Protein AF-0000000066083691 (afdb_homodimer)

pLDDT: mean 88.37, std 12.53, range [21.75, 98.75]

Organism: Emericella nidulans (NCBI:txid162425)

Structure (mmCIF, N/CA/C/O backbone):
data_AF-0000000066083691-model_v1
#
loop_
_entity.id
_entity.type
_entity.pdbx_description
1 polymer 'Psi-producing oxygenase A'
#
loop_
_atom_site.group_PDB
_atom_site.id
_atom_site.type_symbol
_atom_site.label_atom_id
_atom_site.label_alt_id
_atom_site.label_comp_id
_atom_site.label_asym_id
_atom_site.label_entity_id
_atom_site.label_seq_id
_atom_site.pdbx_PDB_ins_code
_atom_site.Cartn_x
_atom_site.Cartn_y
_atom_site.Cartn_z
_atom_site.occupancy
_atom_site.B_iso_or_equiv
_atom_site.auth_seq_id
_atom_site.auth_comp_id
_atom_site.auth_asym_id
_atom_site.auth_atom_id
_atom_site.pdbx_PDB_model_num
ATOM 1 N N . MET A 1 1 ? 67.625 19.812 33.562 1 24.52 1 MET A N 1
ATOM 2 C CA . MET A 1 1 ? 67.875 19.844 32.125 1 24.52 1 MET A CA 1
ATOM 3 C C . MET A 1 1 ? 68.375 18.5 31.625 1 24.52 1 MET A C 1
ATOM 5 O O . MET A 1 1 ? 68.438 18.25 30.422 1 24.52 1 MET A O 1
ATOM 9 N N . GLY A 1 2 ? 68.938 17.766 32.531 1 29.64 2 GLY A N 1
ATOM 10 C CA . GLY A 1 2 ? 69.75 16.578 32.344 1 29.64 2 GLY A CA 1
ATOM 11 C C . GLY A 1 2 ? 68.938 15.367 31.875 1 29.64 2 GLY A C 1
ATOM 12 O O . GLY A 1 2 ? 69.5 14.367 31.453 1 29.64 2 GLY A O 1
ATOM 13 N N . GLU A 1 3 ? 67.688 15.297 32.344 1 32.47 3 GLU A N 1
ATOM 14 C CA . GLU A 1 3 ? 66.938 14.047 32.188 1 32.47 3 GLU A CA 1
ATOM 15 C C . GLU A 1 3 ? 66.5 13.805 30.75 1 32.47 3 GLU A C 1
ATOM 17 O O . GLU A 1 3 ? 66.062 12.711 30.406 1 32.47 3 GLU A O 1
ATOM 22 N N . ASP A 1 4 ? 66.562 14.82 29.938 1 31.97 4 ASP A N 1
ATOM 23 C CA . ASP A 1 4 ? 66 14.656 28.609 1 31.97 4 ASP A CA 1
ATOM 24 C C . ASP A 1 4 ? 66.875 13.789 27.719 1 31.97 4 ASP A C 1
ATOM 26 O O . ASP A 1 4 ? 66.5 13.547 26.547 1 31.97 4 ASP A O 1
ATOM 30 N N . LYS A 1 5 ? 68.188 13.641 28.156 1 39.91 5 LYS A N 1
ATOM 31 C CA . LYS A 1 5 ? 69.188 13 27.25 1 39.91 5 LYS A CA 1
ATOM 32 C C . LYS A 1 5 ? 68.938 11.5 27.188 1 39.91 5 LYS A C 1
ATOM 34 O O . LYS A 1 5 ? 69.312 10.852 26.188 1 39.91 5 LYS A O 1
ATOM 39 N N . GLU A 1 6 ? 68.5 11 28.297 1 36.97 6 GLU A N 1
ATOM 40 C CA . GLU A 1 6 ? 68.5 9.539 28.312 1 36.97 6 GLU A CA 1
ATOM 41 C C . GLU A 1 6 ? 67.438 8.969 27.438 1 36.97 6 GLU A C 1
ATOM 43 O O . GLU A 1 6 ? 67.562 7.895 26.859 1 36.97 6 GLU A O 1
ATOM 48 N N . THR A 1 7 ? 66.25 9.758 27.344 1 40.75 7 THR A N 1
ATOM 49 C CA . THR A 1 7 ? 65.125 9.188 26.609 1 40.75 7 THR A CA 1
ATOM 50 C C . THR A 1 7 ? 65.438 9.133 25.109 1 40.75 7 THR A C 1
ATOM 52 O O . THR A 1 7 ? 64.938 8.25 24.406 1 40.75 7 THR A O 1
ATOM 55 N N . ASN A 1 8 ? 66.5 10.055 24.703 1 41.41 8 ASN A N 1
ATOM 56 C CA . ASN A 1 8 ? 66.812 10.109 23.281 1 41.41 8 ASN A CA 1
ATOM 57 C C . ASN A 1 8 ? 67.625 8.914 22.875 1 41.41 8 ASN A C 1
ATOM 59 O O . ASN A 1 8 ? 67.625 8.523 21.703 1 41.41 8 ASN A O 1
ATOM 63 N N . ILE A 1 9 ? 68.5 8.422 23.812 1 43.97 9 ILE A N 1
ATOM 64 C CA . ILE A 1 9 ? 69.375 7.316 23.453 1 43.97 9 ILE A CA 1
ATOM 65 C C . ILE A 1 9 ? 68.562 6.047 23.234 1 43.97 9 ILE A C 1
ATOM 67 O O . ILE A 1 9 ? 68.812 5.285 22.297 1 43.97 9 ILE A O 1
ATOM 71 N N . LEU A 1 10 ? 67.5 5.887 24.141 1 40.5 10 LEU A N 1
ATOM 72 C CA . LEU A 1 10 ? 66.688 4.668 23.984 1 40.5 10 LEU A CA 1
ATOM 73 C C . LEU A 1 10 ? 65.875 4.711 22.703 1 40.5 10 LEU A C 1
ATOM 75 O O . LEU A 1 10 ? 65.688 3.689 22.047 1 40.5 10 LEU A O 1
ATOM 79 N N . ALA A 1 11 ? 65.5 5.871 22.281 1 46.56 11 ALA A N 1
ATOM 80 C CA . ALA A 1 11 ? 64.75 5.988 21.016 1 46.56 11 ALA A CA 1
ATOM 81 C C . ALA A 1 11 ? 65.688 5.723 19.828 1 46.56 11 ALA A C 1
ATOM 83 O O . ALA A 1 11 ? 65.312 5.098 18.844 1 46.56 11 ALA A O 1
ATOM 84 N N . GLY A 1 12 ? 67 6.176 19.969 1 45.88 12 GLY A N 1
ATOM 85 C CA . GLY A 1 12 ? 68 5.934 18.938 1 45.88 12 GLY A CA 1
ATOM 86 C C . GLY A 1 12 ? 68.312 4.469 18.781 1 45.88 12 GLY A C 1
ATOM 87 O O . GLY A 1 12 ? 68.5 3.979 17.672 1 45.88 12 GLY A O 1
ATOM 88 N N . LEU A 1 13 ? 68.562 3.811 19.938 1 49.25 13 LEU A N 1
ATOM 89 C CA . LEU A 1 13 ? 68.875 2.383 19.906 1 49.25 13 LEU A CA 1
ATOM 90 C C . LEU A 1 13 ? 67.625 1.596 19.406 1 49.25 13 LEU A C 1
ATOM 92 O O . LEU A 1 13 ? 67.812 0.606 18.688 1 49.25 13 LEU A O 1
ATOM 96 N N . GLY A 1 14 ? 66.5 2.023 19.781 1 46.22 14 GLY A N 1
ATOM 97 C CA . GLY A 1 14 ? 65.25 1.397 19.281 1 46.22 14 GLY A CA 1
ATOM 98 C C . GLY A 1 14 ? 65.125 1.497 17.766 1 46.22 14 GLY A C 1
ATOM 99 O O . GLY A 1 14 ? 64.75 0.531 17.109 1 46.22 14 GLY A O 1
ATOM 100 N N . ASN A 1 15 ? 65.562 2.652 17.297 1 51.44 15 ASN A N 1
ATOM 101 C CA . ASN A 1 15 ? 65.562 2.826 15.852 1 51.44 15 ASN A CA 1
ATOM 102 C C . ASN A 1 15 ? 66.688 1.98 15.195 1 51.44 15 ASN A C 1
ATOM 104 O O . ASN A 1 15 ? 66.438 1.402 14.125 1 51.44 15 ASN A O 1
ATOM 108 N N . THR A 1 16 ? 67.875 1.94 15.82 1 53.12 16 THR A N 1
ATOM 109 C CA . THR A 1 16 ? 68.938 1.138 15.273 1 53.12 16 THR A CA 1
ATOM 110 C C . THR A 1 16 ? 68.625 -0.349 15.344 1 53.12 16 THR A C 1
ATOM 112 O O . THR A 1 16 ? 68.875 -1.102 14.406 1 53.12 16 THR A O 1
ATOM 115 N N . ILE A 1 17 ? 68.125 -0.798 16.484 1 54.69 17 ILE A N 1
ATOM 116 C CA . ILE A 1 17 ? 67.75 -2.191 16.609 1 54.69 17 ILE A CA 1
ATOM 117 C C . ILE A 1 17 ? 66.625 -2.479 15.625 1 54.69 17 ILE A C 1
ATOM 119 O O . ILE A 1 17 ? 66.562 -3.525 14.969 1 54.69 17 ILE A O 1
ATOM 123 N N . SER A 1 18 ? 65.75 -1.556 15.586 1 57.69 18 SER A N 1
ATOM 124 C CA . SER A 1 18 ? 64.688 -1.71 14.602 1 57.69 18 SER A CA 1
ATOM 125 C C . SER A 1 18 ? 65.25 -1.722 13.18 1 57.69 18 SER A C 1
ATOM 127 O O . SER A 1 18 ? 64.812 -2.486 12.328 1 57.69 18 SER A O 1
ATOM 129 N N . GLN A 1 19 ? 66.375 -0.945 13.008 1 58.78 19 GLN A N 1
ATOM 130 C CA . GLN A 1 19 ? 67 -0.959 11.703 1 58.78 19 GLN A CA 1
ATOM 131 C C . GLN A 1 19 ? 67.75 -2.271 11.477 1 58.78 19 GLN A C 1
ATOM 133 O O . GLN A 1 19 ? 67.75 -2.832 10.383 1 58.78 19 GLN A O 1
ATOM 138 N N . VAL A 1 20 ? 68.562 -2.684 12.445 1 61.41 20 VAL A N 1
ATOM 139 C CA . VAL A 1 20 ? 69.25 -3.947 12.312 1 61.41 20 VAL A CA 1
ATOM 140 C C . VAL A 1 20 ? 68.25 -5.098 12.188 1 61.41 20 VAL A C 1
ATOM 142 O O . VAL A 1 20 ? 68.438 -6.023 11.398 1 61.41 20 VAL A O 1
ATOM 145 N N . GLU A 1 21 ? 67.25 -5.109 13.016 1 60.84 21 GLU A N 1
ATOM 146 C CA . GLU A 1 21 ? 66.188 -6.109 12.891 1 60.84 21 GLU A CA 1
ATOM 147 C C . GLU A 1 21 ? 65.625 -6.109 11.484 1 60.84 21 GLU A C 1
ATOM 149 O O . GLU A 1 21 ? 65.312 -7.172 10.938 1 60.84 21 GLU A O 1
ATOM 154 N N . ASN A 1 22 ? 65.562 -4.988 11.023 1 64.38 22 ASN A N 1
ATOM 155 C CA . ASN A 1 22 ? 65.062 -4.891 9.656 1 64.38 22 ASN A CA 1
ATOM 156 C C . ASN A 1 22 ? 66.062 -5.469 8.648 1 64.38 22 ASN A C 1
ATOM 158 O O . ASN A 1 22 ? 65.625 -6.129 7.691 1 64.38 22 ASN A O 1
ATOM 162 N N . VAL A 1 23 ? 67.312 -5.18 8.875 1 65.75 23 VAL A N 1
ATOM 163 C CA . VAL A 1 23 ? 68.312 -5.691 7.977 1 65.75 23 VAL A CA 1
ATOM 164 C C . VAL A 1 23 ? 68.438 -7.211 8.117 1 65.75 23 VAL A C 1
ATOM 166 O O . VAL A 1 23 ? 68.562 -7.926 7.117 1 65.75 23 VAL A O 1
ATOM 169 N N . VAL A 1 24 ? 68.438 -7.672 9.336 1 64.25 24 VAL A N 1
ATOM 170 C CA . VAL A 1 24 ? 68.5 -9.109 9.555 1 64.25 24 VAL A CA 1
ATOM 171 C C . VAL A 1 24 ? 67.188 -9.766 8.984 1 64.25 24 VAL A C 1
ATOM 173 O O . VAL A 1 24 ? 67.312 -10.82 8.344 1 64.25 24 VAL A O 1
ATOM 176 N N . ALA A 1 25 ? 66.125 -9.18 9.234 1 68.56 25 ALA A N 1
ATOM 177 C CA . ALA A 1 25 ? 64.938 -9.703 8.672 1 68.56 25 ALA A CA 1
ATOM 178 C C . ALA A 1 25 ? 65 -9.719 7.145 1 68.56 25 ALA A C 1
ATOM 180 O O . ALA A 1 25 ? 64.5 -10.664 6.512 1 68.56 25 ALA A O 1
ATOM 181 N N . ALA A 1 26 ? 65.625 -8.742 6.66 1 70.94 26 ALA A N 1
ATOM 182 C CA . ALA A 1 26 ? 65.812 -8.664 5.211 1 70.94 26 ALA A CA 1
ATOM 183 C C . ALA A 1 26 ? 66.75 -9.75 4.711 1 70.94 26 ALA A C 1
ATOM 185 O O . ALA A 1 26 ? 66.5 -10.336 3.65 1 70.94 26 ALA A O 1
ATOM 186 N N . SER A 1 27 ? 67.75 -10.016 5.469 1 70.38 27 SER A N 1
ATOM 187 C CA . SER A 1 27 ? 68.688 -11.023 5.07 1 70.38 27 SER A CA 1
ATOM 188 C C . SER A 1 27 ? 68.125 -12.43 5.176 1 70.38 27 SER A C 1
ATOM 190 O O . SER A 1 27 ? 68.438 -13.297 4.363 1 70.38 27 SER A O 1
ATOM 192 N N . LEU A 1 28 ? 67.25 -12.609 6.098 1 71.5 28 LEU A N 1
ATOM 193 C CA . LEU A 1 28 ? 66.688 -13.93 6.348 1 71.5 28 LEU A CA 1
ATOM 194 C C . LEU A 1 28 ? 65.438 -14.164 5.477 1 71.5 28 LEU A C 1
ATOM 196 O O . LEU A 1 28 ? 64.938 -15.281 5.422 1 71.5 28 LEU A O 1
ATOM 200 N N . ARG A 1 29 ? 65.188 -13.102 4.84 1 74.81 29 ARG A N 1
ATOM 201 C CA . ARG A 1 29 ? 63.969 -13.266 4.016 1 74.81 29 ARG A CA 1
ATOM 202 C C . ARG A 1 29 ? 64.25 -14.117 2.791 1 74.81 29 ARG A C 1
ATOM 204 O O . ARG A 1 29 ? 65.312 -14 2.184 1 74.81 29 ARG A O 1
ATOM 211 N N . PRO A 1 30 ? 63.5 -15.125 2.602 1 76.19 30 PRO A N 1
ATOM 212 C CA . PRO A 1 30 ? 63.719 -15.977 1.43 1 76.19 30 PRO A CA 1
ATOM 213 C C . PRO A 1 30 ? 63.719 -15.188 0.121 1 76.19 30 PRO A C 1
ATOM 215 O O . PRO A 1 30 ? 63.219 -14.062 0.072 1 76.19 30 PRO A O 1
ATOM 218 N N . LEU A 1 31 ? 64.438 -15.734 -0.939 1 72.38 31 LEU A N 1
ATOM 219 C CA . LEU A 1 31 ? 64.438 -15.109 -2.256 1 72.38 31 LEU A CA 1
ATOM 220 C C . LEU A 1 31 ? 63 -14.906 -2.748 1 72.38 31 LEU A C 1
ATOM 222 O O . LEU A 1 31 ? 62.125 -15.734 -2.492 1 72.38 31 LEU A O 1
ATOM 226 N N . PRO A 1 32 ? 62.719 -13.789 -3.287 1 72.56 32 PRO A N 1
ATOM 227 C CA . PRO A 1 32 ? 61.375 -13.484 -3.752 1 72.56 32 PRO A CA 1
ATOM 228 C C . PRO A 1 32 ? 60.938 -14.336 -4.945 1 72.56 32 PRO A C 1
ATOM 230 O O . PRO A 1 32 ? 61.094 -13.914 -6.094 1 72.56 32 PRO A O 1
ATOM 233 N N . THR A 1 33 ? 60.656 -15.469 -4.805 1 74.69 33 THR A N 1
ATOM 234 C CA . THR A 1 33 ? 60.25 -16.391 -5.867 1 74.69 33 THR A CA 1
ATOM 235 C C . THR A 1 33 ? 58.75 -16.375 -6.059 1 74.69 33 THR A C 1
ATOM 237 O O . THR A 1 33 ? 58.219 -17.031 -6.961 1 74.69 33 THR A O 1
ATOM 240 N N . ALA A 1 34 ? 58.094 -15.57 -5.293 1 74.31 34 ALA A N 1
ATOM 241 C CA . ALA A 1 34 ? 56.625 -15.586 -5.316 1 74.31 34 ALA A CA 1
ATOM 242 C C . ALA A 1 34 ? 56.094 -14.695 -6.43 1 74.31 34 ALA A C 1
ATOM 244 O O . ALA A 1 34 ? 54.938 -14.828 -6.824 1 74.31 34 ALA A O 1
ATOM 245 N N . THR A 1 35 ? 57.031 -13.844 -6.91 1 78 35 THR A N 1
ATOM 246 C CA . THR A 1 35 ? 56.625 -12.961 -8 1 78 35 THR A CA 1
ATOM 247 C C . THR A 1 35 ? 57.469 -13.234 -9.242 1 78 35 THR A C 1
ATOM 249 O O . THR A 1 35 ? 58.531 -13.844 -9.148 1 78 35 THR A O 1
ATOM 252 N N . GLY A 1 36 ? 56.875 -12.945 -10.344 1 73.62 36 GLY A N 1
ATOM 253 C CA . GLY A 1 36 ? 57.594 -13.164 -11.586 1 73.62 36 GLY A CA 1
ATOM 254 C C . GLY A 1 36 ? 58.719 -12.164 -11.812 1 73.62 36 GLY A C 1
ATOM 255 O O . GLY A 1 36 ? 59.688 -12.453 -12.523 1 73.62 36 GLY A O 1
ATOM 256 N N . ASP A 1 37 ? 58.562 -10.977 -11.273 1 75.88 37 ASP A N 1
ATOM 257 C CA . ASP A 1 37 ? 59.562 -9.938 -11.5 1 75.88 37 ASP A CA 1
ATOM 258 C C . ASP A 1 37 ? 60.625 -9.961 -10.422 1 75.88 37 ASP A C 1
ATOM 260 O O . ASP A 1 37 ? 61.469 -9.062 -10.359 1 75.88 37 ASP A O 1
ATOM 264 N N . GLY A 1 38 ? 60.469 -10.938 -9.469 1 71.69 38 GLY A N 1
ATOM 265 C CA . GLY A 1 38 ? 61.5 -11.109 -8.445 1 71.69 38 GLY A CA 1
ATOM 266 C C . GLY A 1 38 ? 61.312 -10.156 -7.281 1 71.69 38 GLY A C 1
ATOM 267 O O . GLY A 1 38 ? 62.281 -9.883 -6.559 1 71.69 38 GLY A O 1
ATOM 268 N N . THR A 1 39 ? 60.156 -9.516 -7.094 1 74.62 39 THR A N 1
ATOM 269 C CA . THR A 1 39 ? 59.906 -8.602 -5.984 1 74.62 39 THR A CA 1
ATOM 270 C C . THR A 1 39 ? 59.156 -9.32 -4.852 1 74.62 39 THR A C 1
ATOM 272 O O . THR A 1 39 ? 58.594 -10.391 -5.051 1 74.62 39 THR A O 1
ATOM 275 N N . TYR A 1 40 ? 59.312 -8.742 -3.557 1 73.88 40 TYR A N 1
ATOM 276 C CA . TYR A 1 40 ? 58.625 -9.297 -2.391 1 73.88 40 TYR A CA 1
ATOM 277 C C . TYR A 1 40 ? 57.188 -8.82 -2.314 1 73.88 40 TYR A C 1
ATOM 279 O O . TYR A 1 40 ? 56.875 -7.668 -2.645 1 73.88 40 TYR A O 1
ATOM 287 N N . VAL A 1 41 ? 56.188 -9.695 -1.946 1 74.25 41 VAL A N 1
ATOM 288 C CA . VAL A 1 41 ? 54.812 -9.328 -1.729 1 74.25 41 VAL A CA 1
ATOM 289 C C . VAL A 1 41 ? 54.688 -8.531 -0.433 1 74.25 41 VAL A C 1
ATOM 291 O O . VAL A 1 41 ? 55.094 -8.992 0.629 1 74.25 41 VAL A O 1
ATOM 294 N N . ALA A 1 42 ? 54.25 -7.23 -0.502 1 67.25 42 ALA A N 1
ATOM 295 C CA . ALA A 1 42 ? 54.125 -6.34 0.647 1 67.25 42 ALA A CA 1
ATOM 296 C C . ALA A 1 42 ? 52.938 -6.766 1.532 1 67.25 42 ALA A C 1
ATOM 298 O O . ALA A 1 42 ? 51.844 -7.07 1.033 1 67.25 42 ALA A O 1
ATOM 299 N N . GLU A 1 43 ? 53.125 -7.188 2.725 1 61.34 43 GLU A N 1
ATOM 300 C CA . GLU A 1 43 ? 52.031 -7.48 3.658 1 61.34 43 GLU A CA 1
ATOM 301 C C . GLU A 1 43 ? 51.625 -6.227 4.41 1 61.34 43 GLU A C 1
ATOM 303 O O . GLU A 1 43 ? 52.438 -5.5 4.953 1 61.34 43 GLU A O 1
ATOM 308 N N . SER A 1 44 ? 50.469 -5.676 4.02 1 61 44 SER A N 1
ATOM 309 C CA . SER A 1 44 ? 49.969 -4.555 4.805 1 61 44 SER A CA 1
ATOM 310 C C . SER A 1 44 ? 49.438 -5.02 6.16 1 61 44 SER A C 1
ATOM 312 O O . SER A 1 44 ? 48.562 -5.875 6.23 1 61 44 SER A O 1
ATOM 314 N N . THR A 1 45 ? 50.188 -4.797 7.223 1 61.75 45 THR A N 1
ATOM 315 C CA . THR A 1 45 ? 49.719 -5.207 8.547 1 61.75 45 THR A CA 1
ATOM 316 C C . THR A 1 45 ? 48.938 -4.086 9.219 1 61.75 45 THR A C 1
ATOM 318 O O . THR A 1 45 ? 49.406 -2.955 9.312 1 61.75 45 THR A O 1
ATOM 321 N N . GLN A 1 46 ? 47.594 -4.188 9.352 1 67.62 46 GLN A N 1
ATOM 322 C CA . GLN A 1 46 ? 46.781 -3.273 10.156 1 67.62 46 GLN A CA 1
ATOM 323 C C . GLN A 1 46 ? 46.969 -3.545 11.648 1 67.62 46 GLN A C 1
ATOM 325 O O . GLN A 1 46 ? 47.125 -4.695 12.062 1 67.62 46 GLN A O 1
ATOM 330 N N . THR A 1 47 ? 47.281 -2.365 12.422 1 68.75 47 THR A N 1
ATOM 331 C CA . THR A 1 47 ? 47.469 -2.521 13.859 1 68.75 47 THR A CA 1
ATOM 332 C C . THR A 1 47 ? 46.125 -2.529 14.586 1 68.75 47 THR A C 1
ATOM 334 O O . THR A 1 47 ? 45.188 -1.889 14.141 1 68.75 47 THR A O 1
ATOM 337 N N . GLY A 1 48 ? 45.906 -3.404 15.523 1 64.81 48 GLY A N 1
ATOM 338 C CA . GLY A 1 48 ? 44.688 -3.574 16.297 1 64.81 48 GLY A CA 1
ATOM 339 C C . GLY A 1 48 ? 44.562 -2.619 17.469 1 64.81 48 GLY A C 1
ATOM 340 O O . GLY A 1 48 ? 45.375 -1.688 17.594 1 64.81 48 GLY A O 1
ATOM 341 N N . LEU A 1 49 ? 43.594 -2.705 18.297 1 65.06 49 LEU A N 1
ATOM 342 C CA . LEU A 1 49 ? 43.188 -1.868 19.422 1 65.06 49 LEU A CA 1
ATOM 343 C C . LEU A 1 49 ? 44.312 -1.756 20.453 1 65.06 49 LEU A C 1
ATOM 345 O O . LEU A 1 49 ? 44.531 -0.682 21.016 1 65.06 49 LEU A O 1
ATOM 349 N N . ALA A 1 50 ? 45.062 -2.779 20.656 1 61.28 50 ALA A N 1
ATOM 350 C CA . ALA A 1 50 ? 46.094 -2.795 21.703 1 61.28 50 ALA A CA 1
ATOM 351 C C . ALA A 1 50 ? 47.219 -1.81 21.391 1 61.28 50 ALA A C 1
ATOM 353 O O . ALA A 1 50 ? 47.688 -1.094 22.266 1 61.28 50 ALA A O 1
ATOM 354 N N . LYS A 1 51 ? 47.531 -1.737 20.234 1 66 51 LYS A N 1
ATOM 355 C CA . LYS A 1 51 ? 48.594 -0.82 19.828 1 66 51 LYS A CA 1
ATOM 356 C C . LYS A 1 51 ? 48.094 0.616 19.766 1 66 51 LYS A C 1
ATOM 358 O O . LYS A 1 51 ? 48.844 1.559 20.031 1 66 51 LYS A O 1
ATOM 363 N N . ASP A 1 52 ? 46.906 0.772 19.484 1 71.19 52 ASP A N 1
ATOM 364 C CA . ASP A 1 52 ? 46.312 2.096 19.344 1 71.19 52 ASP A CA 1
ATOM 365 C C . ASP A 1 52 ? 46.062 2.744 20.703 1 71.19 52 ASP A C 1
ATOM 367 O O . ASP A 1 52 ? 46.094 3.971 20.828 1 71.19 52 ASP A O 1
ATOM 371 N N . LEU A 1 53 ? 45.781 1.907 21.656 1 64.56 53 LEU A N 1
ATOM 372 C CA . LEU A 1 53 ? 45.531 2.404 23 1 64.56 53 LEU A CA 1
ATOM 373 C C . LEU A 1 53 ? 46.688 3.227 23.531 1 64.56 53 LEU A C 1
ATOM 375 O O . LEU A 1 53 ? 46.5 4.145 24.328 1 64.56 53 LEU A O 1
ATOM 379 N N . SER A 1 54 ? 47.906 2.881 23.125 1 63.91 54 SER A N 1
ATOM 380 C CA . SER A 1 54 ? 49.062 3.646 23.594 1 63.91 54 SER A CA 1
ATOM 381 C C . SER A 1 54 ? 49 5.082 23.078 1 63.91 54 SER A C 1
ATOM 383 O O . SER A 1 54 ? 49.656 5.973 23.656 1 63.91 54 SER A O 1
ATOM 385 N N . HIS A 1 55 ? 48.188 5.277 22.109 1 67.75 55 HIS A N 1
ATOM 386 C CA . HIS A 1 55 ? 48.125 6.598 21.5 1 67.75 55 HIS A CA 1
ATOM 387 C C . HIS A 1 55 ? 46.875 7.348 21.922 1 67.75 55 HIS A C 1
ATOM 389 O O . HIS A 1 55 ? 46.594 8.445 21.438 1 67.75 55 HIS A O 1
ATOM 395 N N . VAL A 1 56 ? 46.125 6.699 22.672 1 68.69 56 VAL A N 1
ATOM 396 C CA . VAL A 1 56 ? 44.875 7.293 23.078 1 68.69 56 VAL A CA 1
ATOM 397 C C . VAL A 1 56 ? 44.969 7.84 24.5 1 68.69 56 VAL A C 1
ATOM 399 O O . VAL A 1 56 ? 45.344 7.113 25.422 1 68.69 56 VAL A O 1
ATOM 402 N N . ASP A 1 57 ? 44.938 9.148 24.609 1 64.12 57 ASP A N 1
ATOM 403 C CA . ASP A 1 57 ? 44.938 9.781 25.922 1 64.12 57 ASP A CA 1
ATOM 404 C C . ASP A 1 57 ? 43.531 9.867 26.516 1 64.12 57 ASP A C 1
ATOM 406 O O . ASP A 1 57 ? 42.562 9.578 25.828 1 64.12 57 ASP A O 1
ATOM 410 N N . LEU A 1 58 ? 43.438 10.086 27.797 1 59.31 58 LEU A N 1
ATOM 411 C CA . LEU A 1 58 ? 42.188 10.188 28.547 1 59.31 58 LEU A CA 1
ATOM 412 C C . LEU A 1 58 ? 41.219 11.18 27.891 1 59.31 58 LEU A C 1
ATOM 414 O O . LEU A 1 58 ? 40.031 10.977 27.891 1 59.31 58 LEU A O 1
ATOM 418 N N . LYS A 1 59 ? 41.75 12.234 27.391 1 65.38 59 LYS A N 1
ATOM 419 C CA . LYS A 1 59 ? 40.938 13.258 26.734 1 65.38 59 LYS A CA 1
ATOM 420 C C . LYS A 1 59 ? 40.25 12.688 25.5 1 65.38 59 LYS A C 1
ATOM 422 O O . LYS A 1 59 ? 39.094 13.055 25.203 1 65.38 59 LYS A O 1
ATOM 427 N N . ASP A 1 60 ? 40.906 11.844 24.953 1 71.38 60 ASP A N 1
ATOM 428 C CA . ASP A 1 60 ? 40.375 11.203 23.75 1 71.38 60 ASP A CA 1
ATOM 429 C C . ASP A 1 60 ? 39.188 10.305 24.109 1 71.38 60 ASP A C 1
ATOM 431 O O . ASP A 1 60 ? 38.188 10.266 23.375 1 71.38 60 ASP A O 1
ATOM 435 N N . VAL A 1 61 ? 39.281 9.719 25.172 1 68.94 61 VAL A N 1
ATOM 436 C CA . VAL A 1 61 ? 38.188 8.844 25.625 1 68.94 61 VAL A CA 1
ATOM 437 C C . VAL A 1 61 ? 36.938 9.68 25.938 1 68.94 61 VAL A C 1
ATOM 439 O O . VAL A 1 61 ? 35.812 9.266 25.641 1 68.94 61 VAL A O 1
ATOM 442 N N . ARG A 1 62 ? 37.25 10.805 26.547 1 68.31 62 ARG A N 1
ATOM 443 C CA . ARG A 1 62 ? 36.125 11.695 26.859 1 68.31 62 ARG A CA 1
ATOM 444 C C . ARG A 1 62 ? 35.469 12.188 25.578 1 68.31 62 ARG A C 1
ATOM 446 O O . ARG A 1 62 ? 34.25 12.281 25.516 1 68.31 62 ARG A O 1
ATOM 453 N N . THR A 1 63 ? 36.312 12.555 24.75 1 72.62 63 THR A N 1
ATOM 454 C CA . THR A 1 63 ? 35.812 13 23.453 1 72.62 63 THR A CA 1
ATOM 455 C C . THR A 1 63 ? 34.938 11.914 22.812 1 72.62 63 THR A C 1
ATOM 457 O O . THR A 1 63 ? 33.844 12.18 22.312 1 72.62 63 THR A O 1
ATOM 460 N N . LEU A 1 64 ? 35.469 10.742 22.812 1 71.94 64 LEU A N 1
ATOM 461 C CA . LEU A 1 64 ? 34.75 9.625 22.234 1 71.94 64 LEU A CA 1
ATOM 462 C C . LEU A 1 64 ? 33.438 9.383 22.969 1 71.94 64 LEU A C 1
ATOM 464 O O . LEU A 1 64 ? 32.406 9.062 22.359 1 71.94 64 LEU A O 1
ATOM 468 N N . ALA A 1 65 ? 33.469 9.555 24.188 1 68.56 65 ALA A N 1
ATOM 469 C CA . ALA A 1 65 ? 32.25 9.391 25 1 68.56 65 ALA A CA 1
ATOM 470 C C . ALA A 1 65 ? 31.203 10.422 24.625 1 68.56 65 ALA A C 1
ATOM 472 O O . ALA A 1 65 ? 30.016 10.109 24.547 1 68.56 65 ALA A O 1
ATOM 473 N N . GLU A 1 66 ? 31.672 11.609 24.438 1 69.12 66 GLU A N 1
ATOM 474 C CA . GLU A 1 66 ? 30.75 12.672 24.078 1 69.12 66 GLU A CA 1
ATOM 475 C C . GLU A 1 66 ? 30.141 12.438 22.688 1 69.12 66 GLU A C 1
ATOM 477 O O . GLU A 1 66 ? 28.953 12.719 22.469 1 69.12 66 GLU A O 1
ATOM 482 N N . VAL A 1 67 ? 30.969 12.039 21.891 1 68.75 67 VAL A N 1
ATOM 483 C CA . VAL A 1 67 ? 30.5 11.727 20.547 1 68.75 67 VAL A CA 1
ATOM 484 C C . VAL A 1 67 ? 29.469 10.609 20.594 1 68.75 67 VAL A C 1
ATOM 486 O O . VAL A 1 67 ? 28.438 10.68 19.922 1 68.75 67 VAL A O 1
ATOM 489 N N . VAL A 1 68 ? 29.734 9.625 21.297 1 65.25 68 VAL A N 1
ATOM 490 C CA . VAL A 1 68 ? 28.812 8.5 21.438 1 65.25 68 VAL A CA 1
ATOM 491 C C . VAL A 1 68 ? 27.5 8.961 22.078 1 65.25 68 VAL A C 1
ATOM 493 O O . VAL A 1 68 ? 26.422 8.531 21.656 1 65.25 68 VAL A O 1
ATOM 496 N N . LYS A 1 69 ? 27.688 9.773 23.047 1 62.81 69 LYS A N 1
ATOM 497 C CA . LYS A 1 69 ? 26.5 10.297 23.719 1 62.81 69 LYS A CA 1
ATOM 498 C C . LYS A 1 69 ? 25.609 11.078 22.75 1 62.81 69 LYS A C 1
ATOM 500 O O . LYS A 1 69 ? 24.391 10.883 22.734 1 62.81 69 LYS A O 1
ATOM 505 N N . SER A 1 70 ? 26.234 11.93 22.094 1 64.31 70 SER A N 1
ATOM 506 C CA . SER A 1 70 ? 25.469 12.727 21.141 1 64.31 70 SER A CA 1
ATOM 507 C C . SER A 1 70 ? 24.828 11.852 20.078 1 64.31 70 SER A C 1
ATOM 509 O O . SER A 1 70 ? 23.688 12.094 19.672 1 64.31 70 SER A O 1
ATOM 511 N N . ALA A 1 71 ? 25.516 10.938 19.656 1 64.31 71 ALA A N 1
ATOM 512 C CA . ALA A 1 71 ? 25 10.023 18.641 1 64.31 71 ALA A CA 1
ATOM 513 C C . ALA A 1 71 ? 23.859 9.18 19.203 1 64.31 71 ALA A C 1
ATOM 515 O O . ALA A 1 71 ? 22.875 8.898 18.5 1 64.31 71 ALA A O 1
ATOM 516 N N . ALA A 1 72 ? 24 8.836 20.406 1 57.66 72 ALA A N 1
ATOM 517 C CA . ALA A 1 72 ? 23.016 7.98 21.047 1 57.66 72 ALA A CA 1
ATOM 518 C C . ALA A 1 72 ? 21.75 8.766 21.391 1 57.66 72 ALA A C 1
ATOM 520 O O . ALA A 1 72 ? 20.641 8.242 21.281 1 57.66 72 ALA A O 1
ATOM 521 N N . THR A 1 73 ? 21.969 10.008 21.812 1 59.81 73 THR A N 1
ATOM 522 C CA . THR A 1 73 ? 20.828 10.758 22.328 1 59.81 73 THR A CA 1
ATOM 523 C C . THR A 1 73 ? 20.25 11.664 21.25 1 59.81 73 THR A C 1
ATOM 525 O O . THR A 1 73 ? 19.094 12.086 21.344 1 59.81 73 THR A O 1
ATOM 528 N N . GLY A 1 74 ? 20.984 12.008 20.359 1 63.09 74 GLY A N 1
ATOM 529 C CA . GLY A 1 74 ? 20.531 12.938 19.328 1 63.09 74 GLY A CA 1
ATOM 530 C C . GLY A 1 74 ? 20.594 14.391 19.781 1 63.09 74 GLY A C 1
ATOM 531 O O . GLY A 1 74 ? 20.078 15.273 19.109 1 63.09 74 GLY A O 1
ATOM 532 N N . GLU A 1 75 ? 21.078 14.766 20.922 1 68.31 75 GLU A N 1
ATOM 533 C CA . GLU A 1 75 ? 21.172 16.125 21.438 1 68.31 75 GLU A CA 1
ATOM 534 C C . GLU A 1 75 ? 22.188 16.953 20.641 1 68.31 75 GLU A C 1
ATOM 536 O O . GLU A 1 75 ? 23.188 16.422 20.172 1 68.31 75 GLU A O 1
ATOM 541 N N . PRO A 1 76 ? 21.844 18.328 20.562 1 74.5 76 PRO A N 1
ATOM 542 C CA . PRO A 1 76 ? 22.781 19.172 19.828 1 74.5 76 PRO A CA 1
ATOM 543 C C . PRO A 1 76 ? 24.156 19.234 20.469 1 74.5 76 PRO A C 1
ATOM 545 O O . PRO A 1 76 ? 24.266 19.234 21.703 1 74.5 76 PRO A O 1
ATOM 548 N N . VAL A 1 77 ? 25.219 19.328 19.672 1 71.38 77 VAL A N 1
ATOM 549 C CA . VAL A 1 77 ? 26.609 19.359 20.109 1 71.38 77 VAL A CA 1
ATOM 550 C C . VAL A 1 77 ? 26.984 20.797 20.469 1 71.38 77 VAL A C 1
ATOM 552 O O . VAL A 1 77 ? 26.75 21.719 19.703 1 71.38 77 VAL A O 1
ATOM 555 N N . ASP A 1 78 ? 27.391 21.047 21.688 1 74.75 78 ASP A N 1
ATOM 556 C CA . ASP A 1 78 ? 28 22.328 22.047 1 74.75 78 ASP A CA 1
ATOM 557 C C . ASP A 1 78 ? 29.375 22.469 21.406 1 74.75 78 ASP A C 1
ATOM 559 O O . ASP A 1 78 ? 30.391 22.062 22 1 74.75 78 ASP A O 1
ATOM 563 N N . ASP A 1 79 ? 29.375 23.125 20.391 1 76.81 79 ASP A N 1
ATOM 564 C CA . ASP A 1 79 ? 30.578 23.172 19.562 1 76.81 79 ASP A CA 1
ATOM 565 C C . ASP A 1 79 ? 31.641 24.062 20.203 1 76.81 79 ASP A C 1
ATOM 567 O O . ASP A 1 79 ? 32.812 23.984 19.828 1 76.81 79 ASP A O 1
ATOM 571 N N . LYS A 1 80 ? 31.234 24.844 21.109 1 76.62 80 LYS A N 1
ATOM 572 C CA . LYS A 1 80 ? 32.219 25.703 21.797 1 76.62 80 LYS A CA 1
ATOM 573 C C . LYS A 1 80 ? 33.188 24.859 22.625 1 76.62 80 LYS A C 1
ATOM 575 O O . LYS A 1 80 ? 34.219 25.359 23.031 1 76.62 80 LYS A O 1
ATOM 580 N N . GLN A 1 81 ? 32.875 23.578 22.688 1 70.75 81 GLN A N 1
ATOM 581 C CA . GLN A 1 81 ? 33.781 22.672 23.391 1 70.75 81 GLN A CA 1
ATOM 582 C C . GLN A 1 81 ? 34.781 22.031 22.438 1 70.75 81 GLN A C 1
ATOM 584 O O . GLN A 1 81 ? 35.531 21.156 22.828 1 70.75 81 GLN A O 1
ATOM 589 N N . TYR A 1 82 ? 34.781 22.422 21.203 1 75.62 82 TYR A N 1
ATOM 590 C CA . TYR A 1 82 ? 35.719 22 20.156 1 75.62 82 TYR A CA 1
ATOM 591 C C . TYR A 1 82 ? 35.688 20.484 19.984 1 75.62 82 TYR A C 1
ATOM 593 O O . TYR A 1 82 ? 36.719 19.844 19.875 1 75.62 82 TYR A O 1
ATOM 601 N N . ILE A 1 83 ? 34.5 19.922 20.141 1 74.88 83 ILE A N 1
ATOM 602 C CA . ILE A 1 83 ? 34.344 18.469 20.078 1 74.88 83 ILE A CA 1
ATOM 603 C C . ILE A 1 83 ? 34.781 17.969 18.703 1 74.88 83 ILE A C 1
ATOM 605 O O . ILE A 1 83 ? 35.5 16.953 18.594 1 74.88 83 ILE A O 1
ATOM 609 N N . MET A 1 84 ? 34.312 18.547 17.688 1 78.56 84 MET A N 1
ATOM 610 C CA . MET A 1 84 ? 34.688 18.125 16.344 1 78.56 84 MET A CA 1
ATOM 611 C C . MET A 1 84 ? 36.219 18.188 16.141 1 78.56 84 MET A C 1
ATOM 613 O O . MET A 1 84 ? 36.812 17.266 15.594 1 78.56 84 MET A O 1
ATOM 617 N N . GLU A 1 85 ? 36.75 19.203 16.562 1 73.06 85 GLU A N 1
ATOM 618 C CA . GLU A 1 85 ? 38.188 19.391 16.453 1 73.06 85 GLU A CA 1
ATOM 619 C C . GLU A 1 85 ? 38.938 18.312 17.234 1 73.06 85 GLU A C 1
ATOM 621 O O . GLU A 1 85 ? 39.969 17.812 16.766 1 73.06 85 GLU A O 1
ATOM 626 N N . ARG A 1 86 ? 38.406 17.953 18.266 1 76.25 86 ARG A N 1
ATOM 627 C CA . ARG A 1 86 ? 39.062 16.922 19.078 1 76.25 86 ARG A CA 1
ATOM 628 C C . ARG A 1 86 ? 38.938 15.562 18.391 1 76.25 86 ARG A C 1
ATOM 630 O O . ARG A 1 86 ? 39.844 14.734 18.516 1 76.25 86 ARG A O 1
ATOM 637 N N . VAL A 1 87 ? 37.906 15.305 17.812 1 76.69 87 VAL A N 1
ATOM 638 C CA . VAL A 1 87 ? 37.781 14.07 17.047 1 76.69 87 VAL A CA 1
ATOM 639 C C . VAL A 1 87 ? 38.844 14.039 15.938 1 76.69 87 VAL A C 1
ATOM 641 O O . VAL A 1 87 ? 39.438 13 15.68 1 76.69 87 VAL A O 1
ATOM 644 N N . ILE A 1 88 ? 39 15.07 15.312 1 73.69 88 ILE A N 1
ATOM 645 C CA . ILE A 1 88 ? 40 15.172 14.25 1 73.69 88 ILE A CA 1
ATOM 646 C C . ILE A 1 88 ? 41.406 14.945 14.828 1 73.69 88 ILE A C 1
ATOM 648 O O . ILE A 1 88 ? 42.219 14.242 14.227 1 73.69 88 ILE A O 1
ATOM 652 N N . GLN A 1 89 ? 41.625 15.523 15.984 1 74.25 89 GLN A N 1
ATOM 653 C CA . GLN A 1 89 ? 42.906 15.336 16.656 1 74.25 89 GLN A CA 1
ATOM 654 C C . GLN A 1 89 ? 43.156 13.859 16.953 1 74.25 89 GLN A C 1
ATOM 656 O O . GLN A 1 89 ? 44.281 13.359 16.781 1 74.25 89 GLN A O 1
ATOM 661 N N . LEU A 1 90 ? 42.188 13.344 17.406 1 77.88 90 LEU A N 1
ATOM 662 C CA . LEU A 1 90 ? 42.281 11.922 17.734 1 77.88 90 LEU A CA 1
ATOM 663 C C . LEU A 1 90 ? 42.594 11.102 16.484 1 77.88 90 LEU A C 1
ATOM 665 O O . LEU A 1 90 ? 43.469 10.242 16.516 1 77.88 90 LEU A O 1
ATOM 669 N N . ALA A 1 91 ? 41.875 11.289 15.5 1 76.5 91 ALA A N 1
ATOM 670 C CA . ALA A 1 91 ? 42.094 10.539 14.266 1 76.5 91 ALA A CA 1
ATOM 671 C C . ALA A 1 91 ? 43.469 10.797 13.68 1 76.5 91 ALA A C 1
ATOM 673 O O . ALA A 1 91 ? 44.125 9.883 13.18 1 76.5 91 ALA A O 1
ATOM 674 N N . ALA A 1 92 ? 43.875 12.008 13.789 1 74.06 92 ALA A N 1
ATOM 675 C CA . ALA A 1 92 ? 45.156 12.406 13.227 1 74.06 92 ALA A CA 1
ATOM 676 C C . ALA A 1 92 ? 46.312 11.891 14.078 1 74.06 92 ALA A C 1
ATOM 678 O O . ALA A 1 92 ? 47.438 11.711 13.586 1 74.06 92 ALA A O 1
ATOM 679 N N . GLY A 1 93 ? 46.062 11.672 15.305 1 75.81 93 GLY A N 1
ATOM 680 C CA . GLY A 1 93 ? 47.094 11.25 16.234 1 75.81 93 GLY A CA 1
ATOM 681 C C . GLY A 1 93 ? 47.375 9.758 16.156 1 75.81 93 GLY A C 1
ATOM 682 O O . GLY A 1 93 ? 48.438 9.305 16.562 1 75.81 93 GLY A O 1
ATOM 683 N N . LEU A 1 94 ? 46.469 9.031 15.633 1 76.69 94 LEU A N 1
ATOM 684 C CA . LEU A 1 94 ? 46.656 7.59 15.516 1 76.69 94 LEU A CA 1
ATOM 685 C C . LEU A 1 94 ? 47.531 7.25 14.289 1 76.69 94 LEU A C 1
ATOM 687 O O . LEU A 1 94 ? 47.531 8.008 13.312 1 76.69 94 LEU A O 1
ATOM 691 N N . PRO A 1 95 ? 48.281 6.145 14.461 1 70.88 95 PRO A N 1
ATOM 692 C CA . PRO A 1 95 ? 49.125 5.777 13.32 1 70.88 95 PRO A CA 1
ATOM 693 C C . PRO A 1 95 ? 48.312 5.523 12.047 1 70.88 95 PRO A C 1
ATOM 695 O O . PRO A 1 95 ? 47.125 5.191 12.125 1 70.88 95 PRO A O 1
ATOM 698 N N . SER A 1 96 ? 48.906 5.746 10.961 1 71.25 96 SER A N 1
ATOM 699 C CA . SER A 1 96 ? 48.25 5.586 9.672 1 71.25 96 SER A CA 1
ATOM 700 C C . SER A 1 96 ? 47.812 4.145 9.453 1 71.25 96 SER A C 1
ATOM 702 O O . SER A 1 96 ? 46.906 3.879 8.641 1 71.25 96 SER A O 1
ATOM 704 N N . THR A 1 97 ? 48.375 3.25 10.164 1 74.56 97 THR A N 1
ATOM 705 C CA . THR A 1 97 ? 48.031 1.839 9.984 1 74.56 97 THR A CA 1
ATOM 706 C C . THR A 1 97 ? 46.969 1.396 10.984 1 74.56 97 THR A C 1
ATOM 708 O O . THR A 1 97 ? 46.562 0.229 11 1 74.56 97 THR A O 1
ATOM 711 N N . SER A 1 98 ? 46.531 2.33 11.703 1 73.19 98 SER A N 1
ATOM 712 C CA . SER A 1 98 ? 45.594 1.986 12.766 1 73.19 98 SER A CA 1
ATOM 713 C C . SER A 1 98 ? 44.219 1.681 12.195 1 73.19 98 SER A C 1
ATOM 715 O O . SER A 1 98 ? 43.625 2.518 11.516 1 73.19 98 SER A O 1
ATOM 717 N N . ARG A 1 99 ? 43.656 0.521 12.453 1 76.62 99 ARG A N 1
ATOM 718 C CA . ARG A 1 99 ? 42.312 0.129 12.078 1 76.62 99 ARG A CA 1
ATOM 719 C C . ARG A 1 99 ? 41.281 0.998 12.781 1 76.62 99 ARG A C 1
ATOM 721 O O . ARG A 1 99 ? 40.25 1.333 12.195 1 76.62 99 ARG A O 1
ATOM 728 N N . ASN A 1 100 ? 41.656 1.334 13.977 1 73.94 100 ASN A N 1
ATOM 729 C CA . ASN A 1 100 ? 40.719 2.143 14.742 1 73.94 100 ASN A CA 1
ATOM 730 C C . ASN A 1 100 ? 40.625 3.568 14.203 1 73.94 100 ASN A C 1
ATOM 732 O O . ASN A 1 100 ? 39.531 4.172 14.211 1 73.94 100 ASN A O 1
ATOM 736 N N . ALA A 1 101 ? 41.75 4.078 13.797 1 71.38 101 ALA A N 1
ATOM 737 C CA . ALA A 1 101 ? 41.719 5.398 13.18 1 71.38 101 ALA A CA 1
ATOM 738 C C . ALA A 1 101 ? 40.875 5.398 11.906 1 71.38 101 ALA A C 1
ATOM 740 O O . ALA A 1 101 ? 40.156 6.363 11.633 1 71.38 101 ALA A O 1
ATOM 741 N N . ALA A 1 102 ? 41.031 4.352 11.266 1 75.56 102 ALA A N 1
ATOM 742 C CA . ALA A 1 102 ? 40.281 4.227 10.031 1 75.56 102 ALA A CA 1
ATOM 743 C C . ALA A 1 102 ? 38.781 4.156 10.328 1 75.56 102 ALA A C 1
ATOM 745 O O . ALA A 1 102 ? 37.969 4.777 9.641 1 75.56 102 ALA A O 1
ATOM 746 N N . GLU A 1 103 ? 38.469 3.455 11.281 1 77.81 103 GLU A N 1
ATOM 747 C CA . GLU A 1 103 ? 37.062 3.318 11.648 1 77.81 103 GLU A CA 1
ATOM 748 C C . GLU A 1 103 ? 36.5 4.641 12.156 1 77.81 103 GLU A C 1
ATOM 750 O O . GLU A 1 103 ? 35.344 4.965 11.898 1 77.81 103 GLU A O 1
ATOM 755 N N . LEU A 1 104 ? 37.312 5.219 12.906 1 70 104 LEU A N 1
ATOM 756 C CA . LEU A 1 104 ? 36.875 6.527 13.398 1 70 104 LEU A CA 1
ATOM 757 C C . LEU A 1 104 ? 36.656 7.496 12.242 1 70 104 LEU A C 1
ATOM 759 O O . LEU A 1 104 ? 35.688 8.258 12.242 1 70 104 LEU A O 1
ATOM 763 N N . THR A 1 105 ? 37.531 7.523 11.391 1 71.94 105 THR A N 1
ATOM 764 C CA . THR A 1 105 ? 37.406 8.383 10.219 1 71.94 105 THR A CA 1
ATOM 765 C C . THR A 1 105 ? 36.156 8.039 9.422 1 71.94 105 THR A C 1
ATOM 767 O O . THR A 1 105 ? 35.438 8.93 8.969 1 71.94 105 THR A O 1
ATOM 770 N N . LYS A 1 106 ? 35.969 6.836 9.211 1 76.38 106 LYS A N 1
ATOM 771 C CA . LYS A 1 106 ? 34.781 6.398 8.5 1 76.38 106 LYS A CA 1
ATOM 772 C C . LYS A 1 106 ? 33.531 6.879 9.195 1 76.38 106 LYS A C 1
ATOM 774 O O . LYS A 1 106 ? 32.594 7.352 8.539 1 76.38 106 LYS A O 1
ATOM 779 N N . SER A 1 107 ? 33.5 6.719 10.414 1 73.44 107 SER A N 1
ATOM 780 C CA . SER A 1 107 ? 32.344 7.152 11.188 1 73.44 107 SER A CA 1
ATOM 781 C C . SER A 1 107 ? 32.125 8.656 11.078 1 73.44 107 SER A C 1
ATOM 783 O O . SER A 1 107 ? 31 9.133 11.023 1 73.44 107 SER A O 1
ATOM 785 N N . PHE A 1 108 ? 33.219 9.359 11.164 1 69.5 108 PHE A N 1
ATOM 786 C CA . PHE A 1 108 ? 33.188 10.805 11.023 1 69.5 108 PHE A CA 1
ATOM 787 C C . PHE A 1 108 ? 32.656 11.203 9.648 1 69.5 108 PHE A C 1
ATOM 789 O O . PHE A 1 108 ? 31.812 12.086 9.523 1 69.5 108 PHE A O 1
ATOM 796 N N . LEU A 1 109 ? 33.156 10.578 8.711 1 71.25 109 LEU A N 1
ATOM 797 C CA . LEU A 1 109 ? 32.688 10.836 7.348 1 71.25 109 LEU A CA 1
ATOM 798 C C . LEU A 1 109 ? 31.219 10.523 7.207 1 71.25 109 LEU A C 1
ATOM 800 O O . LEU A 1 109 ? 30.484 11.258 6.543 1 71.25 109 LEU A O 1
ATOM 804 N N . ASN A 1 110 ? 30.812 9.461 7.676 1 74.5 110 ASN A N 1
ATOM 805 C CA . ASN A 1 110 ? 29.391 9.094 7.629 1 74.5 110 ASN A CA 1
ATOM 806 C C . ASN A 1 110 ? 28.516 10.172 8.258 1 74.5 110 ASN A C 1
ATOM 808 O O . ASN A 1 110 ? 27.438 10.469 7.75 1 74.5 110 ASN A O 1
ATOM 812 N N . MET A 1 111 ? 28.906 10.633 9.305 1 68 111 MET A N 1
ATOM 813 C CA . MET A 1 111 ? 28.156 11.703 9.977 1 68 111 MET A CA 1
ATOM 814 C C . MET A 1 111 ? 28.047 12.938 9.086 1 68 111 MET A C 1
ATOM 816 O O . MET A 1 111 ? 26.969 13.484 8.906 1 68 111 MET A O 1
ATOM 820 N N . LEU A 1 112 ? 29.188 13.414 8.523 1 63.53 112 LEU A N 1
ATOM 821 C CA . LEU A 1 112 ? 29.219 14.586 7.66 1 63.53 112 LEU A CA 1
ATOM 822 C C . LEU A 1 112 ? 28.328 14.383 6.434 1 63.53 112 LEU A C 1
ATOM 824 O O . LEU A 1 112 ? 27.625 15.297 6.004 1 63.53 112 LEU A O 1
ATOM 828 N N . TRP A 1 113 ? 28.484 13.234 5.902 1 66.81 113 TRP A N 1
ATOM 829 C CA . TRP A 1 113 ? 27.672 12.922 4.734 1 66.81 113 TRP A CA 1
ATOM 830 C C . TRP A 1 113 ? 26.188 13.023 5.059 1 66.81 113 TRP A C 1
ATOM 832 O O . TRP A 1 113 ? 25.422 13.609 4.293 1 66.81 113 TRP A O 1
ATOM 842 N N . ASN A 1 114 ? 25.719 12.477 6.113 1 69.31 114 ASN A N 1
ATOM 843 C CA . ASN A 1 114 ? 24.312 12.375 6.492 1 69.31 114 ASN A CA 1
ATOM 844 C C . ASN A 1 114 ? 23.781 13.711 7.008 1 69.31 114 ASN A C 1
ATOM 846 O O . ASN A 1 114 ? 22.578 13.844 7.242 1 69.31 114 ASN A O 1
ATOM 850 N N . ASP A 1 115 ? 24.609 14.68 7.152 1 61.22 115 ASP A N 1
ATOM 851 C CA . ASP A 1 115 ? 24.172 16.016 7.566 1 61.22 115 ASP A CA 1
ATOM 852 C C . ASP A 1 115 ? 23.328 16.672 6.48 1 61.22 115 ASP A C 1
ATOM 854 O O . ASP A 1 115 ? 22.484 17.531 6.777 1 61.22 115 ASP A O 1
ATOM 858 N N . LEU A 1 116 ? 23.594 16.281 5.316 1 59.75 116 LEU A N 1
ATOM 859 C CA . LEU A 1 116 ? 22.859 16.859 4.199 1 59.75 116 LEU A CA 1
ATOM 860 C C . LEU A 1 116 ? 21.969 15.805 3.547 1 59.75 116 LEU A C 1
ATOM 862 O O . LEU A 1 116 ? 22.312 14.625 3.492 1 59.75 116 LEU A O 1
ATOM 866 N N . GLU A 1 117 ? 20.812 16.203 3.055 1 66.75 117 GLU A N 1
ATOM 867 C CA . GLU A 1 117 ? 19.922 15.289 2.342 1 66.75 117 GLU A CA 1
ATOM 868 C C . GLU A 1 117 ? 20.438 15 0.936 1 66.75 117 GLU A C 1
ATOM 870 O O . GLU A 1 117 ? 20.859 15.914 0.225 1 66.75 117 GLU A O 1
ATOM 875 N N . HIS A 1 118 ? 20.625 13.812 0.588 1 63.22 118 HIS A N 1
ATOM 876 C CA . HIS A 1 118 ? 21.062 13.367 -0.731 1 63.22 118 HIS A CA 1
ATOM 877 C C . HIS A 1 118 ? 20 12.492 -1.395 1 63.22 118 HIS A C 1
ATOM 879 O O . HIS A 1 118 ? 19.891 11.305 -1.084 1 63.22 118 HIS A O 1
ATOM 885 N N . PRO A 1 119 ? 19.156 12.992 -2.264 1 71.31 119 PRO A N 1
ATOM 886 C CA . PRO A 1 119 ? 19.062 14.359 -2.775 1 71.31 119 PRO A CA 1
ATOM 887 C C . PRO A 1 119 ? 18.297 15.289 -1.841 1 71.31 119 PRO A C 1
ATOM 889 O O . PRO A 1 119 ? 17.578 14.82 -0.948 1 71.31 119 PRO A O 1
ATOM 892 N N . PRO A 1 120 ? 18.391 16.703 -2.109 1 64.75 120 PRO A N 1
ATOM 893 C CA . PRO A 1 120 ? 17.594 17.625 -1.293 1 64.75 120 PRO A CA 1
ATOM 894 C C . PRO A 1 120 ? 16.109 17.547 -1.597 1 64.75 120 PRO A C 1
ATOM 896 O O . PRO A 1 120 ? 15.719 17.312 -2.744 1 64.75 120 PRO A O 1
ATOM 899 N N . VAL A 1 121 ? 15.234 17.766 -0.665 1 71.25 121 VAL A N 1
ATOM 900 C CA . VAL A 1 121 ? 13.797 17.562 -0.809 1 71.25 121 VAL A CA 1
ATOM 901 C C . VAL A 1 121 ? 13.125 18.906 -1.124 1 71.25 121 VAL A C 1
ATOM 903 O O . VAL A 1 121 ? 12.047 18.938 -1.723 1 71.25 121 VAL A O 1
ATOM 906 N N . SER A 1 122 ? 13.609 20.062 -0.723 1 71.88 122 SER A N 1
ATOM 907 C CA . SER A 1 122 ? 13 21.375 -0.896 1 71.88 122 SER A CA 1
ATOM 908 C C . SER A 1 122 ? 13.836 22.266 -1.812 1 71.88 122 SER A C 1
ATOM 910 O O . SER A 1 122 ? 15.062 22.25 -1.74 1 71.88 122 SER A O 1
ATOM 912 N N . TYR A 1 123 ? 13.172 23.062 -2.771 1 67.81 123 TYR A N 1
ATOM 913 C CA . TYR A 1 123 ? 13.828 23.922 -3.76 1 67.81 123 TYR A CA 1
ATOM 914 C C . TYR A 1 123 ? 13.219 25.312 -3.768 1 67.81 123 TYR A C 1
ATOM 916 O O . TYR A 1 123 ? 12.102 25.516 -3.283 1 67.81 123 TYR A O 1
ATOM 924 N N . LEU A 1 124 ? 13.898 26.375 -4.277 1 69.12 124 LEU A N 1
ATOM 925 C CA . LEU A 1 124 ? 13.422 27.734 -4.449 1 69.12 124 LEU A CA 1
ATOM 926 C C . LEU A 1 124 ? 12.75 27.906 -5.809 1 69.12 124 LEU A C 1
ATOM 928 O O . LEU A 1 124 ? 12.859 27.047 -6.676 1 69.12 124 LEU A O 1
ATOM 932 N N . GLY A 1 125 ? 11.961 29.047 -5.988 1 71.56 125 GLY A N 1
ATOM 933 C CA . GLY A 1 125 ? 11.352 29.375 -7.262 1 71.56 125 GLY A CA 1
ATOM 934 C C . GLY A 1 125 ? 9.836 29.234 -7.254 1 71.56 125 GLY A C 1
ATOM 935 O O . GLY A 1 125 ? 9.281 28.5 -6.43 1 71.56 125 GLY A O 1
ATOM 936 N N . ALA A 1 126 ? 9.18 29.922 -8.125 1 70.25 126 ALA A N 1
ATOM 937 C CA . ALA A 1 126 ? 7.723 30.016 -8.18 1 70.25 126 ALA A CA 1
ATOM 938 C C . ALA A 1 126 ? 7.102 28.641 -8.461 1 70.25 126 ALA A C 1
ATOM 940 O O . ALA A 1 126 ? 6.031 28.328 -7.938 1 70.25 126 ALA A O 1
ATOM 941 N N . ASP A 1 127 ? 7.863 27.844 -9.172 1 73.19 127 ASP A N 1
ATOM 942 C CA . ASP A 1 127 ? 7.324 26.531 -9.562 1 73.19 127 ASP A CA 1
ATOM 943 C C . ASP A 1 127 ? 7.277 25.578 -8.367 1 73.19 127 ASP A C 1
ATOM 945 O O . ASP A 1 127 ? 6.43 24.688 -8.305 1 73.19 127 ASP A O 1
ATOM 949 N N . SER A 1 128 ? 8.109 25.844 -7.465 1 77.06 128 SER A N 1
ATOM 950 C CA . SER A 1 128 ? 8.188 24.953 -6.309 1 77.06 128 SER A CA 1
ATOM 951 C C . SER A 1 128 ? 7.391 25.516 -5.133 1 77.06 128 SER A C 1
ATOM 953 O O . SER A 1 128 ? 7.02 24.766 -4.223 1 77.06 128 SER A O 1
ATOM 955 N N . MET A 1 129 ? 7.062 26.75 -5.199 1 81.62 129 MET A N 1
ATOM 956 C CA . MET A 1 129 ? 6.453 27.391 -4.035 1 81.62 129 MET A CA 1
ATOM 957 C C . MET A 1 129 ? 4.969 27.047 -3.943 1 81.62 129 MET A C 1
ATOM 959 O O . MET A 1 129 ? 4.402 27.016 -2.85 1 81.62 129 MET A O 1
ATOM 963 N N . HIS A 1 130 ? 4.348 26.828 -5.121 1 88.25 130 HIS A N 1
ATOM 964 C CA . HIS A 1 130 ? 2.908 26.594 -5.137 1 88.25 130 HIS A CA 1
ATOM 965 C C . HIS A 1 130 ? 2.596 25.141 -5.445 1 88.25 130 HIS A C 1
ATOM 967 O O . HIS A 1 130 ? 3.383 24.453 -6.105 1 88.25 130 HIS A O 1
ATOM 973 N N . ARG A 1 131 ? 1.488 24.703 -4.855 1 92.62 131 ARG A N 1
ATOM 974 C CA . ARG A 1 131 ? 0.972 23.375 -5.199 1 92.62 131 ARG A CA 1
ATOM 975 C C . ARG A 1 131 ? 0.306 23.391 -6.57 1 92.62 131 ARG A C 1
ATOM 977 O O . ARG A 1 131 ? -0.497 24.281 -6.867 1 92.62 131 ARG A O 1
ATOM 984 N N . LYS A 1 132 ? 0.656 22.406 -7.406 1 92.38 132 LYS A N 1
ATOM 985 C CA . LYS A 1 132 ? -0.015 22.312 -8.695 1 92.38 132 LYS A CA 1
ATOM 986 C C . LYS A 1 132 ? -1.439 21.781 -8.539 1 92.38 132 LYS A C 1
ATOM 988 O O . LYS A 1 132 ? -1.726 21.016 -7.609 1 92.38 132 LYS A O 1
ATOM 993 N N . ALA A 1 133 ? -2.305 22.156 -9.445 1 94 133 ALA A N 1
ATOM 994 C CA . ALA A 1 133 ? -3.73 21.859 -9.336 1 94 133 ALA A CA 1
ATOM 995 C C . ALA A 1 133 ? -3.982 20.359 -9.32 1 94 133 ALA A C 1
ATOM 997 O O . ALA A 1 133 ? -4.914 19.891 -8.664 1 94 133 ALA A O 1
ATOM 998 N N . ASP A 1 134 ? -3.15 19.594 -10.008 1 94.31 134 ASP A N 1
ATOM 999 C CA . ASP A 1 134 ? -3.389 18.172 -10.109 1 94.31 134 ASP A CA 1
ATOM 1000 C C . ASP A 1 134 ? -2.525 17.391 -9.117 1 94.31 134 ASP A C 1
ATOM 1002 O O . ASP A 1 134 ? -2.438 16.156 -9.188 1 94.31 134 ASP A O 1
ATOM 1006 N N . GLY A 1 135 ? -1.826 18.078 -8.242 1 93.19 135 GLY A N 1
ATOM 1007 C CA . GLY A 1 135 ? -1.015 17.438 -7.223 1 93.19 135 GLY A CA 1
ATOM 1008 C C . GLY A 1 135 ? 0.342 16.984 -7.734 1 93.19 135 GLY A C 1
ATOM 1009 O O . GLY A 1 135 ? 1.156 16.453 -6.973 1 93.19 135 GLY A O 1
ATOM 1010 N N . SER A 1 136 ? 0.644 17.156 -9.047 1 93.25 136 SER A N 1
ATOM 1011 C CA . SER A 1 136 ? 1.952 16.797 -9.594 1 93.25 136 SER A CA 1
ATOM 1012 C C . SER A 1 136 ? 3.049 17.688 -9 1 93.25 136 SER A C 1
ATOM 1014 O O . SER A 1 136 ? 2.773 18.781 -8.516 1 93.25 136 SER A O 1
ATOM 1016 N N . GLY A 1 137 ? 4.238 17.219 -8.883 1 88.75 137 GLY A N 1
ATOM 1017 C CA . GLY A 1 137 ? 5.383 18 -8.438 1 88.75 137 GLY A CA 1
ATOM 1018 C C . GLY A 1 137 ? 5.523 18.047 -6.926 1 88.75 137 GLY A C 1
ATOM 1019 O O . GLY A 1 137 ? 6.43 18.688 -6.402 1 88.75 137 GLY A O 1
ATOM 1020 N N . ASN A 1 138 ? 4.586 17.406 -6.227 1 90.38 138 ASN A N 1
ATOM 1021 C CA . ASN A 1 138 ? 4.73 17.344 -4.773 1 90.38 138 ASN A CA 1
ATOM 1022 C C . ASN A 1 138 ? 6.004 16.594 -4.371 1 90.38 138 ASN A C 1
ATOM 1024 O O . ASN A 1 138 ? 6.586 16.875 -3.322 1 90.38 138 ASN A O 1
ATOM 1028 N N . ASN A 1 139 ? 6.355 15.516 -5.102 1 88.38 139 ASN A N 1
ATOM 1029 C CA . ASN A 1 139 ? 7.688 14.922 -5.078 1 88.38 139 ASN A CA 1
ATOM 1030 C C . ASN A 1 139 ? 8.516 15.359 -6.281 1 88.38 139 ASN A C 1
ATOM 1032 O O . ASN A 1 139 ? 8.133 15.109 -7.426 1 88.38 139 ASN A O 1
ATOM 1036 N N . ARG A 1 140 ? 9.625 15.938 -6.047 1 80.69 140 ARG A N 1
ATOM 1037 C CA . ARG A 1 140 ? 10.406 16.547 -7.125 1 80.69 140 ARG A CA 1
ATOM 1038 C C . ARG A 1 140 ? 11.094 15.469 -7.961 1 80.69 140 ARG A C 1
ATOM 1040 O O . ARG A 1 140 ? 11.305 15.648 -9.164 1 80.69 140 ARG A O 1
ATOM 1047 N N . PHE A 1 141 ? 11.398 14.398 -7.41 1 84.06 141 PHE A N 1
ATOM 1048 C CA . PHE A 1 141 ? 12.141 13.352 -8.109 1 84.06 141 PHE A CA 1
ATOM 1049 C C . PHE A 1 141 ? 11.195 12.445 -8.883 1 84.06 141 PHE A C 1
ATOM 1051 O O . PHE A 1 141 ? 11.562 11.898 -9.922 1 84.06 141 PHE A O 1
ATOM 1058 N N . TRP A 1 142 ? 10.039 12.305 -8.398 1 88.44 142 TRP A N 1
ATOM 1059 C CA . TRP A 1 142 ? 8.969 11.578 -9.086 1 88.44 142 TRP A CA 1
ATOM 1060 C C . TRP A 1 142 ? 7.711 12.438 -9.188 1 88.44 142 TRP A C 1
ATOM 1062 O O . TRP A 1 142 ? 6.723 12.18 -8.492 1 88.44 142 TRP A O 1
ATOM 1072 N N . PRO A 1 143 ? 7.707 13.266 -10.062 1 88.12 143 PRO A N 1
ATOM 1073 C CA . PRO A 1 143 ? 6.715 14.344 -10.117 1 88.12 143 PRO A CA 1
ATOM 1074 C C . PRO A 1 143 ? 5.293 13.82 -10.32 1 88.12 143 PRO A C 1
ATOM 1076 O O . PRO A 1 143 ? 4.324 14.516 -10 1 88.12 143 PRO A O 1
ATOM 1079 N N . GLN A 1 144 ? 5.133 12.547 -10.836 1 90.5 144 GLN A N 1
ATOM 1080 C CA . GLN A 1 144 ? 3.793 12.039 -11.102 1 90.5 144 GLN A CA 1
ATOM 1081 C C . GLN A 1 144 ? 3.275 11.203 -9.938 1 90.5 144 GLN A C 1
ATOM 1083 O O . GLN A 1 144 ? 2.133 10.734 -9.953 1 90.5 144 GLN A O 1
ATOM 1088 N N . LEU A 1 145 ? 4.059 11.086 -8.969 1 92.12 145 LEU A N 1
ATOM 1089 C CA . LEU A 1 145 ? 3.635 10.32 -7.797 1 92.12 145 LEU A CA 1
ATOM 1090 C C . LEU A 1 145 ? 2.432 10.977 -7.129 1 92.12 145 LEU A C 1
ATOM 1092 O O . LEU A 1 145 ? 2.527 12.102 -6.629 1 92.12 145 LEU A O 1
ATOM 1096 N N . GLY A 1 146 ? 1.265 10.367 -7.145 1 93.25 146 GLY A N 1
ATOM 1097 C CA . GLY A 1 146 ? 0.047 10.82 -6.492 1 93.25 146 GLY A CA 1
ATOM 1098 C C . GLY A 1 146 ? -0.706 11.867 -7.289 1 93.25 146 GLY A C 1
ATOM 1099 O O . GLY A 1 146 ? -1.715 12.406 -6.828 1 93.25 146 GLY A O 1
ATOM 1100 N N . ALA A 1 147 ? -0.25 12.258 -8.5 1 94.25 147 ALA A N 1
ATOM 1101 C CA . ALA A 1 147 ? -0.947 13.227 -9.336 1 94.25 147 ALA A CA 1
ATOM 1102 C C . ALA A 1 147 ? -2.299 12.688 -9.789 1 94.25 147 ALA A C 1
ATOM 1104 O O . ALA A 1 147 ? -2.486 11.477 -9.898 1 94.25 147 ALA A O 1
ATOM 1105 N N . ALA A 1 148 ? -3.24 13.633 -9.977 1 96.38 148 ALA A N 1
ATOM 1106 C CA . ALA A 1 148 ? -4.508 13.242 -10.586 1 96.38 148 ALA A CA 1
ATOM 1107 C C . ALA A 1 148 ? -4.285 12.516 -11.906 1 96.38 148 ALA A C 1
ATOM 1109 O O . ALA A 1 148 ? -3.4 12.883 -12.688 1 96.38 148 ALA A O 1
ATOM 1110 N N . GLY A 1 149 ? -5.086 11.453 -12.109 1 93.94 149 GLY A N 1
ATOM 1111 C CA . GLY A 1 149 ? -4.961 10.688 -13.336 1 93.94 149 GLY A CA 1
ATOM 1112 C C . GLY A 1 149 ? -3.963 9.555 -13.234 1 93.94 149 GLY A C 1
ATOM 1113 O O . GLY A 1 149 ? -3.643 8.906 -14.234 1 93.94 149 GLY A O 1
ATOM 1114 N N . SER A 1 150 ? -3.471 9.312 -12.078 1 91.75 150 SER A N 1
ATOM 1115 C CA . SER A 1 150 ? -2.516 8.227 -11.898 1 91.75 150 SER A CA 1
ATOM 1116 C C . SER A 1 150 ? -3.201 6.973 -11.359 1 91.75 150 SER A C 1
ATOM 1118 O O . SER A 1 150 ? -4.297 7.051 -10.805 1 91.75 150 SER A O 1
ATOM 1120 N N . ALA A 1 151 ? -2.57 5.809 -11.469 1 92.19 151 ALA A N 1
ATOM 1121 C CA . ALA A 1 151 ? -3.111 4.52 -11.055 1 92.19 151 ALA A CA 1
ATOM 1122 C C . ALA A 1 151 ? -3.1 4.383 -9.531 1 92.19 151 ALA A C 1
ATOM 1124 O O . ALA A 1 151 ? -2.229 4.941 -8.859 1 92.19 151 ALA A O 1
ATOM 1125 N N . TYR A 1 152 ? -4.109 3.658 -9.008 1 93.81 152 TYR A N 1
ATOM 1126 C CA . TYR A 1 152 ? -4.07 3.266 -7.602 1 93.81 152 TYR A CA 1
ATOM 1127 C C . TYR A 1 152 ? -2.869 2.367 -7.32 1 93.81 152 TYR A C 1
ATOM 1129 O O . TYR A 1 152 ? -2.477 1.562 -8.164 1 93.81 152 TYR A O 1
ATOM 1137 N N . ALA A 1 153 ? -2.244 2.535 -6.168 1 92 153 ALA A N 1
ATOM 1138 C CA . ALA A 1 153 ? -1.225 1.6 -5.703 1 92 153 ALA A CA 1
ATOM 1139 C C . ALA A 1 153 ? -1.859 0.324 -5.156 1 92 153 ALA A C 1
ATOM 1141 O O . ALA A 1 153 ? -3.062 0.289 -4.887 1 92 153 ALA A O 1
ATOM 1142 N N . ARG A 1 154 ? -1.143 -0.752 -5.141 1 91.31 154 ARG A N 1
ATOM 1143 C CA . ARG A 1 154 ? -1.486 -1.993 -4.457 1 91.31 154 ARG A CA 1
ATOM 1144 C C . ARG A 1 154 ? -0.539 -2.254 -3.289 1 91.31 154 ARG A C 1
ATOM 1146 O O . ARG A 1 154 ? 0.666 -2.42 -3.486 1 91.31 154 ARG A O 1
ATOM 1153 N N . SER A 1 155 ? -1.068 -2.336 -2.094 1 88.56 155 SER A N 1
ATOM 1154 C CA . SER A 1 155 ? -0.242 -2.525 -0.906 1 88.56 155 SER A CA 1
ATOM 1155 C C . SER A 1 155 ? -0.151 -4 -0.526 1 88.56 155 SER A C 1
ATOM 1157 O O . SER A 1 155 ? 0.919 -4.484 -0.153 1 88.56 155 SER A O 1
ATOM 1159 N N . VAL A 1 156 ? -1.235 -4.676 -0.728 1 91.56 156 VAL A N 1
ATOM 1160 C CA . VAL A 1 156 ? -1.334 -6.047 -0.236 1 91.56 156 VAL A CA 1
ATOM 1161 C C . VAL A 1 156 ? -1.182 -7.023 -1.398 1 91.56 156 VAL A C 1
ATOM 1163 O O . VAL A 1 156 ? -1.858 -6.895 -2.422 1 91.56 156 VAL A O 1
ATOM 1166 N N . ARG A 1 157 ? -0.287 -8.008 -1.272 1 89.94 157 ARG A N 1
ATOM 1167 C CA . ARG A 1 157 ? -0.119 -9.078 -2.254 1 89.94 157 ARG A CA 1
ATOM 1168 C C . ARG A 1 157 ? -1.198 -10.141 -2.094 1 89.94 157 ARG A C 1
ATOM 1170 O O . ARG A 1 157 ? -1.26 -10.82 -1.067 1 89.94 157 ARG A O 1
ATOM 1177 N N . PRO A 1 158 ? -2.033 -10.305 -3.109 1 92 158 PRO A N 1
ATOM 1178 C CA . PRO A 1 158 ? -3.094 -11.312 -3.002 1 92 158 PRO A CA 1
ATOM 1179 C C . PRO A 1 158 ? -2.588 -12.734 -3.264 1 92 158 PRO A C 1
ATOM 1181 O O . PRO A 1 158 ? -2.816 -13.281 -4.344 1 92 158 PRO A O 1
ATOM 1184 N N . LYS A 1 159 ? -2.113 -13.422 -2.283 1 89.38 159 LYS A N 1
ATOM 1185 C CA . LYS A 1 159 ? -1.47 -14.727 -2.412 1 89.38 159 LYS A CA 1
ATOM 1186 C C . LYS A 1 159 ? -2.477 -15.859 -2.215 1 89.38 159 LYS A C 1
ATOM 1188 O O . LYS A 1 159 ? -2.252 -16.984 -2.668 1 89.38 159 LYS A O 1
ATOM 1193 N N . THR A 1 160 ? -3.551 -15.578 -1.541 1 89.25 160 THR A N 1
ATOM 1194 C CA . THR A 1 160 ? -4.535 -16.609 -1.228 1 89.25 160 THR A CA 1
ATOM 1195 C C . THR A 1 160 ? -5.312 -17 -2.477 1 89.25 160 THR A C 1
ATOM 1197 O O . THR A 1 160 ? -5.816 -16.156 -3.203 1 89.25 160 THR A O 1
ATOM 1200 N N . MET A 1 161 ? -5.324 -18.266 -2.693 1 89 161 MET A N 1
ATOM 1201 C CA . MET A 1 161 ? -6.113 -18.766 -3.812 1 89 161 MET A CA 1
ATOM 1202 C C . MET A 1 161 ? -7.594 -18.828 -3.449 1 89 161 MET A C 1
ATOM 1204 O O . MET A 1 161 ? -8.047 -19.797 -2.854 1 89 161 MET A O 1
ATOM 1208 N N . GLN A 1 162 ? -8.273 -17.859 -3.891 1 88.19 162 GLN A N 1
ATOM 1209 C CA . GLN A 1 162 ? -9.719 -17.828 -3.695 1 88.19 162 GLN A CA 1
ATOM 1210 C C . GLN A 1 162 ? -10.453 -18.375 -4.91 1 88.19 162 GLN A C 1
ATOM 1212 O O . GLN A 1 162 ? -9.992 -18.219 -6.047 1 88.19 162 GLN A O 1
ATOM 1217 N N . SER A 1 163 ? -11.539 -19.078 -4.574 1 89.31 163 SER A N 1
ATOM 1218 C CA . SER A 1 163 ? -12.375 -19.516 -5.68 1 89.31 163 SER A CA 1
ATOM 1219 C C . SER A 1 163 ? -12.859 -18.344 -6.516 1 89.31 163 SER A C 1
ATOM 1221 O O . SER A 1 163 ? -13.273 -17.312 -5.973 1 89.31 163 SER A O 1
ATOM 1223 N N . PRO A 1 164 ? -12.688 -18.438 -7.848 1 87.44 164 PRO A N 1
ATOM 1224 C CA . PRO A 1 164 ? -13.242 -17.391 -8.719 1 87.44 164 PRO A CA 1
ATOM 1225 C C . PRO A 1 164 ? -14.766 -17.281 -8.594 1 87.44 164 PRO A C 1
ATOM 1227 O O . PRO A 1 164 ? -15.336 -16.25 -8.977 1 87.44 164 PRO A O 1
ATOM 1230 N N . SER A 1 165 ? -15.422 -18.406 -8.133 1 89.12 165 SER A N 1
ATOM 1231 C CA . SER A 1 165 ? -16.875 -18.375 -7.938 1 89.12 165 SER A CA 1
ATOM 1232 C C . SER A 1 165 ? -17.234 -17.828 -6.559 1 89.12 165 SER A C 1
ATOM 1234 O O . SER A 1 165 ? -17.625 -18.594 -5.668 1 89.12 165 SER A O 1
ATOM 1236 N N . LEU A 1 166 ? -17.188 -16.516 -6.445 1 90.88 166 LEU A N 1
ATOM 1237 C CA . LEU A 1 166 ? -17.453 -15.852 -5.184 1 90.88 166 LEU A CA 1
ATOM 1238 C C . LEU A 1 166 ? -18.953 -15.625 -5 1 90.88 166 LEU A C 1
ATOM 1240 O O . LEU A 1 166 ? -19.719 -15.664 -5.973 1 90.88 166 LEU A O 1
ATOM 1244 N N . PRO A 1 167 ? -19.406 -15.484 -3.752 1 91.38 167 PRO A N 1
ATOM 1245 C CA . PRO A 1 167 ? -20.828 -15.234 -3.506 1 91.38 167 PRO A CA 1
ATOM 1246 C C . PRO A 1 167 ? -21.344 -13.984 -4.219 1 91.38 167 PRO A C 1
ATOM 1248 O O . PRO A 1 167 ? -20.578 -13.023 -4.406 1 91.38 167 PRO A O 1
ATOM 1251 N N . ASP A 1 168 ? -22.641 -14.055 -4.582 1 91.38 168 ASP A N 1
ATOM 1252 C CA . ASP A 1 168 ? -23.25 -12.914 -5.25 1 91.38 168 ASP A CA 1
ATOM 1253 C C . ASP A 1 168 ? -23.25 -11.688 -4.348 1 91.38 168 ASP A C 1
ATOM 1255 O O . ASP A 1 168 ? -23.609 -11.766 -3.174 1 91.38 168 ASP A O 1
ATOM 1259 N N . PRO A 1 169 ? -22.828 -10.516 -4.871 1 93.12 169 PRO A N 1
ATOM 1260 C CA . PRO A 1 169 ? -22.672 -9.312 -4.051 1 93.12 169 PRO A CA 1
ATOM 1261 C C . PRO A 1 169 ? -23.984 -8.883 -3.387 1 93.12 169 PRO A C 1
ATOM 1263 O O . PRO A 1 169 ? -23.969 -8.422 -2.242 1 93.12 169 PRO A O 1
ATOM 1266 N N . GLU A 1 170 ? -25.109 -8.969 -4.117 1 90.5 170 GLU A N 1
ATOM 1267 C CA . GLU A 1 170 ? -26.375 -8.578 -3.531 1 90.5 170 GLU A CA 1
ATOM 1268 C C . GLU A 1 170 ? -26.781 -9.508 -2.391 1 90.5 170 GLU A C 1
ATOM 1270 O O . GLU A 1 170 ? -27.375 -9.07 -1.402 1 90.5 170 GLU A O 1
ATOM 1275 N N . THR A 1 171 ? -26.469 -10.805 -2.551 1 91.38 171 THR A N 1
ATOM 1276 C CA . THR A 1 171 ? -26.703 -11.758 -1.477 1 91.38 171 THR A CA 1
ATOM 1277 C C . THR A 1 171 ? -25.859 -11.414 -0.25 1 91.38 171 THR A C 1
ATOM 1279 O O . THR A 1 171 ? -26.344 -11.508 0.882 1 91.38 171 THR A O 1
ATOM 1282 N N . ILE A 1 172 ? -24.625 -11.031 -0.506 1 94.81 172 ILE A N 1
ATOM 1283 C CA . ILE A 1 172 ? -23.75 -10.633 0.588 1 94.81 172 ILE A CA 1
ATOM 1284 C C . ILE A 1 172 ? -24.359 -9.453 1.337 1 94.81 172 ILE A C 1
ATOM 1286 O O . ILE A 1 172 ? -24.375 -9.438 2.57 1 94.81 172 ILE A O 1
ATOM 1290 N N . PHE A 1 173 ? -24.906 -8.43 0.632 1 94.5 173 PHE A N 1
ATOM 1291 C CA . PHE A 1 173 ? -25.516 -7.25 1.238 1 94.5 173 PHE A CA 1
ATOM 1292 C C . PHE A 1 173 ? -26.688 -7.633 2.129 1 94.5 173 PHE A C 1
ATOM 1294 O O . PHE A 1 173 ? -26.766 -7.199 3.279 1 94.5 173 PHE A O 1
ATOM 1301 N N . ASP A 1 174 ? -27.531 -8.469 1.632 1 91.62 174 ASP A N 1
ATOM 1302 C CA . ASP A 1 174 ? -28.75 -8.828 2.338 1 91.62 174 ASP A CA 1
ATOM 1303 C C . ASP A 1 174 ? -28.453 -9.664 3.582 1 91.62 174 ASP A C 1
ATOM 1305 O O . ASP A 1 174 ? -29.156 -9.57 4.586 1 91.62 174 ASP A O 1
ATOM 1309 N N . CYS A 1 175 ? -27.312 -10.398 3.514 1 93 175 CYS A N 1
ATOM 1310 C CA . CYS A 1 175 ? -26.953 -11.289 4.609 1 93 175 CYS A CA 1
ATOM 1311 C C . CYS A 1 175 ? -26.203 -10.547 5.699 1 93 175 CYS A C 1
ATOM 1313 O O . CYS A 1 175 ? -26.453 -10.758 6.891 1 93 175 CYS A O 1
ATOM 1315 N N . LEU A 1 176 ? -25.297 -9.711 5.23 1 95.56 176 LEU A N 1
ATOM 1316 C CA . LEU A 1 176 ? -24.266 -9.297 6.176 1 95.56 176 LEU A CA 1
ATOM 1317 C C . LEU A 1 176 ? -24.328 -7.793 6.426 1 95.56 176 LEU A C 1
ATOM 1319 O O . LEU A 1 176 ? -23.953 -7.32 7.504 1 95.56 176 LEU A O 1
ATOM 1323 N N . LEU A 1 177 ? -24.812 -6.957 5.449 1 96 177 LEU A N 1
ATOM 1324 C CA . LEU A 1 177 ? -24.547 -5.523 5.508 1 96 177 LEU A CA 1
ATOM 1325 C C . LEU A 1 177 ? -25.812 -4.742 5.801 1 96 177 LEU A C 1
ATOM 1327 O O . LEU A 1 177 ? -25.781 -3.705 6.465 1 96 177 LEU A O 1
ATOM 1331 N N . ARG A 1 178 ? -26.953 -5.254 5.387 1 94.25 178 ARG A N 1
ATOM 1332 C CA . ARG A 1 178 ? -28.219 -4.531 5.422 1 94.25 178 ARG A CA 1
ATOM 1333 C C . ARG A 1 178 ? -28.609 -4.176 6.855 1 94.25 178 ARG A C 1
ATOM 1335 O O . ARG A 1 178 ? -28.672 -5.055 7.719 1 94.25 178 ARG A O 1
ATOM 1342 N N . ARG A 1 179 ? -28.828 -2.822 7.055 1 94.25 179 ARG A N 1
ATOM 1343 C CA . ARG A 1 179 ? -29.234 -2.324 8.359 1 94.25 179 ARG A CA 1
ATOM 1344 C C . ARG A 1 179 ? -30.594 -2.895 8.758 1 94.25 179 ARG A C 1
ATOM 1346 O O . ARG A 1 179 ? -31.562 -2.828 7.984 1 94.25 179 ARG A O 1
ATOM 1353 N N . LYS A 1 180 ? -30.594 -3.486 9.922 1 88.94 180 LYS A N 1
ATOM 1354 C CA . LYS A 1 180 ? -31.844 -3.965 10.492 1 88.94 180 LYS A CA 1
ATOM 1355 C C . LYS A 1 180 ? -32.469 -2.914 11.406 1 88.94 180 LYS A C 1
ATOM 1357 O O . LYS A 1 180 ? -33.656 -2.631 11.312 1 88.94 180 LYS A O 1
ATOM 1362 N N . GLU A 1 181 ? -31.641 -2.361 12.227 1 92.06 181 GLU A N 1
ATOM 1363 C CA . GLU A 1 181 ? -32.062 -1.306 13.141 1 92.06 181 GLU A CA 1
ATOM 1364 C C . GLU A 1 181 ? -31 -0.214 13.242 1 92.06 181 GLU A C 1
ATOM 1366 O O . GLU A 1 181 ? -29.797 -0.508 13.289 1 92.06 181 GLU A O 1
ATOM 1371 N N . TYR A 1 182 ? -31.562 1.073 13.148 1 94.62 182 TYR A N 1
ATOM 1372 C CA . TYR A 1 182 ? -30.641 2.189 13.352 1 94.62 182 TYR A CA 1
ATOM 1373 C C . TYR A 1 182 ? -30.172 2.262 14.797 1 94.62 182 TYR A C 1
ATOM 1375 O O . TYR A 1 182 ? -31 2.258 15.719 1 94.62 182 TYR A O 1
ATOM 1383 N N . ARG A 1 183 ? -28.906 2.281 14.977 1 96.25 183 ARG A N 1
ATOM 1384 C CA . ARG A 1 183 ? -28.297 2.469 16.281 1 96.25 183 ARG A CA 1
ATOM 1385 C C . ARG A 1 183 ? -27.391 3.699 16.297 1 96.25 183 ARG A C 1
ATOM 1387 O O . ARG A 1 183 ? -26.531 3.855 15.43 1 96.25 183 ARG A O 1
ATOM 1394 N N . GLU A 1 184 ? -27.578 4.547 17.297 1 97.12 184 GLU A N 1
ATOM 1395 C CA . GLU A 1 184 ? -26.766 5.746 17.438 1 97.12 184 GLU A CA 1
ATOM 1396 C C . GLU A 1 184 ? -25.297 5.383 17.672 1 97.12 184 GLU A C 1
ATOM 1398 O O . GLU A 1 184 ? -24.984 4.359 18.281 1 97.12 184 GLU A O 1
ATOM 1403 N N . HIS A 1 185 ? -24.469 6.207 17.109 1 97.56 185 HIS A N 1
ATOM 1404 C CA . HIS A 1 185 ? -23.047 6.023 17.375 1 97.56 185 HIS A CA 1
ATOM 1405 C C . HIS A 1 185 ? -22.75 5.949 18.875 1 97.56 185 HIS A C 1
ATOM 1407 O O . HIS A 1 185 ? -23.297 6.734 19.641 1 97.56 185 HIS A O 1
ATOM 1413 N N . PRO A 1 186 ? -21.906 5.07 19.312 1 96.69 186 PRO A N 1
ATOM 1414 C CA . PRO A 1 186 ? -21.719 4.863 20.75 1 96.69 186 PRO A CA 1
ATOM 1415 C C . PRO A 1 186 ? -21.156 6.094 21.453 1 96.69 186 PRO A C 1
ATOM 1417 O O . PRO A 1 186 ? -21.453 6.324 22.625 1 96.69 186 PRO A O 1
ATOM 1420 N N . ASN A 1 187 ? -20.359 6.934 20.781 1 97.44 187 ASN A N 1
ATOM 1421 C CA . ASN A 1 187 ? -19.766 8.125 21.375 1 97.44 187 ASN A CA 1
ATOM 1422 C C . ASN A 1 187 ? -20.5 9.391 20.953 1 97.44 187 ASN A C 1
ATOM 1424 O O . ASN A 1 187 ? -19.984 10.492 21.094 1 97.44 187 ASN A O 1
ATOM 1428 N N . LYS A 1 188 ? -21.672 9.156 20.406 1 98.31 188 LYS A N 1
ATOM 1429 C CA . LYS A 1 188 ? -22.578 10.234 20.016 1 98.31 188 LYS A CA 1
ATOM 1430 C C . LYS A 1 188 ? -21.875 11.234 19.109 1 98.31 188 LYS A C 1
ATOM 1432 O O . LYS A 1 188 ? -22 12.453 19.281 1 98.31 188 LYS A O 1
ATOM 1437 N N . ILE A 1 189 ? -21.094 10.75 18.203 1 98.31 189 ILE A N 1
ATOM 1438 C CA . ILE A 1 189 ? -20.469 11.57 17.172 1 98.31 189 ILE A CA 1
ATOM 1439 C C . ILE A 1 189 ? -21.531 12.133 16.234 1 98.31 189 ILE A C 1
ATOM 1441 O O . ILE A 1 189 ? -22.484 11.43 15.883 1 98.31 189 ILE A O 1
ATOM 1445 N N . SER A 1 190 ? -21.438 13.367 15.906 1 98.5 190 SER A N 1
ATOM 1446 C CA . SER A 1 190 ? -22.422 14.023 15.039 1 98.5 190 SER A CA 1
ATOM 1447 C C . SER A 1 190 ? -22.156 13.688 13.578 1 98.5 190 SER A C 1
ATOM 1449 O O . SER A 1 190 ? -21.094 13.172 13.227 1 98.5 190 SER A O 1
ATOM 1451 N N . SER A 1 191 ? -23.109 14.039 12.68 1 98.31 191 SER A N 1
ATOM 1452 C CA . SER A 1 191 ? -22.969 13.82 11.242 1 98.31 191 SER A CA 1
ATOM 1453 C C . SER A 1 191 ? -21.859 14.672 10.656 1 98.31 191 SER A C 1
ATOM 1455 O O . SER A 1 191 ? -21.312 14.344 9.602 1 98.31 191 SER A O 1
ATOM 1457 N N . VAL A 1 192 ? -21.438 15.758 11.352 1 98.56 192 VAL A N 1
ATOM 1458 C CA . VAL A 1 192 ? -20.438 16.688 10.828 1 98.56 192 VAL A CA 1
ATOM 1459 C C . VAL A 1 192 ? -19.109 15.969 10.656 1 98.56 192 VAL A C 1
ATOM 1461 O O . VAL A 1 192 ? -18.359 16.25 9.711 1 98.56 192 VAL A O 1
ATOM 1464 N N . LEU A 1 193 ? -18.812 15.086 11.633 1 98.44 193 LEU A N 1
ATOM 1465 C CA . LEU A 1 193 ? -17.578 14.328 11.484 1 98.44 193 LEU A CA 1
ATOM 1466 C C . LEU A 1 193 ? -17.562 13.555 10.172 1 98.44 193 LEU A C 1
ATOM 1468 O O . LEU A 1 193 ? -16.547 13.523 9.469 1 98.44 193 LEU A O 1
ATOM 1472 N N . PHE A 1 194 ? -18.672 12.938 9.844 1 97.88 194 PHE A N 1
ATOM 1473 C CA . PHE A 1 194 ? -18.734 12.086 8.664 1 97.88 194 PHE A CA 1
ATOM 1474 C C . PHE A 1 194 ? -18.906 12.922 7.402 1 97.88 194 PHE A C 1
ATOM 1476 O O . PHE A 1 194 ? -18.578 12.477 6.305 1 97.88 194 PHE A O 1
ATOM 1483 N N . TYR A 1 195 ? -19.469 14.18 7.535 1 98.44 195 TYR A N 1
ATOM 1484 C CA . TYR A 1 195 ? -19.406 15.109 6.414 1 98.44 195 TYR A CA 1
ATOM 1485 C C . TYR A 1 195 ? -17.969 15.469 6.074 1 98.44 195 TYR A C 1
ATOM 1487 O O . TYR A 1 195 ? -17.578 15.484 4.902 1 98.44 195 TYR A O 1
ATOM 1495 N N . LEU A 1 196 ? -17.156 15.766 7.109 1 98.19 196 LEU A N 1
ATOM 1496 C CA . LEU A 1 196 ? -15.742 16.016 6.902 1 98.19 196 LEU A CA 1
ATOM 1497 C C . LEU A 1 196 ? -15.047 14.789 6.324 1 98.19 196 LEU A C 1
ATOM 1499 O O . LEU A 1 196 ? -14.195 14.914 5.438 1 98.19 196 LEU A O 1
ATOM 1503 N N . ALA A 1 197 ? -15.414 13.609 6.785 1 97.94 197 ALA A N 1
ATOM 1504 C CA . ALA A 1 197 ? -14.875 12.359 6.246 1 97.94 197 ALA A CA 1
ATOM 1505 C C . ALA A 1 197 ? -15.18 12.234 4.754 1 97.94 197 ALA A C 1
ATOM 1507 O O . ALA A 1 197 ? -14.328 11.805 3.975 1 97.94 197 ALA A O 1
ATOM 1508 N N . SER A 1 198 ? -16.391 12.539 4.387 1 97.69 198 SER A N 1
ATOM 1509 C CA . SER A 1 198 ? -16.766 12.484 2.979 1 97.69 198 SER A CA 1
ATOM 1510 C C . SER A 1 198 ? -15.891 13.398 2.133 1 97.69 198 SER A C 1
ATOM 1512 O O . SER A 1 198 ? -15.477 13.023 1.033 1 97.69 198 SER A O 1
ATOM 1514 N N . ILE A 1 199 ? -15.633 14.594 2.631 1 98.12 199 ILE A N 1
ATOM 1515 C CA . ILE A 1 199 ? -14.758 15.516 1.91 1 98.12 199 ILE A CA 1
ATOM 1516 C C . ILE A 1 199 ? -13.359 14.914 1.797 1 98.12 199 ILE A C 1
ATOM 1518 O O . ILE A 1 199 ? -12.758 14.93 0.721 1 98.12 199 ILE A O 1
ATOM 1522 N N . ILE A 1 200 ? -12.812 14.383 2.9 1 97.75 200 ILE A N 1
ATOM 1523 C CA . ILE A 1 200 ? -11.477 13.789 2.92 1 97.75 200 ILE A CA 1
ATOM 1524 C C . ILE A 1 200 ? -11.406 12.633 1.925 1 97.75 200 ILE A C 1
ATOM 1526 O O . ILE A 1 200 ? -10.484 12.555 1.115 1 97.75 200 ILE A O 1
ATOM 1530 N N . ILE A 1 201 ? -12.414 11.758 1.966 1 96.88 201 ILE A N 1
ATOM 1531 C CA . ILE A 1 201 ? -12.438 10.555 1.145 1 96.88 201 ILE A CA 1
ATOM 1532 C C . ILE A 1 201 ? -12.531 10.938 -0.331 1 96.88 201 ILE A C 1
ATOM 1534 O O . ILE A 1 201 ? -11.805 10.391 -1.167 1 96.88 201 ILE A O 1
ATOM 1538 N N . HIS A 1 202 ? -13.336 11.906 -0.664 1 95.88 202 HIS A N 1
ATOM 1539 C CA . HIS A 1 202 ? -13.531 12.289 -2.057 1 95.88 202 HIS A CA 1
ATOM 1540 C C . HIS A 1 202 ? -12.414 13.219 -2.531 1 95.88 202 HIS A C 1
ATOM 1542 O O . HIS A 1 202 ? -12.281 13.477 -3.729 1 95.88 202 HIS A O 1
ATOM 1548 N N . ASP A 1 203 ? -11.656 13.75 -1.549 1 97.62 203 ASP A N 1
ATOM 1549 C CA . ASP A 1 203 ? -10.422 14.453 -1.873 1 97.62 203 ASP A CA 1
ATOM 1550 C C . ASP A 1 203 ? -9.352 13.484 -2.357 1 97.62 203 ASP A C 1
ATOM 1552 O O . ASP A 1 203 ? -8.555 13.812 -3.236 1 97.62 203 ASP A O 1
ATOM 1556 N N . LEU A 1 204 ? -9.414 12.227 -1.927 1 96.38 204 LEU A N 1
ATOM 1557 C CA . LEU A 1 204 ? -8.336 11.266 -2.131 1 96.38 204 LEU A CA 1
ATOM 1558 C C . LEU A 1 204 ? -8.719 10.234 -3.189 1 96.38 204 LEU A C 1
ATOM 1560 O O . LEU A 1 204 ? -7.84 9.617 -3.801 1 96.38 204 LEU A O 1
ATOM 1564 N N . PHE A 1 205 ? -10.023 10.062 -3.383 1 95.94 205 PHE A N 1
ATOM 1565 C CA . PHE A 1 205 ? -10.438 8.961 -4.246 1 95.94 205 PHE A CA 1
ATOM 1566 C C . PHE A 1 205 ? -11.508 9.422 -5.227 1 95.94 205 PHE A C 1
ATOM 1568 O O . PHE A 1 205 ? -12.562 9.922 -4.82 1 95.94 205 PHE A O 1
ATOM 1575 N N . GLN A 1 206 ? -11.289 9.219 -6.438 1 95.81 206 GLN A N 1
ATOM 1576 C CA . GLN A 1 206 ? -12.242 9.336 -7.535 1 95.81 206 GLN A CA 1
ATOM 1577 C C . GLN A 1 206 ? -11.867 8.406 -8.688 1 95.81 206 GLN A C 1
ATOM 1579 O O . GLN A 1 206 ? -11.047 8.766 -9.539 1 95.81 206 GLN A O 1
ATOM 1584 N N . THR A 1 207 ? -12.516 7.285 -8.742 1 93.94 207 THR A N 1
ATOM 1585 C CA . THR A 1 207 ? -12.172 6.27 -9.734 1 93.94 207 THR A CA 1
ATOM 1586 C C . THR A 1 207 ? -12.664 6.676 -11.117 1 93.94 207 THR A C 1
ATOM 1588 O O . THR A 1 207 ? -13.82 7.09 -11.273 1 93.94 207 THR A O 1
ATOM 1591 N N . ASP A 1 208 ? -11.836 6.609 -12.086 1 93.5 208 ASP A N 1
ATOM 1592 C CA . ASP A 1 208 ? -12.188 6.902 -13.469 1 93.5 208 ASP A CA 1
ATOM 1593 C C . ASP A 1 208 ? -13.141 5.848 -14.031 1 93.5 208 ASP A C 1
ATOM 1595 O O . ASP A 1 208 ? -12.82 4.66 -14.047 1 93.5 208 ASP A O 1
ATOM 1599 N N . PRO A 1 209 ? -14.305 6.199 -14.492 1 87.31 209 PRO A N 1
ATOM 1600 C CA . PRO A 1 209 ? -15.258 5.227 -15.023 1 87.31 209 PRO A CA 1
ATOM 1601 C C . PRO A 1 209 ? -14.742 4.527 -16.281 1 87.31 209 PRO A C 1
ATOM 1603 O O . PRO A 1 209 ? -15.172 3.412 -16.594 1 87.31 209 PRO A O 1
ATOM 1606 N N . LYS A 1 210 ? -13.789 5.074 -17.016 1 87.5 210 LYS A N 1
ATOM 1607 C CA . LYS A 1 210 ? -13.242 4.473 -18.234 1 87.5 210 LYS A CA 1
ATOM 1608 C C . LYS A 1 210 ? -12.141 3.469 -17.906 1 87.5 210 LYS A C 1
ATOM 1610 O O . LYS A 1 210 ? -12.047 2.414 -18.531 1 87.5 210 LYS A O 1
ATOM 1615 N N . ASP A 1 211 ? -11.367 3.848 -16.969 1 91.69 211 ASP A N 1
ATOM 1616 C CA . ASP A 1 211 ? -10.312 2.971 -16.453 1 91.69 211 ASP A CA 1
ATOM 1617 C C . ASP A 1 211 ? -10.336 2.912 -14.93 1 91.69 211 ASP A C 1
ATOM 1619 O O . ASP A 1 211 ? -9.727 3.744 -14.266 1 91.69 211 ASP A O 1
ATOM 1623 N N . ASN A 1 212 ? -10.914 1.915 -14.445 1 91.94 212 ASN A N 1
ATOM 1624 C CA . ASN A 1 212 ? -11.195 1.821 -13.016 1 91.94 212 ASN A CA 1
ATOM 1625 C C . ASN A 1 212 ? -9.914 1.669 -12.195 1 91.94 212 ASN A C 1
ATOM 1627 O O . ASN A 1 212 ? -9.953 1.688 -10.969 1 91.94 212 ASN A O 1
ATOM 1631 N N . SER A 1 213 ? -8.766 1.563 -12.797 1 92.31 213 SER A N 1
ATOM 1632 C CA . SER A 1 213 ? -7.504 1.429 -12.07 1 92.31 213 SER A CA 1
ATOM 1633 C C . SER A 1 213 ? -6.895 2.791 -11.773 1 92.31 213 SER A C 1
ATOM 1635 O O . SER A 1 213 ? -5.902 2.885 -11.039 1 92.31 213 SER A O 1
ATOM 1637 N N . VAL A 1 214 ? -7.488 3.834 -12.281 1 94 214 VAL A N 1
ATOM 1638 C CA . VAL A 1 214 ? -6.922 5.176 -12.203 1 94 214 VAL A CA 1
ATOM 1639 C C . VAL A 1 214 ? -7.812 6.066 -11.344 1 94 214 VAL A C 1
ATOM 1641 O O . VAL A 1 214 ? -9.039 5.945 -11.375 1 94 214 VAL A O 1
ATOM 1644 N N . SER A 1 215 ? -7.207 6.938 -10.523 1 94.94 215 SER A N 1
ATOM 1645 C CA . SER A 1 215 ? -7.922 7.961 -9.773 1 94.94 215 SER A CA 1
ATOM 1646 C C . SER A 1 215 ? -7.922 9.297 -10.516 1 94.94 215 SER A C 1
ATOM 1648 O O . SER A 1 215 ? -6.871 9.758 -10.969 1 94.94 215 SER A O 1
ATOM 1650 N N . LYS A 1 216 ? -8.984 9.93 -10.641 1 95.69 216 LYS A N 1
ATOM 1651 C CA . LYS A 1 216 ? -9.102 11.219 -11.312 1 95.69 216 LYS A CA 1
ATOM 1652 C C . LYS A 1 216 ? -8.664 12.359 -10.398 1 95.69 216 LYS A C 1
ATOM 1654 O O . LYS A 1 216 ? -8.43 13.477 -10.859 1 95.69 216 LYS A O 1
ATOM 1659 N N . THR A 1 217 ? -8.539 12.117 -9.117 1 96.75 217 THR A N 1
ATOM 1660 C CA . THR A 1 217 ? -8.086 13.117 -8.156 1 96.75 217 THR A CA 1
ATOM 1661 C C . THR A 1 217 ? -6.691 12.773 -7.641 1 96.75 217 THR A C 1
ATOM 1663 O O . THR A 1 217 ? -6.148 11.711 -7.961 1 96.75 217 THR A O 1
ATOM 1666 N N . SER A 1 218 ? -6.027 13.766 -7 1 96.12 218 SER A N 1
ATOM 1667 C CA . SER A 1 218 ? -4.676 13.555 -6.484 1 96.12 218 SER A CA 1
ATOM 1668 C C . SER A 1 218 ? -4.684 12.664 -5.25 1 96.12 218 SER A C 1
ATOM 1670 O O . SER A 1 218 ? -5.746 12.383 -4.684 1 96.12 218 SER A O 1
ATOM 1672 N N . SER A 1 219 ? -3.559 12.156 -4.836 1 96.06 219 SER A N 1
ATOM 1673 C CA . SER A 1 219 ? -3.393 11.359 -3.627 1 96.06 219 SER A CA 1
ATOM 1674 C C . SER A 1 219 ? -2.938 12.219 -2.451 1 96.06 219 SER A C 1
ATOM 1676 O O . SER A 1 219 ? -2.119 11.781 -1.639 1 96.06 219 SER A O 1
ATOM 1678 N N . TYR A 1 220 ? -3.346 13.523 -2.436 1 96.44 220 TYR A N 1
ATOM 1679 C CA . TYR A 1 220 ? -2.963 14.461 -1.389 1 96.44 220 TYR A CA 1
ATOM 1680 C C . TYR A 1 220 ? -4.191 15.125 -0.777 1 96.44 220 TYR A C 1
ATOM 1682 O O . TYR A 1 220 ? -5.242 15.211 -1.419 1 96.44 220 TYR A O 1
ATOM 1690 N N . LEU A 1 221 ? -4.074 15.539 0.482 1 96.94 221 LEU A N 1
ATOM 1691 C CA . LEU A 1 221 ? -5.109 16.328 1.137 1 96.94 221 LEU A CA 1
ATOM 1692 C C . LEU A 1 221 ? -5.043 17.781 0.689 1 96.94 221 LEU A C 1
ATOM 1694 O O . LEU A 1 221 ? -4.703 18.672 1.481 1 96.94 221 LEU A O 1
ATOM 1698 N N . ASP A 1 222 ? -5.414 18.047 -0.546 1 96.81 222 ASP A N 1
ATOM 1699 C CA . ASP A 1 222 ? -5.227 19.375 -1.113 1 96.81 222 ASP A CA 1
ATOM 1700 C C . ASP A 1 222 ? -6.57 20.031 -1.403 1 96.81 222 ASP A C 1
ATOM 1702 O O . ASP A 1 222 ? -6.637 21 -2.164 1 96.81 222 ASP A O 1
ATOM 1706 N N . LEU A 1 223 ? -7.684 19.422 -0.845 1 98.06 223 LEU A N 1
ATOM 1707 C CA . LEU A 1 223 ? -9.023 19.984 -0.958 1 98.06 223 LEU A CA 1
ATOM 1708 C C . LEU A 1 223 ? -9.438 20.125 -2.42 1 98.06 223 LEU A C 1
ATOM 1710 O O . LEU A 1 223 ? -9.992 21.141 -2.82 1 98.06 223 LEU A O 1
ATOM 1714 N N . SER A 1 224 ? -9.211 19.125 -3.197 1 97.62 224 SER A N 1
ATOM 1715 C CA . SER A 1 224 ? -9.594 19.062 -4.605 1 97.62 224 SER A CA 1
ATOM 1716 C C . SER A 1 224 ? -11.102 19.203 -4.773 1 97.62 224 SER A C 1
ATOM 1718 O O . SER A 1 224 ? -11.57 19.75 -5.773 1 97.62 224 SER A O 1
ATOM 1720 N N . PRO A 1 225 ? -11.906 18.734 -3.828 1 97.75 225 PRO A N 1
ATOM 1721 C CA . PRO A 1 225 ? -13.352 18.938 -3.984 1 97.75 225 PRO A CA 1
ATOM 1722 C C . PRO A 1 225 ? -13.734 20.422 -4.074 1 97.75 225 PRO A C 1
ATOM 1724 O O . PRO A 1 225 ? -14.719 20.766 -4.723 1 97.75 225 PRO A O 1
ATOM 1727 N N . LEU A 1 226 ? -13.008 21.281 -3.428 1 98.56 226 LEU A N 1
ATOM 1728 C CA . LEU A 1 226 ? -13.234 22.719 -3.496 1 98.56 226 LEU A CA 1
ATOM 1729 C C . LEU A 1 226 ? -12.523 23.328 -4.703 1 98.56 226 LEU A C 1
ATOM 1731 O O . LEU A 1 226 ? -13.133 24.078 -5.477 1 98.56 226 LEU A O 1
ATOM 1735 N N . TYR A 1 227 ? -11.25 23 -4.949 1 98.12 227 TYR A N 1
ATOM 1736 C CA . TYR A 1 227 ? -10.375 23.734 -5.855 1 98.12 227 TYR A CA 1
ATOM 1737 C C . TYR A 1 227 ? -10.336 23.078 -7.227 1 98.12 227 TYR A C 1
ATOM 1739 O O . TYR A 1 227 ? -9.938 23.703 -8.219 1 98.12 227 TYR A O 1
ATOM 1747 N N . GLY A 1 228 ? -10.609 21.75 -7.273 1 97.75 228 GLY A N 1
ATOM 1748 C CA . GLY A 1 228 ? -10.562 21.047 -8.539 1 97.75 228 GLY A CA 1
ATOM 1749 C C . GLY A 1 228 ? -9.445 20.016 -8.602 1 97.75 228 GLY A C 1
ATOM 1750 O O . GLY A 1 228 ? -8.445 20.125 -7.887 1 97.75 228 GLY A O 1
ATOM 1751 N N . ASN A 1 229 ? -9.633 19.031 -9.516 1 96.19 229 ASN A N 1
ATOM 1752 C CA . ASN A 1 229 ? -8.68 17.938 -9.672 1 96.19 229 ASN A CA 1
ATOM 1753 C C . ASN A 1 229 ? -7.555 18.297 -10.633 1 96.19 229 ASN A C 1
ATOM 1755 O O . ASN A 1 229 ? -6.527 17.625 -10.68 1 96.19 229 ASN A O 1
ATOM 1759 N N . ASN A 1 230 ? -7.719 19.297 -11.453 1 95.12 230 ASN A N 1
ATOM 1760 C CA . ASN A 1 230 ? -6.762 19.766 -12.453 1 95.12 230 ASN A CA 1
ATOM 1761 C C . ASN A 1 230 ? -6.895 21.266 -12.688 1 95.12 230 ASN A C 1
ATOM 1763 O O . ASN A 1 230 ? -7.734 21.922 -12.062 1 95.12 230 ASN A O 1
ATOM 1767 N N . GLN A 1 231 ? -6.078 21.828 -13.547 1 95.25 231 GLN A N 1
ATOM 1768 C CA . GLN A 1 231 ? -6.047 23.281 -13.742 1 95.25 231 GLN A CA 1
ATOM 1769 C C . GLN A 1 231 ? -7.352 23.781 -14.352 1 95.25 231 GLN A C 1
ATOM 1771 O O . GLN A 1 231 ? -7.828 24.859 -14 1 95.25 231 GLN A O 1
ATOM 1776 N N . ASP A 1 232 ? -7.926 22.953 -15.227 1 95.25 232 ASP A N 1
ATOM 1777 C CA . ASP A 1 232 ? -9.172 23.359 -15.867 1 95.25 232 ASP A CA 1
ATOM 1778 C C . ASP A 1 232 ? -10.297 23.5 -14.836 1 95.25 232 ASP A C 1
ATOM 1780 O O . ASP A 1 232 ? -11.031 24.484 -14.852 1 95.25 232 ASP A O 1
ATOM 1784 N N . GLU A 1 233 ? -10.445 22.562 -13.992 1 96.62 233 GLU A N 1
ATOM 1785 C CA . GLU A 1 233 ? -11.461 22.625 -12.945 1 96.62 233 GLU A CA 1
ATOM 1786 C C . GLU A 1 233 ? -11.18 23.766 -11.969 1 96.62 233 GLU A C 1
ATOM 1788 O O . GLU A 1 233 ? -12.109 24.422 -11.5 1 96.62 233 GLU A O 1
ATOM 1793 N N . GLN A 1 234 ? -9.938 23.922 -11.617 1 97.31 234 GLN A N 1
ATOM 1794 C CA . GLN A 1 234 ? -9.57 25 -10.719 1 97.31 234 GLN A CA 1
ATOM 1795 C C . GLN A 1 234 ? -9.961 26.359 -11.305 1 97.31 234 GLN A C 1
ATOM 1797 O O . GLN A 1 234 ? -10.438 27.234 -10.578 1 97.31 234 GLN A O 1
ATOM 1802 N N . ASN A 1 235 ? -9.719 26.562 -12.617 1 97.25 235 ASN A N 1
ATOM 1803 C CA . ASN A 1 235 ? -10.062 27.797 -13.289 1 97.25 235 ASN A CA 1
ATOM 1804 C C . ASN A 1 235 ? -11.562 28.078 -13.203 1 97.25 235 ASN A C 1
ATOM 1806 O O . ASN A 1 235 ? -11.977 29.25 -13.133 1 97.25 235 ASN A O 1
ATOM 1810 N N . LEU A 1 236 ? -12.344 27.062 -13.125 1 96.31 236 LEU A N 1
ATOM 1811 C CA . LEU A 1 236 ? -13.797 27.203 -13.133 1 96.31 236 LEU A CA 1
ATOM 1812 C C . LEU A 1 236 ? -14.289 27.812 -11.828 1 96.31 236 LEU A C 1
ATOM 1814 O O . LEU A 1 236 ? -15.328 28.484 -11.797 1 96.31 236 LEU A O 1
ATOM 1818 N N . VAL A 1 237 ? -13.578 27.641 -10.766 1 97.94 237 VAL A N 1
ATOM 1819 C CA . VAL A 1 237 ? -14.07 28.109 -9.477 1 97.94 237 VAL A CA 1
ATOM 1820 C C . VAL A 1 237 ? -13.43 29.453 -9.133 1 97.94 237 VAL A C 1
ATOM 1822 O O . VAL A 1 237 ? -13.852 30.125 -8.188 1 97.94 237 VAL A O 1
ATOM 1825 N N . ARG A 1 238 ? -12.438 29.922 -9.875 1 98.12 238 ARG A N 1
ATOM 1826 C CA . ARG A 1 238 ? -11.742 31.172 -9.625 1 98.12 238 ARG A CA 1
ATOM 1827 C C . ARG A 1 238 ? -12.492 32.344 -10.242 1 98.12 238 ARG A C 1
ATOM 1829 O O . ARG A 1 238 ? -13.117 32.219 -11.297 1 98.12 238 ARG A O 1
ATOM 1836 N N . THR A 1 239 ? -12.398 33.531 -9.617 1 97.5 239 THR A N 1
ATOM 1837 C CA . THR A 1 239 ? -12.93 34.75 -10.195 1 97.5 239 THR A CA 1
ATOM 1838 C C . THR A 1 239 ? -11.883 35.438 -11.078 1 97.5 239 THR A C 1
ATOM 1840 O O . THR A 1 239 ? -12.227 36.281 -11.922 1 97.5 239 THR A O 1
ATOM 1843 N N . PHE A 1 240 ? -10.57 35.188 -10.789 1 96.62 240 PHE A N 1
ATOM 1844 C CA . PHE A 1 240 ? -9.406 35.812 -11.398 1 96.62 240 PHE A CA 1
ATOM 1845 C C . PHE A 1 240 ? -9.336 37.281 -11.016 1 96.62 240 PHE A C 1
ATOM 1847 O O . PHE A 1 240 ? -8.859 38.094 -11.797 1 96.62 240 PHE A O 1
ATOM 1854 N N . LYS A 1 241 ? -9.953 37.594 -9.867 1 96.12 241 LYS A N 1
ATOM 1855 C CA . LYS A 1 241 ? -9.891 38.938 -9.266 1 96.12 241 LYS A CA 1
ATOM 1856 C C . LYS A 1 241 ? -9.453 38.844 -7.805 1 96.12 241 LYS A C 1
ATOM 1858 O O . LYS A 1 241 ? -10.211 38.375 -6.949 1 96.12 241 LYS A O 1
ATOM 1863 N N . ASP A 1 242 ? -8.297 39.375 -7.484 1 96.62 242 ASP A N 1
ATOM 1864 C CA . ASP A 1 242 ? -7.766 39.5 -6.133 1 96.62 242 ASP A CA 1
ATOM 1865 C C . ASP A 1 242 ? -7.633 38.125 -5.457 1 96.62 242 ASP A C 1
ATOM 1867 O O . ASP A 1 242 ? -7.895 38 -4.258 1 96.62 242 ASP A O 1
ATOM 1871 N N . GLY A 1 243 ? -7.367 37.094 -6.262 1 97.62 243 GLY A N 1
ATOM 1872 C CA . GLY A 1 243 ? -7.09 35.781 -5.758 1 97.62 243 GLY A CA 1
ATOM 1873 C C . GLY A 1 243 ? -8.312 35.094 -5.176 1 97.62 243 GLY A C 1
ATOM 1874 O O . GLY A 1 243 ? -8.195 34.062 -4.473 1 97.62 243 GLY A O 1
ATOM 1875 N N . LYS A 1 244 ? -9.531 35.531 -5.461 1 98.31 244 LYS A N 1
ATOM 1876 C CA . LYS A 1 244 ? -10.742 35.062 -4.789 1 98.31 244 LYS A CA 1
ATOM 1877 C C . LYS A 1 244 ? -11.391 33.938 -5.555 1 98.31 244 LYS A C 1
ATOM 1879 O O . LYS A 1 244 ? -11.211 33.812 -6.766 1 98.31 244 LYS A O 1
ATOM 1884 N N . LEU A 1 245 ? -12.141 33.062 -4.824 1 98.44 245 LEU A N 1
ATOM 1885 C CA . LEU A 1 245 ? -13.055 32.062 -5.371 1 98.44 245 LEU A CA 1
ATOM 1886 C C . LEU A 1 245 ? -14.422 32.656 -5.648 1 98.44 245 LEU A C 1
ATOM 1888 O O . LEU A 1 245 ? -14.82 33.656 -5.004 1 98.44 245 LEU A O 1
ATOM 1892 N N . LYS A 1 246 ? -15.109 32.094 -6.648 1 98.19 246 LYS A N 1
ATOM 1893 C CA . LYS A 1 246 ? -16.516 32.438 -6.828 1 98.19 246 LYS A CA 1
ATOM 1894 C C . LYS A 1 246 ? -17.312 32.156 -5.562 1 98.19 246 LYS A C 1
ATOM 1896 O O . LYS A 1 246 ? -17.109 31.156 -4.895 1 98.19 246 LYS A O 1
ATOM 1901 N N . PRO A 1 247 ? -18.172 33.094 -5.199 1 97.69 247 PRO A N 1
ATOM 1902 C CA . PRO A 1 247 ? -18.844 33 -3.902 1 97.69 247 PRO A CA 1
ATOM 1903 C C . PRO A 1 247 ? -19.625 31.672 -3.754 1 97.69 247 PRO A C 1
ATOM 1905 O O . PRO A 1 247 ? -20.422 31.328 -4.621 1 97.69 247 PRO A O 1
ATOM 1908 N N . ASP A 1 248 ? -19.344 30.969 -2.68 1 98.12 248 ASP A N 1
ATOM 1909 C CA . ASP A 1 248 ? -20.094 29.797 -2.205 1 98.12 248 ASP A CA 1
ATOM 1910 C C . ASP A 1 248 ? -20.141 28.703 -3.27 1 98.12 248 ASP A C 1
ATOM 1912 O O . ASP A 1 248 ? -21.172 28.062 -3.469 1 98.12 248 ASP A O 1
ATOM 1916 N N . CYS A 1 249 ? -19.062 28.516 -4.047 1 97.62 249 CYS A N 1
ATOM 1917 C CA . CYS A 1 249 ? -18.938 27.484 -5.086 1 97.62 249 CYS A CA 1
ATOM 1918 C C . CYS A 1 249 ? -17.844 26.484 -4.734 1 97.62 249 CYS A C 1
ATOM 1920 O O . CYS A 1 249 ? -16.938 26.797 -3.959 1 97.62 249 CYS A O 1
ATOM 1922 N N . PHE A 1 250 ? -17.953 25.328 -5.195 1 98.06 250 PHE A N 1
ATOM 1923 C CA . PHE A 1 250 ? -16.906 24.312 -5.113 1 98.06 250 PHE A CA 1
ATOM 1924 C C . PHE A 1 250 ? -16.828 23.516 -6.406 1 98.06 250 PHE A C 1
ATOM 1926 O O . PHE A 1 250 ? -17.75 23.531 -7.215 1 98.06 250 PHE A O 1
ATOM 1933 N N . ALA A 1 251 ? -15.781 22.859 -6.633 1 97.38 251 ALA A N 1
ATOM 1934 C CA . ALA A 1 251 ? -15.453 22.281 -7.938 1 97.38 251 ALA A CA 1
ATOM 1935 C C . ALA A 1 251 ? -16.188 20.969 -8.164 1 97.38 251 ALA A C 1
ATOM 1937 O O . ALA A 1 251 ? -16.703 20.719 -9.258 1 97.38 251 ALA A O 1
ATOM 1938 N N . THR A 1 252 ? -16.297 20.109 -7.215 1 96.12 252 THR A N 1
ATOM 1939 C CA . THR A 1 252 ? -16.781 18.75 -7.414 1 96.12 252 THR A CA 1
ATOM 1940 C C . THR A 1 252 ? -18.297 18.75 -7.578 1 96.12 252 THR A C 1
ATOM 1942 O O . THR A 1 252 ? -19.016 19.422 -6.828 1 96.12 252 THR A O 1
ATOM 1945 N N . LYS A 1 253 ? -18.797 18 -8.5 1 94.38 253 LYS A N 1
ATOM 1946 C CA . LYS A 1 253 ? -20.219 17.844 -8.734 1 94.38 253 LYS A CA 1
ATOM 1947 C C . LYS A 1 253 ? -20.797 16.719 -7.879 1 94.38 253 LYS A C 1
ATOM 1949 O O . LYS A 1 253 ? -21.984 16.688 -7.598 1 94.38 253 LYS A O 1
ATOM 1954 N N . ARG A 1 254 ? -19.984 15.805 -7.461 1 91.88 254 ARG A N 1
ATOM 1955 C CA . ARG A 1 254 ? -20.406 14.602 -6.758 1 91.88 254 ARG A CA 1
ATOM 1956 C C . ARG A 1 254 ? -21.062 14.945 -5.43 1 91.88 254 ARG A C 1
ATOM 1958 O O . ARG A 1 254 ? -22.016 14.273 -5.012 1 91.88 254 ARG A O 1
ATOM 1965 N N . VAL A 1 255 ? -20.609 16 -4.77 1 94.88 255 VAL A N 1
ATOM 1966 C CA . VAL A 1 255 ? -21.062 16.391 -3.438 1 94.88 255 VAL A CA 1
ATOM 1967 C C . VAL A 1 255 ? -22.531 16.844 -3.506 1 94.88 255 VAL A C 1
ATOM 1969 O O . VAL A 1 255 ? -23.234 16.812 -2.5 1 94.88 255 VAL A O 1
ATOM 1972 N N . LEU A 1 256 ? -22.984 17.203 -4.707 1 94.44 256 LEU A N 1
ATOM 1973 C CA . LEU A 1 256 ? -24.359 17.641 -4.875 1 94.44 256 LEU A CA 1
ATOM 1974 C C . LEU A 1 256 ? -25.328 16.469 -4.695 1 94.44 256 LEU A C 1
ATOM 1976 O O . LEU A 1 256 ? -26.531 16.688 -4.496 1 94.44 256 LEU A O 1
ATOM 1980 N N . GLY A 1 257 ? -24.766 15.219 -4.734 1 92 257 GLY A N 1
ATOM 1981 C CA . GLY A 1 257 ? -25.578 14.031 -4.48 1 92 257 GLY A CA 1
ATOM 1982 C C . GLY A 1 257 ? -25.453 13.523 -3.061 1 92 257 GLY A C 1
ATOM 1983 O O . GLY A 1 257 ? -25.953 12.445 -2.738 1 92 257 GLY A O 1
ATOM 1984 N N . PHE A 1 258 ? -24.766 14.25 -2.145 1 95.31 258 PHE A N 1
ATOM 1985 C CA . PHE A 1 258 ? -24.594 13.906 -0.738 1 95.31 258 PHE A CA 1
ATOM 1986 C C . PHE A 1 258 ? -25.484 14.758 0.144 1 95.31 258 PHE A C 1
ATOM 1988 O O . PHE A 1 258 ? -26.016 15.781 -0.302 1 95.31 258 PHE A O 1
ATOM 1995 N N . PRO A 1 259 ? -25.703 14.32 1.396 1 96.25 259 PRO A N 1
ATOM 1996 C CA . PRO A 1 259 ? -26.406 15.219 2.311 1 96.25 259 PRO A CA 1
ATOM 1997 C C . PRO A 1 259 ? -25.828 16.625 2.312 1 96.25 259 PRO A C 1
ATOM 1999 O O . PRO A 1 259 ? -24.609 16.797 2.262 1 96.25 259 PRO A O 1
ATOM 2002 N N . PRO A 1 260 ? -26.625 17.641 2.342 1 96.81 260 PRO A N 1
ATOM 2003 C CA . PRO A 1 260 ? -26.203 19.016 2.104 1 96.81 260 PRO A CA 1
ATOM 2004 C C . PRO A 1 260 ? -25.141 19.5 3.107 1 96.81 260 PRO A C 1
ATOM 2006 O O . PRO A 1 260 ? -24.391 20.422 2.824 1 96.81 260 PRO A O 1
ATOM 2009 N N . GLY A 1 261 ? -25.094 18.906 4.293 1 97.56 261 GLY A N 1
ATOM 2010 C CA . GLY A 1 261 ? -24.078 19.281 5.262 1 97.56 261 GLY A CA 1
ATOM 2011 C C . GLY A 1 261 ? -22.672 19.219 4.707 1 97.56 261 GLY A C 1
ATOM 2012 O O . GLY A 1 261 ? -21.797 19.984 5.113 1 97.56 261 GLY A O 1
ATOM 2013 N N . VAL A 1 262 ? -22.406 18.281 3.756 1 98 262 VAL A N 1
ATOM 2014 C CA . VAL A 1 262 ? -21.094 18.141 3.133 1 98 262 VAL A CA 1
ATOM 2015 C C . VAL A 1 262 ? -20.781 19.406 2.314 1 98 262 VAL A C 1
ATOM 2017 O O . VAL A 1 262 ? -19.688 19.953 2.412 1 98 262 VAL A O 1
ATOM 2020 N N . GLY A 1 263 ? -21.797 19.812 1.561 1 98.12 263 GLY A N 1
ATOM 2021 C CA . GLY A 1 263 ? -21.625 21.016 0.76 1 98.12 263 GLY A CA 1
ATOM 2022 C C . GLY A 1 263 ? -21.469 22.266 1.595 1 98.12 263 GLY A C 1
ATOM 2023 O O . GLY A 1 263 ? -20.719 23.172 1.226 1 98.12 263 GLY A O 1
ATOM 2024 N N . VAL A 1 264 ? -22.141 22.344 2.715 1 98.44 264 VAL A N 1
ATOM 2025 C CA . VAL A 1 264 ? -22.016 23.484 3.609 1 98.44 264 VAL A CA 1
ATOM 2026 C C . VAL A 1 264 ? -20.578 23.609 4.109 1 98.44 264 VAL A C 1
ATOM 2028 O O . VAL A 1 264 ? -20.031 24.719 4.168 1 98.44 264 VAL A O 1
ATOM 2031 N N . LEU A 1 265 ? -19.953 22.516 4.504 1 98.56 265 LEU A N 1
ATOM 2032 C CA . LEU A 1 265 ? -18.562 22.562 4.938 1 98.56 265 LEU A CA 1
ATOM 2033 C C . LEU A 1 265 ? -17.672 23.078 3.824 1 98.56 265 LEU A C 1
ATOM 2035 O O . LEU A 1 265 ? -16.75 23.875 4.082 1 98.56 265 LEU A O 1
ATOM 2039 N N . LEU A 1 266 ? -17.891 22.656 2.562 1 98.56 266 LEU A N 1
ATOM 2040 C CA . LEU A 1 266 ? -17.078 23.125 1.446 1 98.56 266 LEU A CA 1
ATOM 2041 C C . LEU A 1 266 ? -17.281 24.625 1.237 1 98.56 266 LEU A C 1
ATOM 2043 O O . LEU A 1 266 ? -16.328 25.344 0.923 1 98.56 266 LEU A O 1
ATOM 2047 N N . ILE A 1 267 ? -18.5 25.078 1.395 1 98.62 267 ILE A N 1
ATOM 2048 C CA . ILE A 1 267 ? -18.797 26.5 1.282 1 98.62 267 ILE A CA 1
ATOM 2049 C C . ILE A 1 267 ? -18.078 27.266 2.389 1 98.62 267 ILE A C 1
ATOM 2051 O O . ILE A 1 267 ? -17.578 28.375 2.162 1 98.62 267 ILE A O 1
ATOM 2055 N N . MET A 1 268 ? -18.047 26.734 3.57 1 98.75 268 MET A N 1
ATOM 2056 C CA . MET A 1 268 ? -17.312 27.359 4.668 1 98.75 268 MET A CA 1
ATOM 2057 C C . MET A 1 268 ? -15.836 27.5 4.32 1 98.75 268 MET A C 1
ATOM 2059 O O . MET A 1 268 ? -15.227 28.547 4.586 1 98.75 268 MET A O 1
ATOM 2063 N N . PHE A 1 269 ? -15.211 26.484 3.746 1 98.75 269 PHE A N 1
ATOM 2064 C CA . PHE A 1 269 ? -13.82 26.562 3.322 1 98.75 269 PHE A CA 1
ATOM 2065 C C . PHE A 1 269 ? -13.656 27.609 2.23 1 98.75 269 PHE A C 1
ATOM 2067 O O . PHE A 1 269 ? -12.633 28.312 2.178 1 98.75 269 PHE A O 1
ATOM 2074 N N . ASN A 1 270 ? -14.641 27.672 1.312 1 98.75 270 ASN A N 1
ATOM 2075 C CA . ASN A 1 270 ? -14.648 28.703 0.285 1 98.75 270 ASN A CA 1
ATOM 2076 C C . ASN A 1 270 ? -14.594 30.094 0.898 1 98.75 270 ASN A C 1
ATOM 2078 O O . ASN A 1 270 ? -13.758 30.922 0.511 1 98.75 270 ASN A O 1
ATOM 2082 N N . ARG A 1 271 ? -15.414 30.359 1.842 1 98.5 271 ARG A N 1
ATOM 2083 C CA . ARG A 1 271 ? -15.484 31.672 2.494 1 98.5 271 ARG A CA 1
ATOM 2084 C C . ARG A 1 271 ? -14.211 31.969 3.273 1 98.5 271 ARG A C 1
ATOM 2086 O O . ARG A 1 271 ? -13.766 33.125 3.336 1 98.5 271 ARG A O 1
ATOM 2093 N N . PHE A 1 272 ? -13.68 30.922 3.91 1 98.56 272 PHE A N 1
ATOM 2094 C CA . PHE A 1 272 ? -12.422 31.094 4.621 1 98.56 272 PHE A CA 1
ATOM 2095 C C . PHE A 1 272 ? -11.305 31.5 3.662 1 98.56 272 PHE A C 1
ATOM 2097 O O . PHE A 1 272 ? -10.5 32.375 3.969 1 98.56 272 PHE A O 1
ATOM 2104 N N . HIS A 1 273 ? -11.242 30.828 2.496 1 98.56 273 HIS A N 1
ATOM 2105 C CA . HIS A 1 273 ? -10.266 31.203 1.483 1 98.56 273 HIS A CA 1
ATOM 2106 C C . HIS A 1 273 ? -10.383 32.688 1.121 1 98.56 273 HIS A C 1
ATOM 2108 O O . HIS A 1 273 ? -9.383 33.406 1.066 1 98.56 273 HIS A O 1
ATOM 2114 N N . ASN A 1 274 ? -11.547 33.094 0.841 1 98.31 274 ASN A N 1
ATOM 2115 C CA . ASN A 1 274 ? -11.773 34.5 0.44 1 98.31 274 ASN A CA 1
ATOM 2116 C C . ASN A 1 274 ? -11.422 35.469 1.561 1 98.31 274 ASN A C 1
ATOM 2118 O O . ASN A 1 274 ? -10.883 36.531 1.305 1 98.31 274 ASN A O 1
ATOM 2122 N N . TYR A 1 275 ? -11.719 35.062 2.787 1 97.31 275 TYR A N 1
ATOM 2123 C CA . TYR A 1 275 ? -11.312 35.875 3.938 1 97.31 275 TYR A CA 1
ATOM 2124 C C . TYR A 1 275 ? -9.789 36 3.994 1 97.31 275 TYR A C 1
ATOM 2126 O O . TYR A 1 275 ? -9.266 37.094 4.203 1 97.31 275 TYR A O 1
ATOM 2134 N N . VAL A 1 276 ? -9.102 34.969 3.805 1 97.88 276 VAL A N 1
ATOM 2135 C CA . VAL A 1 276 ? -7.652 34.906 3.918 1 97.88 276 VAL A CA 1
ATOM 2136 C C . VAL A 1 276 ? -7.016 35.781 2.85 1 97.88 276 VAL A C 1
ATOM 2138 O O . VAL A 1 276 ? -6.113 36.594 3.145 1 97.88 276 VAL A O 1
ATOM 2141 N N . VAL A 1 277 ? -7.441 35.688 1.599 1 97.75 277 VAL A N 1
ATOM 2142 C CA . VAL A 1 277 ? -6.789 36.438 0.533 1 97.75 277 VAL A CA 1
ATOM 2143 C C . VAL A 1 277 ? -7.047 37.938 0.724 1 97.75 277 VAL A C 1
ATOM 2145 O O . VAL A 1 277 ? -6.203 38.75 0.378 1 97.75 277 VAL A O 1
ATOM 2148 N N . ASP A 1 278 ? -8.18 38.281 1.29 1 96.31 278 ASP A N 1
ATOM 2149 C CA . ASP A 1 278 ? -8.43 39.688 1.628 1 96.31 278 ASP A CA 1
ATOM 2150 C C . ASP A 1 278 ? -7.422 40.188 2.65 1 96.31 278 ASP A C 1
ATOM 2152 O O . ASP A 1 278 ? -6.891 41.281 2.508 1 96.31 278 ASP A O 1
ATOM 2156 N N . GLN A 1 279 ? -7.195 39.406 3.672 1 95.56 279 GLN A N 1
ATOM 2157 C CA . GLN A 1 279 ? -6.262 39.781 4.719 1 95.56 279 GLN A CA 1
ATOM 2158 C C . GLN A 1 279 ? -4.832 39.844 4.188 1 95.56 279 GLN A C 1
ATOM 2160 O O . GLN A 1 279 ? -4.074 40.75 4.531 1 95.56 279 GLN A O 1
ATOM 2165 N N . LEU A 1 280 ? -4.48 38.844 3.355 1 96.25 280 LEU A N 1
ATOM 2166 C CA . LEU A 1 280 ? -3.141 38.844 2.781 1 96.25 280 LEU A CA 1
ATOM 2167 C C . LEU A 1 280 ? -2.883 40.094 1.953 1 96.25 280 LEU A C 1
ATOM 2169 O O . LEU A 1 280 ? -1.812 40.688 2.047 1 96.25 280 LEU A O 1
ATOM 2173 N N . ALA A 1 281 ? -3.85 40.438 1.116 1 95.62 281 ALA A N 1
ATOM 2174 C CA . ALA A 1 281 ? -3.729 41.625 0.279 1 95.62 281 ALA A CA 1
ATOM 2175 C C . ALA A 1 281 ? -3.615 42.906 1.131 1 95.62 281 ALA A C 1
ATOM 2177 O O . ALA A 1 281 ? -2.814 43.781 0.832 1 95.62 281 ALA A O 1
ATOM 2178 N N . ALA A 1 282 ? -4.375 43 2.201 1 93.12 282 ALA A N 1
ATOM 2179 C CA . ALA A 1 282 ? -4.391 44.188 3.074 1 93.12 282 ALA A CA 1
ATOM 2180 C C . ALA A 1 282 ? -3.076 44.312 3.838 1 93.12 282 ALA A C 1
ATOM 2182 O O . ALA A 1 282 ? -2.541 45.406 3.98 1 93.12 282 ALA A O 1
ATOM 2183 N N . ILE A 1 283 ? -2.582 43.25 4.402 1 93.19 283 ILE A N 1
ATOM 2184 C CA . ILE A 1 283 ? -1.355 43.25 5.191 1 93.19 283 ILE A CA 1
ATOM 2185 C C . ILE A 1 283 ? -0.156 43.5 4.277 1 93.19 283 ILE A C 1
ATOM 2187 O O . ILE A 1 283 ? 0.765 44.25 4.641 1 93.19 283 ILE A O 1
ATOM 2191 N N . ASN A 1 284 ? -0.158 42.781 3.086 1 94 284 ASN A N 1
ATOM 2192 C CA . ASN A 1 284 ? 0.895 42.938 2.086 1 94 284 ASN A CA 1
ATOM 2193 C C . ASN A 1 284 ? 2.281 42.812 2.709 1 94 284 ASN A C 1
ATOM 2195 O O . ASN A 1 284 ? 3.125 43.688 2.547 1 94 284 ASN A O 1
ATOM 2199 N N . GLU A 1 285 ? 2.488 41.688 3.439 1 91.38 285 GLU A N 1
ATOM 2200 C CA . GLU A 1 285 ? 3.748 41.469 4.141 1 91.38 285 GLU A CA 1
ATOM 2201 C C . GLU A 1 285 ? 4.938 41.625 3.199 1 91.38 285 GLU A C 1
ATOM 2203 O O . GLU A 1 285 ? 5.023 40.938 2.176 1 91.38 285 GLU A O 1
ATOM 2208 N N . CYS A 1 286 ? 5.875 42.562 3.52 1 86.5 286 CYS A N 1
ATOM 2209 C CA . CYS A 1 286 ? 7.105 42.844 2.787 1 86.5 286 CYS A CA 1
ATOM 2210 C C . CYS A 1 286 ? 6.812 43.156 1.328 1 86.5 286 CYS A C 1
ATOM 2212 O O . CYS A 1 286 ? 7.633 42.875 0.45 1 86.5 286 CYS A O 1
ATOM 2214 N N . GLY A 1 287 ? 5.648 43.625 0.991 1 89.62 287 GLY A N 1
ATOM 2215 C CA . GLY A 1 287 ? 5.289 44 -0.363 1 89.62 287 GLY A CA 1
ATOM 2216 C C . GLY A 1 287 ? 5.008 42.812 -1.27 1 89.62 287 GLY A C 1
ATOM 2217 O O . GLY A 1 287 ? 4.98 42.969 -2.494 1 89.62 287 GLY A O 1
ATOM 2218 N N . ARG A 1 288 ? 4.777 41.656 -0.715 1 89.69 288 ARG A N 1
ATOM 2219 C CA . ARG A 1 288 ? 4.586 40.406 -1.462 1 89.69 288 ARG A CA 1
ATOM 2220 C C . ARG A 1 288 ? 3.33 40.5 -2.328 1 89.69 288 ARG A C 1
ATOM 2222 O O . ARG A 1 288 ? 3.268 39.875 -3.391 1 89.69 288 ARG A O 1
ATOM 2229 N N . PHE A 1 289 ? 2.307 41.25 -1.822 1 95.62 289 PHE A N 1
ATOM 2230 C CA . PHE A 1 289 ? 1.017 41.281 -2.498 1 95.62 289 PHE A CA 1
ATOM 2231 C C . PHE A 1 289 ? 0.658 42.719 -2.875 1 95.62 289 PHE A C 1
ATOM 2233 O O . PHE A 1 289 ? -0.478 43.156 -2.67 1 95.62 289 PHE A O 1
ATOM 2240 N N . THR A 1 290 ? 1.604 43.469 -3.322 1 94.06 290 THR A N 1
ATOM 2241 C CA . THR A 1 290 ? 1.331 44.844 -3.768 1 94.06 290 THR A CA 1
ATOM 2242 C C . THR A 1 290 ? 0.45 44.844 -5.016 1 94.06 290 THR A C 1
ATOM 2244 O O . THR A 1 290 ? 0.803 44.219 -6.027 1 94.06 290 THR A O 1
ATOM 2247 N N . LYS A 1 291 ? -0.678 45.469 -4.926 1 94.38 291 LYS A N 1
ATOM 2248 C CA . LYS A 1 291 ? -1.626 45.469 -6.035 1 94.38 291 LYS A CA 1
ATOM 2249 C C . LYS A 1 291 ? -1.12 46.344 -7.184 1 94.38 291 LYS A C 1
ATOM 2251 O O . LYS A 1 291 ? -0.843 47.531 -6.996 1 94.38 291 LYS A O 1
ATOM 2256 N N . PRO A 1 292 ? -1.02 45.75 -8.258 1 94.62 292 PRO A N 1
ATOM 2257 C CA . PRO A 1 292 ? -0.622 46.562 -9.422 1 94.62 292 PRO A CA 1
ATOM 2258 C C . PRO A 1 292 ? -1.787 47.312 -10.031 1 94.62 292 PRO A C 1
ATOM 2260 O O . PRO A 1 292 ? -2.938 47.125 -9.633 1 94.62 292 PRO A O 1
ATOM 2263 N N . ASP A 1 293 ? -1.299 48.188 -11.016 1 91.19 293 ASP A N 1
ATOM 2264 C CA . ASP A 1 293 ? -2.336 48.844 -11.812 1 91.19 293 ASP A CA 1
ATOM 2265 C C . ASP A 1 293 ? -3.139 47.812 -12.609 1 91.19 293 ASP A C 1
ATOM 2267 O O . ASP A 1 293 ? -2.562 46.938 -13.25 1 91.19 293 ASP A O 1
ATOM 2271 N N . GLU A 1 294 ? -4.371 47.938 -12.461 1 88.19 294 GLU A N 1
ATOM 2272 C CA . GLU A 1 294 ? -5.254 46.969 -13.094 1 88.19 294 GLU A CA 1
ATOM 2273 C C . GLU A 1 294 ? -5.066 46.969 -14.609 1 88.19 294 GLU A C 1
ATOM 2275 O O . GLU A 1 294 ? -5.355 45.938 -15.266 1 88.19 294 GLU A O 1
ATOM 2280 N N . SER A 1 295 ? -4.52 47.969 -15.203 1 90.31 295 SER A N 1
ATOM 2281 C CA . SER A 1 295 ? -4.277 48.031 -16.641 1 90.31 295 SER A CA 1
ATOM 2282 C C . SER A 1 295 ? -3.092 47.188 -17.047 1 90.31 295 SER A C 1
ATOM 2284 O O . SER A 1 295 ? -2.961 46.812 -18.219 1 90.31 295 SER A O 1
ATOM 2286 N N . ASN A 1 296 ? -2.244 46.812 -16.125 1 93.19 296 ASN A N 1
ATOM 2287 C CA . ASN A 1 296 ? -1.143 45.875 -16.359 1 93.19 296 ASN A CA 1
ATOM 2288 C C . ASN A 1 296 ? -1.585 44.438 -16.219 1 93.19 296 ASN A C 1
ATOM 2290 O O . ASN A 1 296 ? -1.34 43.812 -15.18 1 93.19 296 ASN A O 1
ATOM 2294 N N . VAL A 1 297 ? -1.948 43.906 -17.234 1 91.94 297 VAL A N 1
ATOM 2295 C CA . VAL A 1 297 ? -2.648 42.625 -17.25 1 91.94 297 VAL A CA 1
ATOM 2296 C C . VAL A 1 297 ? -1.726 41.5 -16.719 1 91.94 297 VAL A C 1
ATOM 2298 O O . VAL A 1 297 ? -2.141 40.688 -15.914 1 91.94 297 VAL A O 1
ATOM 2301 N N . ASP A 1 298 ? -0.444 41.5 -17.094 1 91.62 298 ASP A N 1
ATOM 2302 C CA . ASP A 1 298 ? 0.494 40.469 -16.703 1 91.62 298 ASP A CA 1
ATOM 2303 C C . ASP A 1 298 ? 0.804 40.531 -15.211 1 91.62 298 ASP A C 1
ATOM 2305 O O . ASP A 1 298 ? 0.809 39.5 -14.531 1 91.62 298 ASP A O 1
ATOM 2309 N N . GLU A 1 299 ? 1.025 41.656 -14.812 1 91.88 299 GLU A N 1
ATOM 2310 C CA . GLU A 1 299 ? 1.356 41.844 -13.406 1 91.88 299 GLU A CA 1
ATOM 2311 C C . GLU A 1 299 ? 0.147 41.562 -12.516 1 91.88 299 GLU A C 1
ATOM 2313 O O . GLU A 1 299 ? 0.293 41.031 -11.398 1 91.88 299 GLU A O 1
ATOM 2318 N N . TYR A 1 300 ? -0.939 41.938 -13.016 1 95.19 300 TYR A N 1
ATOM 2319 C CA . TYR A 1 300 ? -2.15 41.656 -12.25 1 95.19 300 TYR A CA 1
ATOM 2320 C C . TYR A 1 300 ? -2.418 40.156 -12.172 1 95.19 300 TYR A C 1
ATOM 2322 O O . TYR A 1 300 ? -2.854 39.656 -11.133 1 95.19 300 TYR A O 1
ATOM 2330 N N . ALA A 1 301 ? -2.178 39.5 -13.281 1 94.62 301 ALA A N 1
ATOM 2331 C CA . ALA A 1 301 ? -2.359 38.062 -13.289 1 94.62 301 ALA A CA 1
ATOM 2332 C C . ALA A 1 301 ? -1.443 37.375 -12.266 1 94.62 301 ALA A C 1
ATOM 2334 O O . ALA A 1 301 ? -1.848 36.438 -11.586 1 94.62 301 ALA A O 1
ATOM 2335 N N . LYS A 1 302 ? -0.262 37.844 -12.203 1 92.56 302 LYS A N 1
ATOM 2336 C CA . LYS A 1 302 ? 0.692 37.312 -11.234 1 92.56 302 LYS A CA 1
ATOM 2337 C C . LYS A 1 302 ? 0.251 37.625 -9.805 1 92.56 302 LYS A C 1
ATOM 2339 O O . LYS A 1 302 ? 0.348 36.75 -8.93 1 92.56 302 LYS A O 1
ATOM 2344 N N . TYR A 1 303 ? -0.194 38.875 -9.648 1 95.06 303 TYR A N 1
ATOM 2345 C CA . TYR A 1 303 ? -0.723 39.312 -8.359 1 95.06 303 TYR A CA 1
ATOM 2346 C C . TYR A 1 303 ? -1.887 38.406 -7.93 1 95.06 303 TYR A C 1
ATOM 2348 O O . TYR A 1 303 ? -1.893 37.875 -6.816 1 95.06 303 TYR A O 1
ATOM 2356 N N . ASP A 1 304 ? -2.785 38.188 -8.797 1 96.69 304 ASP A N 1
ATOM 2357 C CA . ASP A 1 304 ? -3.963 37.375 -8.531 1 96.69 304 ASP A CA 1
ATOM 2358 C C . ASP A 1 304 ? -3.57 35.938 -8.203 1 96.69 304 ASP A C 1
ATOM 2360 O O . ASP A 1 304 ? -4.082 35.344 -7.246 1 96.69 304 ASP A O 1
ATOM 2364 N N . ASN A 1 305 ? -2.684 35.406 -9.016 1 95.44 305 ASN A N 1
ATOM 2365 C CA . ASN A 1 305 ? -2.271 34 -8.82 1 95.44 305 ASN A CA 1
ATOM 2366 C C . ASN A 1 305 ? -1.522 33.812 -7.508 1 95.44 305 ASN A C 1
ATOM 2368 O O . ASN A 1 305 ? -1.693 32.812 -6.832 1 95.44 305 ASN A O 1
ATOM 2372 N N . ASN A 1 306 ? -0.672 34.719 -7.211 1 93.94 306 ASN A N 1
ATOM 2373 C CA . ASN A 1 306 ? 0.07 34.656 -5.957 1 93.94 306 ASN A CA 1
ATOM 2374 C C . ASN A 1 306 ? -0.866 34.656 -4.754 1 93.94 306 ASN A C 1
ATOM 2376 O O . ASN A 1 306 ? -0.672 33.875 -3.809 1 93.94 306 ASN A O 1
ATOM 2380 N N . LEU A 1 307 ? -1.836 35.531 -4.793 1 96.62 307 LEU A N 1
ATOM 2381 C CA . LEU A 1 307 ? -2.824 35.594 -3.721 1 96.62 307 LEU A CA 1
ATOM 2382 C C . LEU A 1 307 ? -3.615 34.281 -3.645 1 96.62 307 LEU A C 1
ATOM 2384 O O . LEU A 1 307 ? -3.773 33.719 -2.564 1 96.62 307 LEU A O 1
ATOM 2388 N N . PHE A 1 308 ? -4.039 33.844 -4.801 1 97.62 308 PHE A N 1
ATOM 2389 C CA . PHE A 1 308 ? -4.871 32.625 -4.863 1 97.62 308 PHE A CA 1
ATOM 2390 C C . PHE A 1 308 ? -4.113 31.438 -4.32 1 97.62 308 PHE A C 1
ATOM 2392 O O . PHE A 1 308 ? -4.633 30.703 -3.477 1 97.62 308 PHE A O 1
ATOM 2399 N N . GLN A 1 309 ? -2.912 31.219 -4.828 1 96.38 309 GLN A N 1
ATOM 2400 C CA . GLN A 1 309 ? -2.154 30.031 -4.473 1 96.38 309 GLN A CA 1
ATOM 2401 C C . GLN A 1 309 ? -1.728 30.062 -3.006 1 96.38 309 GLN A C 1
ATOM 2403 O O . GLN A 1 309 ? -1.705 29.031 -2.334 1 96.38 309 GLN A O 1
ATOM 2408 N N . THR A 1 310 ? -1.305 31.203 -2.541 1 95.69 310 THR A N 1
ATOM 2409 C CA . THR A 1 310 ? -0.989 31.312 -1.12 1 95.69 310 THR A CA 1
ATOM 2410 C C . THR A 1 310 ? -2.232 31.078 -0.27 1 95.69 310 THR A C 1
ATOM 2412 O O . THR A 1 310 ? -2.172 30.375 0.743 1 95.69 310 THR A O 1
ATOM 2415 N N . GLY A 1 311 ? -3.352 31.75 -0.685 1 98.06 311 GLY A N 1
ATOM 2416 C CA . GLY A 1 311 ? -4.609 31.484 -0.002 1 98.06 311 GLY A CA 1
ATOM 2417 C C . GLY A 1 311 ? -4.973 30 0.036 1 98.06 311 GLY A C 1
ATOM 2418 O O . GLY A 1 311 ? -5.477 29.516 1.045 1 98.06 311 GLY A O 1
ATOM 2419 N N . ARG A 1 312 ? -4.766 29.297 -1.085 1 98.06 312 ARG A N 1
ATOM 2420 C CA . ARG A 1 312 ? -5.035 27.875 -1.172 1 98.06 312 ARG A CA 1
ATOM 2421 C C . ARG A 1 312 ? -4.172 27.094 -0.188 1 98.06 312 ARG A C 1
ATOM 2423 O O . ARG A 1 312 ? -4.66 26.188 0.493 1 98.06 312 ARG A O 1
ATOM 2430 N N . LEU A 1 313 ? -2.879 27.422 -0.1 1 96.75 313 LEU A N 1
ATOM 2431 C CA . LEU A 1 313 ? -1.985 26.75 0.839 1 96.75 313 LEU A CA 1
ATOM 2432 C C . LEU A 1 313 ? -2.441 26.969 2.277 1 96.75 313 LEU A C 1
ATOM 2434 O O . LEU A 1 313 ? -2.412 26.047 3.094 1 96.75 313 LEU A O 1
ATOM 2438 N N . VAL A 1 314 ? -2.857 28.219 2.582 1 97.62 314 VAL A N 1
ATOM 2439 C CA . VAL A 1 314 ? -3.289 28.562 3.934 1 97.62 314 VAL A CA 1
ATOM 2440 C C . VAL A 1 314 ? -4.582 27.812 4.266 1 97.62 314 VAL A C 1
ATOM 2442 O O . VAL A 1 314 ? -4.719 27.25 5.352 1 97.62 314 VAL A O 1
ATOM 2445 N N . THR A 1 315 ? -5.535 27.812 3.342 1 98.56 315 THR A N 1
ATOM 2446 C CA . THR A 1 315 ? -6.805 27.125 3.553 1 98.56 315 THR A CA 1
ATOM 2447 C C . THR A 1 315 ? -6.586 25.625 3.732 1 98.56 315 THR A C 1
ATOM 2449 O O . THR A 1 315 ? -7.188 25 4.609 1 98.56 315 THR A O 1
ATOM 2452 N N . CYS A 1 316 ? -5.758 25.031 2.932 1 98.19 316 CYS A N 1
ATOM 2453 C CA . CYS A 1 316 ? -5.414 23.625 3.076 1 98.19 316 CYS A CA 1
ATOM 2454 C C . CYS A 1 316 ? -4.703 23.375 4.398 1 98.19 316 CYS A C 1
ATOM 2456 O O . CYS A 1 316 ? -4.863 22.297 5 1 98.19 316 CYS A O 1
ATOM 2458 N N . GLY A 1 317 ? -3.887 24.328 4.777 1 97.38 317 GLY A N 1
ATOM 2459 C CA . GLY A 1 317 ? -3.262 24.219 6.086 1 97.38 317 GLY A CA 1
ATOM 2460 C C . GLY A 1 317 ? -4.266 24.109 7.219 1 97.38 317 GLY A C 1
ATOM 2461 O O . GLY A 1 317 ? -4.102 23.281 8.125 1 97.38 317 GLY A O 1
ATOM 2462 N N . LEU A 1 318 ? -5.293 25 7.211 1 98.31 318 LEU A N 1
ATOM 2463 C CA . LEU A 1 318 ? -6.344 24.906 8.219 1 98.31 318 LEU A CA 1
ATOM 2464 C C . LEU A 1 318 ? -7.062 23.562 8.125 1 98.31 318 LEU A C 1
ATOM 2466 O O . LEU A 1 318 ? -7.367 22.938 9.148 1 98.31 318 LEU A O 1
ATOM 2470 N N . TYR A 1 319 ? -7.34 23.172 6.898 1 98.12 319 TYR A N 1
ATOM 2471 C CA . TYR A 1 319 ? -7.953 21.875 6.625 1 98.12 319 TYR A CA 1
ATOM 2472 C C . TYR A 1 319 ? -7.16 20.75 7.285 1 98.12 319 TYR A C 1
ATOM 2474 O O . TYR A 1 319 ? -7.73 19.922 7.992 1 98.12 319 TYR A O 1
ATOM 2482 N N . ALA A 1 320 ? -5.883 20.703 7.062 1 97 320 ALA A N 1
ATOM 2483 C CA . ALA A 1 320 ? -5.008 19.688 7.664 1 97 320 ALA A CA 1
ATOM 2484 C C . ALA A 1 320 ? -5.031 19.781 9.188 1 97 320 ALA A C 1
ATOM 2486 O O . ALA A 1 320 ? -5.023 18.766 9.875 1 97 320 ALA A O 1
ATOM 2487 N N . ASN A 1 321 ? -5.008 20.984 9.734 1 97.5 321 ASN A N 1
ATOM 2488 C CA . ASN A 1 321 ? -5.043 21.172 11.188 1 97.5 321 ASN A CA 1
ATOM 2489 C C . ASN A 1 321 ? -6.363 20.688 11.773 1 97.5 321 ASN A C 1
ATOM 2491 O O . ASN A 1 321 ? -6.387 20.125 12.875 1 97.5 321 ASN A O 1
ATOM 2495 N N . ILE A 1 322 ? -7.449 20.953 11.094 1 98.25 322 ILE A N 1
ATOM 2496 C CA . ILE A 1 322 ? -8.742 20.453 11.547 1 98.25 322 ILE A CA 1
ATOM 2497 C C . ILE A 1 322 ? -8.719 18.922 11.586 1 98.25 322 ILE A C 1
ATOM 2499 O O . ILE A 1 322 ? -9.234 18.312 12.523 1 98.25 322 ILE A O 1
ATOM 2503 N N . ILE A 1 323 ? -8.156 18.328 10.609 1 97.69 323 ILE A N 1
ATOM 2504 C CA . ILE A 1 323 ? -8.062 16.859 10.539 1 97.69 323 ILE A CA 1
ATOM 2505 C C . ILE A 1 323 ? -7.23 16.344 11.711 1 97.69 323 ILE A C 1
ATOM 2507 O O . ILE A 1 323 ? -7.645 15.422 12.414 1 97.69 323 ILE A O 1
ATOM 2511 N N . LEU A 1 324 ? -6.113 16.969 12.016 1 95.31 324 LEU A N 1
ATOM 2512 C CA . LEU A 1 324 ? -5.164 16.469 13 1 95.31 324 LEU A CA 1
ATOM 2513 C C . LEU A 1 324 ? -5.629 16.766 14.414 1 95.31 324 LEU A C 1
ATOM 2515 O O . LEU A 1 324 ? -5.488 15.938 15.32 1 95.31 324 LEU A O 1
ATOM 2519 N N . LYS A 1 325 ? -6.219 17.984 14.617 1 96.75 325 LYS A N 1
ATOM 2520 C CA . LYS A 1 325 ? -6.438 18.469 15.969 1 96.75 325 LYS A CA 1
ATOM 2521 C C . LYS A 1 325 ? -7.891 18.297 16.391 1 96.75 325 LYS A C 1
ATOM 2523 O O . LYS A 1 325 ? -8.203 18.312 17.594 1 96.75 325 LYS A O 1
ATOM 2528 N N . ASP A 1 326 ? -8.805 18.125 15.445 1 97.75 326 ASP A N 1
ATOM 2529 C CA . ASP A 1 326 ? -10.211 17.906 15.766 1 97.75 326 ASP A CA 1
ATOM 2530 C C . ASP A 1 326 ? -10.672 16.516 15.375 1 97.75 326 ASP A C 1
ATOM 2532 O O . ASP A 1 326 ? -11.102 15.734 16.234 1 97.75 326 ASP A O 1
ATOM 2536 N N . TYR A 1 327 ? -10.539 16.203 14.094 1 97.5 327 TYR A N 1
ATOM 2537 C CA . TYR A 1 327 ? -11.031 14.969 13.492 1 97.5 327 TYR A CA 1
ATOM 2538 C C . TYR A 1 327 ? -10.359 13.75 14.117 1 97.5 327 TYR A C 1
ATOM 2540 O O . TYR A 1 327 ? -11.031 12.875 14.672 1 97.5 327 TYR A O 1
ATOM 2548 N N . VAL A 1 328 ? -9.008 13.656 14.07 1 94.88 328 VAL A N 1
ATOM 2549 C CA . VAL A 1 328 ? -8.258 12.531 14.633 1 94.88 328 VAL A CA 1
ATOM 2550 C C . VAL A 1 328 ? -8.438 12.5 16.156 1 94.88 328 VAL A C 1
ATOM 2552 O O . VAL A 1 328 ? -8.523 11.422 16.75 1 94.88 328 VAL A O 1
ATOM 2555 N N . ARG A 1 329 ? -8.445 13.664 16.781 1 95.38 329 ARG A N 1
ATOM 2556 C CA . ARG A 1 329 ? -8.664 13.742 18.234 1 95.38 329 ARG A CA 1
ATOM 2557 C C . ARG A 1 329 ? -9.969 13.062 18.625 1 95.38 329 ARG A C 1
ATOM 2559 O O . ARG A 1 329 ? -10.016 12.32 19.609 1 95.38 329 ARG A O 1
ATOM 2566 N N . THR A 1 330 ? -11.016 13.289 17.844 1 96.94 330 THR A N 1
ATOM 2567 C CA . THR A 1 330 ? -12.312 12.68 18.109 1 96.94 330 THR A CA 1
ATOM 2568 C C . THR A 1 330 ? -12.289 11.188 17.797 1 96.94 330 THR A C 1
ATOM 2570 O O . THR A 1 330 ? -12.867 10.383 18.531 1 96.94 330 THR A O 1
ATOM 2573 N N . ILE A 1 331 ? -11.609 10.82 16.75 1 96.25 331 ILE A N 1
ATOM 2574 C CA . ILE A 1 331 ? -11.484 9.43 16.328 1 96.25 331 ILE A CA 1
ATOM 2575 C C . ILE A 1 331 ? -10.797 8.625 17.438 1 96.25 331 ILE A C 1
ATOM 2577 O O . ILE A 1 331 ? -11.141 7.465 17.672 1 96.25 331 ILE A O 1
ATOM 2581 N N . LEU A 1 332 ? -9.891 9.266 18.188 1 93.12 332 LEU A N 1
ATOM 2582 C CA . LEU A 1 332 ? -9.133 8.594 19.234 1 93.12 332 LEU A CA 1
ATOM 2583 C C . LEU A 1 332 ? -9.75 8.859 20.609 1 93.12 332 LEU A C 1
ATOM 2585 O O . LEU A 1 332 ? -9.18 8.477 21.625 1 93.12 332 LEU A O 1
ATOM 2589 N N . ASN A 1 333 ? -10.828 9.547 20.656 1 95.5 333 ASN A N 1
ATOM 2590 C CA . ASN A 1 333 ? -11.602 9.836 21.859 1 95.5 333 ASN A CA 1
ATOM 2591 C C . ASN A 1 333 ? -10.812 10.688 22.844 1 95.5 333 ASN A C 1
ATOM 2593 O O . ASN A 1 333 ? -11.023 10.602 24.047 1 95.5 333 ASN A O 1
ATOM 2597 N N . ILE A 1 334 ? -9.891 11.477 22.391 1 93.25 334 ILE A N 1
ATOM 2598 C CA . ILE A 1 334 ? -9.078 12.352 23.219 1 93.25 334 ILE A CA 1
ATOM 2599 C C . ILE A 1 334 ? -9.883 13.578 23.641 1 93.25 334 ILE A C 1
ATOM 2601 O O . ILE A 1 334 ? -9.602 14.203 24.656 1 93.25 334 ILE A O 1
ATOM 2605 N N . ASN A 1 335 ? -10.898 13.977 22.859 1 93.94 335 ASN A N 1
ATOM 2606 C CA . ASN A 1 335 ? -11.75 15.125 23.141 1 93.94 335 ASN A CA 1
ATOM 2607 C C . ASN A 1 335 ? -12.469 14.977 24.484 1 93.94 335 ASN A C 1
ATOM 2609 O O . ASN A 1 335 ? -13.016 15.945 25 1 93.94 335 ASN A O 1
ATOM 2613 N N . ARG A 1 336 ? -12.438 13.805 25.078 1 95.56 336 ARG A N 1
ATOM 2614 C CA . ARG A 1 336 ? -13.094 13.547 26.344 1 95.56 336 ARG A CA 1
ATOM 2615 C C . ARG A 1 336 ? -12.102 13.641 27.5 1 95.56 336 ARG A C 1
ATOM 2617 O O . ARG A 1 336 ? -12.445 13.336 28.641 1 95.56 336 ARG A O 1
ATOM 2624 N N . THR A 1 337 ? -10.922 14.062 27.203 1 92.25 337 THR A N 1
ATOM 2625 C CA . THR A 1 337 ? -9.875 14.227 28.219 1 92.25 337 THR A CA 1
ATOM 2626 C C . THR A 1 337 ? -9.359 15.656 28.234 1 92.25 337 THR A C 1
ATOM 2628 O O . THR A 1 337 ? -9.695 16.453 27.344 1 92.25 337 THR A O 1
ATOM 2631 N N . ASP A 1 338 ? -8.547 16 29.234 1 89.56 338 ASP A N 1
ATOM 2632 C CA . ASP A 1 338 ? -7.922 17.312 29.312 1 89.56 338 ASP A CA 1
ATOM 2633 C C . ASP A 1 338 ? -6.508 17.297 28.75 1 89.56 338 ASP A C 1
ATOM 2635 O O . ASP A 1 338 ? -5.715 18.203 28.984 1 89.56 338 ASP A O 1
ATOM 2639 N N . SER A 1 339 ? -6.242 16.203 27.953 1 89.38 339 SER A N 1
ATOM 2640 C CA . SER A 1 339 ? -4.914 16.062 27.359 1 89.38 339 SER A CA 1
ATOM 2641 C C . SER A 1 339 ? -4.742 16.984 26.156 1 89.38 339 SER A C 1
ATOM 2643 O O . SER A 1 339 ? -5.66 17.141 25.344 1 89.38 339 SER A O 1
ATOM 2645 N N . THR A 1 340 ? -3.529 17.578 25.984 1 88.69 340 THR A N 1
ATOM 2646 C CA . THR A 1 340 ? -3.203 18.375 24.812 1 88.69 340 THR A CA 1
ATOM 2647 C C . THR A 1 340 ? -2.422 17.547 23.797 1 88.69 340 THR A C 1
ATOM 2649 O O . THR A 1 340 ? -1.956 18.078 22.781 1 88.69 340 THR A O 1
ATOM 2652 N N . TRP A 1 341 ? -2.309 16.234 24.094 1 88.94 341 TRP A N 1
ATOM 2653 C CA . TRP A 1 341 ? -1.572 15.344 23.203 1 88.94 341 TRP A CA 1
ATOM 2654 C C . TRP A 1 341 ? -2.307 15.172 21.875 1 88.94 341 TRP A C 1
ATOM 2656 O O . TRP A 1 341 ? -3.539 15.141 21.844 1 88.94 341 TRP A O 1
ATOM 2666 N N . SER A 1 342 ? -1.598 15.125 20.812 1 89.56 342 SER A N 1
ATOM 2667 C CA . SER A 1 342 ? -2.131 14.82 19.484 1 89.56 342 SER A CA 1
ATOM 2668 C C . SER A 1 342 ? -1.166 13.953 18.688 1 89.56 342 SER A C 1
ATOM 2670 O O . SER A 1 342 ? 0.049 14.023 18.891 1 89.56 342 SER A O 1
ATOM 2672 N N . LEU A 1 343 ? -1.699 13.086 17.906 1 88.81 343 LEU A N 1
ATOM 2673 C CA . LEU A 1 343 ? -0.893 12.32 16.969 1 88.81 343 LEU A CA 1
ATOM 2674 C C . LEU A 1 343 ? -0.598 13.148 15.719 1 88.81 343 LEU A C 1
ATOM 2676 O O . LEU A 1 343 ? -1.29 13.016 14.703 1 88.81 343 LEU A O 1
ATOM 2680 N N . ASP A 1 344 ? 0.395 13.953 15.75 1 91.12 344 ASP A N 1
ATOM 2681 C CA . ASP A 1 344 ? 0.751 14.844 14.648 1 91.12 344 ASP A CA 1
ATOM 2682 C C . ASP A 1 344 ? 1.928 14.281 13.852 1 91.12 344 ASP A C 1
ATOM 2684 O O . ASP A 1 344 ? 3.062 14.273 14.328 1 91.12 344 ASP A O 1
ATOM 2688 N N . PRO A 1 345 ? 1.676 13.773 12.633 1 91 345 PRO A N 1
ATOM 2689 C CA . PRO A 1 345 ? 2.73 13.148 11.828 1 91 345 PRO A CA 1
ATOM 2690 C C . PRO A 1 345 ? 3.852 14.125 11.469 1 91 345 PRO A C 1
ATOM 2692 O O . PRO A 1 345 ? 4.91 13.703 11 1 91 345 PRO A O 1
ATOM 2695 N N . ARG A 1 346 ? 3.814 15.453 11.781 1 91.62 346 ARG A N 1
ATOM 2696 C CA . ARG A 1 346 ? 4.773 16.484 11.406 1 91.62 346 ARG A CA 1
ATOM 2697 C C . ARG A 1 346 ? 5.879 16.625 12.445 1 91.62 346 ARG A C 1
ATOM 2699 O O . ARG A 1 346 ? 6.797 17.422 12.289 1 91.62 346 ARG A O 1
ATOM 2706 N N . MET A 1 347 ? 5.77 15.844 13.398 1 85.69 347 MET A N 1
ATOM 2707 C CA . MET A 1 347 ? 6.766 15.891 14.461 1 85.69 347 MET A CA 1
ATOM 2708 C C . MET A 1 347 ? 8.164 15.664 13.906 1 85.69 347 MET A C 1
ATOM 2710 O O . MET A 1 347 ? 8.375 14.797 13.055 1 85.69 347 MET A O 1
ATOM 2714 N N . GLU A 1 348 ? 9.125 16.438 14.398 1 78.62 348 GLU A N 1
ATOM 2715 C CA . GLU A 1 348 ? 10.516 16.281 13.992 1 78.62 348 GLU A CA 1
ATOM 2716 C C . GLU A 1 348 ? 11.148 15.055 14.633 1 78.62 348 GLU A C 1
ATOM 2718 O O . GLU A 1 348 ? 11.016 14.844 15.836 1 78.62 348 GLU A O 1
ATOM 2723 N N . MET A 1 349 ? 11.688 14.227 13.805 1 79.75 349 MET A N 1
ATOM 2724 C CA . MET A 1 349 ? 12.352 13.016 14.273 1 79.75 349 MET A CA 1
ATOM 2725 C C . MET A 1 349 ? 13.773 12.93 13.727 1 79.75 349 MET A C 1
ATOM 2727 O O . MET A 1 349 ? 14.023 13.305 12.578 1 79.75 349 MET A O 1
ATOM 2731 N N . LYS A 1 350 ? 14.711 12.5 14.555 1 66.44 350 LYS A N 1
ATOM 2732 C CA . LYS A 1 350 ? 16.094 12.297 14.148 1 66.44 350 LYS A CA 1
ATOM 2733 C C . LYS A 1 350 ? 16.484 10.82 14.219 1 66.44 350 LYS A C 1
ATOM 2735 O O . LYS A 1 350 ? 15.852 10.039 14.938 1 66.44 350 LYS A O 1
ATOM 2740 N N . ASP A 1 351 ? 17.484 10.414 13.289 1 64.69 351 ASP A N 1
ATOM 2741 C CA . ASP A 1 351 ? 18 9.055 13.305 1 64.69 351 ASP A CA 1
ATOM 2742 C C . ASP A 1 351 ? 18.625 8.719 14.664 1 64.69 351 ASP A C 1
ATOM 2744 O O . ASP A 1 351 ? 19.219 9.586 15.312 1 64.69 351 ASP A O 1
ATOM 2748 N N . GLY A 1 352 ? 18.188 7.598 15.227 1 57.38 352 GLY A N 1
ATOM 2749 C CA . GLY A 1 352 ? 18.797 7.133 16.469 1 57.38 352 GLY A CA 1
ATOM 2750 C C . GLY A 1 352 ? 19.5 5.793 16.328 1 57.38 352 GLY A C 1
ATOM 2751 O O . GLY A 1 352 ? 19.625 5.27 15.219 1 57.38 352 GLY A O 1
ATOM 2752 N N . LEU A 1 353 ? 20.172 5.34 17.328 1 53.34 353 LEU A N 1
ATOM 2753 C CA . LEU A 1 353 ? 20.891 4.07 17.375 1 53.34 353 LEU A CA 1
ATOM 2754 C C . LEU A 1 353 ? 19.953 2.912 17.016 1 53.34 353 LEU A C 1
ATOM 2756 O O . LEU A 1 353 ? 20.391 1.916 16.438 1 53.34 353 LEU A O 1
ATOM 2760 N N . LEU A 1 354 ? 18.688 3.178 17.359 1 53.41 354 LEU A N 1
ATOM 2761 C CA . LEU A 1 354 ? 17.766 2.049 17.234 1 53.41 354 LEU A CA 1
ATOM 2762 C C . LEU A 1 354 ? 17.031 2.08 15.906 1 53.41 354 LEU A C 1
ATOM 2764 O O . LEU A 1 354 ? 16.234 1.188 15.609 1 53.41 354 LEU A O 1
ATOM 2768 N N . GLY A 1 355 ? 17.344 3.137 15.164 1 60.09 355 GLY A N 1
ATOM 2769 C CA . GLY A 1 355 ? 16.688 3.072 13.867 1 60.09 355 GLY A CA 1
ATOM 2770 C C . GLY A 1 355 ? 16.625 4.41 13.156 1 60.09 355 GLY A C 1
ATOM 2771 O O . GLY A 1 355 ? 17.062 5.43 13.711 1 60.09 355 GLY A O 1
ATOM 2772 N N . GLU A 1 356 ? 16.172 4.27 11.891 1 68.19 356 GLU A N 1
ATOM 2773 C CA . GLU A 1 356 ? 16.094 5.445 11.031 1 68.19 356 GLU A CA 1
ATOM 2774 C C . GLU A 1 356 ? 14.758 6.172 11.211 1 68.19 356 GLU A C 1
ATOM 2776 O O . GLU A 1 356 ? 13.719 5.531 11.383 1 68.19 356 GLU A O 1
ATOM 2781 N N . ALA A 1 357 ? 14.773 7.508 11.398 1 76.5 357 ALA A N 1
ATOM 2782 C CA . ALA A 1 357 ? 13.578 8.344 11.5 1 76.5 357 ALA A CA 1
ATOM 2783 C C . ALA A 1 357 ? 12.766 8.297 10.211 1 76.5 357 ALA A C 1
ATOM 2785 O O . ALA A 1 357 ? 13.328 8.258 9.117 1 76.5 357 ALA A O 1
ATOM 2786 N N . ALA A 1 358 ? 11.422 8.273 10.375 1 79 358 ALA A N 1
ATOM 2787 C CA . ALA A 1 358 ? 10.531 8.336 9.219 1 79 358 ALA A CA 1
ATOM 2788 C C . ALA A 1 358 ? 10.852 9.555 8.352 1 79 358 ALA A C 1
ATOM 2790 O O . ALA A 1 358 ? 11.055 10.656 8.867 1 79 358 ALA A O 1
ATOM 2791 N N . ALA A 1 359 ? 10.969 9.344 7.086 1 83.56 359 ALA A N 1
ATOM 2792 C CA . ALA A 1 359 ? 11.266 10.422 6.148 1 83.56 359 ALA A CA 1
ATOM 2793 C C . ALA A 1 359 ? 10.086 11.375 6.008 1 83.56 359 ALA A C 1
ATOM 2795 O O . ALA A 1 359 ? 8.961 11.039 6.379 1 83.56 359 ALA A O 1
ATOM 2796 N N . MET A 1 360 ? 10.352 12.656 5.594 1 86.38 360 MET A N 1
ATOM 2797 C CA . MET A 1 360 ? 9.336 13.656 5.309 1 86.38 360 MET A CA 1
ATOM 2798 C C . MET A 1 360 ? 9.328 14.023 3.828 1 86.38 360 MET A C 1
ATOM 2800 O O . MET A 1 360 ? 10.352 13.93 3.158 1 86.38 360 MET A O 1
ATOM 2804 N N . ALA A 1 361 ? 8.156 14.43 3.295 1 90.12 361 ALA A N 1
ATOM 2805 C CA . ALA A 1 361 ? 8.023 15.023 1.967 1 90.12 361 ALA A CA 1
ATOM 2806 C C . ALA A 1 361 ? 8.406 14.023 0.878 1 90.12 361 ALA A C 1
ATOM 2808 O O . ALA A 1 361 ? 9.078 14.383 -0.093 1 90.12 361 ALA A O 1
ATOM 2809 N N . THR A 1 362 ? 8.062 12.719 1.063 1 90 362 THR A N 1
ATOM 2810 C CA . THR A 1 362 ? 8.414 11.688 0.096 1 90 362 THR A CA 1
ATOM 2811 C C . THR A 1 362 ? 7.352 11.586 -0.997 1 90 362 THR A C 1
ATOM 2813 O O . THR A 1 362 ? 7.559 10.914 -2.01 1 90 362 THR A O 1
ATOM 2816 N N . GLY A 1 363 ? 6.285 12.352 -0.843 1 90.88 363 GLY A N 1
ATOM 2817 C CA . GLY A 1 363 ? 5.125 12.141 -1.695 1 90.88 363 GLY A CA 1
ATOM 2818 C C . GLY A 1 363 ? 4.219 11.023 -1.204 1 90.88 363 GLY A C 1
ATOM 2819 O O . GLY A 1 363 ? 4.484 10.406 -0.17 1 90.88 363 GLY A O 1
ATOM 2820 N N . ASN A 1 364 ? 3.068 10.844 -1.865 1 91.88 364 ASN A N 1
ATOM 2821 C CA . ASN A 1 364 ? 2.096 9.828 -1.463 1 91.88 364 ASN A CA 1
ATOM 2822 C C . ASN A 1 364 ? 1.306 9.305 -2.658 1 91.88 364 ASN A C 1
ATOM 2824 O O . ASN A 1 364 ? 1.156 10 -3.664 1 91.88 364 ASN A O 1
ATOM 2828 N N . GLN A 1 365 ? 0.956 8.055 -2.594 1 93.12 365 GLN A N 1
ATOM 2829 C CA . GLN A 1 365 ? 0.051 7.406 -3.539 1 93.12 365 GLN A CA 1
ATOM 2830 C C . GLN A 1 365 ? -0.961 6.523 -2.816 1 93.12 365 GLN A C 1
ATOM 2832 O O . GLN A 1 365 ? -0.583 5.582 -2.113 1 93.12 365 GLN A O 1
ATOM 2837 N N . VAL A 1 366 ? -2.244 6.824 -3.023 1 94 366 VAL A N 1
ATOM 2838 C CA . VAL A 1 366 ? -3.264 6.051 -2.322 1 94 366 VAL A CA 1
ATOM 2839 C C . VAL A 1 366 ? -3.424 4.684 -2.986 1 94 366 VAL A C 1
ATOM 2841 O O . VAL A 1 366 ? -3.254 4.551 -4.199 1 94 366 VAL A O 1
ATOM 2844 N N . SER A 1 367 ? -3.703 3.672 -2.209 1 94.69 367 SER A N 1
ATOM 2845 C CA . SER A 1 367 ? -3.869 2.314 -2.717 1 94.69 367 SER A CA 1
ATOM 2846 C C . SER A 1 367 ? -5.344 1.969 -2.9 1 94.69 367 SER A C 1
ATOM 2848 O O . SER A 1 367 ? -6.219 2.633 -2.34 1 94.69 367 SER A O 1
ATOM 2850 N N . ALA A 1 368 ? -5.637 0.949 -3.688 1 94.88 368 ALA A N 1
ATOM 2851 C CA . ALA A 1 368 ? -7 0.477 -3.92 1 94.88 368 ALA A CA 1
ATOM 2852 C C . ALA A 1 368 ? -7.629 -0.039 -2.629 1 94.88 368 ALA A C 1
ATOM 2854 O O . ALA A 1 368 ? -8.836 0.102 -2.422 1 94.88 368 ALA A O 1
ATOM 2855 N N . GLU A 1 369 ? -6.844 -0.621 -1.731 1 95.75 369 GLU A N 1
ATOM 2856 C CA . GLU A 1 369 ? -7.359 -1.134 -0.466 1 95.75 369 GLU A CA 1
ATOM 2857 C C . GLU A 1 369 ? -7.977 -0.016 0.371 1 95.75 369 GLU A C 1
ATOM 2859 O O . GLU A 1 369 ? -9.031 -0.203 0.989 1 95.75 369 GLU A O 1
ATOM 2864 N N . PHE A 1 370 ? -7.363 1.131 0.38 1 95.06 370 PHE A N 1
ATOM 2865 C CA . PHE A 1 370 ? -7.859 2.223 1.211 1 95.06 370 PHE A CA 1
ATOM 2866 C C . PHE A 1 370 ? -9.102 2.854 0.591 1 95.06 370 PHE A C 1
ATOM 2868 O O . PHE A 1 370 ? -9.906 3.473 1.292 1 95.06 370 PHE A O 1
ATOM 2875 N N . ASN A 1 371 ? -9.227 2.762 -0.754 1 94.81 371 ASN A N 1
ATOM 2876 C CA . ASN A 1 371 ? -10.5 3.109 -1.365 1 94.81 371 ASN A CA 1
ATOM 2877 C C . ASN A 1 371 ? -11.648 2.303 -0.765 1 94.81 371 ASN A C 1
ATOM 2879 O O . ASN A 1 371 ? -12.758 2.82 -0.592 1 94.81 371 ASN A O 1
ATOM 2883 N N . VAL A 1 372 ? -11.375 1.039 -0.419 1 94.56 372 VAL A N 1
ATOM 2884 C CA . VAL A 1 372 ? -12.367 0.117 0.131 1 94.56 372 VAL A CA 1
ATOM 2885 C C . VAL A 1 372 ? -12.539 0.379 1.625 1 94.56 372 VAL A C 1
ATOM 2887 O O . VAL A 1 372 ? -13.664 0.378 2.133 1 94.56 372 VAL A O 1
ATOM 2890 N N . VAL A 1 373 ? -11.531 0.683 2.34 1 94.44 373 VAL A N 1
ATOM 2891 C CA . VAL A 1 373 ? -11.5 0.857 3.787 1 94.44 373 VAL A CA 1
ATOM 2892 C C . VAL A 1 373 ? -12.32 2.082 4.184 1 94.44 373 VAL A C 1
ATOM 2894 O O . VAL A 1 373 ? -12.945 2.1 5.242 1 94.44 373 VAL A O 1
ATOM 2897 N N . TYR A 1 374 ? -12.414 3.076 3.365 1 94.38 374 TYR A N 1
ATOM 2898 C CA . TYR A 1 374 ? -13 4.363 3.723 1 94.38 374 TYR A CA 1
ATOM 2899 C C . TYR A 1 374 ? -14.477 4.418 3.336 1 94.38 374 TYR A C 1
ATOM 2901 O O . TYR A 1 374 ? -15.078 5.492 3.322 1 94.38 374 TYR A O 1
ATOM 2909 N N . ARG A 1 375 ? -15.117 3.314 3.1 1 93.69 375 ARG A N 1
ATOM 2910 C CA . ARG A 1 375 ? -16.547 3.291 2.822 1 93.69 375 ARG A CA 1
ATOM 2911 C C . ARG A 1 375 ? -17.359 3.102 4.105 1 93.69 375 ARG A C 1
ATOM 2913 O O . ARG A 1 375 ? -17.734 1.979 4.449 1 93.69 375 ARG A O 1
ATOM 2920 N N . TRP A 1 376 ? -17.75 4.215 4.73 1 95 376 TRP A N 1
ATOM 2921 C CA . TRP A 1 376 ? -18.344 4.215 6.059 1 95 376 TRP A CA 1
ATOM 2922 C C . TRP A 1 376 ? -19.844 4.453 5.977 1 95 376 TRP A C 1
ATOM 2924 O O . TRP A 1 376 ? -20.391 5.281 6.715 1 95 376 TRP A O 1
ATOM 2934 N N . HIS A 1 377 ? -20.562 3.711 5.145 1 94.62 377 HIS A N 1
ATOM 2935 C CA . HIS A 1 377 ? -22 3.896 4.906 1 94.62 377 HIS A CA 1
ATOM 2936 C C . HIS A 1 377 ? -22.812 3.486 6.125 1 94.62 377 HIS A C 1
ATOM 2938 O O . HIS A 1 377 ? -23.938 3.967 6.312 1 94.62 377 HIS A O 1
ATOM 2944 N N . ALA A 1 378 ? -22.234 2.65 6.996 1 95.12 378 ALA A N 1
ATOM 2945 C CA . ALA A 1 378 ? -22.922 2.244 8.219 1 95.12 378 ALA A CA 1
ATOM 2946 C C . ALA A 1 378 ? -23.188 3.443 9.125 1 95.12 378 ALA A C 1
ATOM 2948 O O . ALA A 1 378 ? -24.156 3.449 9.883 1 95.12 378 ALA A O 1
ATOM 2949 N N . CYS A 1 379 ? -22.406 4.508 9.016 1 96.56 379 CYS A N 1
ATOM 2950 C CA . CYS A 1 379 ? -22.453 5.621 9.961 1 96.56 379 CYS A CA 1
ATOM 2951 C C . CYS A 1 379 ? -23.391 6.711 9.477 1 96.56 379 CYS A C 1
ATOM 2953 O O . CYS A 1 379 ? -23.547 7.742 10.133 1 96.56 379 CYS A O 1
ATOM 2955 N N . ILE A 1 380 ? -24.094 6.496 8.398 1 96.31 380 ILE A N 1
ATOM 2956 C CA . ILE A 1 380 ? -25.078 7.469 7.922 1 96.31 380 ILE A CA 1
ATOM 2957 C C . ILE A 1 380 ? -26.219 7.59 8.938 1 96.31 380 ILE A C 1
ATOM 2959 O O . ILE A 1 380 ? -26.766 6.582 9.375 1 96.31 380 ILE A O 1
ATOM 2963 N N . SER A 1 381 ? -26.547 8.812 9.344 1 97.44 381 SER A N 1
ATOM 2964 C CA . SER A 1 381 ? -27.594 9.062 10.328 1 97.44 381 SER A CA 1
ATOM 2965 C C . SER A 1 381 ? -28.984 8.773 9.75 1 97.44 381 SER A C 1
ATOM 2967 O O . SER A 1 381 ? -29.125 8.578 8.547 1 97.44 381 SER A O 1
ATOM 2969 N N . LYS A 1 382 ? -29.906 8.695 10.664 1 95.94 382 LYS A N 1
ATOM 2970 C CA . LYS A 1 382 ? -31.281 8.477 10.242 1 95.94 382 LYS A CA 1
ATOM 2971 C C . LYS A 1 382 ? -31.766 9.617 9.352 1 95.94 382 LYS A C 1
ATOM 2973 O O . LYS A 1 382 ? -32.438 9.383 8.352 1 95.94 382 LYS A O 1
ATOM 2978 N N . ARG A 1 383 ? -31.406 10.828 9.703 1 96.69 383 ARG A N 1
ATOM 2979 C CA . ARG A 1 383 ? -31.781 12.016 8.938 1 96.69 383 ARG A CA 1
ATOM 2980 C C . ARG A 1 383 ? -31.172 11.969 7.539 1 96.69 383 ARG A C 1
ATOM 2982 O O . ARG A 1 383 ? -31.859 12.234 6.551 1 96.69 383 ARG A O 1
ATOM 2989 N N . ASP A 1 384 ? -29.953 11.625 7.418 1 96.81 384 ASP A N 1
ATOM 2990 C CA . ASP A 1 384 ? -29.25 11.586 6.137 1 96.81 384 ASP A CA 1
ATOM 2991 C C . ASP A 1 384 ? -29.719 10.406 5.285 1 96.81 384 ASP A C 1
ATOM 2993 O O . ASP A 1 384 ? -29.719 10.477 4.055 1 96.81 384 ASP A O 1
ATOM 2997 N N . GLU A 1 385 ? -30.094 9.312 5.957 1 94.94 385 GLU A N 1
ATOM 2998 C CA . GLU A 1 385 ? -30.688 8.188 5.246 1 94.94 385 GLU A CA 1
ATOM 2999 C C . GLU A 1 385 ? -31.984 8.602 4.551 1 94.94 385 GLU A C 1
ATOM 3001 O O . GLU A 1 385 ? -32.188 8.289 3.375 1 94.94 385 GLU A O 1
ATOM 3006 N N . LYS A 1 386 ? -32.75 9.273 5.27 1 94.06 386 LYS A N 1
ATOM 3007 C CA . LYS A 1 386 ? -34 9.766 4.699 1 94.06 386 LYS A CA 1
ATOM 3008 C C . LYS A 1 386 ? -33.75 10.734 3.553 1 94.06 386 LYS A C 1
ATOM 3010 O O . LYS A 1 386 ? -34.406 10.664 2.512 1 94.06 386 LYS A O 1
ATOM 3015 N N . TRP A 1 387 ? -32.844 11.625 3.768 1 95.06 387 TRP A N 1
ATOM 3016 C CA . TRP A 1 387 ? -32.469 12.555 2.703 1 95.06 387 TRP A CA 1
ATOM 3017 C C . TRP A 1 387 ? -32.062 11.805 1.447 1 95.06 387 TRP A C 1
ATOM 3019 O O . TRP A 1 387 ? -32.438 12.172 0.334 1 95.06 387 TRP A O 1
ATOM 3029 N N . THR A 1 388 ? -31.25 10.789 1.562 1 92.81 388 THR A N 1
ATOM 3030 C CA . THR A 1 388 ? -30.719 10.016 0.447 1 92.81 388 THR A CA 1
ATOM 3031 C C . THR A 1 388 ? -31.844 9.281 -0.288 1 92.81 388 THR A C 1
ATOM 3033 O O . THR A 1 388 ? -31.844 9.211 -1.519 1 92.81 388 THR A O 1
ATOM 3036 N N . GLU A 1 389 ? -32.781 8.711 0.461 1 90 389 GLU A N 1
ATOM 3037 C CA . GLU A 1 389 ? -33.938 8.07 -0.142 1 90 389 GLU A CA 1
ATOM 3038 C C . GLU A 1 389 ? -34.75 9.055 -0.991 1 90 389 GLU A C 1
ATOM 3040 O O . GLU A 1 389 ? -35.125 8.734 -2.117 1 90 389 GLU A O 1
ATOM 3045 N N . ASP A 1 390 ? -34.938 10.234 -0.399 1 90.5 390 ASP A N 1
ATOM 3046 C CA . ASP A 1 390 ? -35.688 11.266 -1.103 1 90.5 390 ASP A CA 1
ATOM 3047 C C . ASP A 1 390 ? -34.938 11.727 -2.359 1 90.5 390 ASP A C 1
ATOM 3049 O O . ASP A 1 390 ? -35.562 11.977 -3.395 1 90.5 390 ASP A O 1
ATOM 3053 N N . PHE A 1 391 ? -33.719 11.844 -2.252 1 90.88 391 PHE A N 1
ATOM 3054 C CA . PHE A 1 391 ? -32.875 12.234 -3.393 1 90.88 391 PHE A CA 1
ATOM 3055 C C . PHE A 1 391 ? -32.969 11.195 -4.504 1 90.88 391 PHE A C 1
ATOM 3057 O O . PHE A 1 391 ? -33.156 11.547 -5.676 1 90.88 391 PHE A O 1
ATOM 3064 N N . HIS A 1 392 ? -32.875 9.922 -4.184 1 87.5 392 HIS A N 1
ATOM 3065 C CA . HIS A 1 392 ? -32.969 8.852 -5.172 1 87.5 392 HIS A CA 1
ATOM 3066 C C . HIS A 1 392 ? -34.344 8.836 -5.848 1 87.5 392 HIS A C 1
ATOM 3068 O O . HIS A 1 392 ? -34.438 8.578 -7.047 1 87.5 392 HIS A O 1
ATOM 3074 N N . ARG A 1 393 ? -35.312 9.109 -5.102 1 86.44 393 ARG A N 1
ATOM 3075 C CA . ARG A 1 393 ? -36.656 9.18 -5.66 1 86.44 393 ARG A CA 1
ATOM 3076 C C . ARG A 1 393 ? -36.781 10.336 -6.645 1 86.44 393 ARG A C 1
ATOM 3078 O O . ARG A 1 393 ? -37.531 10.242 -7.629 1 86.44 393 ARG A O 1
ATOM 3085 N N . GLU A 1 394 ? -36.094 11.375 -6.336 1 85.5 394 GLU A N 1
ATOM 3086 C CA . GLU A 1 394 ? -36.156 12.555 -7.188 1 85.5 394 GLU A CA 1
ATOM 3087 C C . GLU A 1 394 ? -35.438 12.312 -8.516 1 85.5 394 GLU A C 1
ATOM 3089 O O . GLU A 1 394 ? -35.906 12.719 -9.57 1 85.5 394 GLU A O 1
ATOM 3094 N N . ILE A 1 395 ? -34.344 11.68 -8.484 1 84.38 395 ILE A N 1
ATOM 3095 C CA . ILE A 1 395 ? -33.531 11.547 -9.703 1 84.38 395 ILE A CA 1
ATOM 3096 C C . ILE A 1 395 ? -34 10.328 -10.492 1 84.38 395 ILE A C 1
ATOM 3098 O O . ILE A 1 395 ? -33.656 10.188 -11.672 1 84.38 395 ILE A O 1
ATOM 3102 N N . MET A 1 396 ? -34.656 9.422 -9.883 1 83.69 396 MET A N 1
ATOM 3103 C CA . MET A 1 396 ? -35.25 8.242 -10.531 1 83.69 396 MET A CA 1
ATOM 3104 C C . MET A 1 396 ? -36.719 8.094 -10.188 1 83.69 396 MET A C 1
ATOM 3106 O O . MET A 1 396 ? -37.094 7.168 -9.477 1 83.69 396 MET A O 1
ATOM 3110 N N . PRO A 1 397 ? -37.469 8.82 -10.906 1 77.62 397 PRO A N 1
ATOM 3111 C CA . PRO A 1 397 ? -38.875 8.836 -10.562 1 77.62 397 PRO A CA 1
ATOM 3112 C C . PRO A 1 397 ? -39.594 7.543 -10.945 1 77.62 397 PRO A C 1
ATOM 3114 O O . PRO A 1 397 ? -39.312 6.953 -11.992 1 77.62 397 PRO A O 1
ATOM 3117 N N . GLY A 1 398 ? -40.5 6.996 -10.117 1 73 398 GLY A N 1
ATOM 3118 C CA . GLY A 1 398 ? -41.375 5.879 -10.422 1 73 398 GLY A CA 1
ATOM 3119 C C . GLY A 1 398 ? -40.812 4.539 -10 1 73 398 GLY A C 1
ATOM 3120 O O . GLY A 1 398 ? -41.469 3.506 -10.133 1 73 398 GLY A O 1
ATOM 3121 N N . VAL A 1 399 ? -39.594 4.535 -9.672 1 73.06 399 VAL A N 1
ATOM 3122 C CA . VAL A 1 399 ? -39.031 3.252 -9.305 1 73.06 399 VAL A CA 1
ATOM 3123 C C . VAL A 1 399 ? -38.812 3.188 -7.793 1 73.06 399 VAL A C 1
ATOM 3125 O O . VAL A 1 399 ? -38.438 4.184 -7.168 1 73.06 399 VAL A O 1
ATOM 3128 N N . ASP A 1 400 ? -39.281 2.105 -7.27 1 75.56 400 ASP A N 1
ATOM 3129 C CA . ASP A 1 400 ? -39 1.862 -5.855 1 75.56 400 ASP A CA 1
ATOM 3130 C C . ASP A 1 400 ? -37.531 1.662 -5.602 1 75.56 400 ASP A C 1
ATOM 3132 O O . ASP A 1 400 ? -36.906 0.752 -6.164 1 75.56 400 ASP A O 1
ATOM 3136 N N . PRO A 1 401 ? -36.906 2.559 -4.789 1 71.88 401 PRO A N 1
ATOM 3137 C CA . PRO A 1 401 ? -35.469 2.51 -4.547 1 71.88 401 PRO A CA 1
ATOM 3138 C C . PRO A 1 401 ? -35.031 1.167 -3.984 1 71.88 401 PRO A C 1
ATOM 3140 O O . PRO A 1 401 ? -33.875 0.762 -4.195 1 71.88 401 PRO A O 1
ATOM 3143 N N . SER A 1 402 ? -35.906 0.452 -3.381 1 68.44 402 SER A N 1
ATOM 3144 C CA . SER A 1 402 ? -35.531 -0.805 -2.75 1 68.44 402 SER A CA 1
ATOM 3145 C C . SER A 1 402 ? -35.406 -1.929 -3.775 1 68.44 402 SER A C 1
ATOM 3147 O O . SER A 1 402 ? -34.75 -2.947 -3.525 1 68.44 402 SER A O 1
ATOM 3149 N N . THR A 1 403 ? -35.938 -1.726 -4.91 1 71.31 403 THR A N 1
ATOM 3150 C CA . THR A 1 403 ? -35.938 -2.781 -5.918 1 71.31 403 THR A CA 1
ATOM 3151 C C . THR A 1 403 ? -35.188 -2.342 -7.168 1 71.31 403 THR A C 1
ATOM 3153 O O . THR A 1 403 ? -35.312 -2.959 -8.227 1 71.31 403 THR A O 1
ATOM 3156 N N . LEU A 1 404 ? -34.531 -1.303 -6.98 1 74.69 404 LEU A N 1
ATOM 3157 C CA . LEU A 1 404 ? -33.812 -0.748 -8.117 1 74.69 404 LEU A CA 1
ATOM 3158 C C . LEU A 1 404 ? -32.688 -1.678 -8.539 1 74.69 404 LEU A C 1
ATOM 3160 O O . LEU A 1 404 ? -31.891 -2.127 -7.703 1 74.69 404 LEU A O 1
ATOM 3164 N N . SER A 1 405 ? -32.719 -2.02 -9.844 1 77.31 405 SER A N 1
ATOM 3165 C CA . SER A 1 405 ? -31.609 -2.824 -10.367 1 77.31 405 SER A CA 1
ATOM 3166 C C . SER A 1 405 ? -30.312 -2.02 -10.43 1 77.31 405 SER A C 1
ATOM 3168 O O . SER A 1 405 ? -30.344 -0.788 -10.469 1 77.31 405 SER A O 1
ATOM 3170 N N . MET A 1 406 ? -29.25 -2.648 -10.406 1 79.5 406 MET A N 1
ATOM 3171 C CA . MET A 1 406 ? -27.938 -2.016 -10.5 1 79.5 406 MET A CA 1
ATOM 3172 C C . MET A 1 406 ? -27.812 -1.21 -11.789 1 79.5 406 MET A C 1
ATOM 3174 O O . MET A 1 406 ? -27.281 -0.1 -11.781 1 79.5 406 MET A O 1
ATOM 3178 N N . GLN A 1 407 ? -28.281 -1.767 -12.852 1 79.56 407 GLN A N 1
ATOM 3179 C CA . GLN A 1 407 ? -28.203 -1.101 -14.148 1 79.56 407 GLN A CA 1
ATOM 3180 C C . GLN A 1 407 ? -29 0.199 -14.141 1 79.56 407 GLN A C 1
ATOM 3182 O O . GLN A 1 407 ? -28.531 1.221 -14.656 1 79.56 407 GLN A O 1
ATOM 3187 N N . ASP A 1 408 ? -30.156 0.12 -13.539 1 80.75 408 ASP A N 1
ATOM 3188 C CA . ASP A 1 408 ? -31.016 1.301 -13.477 1 80.75 408 ASP A CA 1
ATOM 3189 C C . ASP A 1 408 ? -30.406 2.373 -12.578 1 80.75 408 ASP A C 1
ATOM 3191 O O . ASP A 1 408 ? -30.5 3.568 -12.867 1 80.75 408 ASP A O 1
ATOM 3195 N N . PHE A 1 409 ? -29.859 1.947 -11.586 1 82.88 409 PHE A N 1
ATOM 3196 C CA . PHE A 1 409 ? -29.219 2.871 -10.656 1 82.88 409 PHE A CA 1
ATOM 3197 C C . PHE A 1 409 ? -28.078 3.625 -11.336 1 82.88 409 PHE A C 1
ATOM 3199 O O . PHE A 1 409 ? -28.016 4.855 -11.273 1 82.88 409 PHE A O 1
ATOM 3206 N N . VAL A 1 410 ? -27.203 2.922 -11.992 1 81.75 410 VAL A N 1
ATOM 3207 C CA . VAL A 1 410 ? -26.047 3.508 -12.648 1 81.75 410 VAL A CA 1
ATOM 3208 C C . VAL A 1 410 ? -26.5 4.457 -13.758 1 81.75 410 VAL A C 1
ATOM 3210 O O . VAL A 1 410 ? -25.953 5.555 -13.906 1 81.75 410 VAL A O 1
ATOM 3213 N N . ALA A 1 411 ? -27.5 4.055 -14.508 1 82.88 411 ALA A N 1
ATOM 3214 C CA . ALA A 1 411 ? -28.031 4.883 -15.578 1 82.88 411 ALA A CA 1
ATOM 3215 C C . ALA A 1 411 ? -28.672 6.152 -15.031 1 82.88 411 ALA A C 1
ATOM 3217 O O . ALA A 1 411 ? -28.516 7.234 -15.602 1 82.88 411 ALA A O 1
ATOM 3218 N N . GLY A 1 412 ? -29.422 6.016 -13.977 1 83.94 412 GLY A N 1
ATOM 3219 C CA . GLY A 1 412 ? -30.047 7.168 -13.352 1 83.94 412 GLY A CA 1
ATOM 3220 C C . GLY A 1 412 ? -29.047 8.18 -12.836 1 83.94 412 GLY A C 1
ATOM 3221 O O . GLY A 1 412 ? -29.203 9.383 -13.047 1 83.94 412 GLY A O 1
ATOM 3222 N N . LEU A 1 413 ? -28.062 7.742 -12.117 1 84.38 413 LEU A N 1
ATOM 3223 C CA . LEU A 1 413 ? -27.016 8.617 -11.594 1 84.38 413 LEU A CA 1
ATOM 3224 C C . LEU A 1 413 ? -26.25 9.289 -12.734 1 84.38 413 LEU A C 1
ATOM 3226 O O . LEU A 1 413 ? -25.875 10.461 -12.625 1 84.38 413 LEU A O 1
ATOM 3230 N N . GLY A 1 414 ? -26 8.531 -13.766 1 86.12 414 GLY A N 1
ATOM 3231 C CA . GLY A 1 414 ? -25.328 9.078 -14.938 1 86.12 414 GLY A CA 1
ATOM 3232 C C . GLY A 1 414 ? -26.109 10.203 -15.594 1 86.12 414 GLY A C 1
ATOM 3233 O O . GLY A 1 414 ? -25.531 11.234 -15.953 1 86.12 414 GLY A O 1
ATOM 3234 N N . ARG A 1 415 ? -27.391 10.031 -15.727 1 87.19 415 ARG A N 1
ATOM 3235 C CA . ARG A 1 415 ? -28.25 11.062 -16.297 1 87.19 415 ARG A CA 1
ATOM 3236 C C . ARG A 1 415 ? -28.266 12.312 -15.43 1 87.19 415 ARG A C 1
ATOM 3238 O O . ARG A 1 415 ? -28.219 13.43 -15.938 1 87.19 415 ARG A O 1
ATOM 3245 N N . TRP A 1 416 ? -28.375 12.109 -14.164 1 90.19 416 TRP A N 1
ATOM 3246 C CA . TRP A 1 416 ? -28.375 13.227 -13.227 1 90.19 416 TRP A CA 1
ATOM 3247 C C . TRP A 1 416 ? -27.078 14.023 -13.32 1 90.19 416 TRP A C 1
ATOM 3249 O O . TRP A 1 416 ? -27.109 15.258 -13.422 1 90.19 416 TRP A O 1
ATOM 3259 N N . GLN A 1 417 ? -25.969 13.391 -13.281 1 89.06 417 GLN A N 1
ATOM 3260 C CA . GLN A 1 417 ? -24.672 14.047 -13.32 1 89.06 417 GLN A CA 1
ATOM 3261 C C . GLN A 1 417 ? -24.469 14.797 -14.633 1 89.06 417 GLN A C 1
ATOM 3263 O O . GLN A 1 417 ? -23.906 15.891 -14.656 1 89.06 417 GLN A O 1
ATOM 3268 N N . ALA A 1 418 ? -24.922 14.18 -15.711 1 88.62 418 ALA A N 1
ATOM 3269 C CA . ALA A 1 418 ? -24.797 14.805 -17.031 1 88.62 418 ALA A CA 1
ATOM 3270 C C . ALA A 1 418 ? -25.672 16.062 -17.125 1 88.62 418 ALA A C 1
ATOM 3272 O O . ALA A 1 418 ? -25.359 16.984 -17.875 1 88.62 418 ALA A O 1
ATOM 3273 N N . GLY A 1 419 ? -26.672 16.125 -16.328 1 90.88 419 GLY A N 1
ATOM 3274 C CA . GLY A 1 419 ? -27.594 17.25 -16.359 1 90.88 419 GLY A CA 1
ATOM 3275 C C . GLY A 1 419 ? -27.109 18.422 -15.539 1 90.88 419 GLY A C 1
ATOM 3276 O O . GLY A 1 419 ? -27.625 19.547 -15.688 1 90.88 419 GLY A O 1
ATOM 3277 N N . LEU A 1 420 ? -26.125 18.312 -14.727 1 93.5 420 LEU A N 1
ATOM 3278 C CA . LEU A 1 420 ? -25.609 19.406 -13.891 1 93.5 420 LEU A CA 1
ATOM 3279 C C . LEU A 1 420 ? -24.797 20.391 -14.719 1 93.5 420 LEU A C 1
ATOM 3281 O O . LEU A 1 420 ? -24.016 19.984 -15.586 1 93.5 420 LEU A O 1
ATOM 3285 N N . PRO A 1 421 ? -24.938 21.641 -14.484 1 94.19 421 PRO A N 1
ATOM 3286 C CA . PRO A 1 421 ? -24.188 22.656 -15.227 1 94.19 421 PRO A CA 1
ATOM 3287 C C . PRO A 1 421 ? -22.672 22.547 -15 1 94.19 421 PRO A C 1
ATOM 3289 O O . PRO A 1 421 ? -22.234 22.141 -13.922 1 94.19 421 PRO A O 1
ATOM 3292 N N . GLN A 1 422 ? -21.922 22.922 -16 1 92.5 422 GLN A N 1
ATOM 3293 C CA . GLN A 1 422 ? -20.469 22.984 -15.875 1 92.5 422 GLN A CA 1
ATOM 3294 C C . GLN A 1 422 ? -20.031 24.141 -15 1 92.5 422 GLN A C 1
ATOM 3296 O O . GLN A 1 422 ? -19.125 24 -14.18 1 92.5 422 GLN A O 1
ATOM 3301 N N . GLU A 1 423 ? -20.688 25.266 -15.148 1 94.12 423 GLU A N 1
ATOM 3302 C CA . GLU A 1 423 ? -20.391 26.469 -14.375 1 94.12 423 GLU A CA 1
ATOM 3303 C C . GLU A 1 423 ? -20.844 26.328 -12.93 1 94.12 423 GLU A C 1
ATOM 3305 O O . GLU A 1 423 ? -22.047 26.203 -12.664 1 94.12 423 GLU A O 1
ATOM 3310 N N . PRO A 1 424 ? -19.922 26.422 -11.93 1 96.12 424 PRO A N 1
ATOM 3311 C CA . PRO A 1 424 ? -20.25 26.172 -10.531 1 96.12 424 PRO A CA 1
ATOM 3312 C C . PRO A 1 424 ? -21.328 27.125 -10 1 96.12 424 PRO A C 1
ATOM 3314 O O . PRO A 1 424 ? -22.172 26.719 -9.188 1 96.12 424 PRO A O 1
ATOM 3317 N N . LEU A 1 425 ? -21.391 28.391 -10.492 1 95.56 425 LEU A N 1
ATOM 3318 C CA . LEU A 1 425 ? -22.344 29.375 -10 1 95.56 425 LEU A CA 1
ATOM 3319 C C . LEU A 1 425 ? -23.766 29 -10.391 1 95.56 425 LEU A C 1
ATOM 3321 O O . LEU A 1 425 ? -24.734 29.453 -9.773 1 95.56 425 LEU A O 1
ATOM 3325 N N . GLU A 1 426 ? -23.922 28.172 -11.344 1 95.06 426 GLU A N 1
ATOM 3326 C CA . GLU A 1 426 ? -25.234 27.812 -11.867 1 95.06 426 GLU A CA 1
ATOM 3327 C C . GLU A 1 426 ? -25.75 26.5 -11.258 1 95.06 426 GLU A C 1
ATOM 3329 O O . GLU A 1 426 ? -26.891 26.125 -11.461 1 95.06 426 GLU A O 1
ATOM 3334 N N . ARG A 1 427 ? -24.953 25.859 -10.484 1 96.12 427 ARG A N 1
ATOM 3335 C CA . ARG A 1 427 ? -25.328 24.562 -9.93 1 96.12 427 ARG A CA 1
ATOM 3336 C C . ARG A 1 427 ? -26.281 24.734 -8.758 1 96.12 427 ARG A C 1
ATOM 3338 O O . ARG A 1 427 ? -26.141 25.656 -7.945 1 96.12 427 ARG A O 1
ATOM 3345 N N . PRO A 1 428 ? -27.297 23.859 -8.719 1 93.06 428 PRO A N 1
ATOM 3346 C CA . PRO A 1 428 ? -28.219 23.906 -7.578 1 93.06 428 PRO A CA 1
ATOM 3347 C C . PRO A 1 428 ? -27.594 23.359 -6.297 1 93.06 428 PRO A C 1
ATOM 3349 O O . PRO A 1 428 ? -26.719 22.5 -6.348 1 93.06 428 PRO A O 1
ATOM 3352 N N . PHE A 1 429 ? -28.062 23.891 -5.133 1 95.31 429 PHE A N 1
ATOM 3353 C CA . PHE A 1 429 ? -27.594 23.391 -3.852 1 95.31 429 PHE A CA 1
ATOM 3354 C C . PHE A 1 429 ? -28.703 23.391 -2.814 1 95.31 429 PHE A C 1
ATOM 3356 O O . PHE A 1 429 ? -29.062 24.453 -2.287 1 95.31 429 PHE A O 1
ATOM 3363 N N . SER A 1 430 ? -29.172 22.219 -2.471 1 93.69 430 SER A N 1
ATOM 3364 C CA . SER A 1 430 ? -30.125 21.938 -1.402 1 93.69 430 SER A CA 1
ATOM 3365 C C . SER A 1 430 ? -31.375 22.812 -1.546 1 93.69 430 SER A C 1
ATOM 3367 O O . SER A 1 430 ? -31.922 23.297 -0.552 1 93.69 430 SER A O 1
ATOM 3369 N N . GLY A 1 431 ? -31.766 23.156 -2.752 1 91.56 431 GLY A N 1
ATOM 3370 C CA . GLY A 1 431 ? -32.969 23.938 -2.994 1 91.56 431 GLY A CA 1
ATOM 3371 C C . GLY A 1 431 ? -32.812 25.406 -2.598 1 91.56 431 GLY A C 1
ATOM 3372 O O . GLY A 1 431 ? -33.781 26.156 -2.617 1 91.56 431 GLY A O 1
ATOM 3373 N N . LEU A 1 432 ? -31.609 25.859 -2.227 1 96.06 432 LEU A N 1
ATOM 3374 C CA . LEU A 1 432 ? -31.359 27.234 -1.795 1 96.06 432 LEU A CA 1
ATOM 3375 C C . LEU A 1 432 ? -31.234 28.172 -2.994 1 96.06 432 LEU A C 1
ATOM 3377 O O . LEU A 1 432 ? -30.859 27.734 -4.086 1 96.06 432 LEU A O 1
ATOM 3381 N N . GLN A 1 433 ? -31.578 29.422 -2.766 1 94.75 433 GLN A N 1
ATOM 3382 C CA . GLN A 1 433 ? -31.469 30.438 -3.805 1 94.75 433 GLN A CA 1
ATOM 3383 C C . GLN A 1 433 ? -30.297 31.391 -3.521 1 94.75 433 GLN A C 1
ATOM 3385 O O . GLN A 1 433 ? -30.062 31.75 -2.369 1 94.75 433 GLN A O 1
ATOM 3390 N N . ARG A 1 434 ? -29.609 31.719 -4.523 1 96 434 ARG A N 1
ATOM 3391 C CA . ARG A 1 434 ? -28.484 32.625 -4.391 1 96 434 ARG A CA 1
ATOM 3392 C C . ARG A 1 434 ? -28.953 34.062 -4.328 1 96 434 ARG A C 1
ATOM 3394 O O . ARG A 1 434 ? -29.953 34.438 -4.961 1 96 434 ARG A O 1
ATOM 3401 N N . LYS A 1 435 ? -28.203 34.844 -3.656 1 95 435 LYS A N 1
ATOM 3402 C CA . LYS A 1 435 ? -28.359 36.281 -3.65 1 95 435 LYS A CA 1
ATOM 3403 C C . LYS A 1 435 ? -27.734 36.906 -4.887 1 95 435 LYS A C 1
ATOM 3405 O O . LYS A 1 435 ? -27.031 36.25 -5.648 1 95 435 LYS A O 1
ATOM 3410 N N . PRO A 1 436 ? -27.922 38.25 -5.07 1 91.88 436 PRO A N 1
ATOM 3411 C CA . PRO A 1 436 ? -27.391 38.906 -6.258 1 91.88 436 PRO A CA 1
ATOM 3412 C C . PRO A 1 436 ? -25.859 38.875 -6.324 1 91.88 436 PRO A C 1
ATOM 3414 O O . PRO A 1 436 ? -25.281 38.875 -7.418 1 91.88 436 PRO A O 1
ATOM 3417 N N . ASP A 1 437 ? -25.234 38.75 -5.273 1 93 437 ASP A N 1
ATOM 3418 C CA . ASP A 1 437 ? -23.766 38.719 -5.273 1 93 437 ASP A CA 1
ATOM 3419 C C . ASP A 1 437 ? -23.25 37.281 -5.496 1 93 437 ASP A C 1
ATOM 3421 O O . ASP A 1 437 ? -22.047 37.062 -5.477 1 93 437 ASP A O 1
ATOM 3425 N N . GLY A 1 438 ? -24.172 36.375 -5.656 1 94.38 438 GLY A N 1
ATOM 3426 C CA . GLY A 1 438 ? -23.812 35 -5.957 1 94.38 438 GLY A CA 1
ATOM 3427 C C . GLY A 1 438 ? -23.734 34.125 -4.723 1 94.38 438 GLY A C 1
ATOM 3428 O O . GLY A 1 438 ? -23.672 32.875 -4.832 1 94.38 438 GLY A O 1
ATOM 3429 N N . ALA A 1 439 ? -23.766 34.688 -3.506 1 96.81 439 ALA A N 1
ATOM 3430 C CA . ALA A 1 439 ? -23.656 33.938 -2.262 1 96.81 439 ALA A CA 1
ATOM 3431 C C . ALA A 1 439 ? -25.016 33.406 -1.813 1 96.81 439 ALA A C 1
ATOM 3433 O O . ALA A 1 439 ? -26.062 33.906 -2.238 1 96.81 439 ALA A O 1
ATOM 3434 N N . PHE A 1 440 ? -25.047 32.375 -1.022 1 97.44 440 PHE A N 1
ATOM 3435 C CA . PHE A 1 440 ? -26.266 31.891 -0.373 1 97.44 440 PHE A CA 1
ATOM 3436 C C . PHE A 1 440 ? -26.531 32.656 0.911 1 97.44 440 PHE A C 1
ATOM 3438 O O . PHE A 1 440 ? -25.641 33.344 1.444 1 97.44 440 PHE A O 1
ATOM 3445 N N . ASN A 1 441 ? -27.812 32.562 1.306 1 96.25 441 ASN A N 1
ATOM 3446 C CA . ASN A 1 441 ? -28.203 33.188 2.562 1 96.25 441 ASN A CA 1
ATOM 3447 C C . ASN A 1 441 ? -27.547 32.5 3.76 1 96.25 441 ASN A C 1
ATOM 3449 O O . ASN A 1 441 ? -27.641 31.297 3.904 1 96.25 441 ASN A O 1
ATOM 3453 N N . ASP A 1 442 ? -26.906 33.312 4.656 1 96.5 442 ASP A N 1
ATOM 3454 C CA . ASP A 1 442 ? -26.219 32.75 5.82 1 96.5 442 ASP A CA 1
ATOM 3455 C C . ASP A 1 442 ? -27.188 32 6.73 1 96.5 442 ASP A C 1
ATOM 3457 O O . ASP A 1 442 ? -26.828 30.969 7.301 1 96.5 442 ASP A O 1
ATOM 3461 N N . ASP A 1 443 ? -28.375 32.5 6.91 1 96.19 443 ASP A N 1
ATOM 3462 C CA . ASP A 1 443 ? -29.359 31.875 7.789 1 96.19 443 ASP A CA 1
ATOM 3463 C C . ASP A 1 443 ? -29.641 30.438 7.359 1 96.19 443 ASP A C 1
ATOM 3465 O O . ASP A 1 443 ? -29.734 29.547 8.195 1 96.19 443 ASP A O 1
ATOM 3469 N N . ASP A 1 444 ? -29.781 30.266 6.09 1 97 444 ASP A N 1
ATOM 3470 C CA . ASP A 1 444 ? -30.062 28.938 5.551 1 97 444 ASP A CA 1
ATOM 3471 C C . ASP A 1 444 ? -28.891 27.984 5.77 1 97 444 ASP A C 1
ATOM 3473 O O . ASP A 1 444 ? -29.094 26.844 6.16 1 97 444 ASP A O 1
ATOM 3477 N N . LEU A 1 445 ? -27.719 28.438 5.465 1 97.88 445 LEU A N 1
ATOM 3478 C CA . LEU A 1 445 ? -26.516 27.609 5.609 1 97.88 445 LEU A CA 1
ATOM 3479 C C . LEU A 1 445 ? -26.281 27.266 7.074 1 97.88 445 LEU A C 1
ATOM 3481 O O . LEU A 1 445 ? -25.922 26.125 7.398 1 97.88 445 LEU A O 1
ATOM 3485 N N . VAL A 1 446 ? -26.438 28.234 7.984 1 97.94 446 VAL A N 1
ATOM 3486 C CA . VAL A 1 446 ? -26.234 28.031 9.414 1 97.94 446 VAL A CA 1
ATOM 3487 C C . VAL A 1 446 ? -27.266 27.047 9.945 1 97.94 446 VAL A C 1
ATOM 3489 O O . VAL A 1 446 ? -26.953 26.219 10.805 1 97.94 446 VAL A O 1
ATOM 3492 N N . ASN A 1 447 ? -28.484 27.172 9.469 1 97.19 447 ASN A N 1
ATOM 3493 C CA . ASN A 1 447 ? -29.516 26.219 9.859 1 97.19 447 ASN A CA 1
ATOM 3494 C C . ASN A 1 447 ? -29.141 24.781 9.492 1 97.19 447 ASN A C 1
ATOM 3496 O O . ASN A 1 447 ? -29.328 23.875 10.289 1 97.19 447 ASN A O 1
ATOM 3500 N N . LEU A 1 448 ? -28.688 24.625 8.266 1 97.5 448 LEU A N 1
ATOM 3501 C CA . LEU A 1 448 ? -28.234 23.312 7.828 1 97.5 448 LEU A CA 1
ATOM 3502 C C . LEU A 1 448 ? -27.094 22.812 8.703 1 97.5 448 LEU A C 1
ATOM 3504 O O . LEU A 1 448 ? -27.062 21.625 9.078 1 97.5 448 LEU A O 1
ATOM 3508 N N . PHE A 1 449 ? -26.156 23.656 9.047 1 98.06 449 PHE A N 1
ATOM 3509 C CA . PHE A 1 449 ? -25 23.297 9.867 1 98.06 449 PHE A CA 1
ATOM 3510 C C . PHE A 1 449 ? -25.453 22.922 11.281 1 98.06 449 PHE A C 1
ATOM 3512 O O . PHE A 1 449 ? -25 21.906 11.828 1 98.06 449 PHE A O 1
ATOM 3519 N N . GLU A 1 450 ? -26.328 23.75 11.891 1 98 450 GLU A N 1
ATOM 3520 C CA . GLU A 1 450 ? -26.844 23.5 13.234 1 98 450 GLU A CA 1
ATOM 3521 C C . GLU A 1 450 ? -27.531 22.141 13.312 1 98 450 GLU A C 1
ATOM 3523 O O . GLU A 1 450 ? -27.25 21.359 14.219 1 98 450 GLU A O 1
ATOM 3528 N N . LYS A 1 451 ? -28.375 21.828 12.352 1 97.5 451 LYS A N 1
ATOM 3529 C CA . LYS A 1 451 ? -29.078 20.562 12.32 1 97.5 451 LYS A CA 1
ATOM 3530 C C . LYS A 1 451 ? -28.109 19.391 12.18 1 97.5 451 LYS A C 1
ATOM 3532 O O . LYS A 1 451 ? -28.344 18.312 12.711 1 97.5 451 LYS A O 1
ATOM 3537 N N . SER A 1 452 ? -27.078 19.625 11.438 1 98.19 452 SER A N 1
ATOM 3538 C CA . SER A 1 452 ? -26.078 18.578 11.234 1 98.19 452 SER A CA 1
ATOM 3539 C C . SER A 1 452 ? -25.297 18.297 12.516 1 98.19 452 SER A C 1
ATOM 3541 O O . SER A 1 452 ? -24.938 17.156 12.789 1 98.19 452 SER A O 1
ATOM 3543 N N . VAL A 1 453 ? -24.984 19.359 13.305 1 98.38 453 VAL A N 1
ATOM 3544 C CA . VAL A 1 453 ? -24.281 19.203 14.578 1 98.38 453 VAL A CA 1
ATOM 3545 C C . VAL A 1 453 ? -25.141 18.438 15.562 1 98.38 453 VAL A C 1
ATOM 3547 O O . VAL A 1 453 ? -24.641 17.641 16.359 1 98.38 453 VAL A O 1
ATOM 3550 N N . GLU A 1 454 ? -26.438 18.578 15.484 1 98.12 454 GLU A N 1
ATOM 3551 C CA . GLU A 1 454 ? -27.375 17.953 16.422 1 98.12 454 GLU A CA 1
ATOM 3552 C C . GLU A 1 454 ? -27.734 16.531 15.969 1 98.12 454 GLU A C 1
ATOM 3554 O O . GLU A 1 454 ? -28.406 15.805 16.703 1 98.12 454 GLU A O 1
ATOM 3559 N N . ASP A 1 455 ? -27.312 16.188 14.75 1 98.12 455 ASP A N 1
ATOM 3560 C CA . ASP A 1 455 ? -27.641 14.898 14.148 1 98.12 455 ASP A CA 1
ATOM 3561 C C . ASP A 1 455 ? -26.625 13.836 14.516 1 98.12 455 ASP A C 1
ATOM 3563 O O . ASP A 1 455 ? -25.469 13.898 14.094 1 98.12 455 ASP A O 1
ATOM 3567 N N . CYS A 1 456 ? -27.047 12.82 15.297 1 98.31 456 CYS A N 1
ATOM 3568 C CA . CYS A 1 456 ? -26.141 11.758 15.719 1 98.31 456 CYS A CA 1
ATOM 3569 C C . CYS A 1 456 ? -25.938 10.742 14.602 1 98.31 456 CYS A C 1
ATOM 3571 O O . CYS A 1 456 ? -26.906 10.242 14.023 1 98.31 456 CYS A O 1
ATOM 3573 N N . ALA A 1 457 ? -24.75 10.398 14.266 1 98 457 ALA A N 1
ATOM 3574 C CA . ALA A 1 457 ? -24.406 9.43 13.227 1 98 457 ALA A CA 1
ATOM 3575 C C . ALA A 1 457 ? -24.75 8.016 13.664 1 98 457 ALA A C 1
ATOM 3577 O O . ALA A 1 457 ? -25.078 7.773 14.828 1 98 457 ALA A O 1
ATOM 3578 N N . GLY A 1 458 ? -24.719 7.074 12.727 1 97.19 458 GLY A N 1
ATOM 3579 C CA . GLY A 1 458 ? -24.969 5.672 13.016 1 97.19 458 GLY A CA 1
ATOM 3580 C C . GLY A 1 458 ? -23.734 4.934 13.492 1 97.19 458 GLY A C 1
ATOM 3581 O O . GLY A 1 458 ? -22.625 5.457 13.414 1 97.19 458 GLY A O 1
ATOM 3582 N N . ALA A 1 459 ? -23.938 3.746 14.008 1 96.56 459 ALA A N 1
ATOM 3583 C CA . ALA A 1 459 ? -22.844 2.916 14.523 1 96.56 459 ALA A CA 1
ATOM 3584 C C . ALA A 1 459 ? -22.219 2.084 13.406 1 96.56 459 ALA A C 1
ATOM 3586 O O . ALA A 1 459 ? -22.906 1.694 12.453 1 96.56 459 ALA A O 1
ATOM 3587 N N . PHE A 1 460 ? -20.922 1.797 13.523 1 95.88 460 PHE A N 1
ATOM 3588 C CA . PHE A 1 460 ? -20.234 0.845 12.656 1 95.88 460 PHE A CA 1
ATOM 3589 C C . PHE A 1 460 ? -20.688 -0.579 12.945 1 95.88 460 PHE A C 1
ATOM 3591 O O . PHE A 1 460 ? -21.312 -0.84 13.984 1 95.88 460 PHE A O 1
ATOM 3598 N N . GLY A 1 461 ? -20.359 -1.471 11.945 1 93 461 GLY A N 1
ATOM 3599 C CA . GLY A 1 461 ? -20.562 -2.883 12.219 1 93 461 GLY A CA 1
ATOM 3600 C C . GLY A 1 461 ? -21.453 -3.564 11.203 1 93 461 GLY A C 1
ATOM 3601 O O . GLY A 1 461 ? -22.016 -2.908 10.312 1 93 461 GLY A O 1
ATOM 3602 N N . ALA A 1 462 ? -21.578 -4.902 11.398 1 95.44 462 ALA A N 1
ATOM 3603 C CA . ALA A 1 462 ? -22.422 -5.727 10.523 1 95.44 462 ALA A CA 1
ATOM 3604 C C . ALA A 1 462 ? -23.891 -5.332 10.648 1 95.44 462 ALA A C 1
ATOM 3606 O O . ALA A 1 462 ? -24.359 -4.98 11.734 1 95.44 462 ALA A O 1
ATOM 3607 N N . SER A 1 463 ? -24.625 -5.316 9.531 1 95.12 463 SER A N 1
ATOM 3608 C CA . SER A 1 463 ? -26.062 -5.086 9.477 1 95.12 463 SER A CA 1
ATOM 3609 C C . SER A 1 463 ? -26.406 -3.656 9.867 1 95.12 463 SER A C 1
ATOM 3611 O O . SER A 1 463 ? -27.406 -3.422 10.555 1 95.12 463 SER A O 1
ATOM 3613 N N . HIS A 1 464 ? -25.484 -2.697 9.477 1 95.81 464 HIS A N 1
ATOM 3614 C CA . HIS A 1 464 ? -25.75 -1.312 9.844 1 95.81 464 HIS A CA 1
ATOM 3615 C C 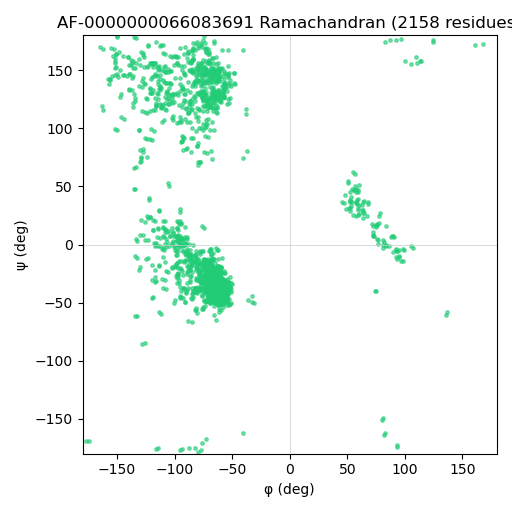. HIS A 1 464 ? -25.781 -0.41 8.609 1 95.81 464 HIS A C 1
ATOM 3617 O O . HIS A 1 464 ? -26.016 0.795 8.727 1 95.81 464 HIS A O 1
ATOM 3623 N N . VAL A 1 465 ? -25.656 -0.963 7.375 1 95.88 465 VAL A N 1
ATOM 3624 C CA . VAL A 1 465 ? -25.688 -0.169 6.148 1 95.88 465 VAL A CA 1
ATOM 3625 C C . VAL A 1 465 ? -27.125 0.013 5.684 1 95.88 465 VAL A C 1
ATOM 3627 O O . VAL A 1 465 ? -27.844 -0.965 5.488 1 95.88 465 VAL A O 1
ATOM 3630 N N . PRO A 1 466 ? -27.547 1.271 5.527 1 94.25 466 PRO A N 1
ATOM 3631 C CA . PRO A 1 466 ? -28.922 1.497 5.078 1 94.25 466 PRO A CA 1
ATOM 3632 C C . PRO A 1 466 ? -29.25 0.747 3.791 1 94.25 466 PRO A C 1
ATOM 3634 O O . PRO A 1 466 ? -28.422 0.652 2.893 1 94.25 466 PRO A O 1
ATOM 3637 N N . ALA A 1 467 ? -30.453 0.255 3.629 1 90.75 467 ALA A N 1
ATOM 3638 C CA . ALA A 1 467 ? -30.922 -0.593 2.535 1 90.75 467 ALA A CA 1
ATOM 3639 C C . ALA A 1 467 ? -30.781 0.118 1.192 1 90.75 467 ALA A C 1
ATOM 3641 O O . ALA A 1 467 ? -30.516 -0.52 0.171 1 90.75 467 ALA A O 1
ATOM 3642 N N . ILE A 1 468 ? -30.828 1.433 1.24 1 89.19 468 ILE A N 1
ATOM 3643 C CA . ILE A 1 468 ? -30.828 2.219 0.011 1 89.19 468 ILE A CA 1
ATOM 3644 C C . ILE A 1 468 ? -29.453 2.109 -0.669 1 89.19 468 ILE A C 1
ATOM 3646 O O . ILE A 1 468 ? -29.328 2.402 -1.859 1 89.19 468 ILE A O 1
ATOM 3650 N N . PHE A 1 469 ? -28.438 1.641 0.029 1 92.12 469 PHE A N 1
ATOM 3651 C CA . PHE A 1 469 ? -27.094 1.59 -0.515 1 92.12 469 PHE A CA 1
ATOM 3652 C C . PHE A 1 469 ? -26.781 0.201 -1.059 1 92.12 469 PHE A C 1
ATOM 3654 O O . PHE A 1 469 ? -25.609 -0.122 -1.323 1 92.12 469 PHE A O 1
ATOM 3661 N N . LYS A 1 470 ? -27.781 -0.677 -1.248 1 91.38 470 LYS A N 1
ATOM 3662 C CA . LYS A 1 470 ? -27.578 -2.043 -1.727 1 91.38 470 LYS A CA 1
ATOM 3663 C C . LYS A 1 470 ? -26.797 -2.057 -3.035 1 91.38 470 LYS A C 1
ATOM 3665 O O . LYS A 1 470 ? -25.781 -2.756 -3.152 1 91.38 470 LYS A O 1
ATOM 3670 N N . SER A 1 471 ? -27.172 -1.266 -4 1 89.31 471 SER A N 1
ATOM 3671 C CA . SER A 1 471 ? -26.531 -1.251 -5.309 1 89.31 471 SER A CA 1
ATOM 3672 C C . SER A 1 471 ? -25.109 -0.689 -5.219 1 89.31 471 SER A C 1
ATOM 3674 O O . SER A 1 471 ? -24.203 -1.188 -5.875 1 89.31 471 SER A O 1
ATOM 3676 N N . VAL A 1 472 ? -24.938 0.359 -4.422 1 90.69 472 VAL A N 1
ATOM 3677 C CA . VAL A 1 472 ? -23.641 0.991 -4.266 1 90.69 472 VAL A CA 1
ATOM 3678 C C . VAL A 1 472 ? -22.656 0.002 -3.639 1 90.69 472 VAL A C 1
ATOM 3680 O O . VAL A 1 472 ? -21.5 -0.105 -4.078 1 90.69 472 VAL A O 1
ATOM 3683 N N . GLU A 1 473 ? -23.156 -0.703 -2.666 1 94.19 473 GLU A N 1
ATOM 3684 C CA . GLU A 1 473 ? -22.312 -1.682 -1.984 1 94.19 473 GLU A CA 1
ATOM 3685 C C . GLU A 1 473 ? -21.969 -2.846 -2.906 1 94.19 473 GLU A C 1
ATOM 3687 O O . GLU A 1 473 ? -20.828 -3.334 -2.896 1 94.19 473 GLU A O 1
ATOM 3692 N N . ALA A 1 474 ? -22.938 -3.35 -3.643 1 93.25 474 ALA A N 1
ATOM 3693 C CA . ALA A 1 474 ? -22.703 -4.438 -4.586 1 93.25 474 ALA A CA 1
ATOM 3694 C C . ALA A 1 474 ? -21.656 -4.035 -5.629 1 93.25 474 ALA A C 1
ATOM 3696 O O . ALA A 1 474 ? -20.766 -4.82 -5.961 1 93.25 474 ALA A O 1
ATOM 3697 N N . LEU A 1 475 ? -21.766 -2.828 -6.133 1 92.06 475 LEU A N 1
ATOM 3698 C CA . LEU A 1 475 ? -20.797 -2.318 -7.098 1 92.06 475 LEU A CA 1
ATOM 3699 C C . LEU A 1 475 ? -19.406 -2.234 -6.477 1 92.06 475 LEU A C 1
ATOM 3701 O O . LEU A 1 475 ? -18.406 -2.498 -7.148 1 92.06 475 LEU A O 1
ATOM 3705 N N . GLY A 1 476 ? -19.422 -1.773 -5.195 1 94.12 476 GLY A N 1
ATOM 3706 C CA . GLY A 1 476 ? -18.141 -1.726 -4.5 1 94.12 476 GLY A CA 1
ATOM 3707 C C . GLY A 1 476 ? -17.469 -3.082 -4.383 1 94.12 476 GLY A C 1
ATOM 3708 O O . GLY A 1 476 ? -16.266 -3.203 -4.578 1 94.12 476 GLY A O 1
ATOM 3709 N N . ILE A 1 477 ? -18.234 -4.109 -4.094 1 95.5 477 ILE A N 1
ATOM 3710 C CA . ILE A 1 477 ? -17.734 -5.473 -3.988 1 95.5 477 ILE A CA 1
ATOM 3711 C C . ILE A 1 477 ? -17.203 -5.938 -5.348 1 95.5 477 ILE A C 1
ATOM 3713 O O . ILE A 1 477 ? -16.109 -6.492 -5.441 1 95.5 477 ILE A O 1
ATOM 3717 N N . MET A 1 478 ? -17.938 -5.688 -6.363 1 93.75 478 MET A N 1
ATOM 3718 C CA . MET A 1 478 ? -17.547 -6.074 -7.715 1 93.75 478 MET A CA 1
ATOM 3719 C C . MET A 1 478 ? -16.25 -5.367 -8.125 1 93.75 478 MET A C 1
ATOM 3721 O O . MET A 1 478 ? -15.391 -5.965 -8.758 1 93.75 478 MET A O 1
ATOM 3725 N N . GLN A 1 479 ? -16.172 -4.098 -7.77 1 93.75 479 GLN A N 1
ATOM 3726 C CA . GLN A 1 479 ? -14.977 -3.336 -8.102 1 93.75 479 GLN A CA 1
ATOM 3727 C C . GLN A 1 479 ? -13.75 -3.91 -7.402 1 93.75 479 GLN A C 1
ATOM 3729 O O . GLN A 1 479 ? -12.68 -4.016 -8 1 93.75 479 GLN A O 1
ATOM 3734 N N . ALA A 1 480 ? -13.875 -4.168 -6.152 1 95.19 480 ALA A N 1
ATOM 3735 C CA . ALA A 1 480 ? -12.773 -4.781 -5.414 1 95.19 480 ALA A CA 1
ATOM 3736 C C . ALA A 1 480 ? -12.32 -6.078 -6.074 1 95.19 480 ALA A C 1
ATOM 3738 O O . ALA A 1 480 ? -11.125 -6.375 -6.121 1 95.19 480 ALA A O 1
ATOM 3739 N N . ARG A 1 481 ? -13.297 -6.895 -6.574 1 93.69 481 ARG A N 1
ATOM 3740 C CA . ARG A 1 481 ? -13 -8.133 -7.277 1 93.69 481 ARG A CA 1
ATOM 3741 C C . ARG A 1 481 ? -12.258 -7.863 -8.586 1 93.69 481 ARG A C 1
ATOM 3743 O O . ARG A 1 481 ? -11.297 -8.555 -8.914 1 93.69 481 ARG A O 1
ATOM 3750 N N . ARG A 1 482 ? -12.68 -6.844 -9.281 1 90.62 482 ARG A N 1
ATOM 3751 C CA . ARG A 1 482 ? -12.039 -6.477 -10.539 1 90.62 482 ARG A CA 1
ATOM 3752 C C . ARG A 1 482 ? -10.602 -6.027 -10.312 1 90.62 482 ARG A C 1
ATOM 3754 O O . ARG A 1 482 ? -9.734 -6.262 -11.156 1 90.62 482 ARG A O 1
ATOM 3761 N N . TRP A 1 483 ? -10.367 -5.348 -9.172 1 92.69 483 TRP A N 1
ATOM 3762 C CA . TRP A 1 483 ? -9.031 -4.898 -8.82 1 92.69 483 TRP A CA 1
ATOM 3763 C C . TRP A 1 483 ? -8.18 -6.059 -8.32 1 92.69 483 TRP A C 1
ATOM 3765 O O . TRP A 1 483 ? -6.992 -5.891 -8.031 1 92.69 483 TRP A O 1
ATOM 3775 N N . ASN A 1 484 ? -8.766 -7.254 -8.156 1 91.81 484 ASN A N 1
ATOM 3776 C CA . ASN A 1 484 ? -8.07 -8.438 -7.66 1 91.81 484 ASN A CA 1
ATOM 3777 C C . ASN A 1 484 ? -7.422 -8.18 -6.305 1 91.81 484 ASN A C 1
ATOM 3779 O O . ASN A 1 484 ? -6.242 -8.484 -6.105 1 91.81 484 ASN A O 1
ATOM 3783 N N . LEU A 1 485 ? -8.195 -7.59 -5.422 1 94.25 485 LEU A N 1
ATOM 3784 C CA . LEU A 1 485 ? -7.668 -7.312 -4.09 1 94.25 485 LEU A CA 1
ATOM 3785 C C . LEU A 1 485 ? -7.621 -8.586 -3.25 1 94.25 485 LEU A C 1
ATOM 3787 O O . LEU A 1 485 ? -8.305 -9.562 -3.561 1 94.25 485 LEU A O 1
ATOM 3791 N N . GLY A 1 486 ? -6.738 -8.617 -2.229 1 93.88 486 GLY A N 1
ATOM 3792 C CA . GLY A 1 486 ? -6.582 -9.758 -1.35 1 93.88 486 GLY A CA 1
ATOM 3793 C C . GLY A 1 486 ? -7.738 -9.938 -0.386 1 93.88 486 GLY A C 1
ATOM 3794 O O . GLY A 1 486 ? -8.797 -9.32 -0.556 1 93.88 486 GLY A O 1
ATOM 3795 N N . THR A 1 487 ? -7.617 -10.758 0.618 1 96.25 487 THR A N 1
ATOM 3796 C CA . THR A 1 487 ? -8.648 -11.102 1.591 1 96.25 487 THR A CA 1
ATOM 3797 C C . THR A 1 487 ? -8.516 -10.234 2.842 1 96.25 487 THR A C 1
ATOM 3799 O O . THR A 1 487 ? -7.547 -9.484 2.986 1 96.25 487 THR A O 1
ATOM 3802 N N . LEU A 1 488 ? -9.523 -10.281 3.732 1 96.62 488 LEU A N 1
ATOM 3803 C CA . LEU A 1 488 ? -9.477 -9.586 5.016 1 96.62 488 LEU A CA 1
ATOM 3804 C C . LEU A 1 488 ? -8.234 -9.992 5.805 1 96.62 488 LEU A C 1
ATOM 3806 O O . LEU A 1 488 ? -7.5 -9.125 6.293 1 96.62 488 LEU A O 1
ATOM 3810 N N . ASN A 1 489 ? -7.938 -11.281 5.883 1 95.44 489 ASN A N 1
ATOM 3811 C CA . ASN A 1 489 ? -6.805 -11.773 6.668 1 95.44 489 ASN A CA 1
ATOM 3812 C C . ASN A 1 489 ? -5.477 -11.359 6.047 1 95.44 489 ASN A C 1
ATOM 3814 O O . ASN A 1 489 ? -4.508 -11.102 6.758 1 95.44 489 ASN A O 1
ATOM 3818 N N . GLU A 1 490 ? -5.418 -11.398 4.668 1 93.88 490 GLU A N 1
ATOM 3819 C CA . GLU A 1 490 ? -4.191 -10.93 4.035 1 93.88 490 GLU A CA 1
ATOM 3820 C C . GLU A 1 490 ? -3.945 -9.453 4.34 1 93.88 490 GLU A C 1
ATOM 3822 O O . GLU A 1 490 ? -2.803 -9.039 4.543 1 93.88 490 GLU A O 1
ATOM 3827 N N . PHE A 1 491 ? -4.977 -8.633 4.387 1 95.44 491 PHE A N 1
ATOM 3828 C CA . PHE A 1 491 ? -4.867 -7.219 4.738 1 95.44 491 PHE A CA 1
ATOM 3829 C C . PHE A 1 491 ? -4.414 -7.055 6.184 1 95.44 491 PHE A C 1
ATOM 3831 O O . PHE A 1 491 ? -3.566 -6.211 6.48 1 95.44 491 PHE A O 1
ATOM 3838 N N . ARG A 1 492 ? -4.961 -7.812 7.051 1 94.19 492 ARG A N 1
ATOM 3839 C CA . ARG A 1 492 ? -4.539 -7.801 8.445 1 94.19 492 ARG A CA 1
ATOM 3840 C C . ARG A 1 492 ? -3.066 -8.164 8.578 1 94.19 492 ARG A C 1
ATOM 3842 O O . ARG A 1 492 ? -2.316 -7.496 9.297 1 94.19 492 ARG A O 1
ATOM 3849 N N . GLN A 1 493 ? -2.658 -9.188 7.875 1 90.38 493 GLN A N 1
ATOM 3850 C CA . GLN A 1 493 ? -1.272 -9.641 7.93 1 90.38 493 GLN A CA 1
ATOM 3851 C C . GLN A 1 493 ? -0.318 -8.555 7.441 1 90.38 493 GLN A C 1
ATOM 3853 O O . GLN A 1 493 ? 0.798 -8.43 7.949 1 90.38 493 GLN A O 1
ATOM 3858 N N . TYR A 1 494 ? -0.745 -7.875 6.473 1 92.06 494 TYR A N 1
ATOM 3859 C CA . TYR A 1 494 ? 0.076 -6.785 5.961 1 92.06 494 TYR A CA 1
ATOM 3860 C C . TYR A 1 494 ? 0.426 -5.797 7.066 1 92.06 494 TYR A C 1
ATOM 3862 O O . TYR A 1 494 ? 1.537 -5.262 7.102 1 92.06 494 TYR A O 1
ATOM 3870 N N . PHE A 1 495 ? -0.541 -5.496 7.977 1 89.31 495 PHE A N 1
ATOM 3871 C CA . PHE A 1 495 ? -0.321 -4.57 9.078 1 89.31 495 PHE A CA 1
ATOM 3872 C C . PHE A 1 495 ? 0.172 -5.309 10.32 1 89.31 495 PHE A C 1
ATOM 3874 O O . PHE A 1 495 ? 0.087 -4.789 11.43 1 89.31 495 PHE A O 1
ATOM 3881 N N . ASN A 1 496 ? 0.598 -6.535 10.117 1 85.25 496 ASN A N 1
ATOM 3882 C CA . ASN A 1 496 ? 1.143 -7.395 11.164 1 85.25 496 ASN A CA 1
ATOM 3883 C C . ASN A 1 496 ? 0.123 -7.641 12.273 1 85.25 496 ASN A C 1
ATOM 3885 O O . ASN A 1 496 ? 0.477 -7.672 13.453 1 85.25 496 ASN A O 1
ATOM 3889 N N . LEU A 1 497 ? -1.179 -7.707 11.906 1 91 497 LEU A N 1
ATOM 3890 C CA . LEU A 1 497 ? -2.24 -8.109 12.82 1 91 497 LEU A CA 1
ATOM 3891 C C . LEU A 1 497 ? -2.49 -9.609 12.742 1 91 497 LEU A C 1
ATOM 3893 O O . LEU A 1 497 ? -2.303 -10.219 11.695 1 91 497 LEU A O 1
ATOM 3897 N N . ALA A 1 498 ? -2.863 -10.219 13.852 1 89.62 498 ALA A N 1
ATOM 3898 C CA . ALA A 1 498 ? -3.197 -11.641 13.867 1 89.62 498 ALA A CA 1
ATOM 3899 C C . ALA A 1 498 ? -4.371 -11.938 12.938 1 89.62 498 ALA A C 1
ATOM 3901 O O . ALA A 1 498 ? -5.41 -11.273 13.008 1 89.62 498 ALA A O 1
ATOM 3902 N N . PRO A 1 499 ? -4.172 -12.906 11.992 1 92.94 499 PRO A N 1
ATOM 3903 C CA . PRO A 1 499 ? -5.316 -13.297 11.172 1 92.94 499 PRO A CA 1
ATOM 3904 C C . PRO A 1 499 ? -6.449 -13.914 11.992 1 92.94 499 PRO A C 1
ATOM 3906 O O . PRO A 1 499 ? -6.199 -14.539 13.023 1 92.94 499 PRO A O 1
ATOM 3909 N N . HIS A 1 500 ? -7.672 -13.68 11.594 1 95.31 500 HIS A N 1
ATOM 3910 C CA . HIS A 1 500 ? -8.805 -14.352 12.227 1 95.31 500 HIS A CA 1
ATOM 3911 C C . HIS A 1 500 ? -8.773 -15.852 11.969 1 95.31 500 HIS A C 1
ATOM 3913 O O . HIS A 1 500 ? -8.734 -16.297 10.812 1 95.31 500 HIS A O 1
ATOM 3919 N N . LYS A 1 501 ? -8.797 -16.656 13.023 1 92.19 501 LYS A N 1
ATOM 3920 C CA . LYS A 1 501 ? -8.695 -18.109 12.906 1 92.19 501 LYS A CA 1
ATOM 3921 C C . LYS A 1 501 ? -10.062 -18.734 12.672 1 92.19 501 LYS A C 1
ATOM 3923 O O . LYS A 1 501 ? -10.164 -19.812 12.062 1 92.19 501 LYS A O 1
ATOM 3928 N N . THR A 1 502 ? -11.094 -18.078 13.258 1 94.31 502 THR A N 1
ATOM 3929 C CA . THR A 1 502 ? -12.461 -18.562 13.109 1 94.31 502 THR A CA 1
ATOM 3930 C C . THR A 1 502 ? -13.391 -17.438 12.648 1 94.31 502 THR A C 1
ATOM 3932 O O . THR A 1 502 ? -13 -16.266 12.648 1 94.31 502 THR A O 1
ATOM 3935 N N . PHE A 1 503 ? -14.562 -17.828 12.203 1 95.25 503 PHE A N 1
ATOM 3936 C CA . PHE A 1 503 ? -15.539 -16.828 11.797 1 95.25 503 PHE A CA 1
ATOM 3937 C C . PHE A 1 503 ? -16.016 -16.016 13 1 95.25 503 PHE A C 1
ATOM 3939 O O . PHE A 1 503 ? -16.344 -14.836 12.875 1 95.25 503 PHE A O 1
ATOM 3946 N N . GLU A 1 504 ? -16.016 -16.641 14.219 1 95 504 GLU A N 1
ATOM 3947 C CA . GLU A 1 504 ? -16.391 -15.969 15.461 1 95 504 GLU A CA 1
ATOM 3948 C C . GLU A 1 504 ? -15.359 -14.906 15.836 1 95 504 GLU A C 1
ATOM 3950 O O . GLU A 1 504 ? -15.695 -13.922 16.5 1 95 504 GLU A O 1
ATOM 3955 N N . ASP A 1 505 ? -14.164 -15.172 15.352 1 92.75 505 ASP A N 1
ATOM 3956 C CA . ASP A 1 505 ? -13.125 -14.164 15.57 1 92.75 505 ASP A CA 1
ATOM 3957 C C . ASP A 1 505 ? -13.398 -12.914 14.734 1 92.75 505 ASP A C 1
ATOM 3959 O O . ASP A 1 505 ? -13.016 -11.812 15.125 1 92.75 505 ASP A O 1
ATOM 3963 N N . ILE A 1 506 ? -13.969 -13.094 13.555 1 96.06 506 ILE A N 1
ATOM 3964 C CA . ILE A 1 506 ? -14.297 -11.961 12.695 1 96.06 506 ILE A CA 1
ATOM 3965 C C . ILE A 1 506 ? -15.445 -11.164 13.305 1 96.06 506 ILE A C 1
ATOM 3967 O O . ILE A 1 506 ? -15.383 -9.938 13.391 1 96.06 506 ILE A O 1
ATOM 3971 N N . ASN A 1 507 ? -16.484 -11.82 13.703 1 96.56 507 ASN A N 1
ATOM 3972 C CA . ASN A 1 507 ? -17.656 -11.227 14.352 1 96.56 507 ASN A CA 1
ATOM 3973 C C . ASN A 1 507 ? -18.281 -12.18 15.359 1 96.56 507 ASN A C 1
ATOM 3975 O O . ASN A 1 507 ? -18.641 -13.312 15.016 1 96.56 507 ASN A O 1
ATOM 3979 N N . SER A 1 508 ? -18.484 -11.758 16.609 1 94.62 508 SER A N 1
ATOM 3980 C CA . SER A 1 508 ? -18.969 -12.609 17.688 1 94.62 508 SER A CA 1
ATOM 3981 C C . SER A 1 508 ? -20.469 -12.859 17.578 1 94.62 508 SER A C 1
ATOM 3983 O O . SER A 1 508 ? -21 -13.75 18.25 1 94.62 508 SER A O 1
ATOM 3985 N N . ASP A 1 509 ? -21.188 -12.055 16.781 1 94.69 509 ASP A N 1
ATOM 3986 C CA . ASP A 1 509 ? -22.594 -12.328 16.547 1 94.69 509 ASP A CA 1
ATOM 3987 C C . ASP A 1 509 ? -22.797 -13.664 15.836 1 94.69 509 ASP A C 1
ATOM 3989 O O . ASP A 1 509 ? -22.328 -13.852 14.711 1 94.69 509 ASP A O 1
ATOM 3993 N N . PRO A 1 510 ? -23.484 -14.578 16.422 1 94.75 510 PRO A N 1
ATOM 3994 C CA . PRO A 1 510 ? -23.594 -15.93 15.875 1 94.75 510 PRO A CA 1
ATOM 3995 C C . PRO A 1 510 ? -24.25 -15.945 14.492 1 94.75 510 PRO A C 1
ATOM 3997 O O . PRO A 1 510 ? -23.891 -16.781 13.648 1 94.75 510 PRO A O 1
ATOM 4000 N N . TYR A 1 511 ? -25.188 -15.086 14.305 1 94.19 511 TYR A N 1
ATOM 4001 C CA . TYR A 1 511 ? -25.812 -15.031 12.984 1 94.19 511 TYR A CA 1
ATOM 4002 C C . TYR A 1 511 ? -24.797 -14.625 11.922 1 94.19 511 TYR A C 1
ATOM 4004 O O . TYR A 1 511 ? -24.719 -15.258 10.859 1 94.19 511 TYR A O 1
ATOM 4012 N N . ILE A 1 512 ? -24.094 -13.547 12.172 1 95.5 512 ILE A N 1
ATOM 4013 C CA . ILE A 1 512 ? -23.141 -13.031 11.211 1 95.5 512 ILE A CA 1
ATOM 4014 C C . ILE A 1 512 ? -22.047 -14.078 10.953 1 95.5 512 ILE A C 1
ATOM 4016 O O . ILE A 1 512 ? -21.672 -14.32 9.805 1 95.5 512 ILE A O 1
ATOM 4020 N N . ALA A 1 513 ? -21.516 -14.672 12.039 1 95.31 513 ALA A N 1
ATOM 4021 C CA . ALA A 1 513 ? -20.484 -15.695 11.914 1 95.31 513 ALA A CA 1
ATOM 4022 C C . ALA A 1 513 ? -20.969 -16.859 11.07 1 95.31 513 ALA A C 1
ATOM 4024 O O . ALA A 1 513 ? -20.234 -17.391 10.234 1 95.31 513 ALA A O 1
ATOM 4025 N N . ASP A 1 514 ? -22.203 -17.266 11.281 1 94.31 514 ASP A N 1
ATOM 4026 C CA . ASP A 1 514 ? -22.781 -18.375 10.539 1 94.31 514 ASP A CA 1
ATOM 4027 C C . ASP A 1 514 ? -22.938 -18.031 9.055 1 94.31 514 ASP A C 1
ATOM 4029 O O . ASP A 1 514 ? -22.641 -18.844 8.188 1 94.31 514 ASP A O 1
ATOM 4033 N N . GLN A 1 515 ? -23.422 -16.859 8.766 1 94.12 515 GLN A N 1
ATOM 4034 C CA . GLN A 1 515 ? -23.562 -16.422 7.375 1 94.12 515 GLN A CA 1
ATOM 4035 C C . GLN A 1 515 ? -22.203 -16.391 6.664 1 94.12 515 GLN A C 1
ATOM 4037 O O . GLN A 1 515 ? -22.094 -16.812 5.512 1 94.12 515 GLN A O 1
ATOM 4042 N N . LEU A 1 516 ? -21.203 -15.852 7.332 1 94.5 516 LEU A N 1
ATOM 4043 C CA . LEU A 1 516 ? -19.859 -15.812 6.766 1 94.5 516 LEU A CA 1
ATOM 4044 C C . LEU A 1 516 ? -19.359 -17.219 6.445 1 94.5 516 LEU A C 1
ATOM 4046 O O . LEU A 1 516 ? -18.766 -17.438 5.395 1 94.5 516 LEU A O 1
ATOM 4050 N N . LYS A 1 517 ? -19.578 -18.125 7.398 1 92.81 517 LYS A N 1
ATOM 4051 C CA . LYS A 1 517 ? -19.156 -19.5 7.23 1 92.81 517 LYS A CA 1
ATOM 4052 C C . LYS A 1 517 ? -19.781 -20.125 5.977 1 92.81 517 LYS A C 1
ATOM 4054 O O . LYS A 1 517 ? -19.094 -20.797 5.211 1 92.81 517 LYS A O 1
ATOM 4059 N N . ARG A 1 518 ? -21 -19.797 5.777 1 90.44 518 ARG A N 1
ATOM 4060 C CA . ARG A 1 518 ? -21.75 -20.375 4.66 1 90.44 518 ARG A CA 1
ATOM 4061 C C . ARG A 1 518 ? -21.359 -19.703 3.344 1 90.44 518 ARG A C 1
ATOM 4063 O O . ARG A 1 518 ? -21.391 -20.344 2.287 1 90.44 518 ARG A O 1
ATOM 4070 N N . LEU A 1 519 ? -20.984 -18.5 3.396 1 91 519 LEU A N 1
ATOM 4071 C CA . LEU A 1 519 ? -20.641 -17.734 2.195 1 91 519 LEU A CA 1
ATOM 4072 C C . LEU A 1 519 ? -19.219 -18.047 1.748 1 91 519 LEU A C 1
ATOM 4074 O O . LEU A 1 519 ? -18.938 -18.141 0.549 1 91 519 LEU A O 1
ATOM 4078 N N . TYR A 1 520 ? -18.281 -18.203 2.637 1 91.88 520 TYR A N 1
ATOM 4079 C CA . TYR A 1 520 ? -16.875 -18.203 2.25 1 91.88 520 TYR A CA 1
ATOM 4080 C C . TYR A 1 520 ? -16.188 -19.5 2.682 1 91.88 520 TYR A C 1
ATOM 4082 O O . TYR A 1 520 ? -15.07 -19.781 2.266 1 91.88 520 TYR A O 1
ATOM 4090 N N . ASP A 1 521 ? -16.812 -20.344 3.535 1 88.38 521 ASP A N 1
ATOM 4091 C CA . ASP A 1 521 ? -16.375 -21.672 3.938 1 88.38 521 ASP A CA 1
ATOM 4092 C C . ASP A 1 521 ? -15.195 -21.594 4.906 1 88.38 521 ASP A C 1
ATOM 4094 O O . ASP A 1 521 ? -15.062 -22.422 5.809 1 88.38 521 ASP A O 1
ATOM 4098 N N . HIS A 1 522 ? -14.211 -20.688 4.715 1 90.94 522 HIS A N 1
ATOM 4099 C CA . HIS A 1 522 ? -13.039 -20.516 5.566 1 90.94 522 HIS A CA 1
ATOM 4100 C C . HIS A 1 522 ? -12.742 -19.047 5.812 1 90.94 522 HIS A C 1
ATOM 4102 O O . HIS A 1 522 ? -12.883 -18.219 4.906 1 90.94 522 HIS A O 1
ATOM 4108 N N . PRO A 1 523 ? -12.289 -18.688 7.008 1 93.19 523 PRO A N 1
ATOM 4109 C CA . PRO A 1 523 ? -12.047 -17.281 7.328 1 93.19 523 PRO A CA 1
ATOM 4110 C C . PRO A 1 523 ? -11 -16.641 6.422 1 93.19 523 PRO A C 1
ATOM 4112 O O . PRO A 1 523 ? -11.062 -15.445 6.141 1 93.19 523 PRO A O 1
ATOM 4115 N N . ASP A 1 524 ? -10.008 -17.438 5.926 1 92.5 524 ASP A N 1
ATOM 4116 C CA . ASP A 1 524 ? -8.945 -16.906 5.07 1 92.5 524 ASP A CA 1
ATOM 4117 C C . ASP A 1 524 ? -9.492 -16.5 3.709 1 92.5 524 ASP A C 1
ATOM 4119 O O . ASP A 1 524 ? -8.82 -15.797 2.947 1 92.5 524 ASP A O 1
ATOM 4123 N N . LEU A 1 525 ? -10.688 -16.906 3.418 1 94.06 525 LEU A N 1
ATOM 4124 C CA . LEU A 1 525 ? -11.227 -16.688 2.08 1 94.06 525 LEU A CA 1
ATOM 4125 C C . LEU A 1 525 ? -12.172 -15.492 2.059 1 94.06 525 LEU A C 1
ATOM 4127 O O . LEU A 1 525 ? -12.688 -15.117 1.001 1 94.06 525 LEU A O 1
ATOM 4131 N N . VAL A 1 526 ? -12.391 -14.875 3.213 1 95.56 526 VAL A N 1
ATOM 4132 C CA . VAL A 1 526 ? -13.297 -13.727 3.279 1 95.56 526 VAL A CA 1
ATOM 4133 C C . VAL A 1 526 ? -12.695 -12.547 2.52 1 95.56 526 VAL A C 1
ATOM 4135 O O . VAL A 1 526 ? -11.555 -12.148 2.777 1 95.56 526 VAL A O 1
ATOM 4138 N N . GLU A 1 527 ? -13.484 -12.031 1.588 1 96.56 527 GLU A N 1
ATOM 4139 C CA . GLU A 1 527 ? -13.047 -10.891 0.785 1 96.56 527 GLU A CA 1
ATOM 4140 C C . GLU A 1 527 ? -12.797 -9.664 1.658 1 96.56 527 GLU A C 1
ATOM 4142 O O . GLU A 1 527 ? -13.398 -9.523 2.727 1 96.56 527 GLU A O 1
ATOM 4147 N N . ILE A 1 528 ? -11.984 -8.766 1.186 1 96.31 528 ILE A N 1
ATOM 4148 C CA . ILE A 1 528 ? -11.617 -7.586 1.966 1 96.31 528 ILE A CA 1
ATOM 4149 C C . ILE A 1 528 ? -12.828 -6.672 2.127 1 96.31 528 ILE A C 1
ATOM 4151 O O . ILE A 1 528 ? -13.078 -6.141 3.213 1 96.31 528 ILE A O 1
ATOM 4155 N N . TYR A 1 529 ? -13.672 -6.449 1.075 1 96.38 529 TYR A N 1
ATOM 4156 C CA . TYR A 1 529 ? -14.734 -5.445 1.114 1 96.38 529 TYR A CA 1
ATOM 4157 C C . TYR A 1 529 ? -15.789 -5.809 2.148 1 96.38 529 TYR A C 1
ATOM 4159 O O . TYR A 1 529 ? -15.977 -5.094 3.135 1 96.38 529 TYR A O 1
ATOM 4167 N N . PRO A 1 530 ? -16.484 -6.984 2.029 1 96.06 530 PRO A N 1
ATOM 4168 C CA . PRO A 1 530 ? -17.438 -7.309 3.094 1 96.06 530 PRO A CA 1
ATOM 4169 C C . PRO A 1 530 ? -16.766 -7.57 4.434 1 96.06 530 PRO A C 1
ATOM 4171 O O . PRO A 1 530 ? -17.344 -7.297 5.488 1 96.06 530 PRO A O 1
ATOM 4174 N N . GLY A 1 531 ? -15.5 -8.055 4.379 1 96.69 531 GLY A N 1
ATOM 4175 C CA . GLY A 1 531 ? -14.773 -8.391 5.594 1 96.69 531 GLY A CA 1
ATOM 4176 C C . GLY A 1 531 ? -14.562 -7.199 6.504 1 96.69 531 GLY A C 1
ATOM 4177 O O . GLY A 1 531 ? -14.859 -7.262 7.699 1 96.69 531 GLY A O 1
ATOM 4178 N N . VAL A 1 532 ? -14.109 -6.082 5.961 1 95.25 532 VAL A N 1
ATOM 4179 C CA . VAL A 1 532 ? -13.789 -4.922 6.785 1 95.25 532 VAL A CA 1
ATOM 4180 C C . VAL A 1 532 ? -15.078 -4.246 7.254 1 95.25 532 VAL A C 1
ATOM 4182 O O . VAL A 1 532 ? -15.086 -3.551 8.273 1 95.25 532 VAL A O 1
ATOM 4185 N N . VAL A 1 533 ? -16.172 -4.473 6.598 1 94.69 533 VAL A N 1
ATOM 4186 C CA . VAL A 1 533 ? -17.438 -3.885 7.004 1 94.69 533 VAL A CA 1
ATOM 4187 C C . VAL A 1 533 ? -18.031 -4.68 8.164 1 94.69 533 VAL A C 1
ATOM 4189 O O . VAL A 1 533 ? -18.562 -4.102 9.117 1 94.69 533 VAL A O 1
ATOM 4192 N N . VAL A 1 534 ? -17.906 -6.059 8.148 1 96.12 534 VAL A N 1
ATOM 4193 C CA . VAL A 1 534 ? -18.641 -6.91 9.07 1 96.12 534 VAL A CA 1
ATOM 4194 C C . VAL A 1 534 ? -17.781 -7.23 10.289 1 96.12 534 VAL A C 1
ATOM 4196 O O . VAL A 1 534 ? -18.297 -7.645 11.328 1 96.12 534 VAL A O 1
ATOM 4199 N N . GLU A 1 535 ? -16.422 -7.094 10.148 1 96.44 535 GLU A N 1
ATOM 4200 C CA . GLU A 1 535 ? -15.555 -7.348 11.297 1 96.44 535 GLU A CA 1
ATOM 4201 C C . GLU A 1 535 ? -16.062 -6.621 12.539 1 96.44 535 GLU A C 1
ATOM 4203 O O . GLU A 1 535 ? -16.641 -5.539 12.445 1 96.44 535 GLU A O 1
ATOM 4208 N N . GLU A 1 536 ? -15.836 -7.246 13.688 1 94.69 536 GLU A N 1
ATOM 4209 C CA . GLU A 1 536 ? -16.359 -6.738 14.961 1 94.69 536 GLU A CA 1
ATOM 4210 C C . GLU A 1 536 ? -15.867 -5.316 15.219 1 94.69 536 GLU A C 1
ATOM 4212 O O . GLU A 1 536 ? -14.68 -5.02 15.062 1 94.69 536 GLU A O 1
ATOM 4217 N N . ALA A 1 537 ? -16.875 -4.41 15.586 1 94.31 537 ALA A N 1
ATOM 4218 C CA . ALA A 1 537 ? -16.547 -3.029 15.922 1 94.31 537 ALA A CA 1
ATOM 4219 C C . ALA A 1 537 ? -15.938 -2.932 17.312 1 94.31 537 ALA A C 1
ATOM 4221 O O . ALA A 1 537 ? -16.297 -3.699 18.203 1 94.31 537 ALA A O 1
ATOM 4222 N N . LYS A 1 538 ? -15.062 -2.018 17.562 1 94.06 538 LYS A N 1
ATOM 4223 C CA . LYS A 1 538 ? -14.43 -1.792 18.859 1 94.06 538 LYS A CA 1
ATOM 4224 C C . LYS A 1 538 ? -15.391 -1.117 19.828 1 94.06 538 LYS A C 1
ATOM 4226 O O . LYS A 1 538 ? -16.281 -0.365 19.422 1 94.06 538 LYS A O 1
ATOM 4231 N N . ASP A 1 539 ? -15.172 -1.369 21.125 1 93.12 539 ASP A N 1
ATOM 4232 C CA . ASP A 1 539 ? -15.891 -0.657 22.172 1 93.12 539 ASP A CA 1
ATOM 4233 C C . ASP A 1 539 ? -15.289 0.727 22.406 1 93.12 539 ASP A C 1
ATOM 4235 O O . ASP A 1 539 ? -14.125 0.972 22.062 1 93.12 539 ASP A O 1
ATOM 4239 N N . SER A 1 540 ? -16.172 1.624 22.922 1 94.5 540 SER A N 1
ATOM 4240 C CA . SER A 1 540 ? -15.68 2.951 23.281 1 94.5 540 SER A CA 1
ATOM 4241 C C . SER A 1 540 ? -14.609 2.873 24.359 1 94.5 540 SER A C 1
ATOM 4243 O O . SER A 1 540 ? -14.719 2.074 25.297 1 94.5 540 SER A O 1
ATOM 4245 N N . MET A 1 541 ? -13.516 3.549 24.203 1 92.19 541 MET A N 1
ATOM 4246 C CA . MET A 1 541 ? -12.43 3.67 25.172 1 92.19 541 MET A CA 1
ATOM 4247 C C . MET A 1 541 ? -11.93 5.109 25.266 1 92.19 541 MET A C 1
ATOM 4249 O O . MET A 1 541 ? -11.75 5.766 24.234 1 92.19 541 MET A O 1
ATOM 4253 N N . VAL A 1 542 ? -11.727 5.707 26.516 1 90.81 542 VAL A N 1
ATOM 4254 C CA . VAL A 1 542 ? -11.305 7.094 26.688 1 90.81 542 VAL A CA 1
ATOM 4255 C C . VAL A 1 542 ? -9.898 7.137 27.266 1 90.81 542 VAL A C 1
ATOM 4257 O O . VAL A 1 542 ? -9.68 6.711 28.406 1 90.81 542 VAL A O 1
ATOM 4260 N N . PRO A 1 543 ? -8.836 7.738 26.641 1 89.56 543 PRO A N 1
ATOM 4261 C CA . PRO A 1 543 ? -8.852 7.852 25.188 1 89.56 543 PRO A CA 1
ATOM 4262 C C . PRO A 1 543 ? -8.578 6.52 24.484 1 89.56 543 PRO A C 1
ATOM 4264 O O . PRO A 1 543 ? -8.297 5.52 25.156 1 89.56 543 PRO A O 1
ATOM 4267 N N . GLY A 1 544 ? -8.594 6.559 23.172 1 87.56 544 GLY A N 1
ATOM 4268 C CA . GLY A 1 544 ? -8.203 5.352 22.469 1 87.56 544 GLY A CA 1
ATOM 4269 C C . GLY A 1 544 ? -9.125 5.012 21.312 1 87.56 544 GLY A C 1
ATOM 4270 O O . GLY A 1 544 ? -8.688 4.898 20.172 1 87.56 544 GLY A O 1
ATOM 4271 N N . SER A 1 545 ? -10.43 4.789 21.688 1 93.75 545 SER A N 1
ATOM 4272 C CA . SER A 1 545 ? -11.391 4.383 20.672 1 93.75 545 SER A CA 1
ATOM 4273 C C . SER A 1 545 ? -12.578 5.336 20.625 1 93.75 545 SER A C 1
ATOM 4275 O O . SER A 1 545 ? -13.594 5.105 21.297 1 93.75 545 SER A O 1
ATOM 4277 N N . GLY A 1 546 ? -12.484 6.332 19.812 1 95.19 546 GLY A N 1
ATOM 4278 C CA . GLY A 1 546 ? -13.555 7.289 19.625 1 95.19 546 GLY A CA 1
ATOM 4279 C C . GLY A 1 546 ? -14.445 6.953 18.438 1 95.19 546 GLY A C 1
ATOM 4280 O O . GLY A 1 546 ? -15.672 6.922 18.562 1 95.19 546 GLY A O 1
ATOM 4281 N N . LEU A 1 547 ? -13.875 6.59 17.328 1 95.56 547 LEU A N 1
ATOM 4282 C CA . LEU A 1 547 ? -14.602 6.277 16.094 1 95.56 547 LEU A CA 1
ATOM 4283 C C . LEU A 1 547 ? -15.367 4.965 16.234 1 95.56 547 LEU A C 1
ATOM 4285 O O . LEU A 1 547 ? -16.391 4.77 15.586 1 95.56 547 LEU A O 1
ATOM 4289 N N . CYS A 1 548 ? -14.883 4.066 17.109 1 96.31 548 CYS A N 1
ATOM 4290 C CA . CYS A 1 548 ? -15.5 2.771 17.375 1 96.31 548 CYS A CA 1
ATOM 4291 C C . CYS A 1 548 ? -15.75 2.004 16.094 1 96.31 548 CYS A C 1
ATOM 4293 O O . CYS A 1 548 ? -16.844 1.451 15.898 1 96.31 548 CYS A O 1
ATOM 4295 N N . THR A 1 549 ? -14.859 2.07 15.109 1 95.38 549 THR A N 1
ATOM 4296 C CA . THR A 1 549 ? -14.875 1.211 13.93 1 95.38 549 THR A CA 1
ATOM 4297 C C . THR A 1 549 ? -14.289 -0.159 14.25 1 95.38 549 THR A C 1
ATOM 4299 O O . THR A 1 549 ? -13.984 -0.454 15.406 1 95.38 549 THR A O 1
ATOM 4302 N N . ASN A 1 550 ? -14.203 -1.059 13.258 1 94.62 550 ASN A N 1
ATOM 4303 C CA . ASN A 1 550 ? -13.664 -2.393 13.492 1 94.62 550 ASN A CA 1
ATOM 4304 C C . ASN A 1 550 ? -12.156 -2.359 13.688 1 94.62 550 ASN A C 1
ATOM 4306 O O . ASN A 1 550 ? -11.516 -1.333 13.445 1 94.62 550 ASN A O 1
ATOM 4310 N N . PHE A 1 551 ? -11.531 -3.363 14.102 1 92.19 551 PHE A N 1
ATOM 4311 C CA . PHE A 1 551 ? -10.141 -3.463 14.516 1 92.19 551 PHE A CA 1
ATOM 4312 C C . PHE A 1 551 ? -9.203 -3.174 13.352 1 92.19 551 PHE A C 1
ATOM 4314 O O . PHE A 1 551 ? -8.258 -2.393 13.492 1 92.19 551 PHE A O 1
ATOM 4321 N N . THR A 1 552 ? -9.469 -3.809 12.219 1 94.25 552 THR A N 1
ATOM 4322 C CA . THR A 1 552 ? -8.562 -3.688 11.078 1 94.25 552 THR A CA 1
ATOM 4323 C C . THR A 1 552 ? -8.555 -2.258 10.547 1 94.25 552 THR A C 1
ATOM 4325 O O . THR A 1 552 ? -7.492 -1.689 10.297 1 94.25 552 THR A O 1
ATOM 4328 N N . ILE A 1 553 ? -9.734 -1.61 10.367 1 94.62 553 ILE A N 1
ATOM 4329 C CA . ILE A 1 553 ? -9.844 -0.247 9.859 1 94.62 553 ILE A CA 1
ATOM 4330 C C . ILE A 1 553 ? -9.18 0.72 10.844 1 94.62 553 ILE A C 1
ATOM 4332 O O . ILE A 1 553 ? -8.461 1.636 10.43 1 94.62 553 ILE A O 1
ATOM 4336 N N . SER A 1 554 ? -9.438 0.542 12.102 1 92.69 554 SER A N 1
ATOM 4337 C CA . SER A 1 554 ? -8.875 1.427 13.117 1 92.69 554 SER A CA 1
ATOM 4338 C C . SER A 1 554 ? -7.355 1.492 13.016 1 92.69 554 SER A C 1
ATOM 4340 O O . SER A 1 554 ? -6.766 2.562 13.164 1 92.69 554 SER A O 1
ATOM 4342 N N . ARG A 1 555 ? -6.785 0.366 12.758 1 90.44 555 ARG A N 1
ATOM 4343 C CA . ARG A 1 555 ? -5.332 0.303 12.641 1 90.44 555 ARG A CA 1
ATOM 4344 C C . ARG A 1 555 ? -4.867 0.869 11.305 1 90.44 555 ARG A C 1
ATOM 4346 O O . ARG A 1 555 ? -3.895 1.623 11.242 1 90.44 555 ARG A O 1
ATOM 4353 N N . ALA A 1 556 ? -5.492 0.554 10.25 1 91.62 556 ALA A N 1
ATOM 4354 C CA . ALA A 1 556 ? -5.07 0.888 8.891 1 91.62 556 ALA A CA 1
ATOM 4355 C C . ALA A 1 556 ? -5.176 2.389 8.641 1 91.62 556 ALA A C 1
ATOM 4357 O O . ALA A 1 556 ? -4.285 2.986 8.031 1 91.62 556 ALA A O 1
ATOM 4358 N N . ILE A 1 557 ? -6.207 3.037 9.086 1 92.62 557 ILE A N 1
ATOM 4359 C CA . ILE A 1 557 ? -6.453 4.43 8.734 1 92.62 557 ILE A CA 1
ATOM 4360 C C . ILE A 1 557 ? -5.422 5.324 9.414 1 92.62 557 ILE A C 1
ATOM 4362 O O . ILE A 1 557 ? -5.086 6.398 8.906 1 92.62 557 ILE A O 1
ATOM 4366 N N . LEU A 1 558 ? -4.887 4.953 10.531 1 89.12 558 LEU A N 1
ATOM 4367 C CA . LEU A 1 558 ? -3.854 5.75 11.188 1 89.12 558 LEU A CA 1
ATOM 4368 C C . LEU A 1 558 ? -2.57 5.758 10.367 1 89.12 558 LEU A C 1
ATOM 4370 O O . LEU A 1 558 ? -1.914 6.793 10.234 1 89.12 558 LEU A O 1
ATOM 4374 N N . SER A 1 559 ? -2.221 4.57 9.836 1 90.06 559 SER A N 1
ATOM 4375 C CA . SER A 1 559 ? -1.056 4.508 8.961 1 90.06 559 SER A CA 1
ATOM 4376 C C . SER A 1 559 ? -1.242 5.383 7.727 1 90.06 559 SER A C 1
ATOM 4378 O O . SER A 1 559 ? -0.311 6.07 7.297 1 90.06 559 SER A O 1
ATOM 4380 N N . ASP A 1 560 ? -2.404 5.355 7.172 1 92.19 560 ASP A N 1
ATOM 4381 C CA . ASP A 1 560 ? -2.703 6.176 6.004 1 92.19 560 ASP A CA 1
ATOM 4382 C C . ASP A 1 560 ? -2.625 7.664 6.344 1 92.19 560 ASP A C 1
ATOM 4384 O O . ASP A 1 560 ? -2.094 8.461 5.562 1 92.19 560 ASP A O 1
ATOM 4388 N N . ALA A 1 561 ? -3.188 8 7.5 1 91.69 561 ALA A N 1
ATOM 4389 C CA . ALA A 1 561 ? -3.17 9.391 7.934 1 91.69 561 ALA A CA 1
ATOM 4390 C C . ALA A 1 561 ? -1.74 9.906 8.062 1 91.69 561 ALA A C 1
ATOM 4392 O O . ALA A 1 561 ? -1.439 11.031 7.652 1 91.69 561 ALA A O 1
ATOM 4393 N N . VAL A 1 562 ? -0.898 9.125 8.656 1 90.88 562 VAL A N 1
ATOM 4394 C CA . VAL A 1 562 ? 0.501 9.508 8.82 1 90.88 562 VAL A CA 1
ATOM 4395 C C . VAL A 1 562 ? 1.154 9.688 7.453 1 90.88 562 VAL A C 1
ATOM 4397 O O . VAL A 1 562 ? 1.863 10.672 7.223 1 90.88 562 VAL A O 1
ATOM 4400 N N . ALA A 1 563 ? 0.872 8.805 6.562 1 92.19 563 ALA A N 1
ATOM 4401 C CA . ALA A 1 563 ? 1.462 8.867 5.227 1 92.19 563 ALA A CA 1
ATOM 4402 C C . ALA A 1 563 ? 0.981 10.109 4.473 1 92.19 563 ALA A C 1
ATOM 4404 O O . ALA A 1 563 ? 1.765 10.766 3.781 1 92.19 563 ALA A O 1
ATOM 4405 N N . LEU A 1 564 ? -0.272 10.438 4.598 1 93.75 564 LEU A N 1
ATOM 4406 C CA . LEU A 1 564 ? -0.896 11.531 3.861 1 93.75 564 LEU A CA 1
ATOM 4407 C C . LEU A 1 564 ? -0.32 12.875 4.293 1 93.75 564 LEU A C 1
ATOM 4409 O O . LEU A 1 564 ? -0.131 13.766 3.463 1 93.75 564 LEU A O 1
ATOM 4413 N N . VAL A 1 565 ? -0.053 12.977 5.559 1 94.19 565 VAL A N 1
ATOM 4414 C CA . VAL A 1 565 ? 0.39 14.273 6.07 1 94.19 565 VAL A CA 1
ATOM 4415 C C . VAL A 1 565 ? 1.914 14.352 6.016 1 94.19 565 VAL A C 1
ATOM 4417 O O . VAL A 1 565 ? 2.469 15.32 5.48 1 94.19 565 VAL A O 1
ATOM 4420 N N . ARG A 1 566 ? 2.627 13.359 6.523 1 93.25 566 ARG A N 1
ATOM 4421 C CA . ARG A 1 566 ? 4.086 13.375 6.582 1 93.25 566 ARG A CA 1
ATOM 4422 C C . ARG A 1 566 ? 4.691 13.297 5.188 1 93.25 566 ARG A C 1
ATOM 4424 O O . ARG A 1 566 ? 5.766 13.852 4.938 1 93.25 566 ARG A O 1
ATOM 4431 N N . GLY A 1 567 ? 4.004 12.688 4.27 1 92.5 567 GLY A N 1
ATOM 4432 C CA . GLY A 1 567 ? 4.504 12.547 2.91 1 92.5 567 GLY A CA 1
ATOM 4433 C C . GLY A 1 567 ? 4.34 13.805 2.084 1 92.5 567 GLY A C 1
ATOM 4434 O O . GLY A 1 567 ? 4.957 13.945 1.025 1 92.5 567 GLY A O 1
ATOM 4435 N N . ASP A 1 568 ? 3.586 14.797 2.469 1 94.19 568 ASP A N 1
ATOM 4436 C CA . ASP A 1 568 ? 3.316 16.016 1.72 1 94.19 568 ASP A CA 1
ATOM 4437 C C . ASP A 1 568 ? 4.25 17.141 2.154 1 94.19 568 ASP A C 1
ATOM 4439 O O . ASP A 1 568 ? 4.18 17.609 3.293 1 94.19 568 ASP A O 1
ATOM 4443 N N . ARG A 1 569 ? 5.027 17.656 1.278 1 92.31 569 ARG A N 1
ATOM 4444 C CA . ARG A 1 569 ? 6.016 18.688 1.592 1 92.31 569 ARG A CA 1
ATOM 4445 C C . ARG A 1 569 ? 5.344 19.984 2.025 1 92.31 569 ARG A C 1
ATOM 4447 O O . ARG A 1 569 ? 5.895 20.734 2.824 1 92.31 569 ARG A O 1
ATOM 4454 N N . PHE A 1 570 ? 4.086 20.266 1.662 1 93.69 570 PHE A N 1
ATOM 4455 C CA . PHE A 1 570 ? 3.422 21.531 1.959 1 93.69 570 PHE A CA 1
ATOM 4456 C C . PHE A 1 570 ? 2.865 21.516 3.377 1 93.69 570 PHE A C 1
ATOM 4458 O O . PHE A 1 570 ? 2.453 22.562 3.891 1 93.69 570 PHE A O 1
ATOM 4465 N N . TYR A 1 571 ? 2.881 20.359 4.043 1 95.25 571 TYR A N 1
ATOM 4466 C CA . TYR A 1 571 ? 2.471 20.297 5.441 1 95.25 571 TYR A CA 1
ATOM 4467 C C . TYR A 1 571 ? 3.668 20.031 6.348 1 95.25 571 TYR A C 1
ATOM 4469 O O . TYR A 1 571 ? 3.527 20 7.574 1 95.25 571 TYR A O 1
ATOM 4477 N N . THR A 1 572 ? 4.855 19.828 5.773 1 93.44 572 THR A N 1
ATOM 4478 C CA . THR A 1 572 ? 6.023 19.484 6.57 1 93.44 572 THR A CA 1
ATOM 4479 C C . THR A 1 572 ? 7.172 20.453 6.301 1 93.44 572 THR A C 1
ATOM 4481 O O . THR A 1 572 ? 7.23 21.531 6.891 1 93.44 572 THR A O 1
ATOM 4484 N N . VAL A 1 573 ? 7.992 20.188 5.203 1 87.56 573 VAL A N 1
ATOM 4485 C CA . VAL A 1 573 ? 9.242 20.922 5.012 1 87.56 573 VAL A CA 1
ATOM 4486 C C . VAL A 1 573 ? 8.938 22.344 4.543 1 87.56 573 VAL A C 1
ATOM 4488 O O . VAL A 1 573 ? 9.727 23.266 4.785 1 87.56 573 VAL A O 1
ATOM 4491 N N . ASP A 1 574 ? 7.824 22.547 3.854 1 89.62 574 ASP A N 1
ATOM 4492 C CA . ASP A 1 574 ? 7.527 23.859 3.303 1 89.62 574 ASP A CA 1
ATOM 4493 C C . ASP A 1 574 ? 6.383 24.531 4.062 1 89.62 574 ASP A C 1
ATOM 4495 O O . ASP A 1 574 ? 5.812 25.516 3.598 1 89.62 574 ASP A O 1
ATOM 4499 N N . TYR A 1 575 ? 6.031 24.031 5.168 1 93.19 575 TYR A N 1
ATOM 4500 C CA . TYR A 1 575 ? 5.027 24.625 6.039 1 93.19 575 TYR A CA 1
ATOM 4501 C C . TYR A 1 575 ? 5.672 25.547 7.059 1 93.19 575 TYR A C 1
ATOM 4503 O O . TYR A 1 575 ? 5.875 25.172 8.219 1 93.19 575 TYR A O 1
ATOM 4511 N N . THR A 1 576 ? 5.969 26.797 6.633 1 90.88 576 THR A N 1
ATOM 4512 C CA . THR A 1 576 ? 6.703 27.766 7.441 1 90.88 576 THR A CA 1
ATOM 4513 C C . THR A 1 576 ? 6.066 29.156 7.348 1 90.88 576 THR A C 1
ATOM 4515 O O . THR A 1 576 ? 5.355 29.453 6.383 1 90.88 576 THR A O 1
ATOM 4518 N N . PRO A 1 577 ? 6.254 30.016 8.312 1 91.5 577 PRO A N 1
ATOM 4519 C CA . PRO A 1 577 ? 5.754 31.391 8.25 1 91.5 577 PRO A CA 1
ATOM 4520 C C . PRO A 1 577 ? 6.254 32.125 7.016 1 91.5 577 PRO A C 1
ATOM 4522 O O . PRO A 1 577 ? 5.543 33 6.473 1 91.5 577 PRO A O 1
ATOM 4525 N N . LYS A 1 578 ? 7.496 31.812 6.551 1 88.19 578 LYS A N 1
ATOM 4526 C CA . LYS A 1 578 ? 8.062 32.5 5.402 1 88.19 578 LYS A CA 1
ATOM 4527 C C . LYS A 1 578 ? 7.363 32.094 4.109 1 88.19 578 LYS A C 1
ATOM 4529 O O . LYS A 1 578 ? 7.238 32.906 3.18 1 88.19 578 LYS A O 1
ATOM 4534 N N . HIS A 1 579 ? 6.895 30.875 4.098 1 88.5 579 HIS A N 1
ATOM 4535 C CA . HIS A 1 579 ? 6.191 30.391 2.914 1 88.5 579 HIS A CA 1
ATOM 4536 C C . HIS A 1 579 ? 4.754 30.906 2.879 1 88.5 579 HIS A C 1
ATOM 4538 O O . HIS A 1 579 ? 4.254 31.297 1.82 1 88.5 579 HIS A O 1
ATOM 4544 N N . LEU A 1 580 ? 4.008 31.016 3.906 1 92.81 580 LEU A N 1
ATOM 4545 C CA . LEU A 1 580 ? 2.604 31.406 3.99 1 92.81 580 LEU A CA 1
ATOM 4546 C C . LEU A 1 580 ? 2.475 32.875 4.344 1 92.81 580 LEU A C 1
ATOM 4548 O O . LEU A 1 580 ? 1.594 33.562 3.824 1 92.81 580 LEU A O 1
ATOM 4552 N N . THR A 1 581 ? 3.285 33.531 5.105 1 92.81 581 THR A N 1
ATOM 4553 C CA . THR A 1 581 ? 3.361 34.781 5.824 1 92.81 581 THR A CA 1
ATOM 4554 C C . THR A 1 581 ? 3.195 34.594 7.324 1 92.81 581 THR A C 1
ATOM 4556 O O . THR A 1 581 ? 2.666 33.562 7.754 1 92.81 581 THR A O 1
ATOM 4559 N N . ASN A 1 582 ? 3.686 35.469 8.07 1 92.19 582 ASN A N 1
ATOM 4560 C CA . ASN A 1 582 ? 3.598 35.344 9.516 1 92.19 582 ASN A CA 1
ATOM 4561 C C . ASN A 1 582 ? 2.146 35.312 9.992 1 92.19 582 ASN A C 1
ATOM 4563 O O . ASN A 1 582 ? 1.781 34.5 10.844 1 92.19 582 ASN A O 1
ATOM 4567 N N . TRP A 1 583 ? 1.333 36.219 9.492 1 94.19 583 TRP A N 1
ATOM 4568 C CA . TRP A 1 583 ? -0.06 36.312 9.914 1 94.19 583 TRP A CA 1
ATOM 4569 C C . TRP A 1 583 ? -0.817 35.031 9.57 1 94.19 583 TRP A C 1
ATOM 4571 O O . TRP A 1 583 ? -1.521 34.469 10.414 1 94.19 583 TRP A O 1
ATOM 4581 N N . ALA A 1 584 ? -0.697 34.625 8.273 1 95.88 584 ALA A N 1
ATOM 4582 C CA . ALA A 1 584 ? -1.453 33.469 7.801 1 95.88 584 ALA A CA 1
ATOM 4583 C C . ALA A 1 584 ? -1.067 32.219 8.57 1 95.88 584 ALA A C 1
ATOM 4585 O O . ALA A 1 584 ? -1.931 31.422 8.938 1 95.88 584 ALA A O 1
ATOM 4586 N N . TYR A 1 585 ? 0.213 32 8.75 1 94.81 585 TYR A N 1
ATOM 4587 C CA . TYR A 1 585 ? 0.697 30.875 9.523 1 94.81 585 TYR A CA 1
ATOM 4588 C C . TYR A 1 585 ? 0.08 30.859 10.922 1 94.81 585 TYR A C 1
ATOM 4590 O O . TYR A 1 585 ? -0.409 29.828 11.375 1 94.81 585 TYR A O 1
ATOM 4598 N N . ASN A 1 586 ? 0.098 31.984 11.609 1 93.25 586 ASN A N 1
ATOM 4599 C CA . ASN A 1 586 ? -0.435 32.094 12.969 1 93.25 586 ASN A CA 1
ATOM 4600 C C . ASN A 1 586 ? -1.951 31.906 12.984 1 93.25 586 ASN A C 1
ATOM 4602 O O . ASN A 1 586 ? -2.506 31.359 13.945 1 93.25 586 ASN A O 1
ATOM 4606 N N . GLU A 1 587 ? -2.639 32.438 11.984 1 95.31 587 GLU A N 1
ATOM 4607 C CA . GLU A 1 587 ? -4.094 32.406 11.898 1 95.31 587 GLU A CA 1
ATOM 4608 C C . GLU A 1 587 ? -4.609 30.953 11.93 1 95.31 587 GLU A C 1
ATOM 4610 O O . GLU A 1 587 ? -5.68 30.688 12.477 1 95.31 587 GLU A O 1
ATOM 4615 N N . ILE A 1 588 ? -3.842 30.062 11.383 1 96.44 588 ILE A N 1
ATOM 4616 C CA . ILE A 1 588 ? -4.371 28.703 11.242 1 96.44 588 ILE A CA 1
ATOM 4617 C C . ILE A 1 588 ? -3.703 27.781 12.258 1 96.44 588 ILE A C 1
ATOM 4619 O O . ILE A 1 588 ? -4.035 26.594 12.336 1 96.44 588 ILE A O 1
ATOM 4623 N N . GLN A 1 589 ? -2.836 28.281 13.102 1 93.75 589 GLN A N 1
ATOM 4624 C CA . GLN A 1 589 ? -2.129 27.438 14.062 1 93.75 589 GLN A CA 1
ATOM 4625 C C . GLN A 1 589 ? -3.018 27.109 15.258 1 93.75 589 GLN A C 1
ATOM 4627 O O . GLN A 1 589 ? -3.809 27.938 15.703 1 93.75 589 GLN A O 1
ATOM 4632 N N . PRO A 1 590 ? -2.91 25.875 15.719 1 93.69 590 PRO A N 1
ATOM 4633 C CA . PRO A 1 590 ? -3.605 25.531 16.969 1 93.69 590 PRO A CA 1
ATOM 4634 C C . PRO A 1 590 ? -2.994 26.219 18.188 1 93.69 590 PRO A C 1
ATOM 4636 O O . PRO A 1 590 ? -1.797 26.516 18.203 1 93.69 590 PRO A O 1
ATOM 4639 N N . ASN A 1 591 ? -3.777 26.562 19.109 1 91.62 591 ASN A N 1
ATOM 4640 C CA . ASN A 1 591 ? -3.385 27.047 20.422 1 91.62 591 ASN A CA 1
ATOM 4641 C C . ASN A 1 591 ? -3.883 26.141 21.531 1 91.62 591 ASN A C 1
ATOM 4643 O O . ASN A 1 591 ? -5.09 26.031 21.766 1 91.62 591 ASN A O 1
ATOM 4647 N N . ASN A 1 592 ? -3.021 25.531 22.25 1 87.62 592 ASN A N 1
ATOM 4648 C CA . ASN A 1 592 ? -3.375 24.547 23.266 1 87.62 592 ASN A CA 1
ATOM 4649 C C . ASN A 1 592 ? -4.199 25.172 24.391 1 87.62 592 ASN A C 1
ATOM 4651 O O . ASN A 1 592 ? -4.922 24.469 25.094 1 87.62 592 ASN A O 1
ATOM 4655 N N . ALA A 1 593 ? -4.059 26.438 24.562 1 85.56 593 ALA A N 1
ATOM 4656 C CA . ALA A 1 593 ? -4.809 27.125 25.609 1 85.56 593 ALA A CA 1
ATOM 4657 C C . ALA A 1 593 ? -6.281 27.25 25.25 1 85.56 593 ALA A C 1
ATOM 4659 O O . ALA A 1 593 ? -7.121 27.531 26.109 1 85.56 593 ALA A O 1
ATOM 4660 N N . VAL A 1 594 ? -6.543 27.062 24 1 90.12 594 VAL A N 1
ATOM 4661 C CA . VAL A 1 594 ? -7.922 27.125 23.531 1 90.12 594 VAL A CA 1
ATOM 4662 C C . VAL A 1 594 ? -8.398 25.719 23.141 1 90.12 594 VAL A C 1
ATOM 4664 O O . VAL A 1 594 ? -7.84 25.094 22.234 1 90.12 594 VAL A O 1
ATOM 4667 N N . ASP A 1 595 ? -9.43 25.25 23.781 1 93.31 595 ASP A N 1
ATOM 4668 C CA . ASP A 1 595 ? -10.047 23.969 23.469 1 93.31 595 ASP A CA 1
ATOM 4669 C C . ASP A 1 595 ? -9 22.859 23.375 1 93.31 595 ASP A C 1
ATOM 4671 O O . ASP A 1 595 ? -9.094 21.984 22.516 1 93.31 595 ASP A O 1
ATOM 4675 N N . GLN A 1 596 ? -7.91 22.938 24.109 1 91 596 GLN A N 1
ATOM 4676 C CA . GLN A 1 596 ? -6.84 21.938 24.109 1 91 596 GLN A CA 1
ATOM 4677 C C . GLN A 1 596 ? -6.23 21.781 22.719 1 91 596 GLN A C 1
ATOM 4679 O O . GLN A 1 596 ? -5.84 20.688 22.344 1 91 596 GLN A O 1
ATOM 4684 N N . GLY A 1 597 ? -6.289 22.781 21.891 1 92.31 597 GLY A N 1
ATOM 4685 C CA . GLY A 1 597 ? -5.609 22.781 20.609 1 92.31 597 GLY A CA 1
ATOM 4686 C C . GLY A 1 597 ? -6.547 22.578 19.438 1 92.31 597 GLY A C 1
ATOM 4687 O O . GLY A 1 597 ? -6.129 22.656 18.281 1 92.31 597 GLY A O 1
ATOM 4688 N N . GLN A 1 598 ? -7.855 22.391 19.641 1 95.75 598 GLN A N 1
ATOM 4689 C CA . GLN A 1 598 ? -8.805 22.234 18.531 1 95.75 598 GLN A CA 1
ATOM 4690 C C . GLN A 1 598 ? -9 23.547 17.797 1 95.75 598 GLN A C 1
ATOM 4692 O O . GLN A 1 598 ? -8.898 24.625 18.391 1 95.75 598 GLN A O 1
ATOM 4697 N N . VAL A 1 599 ? -9.281 23.453 16.438 1 97.25 599 VAL A N 1
ATOM 4698 C CA . VAL A 1 599 ? -9.25 24.688 15.656 1 97.25 599 VAL A CA 1
ATOM 4699 C C . VAL A 1 599 ? -10.484 24.766 14.766 1 97.25 599 VAL A C 1
ATOM 4701 O O . VAL A 1 599 ? -10.617 25.688 13.953 1 97.25 599 VAL A O 1
ATOM 4704 N N . PHE A 1 600 ? -11.445 23.844 14.836 1 97.69 600 PHE A N 1
ATOM 4705 C CA . PHE A 1 600 ? -12.609 23.844 13.961 1 97.69 600 PHE A CA 1
ATOM 4706 C C . PHE A 1 600 ? -13.383 25.156 14.07 1 97.69 600 PHE A C 1
ATOM 4708 O O . PHE A 1 600 ? -13.938 25.641 13.086 1 97.69 600 PHE A O 1
ATOM 4715 N N . TYR A 1 601 ? -13.406 25.797 15.266 1 97.25 601 TYR A N 1
ATOM 4716 C CA . TYR A 1 601 ? -14.148 27.031 15.516 1 97.25 601 TYR A CA 1
ATOM 4717 C C . TYR A 1 601 ? -13.68 28.141 14.594 1 97.25 601 TYR A C 1
ATOM 4719 O O . TYR A 1 601 ? -14.461 29.031 14.234 1 97.25 601 TYR A O 1
ATOM 4727 N N . LYS A 1 602 ? -12.391 28.141 14.203 1 97.31 602 LYS A N 1
ATOM 4728 C CA . LYS A 1 602 ? -11.867 29.172 13.305 1 97.31 602 LYS A CA 1
ATOM 4729 C C . LYS A 1 602 ? -12.609 29.156 11.969 1 97.31 602 LYS A C 1
ATOM 4731 O O . LYS A 1 602 ? -12.914 30.219 11.414 1 97.31 602 LYS A O 1
ATOM 4736 N N . LEU A 1 603 ? -12.859 27.906 11.445 1 98.19 603 LEU A N 1
ATOM 4737 C CA . LEU A 1 603 ? -13.586 27.797 10.188 1 98.19 603 LEU A CA 1
ATOM 4738 C C . LEU A 1 603 ? -15.016 28.297 10.336 1 98.19 603 LEU A C 1
ATOM 4740 O O . LEU A 1 603 ? -15.508 29.047 9.492 1 98.19 603 LEU A O 1
ATOM 4744 N N . VAL A 1 604 ? -15.695 27.906 11.422 1 98.19 604 VAL A N 1
ATOM 4745 C CA . VAL A 1 604 ? -17.094 28.234 11.625 1 98.19 604 VAL A CA 1
ATOM 4746 C C . VAL A 1 604 ? -17.25 29.75 11.805 1 98.19 604 VAL A C 1
ATOM 4748 O O . VAL A 1 604 ? -18.094 30.375 11.164 1 98.19 604 VAL A O 1
ATOM 4751 N N . LEU A 1 605 ? -16.422 30.344 12.641 1 96.69 605 LEU A N 1
ATOM 4752 C CA . LEU A 1 605 ? -16.578 31.75 13.016 1 96.69 605 LEU A CA 1
ATOM 4753 C C . LEU A 1 605 ? -16.141 32.656 11.883 1 96.69 605 LEU A C 1
ATOM 4755 O O . LEU A 1 605 ? -16.656 33.781 11.75 1 96.69 605 LEU A O 1
ATOM 4759 N N . ARG A 1 606 ? -15.188 32.219 11.094 1 97.25 606 ARG A N 1
ATOM 4760 C CA . ARG A 1 606 ? -14.797 33 9.93 1 97.25 606 ARG A CA 1
ATOM 4761 C C . ARG A 1 606 ? -15.82 32.875 8.805 1 97.25 606 ARG A C 1
ATOM 4763 O O . ARG A 1 606 ? -16.047 33.812 8.047 1 97.25 606 ARG A O 1
ATOM 4770 N N . ALA A 1 607 ? -16.5 31.734 8.68 1 97.12 607 ALA A N 1
ATOM 4771 C CA . ALA A 1 607 ? -17.5 31.516 7.652 1 97.12 607 ALA A CA 1
ATOM 4772 C C . ALA A 1 607 ? -18.797 32.25 7.98 1 97.12 607 ALA A C 1
ATOM 4774 O O . ALA A 1 607 ? -19.453 32.781 7.086 1 97.12 607 ALA A O 1
ATOM 4775 N N . PHE A 1 608 ? -19.156 32.219 9.266 1 96.81 608 PHE A N 1
ATOM 4776 C CA . PHE A 1 608 ? -20.391 32.844 9.719 1 96.81 608 PHE A CA 1
ATOM 4777 C C . PHE A 1 608 ? -20.141 33.75 10.914 1 96.81 608 PHE A C 1
ATOM 4779 O O . PHE A 1 608 ? -20.641 33.5 12.016 1 96.81 608 PHE A O 1
ATOM 4786 N N . PRO A 1 609 ? -19.5 34.844 10.68 1 93.25 609 PRO A N 1
ATOM 4787 C CA . PRO A 1 609 ? -19.094 35.719 11.781 1 93.25 609 PRO A CA 1
ATOM 4788 C C . PRO A 1 609 ? -20.266 36.406 12.484 1 93.25 609 PRO A C 1
ATOM 4790 O O . PRO A 1 609 ? -20.109 36.906 13.594 1 93.25 609 PRO A O 1
ATOM 4793 N N . ASN A 1 610 ? -21.5 36.312 11.961 1 92.62 610 ASN A N 1
ATOM 4794 C CA . ASN A 1 610 ? -22.625 37.062 12.516 1 92.62 610 ASN A CA 1
ATOM 4795 C C . ASN A 1 610 ? -23.703 36.156 13.062 1 92.62 610 ASN A C 1
ATOM 4797 O O . ASN A 1 610 ? -24.859 36.531 13.18 1 92.62 610 ASN A O 1
ATOM 4801 N N . HIS A 1 611 ? -23.375 34.938 13.344 1 95.44 611 HIS A N 1
ATOM 4802 C CA . HIS A 1 611 ? -24.438 34.031 13.75 1 95.44 611 HIS A CA 1
ATOM 4803 C C . HIS A 1 611 ? -24.078 33.281 15.039 1 95.44 611 HIS A C 1
ATOM 4805 O O . HIS A 1 611 ? -24.953 32.781 15.734 1 95.44 611 HIS A O 1
ATOM 4811 N N . PHE A 1 612 ? -22.797 33.219 15.398 1 95.19 612 PHE A N 1
ATOM 4812 C CA . PHE A 1 612 ? -22.359 32.438 16.547 1 95.19 612 PHE A CA 1
ATOM 4813 C C . PHE A 1 612 ? -21.75 33.375 17.609 1 95.19 612 PHE A C 1
ATOM 4815 O O . PHE A 1 612 ? -21.062 34.344 17.281 1 95.19 612 PHE A O 1
ATOM 4822 N N . ASP A 1 613 ? -21.938 33 18.906 1 90.56 613 ASP A N 1
ATOM 4823 C CA . ASP A 1 613 ? -21.125 33.562 19.969 1 90.56 613 ASP A CA 1
ATOM 4824 C C . ASP A 1 613 ? -19.672 33.094 19.859 1 90.56 613 ASP A C 1
ATOM 4826 O O . ASP A 1 613 ? -19.406 32 19.344 1 90.56 613 ASP A O 1
ATOM 4830 N N . GLY A 1 614 ? -18.797 33.906 20.281 1 90.25 614 GLY A N 1
ATOM 4831 C CA . GLY A 1 614 ? -17.391 33.562 20.219 1 90.25 614 GLY A CA 1
ATOM 4832 C C . GLY A 1 614 ? -17.062 32.281 20.953 1 90.25 614 GLY A C 1
ATOM 4833 O O . GLY A 1 614 ? -16.094 31.594 20.625 1 90.25 614 GLY A O 1
ATOM 4834 N N . ASN A 1 615 ? -17.891 31.906 21.953 1 94.19 615 ASN A N 1
ATOM 4835 C CA . ASN A 1 615 ? -17.688 30.688 22.75 1 94.19 615 ASN A CA 1
ATOM 4836 C C . ASN A 1 615 ? -18.797 29.672 22.516 1 94.19 615 ASN A C 1
ATOM 4838 O O . ASN A 1 615 ? -19.141 28.906 23.422 1 94.19 615 ASN A O 1
ATOM 4842 N N . SER A 1 616 ? -19.406 29.672 21.344 1 96.25 616 SER A N 1
ATOM 4843 C CA . SER A 1 616 ? -20.516 28.766 21.031 1 96.25 616 SER A CA 1
ATOM 4844 C C . SER A 1 616 ? -20.047 27.312 20.969 1 96.25 616 SER A C 1
ATOM 4846 O O . SER A 1 616 ? -19.078 27 20.297 1 96.25 616 SER A O 1
ATOM 4848 N N . ILE A 1 617 ? -20.797 26.438 21.656 1 97.12 617 ILE A N 1
ATOM 4849 C CA . ILE A 1 617 ? -20.469 25.016 21.656 1 97.12 617 ILE A CA 1
ATOM 4850 C C . ILE A 1 617 ? -20.625 24.438 20.25 1 97.12 617 ILE A C 1
ATOM 4852 O O . ILE A 1 617 ? -19.922 23.5 19.875 1 97.12 617 ILE A O 1
ATOM 4856 N N . TYR A 1 618 ? -21.484 25.016 19.375 1 97.5 618 TYR A N 1
ATOM 4857 C CA . TYR A 1 618 ? -21.719 24.562 18.016 1 97.5 618 TYR A CA 1
ATOM 4858 C C . TYR A 1 618 ? -20.516 24.828 17.125 1 97.5 618 TYR A C 1
ATOM 4860 O O . TYR A 1 618 ? -20.281 24.109 16.156 1 97.5 618 TYR A O 1
ATOM 4868 N N . ALA A 1 619 ? -19.75 25.844 17.469 1 97.62 619 ALA A N 1
ATOM 4869 C CA . ALA A 1 619 ? -18.578 26.203 16.688 1 97.62 619 ALA A CA 1
ATOM 4870 C C . ALA A 1 619 ? -17.328 25.469 17.188 1 97.62 619 ALA A C 1
ATOM 4872 O O . ALA A 1 619 ? -16.547 24.953 16.391 1 97.62 619 ALA A O 1
ATOM 4873 N N . HIS A 1 620 ? -17.172 25.375 18.469 1 97.31 620 HIS A N 1
ATOM 4874 C CA . HIS A 1 620 ? -15.93 24.891 19.078 1 97.31 620 HIS A CA 1
ATOM 4875 C C . HIS A 1 620 ? -15.859 23.375 19.031 1 97.31 620 HIS A C 1
ATOM 4877 O O . HIS A 1 620 ? -14.773 22.797 18.891 1 97.31 620 HIS A O 1
ATOM 4883 N N . PHE A 1 621 ? -17 22.641 19.203 1 97.5 621 PHE A N 1
ATOM 4884 C CA . PHE A 1 621 ? -17 21.188 19.25 1 97.5 621 PHE A CA 1
ATOM 4885 C C . PHE A 1 621 ? -18.141 20.609 18.391 1 97.5 621 PHE A C 1
ATOM 4887 O O . PHE A 1 621 ? -18.984 19.875 18.891 1 97.5 621 PHE A O 1
ATOM 4894 N N . PRO A 1 622 ? -18.047 20.812 17.109 1 98.31 622 PRO A N 1
ATOM 4895 C CA . PRO A 1 622 ? -19.188 20.422 16.266 1 98.31 622 PRO A CA 1
ATOM 4896 C C . PRO A 1 622 ? -19.188 18.938 15.953 1 98.31 622 PRO A C 1
ATOM 4898 O O . PRO A 1 622 ? -20.156 18.422 15.398 1 98.31 622 PRO A O 1
ATOM 4901 N N . LEU A 1 623 ? -18.203 18.125 16.25 1 98.56 623 LEU A N 1
ATOM 4902 C CA . LEU A 1 623 ? -18.062 16.75 15.797 1 98.56 623 LEU A CA 1
ATOM 4903 C C . LEU A 1 623 ? -18.781 15.797 16.75 1 98.56 623 LEU A C 1
ATOM 4905 O O . LEU A 1 623 ? -18.875 14.602 16.469 1 98.56 623 LEU A O 1
ATOM 4909 N N . VAL A 1 624 ? -19.266 16.25 17.875 1 98.5 624 VAL A N 1
ATOM 4910 C CA . VAL A 1 624 ? -20.062 15.508 18.844 1 98.5 624 VAL A CA 1
ATOM 4911 C C . VAL A 1 624 ? -21.344 16.281 19.141 1 98.5 624 VAL A C 1
ATOM 4913 O O . VAL A 1 624 ? -21.344 17.516 19.172 1 98.5 624 VAL A O 1
ATOM 4916 N N . VAL A 1 625 ? -22.438 15.633 19.328 1 98.44 625 VAL A N 1
ATOM 4917 C CA . VAL A 1 625 ? -23.703 16.312 19.531 1 98.44 625 VAL A CA 1
ATOM 4918 C C . VAL A 1 625 ? -23.641 17.141 20.812 1 98.44 625 VAL A C 1
ATOM 4920 O O . VAL A 1 625 ? -22.984 16.75 21.781 1 98.44 625 VAL A O 1
ATOM 4923 N N . PRO A 1 626 ? -24.344 18.281 20.891 1 97.81 626 PRO A N 1
ATOM 4924 C CA . PRO A 1 626 ? -24.219 19.219 22 1 97.81 626 PRO A CA 1
ATOM 4925 C C . PRO A 1 626 ? -24.609 18.578 23.344 1 97.81 626 PRO A C 1
ATOM 4927 O O . PRO A 1 626 ? -23.953 18.859 24.359 1 97.81 626 PRO A O 1
ATOM 4930 N N . SER A 1 627 ? -25.641 17.734 23.422 1 97.25 627 SER A N 1
ATOM 4931 C CA . SER A 1 627 ? -26.047 17.109 24.688 1 97.25 627 SER A CA 1
ATOM 4932 C C . SER A 1 627 ? -24.938 16.266 25.266 1 97.25 627 SER A C 1
ATOM 4934 O O . SER A 1 627 ? -24.734 16.25 26.484 1 97.25 627 SER A O 1
ATOM 4936 N N . GLU A 1 628 ? -24.266 15.578 24.391 1 97.69 628 GLU A N 1
ATOM 4937 C CA . GLU A 1 628 ? -23.141 14.773 24.844 1 97.69 628 GLU A CA 1
ATOM 4938 C C . GLU A 1 628 ? -21.953 15.648 25.234 1 97.69 628 GLU A C 1
ATOM 4940 O O . GLU A 1 628 ? -21.25 15.359 26.203 1 97.69 628 GLU A O 1
ATOM 4945 N N . ASN A 1 629 ? -21.656 16.703 24.453 1 97.81 629 ASN A N 1
ATOM 4946 C CA . ASN A 1 629 ? -20.594 17.641 24.812 1 97.81 629 ASN A CA 1
ATOM 4947 C C . ASN A 1 629 ? -20.812 18.234 26.203 1 97.81 629 ASN A C 1
ATOM 4949 O O . ASN A 1 629 ? -19.844 18.5 26.922 1 97.81 629 ASN A O 1
ATOM 4953 N N . GLU A 1 630 ? -22.016 18.484 26.547 1 97.19 630 GLU A N 1
ATOM 4954 C CA . GLU A 1 630 ? -22.328 19.016 27.875 1 97.19 630 GLU A CA 1
ATOM 4955 C C . GLU A 1 630 ? -21.859 18.062 28.969 1 97.19 630 GLU A C 1
ATOM 4957 O O . GLU A 1 630 ? -21.266 18.5 29.969 1 97.19 630 GLU A O 1
ATOM 4962 N N . LYS A 1 631 ? -22.141 16.781 28.781 1 97 631 LYS A N 1
ATOM 4963 C CA . LYS A 1 631 ? -21.688 15.781 29.75 1 97 631 LYS A CA 1
ATOM 4964 C C . LYS A 1 631 ? -20.172 15.758 29.828 1 97 631 LYS A C 1
ATOM 4966 O O . LYS A 1 631 ? -19.594 15.695 30.922 1 97 631 LYS A O 1
ATOM 4971 N N . ILE A 1 632 ? -19.531 15.781 28.672 1 97.12 632 ILE A N 1
ATOM 4972 C CA . ILE A 1 632 ? -18.078 15.703 28.594 1 97.12 632 ILE A CA 1
ATOM 4973 C C . ILE A 1 632 ? -17.469 16.906 29.297 1 97.12 632 ILE A C 1
ATOM 4975 O O . ILE A 1 632 ? -16.594 16.75 30.156 1 97.12 632 ILE A O 1
ATOM 4979 N N . LEU A 1 633 ? -17.891 18.109 28.984 1 96.56 633 LEU A N 1
ATOM 4980 C CA . LEU A 1 633 ? -17.281 19.344 29.469 1 96.56 633 LEU A CA 1
ATOM 4981 C C . LEU A 1 633 ? -17.609 19.578 30.938 1 96.56 633 LEU A C 1
ATOM 4983 O O . LEU A 1 633 ? -16.828 20.172 31.672 1 96.56 633 LEU A O 1
ATOM 4987 N N . LYS A 1 634 ? -18.75 19.109 31.422 1 96 634 LYS A N 1
ATOM 4988 C CA . LYS A 1 634 ? -19.047 19.109 32.844 1 96 634 LYS A CA 1
ATOM 4989 C C . LYS A 1 634 ? -18.062 18.234 33.625 1 96 634 LYS A C 1
ATOM 4991 O O . LYS A 1 634 ? -17.578 18.609 34.688 1 96 634 LYS A O 1
ATOM 4996 N N . SER A 1 635 ? -17.875 17.109 33 1 94.88 635 SER A N 1
ATOM 4997 C CA . SER A 1 635 ? -16.938 16.188 33.625 1 94.88 635 SER A CA 1
ATOM 4998 C C . SER A 1 635 ? -15.531 16.797 33.688 1 94.88 635 SER A C 1
ATOM 5000 O O . SER A 1 635 ? -14.773 16.516 34.625 1 94.88 635 SER A O 1
ATOM 5002 N N . LEU A 1 636 ? -15.18 17.625 32.75 1 93.25 636 LEU A N 1
ATOM 5003 C CA . LEU A 1 636 ? -13.867 18.266 32.688 1 93.25 636 LEU A CA 1
ATOM 5004 C C . LEU A 1 636 ? -13.859 19.562 33.5 1 93.25 636 LEU A C 1
ATOM 5006 O O . LEU A 1 636 ? -12.797 20.172 33.688 1 93.25 636 LEU A O 1
ATOM 5010 N N . GLY A 1 637 ? -15.008 20.031 33.969 1 92.31 637 GLY A N 1
ATOM 5011 C CA . GLY A 1 637 ? -15.117 21.203 34.812 1 92.31 637 GLY A CA 1
ATOM 5012 C C . GLY A 1 637 ? -15 22.5 34.031 1 92.31 637 GLY A C 1
ATOM 5013 O O . GLY A 1 637 ? -14.594 23.531 34.594 1 92.31 637 GLY A O 1
ATOM 5014 N N . VAL A 1 638 ? -15.32 22.531 32.688 1 93.06 638 VAL A N 1
ATOM 5015 C CA . VAL A 1 638 ? -15.117 23.75 31.891 1 93.06 638 VAL A CA 1
ATOM 5016 C C . VAL A 1 638 ? -16.406 24.109 31.172 1 93.06 638 VAL A C 1
ATOM 5018 O O . VAL A 1 638 ? -16.422 24.984 30.312 1 93.06 638 VAL A O 1
ATOM 5021 N N . ALA A 1 639 ? -17.531 23.469 31.422 1 94.44 639 ALA A N 1
ATOM 5022 C CA . ALA A 1 639 ? -18.797 23.656 30.719 1 94.44 639 ALA A CA 1
ATOM 5023 C C . ALA A 1 639 ? -19.25 25.109 30.781 1 94.44 639 ALA A C 1
ATOM 5025 O O . ALA A 1 639 ? -19.844 25.625 29.844 1 94.44 639 ALA A O 1
ATOM 5026 N N . GLU A 1 640 ? -18.922 25.797 31.828 1 90.06 640 GLU A N 1
ATOM 5027 C CA . GLU A 1 640 ? -19.406 27.156 32.062 1 90.06 640 GLU A CA 1
ATOM 5028 C C . GLU A 1 640 ? -18.703 28.156 31.156 1 90.06 640 GLU A C 1
ATOM 5030 O O . GLU A 1 640 ? -19.156 29.281 30.969 1 90.06 640 GLU A O 1
ATOM 5035 N N . LYS A 1 641 ? -17.641 27.766 30.562 1 91.5 641 LYS A N 1
ATOM 5036 C CA . LYS A 1 641 ? -16.891 28.656 29.672 1 91.5 641 LYS A CA 1
ATOM 5037 C C . LYS A 1 641 ? -17.594 28.844 28.344 1 91.5 641 LYS A C 1
ATOM 5039 O O . LYS A 1 641 ? -17.281 29.766 27.594 1 91.5 641 LYS A O 1
ATOM 5044 N N . TYR A 1 642 ? -18.594 28.031 28.078 1 94.88 642 TYR A N 1
ATOM 5045 C CA . TYR A 1 642 ? -19.172 28.016 26.734 1 94.88 642 TYR A CA 1
ATOM 5046 C C . TYR A 1 642 ? -20.641 28.406 26.766 1 94.88 642 TYR A C 1
ATOM 5048 O O . TYR A 1 642 ? -21.297 28.328 27.812 1 94.88 642 TYR A O 1
ATOM 5056 N N . SER A 1 643 ? -21.062 28.891 25.562 1 94.69 643 SER A N 1
ATOM 5057 C CA . SER A 1 643 ? -22.484 29.172 25.344 1 94.69 643 SER A CA 1
ATOM 5058 C C . SER A 1 643 ? -23.172 27.969 24.703 1 94.69 643 SER A C 1
ATOM 5060 O O . SER A 1 643 ? -22.656 27.375 23.75 1 94.69 643 SER A O 1
ATOM 5062 N N . TRP A 1 644 ? -24.281 27.609 25.172 1 95.94 644 TRP A N 1
ATOM 5063 C CA . TRP A 1 644 ? -25.016 26.438 24.688 1 95.94 644 TRP A CA 1
ATOM 5064 C C . TRP A 1 644 ? -26.234 26.875 23.875 1 95.94 644 TRP A C 1
ATOM 5066 O O . TRP A 1 644 ? -27.047 26.047 23.469 1 95.94 644 TRP A O 1
ATOM 5076 N N . GLU A 1 645 ? -26.281 28.172 23.531 1 93.88 645 GLU A N 1
ATOM 5077 C CA . GLU A 1 645 ? -27.391 28.719 22.75 1 93.88 645 GLU A CA 1
ATOM 5078 C C . GLU A 1 645 ? -27.25 28.359 21.281 1 93.88 645 GLU A C 1
ATOM 5080 O O . GLU A 1 645 ? -26.141 28.328 20.734 1 93.88 645 GLU A O 1
ATOM 5085 N N . LYS A 1 646 ? -28.359 28.156 20.672 1 95.81 646 LYS A N 1
ATOM 5086 C CA . LYS A 1 646 ? -28.375 27.906 19.234 1 95.81 646 LYS A CA 1
ATOM 5087 C C . LYS A 1 646 ? -27.953 29.141 18.453 1 95.81 646 LYS A C 1
ATOM 5089 O O . LYS A 1 646 ? -28.25 30.266 18.875 1 95.81 646 LYS A O 1
ATOM 5094 N N . PRO A 1 647 ? -27.234 28.938 17.359 1 95.81 647 PRO A N 1
ATOM 5095 C CA . PRO A 1 647 ? -26.812 30.094 16.562 1 95.81 647 PRO A CA 1
ATOM 5096 C C . PRO A 1 647 ? -27.984 30.859 15.969 1 95.81 647 PRO A C 1
ATOM 5098 O O . PRO A 1 647 ? -28.969 30.266 15.555 1 95.81 647 PRO A O 1
ATOM 5101 N N . SER A 1 648 ? -27.875 32.125 15.969 1 93.5 648 SER A N 1
ATOM 5102 C CA . SER A 1 648 ? -28.875 33.031 15.398 1 93.5 648 SER A CA 1
ATOM 5103 C C . SER A 1 648 ? -28.234 34.344 14.922 1 93.5 648 SER A C 1
ATOM 5105 O O . SER A 1 648 ? -27.141 34.688 15.383 1 93.5 648 SER A O 1
ATOM 5107 N N . ARG A 1 649 ? -28.844 34.969 14.047 1 92.44 649 ARG A N 1
ATOM 5108 C CA . ARG A 1 649 ? -28.312 36.219 13.469 1 92.44 649 ARG A CA 1
ATOM 5109 C C . ARG A 1 649 ? -28.094 37.281 14.539 1 92.44 649 ARG A C 1
ATOM 5111 O O . ARG A 1 649 ? -28.969 37.5 15.383 1 92.44 649 ARG A O 1
ATOM 5118 N N . ILE A 1 650 ? -26.938 37.812 14.562 1 87.12 650 ILE A N 1
ATOM 5119 C CA . ILE A 1 650 ? -26.562 38.906 15.453 1 87.12 650 ILE A CA 1
ATOM 5120 C C . ILE A 1 650 ? -26.547 40.219 14.68 1 87.12 650 ILE A C 1
ATOM 5122 O O . ILE A 1 650 ? -25.891 40.312 13.641 1 87.12 650 ILE A O 1
ATOM 5126 N N . SER A 1 651 ? -27.25 41.156 15.133 1 83.56 651 SER A N 1
ATOM 5127 C CA . SER A 1 651 ? -27.375 42.438 14.445 1 83.56 651 SER A CA 1
ATOM 5128 C C . SER A 1 651 ? -26.078 43.25 14.531 1 83.56 651 SER A C 1
ATOM 5130 O O . SER A 1 651 ? -25.406 43.25 15.57 1 83.56 651 SER A O 1
ATOM 5132 N N . HIS A 1 652 ? -25.688 43.938 13.484 1 84.06 652 HIS A N 1
ATOM 5133 C CA . HIS A 1 652 ? -24.516 44.812 13.461 1 84.06 652 HIS A CA 1
ATOM 5134 C C . HIS A 1 652 ? -24.828 46.188 14.008 1 84.06 652 HIS A C 1
ATOM 5136 O O . HIS A 1 652 ? -25.922 46.719 13.789 1 84.06 652 HIS A O 1
ATOM 5142 N N . PRO A 1 653 ? -23.812 46.75 14.633 1 87.31 653 PRO A N 1
ATOM 5143 C CA . PRO A 1 653 ? -24.016 48.094 15.117 1 87.31 653 PRO A CA 1
ATOM 5144 C C . PRO A 1 653 ? -24.156 49.125 13.992 1 87.31 653 PRO A C 1
ATOM 5146 O O . PRO A 1 653 ? -23.562 48.938 12.922 1 87.31 653 PRO A O 1
ATOM 5149 N N . ILE A 1 654 ? -24.922 50.125 14.25 1 89.88 654 ILE A N 1
ATOM 5150 C CA . ILE A 1 654 ? -25.094 51.219 13.305 1 89.88 654 ILE A CA 1
ATOM 5151 C C . ILE A 1 654 ? -24.047 52.312 13.586 1 89.88 654 ILE A C 1
ATOM 5153 O O . ILE A 1 654 ? -23.953 52.812 14.711 1 89.88 654 ILE A O 1
ATOM 5157 N N . PHE A 1 655 ? -23.266 52.656 12.586 1 91.75 655 PHE A N 1
ATOM 5158 C CA . PHE A 1 655 ? -22.25 53.688 12.766 1 91.75 655 PHE A CA 1
ATOM 5159 C C . PHE A 1 655 ? -22.875 55.062 12.68 1 91.75 655 PHE A C 1
ATOM 5161 O O . PHE A 1 655 ? -23.688 55.344 11.797 1 91.75 655 PHE A O 1
ATOM 5168 N N . ILE A 1 656 ? -22.594 55.906 13.625 1 94.88 656 ILE A N 1
ATOM 5169 C CA . ILE A 1 656 ? -22.938 57.312 13.648 1 94.88 656 ILE A CA 1
ATOM 5170 C C . ILE A 1 656 ? -21.688 58.156 13.391 1 94.88 656 ILE A C 1
ATOM 5172 O O . ILE A 1 656 ? -20.656 57.969 14.047 1 94.88 656 ILE A O 1
ATOM 5176 N N . SER A 1 657 ? -21.75 59.156 12.477 1 93.25 657 SER A N 1
ATOM 5177 C CA . SER A 1 657 ? -20.5 59.719 11.977 1 93.25 657 SER A CA 1
ATOM 5178 C C . SER A 1 657 ? -20.406 61.188 12.289 1 93.25 657 SER A C 1
ATOM 5180 O O . SER A 1 657 ? -19.312 61.719 12.492 1 93.25 657 SER A O 1
ATOM 5182 N N . SER A 1 658 ? -21.516 61.938 12.367 1 94.75 658 SER A N 1
ATOM 5183 C CA . SER A 1 658 ? -21.453 63.375 12.562 1 94.75 658 SER A CA 1
ATOM 5184 C C . SER A 1 658 ? -21.109 63.719 14.008 1 94.75 658 SER A C 1
ATOM 5186 O O . SER A 1 658 ? -21.516 63.031 14.938 1 94.75 658 SER A O 1
ATOM 5188 N N . HIS A 1 659 ? -20.344 64.875 14.211 1 95.12 659 HIS A N 1
ATOM 5189 C CA . HIS A 1 659 ? -19.953 65.312 15.539 1 95.12 659 HIS A CA 1
ATOM 5190 C C . HIS A 1 659 ? -21.172 65.562 16.406 1 95.12 659 HIS A C 1
ATOM 5192 O O . HIS A 1 659 ? -21.25 65.125 17.547 1 95.12 659 HIS A O 1
ATOM 5198 N N . ALA A 1 660 ? -22.188 66.25 15.875 1 94.75 660 ALA A N 1
ATOM 5199 C CA . ALA A 1 660 ? -23.375 66.688 16.641 1 94.75 660 ALA A CA 1
ATOM 5200 C C . ALA A 1 660 ? -24.156 65.438 17.078 1 94.75 660 ALA A C 1
ATOM 5202 O O . ALA A 1 660 ? -24.641 65.375 18.219 1 94.75 660 ALA A O 1
ATOM 5203 N N . ALA A 1 661 ? -24.344 64.562 16.203 1 96 661 ALA A N 1
ATOM 5204 C CA . ALA A 1 661 ? -25.078 63.312 16.531 1 96 661 ALA A CA 1
ATOM 5205 C C . ALA A 1 661 ? -24.359 62.5 17.578 1 96 661 ALA A C 1
ATOM 5207 O O . ALA A 1 661 ? -24.969 61.969 18.516 1 96 661 ALA A O 1
ATOM 5208 N N . CYS A 1 662 ? -23.078 62.281 17.438 1 95.75 662 CYS A N 1
ATOM 5209 C CA . CYS A 1 662 ? -22.281 61.531 18.406 1 95.75 662 CYS A CA 1
ATOM 5210 C C . CYS A 1 662 ? -22.391 62.156 19.797 1 95.75 662 CYS A C 1
ATOM 5212 O O . CYS A 1 662 ? -22.609 61.438 20.781 1 95.75 662 CYS A O 1
ATOM 5214 N N . MET A 1 663 ? -22.266 63.5 19.906 1 95.38 663 MET A N 1
ATOM 5215 C CA . MET A 1 663 ? -22.312 64.188 21.188 1 95.38 663 MET A CA 1
ATOM 5216 C C . MET A 1 663 ? -23.688 64.062 21.828 1 95.38 663 MET A C 1
ATOM 5218 O O . MET A 1 663 ? -23.812 63.844 23.047 1 95.38 663 MET A O 1
ATOM 5222 N N . SER A 1 664 ? -24.688 64.188 20.953 1 95.06 664 SER A N 1
ATOM 5223 C CA . SER A 1 664 ? -26.047 64.062 21.453 1 95.06 664 SER A CA 1
ATOM 5224 C C . SER A 1 664 ? -26.297 62.656 22.062 1 95.06 664 SER A C 1
ATOM 5226 O O . SER A 1 664 ? -26.922 62.531 23.109 1 95.06 664 SER A O 1
ATOM 5228 N N . ILE A 1 665 ? -25.781 61.719 21.422 1 96.19 665 ILE A N 1
ATOM 5229 C CA . ILE A 1 665 ? -25.969 60.344 21.875 1 96.19 665 ILE A CA 1
ATOM 5230 C C . ILE A 1 665 ? -25.156 60.125 23.156 1 96.19 665 ILE A C 1
ATOM 5232 O O . ILE A 1 665 ? -25.672 59.531 24.125 1 96.19 665 ILE A O 1
ATOM 5236 N N . LEU A 1 666 ? -23.953 60.5 23.219 1 95.31 666 LEU A N 1
ATOM 5237 C CA . LEU A 1 666 ? -23.047 60.25 24.344 1 95.31 666 LEU A CA 1
ATOM 5238 C C . LEU A 1 666 ? -23.516 61 25.594 1 95.31 666 LEU A C 1
ATOM 5240 O O . LEU A 1 666 ? -23.25 60.562 26.719 1 95.31 666 LEU A O 1
ATOM 5244 N N . GLU A 1 667 ? -24.281 62.062 25.422 1 94 667 GLU A N 1
ATOM 5245 C CA . GLU A 1 667 ? -24.75 62.844 26.547 1 94 667 GLU A CA 1
ATOM 5246 C C . GLU A 1 667 ? -26.062 62.312 27.094 1 94 667 GLU A C 1
ATOM 5248 O O . GLU A 1 667 ? -26.406 62.562 28.25 1 94 667 GLU A O 1
ATOM 5253 N N . ASN A 1 668 ? -26.703 61.562 26.25 1 94.31 668 ASN A N 1
ATOM 5254 C CA . ASN A 1 668 ? -28.047 61.125 26.594 1 94.31 668 ASN A CA 1
ATOM 5255 C C . ASN A 1 668 ? -28.016 59.75 27.281 1 94.31 668 ASN A C 1
ATOM 5257 O O . ASN A 1 668 ? -28.219 58.719 26.641 1 94.31 668 ASN A O 1
ATOM 5261 N N . GLN A 1 669 ? -27.891 59.625 28.625 1 93.06 669 GLN A N 1
ATOM 5262 C CA . GLN A 1 669 ? -27.781 58.406 29.375 1 93.06 669 GLN A CA 1
ATOM 5263 C C . GLN A 1 669 ? -29.141 57.719 29.531 1 93.06 669 GLN A C 1
ATOM 5265 O O . GLN A 1 669 ? -29.219 56.531 29.875 1 93.06 669 GLN A O 1
ATOM 5270 N N . GLU A 1 670 ? -30.141 58.531 29.391 1 92.56 670 GLU A N 1
ATOM 5271 C CA . GLU A 1 670 ? -31.484 57.938 29.547 1 92.56 670 GLU A CA 1
ATOM 5272 C C . GLU A 1 670 ? -31.844 57.031 28.375 1 92.56 670 GLU A C 1
ATOM 5274 O O . GLU A 1 670 ? -32.375 55.938 28.578 1 92.56 670 GLU A O 1
ATOM 5279 N N . THR A 1 671 ? -31.484 57.5 27.203 1 94.94 671 THR A N 1
ATOM 5280 C CA . THR A 1 671 ? -31.844 56.781 26 1 94.94 671 THR A CA 1
ATOM 5281 C C . THR A 1 671 ? -30.75 55.812 25.578 1 94.94 671 THR A C 1
ATOM 5283 O O . THR A 1 671 ? -31.016 54.719 25.062 1 94.94 671 THR A O 1
ATOM 5286 N N . PHE A 1 672 ? -29.562 56.156 25.719 1 96.19 672 PHE A N 1
ATOM 5287 C CA . PHE A 1 672 ? -28.422 55.375 25.266 1 96.19 672 PHE A CA 1
ATOM 5288 C C . PHE A 1 672 ? -27.547 54.906 26.438 1 96.19 672 PHE A C 1
ATOM 5290 O O . PHE A 1 672 ? -26.984 55.75 27.141 1 96.19 672 PHE A O 1
ATOM 5297 N N . LYS A 1 673 ? -27.422 53.594 26.562 1 95 673 LYS A N 1
ATOM 5298 C CA . LYS A 1 673 ? -26.719 53 27.703 1 95 673 LYS A CA 1
ATOM 5299 C C . LYS A 1 673 ? -25.359 52.469 27.266 1 95 673 LYS A C 1
ATOM 5301 O O . LYS A 1 673 ? -25.172 52.094 26.125 1 95 673 LYS A O 1
ATOM 5306 N N . VAL A 1 674 ? -24.406 52.469 28.25 1 93.69 674 VAL A N 1
ATOM 5307 C CA . VAL A 1 674 ? -23.078 51.875 27.969 1 93.69 674 VAL A CA 1
ATOM 5308 C C . VAL A 1 674 ? -23.188 50.375 27.859 1 93.69 674 VAL A C 1
ATOM 5310 O O . VAL A 1 674 ? -24.125 49.781 28.406 1 93.69 674 VAL A O 1
ATOM 5313 N N . THR A 1 675 ? -22.266 49.719 27.203 1 91.31 675 THR A N 1
ATOM 5314 C CA . THR A 1 675 ? -22.359 48.312 26.875 1 91.31 675 THR A CA 1
ATOM 5315 C C . THR A 1 675 ? -21.234 47.531 27.562 1 91.31 675 THR A C 1
ATOM 5317 O O . THR A 1 675 ? -21.172 46.281 27.453 1 91.31 675 THR A O 1
ATOM 5320 N N . TRP A 1 676 ? -20.312 48.031 28.312 1 92.38 676 TRP A N 1
ATOM 5321 C CA . TRP A 1 676 ? -19.062 47.406 28.766 1 92.38 676 TRP A CA 1
ATOM 5322 C C . TRP A 1 676 ? -19.281 46.625 30.047 1 92.38 676 TRP A C 1
ATOM 5324 O O . TRP A 1 676 ? -18.422 45.844 30.469 1 92.38 676 TRP A O 1
ATOM 5334 N N . GLY A 1 677 ? -20.391 46.812 30.703 1 92.12 677 GLY A N 1
ATOM 5335 C CA . GLY A 1 677 ? -20.656 46.25 32 1 92.12 677 GLY A CA 1
ATOM 5336 C C . GLY A 1 677 ? -20.484 44.75 32.062 1 92.12 677 GLY A C 1
ATOM 5337 O O . GLY A 1 677 ? -19.859 44.188 32.969 1 92.12 677 GLY A O 1
ATOM 5338 N N . ARG A 1 678 ? -20.984 44.125 31.062 1 89.88 678 ARG A N 1
ATOM 5339 C CA . ARG A 1 678 ? -20.938 42.656 31.031 1 89.88 678 ARG A CA 1
ATOM 5340 C C . ARG A 1 678 ? -19.516 42.156 31.016 1 89.88 678 ARG A C 1
ATOM 5342 O O . ARG A 1 678 ? -19.172 41.188 31.719 1 89.88 678 ARG A O 1
ATOM 5349 N N . LYS A 1 679 ? -18.672 42.719 30.203 1 92.81 679 LYS A N 1
ATOM 5350 C CA . LYS A 1 679 ? -17.266 42.312 30.094 1 92.81 679 LYS A CA 1
ATOM 5351 C C . LYS A 1 679 ? -16.5 42.625 31.359 1 92.81 679 LYS A C 1
ATOM 5353 O O . LYS A 1 679 ? -15.656 41.844 31.797 1 92.81 679 LYS A O 1
ATOM 5358 N N . ILE A 1 680 ? -16.75 43.75 31.969 1 94.75 680 ILE A N 1
ATOM 5359 C CA . ILE A 1 680 ? -16.078 44.125 33.188 1 94.75 680 ILE A CA 1
ATOM 5360 C C . ILE A 1 680 ? -16.453 43.188 34.344 1 94.75 680 ILE A C 1
ATOM 5362 O O . ILE A 1 680 ? -15.578 42.719 35.062 1 94.75 680 ILE A O 1
ATOM 5366 N N . GLU A 1 681 ? -17.703 42.906 34.375 1 93.25 681 GLU A N 1
ATOM 5367 C CA . GLU A 1 681 ? -18.141 41.938 35.406 1 93.25 681 GLU A CA 1
ATOM 5368 C C . GLU A 1 681 ? -17.516 40.562 35.188 1 93.25 681 GLU A C 1
ATOM 5370 O O . GLU A 1 681 ? -17.141 39.906 36.156 1 93.25 681 GLU A O 1
ATOM 5375 N N . PHE A 1 682 ? -17.453 40.188 34 1 91.69 682 PHE A N 1
ATOM 5376 C CA . PHE A 1 682 ? -16.844 38.906 33.656 1 91.69 682 PHE A CA 1
ATOM 5377 C C . PHE A 1 682 ? -15.391 38.844 34.125 1 91.69 682 PHE A C 1
ATOM 5379 O O . PHE A 1 682 ? -14.961 37.844 34.719 1 91.69 682 PHE A O 1
ATOM 5386 N N . LEU A 1 683 ? -14.594 39.844 33.875 1 92.88 683 LEU A N 1
ATOM 5387 C CA . LEU A 1 683 ? -13.18 39.875 34.25 1 92.88 683 LEU A CA 1
ATOM 5388 C C . LEU A 1 683 ? -13 39.969 35.75 1 92.88 683 LEU A C 1
ATOM 5390 O O . LEU A 1 683 ? -12.039 39.438 36.312 1 92.88 683 LEU A O 1
ATOM 5394 N N . MET A 1 684 ? -13.977 40.594 36.469 1 94.5 684 MET A N 1
ATOM 5395 C CA . MET A 1 684 ? -13.781 40.938 37.875 1 94.5 684 MET A CA 1
ATOM 5396 C C . MET A 1 684 ? -14.438 39.906 38.781 1 94.5 684 MET A C 1
ATOM 5398 O O . MET A 1 684 ? -14.125 39.844 39.969 1 94.5 684 MET A O 1
ATOM 5402 N N . GLN A 1 685 ? -15.305 39.188 38.219 1 92 685 GLN A N 1
ATOM 5403 C CA . GLN A 1 685 ? -16.031 38.219 39.031 1 92 685 GLN A CA 1
ATOM 5404 C C . GLN A 1 685 ? -15.055 37.25 39.719 1 92 685 GLN A C 1
ATOM 5406 O O . GLN A 1 685 ? -14.07 36.812 39.125 1 92 685 GLN A O 1
ATOM 5411 N N . ARG A 1 686 ? -15.336 36.969 40.969 1 89.5 686 ARG A N 1
ATOM 5412 C CA . ARG A 1 686 ? -14.469 36.094 41.75 1 89.5 686 ARG A CA 1
ATOM 5413 C C . ARG A 1 686 ? -15.242 35.438 42.906 1 89.5 686 ARG A C 1
ATOM 5415 O O . ARG A 1 686 ? -16.016 36.094 43.594 1 89.5 686 ARG A O 1
ATOM 5422 N N . ASP A 1 687 ? -14.961 34.188 43.188 1 83.31 687 ASP A N 1
ATOM 5423 C CA . ASP A 1 687 ? -15.531 33.406 44.281 1 83.31 687 ASP A CA 1
ATOM 5424 C C . ASP A 1 687 ? -17.047 33.562 44.312 1 83.31 687 ASP A C 1
ATOM 5426 O O . ASP A 1 687 ? -17.641 33.844 45.375 1 83.31 687 ASP A O 1
ATOM 5430 N N . LYS A 1 688 ? -17.719 33.531 43.188 1 81.69 688 LYS A N 1
ATOM 5431 C CA . LYS A 1 688 ? -19.172 33.531 43 1 81.69 688 LYS A CA 1
ATOM 5432 C C . LYS A 1 688 ? -19.75 34.906 43.312 1 81.69 688 LYS A C 1
ATOM 5434 O O . LYS A 1 688 ? -20.969 35.031 43.5 1 81.69 688 LYS A O 1
ATOM 5439 N N . HIS A 1 689 ? -18.828 35.812 43.5 1 88.75 689 HIS A N 1
ATOM 5440 C CA . HIS A 1 689 ? -19.281 37.188 43.688 1 88.75 689 HIS A CA 1
ATOM 5441 C C . HIS A 1 689 ? -19.078 38.031 42.438 1 88.75 689 HIS A C 1
ATOM 5443 O O . HIS A 1 689 ? -18.031 37.938 41.781 1 88.75 689 HIS A O 1
ATOM 5449 N N . GLN A 1 690 ? -20.109 38.812 42.219 1 90.38 690 GLN A N 1
ATOM 5450 C CA . GLN A 1 690 ? -20.062 39.656 41.031 1 90.38 690 GLN A CA 1
ATOM 5451 C C . GLN A 1 690 ? -19.516 41.031 41.344 1 90.38 690 GLN A C 1
ATOM 5453 O O . GLN A 1 690 ? -20.266 41.938 41.719 1 90.38 690 GLN A O 1
ATOM 5458 N N . TYR A 1 691 ? -18.266 41.219 41.188 1 92.56 691 TYR A N 1
ATOM 5459 C CA . TYR A 1 691 ? -17.641 42.531 41.344 1 92.56 691 TYR A CA 1
ATOM 5460 C C . TYR A 1 691 ? -17.656 43.281 40 1 92.56 691 TYR A C 1
ATOM 5462 O O . TYR A 1 691 ? -17.812 42.656 38.938 1 92.56 691 TYR A O 1
ATOM 5470 N N . GLY A 1 692 ? -17.5 44.594 39.969 1 92.56 692 GLY A N 1
ATOM 5471 C CA . GLY A 1 692 ? -17.344 45.406 38.75 1 92.56 692 GLY A CA 1
ATOM 5472 C C . GLY A 1 692 ? -18.641 46.031 38.281 1 92.56 692 GLY A C 1
ATOM 5473 O O . GLY A 1 692 ? -18.625 46.938 37.438 1 92.56 692 GLY A O 1
ATOM 5474 N N . LYS A 1 693 ? -19.766 45.562 38.812 1 93.62 693 LYS A N 1
ATOM 5475 C CA . LYS A 1 693 ? -21.078 46.031 38.375 1 93.62 693 LYS A CA 1
ATOM 5476 C C . LYS A 1 693 ? -21.25 47.531 38.656 1 93.62 693 LYS A C 1
ATOM 5478 O O . LYS A 1 693 ? -21.875 48.25 37.875 1 93.62 693 LYS A O 1
ATOM 5483 N N . ASP A 1 694 ? -20.719 48 39.781 1 93.69 694 ASP A N 1
ATOM 5484 C CA . ASP A 1 694 ? -20.938 49.375 40.219 1 93.69 694 ASP A CA 1
ATOM 5485 C C . ASP A 1 694 ? -19.812 50.281 39.75 1 93.69 694 ASP A C 1
ATOM 5487 O O . ASP A 1 694 ? -19.797 51.469 40.062 1 93.69 694 ASP A O 1
ATOM 5491 N N . PHE A 1 695 ? -18.938 49.812 39 1 94.5 695 PHE A N 1
ATOM 5492 C CA . PHE A 1 695 ? -17.844 50.594 38.469 1 94.5 695 PHE A CA 1
ATOM 5493 C C . PHE A 1 695 ? -18.391 51.719 37.562 1 94.5 695 PHE A C 1
ATOM 5495 O O . PHE A 1 695 ? -19.391 51.531 36.875 1 94.5 695 PHE A O 1
ATOM 5502 N N . MET A 1 696 ? -17.766 52.781 37.469 1 94.56 696 MET A N 1
ATOM 5503 C CA . MET A 1 696 ? -18.234 54 36.812 1 94.56 696 MET A CA 1
ATOM 5504 C C . MET A 1 696 ? -18.547 53.75 35.344 1 94.56 696 MET A C 1
ATOM 5506 O O . MET A 1 696 ? -19.422 54.406 34.75 1 94.56 696 MET A O 1
ATOM 5510 N N . LEU A 1 697 ? -17.875 52.781 34.688 1 92.88 697 LEU A N 1
ATOM 5511 C CA . LEU A 1 697 ? -18.078 52.531 33.25 1 92.88 697 LEU A CA 1
ATOM 5512 C C . LEU A 1 697 ? -18.953 51.312 33 1 92.88 697 LEU A C 1
ATOM 5514 O O . LEU A 1 697 ? -19.234 50.969 31.859 1 92.88 697 LEU A O 1
ATOM 5518 N N . SER A 1 698 ? -19.438 50.656 34.031 1 94.25 698 SER A N 1
ATOM 5519 C CA . SER A 1 698 ? -20.188 49.406 33.906 1 94.25 698 SER A CA 1
ATOM 5520 C C . SER A 1 698 ? -21.656 49.656 33.625 1 94.25 698 SER A C 1
ATOM 5522 O O . SER A 1 698 ? -22.391 48.75 33.219 1 94.25 698 SER A O 1
ATOM 5524 N N . GLY A 1 699 ? -22.047 50.906 33.906 1 93.56 699 GLY A N 1
ATOM 5525 C CA . GLY A 1 699 ? -23.453 51.188 33.719 1 93.56 699 GLY A CA 1
ATOM 5526 C C . GLY A 1 699 ? -23.781 52.656 33.938 1 93.56 699 GLY A C 1
ATOM 5527 O O . GLY A 1 699 ? -22.891 53.5 34.031 1 93.56 699 GLY A O 1
ATOM 5528 N N . ASP A 1 700 ? -25.094 52.906 34 1 93.62 700 ASP A N 1
ATOM 5529 C CA . ASP A 1 700 ? -25.578 54.281 34.094 1 93.62 700 ASP A CA 1
ATOM 5530 C C . ASP A 1 700 ? -26.453 54.469 35.344 1 93.62 700 ASP A C 1
ATOM 5532 O O . ASP A 1 700 ? -27.266 55.406 35.406 1 93.62 700 ASP A O 1
ATOM 5536 N N . ARG A 1 701 ? -26.297 53.625 36.344 1 93.81 701 ARG A N 1
ATOM 5537 C CA . ARG A 1 701 ? -27.047 53.719 37.594 1 93.81 701 ARG A CA 1
ATOM 5538 C C . ARG A 1 701 ? -26.344 54.625 38.594 1 93.81 701 ARG A C 1
ATOM 5540 O O . ARG A 1 701 ? -25.172 54.969 38.406 1 93.81 701 ARG A O 1
ATOM 5547 N N . PRO A 1 702 ? -27.047 55.031 39.625 1 93.5 702 PRO A N 1
ATOM 5548 C CA . PRO A 1 702 ? -26.469 55.938 40.625 1 93.5 702 PRO A CA 1
ATOM 5549 C C . PRO A 1 702 ? -25.188 55.406 41.219 1 93.5 702 PRO A C 1
ATOM 5551 O O . PRO A 1 702 ? -24.219 56.156 41.406 1 93.5 702 PRO A O 1
ATOM 5554 N N . PRO A 1 703 ? -25.156 54.094 41.438 1 94.06 703 PRO A N 1
ATOM 5555 C CA . PRO A 1 703 ? -23.875 53.625 41.969 1 94.06 703 PRO A CA 1
ATOM 5556 C C . PRO A 1 703 ? -22.703 53.844 41.031 1 94.06 703 PRO A C 1
ATOM 5558 O O . PRO A 1 703 ? -21.562 54 41.469 1 94.06 703 PRO A O 1
ATOM 5561 N N . ASN A 1 704 ? -22.938 53.781 39.781 1 95.5 704 ASN A N 1
ATOM 5562 C CA . ASN A 1 704 ? -21.891 54.031 38.812 1 95.5 704 ASN A CA 1
ATOM 5563 C C . ASN A 1 704 ? -21.406 55.469 38.906 1 95.5 704 ASN A C 1
ATOM 5565 O O . ASN A 1 704 ? -20.203 55.75 38.812 1 95.5 704 ASN A O 1
ATOM 5569 N N . ALA A 1 705 ? -22.328 56.406 39.031 1 94.31 705 ALA A N 1
ATOM 5570 C CA . ALA A 1 705 ? -21.984 57.812 39.188 1 94.31 705 ALA A CA 1
ATOM 5571 C C . ALA A 1 705 ? -21.234 58.031 40.5 1 94.31 705 ALA A C 1
ATOM 5573 O O . ALA A 1 705 ? -20.328 58.875 40.562 1 94.31 705 ALA A O 1
ATOM 5574 N N . ALA A 1 706 ? -21.672 57.312 41.5 1 93.88 706 ALA A N 1
ATOM 5575 C CA . ALA A 1 706 ? -21 57.438 42.812 1 93.88 706 ALA A CA 1
ATOM 5576 C C . ALA A 1 706 ? -19.562 56.938 42.688 1 93.88 706 ALA A C 1
ATOM 5578 O O . ALA A 1 706 ? -18.656 57.5 43.344 1 93.88 706 ALA A O 1
ATOM 5579 N N . SER A 1 707 ? -19.422 55.906 42.031 1 94.88 707 SER A N 1
ATOM 5580 C CA . SER A 1 707 ? -18.078 55.406 41.781 1 94.88 707 SER A CA 1
ATOM 5581 C C . SER A 1 707 ? -17.203 56.469 41.125 1 94.88 707 SER A C 1
ATOM 5583 O O . SER A 1 707 ? -16.047 56.625 41.5 1 94.88 707 SER A O 1
ATOM 5585 N N . ARG A 1 708 ? -17.672 57.125 40.094 1 94.81 708 ARG A N 1
ATOM 5586 C CA . ARG A 1 708 ? -16.938 58.188 39.375 1 94.81 708 ARG A CA 1
ATOM 5587 C C . ARG A 1 708 ? -16.547 59.312 40.312 1 94.81 708 ARG A C 1
ATOM 5589 O O . ARG A 1 708 ? -15.406 59.781 40.281 1 94.81 708 ARG A O 1
ATOM 5596 N N . LYS A 1 709 ? -17.516 59.75 41.125 1 93.56 709 LYS A N 1
ATOM 5597 C CA . LYS A 1 709 ? -17.25 60.844 42.094 1 93.56 709 LYS A CA 1
ATOM 5598 C C . LYS A 1 709 ? -16.172 60.438 43.094 1 93.56 709 LYS A C 1
ATOM 5600 O O . LYS A 1 709 ? -15.281 61.219 43.406 1 93.56 709 LYS A O 1
ATOM 5605 N N . MET A 1 710 ? -16.297 59.25 43.5 1 93.88 710 MET A N 1
ATOM 5606 C CA . MET A 1 710 ? -15.336 58.75 44.469 1 93.88 710 MET A CA 1
ATOM 5607 C C . MET A 1 710 ? -13.93 58.656 43.875 1 93.88 710 MET A C 1
ATOM 5609 O O . MET A 1 710 ? -12.977 59.156 44.469 1 93.88 710 MET A O 1
ATOM 5613 N N . MET A 1 711 ? -13.844 58.094 42.75 1 92.69 711 MET A N 1
ATOM 5614 C CA . MET A 1 711 ? -12.547 57.938 42.094 1 92.69 711 MET A CA 1
ATOM 5615 C C . MET A 1 711 ? -11.977 59.312 41.719 1 92.69 711 MET A C 1
ATOM 5617 O O . MET A 1 711 ? -10.773 59.531 41.812 1 92.69 711 MET A O 1
ATOM 5621 N N . GLY A 1 712 ? -12.82 60.188 41.188 1 90.94 712 GLY A N 1
ATOM 5622 C CA . GLY A 1 712 ? -12.391 61.531 40.844 1 90.94 712 GLY A CA 1
ATOM 5623 C C . GLY A 1 712 ? -11.836 62.312 42.031 1 90.94 712 GLY A C 1
ATOM 5624 O O . GLY A 1 712 ? -10.812 62.969 41.906 1 90.94 712 GLY A O 1
ATOM 5625 N N . SER A 1 713 ? -12.562 62.188 43.188 1 89.44 713 SER A N 1
ATOM 5626 C CA . SER A 1 713 ? -12.133 62.875 44.406 1 89.44 713 SER A CA 1
ATOM 5627 C C . SER A 1 713 ? -10.805 62.344 44.906 1 89.44 713 SER A C 1
ATOM 5629 O O . SER A 1 713 ? -9.992 63.094 45.469 1 89.44 713 SER A O 1
ATOM 5631 N N . ALA A 1 714 ? -10.656 61.125 44.656 1 88.38 714 ALA A N 1
ATOM 5632 C CA . ALA A 1 714 ? -9.43 60.5 45.094 1 88.38 714 ALA A CA 1
ATOM 5633 C C . ALA A 1 714 ? -8.258 60.844 44.188 1 88.38 714 ALA A C 1
ATOM 5635 O O . ALA A 1 714 ? -7.117 60.969 44.656 1 88.38 714 ALA A O 1
ATOM 5636 N N . LEU A 1 715 ? -8.516 61.031 42.906 1 86.75 715 LEU A N 1
ATOM 5637 C CA . LEU A 1 715 ? -7.473 61.219 41.906 1 86.75 715 LEU A CA 1
ATOM 5638 C C . LEU A 1 715 ? -7.027 62.688 41.844 1 86.75 715 LEU A C 1
ATOM 5640 O O . LEU A 1 715 ? -5.84 62.969 41.688 1 86.75 715 LEU A O 1
ATOM 5644 N N . TYR A 1 716 ? -8.039 63.594 41.906 1 87.12 716 TYR A N 1
ATOM 5645 C CA . TYR A 1 716 ? -7.754 65 41.719 1 87.12 716 TYR A CA 1
ATOM 5646 C C . TYR A 1 716 ? -7.613 65.75 43.062 1 87.12 716 TYR A C 1
ATOM 5648 O O . TYR A 1 716 ? -8.609 65.938 43.75 1 87.12 716 TYR A O 1
ATOM 5656 N N . ARG A 1 717 ? -6.414 66.062 43.438 1 80.12 717 ARG A N 1
ATOM 5657 C CA . ARG A 1 717 ? -6.137 66.75 44.688 1 80.12 717 ARG A CA 1
ATOM 5658 C C . ARG A 1 717 ? -5.531 68.125 44.438 1 80.12 717 ARG A C 1
ATOM 5660 O O . ARG A 1 717 ? -5.359 68.5 43.281 1 80.12 717 ARG A O 1
ATOM 5667 N N . ASP A 1 718 ? -5.207 68.688 45.688 1 78.25 718 ASP A N 1
ATOM 5668 C CA . ASP A 1 718 ? -4.609 70.062 45.562 1 78.25 718 ASP A CA 1
ATOM 5669 C C . ASP A 1 718 ? -3.277 70 44.844 1 78.25 718 ASP A C 1
ATOM 5671 O O . ASP A 1 718 ? -2.5 69.062 45 1 78.25 718 ASP A O 1
ATOM 5675 N N . GLU A 1 719 ? -2.914 70.688 43.812 1 83.69 719 GLU A N 1
ATOM 5676 C CA . GLU A 1 719 ? -1.689 70.875 43.031 1 83.69 719 GLU A CA 1
ATOM 5677 C C . GLU A 1 719 ? -1.461 69.688 42.094 1 83.69 719 GLU A C 1
ATOM 5679 O O . GLU A 1 719 ? -0.318 69.312 41.781 1 83.69 719 GLU A O 1
ATOM 5684 N N . TRP A 1 720 ? -2.502 68.875 41.812 1 86.75 720 TRP A N 1
ATOM 5685 C CA . TRP A 1 720 ? -2.391 67.688 40.969 1 86.75 720 TRP A CA 1
ATOM 5686 C C . TRP A 1 720 ? -1.728 68 39.625 1 86.75 720 TRP A C 1
ATOM 5688 O O . TRP A 1 720 ? -0.952 67.188 39.094 1 86.75 720 TRP A O 1
ATOM 5698 N N . GLU A 1 721 ? -1.964 69.188 39 1 89.81 721 GLU A N 1
ATOM 5699 C CA . GLU A 1 721 ? -1.449 69.562 37.688 1 89.81 721 GLU A CA 1
ATOM 5700 C C . GLU A 1 721 ? 0.076 69.625 37.719 1 89.81 721 GLU A C 1
ATOM 5702 O O . GLU A 1 721 ? 0.725 69.062 36.812 1 89.81 721 GLU A O 1
ATOM 5707 N N . ALA A 1 722 ? 0.569 70.25 38.688 1 88.81 722 ALA A N 1
ATOM 5708 C CA . ALA A 1 722 ? 2.02 70.438 38.812 1 88.81 722 ALA A CA 1
ATOM 5709 C C . ALA A 1 722 ? 2.676 69.062 39.062 1 88.81 722 ALA A C 1
ATOM 5711 O O . ALA A 1 722 ? 3.762 68.812 38.531 1 88.81 722 ALA A O 1
ATOM 5712 N N . GLU A 1 723 ? 2.018 68.25 39.812 1 88.25 723 GLU A N 1
ATOM 5713 C CA . GLU A 1 723 ? 2.553 66.938 40.125 1 88.25 723 GLU A CA 1
ATOM 5714 C C . GLU A 1 723 ? 2.576 66.062 38.875 1 88.25 723 GLU A C 1
ATOM 5716 O O . GLU A 1 723 ? 3.543 65.312 38.656 1 88.25 723 GLU A O 1
ATOM 5721 N N . VAL A 1 724 ? 1.541 66.062 38.125 1 92.19 724 VAL A N 1
ATOM 5722 C CA . VAL A 1 724 ? 1.446 65.25 36.906 1 92.19 724 VAL A CA 1
ATOM 5723 C C . VAL A 1 724 ? 2.475 65.688 35.875 1 92.19 724 VAL A C 1
ATOM 5725 O O . VAL A 1 724 ? 3.131 64.875 35.219 1 92.19 724 VAL A O 1
ATOM 5728 N N . LYS A 1 725 ? 2.566 67 35.75 1 93.31 725 LYS A N 1
ATOM 5729 C CA . LYS A 1 725 ? 3.557 67.625 34.844 1 93.31 725 LYS A CA 1
ATOM 5730 C C . LYS A 1 725 ? 4.969 67.188 35.219 1 93.31 725 LYS A C 1
ATOM 5732 O O . LYS A 1 725 ? 5.738 66.75 34.375 1 93.31 725 LYS A O 1
ATOM 5737 N N . ASN A 1 726 ? 5.234 67.25 36.469 1 91 726 ASN A N 1
ATOM 5738 C CA . ASN A 1 726 ? 6.555 66.875 36.969 1 91 726 ASN A CA 1
ATOM 5739 C C . ASN A 1 726 ? 6.805 65.375 36.781 1 91 726 ASN A C 1
ATOM 5741 O O . ASN A 1 726 ? 7.914 65 36.438 1 91 726 ASN A O 1
ATOM 5745 N N . PHE A 1 727 ? 5.855 64.625 37.062 1 92.12 727 PHE A N 1
ATOM 5746 C CA . PHE A 1 727 ? 5.977 63.188 36.938 1 92.12 727 PHE A CA 1
ATOM 5747 C C . PHE A 1 727 ? 6.297 62.812 35.5 1 92.12 727 PHE A C 1
ATOM 5749 O O . PHE A 1 727 ? 7.238 62.062 35.25 1 92.12 727 PHE A O 1
ATOM 5756 N N . TYR A 1 728 ? 5.508 63.188 34.531 1 95.56 728 TYR A N 1
ATOM 5757 C CA . TYR A 1 728 ? 5.664 62.812 33.156 1 95.56 728 TYR A CA 1
ATOM 5758 C C . TYR A 1 728 ? 6.945 63.375 32.562 1 95.56 728 TYR A C 1
ATOM 5760 O O . TYR A 1 728 ? 7.586 62.75 31.703 1 95.56 728 TYR A O 1
ATOM 5768 N N . GLU A 1 729 ? 7.281 64.625 32.938 1 94.81 729 GLU A N 1
ATOM 5769 C CA . GLU A 1 729 ? 8.547 65.188 32.5 1 94.81 729 GLU A CA 1
ATOM 5770 C C . GLU A 1 729 ? 9.734 64.312 32.938 1 94.81 729 GLU A C 1
ATOM 5772 O O . GLU A 1 729 ? 10.578 63.969 32.125 1 94.81 729 GLU A O 1
ATOM 5777 N N . GLN A 1 730 ? 9.711 64 34.219 1 93.31 730 GLN A N 1
ATOM 5778 C CA . GLN A 1 730 ? 10.82 63.25 34.781 1 93.31 730 GLN A CA 1
ATOM 5779 C C . GLN A 1 730 ? 10.82 61.812 34.281 1 93.31 730 GLN A C 1
ATOM 5781 O O . GLN A 1 730 ? 11.867 61.281 33.906 1 93.31 730 GLN A O 1
ATOM 5786 N N . THR A 1 731 ? 9.727 61.25 34.281 1 95.06 731 THR A N 1
ATOM 5787 C CA . THR A 1 731 ? 9.625 59.844 33.875 1 95.06 731 THR A CA 1
ATOM 5788 C C . THR A 1 731 ? 9.992 59.688 32.406 1 95.06 731 THR A C 1
ATOM 5790 O O . THR A 1 731 ? 10.688 58.719 32.031 1 95.06 731 THR A O 1
ATOM 5793 N N . THR A 1 732 ? 9.469 60.562 31.5 1 97.25 732 THR A N 1
ATOM 5794 C CA . THR A 1 732 ? 9.805 60.5 30.078 1 97.25 732 THR A CA 1
ATOM 5795 C C . THR A 1 732 ? 11.305 60.656 29.875 1 97.25 732 THR A C 1
ATOM 5797 O O . THR A 1 732 ? 11.906 59.938 29.078 1 97.25 732 THR A O 1
ATOM 5800 N N . LEU A 1 733 ? 11.852 61.594 30.562 1 95.69 733 LEU A N 1
ATOM 5801 C CA . LEU A 1 733 ? 13.289 61.812 30.438 1 95.69 733 LEU A CA 1
ATOM 5802 C C . LEU A 1 733 ? 14.07 60.625 30.969 1 95.69 733 LEU A C 1
ATOM 5804 O O . LEU A 1 733 ? 15.07 60.219 30.375 1 95.69 733 LEU A O 1
ATOM 5808 N N . LYS A 1 734 ? 13.664 60.062 32.062 1 94.56 734 LYS A N 1
ATOM 5809 C CA . LYS A 1 734 ? 14.305 58.906 32.625 1 94.56 734 LYS A CA 1
ATOM 5810 C C . LYS A 1 734 ? 14.258 57.719 31.656 1 94.56 734 LYS A C 1
ATOM 5812 O O . LYS A 1 734 ? 15.242 57 31.5 1 94.56 734 LYS A O 1
ATOM 5817 N N . LEU A 1 735 ? 13.133 57.5 31.094 1 95.88 735 LEU A N 1
ATOM 5818 C CA . LEU A 1 735 ? 12.969 56.406 30.141 1 95.88 735 LEU A CA 1
ATOM 5819 C C . LEU A 1 735 ? 13.812 56.625 28.891 1 95.88 735 LEU A C 1
ATOM 5821 O O . LEU A 1 735 ? 14.32 55.656 28.297 1 95.88 735 LEU A O 1
ATOM 5825 N N . LEU A 1 736 ? 13.914 57.844 28.422 1 96.56 736 LEU A N 1
ATOM 5826 C CA . LEU A 1 736 ? 14.789 58.156 27.312 1 96.56 736 LEU A CA 1
ATOM 5827 C C . LEU A 1 736 ? 16.234 57.844 27.641 1 96.56 736 LEU A C 1
ATOM 5829 O O . LEU A 1 736 ? 16.969 57.281 26.844 1 96.56 736 LEU A O 1
ATOM 5833 N N . HIS A 1 737 ? 16.672 58.281 28.766 1 94.62 737 HIS A N 1
ATOM 5834 C CA . HIS A 1 737 ? 18.047 58 29.172 1 94.62 737 HIS A CA 1
ATOM 5835 C C . HIS A 1 737 ? 18.312 56.5 29.297 1 94.62 737 HIS A C 1
ATOM 5837 O O . HIS A 1 737 ? 19.391 56.031 28.953 1 94.62 737 HIS A O 1
ATOM 5843 N N . LYS A 1 738 ? 17.375 55.875 29.844 1 92 738 LYS A N 1
ATOM 5844 C CA . LYS A 1 738 ? 17.531 54.438 30.125 1 92 738 LYS A CA 1
ATOM 5845 C C . LYS A 1 738 ? 17.516 53.625 28.844 1 92 738 LYS A C 1
ATOM 5847 O O . LYS A 1 738 ? 18.25 52.656 28.719 1 92 738 LYS A O 1
ATOM 5852 N N . ASN A 1 739 ? 16.672 53.938 27.906 1 93.88 739 ASN A N 1
ATOM 5853 C CA . ASN A 1 739 ? 16.375 53.031 26.812 1 93.88 739 ASN A CA 1
ATOM 5854 C C . ASN A 1 739 ? 16.984 53.531 25.5 1 93.88 739 ASN A C 1
ATOM 5856 O O . ASN A 1 739 ? 17.031 52.781 24.516 1 93.88 739 ASN A O 1
ATOM 5860 N N . SER A 1 740 ? 17.375 54.75 25.453 1 94.62 740 SER A N 1
ATOM 5861 C CA . SER A 1 740 ? 18.016 55.25 24.234 1 94.62 740 SER A CA 1
ATOM 5862 C C . SER A 1 740 ? 19.422 54.688 24.078 1 94.62 740 SER A C 1
ATOM 5864 O O . SER A 1 740 ? 20.078 54.312 25.062 1 94.62 740 SER A O 1
ATOM 5866 N N . TYR A 1 741 ? 19.844 54.5 22.875 1 91.12 741 TYR A N 1
ATOM 5867 C CA . TYR A 1 741 ? 21.172 54 22.547 1 91.12 741 TYR A CA 1
ATOM 5868 C C . TYR A 1 741 ? 21.688 54.656 21.266 1 91.12 741 TYR A C 1
ATOM 5870 O O . TYR A 1 741 ? 20.938 55.281 20.531 1 91.12 741 TYR A O 1
ATOM 5878 N N . LYS A 1 742 ? 22.953 54.562 21.078 1 92.5 742 LYS A N 1
ATOM 5879 C CA . LYS A 1 742 ? 23.578 55.094 19.859 1 92.5 742 LYS A CA 1
ATOM 5880 C C . LYS A 1 742 ? 23.906 53.969 18.875 1 92.5 742 LYS A C 1
ATOM 5882 O O . LYS A 1 742 ? 24.484 52.938 19.266 1 92.5 742 LYS A O 1
ATOM 5887 N N . LEU A 1 743 ? 23.453 54.156 17.703 1 89.5 743 LEU A N 1
ATOM 5888 C CA . LEU A 1 743 ? 23.812 53.312 16.578 1 89.5 743 LEU A CA 1
ATOM 5889 C C . LEU A 1 743 ? 24.656 54.062 15.562 1 89.5 743 LEU A C 1
ATOM 5891 O O . LEU A 1 743 ? 24.172 55.031 14.961 1 89.5 743 LEU A O 1
ATOM 5895 N N . ALA A 1 744 ? 25.828 53.656 15.336 1 88.38 744 ALA A N 1
ATOM 5896 C CA . ALA A 1 744 ? 26.75 54.375 14.453 1 88.38 744 ALA A CA 1
ATOM 5897 C C . ALA A 1 744 ? 26.734 55.875 14.742 1 88.38 744 ALA A C 1
ATOM 5899 O O . ALA A 1 744 ? 26.609 56.688 13.828 1 88.38 744 ALA A O 1
ATOM 5900 N N . GLY A 1 745 ? 26.609 56.219 15.977 1 88 745 GLY A N 1
ATOM 5901 C CA . GLY A 1 745 ? 26.719 57.594 16.438 1 88 745 GLY A CA 1
ATOM 5902 C C . GLY A 1 745 ? 25.391 58.344 16.438 1 88 745 GLY A C 1
ATOM 5903 O O . GLY A 1 745 ? 25.297 59.469 16.891 1 88 745 GLY A O 1
ATOM 5904 N N . VAL A 1 746 ? 24.344 57.75 15.922 1 92.62 746 VAL A N 1
ATOM 5905 C CA . VAL A 1 746 ? 23.031 58.375 15.867 1 92.62 746 VAL A CA 1
ATOM 5906 C C . VAL A 1 746 ? 22.172 57.906 17.031 1 92.62 746 VAL A C 1
ATOM 5908 O O . VAL A 1 746 ? 22.078 56.688 17.281 1 92.62 746 VAL A O 1
ATOM 5911 N N . ASN A 1 747 ? 21.578 58.875 17.781 1 95.5 747 ASN A N 1
ATOM 5912 C CA . ASN A 1 747 ? 20.688 58.531 18.891 1 95.5 747 ASN A CA 1
ATOM 5913 C C . ASN A 1 747 ? 19.406 57.875 18.375 1 95.5 747 ASN A C 1
ATOM 5915 O O . ASN A 1 747 ? 18.812 58.344 17.406 1 95.5 747 ASN A O 1
ATOM 5919 N N . GLN A 1 748 ? 19.047 56.844 19 1 94.75 748 GLN A N 1
ATOM 5920 C CA . GLN A 1 748 ? 17.828 56.156 18.578 1 94.75 748 GLN A CA 1
ATOM 5921 C C . GLN A 1 748 ? 17.125 55.531 19.781 1 94.75 748 GLN A C 1
ATOM 5923 O O . GLN A 1 748 ? 17.766 55.188 20.781 1 94.75 748 GLN A O 1
ATOM 5928 N N . VAL A 1 749 ? 15.797 55.406 19.75 1 96.19 749 VAL A N 1
ATOM 5929 C CA . VAL A 1 749 ? 15 54.719 20.766 1 96.19 749 VAL A CA 1
ATOM 5930 C C . VAL A 1 749 ? 13.703 54.219 20.141 1 96.19 749 VAL A C 1
ATOM 5932 O O . VAL A 1 749 ? 13.203 54.781 19.172 1 96.19 749 VAL A O 1
ATOM 5935 N N . ASP A 1 750 ? 13.219 53.094 20.562 1 95.44 750 ASP A N 1
ATOM 5936 C CA . ASP A 1 750 ? 11.828 52.75 20.25 1 95.44 750 ASP A CA 1
ATOM 5937 C C . ASP A 1 750 ? 10.867 53.594 21.094 1 95.44 750 ASP A C 1
ATOM 5939 O O . ASP A 1 750 ? 10.57 53.25 22.234 1 95.44 750 ASP A O 1
ATOM 5943 N N . ILE A 1 751 ? 10.344 54.562 20.516 1 96.75 751 ILE A N 1
ATOM 5944 C CA . ILE A 1 751 ? 9.617 55.594 21.25 1 96.75 751 ILE A CA 1
ATOM 5945 C C . ILE A 1 751 ? 8.281 55.031 21.75 1 96.75 751 ILE A C 1
ATOM 5947 O O . ILE A 1 751 ? 7.777 55.438 22.797 1 96.75 751 ILE A O 1
ATOM 5951 N N . VAL A 1 752 ? 7.688 54.062 21.062 1 95.38 752 VAL A N 1
ATOM 5952 C CA . VAL A 1 752 ? 6.395 53.5 21.438 1 95.38 752 VAL A CA 1
ATOM 5953 C C . VAL A 1 752 ? 6.586 52.469 22.531 1 95.38 752 VAL A C 1
ATOM 5955 O O . VAL A 1 752 ? 6.055 52.625 23.641 1 95.38 752 VAL A O 1
ATOM 5958 N N . ARG A 1 753 ? 7.398 51.469 22.312 1 93.69 753 ARG A N 1
ATOM 5959 C CA . ARG A 1 753 ? 7.562 50.312 23.188 1 93.69 753 ARG A CA 1
ATOM 5960 C C . ARG A 1 753 ? 8.273 50.688 24.484 1 93.69 753 ARG A C 1
ATOM 5962 O O . ARG A 1 753 ? 7.895 50.25 25.562 1 93.69 753 ARG A O 1
ATOM 5969 N N . ASP A 1 754 ? 9.289 51.625 24.344 1 93.81 754 ASP A N 1
ATOM 5970 C CA . ASP A 1 754 ? 10.219 51.75 25.453 1 93.81 754 ASP A CA 1
ATOM 5971 C C . ASP A 1 754 ? 9.992 53.094 26.188 1 93.81 754 ASP A C 1
ATOM 5973 O O . ASP A 1 754 ? 10.609 53.344 27.219 1 93.81 754 ASP A O 1
ATOM 5977 N N . VAL A 1 755 ? 9.125 53.938 25.688 1 96.25 755 VAL A N 1
ATOM 5978 C CA . VAL A 1 755 ? 8.922 55.219 26.359 1 96.25 755 VAL A CA 1
ATOM 5979 C C . VAL A 1 755 ? 7.426 55.5 26.516 1 96.25 755 VAL A C 1
ATOM 5981 O O . VAL A 1 755 ? 6.918 55.5 27.641 1 96.25 755 VAL A O 1
ATOM 5984 N N . ALA A 1 756 ? 6.727 55.594 25.422 1 96.38 756 ALA A N 1
ATOM 5985 C CA . ALA A 1 756 ? 5.309 55.938 25.484 1 96.38 756 ALA A CA 1
ATOM 5986 C C . ALA A 1 756 ? 4.527 54.938 26.312 1 96.38 756 ALA A C 1
ATOM 5988 O O . ALA A 1 756 ? 3.742 55.312 27.188 1 96.38 756 ALA A O 1
ATOM 5989 N N . ASN A 1 757 ? 4.684 53.656 26.031 1 95 757 ASN A N 1
ATOM 5990 C CA . ASN A 1 757 ? 3.992 52.625 26.766 1 95 757 ASN A CA 1
ATOM 5991 C C . ASN A 1 757 ? 4.41 52.594 28.234 1 95 757 ASN A C 1
ATOM 5993 O O . ASN A 1 757 ? 3.562 52.531 29.125 1 95 757 ASN A O 1
ATOM 5997 N N . LEU A 1 758 ? 5.621 52.688 28.453 1 95.06 758 LEU A N 1
ATOM 5998 C CA . LEU A 1 758 ? 6.156 52.5 29.797 1 95.06 758 LEU A CA 1
ATOM 5999 C C . LEU A 1 758 ? 5.844 53.688 30.688 1 95.06 758 LEU A C 1
ATOM 6001 O O . LEU A 1 758 ? 5.645 53.531 31.891 1 95.06 758 LEU A O 1
ATOM 6005 N N . ALA A 1 759 ? 5.836 54.875 30.109 1 96 759 ALA A N 1
ATOM 6006 C CA . ALA A 1 759 ? 5.484 56.031 30.906 1 96 759 ALA A CA 1
ATOM 6007 C C . ALA A 1 759 ? 4.105 55.875 31.547 1 96 759 ALA A C 1
ATOM 6009 O O . ALA A 1 759 ? 3.908 56.219 32.719 1 96 759 ALA A O 1
ATOM 6010 N N . GLN A 1 760 ? 3.242 55.375 30.766 1 96.12 760 GLN A N 1
ATOM 6011 C CA . GLN A 1 760 ? 1.89 55.156 31.281 1 96.12 760 GLN A CA 1
ATOM 6012 C C . GLN A 1 760 ? 1.856 54.062 32.312 1 96.12 760 GLN A C 1
ATOM 6014 O O . GLN A 1 760 ? 1.093 54.125 33.281 1 96.12 760 GLN A O 1
ATOM 6019 N N . VAL A 1 761 ? 2.641 53.031 32.125 1 94.31 761 VAL A N 1
ATOM 6020 C CA . VAL A 1 761 ? 2.727 51.938 33.094 1 94.31 761 VAL A CA 1
ATOM 6021 C C . VAL A 1 761 ? 3.215 52.469 34.438 1 94.31 761 VAL A C 1
ATOM 6023 O O . VAL A 1 761 ? 2.684 52.094 35.5 1 94.31 761 VAL A O 1
ATOM 6026 N N . HIS A 1 762 ? 4.223 53.281 34.406 1 93.62 762 HIS A N 1
ATOM 6027 C CA . HIS A 1 762 ? 4.77 53.844 35.625 1 93.62 762 HIS A CA 1
ATOM 6028 C C . HIS A 1 762 ? 3.736 54.719 36.344 1 93.62 762 HIS A C 1
ATOM 6030 O O . HIS A 1 762 ? 3.633 54.688 37.562 1 93.62 762 HIS A O 1
ATOM 6036 N N . PHE A 1 763 ? 3.061 55.5 35.562 1 93.44 763 PHE A N 1
ATOM 6037 C CA . PHE A 1 763 ? 2.041 56.344 36.188 1 93.44 763 PHE A CA 1
ATOM 6038 C C . PHE A 1 763 ? 0.965 55.5 36.844 1 93.44 763 PHE A C 1
ATOM 6040 O O . PHE A 1 763 ? 0.617 55.75 38 1 93.44 763 PHE A O 1
ATOM 6047 N N . CYS A 1 764 ? 0.416 54.531 36.094 1 93.06 764 CYS A N 1
ATOM 6048 C CA . CYS A 1 764 ? -0.629 53.656 36.625 1 93.06 764 CYS A CA 1
ATOM 6049 C C . CYS A 1 764 ? -0.164 52.938 37.875 1 93.06 764 CYS A C 1
ATOM 6051 O O . CYS A 1 764 ? -0.905 52.844 38.844 1 93.06 764 CYS A O 1
ATOM 6053 N N . SER A 1 765 ? 1.014 52.438 37.844 1 91.31 765 SER A N 1
ATOM 6054 C CA . SER A 1 765 ? 1.569 51.688 38.969 1 91.31 765 SER A CA 1
ATOM 6055 C C . SER A 1 765 ? 1.739 52.594 40.188 1 91.31 765 SER A C 1
ATOM 6057 O O . SER A 1 765 ? 1.516 52.156 41.312 1 91.31 765 SER A O 1
ATOM 6059 N N . SER A 1 766 ? 2.135 53.812 39.969 1 88.81 766 SER A N 1
ATOM 6060 C CA . SER A 1 766 ? 2.334 54.75 41.031 1 88.81 766 SER A CA 1
ATOM 6061 C C . SER A 1 766 ? 1.006 55.156 41.656 1 88.81 766 SER A C 1
ATOM 6063 O O . SER A 1 766 ? 0.904 55.312 42.875 1 88.81 766 SER A O 1
ATOM 6065 N N . VAL A 1 767 ? 0.054 55.375 40.844 1 88 767 VAL A N 1
ATOM 6066 C CA . VAL A 1 767 ? -1.245 55.844 41.281 1 88 767 VAL A CA 1
ATOM 6067 C C . VAL A 1 767 ? -1.95 54.75 42.094 1 88 767 VAL A C 1
ATOM 6069 O O . VAL A 1 767 ? -2.596 55.031 43.094 1 88 767 VAL A O 1
ATOM 6072 N N . PHE A 1 768 ? -1.781 53.469 41.656 1 89.44 768 PHE A N 1
ATOM 6073 C CA . PHE A 1 768 ? -2.572 52.406 42.281 1 89.44 768 PHE A CA 1
ATOM 6074 C C . PHE A 1 768 ? -1.684 51.469 43.062 1 89.44 768 PHE A C 1
ATOM 6076 O O . PHE A 1 768 ? -2.137 50.406 43.5 1 89.44 768 PHE A O 1
ATOM 6083 N N . SER A 1 769 ? -0.435 51.781 43.156 1 85.44 769 SER A N 1
ATOM 6084 C CA . SER A 1 769 ? 0.538 51 43.938 1 85.44 769 SER A CA 1
ATOM 6085 C C . SER A 1 769 ? 0.618 49.562 43.438 1 85.44 769 SER A C 1
ATOM 6087 O O . SER A 1 769 ? 0.515 48.625 44.219 1 85.44 769 SER A O 1
ATOM 6089 N N . LEU A 1 770 ? 0.712 49.406 42.156 1 87.69 770 LEU A N 1
ATOM 6090 C CA . LEU A 1 770 ? 0.876 48.094 41.562 1 87.69 770 LEU A CA 1
ATOM 6091 C C . LEU A 1 770 ? 2.314 47.594 41.688 1 87.69 770 LEU A C 1
ATOM 6093 O O . LEU A 1 770 ? 3.242 48.406 41.781 1 87.69 770 LEU A O 1
ATOM 6097 N N . PRO A 1 771 ? 2.488 46.312 41.719 1 85.19 771 PRO A N 1
ATOM 6098 C CA . PRO A 1 771 ? 3.814 45.75 41.969 1 85.19 771 PRO A CA 1
ATOM 6099 C C . PRO A 1 771 ? 4.719 45.75 40.75 1 85.19 771 PRO A C 1
ATOM 6101 O O . PRO A 1 771 ? 5.113 44.688 40.281 1 85.19 771 PRO A O 1
ATOM 6104 N N . LEU A 1 772 ? 5.109 46.938 40.344 1 88.88 772 LEU A N 1
ATOM 6105 C CA . LEU A 1 772 ? 5.996 47.094 39.188 1 88.88 772 LEU A CA 1
ATOM 6106 C C . LEU A 1 772 ? 7.449 46.875 39.594 1 88.88 772 LEU A C 1
ATOM 6108 O O . LEU A 1 772 ? 7.91 47.438 40.594 1 88.88 772 LEU A O 1
ATOM 6112 N N . LYS A 1 773 ? 8.055 45.969 38.844 1 87.19 773 LYS A N 1
ATOM 6113 C CA . LYS A 1 773 ? 9.477 45.688 39.031 1 87.19 773 LYS A CA 1
ATOM 6114 C C . LYS A 1 773 ? 10.344 46.656 38.219 1 87.19 773 LYS A C 1
ATOM 6116 O O . LYS A 1 773 ? 10.172 46.781 37.031 1 87.19 773 LYS A O 1
ATOM 6121 N N . THR A 1 774 ? 11.125 47.469 38.844 1 87.69 774 THR A N 1
ATOM 6122 C CA . THR A 1 774 ? 12.062 48.406 38.219 1 87.69 774 THR A CA 1
ATOM 6123 C C . THR A 1 774 ? 13.406 48.344 38.938 1 87.69 774 THR A C 1
ATOM 6125 O O . THR A 1 774 ? 13.578 47.625 39.906 1 87.69 774 THR A O 1
ATOM 6128 N N . ASP A 1 775 ? 14.383 49.156 38.438 1 81.62 775 ASP A N 1
ATOM 6129 C CA . ASP A 1 775 ? 15.688 49.25 39.094 1 81.62 775 ASP A CA 1
ATOM 6130 C C . ASP A 1 775 ? 15.547 49.781 40.531 1 81.62 775 ASP A C 1
ATOM 6132 O O . ASP A 1 775 ? 16.266 49.344 41.438 1 81.62 775 ASP A O 1
ATOM 6136 N N . SER A 1 776 ? 14.617 50.719 40.719 1 80.62 776 SER A N 1
ATOM 6137 C CA . SER A 1 776 ? 14.398 51.344 42 1 80.62 776 SER A CA 1
ATOM 6138 C C . SER A 1 776 ? 13.531 50.469 42.906 1 80.62 776 SER A C 1
ATOM 6140 O O . SER A 1 776 ? 13.523 50.625 44.125 1 80.62 776 SER A O 1
ATOM 6142 N N . ASN A 1 777 ? 12.797 49.594 42.281 1 83.69 777 ASN A N 1
ATOM 6143 C CA . ASN A 1 777 ? 11.961 48.625 43 1 83.69 777 ASN A CA 1
ATOM 6144 C C . ASN A 1 777 ? 12.203 47.219 42.5 1 83.69 777 ASN A C 1
ATOM 6146 O O . ASN A 1 777 ? 11.344 46.625 41.844 1 83.69 777 ASN A O 1
ATOM 6150 N N . PRO A 1 778 ? 13.266 46.594 42.812 1 82.81 778 PRO A N 1
ATOM 6151 C CA . PRO A 1 778 ? 13.664 45.312 42.25 1 82.81 778 PRO A CA 1
ATOM 6152 C C . PRO A 1 778 ? 12.797 44.156 42.781 1 82.81 778 PRO A C 1
ATOM 6154 O O . PRO A 1 778 ? 12.836 43.062 42.219 1 82.81 778 PRO A O 1
ATOM 6157 N N . ARG A 1 779 ? 12.047 44.375 43.844 1 80 779 ARG A N 1
ATOM 6158 C CA . ARG A 1 779 ? 11.227 43.312 44.406 1 80 779 ARG A CA 1
ATOM 6159 C C . ARG A 1 779 ? 9.805 43.375 43.875 1 80 779 ARG A C 1
ATOM 6161 O O . ARG A 1 779 ? 8.922 42.656 44.344 1 80 779 ARG A O 1
ATOM 6168 N N . GLY A 1 780 ? 9.602 44.25 42.906 1 83.12 780 GLY A N 1
ATOM 6169 C CA . GLY A 1 780 ? 8.336 44.188 42.188 1 83.12 780 GLY A CA 1
ATOM 6170 C C . GLY A 1 780 ? 8.086 42.875 41.531 1 83.12 780 GLY A C 1
ATOM 6171 O O . GLY A 1 780 ? 9 42.031 41.438 1 83.12 780 GLY A O 1
ATOM 6172 N N . ILE A 1 781 ? 6.977 42.656 41.125 1 84.31 781 ILE A N 1
ATOM 6173 C CA . ILE A 1 781 ? 6.594 41.344 40.625 1 84.31 781 ILE A CA 1
ATOM 6174 C C . ILE A 1 781 ? 6.617 41.375 39.094 1 84.31 781 ILE A C 1
ATOM 6176 O O . ILE A 1 781 ? 7.234 40.531 38.469 1 84.31 781 ILE A O 1
ATOM 6180 N N . PHE A 1 782 ? 5.941 42.406 38.438 1 88.06 782 PHE A N 1
ATOM 6181 C CA . PHE A 1 782 ? 5.836 42.469 37 1 88.06 782 PHE A CA 1
ATOM 6182 C C . PHE A 1 782 ? 6.875 43.406 36.406 1 88.06 782 PHE A C 1
ATOM 6184 O O . PHE A 1 782 ? 7.02 44.531 36.875 1 88.06 782 PHE A O 1
ATOM 6191 N N . ALA A 1 783 ? 7.555 42.875 35.406 1 86.62 783 ALA A N 1
ATOM 6192 C CA . ALA A 1 783 ? 8.383 43.812 34.625 1 86.62 783 ALA A CA 1
ATOM 6193 C C . ALA A 1 783 ? 7.527 44.812 33.844 1 86.62 783 ALA A C 1
ATOM 6195 O O . ALA A 1 783 ? 6.324 44.594 33.688 1 86.62 783 ALA A O 1
ATOM 6196 N N . GLU A 1 784 ? 8.086 45.906 33.438 1 89.94 784 GLU A N 1
ATOM 6197 C CA . GLU A 1 784 ? 7.371 46.969 32.719 1 89.94 784 GLU A CA 1
ATOM 6198 C C . GLU A 1 784 ? 6.621 46.438 31.516 1 89.94 784 GLU A C 1
ATOM 6200 O O . GLU A 1 784 ? 5.441 46.719 31.328 1 89.94 784 GLU A O 1
ATOM 6205 N N . SER A 1 785 ? 7.34 45.625 30.766 1 88.12 785 SER A N 1
ATOM 6206 C CA . SER A 1 785 ? 6.734 45.094 29.562 1 88.12 785 SER A CA 1
ATOM 6207 C C . SER A 1 785 ? 5.602 44.125 29.891 1 88.12 785 SER A C 1
ATOM 6209 O O . SER A 1 785 ? 4.598 44.062 29.172 1 88.12 785 SER A O 1
ATOM 6211 N N . GLU A 1 786 ? 5.723 43.344 30.938 1 89.19 786 GLU A N 1
ATOM 6212 C CA . GLU A 1 786 ? 4.699 42.375 31.344 1 89.19 786 GLU A CA 1
ATOM 6213 C C . GLU A 1 786 ? 3.432 43.094 31.812 1 89.19 786 GLU A C 1
ATOM 6215 O O . GLU A 1 786 ? 2.324 42.719 31.438 1 89.19 786 GLU A O 1
ATOM 6220 N N . LEU A 1 787 ? 3.678 44.062 32.688 1 89.62 787 LEU A N 1
ATOM 6221 C CA . LEU A 1 787 ? 2.52 44.781 33.188 1 89.62 787 LEU A CA 1
ATOM 6222 C C . LEU A 1 787 ? 1.803 45.531 32.062 1 89.62 787 LEU A C 1
ATOM 6224 O O . LEU A 1 787 ? 0.574 45.625 32.062 1 89.62 787 LEU A O 1
ATOM 6228 N N . TYR A 1 788 ? 2.533 46.094 31.125 1 92.25 788 TYR A N 1
ATOM 6229 C CA . TYR A 1 788 ? 1.914 46.719 29.953 1 92.25 788 TYR A CA 1
ATOM 6230 C C . TYR A 1 788 ? 1.026 45.719 29.219 1 92.25 788 TYR A C 1
ATOM 6232 O O . TYR A 1 788 ? -0.108 46.031 28.859 1 92.25 788 TYR A O 1
ATOM 6240 N N . LYS A 1 789 ? 1.555 44.531 28.953 1 91 789 LYS A N 1
ATOM 6241 C CA . LYS A 1 789 ? 0.818 43.531 28.188 1 91 789 LYS A CA 1
ATOM 6242 C C . LYS A 1 789 ? -0.458 43.125 28.922 1 91 789 LYS A C 1
ATOM 6244 O O . LYS A 1 789 ? -1.491 42.875 28.297 1 91 789 LYS A O 1
ATOM 6249 N N . ILE A 1 790 ? -0.336 43 30.203 1 90.5 790 ILE A N 1
ATOM 6250 C CA . ILE A 1 790 ? -1.498 42.688 31.016 1 90.5 790 ILE A CA 1
ATOM 6251 C C . ILE A 1 790 ? -2.564 43.75 30.875 1 90.5 790 ILE A C 1
ATOM 6253 O O . ILE A 1 790 ? -3.729 43.469 30.594 1 90.5 790 ILE A O 1
ATOM 6257 N N . MET A 1 791 ? -2.162 45 31.031 1 93.25 791 MET A N 1
ATOM 6258 C CA . MET A 1 791 ? -3.102 46.125 30.953 1 93.25 791 MET A CA 1
ATOM 6259 C C . MET A 1 791 ? -3.682 46.25 29.547 1 93.25 791 MET A C 1
ATOM 6261 O O . MET A 1 791 ? -4.867 46.531 29.375 1 93.25 791 MET A O 1
ATOM 6265 N N . ALA A 1 792 ? -2.832 46.031 28.594 1 92.62 792 ALA A N 1
ATOM 6266 C CA . ALA A 1 792 ? -3.291 46.062 27.203 1 92.62 792 ALA A CA 1
ATOM 6267 C C . ALA A 1 792 ? -4.34 45 26.938 1 92.62 792 ALA A C 1
ATOM 6269 O O . ALA A 1 792 ? -5.32 45.219 26.234 1 92.62 792 ALA A O 1
ATOM 6270 N N . ALA A 1 793 ? -4.141 43.812 27.438 1 92.44 793 ALA A N 1
ATOM 6271 C CA . ALA A 1 793 ? -5.074 42.719 27.25 1 92.44 793 ALA A CA 1
ATOM 6272 C C . ALA A 1 793 ? -6.418 43.031 27.906 1 92.44 793 ALA A C 1
ATOM 6274 O O . ALA A 1 793 ? -7.473 42.75 27.312 1 92.44 793 ALA A O 1
ATOM 6275 N N . VAL A 1 794 ? -6.359 43.5 29.078 1 91.69 794 VAL A N 1
ATOM 6276 C CA . VAL A 1 794 ? -7.574 43.812 29.812 1 91.69 794 VAL A CA 1
ATOM 6277 C C . VAL A 1 794 ? -8.352 44.906 29.062 1 91.69 794 VAL A C 1
ATOM 6279 O O . VAL A 1 794 ? -9.57 44.781 28.891 1 91.69 794 VAL A O 1
ATOM 6282 N N . PHE A 1 795 ? -7.664 45.938 28.609 1 93.38 795 PHE A N 1
ATOM 6283 C CA . PHE A 1 795 ? -8.305 47 27.859 1 93.38 795 PHE A CA 1
ATOM 6284 C C . PHE A 1 795 ? -8.93 46.469 26.578 1 93.38 795 PHE A C 1
ATOM 6286 O O . PHE A 1 795 ? -10.062 46.812 26.234 1 93.38 795 PHE A O 1
ATOM 6293 N N . THR A 1 796 ? -8.234 45.656 25.891 1 92.56 796 THR A N 1
ATOM 6294 C CA . THR A 1 796 ? -8.703 45.125 24.625 1 92.56 796 THR A CA 1
ATOM 6295 C C . THR A 1 796 ? -9.961 44.281 24.844 1 92.56 796 THR A C 1
ATOM 6297 O O . THR A 1 796 ? -10.906 44.375 24.047 1 92.56 796 THR A O 1
ATOM 6300 N N . ALA A 1 797 ? -9.977 43.469 25.828 1 93 797 ALA A N 1
ATOM 6301 C CA . ALA A 1 797 ? -11.109 42.594 26.109 1 93 797 ALA A CA 1
ATOM 6302 C C . ALA A 1 797 ? -12.367 43.406 26.391 1 93 797 ALA A C 1
ATOM 6304 O O . ALA A 1 797 ? -13.477 43.031 26 1 93 797 ALA A O 1
ATOM 6305 N N . ILE A 1 798 ? -12.195 44.5 27.031 1 91.12 798 ILE A N 1
ATOM 6306 C CA . ILE A 1 798 ? -13.344 45.281 27.453 1 91.12 798 ILE A CA 1
ATOM 6307 C C . ILE A 1 798 ? -13.805 46.188 26.312 1 91.12 798 ILE A C 1
ATOM 6309 O O . ILE A 1 798 ? -15 46.281 26.031 1 91.12 798 ILE A O 1
ATOM 6313 N N . PHE A 1 799 ? -12.844 46.75 25.516 1 89.75 799 PHE A N 1
ATOM 6314 C CA . PHE A 1 799 ? -13.234 47.875 24.672 1 89.75 799 PHE A CA 1
ATOM 6315 C C . PHE A 1 799 ? -13.016 47.562 23.203 1 89.75 799 PHE A C 1
ATOM 6317 O O . PHE A 1 799 ? -13.57 48.219 22.328 1 89.75 799 PHE A O 1
ATOM 6324 N N . TYR A 1 800 ? -12.219 46.562 22.906 1 89.81 800 TYR A N 1
ATOM 6325 C CA . TYR A 1 800 ? -11.852 46.312 21.5 1 89.81 800 TYR A CA 1
ATOM 6326 C C . TYR A 1 800 ? -12.078 44.875 21.125 1 89.81 800 TYR A C 1
ATOM 6328 O O . TYR A 1 800 ? -11.391 44.344 20.25 1 89.81 800 TYR A O 1
ATOM 6336 N N . ASP A 1 801 ? -12.883 44.188 21.812 1 88.56 801 ASP A N 1
ATOM 6337 C CA . ASP A 1 801 ? -13.18 42.812 21.469 1 88.56 801 ASP A CA 1
ATOM 6338 C C . ASP A 1 801 ? -14.094 42.719 20.234 1 88.56 801 ASP A C 1
ATOM 6340 O O . ASP A 1 801 ? -15.281 42.438 20.359 1 88.56 801 ASP A O 1
ATOM 6344 N N . ALA A 1 802 ? -13.484 42.875 19.031 1 83.62 802 ALA A N 1
ATOM 6345 C CA . ALA A 1 802 ? -14.281 43.031 17.828 1 83.62 802 ALA A CA 1
ATOM 6346 C C . ALA A 1 802 ? -14.094 41.812 16.891 1 83.62 802 ALA A C 1
ATOM 6348 O O . ALA A 1 802 ? -14.906 41.594 15.992 1 83.62 802 ALA A O 1
ATOM 6349 N N . ASP A 1 803 ? -13.086 41.062 17.062 1 87.94 803 ASP A N 1
ATOM 6350 C CA . ASP A 1 803 ? -12.836 39.906 16.219 1 87.94 803 ASP A CA 1
ATOM 6351 C C . ASP A 1 803 ? -13.398 38.656 16.859 1 87.94 803 ASP A C 1
ATOM 6353 O O . ASP A 1 803 ? -12.766 38.062 17.75 1 87.94 803 ASP A O 1
ATOM 6357 N N . ILE A 1 804 ? -14.43 38.188 16.328 1 88.25 804 ILE A N 1
ATOM 6358 C CA . ILE A 1 804 ? -15.156 37.094 16.922 1 88.25 804 ILE A CA 1
ATOM 6359 C C . ILE A 1 804 ? -14.281 35.844 16.922 1 88.25 804 ILE A C 1
ATOM 6361 O O . ILE A 1 804 ? -14.375 35 17.828 1 88.25 804 ILE A O 1
ATOM 6365 N N . GLY A 1 805 ? -13.438 35.656 15.914 1 89 805 GLY A N 1
ATOM 6366 C CA . GLY A 1 805 ? -12.578 34.469 15.812 1 89 805 GLY A CA 1
ATOM 6367 C C . GLY A 1 805 ? -11.508 34.438 16.891 1 89 805 GLY A C 1
ATOM 6368 O O . GLY A 1 805 ? -10.914 33.375 17.141 1 89 805 GLY A O 1
ATOM 6369 N N . LYS A 1 806 ? -11.195 35.531 17.531 1 90.94 806 LYS A N 1
ATOM 6370 C CA . LYS A 1 806 ? -10.141 35.625 18.547 1 90.94 806 LYS A CA 1
ATOM 6371 C C . LYS A 1 806 ? -10.711 35.969 19.906 1 90.94 806 LYS A C 1
ATOM 6373 O O . LYS A 1 806 ? -9.977 36.062 20.891 1 90.94 806 LYS A O 1
ATOM 6378 N N . SER A 1 807 ? -11.961 36.125 19.984 1 90.5 807 SER A N 1
ATOM 6379 C CA . SER A 1 807 ? -12.633 36.625 21.172 1 90.5 807 SER A CA 1
ATOM 6380 C C . SER A 1 807 ? -12.484 35.688 22.359 1 90.5 807 SER A C 1
ATOM 6382 O O . SER A 1 807 ? -12.172 36.125 23.469 1 90.5 807 SER A O 1
ATOM 6384 N N . PHE A 1 808 ? -12.734 34.438 22.094 1 90.75 808 PHE A N 1
ATOM 6385 C CA . PHE A 1 808 ? -12.664 33.469 23.188 1 90.75 808 PHE A CA 1
ATOM 6386 C C . PHE A 1 808 ? -11.273 33.438 23.812 1 90.75 808 PHE A C 1
ATOM 6388 O O . PHE A 1 808 ? -11.133 33.5 25.031 1 90.75 808 PHE A O 1
ATOM 6395 N N . GLU A 1 809 ? -10.305 33.344 22.984 1 90.75 809 GLU A N 1
ATOM 6396 C CA . GLU A 1 809 ? -8.914 33.344 23.438 1 90.75 809 GLU A CA 1
ATOM 6397 C C . GLU A 1 809 ? -8.586 34.625 24.219 1 90.75 809 GLU A C 1
ATOM 6399 O O . GLU A 1 809 ? -7.98 34.562 25.281 1 90.75 809 GLU A O 1
ATOM 6404 N N . LEU A 1 810 ? -8.922 35.688 23.672 1 91.5 810 LEU A N 1
ATOM 6405 C CA . LEU A 1 810 ? -8.664 37 24.266 1 91.5 810 LEU A CA 1
ATOM 6406 C C . LEU A 1 810 ? -9.312 37.094 25.641 1 91.5 810 LEU A C 1
ATOM 6408 O O . LEU A 1 810 ? -8.656 37.469 26.609 1 91.5 810 LEU A O 1
ATOM 6412 N N . ASN A 1 811 ? -10.539 36.719 25.781 1 90.94 811 ASN A N 1
ATOM 6413 C CA . ASN A 1 811 ? -11.281 36.875 27.031 1 90.94 811 ASN A CA 1
ATOM 6414 C C . ASN A 1 811 ? -10.75 35.906 28.109 1 90.94 811 ASN A C 1
ATOM 6416 O O . ASN A 1 811 ? -10.633 36.312 29.281 1 90.94 811 ASN A O 1
ATOM 6420 N N . GLN A 1 812 ? -10.414 34.75 27.656 1 88.56 812 GLN A N 1
ATOM 6421 C CA . GLN A 1 812 ? -9.867 33.812 28.625 1 88.56 812 GLN A CA 1
ATOM 6422 C C . GLN A 1 812 ? -8.5 34.281 29.125 1 88.56 812 GLN A C 1
ATOM 6424 O O . GLN A 1 812 ? -8.203 34.188 30.312 1 88.56 812 GLN A O 1
ATOM 6429 N N . ALA A 1 813 ? -7.695 34.75 28.266 1 90.12 813 ALA A N 1
ATOM 6430 C CA . ALA A 1 813 ? -6.383 35.25 28.656 1 90.12 813 ALA A CA 1
ATOM 6431 C C . ALA A 1 813 ? -6.512 36.469 29.562 1 90.12 813 ALA A C 1
ATOM 6433 O O . ALA A 1 813 ? -5.812 36.594 30.562 1 90.12 813 ALA A O 1
ATOM 6434 N N . ALA A 1 814 ? -7.371 37.406 29.219 1 91.69 814 ALA A N 1
ATOM 6435 C CA . ALA A 1 814 ? -7.59 38.625 30 1 91.69 814 ALA A CA 1
ATOM 6436 C C . ALA A 1 814 ? -8.109 38.281 31.406 1 91.69 814 ALA A C 1
ATOM 6438 O O . ALA A 1 814 ? -7.707 38.906 32.375 1 91.69 814 ALA A O 1
ATOM 6439 N N . ARG A 1 815 ? -9.023 37.406 31.453 1 91.88 815 ARG A N 1
ATOM 6440 C CA . ARG A 1 815 ? -9.547 37 32.75 1 91.88 815 ARG A CA 1
ATOM 6441 C C . ARG A 1 815 ? -8.453 36.438 33.656 1 91.88 815 ARG A C 1
ATOM 6443 O O . ARG A 1 815 ? -8.336 36.781 34.812 1 91.88 815 ARG A O 1
ATOM 6450 N N . THR A 1 816 ? -7.66 35.594 33.094 1 89.19 816 THR A N 1
ATOM 6451 C CA . THR A 1 816 ? -6.598 34.938 33.875 1 89.19 816 THR A CA 1
ATOM 6452 C C . THR A 1 816 ? -5.629 35.969 34.438 1 89.19 816 THR A C 1
ATOM 6454 O O . THR A 1 816 ? -5.305 35.938 35.625 1 89.19 816 THR A O 1
ATOM 6457 N N . VAL A 1 817 ? -5.199 36.875 33.656 1 89.44 817 VAL A N 1
ATOM 6458 C CA . VAL A 1 817 ? -4.207 37.844 34.094 1 89.44 817 VAL A CA 1
ATOM 6459 C C . VAL A 1 817 ? -4.855 38.875 35.031 1 89.44 817 VAL A C 1
ATOM 6461 O O . VAL A 1 817 ? -4.207 39.375 35.969 1 89.44 817 VAL A O 1
ATOM 6464 N N . THR A 1 818 ? -6.102 39.188 34.812 1 91.06 818 THR A N 1
ATOM 6465 C CA . THR A 1 818 ? -6.824 40.094 35.719 1 91.06 818 THR A CA 1
ATOM 6466 C C . THR A 1 818 ? -6.945 39.469 37.125 1 91.06 818 THR A C 1
ATOM 6468 O O . THR A 1 818 ? -6.75 40.156 38.125 1 91.06 818 THR A O 1
ATOM 6471 N N . GLN A 1 819 ? -7.285 38.219 37.156 1 90.12 819 GLN A N 1
ATOM 6472 C CA . GLN A 1 819 ? -7.41 37.562 38.438 1 90.12 819 GLN A CA 1
ATOM 6473 C C . GLN A 1 819 ? -6.074 37.531 39.156 1 90.12 819 GLN A C 1
ATOM 6475 O O . GLN A 1 819 ? -6.031 37.719 40.375 1 90.12 819 GLN A O 1
ATOM 6480 N N . GLN A 1 820 ? -5.023 37.375 38.469 1 86.25 820 GLN A N 1
ATOM 6481 C CA . GLN A 1 820 ? -3.693 37.344 39.062 1 86.25 820 GLN A CA 1
ATOM 6482 C C . GLN A 1 820 ? -3.322 38.75 39.594 1 86.25 820 GLN A C 1
ATOM 6484 O O . GLN A 1 820 ? -2.863 38.875 40.719 1 86.25 820 GLN A O 1
ATOM 6489 N N . LEU A 1 821 ? -3.502 39.75 38.812 1 88 821 LEU A N 1
ATOM 6490 C CA . LEU A 1 821 ? -3.205 41.125 39.188 1 88 821 LEU A CA 1
ATOM 6491 C C . LEU A 1 821 ? -4.074 41.531 40.375 1 88 821 LEU A C 1
ATOM 6493 O O . LEU A 1 821 ? -3.6 42.219 41.281 1 88 821 LEU A O 1
ATOM 6497 N N . GLY A 1 822 ? -5.297 41.125 40.344 1 89.25 822 GLY A N 1
ATOM 6498 C CA . GLY A 1 822 ? -6.219 41.469 41.406 1 89.25 822 GLY A CA 1
ATOM 6499 C C . GLY A 1 822 ? -5.809 40.906 42.75 1 89.25 822 GLY A C 1
ATOM 6500 O O . GLY A 1 822 ? -5.922 41.562 43.781 1 89.25 822 GLY A O 1
ATOM 6501 N N . GLN A 1 823 ? -5.336 39.719 42.75 1 87.88 823 GLN A N 1
ATOM 6502 C CA . GLN A 1 823 ? -4.898 39.094 43.969 1 87.88 823 GLN A CA 1
ATOM 6503 C C . GLN A 1 823 ? -3.691 39.812 44.562 1 87.88 823 GLN A C 1
ATOM 6505 O O . GLN A 1 823 ? -3.6 40 45.781 1 87.88 823 GLN A O 1
ATOM 6510 N N . LEU A 1 824 ? -2.871 40.25 43.719 1 85.56 824 LEU A N 1
ATOM 6511 C CA . LEU A 1 824 ? -1.691 40.969 44.188 1 85.56 824 LEU A CA 1
ATOM 6512 C C . LEU A 1 824 ? -2.07 42.344 44.688 1 85.56 824 LEU A C 1
ATOM 6514 O O . LEU A 1 824 ? -1.531 42.812 45.688 1 85.56 824 LEU A O 1
ATOM 6518 N N . THR A 1 825 ? -2.963 43 44.031 1 88.19 825 THR A N 1
ATOM 6519 C CA . THR A 1 825 ? -3.445 44.312 44.438 1 88.19 825 THR A CA 1
ATOM 6520 C C . THR A 1 825 ? -4.191 44.25 45.781 1 88.19 825 THR A C 1
ATOM 6522 O O . THR A 1 825 ? -4.082 45.125 46.594 1 88.19 825 THR A O 1
ATOM 6525 N N . MET A 1 826 ? -4.93 43.188 45.938 1 88.12 826 MET A N 1
ATOM 6526 C CA . MET A 1 826 ? -5.652 42.969 47.156 1 88.12 826 MET A CA 1
ATOM 6527 C C . MET A 1 826 ? -4.688 42.875 48.344 1 88.12 826 MET A C 1
ATOM 6529 O O . MET A 1 826 ? -4.949 43.438 49.406 1 88.12 826 MET A O 1
ATOM 6533 N N . ALA A 1 827 ? -3.621 42.188 48.125 1 82.38 827 ALA A N 1
ATOM 6534 C CA . ALA A 1 827 ? -2.625 42.031 49.188 1 82.38 827 ALA A CA 1
ATOM 6535 C C . ALA A 1 827 ? -2.043 43.406 49.562 1 82.38 827 ALA A C 1
ATOM 6537 O O . ALA A 1 827 ? -1.848 43.688 50.75 1 82.38 827 ALA A O 1
ATOM 6538 N N . ASN A 1 828 ? -1.804 44.188 48.625 1 82.19 828 ASN A N 1
ATOM 6539 C CA . ASN A 1 828 ? -1.249 45.531 48.875 1 82.19 828 ASN A CA 1
ATOM 6540 C C . ASN A 1 828 ? -2.242 46.438 49.594 1 82.19 828 ASN A C 1
ATOM 6542 O O . ASN A 1 828 ? -1.863 47.156 50.5 1 82.19 828 ASN A O 1
ATOM 6546 N N . VAL A 1 829 ? -3.439 46.438 49.219 1 85.88 829 VAL A N 1
ATOM 6547 C CA . VAL A 1 829 ? -4.473 47.281 49.781 1 85.88 829 VAL A CA 1
ATOM 6548 C C . VAL A 1 829 ? -4.738 46.875 51.219 1 85.88 829 VAL A C 1
ATOM 6550 O O . VAL A 1 829 ? -4.973 47.688 52.094 1 85.88 829 VAL A O 1
ATOM 6553 N N . GLU A 1 830 ? -4.688 45.594 51.469 1 84.5 830 GLU A N 1
ATOM 6554 C CA . GLU A 1 830 ? -4.891 45.094 52.812 1 84.5 830 GLU A CA 1
ATOM 6555 C C . GLU A 1 830 ? -3.746 45.5 53.75 1 84.5 830 GLU A C 1
ATOM 6557 O O . GLU A 1 830 ? -3.965 45.812 54.938 1 84.5 830 GLU A O 1
ATOM 6562 N N . ILE A 1 831 ? -2.6 45.469 53.219 1 79.94 831 ILE A N 1
ATOM 6563 C CA . ILE A 1 831 ? -1.442 45.906 54 1 79.94 831 ILE A CA 1
ATOM 6564 C C . ILE A 1 831 ? -1.579 47.375 54.344 1 79.94 831 ILE A C 1
ATOM 6566 O O . ILE A 1 831 ? -1.313 47.781 55.5 1 79.94 831 ILE A O 1
ATOM 6570 N N . ILE A 1 832 ? -1.982 48.188 53.469 1 80.88 832 ILE A N 1
ATOM 6571 C CA . ILE A 1 832 ? -2.16 49.625 53.688 1 80.88 832 ILE A CA 1
ATOM 6572 C C . ILE A 1 832 ? -3.299 49.844 54.656 1 80.88 832 ILE A C 1
ATOM 6574 O O . ILE A 1 832 ? -3.219 50.75 55.5 1 80.88 832 ILE A O 1
ATOM 6578 N N . ALA A 1 833 ? -4.309 49.062 54.594 1 79.88 833 ALA A N 1
ATOM 6579 C CA . ALA A 1 833 ? -5.449 49.188 55.5 1 79.88 833 ALA A CA 1
ATOM 6580 C C . ALA A 1 833 ? -5.051 48.875 56.938 1 79.88 833 ALA A C 1
ATOM 6582 O O . ALA A 1 833 ? -5.543 49.5 57.875 1 79.88 833 ALA A O 1
ATOM 6583 N N . LYS A 1 834 ? -4.262 47.844 57.188 1 74.19 834 LYS A N 1
ATOM 6584 C CA . LYS A 1 834 ? -3.838 47.438 58.531 1 74.19 834 LYS A CA 1
ATOM 6585 C C . LYS A 1 834 ? -2.773 48.375 59.094 1 74.19 834 LYS A C 1
ATOM 6587 O O . LYS A 1 834 ? -2.748 48.625 60.281 1 74.19 834 LYS A O 1
ATOM 6592 N N . THR A 1 835 ? -1.789 48.656 58.312 1 61.88 835 THR A N 1
ATOM 6593 C CA . THR A 1 835 ? -0.683 49.469 58.781 1 61.88 835 THR A CA 1
ATOM 6594 C C . THR A 1 835 ? -1.099 50.938 58.875 1 61.88 835 THR A C 1
ATOM 6596 O O . THR A 1 835 ? -0.255 51.812 59.062 1 61.88 835 THR A O 1
ATOM 6599 N N . GLY A 1 836 ? -2.137 51.312 58.844 1 51.09 836 GLY A N 1
ATOM 6600 C CA . GLY A 1 836 ? -2.52 52.719 59 1 51.09 836 GLY A CA 1
ATOM 6601 C C . GLY A 1 836 ? -1.594 53.469 59.938 1 51.09 836 GLY A C 1
ATOM 6602 O O . GLY A 1 836 ? -1.272 54.656 59.688 1 51.09 836 GLY A O 1
ATOM 6603 N N . LEU A 1 837 ? -1.277 52.938 61.188 1 44.03 837 LEU A N 1
ATOM 6604 C CA . LEU A 1 837 ? -0.472 53.562 62.219 1 44.03 837 LEU A CA 1
ATOM 6605 C C . LEU A 1 837 ? 0.994 53.625 61.812 1 44.03 837 LEU A C 1
ATOM 6607 O O . LEU A 1 837 ? 1.692 54.594 62.156 1 44.03 837 LEU A O 1
ATOM 6611 N N . ILE A 1 838 ? 1.622 52.625 61.188 1 41.97 838 ILE A N 1
ATOM 6612 C CA . ILE A 1 838 ? 3.025 52.625 60.781 1 41.97 838 ILE A CA 1
ATOM 6613 C C . ILE A 1 838 ? 3.201 53.406 59.469 1 41.97 838 ILE A C 1
ATOM 6615 O O . ILE A 1 838 ? 4.324 53.562 59 1 41.97 838 ILE A O 1
ATOM 6619 N N . ALA A 1 839 ? 2.336 53.75 58.75 1 43.09 839 ALA A N 1
ATOM 6620 C CA . ALA A 1 839 ? 2.363 54.594 57.594 1 43.09 839 ALA A CA 1
ATOM 6621 C C . ALA A 1 839 ? 3.098 55.906 57.875 1 43.09 839 ALA A C 1
ATOM 6623 O O . ALA A 1 839 ? 3.818 56.438 57.031 1 43.09 839 ALA A O 1
ATOM 6624 N N . ASN A 1 840 ? 2.941 56.375 59.125 1 41.38 840 ASN A N 1
ATOM 6625 C CA . ASN A 1 840 ? 3.799 57.469 59.531 1 41.38 840 ASN A CA 1
ATOM 6626 C C . ASN A 1 840 ? 5.27 57.062 59.562 1 41.38 840 ASN A C 1
ATOM 6628 O O . ASN A 1 840 ? 6.148 57.875 59.281 1 41.38 840 ASN A O 1
ATOM 6632 N N . LEU A 1 841 ? 5.613 55.844 60.062 1 37.66 841 LEU A N 1
ATOM 6633 C CA . LEU A 1 841 ? 6.996 55.375 60.156 1 37.66 841 LEU A CA 1
ATOM 6634 C C . LEU A 1 841 ? 7.551 55.031 58.812 1 37.66 841 LEU A C 1
ATOM 6636 O O . LEU A 1 841 ? 8.695 55.344 58.469 1 37.66 841 LEU A O 1
ATOM 6640 N N . VAL A 1 842 ? 6.844 54.25 58 1 38.69 842 VAL A N 1
ATOM 6641 C CA . VAL A 1 842 ? 7.297 53.906 56.656 1 38.69 842 VAL A CA 1
ATOM 6642 C C . VAL A 1 842 ? 7.328 55.188 55.812 1 38.69 842 VAL A C 1
ATOM 6644 O O . VAL A 1 842 ? 8.117 55.281 54.875 1 38.69 842 VAL A O 1
ATOM 6647 N N . ASN A 1 843 ? 6.477 56.062 55.969 1 40.5 843 ASN A N 1
ATOM 6648 C CA . ASN A 1 843 ? 6.672 57.375 55.375 1 40.5 843 ASN A CA 1
ATOM 6649 C C . ASN A 1 843 ? 8.039 57.938 55.719 1 40.5 843 ASN A C 1
ATOM 6651 O O . ASN A 1 843 ? 8.594 58.75 54.938 1 40.5 843 ASN A O 1
ATOM 6655 N N . ARG A 1 844 ? 8.516 57.781 56.938 1 36.53 844 ARG A N 1
ATOM 6656 C CA . ARG A 1 844 ? 9.844 58.25 57.312 1 36.53 844 ARG A CA 1
ATOM 6657 C C . ARG A 1 844 ? 10.93 57.406 56.656 1 36.53 844 ARG A C 1
ATOM 6659 O O . ARG A 1 844 ? 12.062 57.875 56.5 1 36.53 844 ARG A O 1
ATOM 6666 N N . LEU A 1 845 ? 10.789 56.094 56.594 1 34.16 845 LEU A N 1
ATOM 6667 C CA . LEU A 1 845 ? 11.852 55.281 56 1 34.16 845 LEU A CA 1
ATOM 6668 C C . LEU A 1 845 ? 11.734 55.281 54.469 1 34.16 845 LEU A C 1
ATOM 6670 O O . LEU A 1 845 ? 12.625 54.781 53.781 1 34.16 845 LEU A O 1
ATOM 6674 N N . HIS A 1 846 ? 10.531 54.906 53.906 1 34.84 846 HIS A N 1
ATOM 6675 C CA . HIS A 1 846 ? 10.523 54.781 52.469 1 34.84 846 HIS A CA 1
ATOM 6676 C C . HIS A 1 846 ? 10.883 56.094 51.781 1 34.84 846 HIS A C 1
ATOM 6678 O O . HIS A 1 846 ? 10.445 57.156 52.219 1 34.84 846 HIS A O 1
ATOM 6684 N N . ARG A 1 847 ? 11.953 55.969 50.969 1 38.81 847 ARG A N 1
ATOM 6685 C CA . ARG A 1 847 ? 12.672 56.875 50.062 1 38.81 847 ARG A CA 1
ATOM 6686 C C . ARG A 1 847 ? 11.695 57.75 49.281 1 38.81 847 ARG A C 1
ATOM 6688 O O . ARG A 1 847 ? 10.508 57.438 49.188 1 38.81 847 ARG A O 1
ATOM 6695 N N . ARG A 1 848 ? 12.195 58.875 48.562 1 39.59 848 ARG A N 1
ATOM 6696 C CA . ARG A 1 848 ? 12.062 60.125 47.875 1 39.59 848 ARG A CA 1
ATOM 6697 C C . ARG A 1 848 ? 11.211 59.969 46.625 1 39.59 848 ARG A C 1
ATOM 6699 O O . ARG A 1 848 ? 11.18 60.875 45.75 1 39.59 848 ARG A O 1
ATOM 6706 N N . ASP A 1 849 ? 10.758 58.812 46.219 1 40.84 849 ASP A N 1
ATOM 6707 C CA . ASP A 1 849 ? 10.133 59.094 44.938 1 40.84 849 ASP A CA 1
ATOM 6708 C C . ASP A 1 849 ? 8.727 59.656 45.125 1 40.84 849 ASP A C 1
ATOM 6710 O O . ASP A 1 849 ? 7.969 59.188 45.969 1 40.84 849 ASP A O 1
ATOM 6714 N N . VAL A 1 850 ? 8.328 60.844 44.906 1 42.12 850 VAL A N 1
ATOM 6715 C CA . VAL A 1 850 ? 7.152 61.719 45 1 42.12 850 VAL A CA 1
ATOM 6716 C C . VAL A 1 850 ? 5.891 60.906 44.75 1 42.12 850 VAL A C 1
ATOM 6718 O O . VAL A 1 850 ? 4.914 61 45.5 1 42.12 850 VAL A O 1
ATOM 6721 N N . LEU A 1 851 ? 5.754 60.031 43.812 1 48.66 851 LEU A N 1
ATOM 6722 C CA . LEU A 1 851 ? 4.48 59.438 43.406 1 48.66 851 LEU A CA 1
ATOM 6723 C C . LEU A 1 851 ? 4.207 58.156 44.156 1 48.66 851 LEU A C 1
ATOM 6725 O O . LEU A 1 851 ? 3.068 57.688 44.219 1 48.66 851 LEU A O 1
ATOM 6729 N N . SER A 1 852 ? 5.098 57.531 44.812 1 54.72 852 SER A N 1
ATOM 6730 C CA . SER A 1 852 ? 4.758 56.375 45.656 1 54.72 852 SER A CA 1
ATOM 6731 C C . SER A 1 852 ? 3.887 56.781 46.844 1 54.72 852 SER A C 1
ATOM 6733 O O . SER A 1 852 ? 2.965 56.062 47.219 1 54.72 852 SER A O 1
ATOM 6735 N N . GLU A 1 853 ? 4.121 57.938 47.219 1 59.41 853 GLU A N 1
ATOM 6736 C CA . GLU A 1 853 ? 3.316 58.5 48.312 1 59.41 853 GLU A CA 1
ATOM 6737 C C . GLU A 1 853 ? 1.901 58.812 47.844 1 59.41 853 GLU A C 1
ATOM 6739 O O . GLU A 1 853 ? 0.935 58.625 48.562 1 59.41 853 GLU A O 1
ATOM 6744 N N . TYR A 1 854 ? 1.867 59.094 46.531 1 66.19 854 TYR A N 1
ATOM 6745 C CA . TYR A 1 854 ? 0.571 59.406 45.938 1 66.19 854 TYR A CA 1
ATOM 6746 C C . TYR A 1 854 ? -0.32 58.156 45.906 1 66.19 854 TYR A C 1
ATOM 6748 O O . TYR A 1 854 ? -1.509 58.25 46.219 1 66.19 854 TYR A O 1
ATOM 6756 N N . GLY A 1 855 ? 0.247 57 45.656 1 71.56 855 GLY A N 1
ATOM 6757 C CA . GLY A 1 855 ? -0.524 55.781 45.562 1 71.56 855 GLY A CA 1
ATOM 6758 C C . GLY A 1 855 ? -1.074 55.312 46.906 1 71.56 855 GLY A C 1
ATOM 6759 O O . GLY A 1 855 ? -2.234 54.906 47 1 71.56 855 GLY A O 1
ATOM 6760 N N . ILE A 1 856 ? -0.253 55.469 47.812 1 75.94 856 ILE A N 1
ATOM 6761 C CA . ILE A 1 856 ? -0.665 55.094 49.156 1 75.94 856 ILE A CA 1
ATOM 6762 C C . ILE A 1 856 ? -1.788 56 49.625 1 75.94 856 ILE A C 1
ATOM 6764 O O . ILE A 1 856 ? -2.783 55.531 50.188 1 75.94 856 ILE A O 1
ATOM 6768 N N . HIS A 1 857 ? -1.572 57.25 49.281 1 79.12 857 HIS A N 1
ATOM 6769 C CA . HIS A 1 857 ? -2.584 58.188 49.719 1 79.12 857 HIS A CA 1
ATOM 6770 C C . HIS A 1 857 ? -3.881 58.031 48.938 1 79.12 857 HIS A C 1
ATOM 6772 O O . HIS A 1 857 ? -4.969 58.219 49.469 1 79.12 857 HIS A O 1
ATOM 6778 N N . MET A 1 858 ? -3.744 57.594 47.688 1 85.62 858 MET A N 1
ATOM 6779 C CA . MET A 1 858 ? -4.918 57.312 46.875 1 85.62 858 MET A CA 1
ATOM 6780 C C . MET A 1 858 ? -5.707 56.156 47.469 1 85.62 858 MET A C 1
ATOM 6782 O O . MET A 1 858 ? -6.93 56.219 47.625 1 85.62 858 MET A O 1
ATOM 6786 N N . ILE A 1 859 ? -5.043 55.125 47.844 1 86.69 859 ILE A N 1
ATOM 6787 C CA . ILE A 1 859 ? -5.676 53.938 48.406 1 86.69 859 ILE A CA 1
ATOM 6788 C C . ILE A 1 859 ? -6.309 54.281 49.75 1 86.69 859 ILE A C 1
ATOM 6790 O O . ILE A 1 859 ? -7.41 53.812 50.062 1 86.69 859 ILE A O 1
ATOM 6794 N N . GLN A 1 860 ? -5.562 55.094 50.531 1 85.56 860 GLN A N 1
ATOM 6795 C CA . GLN A 1 860 ? -6.086 55.5 51.812 1 85.56 860 GLN A CA 1
ATOM 6796 C C . GLN A 1 860 ? -7.379 56.281 51.688 1 85.56 860 GLN A C 1
ATOM 6798 O O . GLN A 1 860 ? -8.32 56.094 52.438 1 85.56 860 GLN A O 1
ATOM 6803 N N . ARG A 1 861 ? -7.391 57.125 50.75 1 88.44 861 ARG A N 1
ATOM 6804 C CA . ARG A 1 861 ? -8.586 57.938 50.5 1 88.44 861 ARG A CA 1
ATOM 6805 C C . ARG A 1 861 ? -9.758 57.062 50.094 1 88.44 861 ARG A C 1
ATOM 6807 O O . ARG A 1 861 ? -10.914 57.344 50.438 1 88.44 861 ARG A O 1
ATOM 6814 N N . LEU A 1 862 ? -9.469 56.031 49.375 1 91.81 862 LEU A N 1
ATOM 6815 C CA . LEU A 1 862 ? -10.516 55.125 48.969 1 91.81 862 LEU A CA 1
ATOM 6816 C C . LEU A 1 862 ? -11.008 54.281 50.156 1 91.81 862 LEU A C 1
ATOM 6818 O O . LEU A 1 862 ? -12.203 54 50.25 1 91.81 862 LEU A O 1
ATOM 6822 N N . LEU A 1 863 ? -10.094 54 50.969 1 89.75 863 LEU A N 1
ATOM 6823 C CA . LEU A 1 863 ? -10.453 53.219 52.156 1 89.75 863 LEU A CA 1
ATOM 6824 C C . LEU A 1 863 ? -11.305 54.062 53.125 1 89.75 863 LEU A C 1
ATOM 6826 O O . LEU A 1 863 ? -12.18 53.562 53.812 1 89.75 863 LEU A O 1
ATOM 6830 N N . ASP A 1 864 ? -11.094 55.344 53.094 1 88.44 864 ASP A N 1
ATOM 6831 C CA . ASP A 1 864 ? -11.812 56.281 53.938 1 88.44 864 ASP A CA 1
ATOM 6832 C C . ASP A 1 864 ? -13.273 56.406 53.531 1 88.44 864 ASP A C 1
ATOM 6834 O O . ASP A 1 864 ? -14.109 56.906 54.281 1 88.44 864 ASP A O 1
ATOM 6838 N N . SER A 1 865 ? -13.531 55.938 52.375 1 90 865 SER A N 1
ATOM 6839 C CA . SER A 1 865 ? -14.914 55.969 51.906 1 90 865 SER A CA 1
ATOM 6840 C C . SER A 1 865 ? -15.789 54.969 52.688 1 90 865 SER A C 1
ATOM 6842 O O . SER A 1 865 ? -17.016 55.094 52.656 1 90 865 SER A O 1
ATOM 6844 N N . GLY A 1 866 ? -15.203 53.969 53.312 1 88.62 866 GLY A N 1
ATOM 6845 C CA . GLY A 1 866 ? -15.93 53 54.094 1 88.62 866 GLY A CA 1
ATOM 6846 C C . GLY A 1 866 ? -16.219 51.688 53.375 1 88.62 866 GLY A C 1
ATOM 6847 O O . GLY A 1 866 ? -16.719 50.75 53.938 1 88.62 866 GLY A O 1
ATOM 6848 N N . LEU A 1 867 ? -15.875 51.625 52.156 1 92 867 LEU A N 1
ATOM 6849 C CA . LEU A 1 867 ? -16.078 50.406 51.375 1 92 867 LEU A CA 1
ATOM 6850 C C . LEU A 1 867 ? -15.062 49.312 51.75 1 92 867 LEU A C 1
ATOM 6852 O O . LEU A 1 867 ? -13.914 49.656 52.094 1 92 867 LEU A O 1
ATOM 6856 N N . PRO A 1 868 ? -15.547 48.062 51.688 1 91.44 868 PRO A N 1
ATOM 6857 C CA . PRO A 1 868 ? -14.578 47 51.938 1 91.44 868 PRO A CA 1
ATOM 6858 C C . PRO A 1 868 ? -13.445 46.969 50.938 1 91.44 868 PRO A C 1
ATOM 6860 O O . PRO A 1 868 ? -13.648 47.312 49.75 1 91.44 868 PRO A O 1
ATOM 6863 N N . ALA A 1 869 ? -12.297 46.531 51.344 1 90.94 869 ALA A N 1
ATOM 6864 C CA . ALA A 1 869 ? -11.102 46.469 50.5 1 90.94 869 ALA A CA 1
ATOM 6865 C C . ALA A 1 869 ? -11.359 45.656 49.25 1 90.94 869 ALA A C 1
ATOM 6867 O O . ALA A 1 869 ? -10.828 46 48.188 1 90.94 869 ALA A O 1
ATOM 6868 N N . THR A 1 870 ? -12.172 44.625 49.312 1 93.06 870 THR A N 1
ATOM 6869 C CA . THR A 1 870 ? -12.492 43.781 48.156 1 93.06 870 THR A CA 1
ATOM 6870 C C . THR A 1 870 ? -13.25 44.594 47.094 1 93.06 870 THR A C 1
ATOM 6872 O O . THR A 1 870 ? -12.969 44.469 45.906 1 93.06 870 THR A O 1
ATOM 6875 N N . GLU A 1 871 ? -14.125 45.344 47.562 1 93.69 871 GLU A N 1
ATOM 6876 C CA . GLU A 1 871 ? -14.883 46.188 46.625 1 93.69 871 GLU A CA 1
ATOM 6877 C C . GLU A 1 871 ? -14 47.25 46 1 93.69 871 GLU A C 1
ATOM 6879 O O . GLU A 1 871 ? -14.148 47.562 44.844 1 93.69 871 GLU A O 1
ATOM 6884 N N . ILE A 1 872 ? -13.172 47.875 46.844 1 93 872 ILE A N 1
ATOM 6885 C CA . ILE A 1 872 ? -12.273 48.906 46.375 1 93 872 ILE A CA 1
ATOM 6886 C C . ILE A 1 872 ? -11.375 48.375 45.281 1 93 872 ILE A C 1
ATOM 6888 O O . ILE A 1 872 ? -11.203 49.031 44.25 1 93 872 ILE A O 1
ATOM 6892 N N . VAL A 1 873 ? -10.852 47.219 45.469 1 93.12 873 VAL A N 1
ATOM 6893 C CA . VAL A 1 873 ? -9.867 46.656 44.562 1 93.12 873 VAL A CA 1
ATOM 6894 C C . VAL A 1 873 ? -10.57 46.156 43.281 1 93.12 873 VAL A C 1
ATOM 6896 O O . VAL A 1 873 ? -10.281 46.594 42.188 1 93.12 873 VAL A O 1
ATOM 6899 N N . TRP A 1 874 ? -11.57 45.281 43.406 1 94.5 874 TRP A N 1
ATOM 6900 C CA . TRP A 1 874 ? -12.148 44.562 42.281 1 94.5 874 TRP A CA 1
ATOM 6901 C C . TRP A 1 874 ? -13.148 45.406 41.531 1 94.5 874 TRP A C 1
ATOM 6903 O O . TRP A 1 874 ? -13.281 45.281 40.312 1 94.5 874 TRP A O 1
ATOM 6913 N N . THR A 1 875 ? -13.82 46.281 42.125 1 94.12 875 THR A N 1
ATOM 6914 C CA . THR A 1 875 ? -14.859 47.062 41.469 1 94.12 875 THR A CA 1
ATOM 6915 C C . THR A 1 875 ? -14.297 48.406 41 1 94.12 875 THR A C 1
ATOM 6917 O O . THR A 1 875 ? -14.727 48.938 39.969 1 94.12 875 THR A O 1
ATOM 6920 N N . HIS A 1 876 ? -13.305 48.938 41.719 1 93.81 876 HIS A N 1
ATOM 6921 C CA . HIS A 1 876 ? -12.969 50.344 41.406 1 93.81 876 HIS A CA 1
ATOM 6922 C C . HIS A 1 876 ? -11.523 50.469 40.938 1 93.81 876 HIS A C 1
ATOM 6924 O O . HIS A 1 876 ? -11.258 51.094 39.938 1 93.81 876 HIS A O 1
ATOM 6930 N N . ILE A 1 877 ? -10.641 49.875 41.594 1 92.12 877 ILE A N 1
ATOM 6931 C CA . ILE A 1 877 ? -9.227 50.094 41.281 1 92.12 877 ILE A CA 1
ATOM 6932 C C . ILE A 1 877 ? -8.867 49.375 39.969 1 92.12 877 ILE A C 1
ATOM 6934 O O . ILE A 1 877 ? -8.344 49.969 39.031 1 92.12 877 ILE A O 1
ATOM 6938 N N . LEU A 1 878 ? -9.141 48.094 39.844 1 92.5 878 LEU A N 1
ATOM 6939 C CA . LEU A 1 878 ? -8.672 47.25 38.75 1 92.5 878 LEU A CA 1
ATOM 6940 C C . LEU A 1 878 ? -9.289 47.688 37.438 1 92.5 878 LEU A C 1
ATOM 6942 O O . LEU A 1 878 ? -8.586 47.844 36.438 1 92.5 878 LEU A O 1
ATOM 6946 N N . PRO A 1 879 ? -10.562 47.906 37.375 1 92.75 879 PRO A N 1
ATOM 6947 C CA . PRO A 1 879 ? -11.117 48.375 36.125 1 92.75 879 PRO A CA 1
ATOM 6948 C C . PRO A 1 879 ? -10.617 49.75 35.719 1 92.75 879 PRO A C 1
ATOM 6950 O O . PRO A 1 879 ? -10.484 50.062 34.531 1 92.75 879 PRO A O 1
ATOM 6953 N N . THR A 1 880 ? -10.328 50.594 36.719 1 91.81 880 THR A N 1
ATOM 6954 C CA . THR A 1 880 ? -9.766 51.906 36.406 1 91.81 880 THR A CA 1
ATOM 6955 C C . THR A 1 880 ? -8.359 51.781 35.844 1 91.81 880 THR A C 1
ATOM 6957 O O . THR A 1 880 ? -8.023 52.406 34.844 1 91.81 880 THR A O 1
ATOM 6960 N N . ALA A 1 881 ? -7.605 50.969 36.5 1 89.75 881 ALA A N 1
ATOM 6961 C CA . ALA A 1 881 ? -6.246 50.719 36.031 1 89.75 881 ALA A CA 1
ATOM 6962 C C . ALA A 1 881 ? -6.25 50.125 34.625 1 89.75 881 ALA A C 1
ATOM 6964 O O . ALA A 1 881 ? -5.406 50.469 33.812 1 89.75 881 ALA A O 1
ATOM 6965 N N . GLY A 1 882 ? -7.121 49.281 34.406 1 86.88 882 GLY A N 1
ATOM 6966 C CA . GLY A 1 882 ? -7.246 48.656 33.094 1 86.88 882 GLY A CA 1
ATOM 6967 C C . GLY A 1 882 ? -7.691 49.625 32 1 86.88 882 GLY A C 1
ATOM 6968 O O . GLY A 1 882 ? -7.484 49.344 30.812 1 86.88 882 GLY A O 1
ATOM 6969 N N . GLY A 1 883 ? -8.148 50.75 32.312 1 86.88 883 GLY A N 1
ATOM 6970 C CA . GLY A 1 883 ? -8.703 51.688 31.359 1 86.88 883 GLY A CA 1
ATOM 6971 C C . GLY A 1 883 ? -7.762 52.844 31.031 1 86.88 883 GLY A C 1
ATOM 6972 O O . GLY A 1 883 ? -8.117 53.75 30.281 1 86.88 883 GLY A O 1
ATOM 6973 N N . MET A 1 884 ? -6.531 52.969 31.406 1 87.69 884 MET A N 1
ATOM 6974 C CA . MET A 1 884 ? -5.805 54.219 31.188 1 87.69 884 MET A CA 1
ATOM 6975 C C . MET A 1 884 ? -4.434 53.938 30.578 1 87.69 884 MET A C 1
ATOM 6977 O O . MET A 1 884 ? -3.734 54.875 30.172 1 87.69 884 MET A O 1
ATOM 6981 N N . VAL A 1 885 ? -3.84 52.656 30.484 1 91.31 885 VAL A N 1
ATOM 6982 C CA . VAL A 1 885 ? -2.447 52.406 30.109 1 91.31 885 VAL A CA 1
ATOM 6983 C C . VAL A 1 885 ? -2.32 52.375 28.594 1 91.31 885 VAL A C 1
ATOM 6985 O O . VAL A 1 885 ? -1.812 53.281 27.969 1 91.31 885 VAL A O 1
ATOM 6988 N N . ALA A 1 886 ? -2.859 51.469 27.969 1 91.94 886 ALA A N 1
ATOM 6989 C CA . ALA A 1 886 ? -2.646 51.188 26.547 1 91.94 886 ALA A CA 1
ATOM 6990 C C . ALA A 1 886 ? -3.25 52.281 25.688 1 91.94 886 ALA A C 1
ATOM 6992 O O . ALA A 1 886 ? -2.662 52.688 24.672 1 91.94 886 ALA A O 1
ATOM 6993 N N . ASN A 1 887 ? -4.301 52.75 26 1 91.88 887 ASN A N 1
ATOM 6994 C CA . ASN A 1 887 ? -5 53.75 25.203 1 91.88 887 ASN A CA 1
ATOM 6995 C C . ASN A 1 887 ? -4.305 55.125 25.266 1 91.88 887 ASN A C 1
ATOM 6997 O O . ASN A 1 887 ? -4.281 55.844 24.281 1 91.88 887 ASN A O 1
ATOM 7001 N N . GLN A 1 888 ? -3.742 55.5 26.438 1 93.88 888 GLN A N 1
ATOM 7002 C CA . GLN A 1 888 ? -2.994 56.719 26.547 1 93.88 888 GLN A CA 1
ATOM 7003 C C . GLN A 1 888 ? -1.705 56.688 25.734 1 93.88 888 GLN A C 1
ATOM 7005 O O . GLN A 1 888 ? -1.353 57.656 25.062 1 93.88 888 GLN A O 1
ATOM 7010 N N . ALA A 1 889 ? -1.095 55.531 25.922 1 94.94 889 ALA A N 1
ATOM 7011 C CA . ALA A 1 889 ? 0.099 55.312 25.094 1 94.94 889 ALA A CA 1
ATOM 7012 C C . ALA A 1 889 ? -0.237 55.406 23.609 1 94.94 889 ALA A C 1
ATOM 7014 O O . ALA A 1 889 ? 0.547 55.906 22.812 1 94.94 889 ALA A O 1
ATOM 7015 N N . GLN A 1 890 ? -1.325 54.812 23.25 1 94.5 890 GLN A N 1
ATOM 7016 C CA . GLN A 1 890 ? -1.808 54.844 21.859 1 94.5 890 GLN A CA 1
ATOM 7017 C C . GLN A 1 890 ? -1.998 56.281 21.375 1 94.5 890 GLN A C 1
ATOM 7019 O O . GLN A 1 890 ? -1.549 56.656 20.281 1 94.5 890 GLN A O 1
ATOM 7024 N N . LEU A 1 891 ? -2.613 57.094 22.156 1 93.81 891 LEU A N 1
ATOM 7025 C CA . LEU A 1 891 ? -2.908 58.469 21.797 1 93.81 891 LEU A CA 1
ATOM 7026 C C . LEU A 1 891 ? -1.623 59.25 21.578 1 93.81 891 LEU A C 1
ATOM 7028 O O . LEU A 1 891 ? -1.51 60.031 20.625 1 93.81 891 LEU A O 1
ATOM 7032 N N . PHE A 1 892 ? -0.719 59.094 22.5 1 96 892 PHE A N 1
ATOM 7033 C CA . PHE A 1 892 ? 0.558 59.812 22.375 1 96 892 PHE A CA 1
ATOM 7034 C C . PHE A 1 892 ? 1.289 59.375 21.109 1 96 892 PHE A C 1
ATOM 7036 O O . PHE A 1 892 ? 1.831 60.188 20.375 1 96 892 PHE A O 1
ATOM 7043 N N . SER A 1 893 ? 1.321 58.031 20.875 1 95.75 893 SER A N 1
ATOM 7044 C CA . SER A 1 893 ? 1.997 57.5 19.719 1 95.75 893 SER A CA 1
ATOM 7045 C C . SER A 1 893 ? 1.359 58 18.422 1 95.75 893 SER A C 1
ATOM 7047 O O . SER A 1 893 ? 2.059 58.281 17.438 1 95.75 893 SER A O 1
ATOM 7049 N N . GLN A 1 894 ? 0.086 58.094 18.422 1 94.25 894 GLN A N 1
ATOM 7050 C CA . GLN A 1 894 ? -0.644 58.562 17.25 1 94.25 894 GLN A CA 1
ATOM 7051 C C . GLN A 1 894 ? -0.334 60.031 17 1 94.25 894 GLN A C 1
ATOM 7053 O O . GLN A 1 894 ? -0.161 60.469 15.844 1 94.25 894 GLN A O 1
ATOM 7058 N N . CYS A 1 895 ? -0.306 60.781 18.047 1 95.44 895 CYS A N 1
ATOM 7059 C CA . CYS A 1 895 ? 0.062 62.188 17.938 1 95.44 895 CYS A CA 1
ATOM 7060 C C . CYS A 1 895 ? 1.455 62.344 17.328 1 95.44 895 CYS A C 1
ATOM 7062 O O . CYS A 1 895 ? 1.644 63.094 16.375 1 95.44 895 CYS A O 1
ATOM 7064 N N . LEU A 1 896 ? 2.34 61.625 17.906 1 95.75 896 LEU A N 1
ATOM 7065 C CA . LEU A 1 896 ? 3.713 61.688 17.422 1 95.75 896 LEU A CA 1
ATOM 7066 C C . LEU A 1 896 ? 3.803 61.219 15.977 1 95.75 896 LEU A C 1
ATOM 7068 O O . LEU A 1 896 ? 4.57 61.75 15.188 1 95.75 896 LEU A O 1
ATOM 7072 N N . ASP A 1 897 ? 3.105 60.156 15.672 1 95.12 897 ASP A N 1
ATOM 7073 C CA . ASP A 1 897 ? 3.062 59.625 14.312 1 95.12 897 ASP A CA 1
ATOM 7074 C C . ASP A 1 897 ? 2.654 60.719 13.32 1 95.12 897 ASP A C 1
ATOM 7076 O O . ASP A 1 897 ? 3.189 60.781 12.211 1 95.12 897 ASP A O 1
ATOM 7080 N N . TYR A 1 898 ? 1.673 61.531 13.664 1 95.38 898 TYR A N 1
ATOM 7081 C CA . TYR A 1 898 ? 1.227 62.625 12.797 1 95.38 898 TYR A CA 1
ATOM 7082 C C . TYR A 1 898 ? 2.332 63.656 12.602 1 95.38 898 TYR A C 1
ATOM 7084 O O . TYR A 1 898 ? 2.645 64 11.461 1 95.38 898 TYR A O 1
ATOM 7092 N N . TYR A 1 899 ? 2.943 64.125 13.672 1 96.56 899 TYR A N 1
ATOM 7093 C CA . TYR A 1 899 ? 3.912 65.188 13.578 1 96.56 899 TYR A CA 1
ATOM 7094 C C . TYR A 1 899 ? 5.207 64.75 12.93 1 96.56 899 TYR A C 1
ATOM 7096 O O . TYR A 1 899 ? 6.02 65.562 12.484 1 96.56 899 TYR A O 1
ATOM 7104 N N . LEU A 1 900 ? 5.418 63.406 12.883 1 95.88 900 LEU A N 1
ATOM 7105 C CA . LEU A 1 900 ? 6.59 62.875 12.203 1 95.88 900 LEU A CA 1
ATOM 7106 C C . LEU A 1 900 ? 6.27 62.531 10.75 1 95.88 900 LEU A C 1
ATOM 7108 O O . LEU A 1 900 ? 7.164 62.188 9.977 1 95.88 900 LEU A O 1
ATOM 7112 N N . SER A 1 901 ? 5.016 62.656 10.43 1 94.5 901 SER A N 1
ATOM 7113 C CA . SER A 1 901 ? 4.598 62.375 9.062 1 94.5 901 SER A CA 1
ATOM 7114 C C . SER A 1 901 ? 4.965 63.531 8.133 1 94.5 901 SER A C 1
ATOM 7116 O O . SER A 1 901 ? 5.402 64.562 8.586 1 94.5 901 SER A O 1
ATOM 7118 N N . GLU A 1 902 ? 4.73 63.281 6.805 1 90.69 902 GLU A N 1
ATOM 7119 C CA . GLU A 1 902 ? 5.023 64.312 5.82 1 90.69 902 GLU A CA 1
ATOM 7120 C C . GLU A 1 902 ? 4.121 65.5 6.012 1 90.69 902 GLU A C 1
ATOM 7122 O O . GLU A 1 902 ? 4.57 66.688 5.879 1 90.69 902 GLU A O 1
ATOM 7127 N N . GLU A 1 903 ? 2.941 65.312 6.387 1 91.06 903 GLU A N 1
ATOM 7128 C CA . GLU A 1 903 ? 1.949 66.375 6.555 1 91.06 903 GLU A CA 1
ATOM 7129 C C . GLU A 1 903 ? 2.184 67.125 7.848 1 91.06 903 GLU A C 1
ATOM 7131 O O . GLU A 1 903 ? 1.998 68.375 7.891 1 91.06 903 GLU A O 1
ATOM 7136 N N . GLY A 1 904 ? 2.568 66.5 8.875 1 93.81 904 GLY A N 1
ATOM 7137 C CA . GLY A 1 904 ? 2.645 67.125 10.203 1 93.81 904 GLY A CA 1
ATOM 7138 C C . GLY A 1 904 ? 4.035 67.625 10.555 1 93.81 904 GLY A C 1
ATOM 7139 O O . GLY A 1 904 ? 4.195 68.438 11.438 1 93.81 904 GLY A O 1
ATOM 7140 N N . SER A 1 905 ? 5.039 67.188 9.781 1 92.94 905 SER A N 1
ATOM 7141 C CA . SER A 1 905 ? 6.426 67.438 10.141 1 92.94 905 SER A CA 1
ATOM 7142 C C . SER A 1 905 ? 6.75 68.938 10.062 1 92.94 905 SER A C 1
ATOM 7144 O O . SER A 1 905 ? 7.699 69.375 10.695 1 92.94 905 SER A O 1
ATOM 7146 N N . GLY A 1 906 ? 5.977 69.625 9.328 1 93.56 906 GLY A N 1
ATOM 7147 C CA . GLY A 1 906 ? 6.168 71.062 9.234 1 93.56 906 GLY A CA 1
ATOM 7148 C C . GLY A 1 906 ? 5.996 71.812 10.562 1 93.56 906 GLY A C 1
ATOM 7149 O O . GLY A 1 906 ? 6.5 72.938 10.742 1 93.56 906 GLY A O 1
ATOM 7150 N N . HIS A 1 907 ? 5.367 71.25 11.531 1 96.56 907 HIS A N 1
ATOM 7151 C CA . HIS A 1 907 ? 5.098 71.875 12.828 1 96.56 907 HIS A CA 1
ATOM 7152 C C . HIS A 1 907 ? 6.223 71.562 13.82 1 96.56 907 HIS A C 1
ATOM 7154 O O . HIS A 1 907 ? 6.301 72.188 14.875 1 96.56 907 HIS A O 1
ATOM 7160 N N . LEU A 1 908 ? 7.18 70.688 13.5 1 96 908 LEU A N 1
ATOM 7161 C CA . LEU A 1 908 ? 8.172 70.188 14.453 1 96 908 LEU A CA 1
ATOM 7162 C C . LEU A 1 908 ? 9.117 71.312 14.883 1 96 908 LEU A C 1
ATOM 7164 O O . LEU A 1 908 ? 9.477 71.375 16.062 1 96 908 LEU A O 1
ATOM 7168 N N . PRO A 1 909 ? 9.516 72.188 13.938 1 95.25 909 PRO A N 1
ATOM 7169 C CA . PRO A 1 909 ? 10.391 73.25 14.375 1 95.25 909 PRO A CA 1
ATOM 7170 C C . PRO A 1 909 ? 9.727 74.188 15.398 1 95.25 909 PRO A C 1
ATOM 7172 O O . PRO A 1 909 ? 10.367 74.625 16.359 1 95.25 909 PRO A O 1
ATOM 7175 N N . GLU A 1 910 ? 8.469 74.5 15.164 1 96.44 910 GLU A N 1
ATOM 7176 C CA . GLU A 1 910 ? 7.742 75.375 16.109 1 96.44 910 GLU A CA 1
ATOM 7177 C C . GLU A 1 910 ? 7.527 74.625 17.438 1 96.44 910 GLU A C 1
ATOM 7179 O O . GLU A 1 910 ? 7.621 75.25 18.5 1 96.44 910 GLU A O 1
ATOM 7184 N N . ILE A 1 911 ? 7.25 73.375 17.375 1 97.19 911 ILE A N 1
ATOM 7185 C CA . ILE A 1 911 ? 7.113 72.562 18.578 1 97.19 911 ILE A CA 1
ATOM 7186 C C . ILE A 1 911 ? 8.438 72.562 19.344 1 97.19 911 ILE A C 1
ATOM 7188 O O . ILE A 1 911 ? 8.461 72.688 20.578 1 97.19 911 ILE A O 1
ATOM 7192 N N . ASN A 1 912 ? 9.539 72.438 18.625 1 96.31 912 ASN A N 1
ATOM 7193 C CA . ASN A 1 912 ? 10.867 72.438 19.219 1 96.31 912 ASN A CA 1
ATOM 7194 C C . ASN A 1 912 ? 11.148 73.75 19.906 1 96.31 912 ASN A C 1
ATOM 7196 O O . ASN A 1 912 ? 11.656 73.812 21.031 1 96.31 912 ASN A O 1
ATOM 7200 N N . ARG A 1 913 ? 10.789 74.875 19.234 1 96.62 913 ARG A N 1
ATOM 7201 C CA . ARG A 1 913 ? 10.992 76.188 19.797 1 96.62 913 ARG A CA 1
ATOM 7202 C C . ARG A 1 913 ? 10.172 76.375 21.062 1 96.62 913 ARG A C 1
ATOM 7204 O O . ARG A 1 913 ? 10.695 76.812 22.094 1 96.62 913 ARG A O 1
ATOM 7211 N N . LEU A 1 914 ? 8.938 76.062 21.047 1 97.12 914 LEU A N 1
ATOM 7212 C CA . LEU A 1 914 ? 8.031 76.25 22.172 1 97.12 914 LEU A CA 1
ATOM 7213 C C . LEU A 1 914 ? 8.477 75.375 23.359 1 97.12 914 LEU A C 1
ATOM 7215 O O . LEU A 1 914 ? 8.375 75.812 24.5 1 97.12 914 LEU A O 1
ATOM 7219 N N . ALA A 1 915 ? 8.914 74.188 23.047 1 96.44 915 ALA A N 1
ATOM 7220 C CA . ALA A 1 915 ? 9.352 73.25 24.094 1 96.44 915 ALA A CA 1
ATOM 7221 C C . ALA A 1 915 ? 10.562 73.812 24.844 1 96.44 915 ALA A C 1
ATOM 7223 O O . ALA A 1 915 ? 10.711 73.562 26.047 1 96.44 915 ALA A O 1
ATOM 7224 N N . LYS A 1 916 ? 11.359 74.562 24.203 1 94.38 916 LYS A N 1
ATOM 7225 C CA . LYS A 1 916 ? 12.578 75.125 24.781 1 94.38 916 LYS A CA 1
ATOM 7226 C C . LYS A 1 916 ? 12.289 76.438 25.531 1 94.38 916 LYS A C 1
ATOM 7228 O O . LYS A 1 916 ? 13.016 76.75 26.469 1 94.38 916 LYS A O 1
ATOM 7233 N N . GLU A 1 917 ? 11.266 77.125 25.125 1 95.19 917 GLU A N 1
ATOM 7234 C CA . GLU A 1 917 ? 10.898 78.375 25.766 1 95.19 917 GLU A CA 1
ATOM 7235 C C . GLU A 1 917 ? 10.516 78.188 27.219 1 95.19 917 GLU A C 1
ATOM 7237 O O . GLU A 1 917 ? 10.812 79 28.078 1 95.19 917 GLU A O 1
ATOM 7242 N N . ASN A 1 918 ? 9.883 77.125 27.562 1 89.19 918 ASN A N 1
ATOM 7243 C CA . ASN A 1 918 ? 9.57 76.688 28.922 1 89.19 918 ASN A CA 1
ATOM 7244 C C . ASN A 1 918 ? 8.781 77.75 29.688 1 89.19 918 ASN A C 1
ATOM 7246 O O . ASN A 1 918 ? 9.156 78.125 30.797 1 89.19 918 ASN A O 1
ATOM 7250 N N . THR A 1 919 ? 7.645 78.312 29.109 1 93.75 919 THR A N 1
ATOM 7251 C CA . THR A 1 919 ? 6.719 79.188 29.734 1 93.75 919 THR A CA 1
ATOM 7252 C C . THR A 1 919 ? 5.305 78.625 29.766 1 93.75 919 THR A C 1
ATOM 7254 O O . THR A 1 919 ? 4.98 77.75 28.984 1 93.75 919 THR A O 1
ATOM 7257 N N . PRO A 1 920 ? 4.547 79.062 30.688 1 92.38 920 PRO A N 1
ATOM 7258 C CA . PRO A 1 920 ? 3.16 78.625 30.734 1 92.38 920 PRO A CA 1
ATOM 7259 C C . PRO A 1 920 ? 2.408 78.812 29.422 1 92.38 920 PRO A C 1
ATOM 7261 O O . PRO A 1 920 ? 1.562 78 29.047 1 92.38 920 PRO A O 1
ATOM 7264 N N . GLU A 1 921 ? 2.791 80 28.75 1 92.75 921 GLU A N 1
ATOM 7265 C CA . GLU A 1 921 ? 2.158 80.25 27.453 1 92.75 921 GLU A CA 1
ATOM 7266 C C . GLU A 1 921 ? 2.578 79.25 26.406 1 92.75 921 GLU A C 1
ATOM 7268 O O . GLU A 1 921 ? 1.755 78.812 25.609 1 92.75 921 GLU A O 1
ATOM 7273 N N . ALA A 1 922 ? 3.828 78.938 26.453 1 96.31 922 ALA A N 1
ATOM 7274 C CA . ALA A 1 922 ? 4.336 77.938 25.531 1 96.31 922 ALA A CA 1
ATOM 7275 C C . ALA A 1 922 ? 3.729 76.562 25.828 1 96.31 922 ALA A C 1
ATOM 7277 O O . ALA A 1 922 ? 3.424 75.812 24.906 1 96.31 922 ALA A O 1
ATOM 7278 N N . ASP A 1 923 ? 3.566 76.312 27.062 1 95.38 923 ASP A N 1
ATOM 7279 C CA . ASP A 1 923 ? 2.971 75.062 27.469 1 95.38 923 ASP A CA 1
ATOM 7280 C C . ASP A 1 923 ? 1.526 74.938 26.984 1 95.38 923 ASP A C 1
ATOM 7282 O O . ASP A 1 923 ? 1.068 73.812 26.625 1 95.38 923 ASP A O 1
ATOM 7286 N N . GLU A 1 924 ? 0.825 75.938 27.078 1 94.88 924 GLU A N 1
ATOM 7287 C CA . GLU A 1 924 ? -0.555 76 26.594 1 94.88 924 GLU A CA 1
ATOM 7288 C C . GLU A 1 924 ? -0.621 75.688 25.094 1 94.88 924 GLU A C 1
ATOM 7290 O O . GLU A 1 924 ? -1.504 75 24.641 1 94.88 924 GLU A O 1
ATOM 7295 N N . LEU A 1 925 ? 0.303 76.25 24.375 1 96.38 925 LEU A N 1
ATOM 7296 C CA . LEU A 1 925 ? 0.349 76 22.938 1 96.38 925 LEU A CA 1
ATOM 7297 C C . LEU A 1 925 ? 0.723 74.562 22.625 1 96.38 925 LEU A C 1
ATOM 7299 O O . LEU A 1 925 ? 0.209 74 21.672 1 96.38 925 LEU A O 1
ATOM 7303 N N . LEU A 1 926 ? 1.638 74.062 23.406 1 97 926 LEU A N 1
ATOM 7304 C CA . LEU A 1 926 ? 2.027 72.688 23.219 1 97 926 LEU A CA 1
ATOM 7305 C C . LEU A 1 926 ? 0.853 71.75 23.5 1 97 926 LEU A C 1
ATOM 7307 O O . LEU A 1 926 ? 0.713 70.688 22.859 1 97 926 LEU A O 1
ATOM 7311 N N . THR A 1 927 ? 0.08 72.125 24.5 1 96.69 927 THR A N 1
ATOM 7312 C CA . THR A 1 927 ? -1.127 71.312 24.781 1 96.69 927 THR A CA 1
ATOM 7313 C C . THR A 1 927 ? -2.078 71.375 23.594 1 96.69 927 THR A C 1
ATOM 7315 O O . THR A 1 927 ? -2.682 70.312 23.25 1 96.69 927 THR A O 1
ATOM 7318 N N . ARG A 1 928 ? -2.223 72.438 22.969 1 96.62 928 ARG A N 1
ATOM 7319 C CA . ARG A 1 928 ? -3.082 72.562 21.797 1 96.62 928 ARG A CA 1
ATOM 7320 C C . ARG A 1 928 ? -2.512 71.812 20.609 1 96.62 928 ARG A C 1
ATOM 7322 O O . ARG A 1 928 ? -3.262 71.25 19.828 1 96.62 928 ARG A O 1
ATOM 7329 N N . TYR A 1 929 ? -1.17 71.812 20.469 1 97.06 929 TYR A N 1
ATOM 7330 C CA . TYR A 1 929 ? -0.537 71 19.453 1 97.06 929 TYR A CA 1
ATOM 7331 C C . TYR A 1 929 ? -0.833 69.5 19.703 1 97.06 929 TYR A C 1
ATOM 7333 O O . TYR A 1 929 ? -1.142 68.75 18.766 1 97.06 929 TYR A O 1
ATOM 7341 N N . PHE A 1 930 ? -0.706 69.125 20.906 1 96.12 930 PHE A N 1
ATOM 7342 C CA . PHE A 1 930 ? -0.996 67.75 21.266 1 96.12 930 PHE A CA 1
ATOM 7343 C C . PHE A 1 930 ? -2.438 67.375 20.922 1 96.12 930 PHE A C 1
ATOM 7345 O O . PHE A 1 930 ? -2.699 66.312 20.312 1 96.12 930 PHE A O 1
ATOM 7352 N N . MET A 1 931 ? -3.342 68.25 21.359 1 95.75 931 MET A N 1
ATOM 7353 C CA . MET A 1 931 ? -4.762 67.938 21.125 1 95.75 931 MET A CA 1
ATOM 7354 C C . MET A 1 931 ? -5.066 67.875 19.641 1 95.75 931 MET A C 1
ATOM 7356 O O . MET A 1 931 ? -5.844 67 19.219 1 95.75 931 MET A O 1
ATOM 7360 N N . GLU A 1 932 ? -4.445 68.688 18.812 1 96.19 932 GLU A N 1
ATOM 7361 C CA . GLU A 1 932 ? -4.645 68.625 17.359 1 96.19 932 GLU A CA 1
ATOM 7362 C C . GLU A 1 932 ? -4.047 67.375 16.766 1 96.19 932 GLU A C 1
ATOM 7364 O O . GLU A 1 932 ? -4.652 66.75 15.898 1 96.19 932 GLU A O 1
ATOM 7369 N N . GLY A 1 933 ? -2.865 67 17.188 1 95 933 GLY A N 1
ATOM 7370 C CA . GLY A 1 933 ? -2.262 65.812 16.703 1 95 933 GLY A CA 1
ATOM 7371 C C . GLY A 1 933 ? -3.07 64.562 17.047 1 95 933 GLY A C 1
ATOM 7372 O O . GLY A 1 933 ? -3.203 63.656 16.234 1 95 933 GLY A O 1
ATOM 7373 N N . ALA A 1 934 ? -3.553 64.5 18.297 1 93.06 934 ALA A N 1
ATOM 7374 C CA . ALA A 1 934 ? -4.383 63.406 18.781 1 93.06 934 ALA A CA 1
ATOM 7375 C C . ALA A 1 934 ? -5.707 63.344 18.016 1 93.06 934 ALA A C 1
ATOM 7377 O O . ALA A 1 934 ? -6.203 62.281 17.703 1 93.06 934 ALA A O 1
ATOM 7378 N N . ARG A 1 935 ? -6.293 64.5 17.766 1 94 935 ARG A N 1
ATOM 7379 C CA . ARG A 1 935 ? -7.547 64.562 17.016 1 94 935 ARG A CA 1
ATOM 7380 C C . ARG A 1 935 ? -7.375 64 15.602 1 94 935 ARG A C 1
ATOM 7382 O O . ARG A 1 935 ? -8.211 63.25 15.117 1 94 935 ARG A O 1
ATOM 7389 N N . LEU A 1 936 ? -6.316 64.312 14.906 1 93.69 936 LEU A N 1
ATOM 7390 C CA . LEU A 1 936 ? -6.082 64 13.5 1 93.69 936 LEU A CA 1
ATOM 7391 C C . LEU A 1 936 ? -5.812 62.531 13.305 1 93.69 936 LEU A C 1
ATOM 7393 O O . LEU A 1 936 ? -6.086 61.969 12.234 1 93.69 936 LEU A O 1
ATOM 7397 N N . ARG A 1 937 ? -5.348 61.844 14.344 1 91.25 937 ARG A N 1
ATOM 7398 C CA . ARG A 1 937 ? -5.055 60.438 14.234 1 91.25 937 ARG A CA 1
ATOM 7399 C C . ARG A 1 937 ? -5.871 59.625 15.234 1 91.25 937 ARG A C 1
ATOM 7401 O O . ARG A 1 937 ? -5.484 58.531 15.609 1 91.25 937 ARG A O 1
ATOM 7408 N N . SER A 1 938 ? -6.957 60.219 15.617 1 85.12 938 SER A N 1
ATOM 7409 C CA . SER A 1 938 ? -7.809 59.531 16.594 1 85.12 938 SER A CA 1
ATOM 7410 C C . SER A 1 938 ? -8.32 58.188 16.047 1 85.12 938 SER A C 1
ATOM 7412 O O . SER A 1 938 ? -8.57 58.062 14.852 1 85.12 938 SER A O 1
ATOM 7414 N N . SER A 1 939 ? -8.453 57.125 16.891 1 88.75 939 SER A N 1
ATOM 7415 C CA . SER A 1 939 ? -8.945 55.812 16.516 1 88.75 939 SER A CA 1
ATOM 7416 C C . SER A 1 939 ? -9.953 55.281 17.531 1 88.75 939 SER A C 1
ATOM 7418 O O . SER A 1 939 ? -9.898 54.125 17.922 1 88.75 939 SER A O 1
ATOM 7420 N N . VAL A 1 940 ? -10.938 56.125 17.906 1 89.62 940 VAL A N 1
ATOM 7421 C CA . VAL A 1 940 ? -11.852 55.75 18.984 1 89.62 940 VAL A CA 1
ATOM 7422 C C . VAL A 1 940 ? -13.281 55.719 18.453 1 89.62 940 VAL A C 1
ATOM 7424 O O . VAL A 1 940 ? -13.688 56.594 17.672 1 89.62 940 VAL A O 1
ATOM 7427 N N . ALA A 1 941 ? -13.961 54.656 18.734 1 91.5 941 ALA A N 1
ATOM 7428 C CA . ALA A 1 941 ? -15.406 54.531 18.547 1 91.5 941 ALA A CA 1
ATOM 7429 C C . ALA A 1 941 ? -16.078 54.031 19.828 1 91.5 941 ALA A C 1
ATOM 7431 O O . ALA A 1 941 ? -15.547 53.156 20.516 1 91.5 941 ALA A O 1
ATOM 7432 N N . LEU A 1 942 ? -17.172 54.625 20.203 1 93.56 942 LEU A N 1
ATOM 7433 C CA . LEU A 1 942 ? -17.828 54.281 21.469 1 93.56 942 LEU A CA 1
ATOM 7434 C C . LEU A 1 942 ? -19.203 53.688 21.234 1 93.56 942 LEU A C 1
ATOM 7436 O O . LEU A 1 942 ? -20.094 54.344 20.672 1 93.56 942 LEU A O 1
ATOM 7440 N N . PRO A 1 943 ? -19.406 52.5 21.641 1 93.25 943 PRO A N 1
ATOM 7441 C CA . PRO A 1 943 ? -20.719 51.875 21.469 1 93.25 943 PRO A CA 1
ATOM 7442 C C . PRO A 1 943 ? -21.719 52.312 22.531 1 93.25 943 PRO A C 1
ATOM 7444 O O . PRO A 1 943 ? -21.344 52.562 23.688 1 93.25 943 PRO A O 1
ATOM 7447 N N . ARG A 1 944 ? -23 52.438 22.219 1 95.75 944 ARG A N 1
ATOM 7448 C CA . ARG A 1 944 ? -24.141 52.594 23.094 1 95.75 944 ARG A CA 1
ATOM 7449 C C . ARG A 1 944 ? -25.297 51.719 22.672 1 95.75 944 ARG A C 1
ATOM 7451 O O . ARG A 1 944 ? -25.375 51.281 21.516 1 95.75 944 ARG A O 1
ATOM 7458 N N . VAL A 1 945 ? -26.125 51.312 23.594 1 95.25 945 VAL A N 1
ATOM 7459 C CA . VAL A 1 945 ? -27.328 50.562 23.266 1 95.25 945 VAL A CA 1
ATOM 7460 C C . VAL A 1 945 ? -28.562 51.406 23.562 1 95.25 945 VAL A C 1
ATOM 7462 O O . VAL A 1 945 ? -28.656 52.062 24.609 1 95.25 945 VAL A O 1
ATOM 7465 N N . ALA A 1 946 ? -29.469 51.375 22.594 1 95.31 946 ALA A N 1
ATOM 7466 C CA . ALA A 1 946 ? -30.703 52.156 22.766 1 95.31 946 ALA A CA 1
ATOM 7467 C C . ALA A 1 946 ? -31.641 51.469 23.75 1 95.31 946 ALA A C 1
ATOM 7469 O O . ALA A 1 946 ? -32.062 50.312 23.516 1 95.31 946 ALA A O 1
ATOM 7470 N N . ALA A 1 947 ? -31.969 52.094 24.844 1 94.5 947 ALA A N 1
ATOM 7471 C CA . ALA A 1 947 ? -32.906 51.531 25.828 1 94.5 947 ALA A CA 1
ATOM 7472 C C . ALA A 1 947 ? -34.344 51.625 25.344 1 94.5 947 ALA A C 1
ATOM 7474 O O . ALA A 1 947 ? -35.219 50.875 25.797 1 94.5 947 ALA A O 1
ATOM 7475 N N . GLN A 1 948 ? -34.656 52.656 24.469 1 94.31 948 GLN A N 1
ATOM 7476 C CA . GLN A 1 948 ? -35.969 52.875 23.859 1 94.31 948 GLN A CA 1
ATOM 7477 C C . GLN A 1 948 ? -35.844 53.25 22.391 1 94.31 948 GLN A C 1
ATOM 7479 O O . GLN A 1 948 ? -34.781 53.75 21.969 1 94.31 948 GLN A O 1
ATOM 7484 N N . PRO A 1 949 ? -36.875 52.969 21.609 1 94.69 949 PRO A N 1
ATOM 7485 C CA . PRO A 1 949 ? -36.812 53.375 20.203 1 94.69 949 PRO A CA 1
ATOM 7486 C C . PRO A 1 949 ? -36.625 54.906 20.062 1 94.69 949 PRO A C 1
ATOM 7488 O O . PRO A 1 949 ? -37.219 55.688 20.828 1 94.69 949 PRO A O 1
ATOM 7491 N N . THR A 1 950 ? -35.781 55.281 19.203 1 94.81 950 THR A N 1
ATOM 7492 C CA . THR A 1 950 ? -35.469 56.688 19.031 1 94.81 950 THR A CA 1
ATOM 7493 C C . THR A 1 950 ? -35.031 56.969 17.594 1 94.81 950 THR A C 1
ATOM 7495 O O . THR A 1 950 ? -34.781 56.031 16.828 1 94.81 950 THR A O 1
ATOM 7498 N N . VAL A 1 951 ? -35.094 58.156 17.219 1 95.25 951 VAL A N 1
ATOM 7499 C CA . VAL A 1 951 ? -34.625 58.625 15.906 1 95.25 951 VAL A CA 1
ATOM 7500 C C . VAL A 1 951 ? -33.438 59.562 16.078 1 95.25 951 VAL A C 1
ATOM 7502 O O . VAL A 1 951 ? -33.5 60.469 16.906 1 95.25 951 VAL A O 1
ATOM 7505 N N . VAL A 1 952 ? -32.344 59.281 15.43 1 94.31 952 VAL A N 1
ATOM 7506 C CA . VAL A 1 952 ? -31.156 60.094 15.484 1 94.31 952 VAL A CA 1
ATOM 7507 C C . VAL A 1 952 ? -30.875 60.719 14.109 1 94.31 952 VAL A C 1
ATOM 7509 O O . VAL A 1 952 ? -30.969 60.031 13.094 1 94.31 952 VAL A O 1
ATOM 7512 N N . GLU A 1 953 ? -30.672 62 14.07 1 93.19 953 GLU A N 1
ATOM 7513 C CA . GLU A 1 953 ? -30.266 62.688 12.836 1 93.19 953 GLU A CA 1
ATOM 7514 C C . GLU A 1 953 ? -28.75 62.688 12.688 1 93.19 953 GLU A C 1
ATOM 7516 O O . GLU A 1 953 ? -28.047 63.219 13.555 1 93.19 953 GLU A O 1
ATOM 7521 N N . ASP A 1 954 ? -28.156 62 11.68 1 94.56 954 ASP A N 1
ATOM 7522 C CA . ASP A 1 954 ? -26.719 61.938 11.398 1 94.56 954 ASP A CA 1
ATOM 7523 C C . ASP A 1 954 ? -26.406 62.438 9.992 1 94.56 954 ASP A C 1
ATOM 7525 O O . ASP A 1 954 ? -26.766 61.781 9.008 1 94.56 954 ASP A O 1
ATOM 7529 N N . ASN A 1 955 ? -25.688 63.531 9.867 1 92.12 955 ASN A N 1
ATOM 7530 C CA . ASN A 1 955 ? -25.328 64.125 8.594 1 92.12 955 ASN A CA 1
ATOM 7531 C C . ASN A 1 955 ? -26.547 64.375 7.707 1 92.12 955 ASN A C 1
ATOM 7533 O O . ASN A 1 955 ? -26.531 64 6.523 1 92.12 955 ASN A O 1
ATOM 7537 N N . GLY A 1 956 ? -27.672 64.688 8.234 1 87.44 956 GLY A N 1
ATOM 7538 C CA . GLY A 1 956 ? -28.875 65.062 7.488 1 87.44 956 GLY A CA 1
ATOM 7539 C C . GLY A 1 956 ? -29.797 63.844 7.27 1 87.44 956 GLY A C 1
ATOM 7540 O O . GLY A 1 956 ? -30.906 64 6.762 1 87.44 956 GLY A O 1
ATOM 7541 N N . GLU A 1 957 ? -29.391 62.781 7.637 1 92.69 957 GLU A N 1
ATOM 7542 C CA . GLU A 1 957 ? -30.219 61.562 7.473 1 92.69 957 GLU A CA 1
ATOM 7543 C C . GLU A 1 957 ? -30.828 61.125 8.805 1 92.69 957 GLU A C 1
ATOM 7545 O O . GLU A 1 957 ? -30.156 61.156 9.836 1 92.69 957 GLU A O 1
ATOM 7550 N N . LYS A 1 958 ? -32.062 60.719 8.758 1 94.06 958 LYS A N 1
ATOM 7551 C CA . LYS A 1 958 ? -32.75 60.25 9.953 1 94.06 958 LYS A CA 1
ATOM 7552 C C . LYS A 1 958 ? -32.625 58.719 10.07 1 94.06 958 LYS A C 1
ATOM 7554 O O . LYS A 1 958 ? -33.062 58 9.172 1 94.06 958 LYS A O 1
ATOM 7559 N N . LEU A 1 959 ? -32.031 58.25 11.086 1 94.56 959 LEU A N 1
ATOM 7560 C CA . LEU A 1 959 ? -31.844 56.844 11.359 1 94.56 959 LEU A CA 1
ATOM 7561 C C . LEU A 1 959 ? -32.781 56.375 12.461 1 94.56 959 LEU A C 1
ATOM 7563 O O . LEU A 1 959 ? -32.781 56.938 13.555 1 94.56 959 LEU A O 1
ATOM 7567 N N . THR A 1 960 ? -33.625 55.406 12.148 1 94.31 960 THR A N 1
ATOM 7568 C CA . THR A 1 960 ? -34.469 54.812 13.148 1 94.31 960 THR A CA 1
ATOM 7569 C C . THR A 1 960 ? -33.75 53.688 13.898 1 94.31 960 THR A C 1
ATOM 7571 O O . THR A 1 960 ? -33.281 52.719 13.281 1 94.31 960 THR A O 1
ATOM 7574 N N . ILE A 1 961 ? -33.562 53.875 15.188 1 94.56 961 ILE A N 1
ATOM 7575 C CA . ILE A 1 961 ? -32.875 52.906 16.047 1 94.56 961 ILE A CA 1
ATOM 7576 C C . ILE A 1 961 ? -33.906 52.188 16.938 1 94.56 961 ILE A C 1
ATOM 7578 O O . ILE A 1 961 ? -34.688 52.844 17.641 1 94.56 961 ILE A O 1
ATOM 7582 N N . LYS A 1 962 ? -33.938 50.906 16.906 1 93.38 962 LYS A N 1
ATOM 7583 C CA . LYS A 1 962 ? -34.844 50.125 17.719 1 93.38 962 LYS A CA 1
ATOM 7584 C C . LYS A 1 962 ? -34.281 49.906 19.125 1 93.38 962 LYS A C 1
ATOM 7586 O O . LYS A 1 962 ? -33.062 50.031 19.344 1 93.38 962 LYS A O 1
ATOM 7591 N N . ALA A 1 963 ? -35.219 49.594 20.078 1 92.81 963 ALA A N 1
ATOM 7592 C CA . ALA A 1 963 ? -34.781 49.25 21.422 1 92.81 963 ALA A CA 1
ATOM 7593 C C . ALA A 1 963 ? -33.875 48.031 21.391 1 92.81 963 ALA A C 1
ATOM 7595 O O . ALA A 1 963 ? -34.156 47.062 20.688 1 92.81 963 ALA A O 1
ATOM 7596 N N . GLY A 1 964 ? -32.781 48.219 22.031 1 90.69 964 GLY A N 1
ATOM 7597 C CA . GLY A 1 964 ? -31.828 47.125 22.109 1 90.69 964 GLY A CA 1
ATOM 7598 C C . GLY A 1 964 ? -30.781 47.156 21.016 1 90.69 964 GLY A C 1
ATOM 7599 O O . GLY A 1 964 ? -29.797 46.406 21.078 1 90.69 964 GLY A O 1
ATOM 7600 N N . GLN A 1 965 ? -30.906 48 20.156 1 92.69 965 GLN A N 1
ATOM 7601 C CA . GLN A 1 965 ? -29.953 48.094 19.047 1 92.69 965 GLN A CA 1
ATOM 7602 C C . GLN A 1 965 ? -28.703 48.875 19.484 1 92.69 965 GLN A C 1
ATOM 7604 O O . GLN A 1 965 ? -28.781 49.844 20.219 1 92.69 965 GLN A O 1
ATOM 7609 N N . VAL A 1 966 ? -27.562 48.375 19 1 92.56 966 VAL A N 1
ATOM 7610 C CA . VAL A 1 966 ? -26.281 49 19.344 1 92.56 966 VAL A CA 1
ATOM 7611 C C . VAL A 1 966 ? -25.922 50.031 18.297 1 92.56 966 VAL A C 1
ATOM 7613 O O . VAL A 1 966 ? -26.078 49.812 17.094 1 92.56 966 VAL A O 1
ATOM 7616 N N . VAL A 1 967 ? -25.594 51.188 18.719 1 94.44 967 VAL A N 1
ATOM 7617 C CA . VAL A 1 967 ? -25.047 52.25 17.859 1 94.44 967 VAL A CA 1
ATOM 7618 C C . VAL A 1 967 ? -23.578 52.469 18.188 1 94.44 967 VAL A C 1
ATOM 7620 O O . VAL A 1 967 ? -23.172 52.375 19.344 1 94.44 967 VAL A O 1
ATOM 7623 N N . MET A 1 968 ? -22.766 52.719 17.156 1 94.31 968 MET A N 1
ATOM 7624 C CA . MET A 1 968 ? -21.344 53 17.328 1 94.31 968 MET A CA 1
ATOM 7625 C C . MET A 1 968 ? -21.047 54.438 16.984 1 94.31 968 MET A C 1
ATOM 7627 O O . MET A 1 968 ? -20.984 54.812 15.82 1 94.31 968 MET A O 1
ATOM 7631 N N . CYS A 1 969 ? -20.812 55.25 17.984 1 95 969 CYS A N 1
ATOM 7632 C CA . CYS A 1 969 ? -20.375 56.625 17.75 1 95 969 CYS A CA 1
ATOM 7633 C C . CYS A 1 969 ? -18.938 56.656 17.234 1 95 969 CYS A C 1
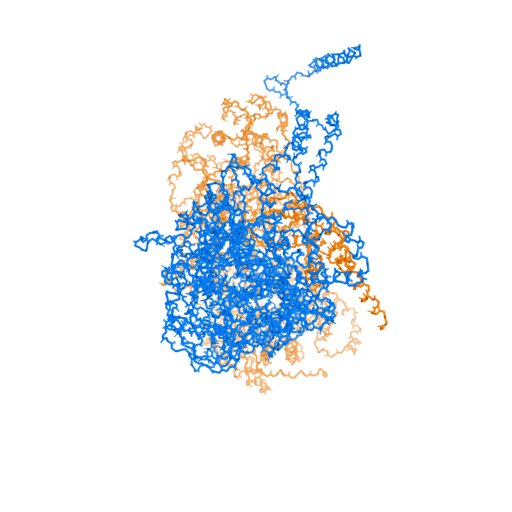ATOM 7635 O O . CYS A 1 969 ? -18 56.5 18.016 1 95 969 CYS A O 1
ATOM 7637 N N . ASN A 1 970 ? -18.812 56.969 16 1 94.56 970 ASN A N 1
ATOM 7638 C CA . ASN A 1 970 ? -17.5 57 15.352 1 94.56 970 ASN A CA 1
ATOM 7639 C C . ASN A 1 970 ? -16.812 58.344 15.57 1 94.56 970 ASN A C 1
ATOM 7641 O O . ASN A 1 970 ? -17 59.281 14.797 1 94.56 970 ASN A O 1
ATOM 7645 N N . LEU A 1 971 ? -15.93 58.375 16.469 1 93.69 971 LEU A N 1
ATOM 7646 C CA . LEU A 1 971 ? -15.266 59.625 16.828 1 93.69 971 LEU A CA 1
ATOM 7647 C C . LEU A 1 971 ? -14.148 59.969 15.852 1 93.69 971 LEU A C 1
ATOM 7649 O O . LEU A 1 971 ? -13.688 61.094 15.789 1 93.69 971 LEU A O 1
ATOM 7653 N N . VAL A 1 972 ? -13.742 58.938 15.062 1 92 972 VAL A N 1
ATOM 7654 C CA . VAL A 1 972 ? -12.773 59.219 14 1 92 972 VAL A CA 1
ATOM 7655 C C . VAL A 1 972 ? -13.383 60.188 12.992 1 92 972 VAL A C 1
ATOM 7657 O O . VAL A 1 972 ? -12.766 61.188 12.648 1 92 972 VAL A O 1
ATOM 7660 N N . SER A 1 973 ? -14.57 59.844 12.578 1 92.56 973 SER A N 1
ATOM 7661 C CA . SER A 1 973 ? -15.266 60.719 11.617 1 92.56 973 SER A CA 1
ATOM 7662 C C . SER A 1 973 ? -15.742 62 12.281 1 92.56 973 SER A C 1
ATOM 7664 O O . SER A 1 973 ? -15.688 63.062 11.672 1 92.56 973 SER A O 1
ATOM 7666 N N . ALA A 1 974 ? -16.156 61.906 13.492 1 93.62 974 ALA A N 1
ATOM 7667 C CA . ALA A 1 974 ? -16.656 63.062 14.211 1 93.62 974 ALA A CA 1
ATOM 7668 C C . ALA A 1 974 ? -15.57 64.125 14.391 1 93.62 974 ALA A C 1
ATOM 7670 O O . ALA A 1 974 ? -15.828 65.312 14.289 1 93.62 974 ALA A O 1
ATOM 7671 N N . CYS A 1 975 ? -14.367 63.688 14.656 1 92.94 975 CYS A N 1
ATOM 7672 C CA . CYS A 1 975 ? -13.234 64.562 14.891 1 92.94 975 CYS A CA 1
ATOM 7673 C C . CYS A 1 975 ? -12.766 65.188 13.594 1 92.94 975 CYS A C 1
ATOM 7675 O O . CYS A 1 975 ? -12.023 66.188 13.617 1 92.94 975 CYS A O 1
ATOM 7677 N N . MET A 1 976 ? -13.219 64.688 12.5 1 92.94 976 MET A N 1
ATOM 7678 C CA . MET A 1 976 ? -12.852 65.25 11.188 1 92.94 976 MET A CA 1
ATOM 7679 C C . MET A 1 976 ? -14.039 65.938 10.539 1 92.94 976 MET A C 1
ATOM 7681 O O . MET A 1 976 ? -13.984 66.312 9.359 1 92.94 976 MET A O 1
ATOM 7685 N N . ASP A 1 977 ? -15.156 66.062 11.289 1 94.25 977 ASP A N 1
ATOM 7686 C CA . ASP A 1 977 ? -16.375 66.688 10.781 1 94.25 977 ASP A CA 1
ATOM 7687 C C . ASP A 1 977 ? -16.141 68.188 10.539 1 94.25 977 ASP A C 1
ATOM 7689 O O . ASP A 1 977 ? -15.883 68.938 11.484 1 94.25 977 ASP A O 1
ATOM 7693 N N . PRO A 1 978 ? -16.234 68.688 9.375 1 94.19 978 PRO A N 1
ATOM 7694 C CA . PRO A 1 978 ? -15.938 70.062 9.07 1 94.19 978 PRO A CA 1
ATOM 7695 C C . PRO A 1 978 ? -16.938 71.062 9.711 1 94.19 978 PRO A C 1
ATOM 7697 O O . PRO A 1 978 ? -16.641 72.188 9.883 1 94.19 978 PRO A O 1
ATOM 7700 N N . THR A 1 979 ? -18.094 70.562 10.062 1 93.56 979 THR A N 1
ATOM 7701 C CA . THR A 1 979 ? -19.078 71.438 10.727 1 93.56 979 THR A CA 1
ATOM 7702 C C . THR A 1 979 ? -18.609 71.812 12.125 1 93.56 979 THR A C 1
ATOM 7704 O O . THR A 1 979 ? -18.797 72.938 12.57 1 93.56 979 THR A O 1
ATOM 7707 N N . ALA A 1 980 ? -18 70.938 12.758 1 93.88 980 ALA A N 1
ATOM 7708 C CA . ALA A 1 980 ? -17.484 71.188 14.102 1 93.88 980 ALA A CA 1
ATOM 7709 C C . ALA A 1 980 ? -16.062 71.688 14.055 1 93.88 980 ALA A C 1
ATOM 7711 O O . ALA A 1 980 ? -15.672 72.5 14.867 1 93.88 980 ALA A O 1
ATOM 7712 N N . PHE A 1 981 ? -15.305 71.125 13.117 1 94.94 981 PHE A N 1
ATOM 7713 C CA . PHE A 1 981 ? -13.906 71.5 12.953 1 94.94 981 PHE A CA 1
ATOM 7714 C C . PHE A 1 981 ? -13.664 72.062 11.547 1 94.94 981 PHE A C 1
ATOM 7716 O O . PHE A 1 981 ? -13.289 71.312 10.648 1 94.94 981 PHE A O 1
ATOM 7723 N N . PRO A 1 982 ? -13.82 73.375 11.43 1 93.81 982 PRO A N 1
ATOM 7724 C CA . PRO A 1 982 ? -13.477 73.938 10.109 1 93.81 982 PRO A CA 1
ATOM 7725 C C . PRO A 1 982 ? -12.031 73.625 9.711 1 93.81 982 PRO A C 1
ATOM 7727 O O . PRO A 1 982 ? -11.117 73.812 10.523 1 93.81 982 PRO A O 1
ATOM 7730 N N . ASP A 1 983 ? -11.781 73.188 8.516 1 94.06 983 ASP A N 1
ATOM 7731 C CA . ASP A 1 983 ? -10.492 72.75 8.016 1 94.06 983 ASP A CA 1
ATOM 7732 C C . ASP A 1 983 ? -9.938 71.625 8.883 1 94.06 983 ASP A C 1
ATOM 7734 O O . ASP A 1 983 ? -8.836 71.688 9.43 1 94.06 983 ASP A O 1
ATOM 7738 N N . PRO A 1 984 ? -10.703 70.562 8.922 1 94.38 984 PRO A N 1
ATOM 7739 C CA . PRO A 1 984 ? -10.383 69.5 9.883 1 94.38 984 PRO A CA 1
ATOM 7740 C C . PRO A 1 984 ? -9.016 68.875 9.641 1 94.38 984 PRO A C 1
ATOM 7742 O O . PRO A 1 984 ? -8.43 68.312 10.555 1 94.38 984 PRO A O 1
ATOM 7745 N N . GLU A 1 985 ? -8.391 69 8.492 1 93.5 985 GLU A N 1
ATOM 7746 C CA . GLU A 1 985 ? -7.117 68.312 8.172 1 93.5 985 GLU A CA 1
ATOM 7747 C C . GLU A 1 985 ? -5.941 69.188 8.617 1 93.5 985 GLU A C 1
ATOM 7749 O O . GLU A 1 985 ? -4.801 68.75 8.664 1 93.5 985 GLU A O 1
ATOM 7754 N N . LYS A 1 986 ? -6.223 70.375 9 1 94.44 986 LYS A N 1
ATOM 7755 C CA . LYS A 1 986 ? -5.152 71.312 9.367 1 94.44 986 LYS A CA 1
ATOM 7756 C C . LYS A 1 986 ? -5.059 71.438 10.883 1 94.44 986 LYS A C 1
ATOM 7758 O O . LYS A 1 986 ? -6.062 71.312 11.594 1 94.44 986 LYS A O 1
ATOM 7763 N N . VAL A 1 987 ? -3.85 71.688 11.336 1 95.94 987 VAL A N 1
ATOM 7764 C CA . VAL A 1 987 ? -3.619 72 12.742 1 95.94 987 VAL A CA 1
ATOM 7765 C C . VAL A 1 987 ? -3.957 73.5 13.016 1 95.94 987 VAL A C 1
ATOM 7767 O O . VAL A 1 987 ? -3.41 74.375 12.375 1 95.94 987 VAL A O 1
ATOM 7770 N N . LYS A 1 988 ? -4.961 73.688 13.875 1 95.62 988 LYS A N 1
ATOM 7771 C CA . LYS A 1 988 ? -5.336 75.062 14.336 1 95.62 988 LYS A CA 1
ATOM 7772 C C . LYS A 1 988 ? -5.312 75.125 15.859 1 95.62 988 LYS A C 1
ATOM 7774 O O . LYS A 1 988 ? -5.973 74.312 16.547 1 95.62 988 LYS A O 1
ATOM 7779 N N . LEU A 1 989 ? -4.582 76.062 16.406 1 95.44 989 LEU A N 1
ATOM 7780 C CA . LEU A 1 989 ? -4.301 76.125 17.844 1 95.44 989 LEU A CA 1
ATOM 7781 C C . LEU A 1 989 ? -5.312 77 18.578 1 95.44 989 LEU A C 1
ATOM 7783 O O . LEU A 1 989 ? -5.293 77.062 19.812 1 95.44 989 LEU A O 1
ATOM 7787 N N . ASP A 1 990 ? -6.234 77.562 17.875 1 93.94 990 ASP A N 1
ATOM 7788 C CA . ASP A 1 990 ? -7.172 78.5 18.516 1 93.94 990 ASP A CA 1
ATOM 7789 C C . ASP A 1 990 ? -8.578 77.875 18.578 1 93.94 990 ASP A C 1
ATOM 7791 O O . ASP A 1 990 ? -9.555 78.625 18.812 1 93.94 990 ASP A O 1
ATOM 7795 N N . ARG A 1 991 ? -8.703 76.625 18.359 1 95.06 991 ARG A N 1
ATOM 7796 C CA . ARG A 1 991 ? -10.016 76 18.391 1 95.06 991 ARG A CA 1
ATOM 7797 C C . ARG A 1 991 ? -10.578 75.938 19.797 1 95.06 991 ARG A C 1
ATOM 7799 O O . ARG A 1 991 ? -9.82 75.938 20.781 1 95.06 991 ARG A O 1
ATOM 7806 N N . ASP A 1 992 ? -11.898 75.812 19.844 1 93.5 992 ASP A N 1
ATOM 7807 C CA . ASP A 1 992 ? -12.562 75.625 21.125 1 93.5 992 ASP A CA 1
ATOM 7808 C C . ASP A 1 992 ? -12.25 74.25 21.703 1 93.5 992 ASP A C 1
ATOM 7810 O O . ASP A 1 992 ? -12.531 73.25 21.078 1 93.5 992 ASP A O 1
ATOM 7814 N N . MET A 1 993 ? -11.68 74.188 22.875 1 91.69 993 MET A N 1
ATOM 7815 C CA . MET A 1 993 ? -11.203 73 23.516 1 91.69 993 MET A CA 1
ATOM 7816 C C . MET A 1 993 ? -12.375 72.062 23.875 1 91.69 993 MET A C 1
ATOM 7818 O O . MET A 1 993 ? -12.188 70.875 24.078 1 91.69 993 MET A O 1
ATOM 7822 N N . ASN A 1 994 ? -13.547 72.625 23.938 1 89.06 994 ASN A N 1
ATOM 7823 C CA . ASN A 1 994 ? -14.711 71.812 24.328 1 89.06 994 ASN A CA 1
ATOM 7824 C C . ASN A 1 994 ? -15.219 70.938 23.188 1 89.06 994 ASN A C 1
ATOM 7826 O O . ASN A 1 994 ? -16.031 70.062 23.391 1 89.06 994 ASN A O 1
ATOM 7830 N N . LEU A 1 995 ? -14.672 71.125 22.047 1 90.94 995 LEU A N 1
ATOM 7831 C CA . LEU A 1 995 ? -15.133 70.375 20.875 1 90.94 995 LEU A CA 1
ATOM 7832 C C . LEU A 1 995 ? -14.43 69.062 20.766 1 90.94 995 LEU A C 1
ATOM 7834 O O . LEU A 1 995 ? -14.922 68.125 20.078 1 90.94 995 LEU A O 1
ATOM 7838 N N . TYR A 1 996 ? -13.289 68.938 21.359 1 92.06 996 TYR A N 1
ATOM 7839 C CA . TYR A 1 996 ? -12.5 67.75 21.234 1 92.06 996 TYR A CA 1
ATOM 7840 C C . TYR A 1 996 ? -13.172 66.562 21.953 1 92.06 996 TYR A C 1
ATOM 7842 O O . TYR A 1 996 ? -13.406 66.625 23.156 1 92.06 996 TYR A O 1
ATOM 7850 N N . ALA A 1 997 ? -13.516 65.5 21.219 1 88.88 997 ALA A N 1
ATOM 7851 C CA . ALA A 1 997 ? -14.352 64.438 21.766 1 88.88 997 ALA A CA 1
ATOM 7852 C C . ALA A 1 997 ? -13.578 63.125 21.859 1 88.88 997 ALA A C 1
ATOM 7854 O O . ALA A 1 997 ? -14.094 62.125 22.359 1 88.88 997 ALA A O 1
ATOM 7855 N N . HIS A 1 998 ? -12.352 63.062 21.453 1 86.75 998 HIS A N 1
ATOM 7856 C CA . HIS A 1 998 ? -11.617 61.781 21.375 1 86.75 998 HIS A CA 1
ATOM 7857 C C . HIS A 1 998 ? -11.328 61.25 22.766 1 86.75 998 HIS A C 1
ATOM 7859 O O . HIS A 1 998 ? -10.867 60.094 22.906 1 86.75 998 HIS A O 1
ATOM 7865 N N . PHE A 1 999 ? -11.625 61.969 23.891 1 88.38 999 PHE A N 1
ATOM 7866 C CA . PHE A 1 999 ? -11.562 61.469 25.25 1 88.38 999 PHE A CA 1
ATOM 7867 C C . PHE A 1 999 ? -12.961 61.094 25.766 1 88.38 999 PHE A C 1
ATOM 7869 O O . PHE A 1 999 ? -13.156 60.906 26.953 1 88.38 999 PHE A O 1
ATOM 7876 N N . GLY A 1 1000 ? -13.891 61.125 24.922 1 88.19 1000 GLY A N 1
ATOM 7877 C CA . GLY A 1 1000 ? -15.273 60.875 25.297 1 88.19 1000 GLY A CA 1
ATOM 7878 C C . GLY A 1 1000 ? -16.062 62.156 25.547 1 88.19 1000 GLY A C 1
ATOM 7879 O O . GLY A 1 1000 ? -15.492 63.25 25.547 1 88.19 1000 GLY A O 1
ATOM 7880 N N . PHE A 1 1001 ? -17.297 61.906 25.812 1 90.19 1001 PHE A N 1
ATOM 7881 C CA . PHE A 1 1001 ? -18.203 63.031 26.016 1 90.19 1001 PHE A CA 1
ATOM 7882 C C . PHE A 1 1001 ? -19.344 62.656 26.953 1 90.19 1001 PHE A C 1
ATOM 7884 O O . PHE A 1 1001 ? -19.703 61.469 27.047 1 90.19 1001 PHE A O 1
ATOM 7891 N N . GLY A 1 1002 ? -19.828 63.688 27.641 1 90 1002 GLY A N 1
ATOM 7892 C CA . GLY A 1 1002 ? -20.984 63.438 28.484 1 90 1002 GLY A CA 1
ATOM 7893 C C . GLY A 1 1002 ? -20.625 62.812 29.828 1 90 1002 GLY A C 1
ATOM 7894 O O . GLY A 1 1002 ? -19.531 63.031 30.344 1 90 1002 GLY A O 1
ATOM 7895 N N . PRO A 1 1003 ? -21.516 62.031 30.328 1 91.12 1003 PRO A N 1
ATOM 7896 C CA . PRO A 1 1003 ? -21.328 61.469 31.672 1 91.12 1003 PRO A CA 1
ATOM 7897 C C . PRO A 1 1003 ? -20.156 60.469 31.734 1 91.12 1003 PRO A C 1
ATOM 7899 O O . PRO A 1 1003 ? -19.625 60.219 32.812 1 91.12 1003 PRO A O 1
ATOM 7902 N N . HIS A 1 1004 ? -19.828 59.969 30.609 1 92.56 1004 HIS A N 1
ATOM 7903 C CA . HIS A 1 1004 ? -18.781 58.969 30.594 1 92.56 1004 HIS A CA 1
ATOM 7904 C C . HIS A 1 1004 ? -17.516 59.5 29.938 1 92.56 1004 HIS A C 1
ATOM 7906 O O . HIS A 1 1004 ? -16.703 58.719 29.422 1 92.56 1004 HIS A O 1
ATOM 7912 N N . LYS A 1 1005 ? -17.422 60.812 29.891 1 92.25 1005 LYS A N 1
ATOM 7913 C CA . LYS A 1 1005 ? -16.172 61.406 29.484 1 92.25 1005 LYS A CA 1
ATOM 7914 C C . LYS A 1 1005 ? -15.008 60.906 30.344 1 92.25 1005 LYS A C 1
ATOM 7916 O O . LYS A 1 1005 ? -15.172 60.656 31.531 1 92.25 1005 LYS A O 1
ATOM 7921 N N . CYS A 1 1006 ? -13.852 60.781 29.766 1 91 1006 CYS A N 1
ATOM 7922 C CA . CYS A 1 1006 ? -12.695 60.219 30.469 1 91 1006 CYS A CA 1
ATOM 7923 C C . CYS A 1 1006 ? -12.461 60.969 31.781 1 91 1006 CYS A C 1
ATOM 7925 O O . CYS A 1 1006 ? -12.32 62.188 31.797 1 91 1006 CYS A O 1
ATOM 7927 N N . LEU A 1 1007 ? -12.422 60.25 32.812 1 90.06 1007 LEU A N 1
ATOM 7928 C CA . LEU A 1 1007 ? -12.18 60.812 34.156 1 90.06 1007 LEU A CA 1
ATOM 7929 C C . LEU A 1 1007 ? -10.805 61.469 34.219 1 90.06 1007 LEU A C 1
ATOM 7931 O O . LEU A 1 1007 ? -10.633 62.5 34.875 1 90.06 1007 LEU A O 1
ATOM 7935 N N . GLY A 1 1008 ? -9.883 60.906 33.531 1 89.62 1008 GLY A N 1
ATOM 7936 C CA . GLY A 1 1008 ? -8.508 61.375 33.562 1 89.62 1008 GLY A CA 1
ATOM 7937 C C . GLY A 1 1008 ? -8.18 62.344 32.438 1 89.62 1008 GLY A C 1
ATOM 7938 O O . GLY A 1 1008 ? -7.012 62.531 32.094 1 89.62 1008 GLY A O 1
ATOM 7939 N N . LEU A 1 1009 ? -9.141 62.938 31.812 1 92.06 1009 LEU A N 1
ATOM 7940 C CA . LEU A 1 1009 ? -8.93 63.812 30.656 1 92.06 1009 LEU A CA 1
ATOM 7941 C C . LEU A 1 1009 ? -7.891 64.875 30.953 1 92.06 1009 LEU A C 1
ATOM 7943 O O . LEU A 1 1009 ? -6.938 65.062 30.188 1 92.06 1009 LEU A O 1
ATOM 7947 N N . ASP A 1 1010 ? -8.047 65.625 32.094 1 91.44 1010 ASP A N 1
ATOM 7948 C CA . ASP A 1 1010 ? -7.129 66.688 32.438 1 91.44 1010 ASP A CA 1
ATOM 7949 C C . ASP A 1 1010 ? -5.742 66.188 32.781 1 91.44 1010 ASP A C 1
ATOM 7951 O O . ASP A 1 1010 ? -4.73 66.812 32.469 1 91.44 1010 ASP A O 1
ATOM 7955 N N . LEU A 1 1011 ? -5.754 65.062 33.406 1 91.69 1011 LEU A N 1
ATOM 7956 C CA . LEU A 1 1011 ? -4.477 64.375 33.688 1 91.69 1011 LEU A CA 1
ATOM 7957 C C . LEU A 1 1011 ? -3.768 64 32.375 1 91.69 1011 LEU A C 1
ATOM 7959 O O . LEU A 1 1011 ? -2.559 64.25 32.25 1 91.69 1011 LEU A O 1
ATOM 7963 N N . CYS A 1 1012 ? -4.527 63.5 31.422 1 92.69 1012 CYS A N 1
ATOM 7964 C CA . CYS A 1 1012 ? -3.979 63.062 30.141 1 92.69 1012 CYS A CA 1
ATOM 7965 C C . CYS A 1 1012 ? -3.496 64.25 29.328 1 92.69 1012 CYS A C 1
ATOM 7967 O O . CYS A 1 1012 ? -2.414 64.188 28.734 1 92.69 1012 CYS A O 1
ATOM 7969 N N . LYS A 1 1013 ? -4.293 65.25 29.297 1 93.62 1013 LYS A N 1
ATOM 7970 C CA . LYS A 1 1013 ? -3.91 66.438 28.578 1 93.62 1013 LYS A CA 1
ATOM 7971 C C . LYS A 1 1013 ? -2.582 67 29.094 1 93.62 1013 LYS A C 1
ATOM 7973 O O . LYS A 1 1013 ? -1.692 67.312 28.312 1 93.62 1013 LYS A O 1
ATOM 7978 N N . THR A 1 1014 ? -2.502 67.062 30.453 1 94.25 1014 THR A N 1
ATOM 7979 C CA . THR A 1 1014 ? -1.303 67.562 31.094 1 94.25 1014 THR A CA 1
ATOM 7980 C C . THR A 1 1014 ? -0.118 66.625 30.875 1 94.25 1014 THR A C 1
ATOM 7982 O O . THR A 1 1014 ? 0.959 67.062 30.469 1 94.25 1014 THR A O 1
ATOM 7985 N N . GLY A 1 1015 ? -0.366 65.438 31.125 1 95.25 1015 GLY A N 1
ATOM 7986 C CA . GLY A 1 1015 ? 0.711 64.438 31.047 1 95.25 1015 GLY A CA 1
ATOM 7987 C C . GLY A 1 1015 ? 1.239 64.25 29.641 1 95.25 1015 GLY A C 1
ATOM 7988 O O . GLY A 1 1015 ? 2.449 64.312 29.422 1 95.25 1015 GLY A O 1
ATOM 7989 N N . LEU A 1 1016 ? 0.436 64 28.688 1 96.69 1016 LEU A N 1
ATOM 7990 C CA . LEU A 1 1016 ? 0.846 63.656 27.328 1 96.69 1016 LEU A CA 1
ATOM 7991 C C . LEU A 1 1016 ? 1.427 64.875 26.609 1 96.69 1016 LEU A C 1
ATOM 7993 O O . LEU A 1 1016 ? 2.344 64.75 25.797 1 96.69 1016 LEU A O 1
ATOM 7997 N N . SER A 1 1017 ? 0.865 66.062 26.859 1 96.81 1017 SER A N 1
ATOM 7998 C CA . SER A 1 1017 ? 1.475 67.312 26.312 1 96.81 1017 SER A CA 1
ATOM 7999 C C . SER A 1 1017 ? 2.867 67.5 26.891 1 96.81 1017 SER A C 1
ATOM 8001 O O . SER A 1 1017 ? 3.752 68.062 26.203 1 96.81 1017 SER A O 1
ATOM 8003 N N . THR A 1 1018 ? 3.002 67.125 28.188 1 96.88 1018 THR A N 1
ATOM 8004 C CA . THR A 1 1018 ? 4.32 67.25 28.812 1 96.88 1018 THR A CA 1
ATOM 8005 C C . THR A 1 1018 ? 5.301 66.312 28.141 1 96.88 1018 THR A C 1
ATOM 8007 O O . THR A 1 1018 ? 6.473 66.625 27.938 1 96.88 1018 THR A O 1
ATOM 8010 N N . MET A 1 1019 ? 4.859 65.125 27.781 1 97.81 1019 MET A N 1
ATOM 8011 C CA . MET A 1 1019 ? 5.703 64.188 27.047 1 97.81 1019 MET A CA 1
ATOM 8012 C C . MET A 1 1019 ? 6.105 64.75 25.703 1 97.81 1019 MET A C 1
ATOM 8014 O O . MET A 1 1019 ? 7.254 64.625 25.281 1 97.81 1019 MET A O 1
ATOM 8018 N N . LEU A 1 1020 ? 5.117 65.375 25.031 1 97.5 1020 LEU A N 1
ATOM 8019 C CA . LEU A 1 1020 ? 5.41 66 23.766 1 97.5 1020 LEU A CA 1
ATOM 8020 C C . LEU A 1 1020 ? 6.449 67.125 23.938 1 97.5 1020 LEU A C 1
ATOM 8022 O O . LEU A 1 1020 ? 7.312 67.312 23.078 1 97.5 1020 LEU A O 1
ATOM 8026 N N . LYS A 1 1021 ? 6.359 67.875 25.031 1 97.31 1021 LYS A N 1
ATOM 8027 C CA . LYS A 1 1021 ? 7.324 68.938 25.344 1 97.31 1021 LYS A CA 1
ATOM 8028 C C . LYS A 1 1021 ? 8.734 68.375 25.484 1 97.31 1021 LYS A C 1
ATOM 8030 O O . LYS A 1 1021 ? 9.688 68.938 24.953 1 97.31 1021 LYS A O 1
ATOM 8035 N N . VAL A 1 1022 ? 8.789 67.25 26.219 1 96.88 1022 VAL A N 1
ATOM 8036 C CA . VAL A 1 1022 ? 10.094 66.625 26.438 1 96.88 1022 VAL A CA 1
ATOM 8037 C C . VAL A 1 1022 ? 10.688 66.188 25.094 1 96.88 1022 VAL A C 1
ATOM 8039 O O . VAL A 1 1022 ? 11.867 66.438 24.828 1 96.88 1022 VAL A O 1
ATOM 8042 N N . LEU A 1 1023 ? 9.961 65.562 24.25 1 96.62 1023 LEU A N 1
ATOM 8043 C CA . LEU A 1 1023 ? 10.438 65.062 22.938 1 96.62 1023 LEU A CA 1
ATOM 8044 C C . LEU A 1 1023 ? 10.703 66.25 22.016 1 96.62 1023 LEU A C 1
ATOM 8046 O O . LEU A 1 1023 ? 11.602 66.188 21.172 1 96.62 1023 LEU A O 1
ATOM 8050 N N . GLY A 1 1024 ? 9.82 67.25 22.125 1 95.56 1024 GLY A N 1
ATOM 8051 C CA . GLY A 1 1024 ? 9.969 68.438 21.312 1 95.56 1024 GLY A CA 1
ATOM 8052 C C . GLY A 1 1024 ? 11.273 69.188 21.547 1 95.56 1024 GLY A C 1
ATOM 8053 O O . GLY A 1 1024 ? 11.734 69.938 20.688 1 95.56 1024 GLY A O 1
ATOM 8054 N N . ARG A 1 1025 ? 11.883 69 22.703 1 95.38 1025 ARG A N 1
ATOM 8055 C CA . ARG A 1 1025 ? 13.156 69.625 23.031 1 95.38 1025 ARG A CA 1
ATOM 8056 C C . ARG A 1 1025 ? 14.305 69 22.25 1 95.38 1025 ARG A C 1
ATOM 8058 O O . ARG A 1 1025 ? 15.383 69.562 22.141 1 95.38 1025 ARG A O 1
ATOM 8065 N N . LEU A 1 1026 ? 14.031 67.812 21.75 1 95.56 1026 LEU A N 1
ATOM 8066 C CA . LEU A 1 1026 ? 15.086 67.125 21.016 1 95.56 1026 LEU A CA 1
ATOM 8067 C C . LEU A 1 1026 ? 15.297 67.75 19.641 1 95.56 1026 LEU A C 1
ATOM 8069 O O . LEU A 1 1026 ? 14.328 68.062 18.953 1 95.56 1026 LEU A O 1
ATOM 8073 N N . ASP A 1 1027 ? 16.516 67.875 19.234 1 95.06 1027 ASP A N 1
ATOM 8074 C CA . ASP A 1 1027 ? 16.828 68.5 17.984 1 95.06 1027 ASP A CA 1
ATOM 8075 C C . ASP A 1 1027 ? 16.766 67.562 16.797 1 95.06 1027 ASP A C 1
ATOM 8077 O O . ASP A 1 1027 ? 17.203 66.438 16.906 1 95.06 1027 ASP A O 1
ATOM 8081 N N . ASN A 1 1028 ? 16.188 68 15.727 1 94.62 1028 ASN A N 1
ATOM 8082 C CA . ASN A 1 1028 ? 16.062 67.25 14.477 1 94.62 1028 ASN A CA 1
ATOM 8083 C C . ASN A 1 1028 ? 15.406 65.875 14.703 1 94.62 1028 ASN A C 1
ATOM 8085 O O . ASN A 1 1028 ? 15.945 64.812 14.297 1 94.62 1028 ASN A O 1
ATOM 8089 N N . LEU A 1 1029 ? 14.344 65.938 15.422 1 96.31 1029 LEU A N 1
ATOM 8090 C CA . LEU A 1 1029 ? 13.555 64.75 15.672 1 96.31 1029 LEU A CA 1
ATOM 8091 C C . LEU A 1 1029 ? 13.008 64.188 14.359 1 96.31 1029 LEU A C 1
ATOM 8093 O O . LEU A 1 1029 ? 12.422 64.938 13.562 1 96.31 1029 LEU A O 1
ATOM 8097 N N . ARG A 1 1030 ? 13.25 62.812 14.055 1 95.75 1030 ARG A N 1
ATOM 8098 C CA . ARG A 1 1030 ? 12.82 62.188 12.812 1 95.75 1030 ARG A CA 1
ATOM 8099 C C . ARG A 1 1030 ? 12.609 60.688 13 1 95.75 1030 ARG A C 1
ATOM 8101 O O . ARG A 1 1030 ? 13.07 60.094 13.984 1 95.75 1030 ARG A O 1
ATOM 8108 N N . ARG A 1 1031 ? 11.906 60.094 12.094 1 95.88 1031 ARG A N 1
ATOM 8109 C CA . ARG A 1 1031 ? 11.727 58.656 12.07 1 95.88 1031 ARG A CA 1
ATOM 8110 C C . ARG A 1 1031 ? 13.047 57.938 11.766 1 95.88 1031 ARG A C 1
ATOM 8112 O O . ARG A 1 1031 ? 13.852 58.438 10.969 1 95.88 1031 ARG A O 1
ATOM 8119 N N . ALA A 1 1032 ? 13.203 56.719 12.398 1 94.94 1032 ALA A N 1
ATOM 8120 C CA . ALA A 1 1032 ? 14.289 55.875 11.938 1 94.94 1032 ALA A CA 1
ATOM 8121 C C . ALA A 1 1032 ? 14.062 55.438 10.492 1 94.94 1032 ALA A C 1
ATOM 8123 O O . ALA A 1 1032 ? 12.922 55.219 10.07 1 94.94 1032 ALA A O 1
ATOM 8124 N N . PRO A 1 1033 ? 15.141 55.25 9.742 1 91.75 1033 PRO A N 1
ATOM 8125 C CA . PRO A 1 1033 ? 14.977 54.844 8.352 1 91.75 1033 PRO A CA 1
ATOM 8126 C C . PRO A 1 1033 ? 14.375 53.438 8.219 1 91.75 1033 PRO A C 1
ATOM 8128 O O . PRO A 1 1033 ? 14.648 52.562 9.039 1 91.75 1033 PRO A O 1
ATOM 8131 N N . GLY A 1 1034 ? 13.578 53.312 7.086 1 87.94 1034 GLY A N 1
ATOM 8132 C CA . GLY A 1 1034 ? 13.008 52.031 6.773 1 87.94 1034 GLY A CA 1
ATOM 8133 C C . GLY A 1 1034 ? 11.734 51.719 7.543 1 87.94 1034 GLY A C 1
ATOM 8134 O O . GLY A 1 1034 ? 11.156 52.625 8.156 1 87.94 1034 GLY A O 1
ATOM 8135 N N . ALA A 1 1035 ? 11.359 50.438 7.535 1 89.25 1035 ALA A N 1
ATOM 8136 C CA . ALA A 1 1035 ? 10.086 50 8.109 1 89.25 1035 ALA A CA 1
ATOM 8137 C C . ALA A 1 1035 ? 10.109 50.094 9.633 1 89.25 1035 ALA A C 1
ATOM 8139 O O . ALA A 1 1035 ? 9.062 50.219 10.273 1 89.25 1035 ALA A O 1
ATOM 8140 N N . GLN A 1 1036 ? 11.242 50.125 10.234 1 89.5 1036 GLN A N 1
ATOM 8141 C CA . GLN A 1 1036 ? 11.344 50.188 11.688 1 89.5 1036 GLN A CA 1
ATOM 8142 C C . GLN A 1 1036 ? 10.891 51.562 12.219 1 89.5 1036 GLN A C 1
ATOM 8144 O O . GLN A 1 1036 ? 10.547 51.688 13.391 1 89.5 1036 GLN A O 1
ATOM 8149 N N . GLY A 1 1037 ? 10.945 52.594 11.336 1 93.81 1037 GLY A N 1
ATOM 8150 C CA . GLY A 1 1037 ? 10.5 53.938 11.742 1 93.81 1037 GLY A CA 1
ATOM 8151 C C . GLY A 1 1037 ? 9.031 54.156 11.477 1 93.81 1037 GLY A C 1
ATOM 8152 O O . GLY A 1 1037 ? 8.516 55.25 11.734 1 93.81 1037 GLY A O 1
ATOM 8153 N N . GLN A 1 1038 ? 8.344 53.156 11.031 1 91.94 1038 GLN A N 1
ATOM 8154 C CA . GLN A 1 1038 ? 6.941 53.312 10.648 1 91.94 1038 GLN A CA 1
ATOM 8155 C C . GLN A 1 1038 ? 6.043 52.406 11.492 1 91.94 1038 GLN A C 1
ATOM 8157 O O . GLN A 1 1038 ? 6.441 51.281 11.867 1 91.94 1038 GLN A O 1
ATOM 8162 N N . LEU A 1 1039 ? 4.859 52.938 11.781 1 92.62 1039 LEU A N 1
ATOM 8163 C CA . LEU A 1 1039 ? 3.84 52.062 12.383 1 92.62 1039 LEU A CA 1
ATOM 8164 C C . LEU A 1 1039 ? 3.17 51.188 11.32 1 92.62 1039 LEU A C 1
ATOM 8166 O O . LEU A 1 1039 ? 2.822 51.688 10.242 1 92.62 1039 LEU A O 1
ATOM 8170 N N . LYS A 1 1040 ? 3.115 49.938 11.578 1 92.12 1040 LYS A N 1
ATOM 8171 C CA . LYS A 1 1040 ? 2.295 49.094 10.711 1 92.12 1040 LYS A CA 1
ATOM 8172 C C . LYS A 1 1040 ? 0.812 49.25 11.023 1 92.12 1040 LYS A C 1
ATOM 8174 O O . LYS A 1 1040 ? 0.286 48.625 11.945 1 92.12 1040 LYS A O 1
ATOM 8179 N N . LYS A 1 1041 ? 0.187 50.031 10.203 1 91.25 1041 LYS A N 1
ATOM 8180 C CA . LYS A 1 1041 ? -1.196 50.438 10.43 1 91.25 1041 LYS A CA 1
ATOM 8181 C C . LYS A 1 1041 ? -2.09 50.031 9.258 1 91.25 1041 LYS A C 1
ATOM 8183 O O . LYS A 1 1041 ? -1.69 50.125 8.102 1 91.25 1041 LYS A O 1
ATOM 8188 N N . LEU A 1 1042 ? -3.254 49.469 9.602 1 90.88 1042 LEU A N 1
ATOM 8189 C CA . LEU A 1 1042 ? -4.285 49.156 8.625 1 90.88 1042 LEU A CA 1
ATOM 8190 C C . LEU A 1 1042 ? -5.59 49.875 8.953 1 90.88 1042 LEU A C 1
ATOM 8192 O O . LEU A 1 1042 ? -5.82 50.25 10.102 1 90.88 1042 LEU A O 1
ATOM 8196 N N . SER A 1 1043 ? -6.375 50.062 7.969 1 87.31 1043 SER A N 1
ATOM 8197 C CA . SER A 1 1043 ? -7.668 50.688 8.18 1 87.31 1043 SER A CA 1
ATOM 8198 C C . SER A 1 1043 ? -8.734 49.688 8.555 1 87.31 1043 SER A C 1
ATOM 8200 O O . SER A 1 1043 ? -8.938 48.688 7.84 1 87.31 1043 SER A O 1
ATOM 8202 N N . GLY A 1 1044 ? -9.297 49.906 9.68 1 84.75 1044 GLY A N 1
ATOM 8203 C CA . GLY A 1 1044 ? -10.422 49.062 10.078 1 84.75 1044 GLY A CA 1
ATOM 8204 C C . GLY A 1 1044 ? -11.766 49.688 9.719 1 84.75 1044 GLY A C 1
ATOM 8205 O O . GLY A 1 1044 ? -11.836 50.688 9.031 1 84.75 1044 GLY A O 1
ATOM 8206 N N . PRO A 1 1045 ? -12.828 49 10.117 1 81.88 1045 PRO A N 1
ATOM 8207 C CA . PRO A 1 1045 ? -14.164 49.531 9.859 1 81.88 1045 PRO A CA 1
ATOM 8208 C C . PRO A 1 1045 ? -14.352 50.938 10.445 1 81.88 1045 PRO A C 1
ATOM 8210 O O . PRO A 1 1045 ? -13.898 51.219 11.562 1 81.88 1045 PRO A O 1
ATOM 8213 N N . GLY A 1 1046 ? -14.93 51.844 9.695 1 81.44 1046 GLY A N 1
ATOM 8214 C CA . GLY A 1 1046 ? -15.195 53.188 10.141 1 81.44 1046 GLY A CA 1
ATOM 8215 C C . GLY A 1 1046 ? -13.961 54.062 10.156 1 81.44 1046 GLY A C 1
ATOM 8216 O O . GLY A 1 1046 ? -14.008 55.219 10.609 1 81.44 1046 GLY A O 1
ATOM 8217 N N . GLY A 1 1047 ? -12.906 53.469 9.695 1 85.06 1047 GLY A N 1
ATOM 8218 C CA . GLY A 1 1047 ? -11.664 54.25 9.688 1 85.06 1047 GLY A CA 1
ATOM 8219 C C . GLY A 1 1047 ? -10.859 54.094 10.961 1 85.06 1047 GLY A C 1
ATOM 8220 O O . GLY A 1 1047 ? -9.836 54.75 11.141 1 85.06 1047 GLY A O 1
ATOM 8221 N N . ILE A 1 1048 ? -11.289 53.25 11.758 1 87.69 1048 ILE A N 1
ATOM 8222 C CA . ILE A 1 1048 ? -10.578 53 13 1 87.69 1048 ILE A CA 1
ATOM 8223 C C . ILE A 1 1048 ? -9.281 52.219 12.711 1 87.69 1048 ILE A C 1
ATOM 8225 O O . ILE A 1 1048 ? -9.305 51.188 12.062 1 87.69 1048 ILE A O 1
ATOM 8229 N N . ALA A 1 1049 ? -8.25 52.719 13.203 1 88.56 1049 ALA A N 1
ATOM 8230 C CA . ALA A 1 1049 ? -6.941 52.156 12.883 1 88.56 1049 ALA A CA 1
ATOM 8231 C C . ALA A 1 1049 ? -6.734 50.844 13.594 1 88.56 1049 ALA A C 1
ATOM 8233 O O . ALA A 1 1049 ? -7.125 50.656 14.758 1 88.56 1049 ALA A O 1
ATOM 8234 N N . LYS A 1 1050 ? -6.227 49.875 12.836 1 90.44 1050 LYS A N 1
ATOM 8235 C CA . LYS A 1 1050 ? -5.73 48.625 13.367 1 90.44 1050 LYS A CA 1
ATOM 8236 C C . LYS A 1 1050 ? -4.223 48.5 13.188 1 90.44 1050 LYS A C 1
ATOM 8238 O O . LYS A 1 1050 ? -3.682 48.906 12.148 1 90.44 1050 LYS A O 1
ATOM 8243 N N . TYR A 1 1051 ? -3.543 48.062 14.195 1 93.75 1051 TYR A N 1
ATOM 8244 C CA . TYR A 1 1051 ? -2.1 47.875 14.133 1 93.75 1051 TYR A CA 1
ATOM 8245 C C . TYR A 1 1051 ? -1.743 46.406 14.195 1 93.75 1051 TYR A C 1
ATOM 8247 O O . TYR A 1 1051 ? -2.627 45.531 14.297 1 93.75 1051 TYR A O 1
ATOM 8255 N N . MET A 1 1052 ? -0.508 46.094 13.992 1 92.44 1052 MET A N 1
ATOM 8256 C CA . MET A 1 1052 ? -0.029 44.719 14.109 1 92.44 1052 MET A CA 1
ATOM 8257 C C . MET A 1 1052 ? 1.041 44.594 15.188 1 92.44 1052 MET A C 1
ATOM 8259 O O . MET A 1 1052 ? 1.672 45.594 15.547 1 92.44 1052 MET A O 1
ATOM 8263 N N . ASN A 1 1053 ? 1.177 43.406 15.703 1 90.44 1053 ASN A N 1
ATOM 8264 C CA . ASN A 1 1053 ? 2.248 43.156 16.672 1 90.44 1053 ASN A CA 1
ATOM 8265 C C . ASN A 1 1053 ? 3.623 43.281 16.016 1 90.44 1053 ASN A C 1
ATOM 8267 O O . ASN A 1 1053 ? 3.725 43.406 14.789 1 90.44 1053 ASN A O 1
ATOM 8271 N N . GLU A 1 1054 ? 4.648 43.188 16.781 1 86.56 1054 GLU A N 1
ATOM 8272 C CA . GLU A 1 1054 ? 6.008 43.469 16.328 1 86.56 1054 GLU A CA 1
ATOM 8273 C C . GLU A 1 1054 ? 6.426 42.531 15.219 1 86.56 1054 GLU A C 1
ATOM 8275 O O . GLU A 1 1054 ? 7.105 42.938 14.273 1 86.56 1054 GLU A O 1
ATOM 8280 N N . ASP A 1 1055 ? 5.945 41.281 15.352 1 85.31 1055 ASP A N 1
ATOM 8281 C CA . ASP A 1 1055 ? 6.332 40.312 14.336 1 85.31 1055 ASP A CA 1
ATOM 8282 C C . ASP A 1 1055 ? 5.27 40.188 13.25 1 85.31 1055 ASP A C 1
ATOM 8284 O O . ASP A 1 1055 ? 5.383 39.375 12.344 1 85.31 1055 ASP A O 1
ATOM 8288 N N . GLN A 1 1056 ? 4.238 40.969 13.375 1 88.75 1056 GLN A N 1
ATOM 8289 C CA . GLN A 1 1056 ? 3.164 41.062 12.391 1 88.75 1056 GLN A CA 1
ATOM 8290 C C . GLN A 1 1056 ? 2.434 39.75 12.234 1 88.75 1056 GLN A C 1
ATOM 8292 O O . GLN A 1 1056 ? 2.031 39.375 11.125 1 88.75 1056 GLN A O 1
ATOM 8297 N N . SER A 1 1057 ? 2.396 39 13.273 1 89.19 1057 SER A N 1
ATOM 8298 C CA . SER A 1 1057 ? 1.711 37.719 13.273 1 89.19 1057 SER A CA 1
ATOM 8299 C C . SER A 1 1057 ? 0.236 37.875 13.625 1 89.19 1057 SER A C 1
ATOM 8301 O O . SER A 1 1057 ? -0.553 36.969 13.445 1 89.19 1057 SER A O 1
ATOM 8303 N N . GLY A 1 1058 ? -0.127 39.062 14.062 1 90.69 1058 GLY A N 1
ATOM 8304 C CA . GLY A 1 1058 ? -1.511 39.281 14.453 1 90.69 1058 GLY A CA 1
ATOM 8305 C C . GLY A 1 1058 ? -1.861 40.75 14.57 1 90.69 1058 GLY A C 1
ATOM 8306 O O . GLY A 1 1058 ? -0.977 41.625 14.555 1 90.69 1058 GLY A O 1
ATOM 8307 N N . PHE A 1 1059 ? -3.104 41 14.711 1 91.31 1059 PHE A N 1
ATOM 8308 C CA . PHE A 1 1059 ? -3.582 42.375 14.828 1 91.31 1059 PHE A CA 1
ATOM 8309 C C . PHE A 1 1059 ? -3.662 42.812 16.281 1 91.31 1059 PHE A C 1
ATOM 8311 O O . PHE A 1 1059 ? -3.924 41.969 17.172 1 91.31 1059 PHE A O 1
ATOM 8318 N N . THR A 1 1060 ? -3.434 44.062 16.562 1 90.56 1060 THR A N 1
ATOM 8319 C CA . THR A 1 1060 ? -3.584 44.719 17.859 1 90.56 1060 THR A CA 1
ATOM 8320 C C . THR A 1 1060 ? -4.191 46.094 17.703 1 90.56 1060 THR A C 1
ATOM 8322 O O . THR A 1 1060 ? -3.982 46.75 16.688 1 90.56 1060 THR A O 1
ATOM 8325 N N . PRO A 1 1061 ? -4.973 46.5 18.688 1 90.31 1061 PRO A N 1
ATOM 8326 C CA . PRO A 1 1061 ? -5.535 47.844 18.609 1 90.31 1061 PRO A CA 1
ATOM 8327 C C . PRO A 1 1061 ? -4.488 48.938 18.859 1 90.31 1061 PRO A C 1
ATOM 8329 O O . PRO A 1 1061 ? -4.719 50.094 18.516 1 90.31 1061 PRO A O 1
ATOM 8332 N N . PHE A 1 1062 ? -3.297 48.562 19.375 1 93.88 1062 PHE A N 1
ATOM 8333 C CA . PHE A 1 1062 ? -2.312 49.531 19.797 1 93.88 1062 PHE A CA 1
ATOM 8334 C C . PHE A 1 1062 ? -1.043 49.438 18.953 1 93.88 1062 PHE A C 1
ATOM 8336 O O . PHE A 1 1062 ? -0.658 48.344 18.531 1 93.88 1062 PHE A O 1
ATOM 8343 N N . PRO A 1 1063 ? -0.439 50.625 18.75 1 93.31 1063 PRO A N 1
ATOM 8344 C CA . PRO A 1 1063 ? 0.886 50.562 18.141 1 93.31 1063 PRO A CA 1
ATOM 8345 C C . PRO A 1 1063 ? 1.866 49.719 18.953 1 93.31 1063 PRO A C 1
ATOM 8347 O O . PRO A 1 1063 ? 1.856 49.781 20.188 1 93.31 1063 PRO A O 1
ATOM 8350 N N . SER A 1 1064 ? 2.701 49.062 18.25 1 91 1064 SER A N 1
ATOM 8351 C CA . SER A 1 1064 ? 3.58 48.125 18.938 1 91 1064 SER A CA 1
ATOM 8352 C C . SER A 1 1064 ? 5.023 48.625 18.938 1 91 1064 SER A C 1
ATOM 8354 O O . SER A 1 1064 ? 5.742 48.438 19.922 1 91 1064 SER A O 1
ATOM 8356 N N . THR A 1 1065 ? 5.445 49.219 17.891 1 92.5 1065 THR A N 1
ATOM 8357 C CA . THR A 1 1065 ? 6.836 49.625 17.781 1 92.5 1065 THR A CA 1
ATOM 8358 C C . THR A 1 1065 ? 6.984 50.75 16.75 1 92.5 1065 THR A C 1
ATOM 8360 O O . THR A 1 1065 ? 6.289 50.781 15.734 1 92.5 1065 THR A O 1
ATOM 8363 N N . MET A 1 1066 ? 7.836 51.656 17.031 1 95.44 1066 MET A N 1
ATOM 8364 C CA . MET A 1 1066 ? 8.289 52.719 16.141 1 95.44 1066 MET A CA 1
ATOM 8365 C C . MET A 1 1066 ? 9.594 53.344 16.656 1 95.44 1066 MET A C 1
ATOM 8367 O O . MET A 1 1066 ? 9.633 53.875 17.766 1 95.44 1066 MET A O 1
ATOM 8371 N N . LYS A 1 1067 ? 10.602 53.25 15.883 1 94.94 1067 LYS A N 1
ATOM 8372 C CA . LYS A 1 1067 ? 11.891 53.812 16.281 1 94.94 1067 LYS A CA 1
ATOM 8373 C C . LYS A 1 1067 ? 12.094 55.219 15.719 1 94.94 1067 LYS A C 1
ATOM 8375 O O . LYS A 1 1067 ? 11.727 55.469 14.57 1 94.94 1067 LYS A O 1
ATOM 8380 N N . ILE A 1 1068 ? 12.641 56.156 16.516 1 96.81 1068 ILE A N 1
ATOM 8381 C CA . ILE A 1 1068 ? 12.914 57.531 16.094 1 96.81 1068 ILE A CA 1
ATOM 8382 C C . ILE A 1 1068 ? 14.367 57.906 16.391 1 96.81 1068 ILE A C 1
ATOM 8384 O O . ILE A 1 1068 ? 15.039 57.188 17.172 1 96.81 1068 ILE A O 1
ATOM 8388 N N . GLN A 1 1069 ? 14.789 58.969 15.797 1 96.44 1069 GLN A N 1
ATOM 8389 C CA . GLN A 1 1069 ? 16.156 59.469 15.922 1 96.44 1069 GLN A CA 1
ATOM 8390 C C . GLN A 1 1069 ? 16.188 60.969 16.188 1 96.44 1069 GLN A C 1
ATOM 8392 O O . GLN A 1 1069 ? 15.211 61.656 15.938 1 96.44 1069 GLN A O 1
ATOM 8397 N N . TRP A 1 1070 ? 17.281 61.562 16.812 1 96.75 1070 TRP A N 1
ATOM 8398 C CA . TRP A 1 1070 ? 17.484 63 17.047 1 96.75 1070 TRP A CA 1
ATOM 8399 C C . TRP A 1 1070 ? 18.969 63.312 17.172 1 96.75 1070 TRP A C 1
ATOM 8401 O O . TRP A 1 1070 ? 19.812 62.406 17.203 1 96.75 1070 TRP A O 1
ATOM 8411 N N . ASP A 1 1071 ? 19.25 64.562 17.156 1 94.62 1071 ASP A N 1
ATOM 8412 C CA . ASP A 1 1071 ? 20.641 65 17.281 1 94.62 1071 ASP A CA 1
ATOM 8413 C C . ASP A 1 1071 ? 20.891 65.625 18.672 1 94.62 1071 ASP A C 1
ATOM 8415 O O . ASP A 1 1071 ? 19.953 66.062 19.328 1 94.62 1071 ASP A O 1
ATOM 8419 N N . GLY A 1 1072 ? 22.125 65.5 19.219 1 91.94 1072 GLY A N 1
ATOM 8420 C CA . GLY A 1 1072 ? 22.516 66.125 20.484 1 91.94 1072 GLY A CA 1
ATOM 8421 C C . GLY A 1 1072 ? 22.312 65.188 21.672 1 91.94 1072 GLY A C 1
ATOM 8422 O O . GLY A 1 1072 ? 21.984 64 21.5 1 91.94 1072 GLY A O 1
ATOM 8423 N N . GLU A 1 1073 ? 22.562 65.812 22.891 1 91.88 1073 GLU A N 1
ATOM 8424 C CA . GLU A 1 1073 ? 22.453 65 24.125 1 91.88 1073 GLU A CA 1
ATOM 8425 C C . GLU A 1 1073 ? 21.078 65.188 24.781 1 91.88 1073 GLU A C 1
ATOM 8427 O O . GLU A 1 1073 ? 20.422 66.25 24.562 1 91.88 1073 GLU A O 1
ATOM 8432 N N . LEU A 1 1074 ? 20.688 64.25 25.484 1 93.62 1074 LEU A N 1
ATOM 8433 C CA . LEU A 1 1074 ? 19.453 64.375 26.25 1 93.62 1074 LEU A CA 1
ATOM 8434 C C . LEU A 1 1074 ? 19.609 65.375 27.375 1 93.62 1074 LEU A C 1
ATOM 8436 O O . LEU A 1 1074 ? 20.688 65.5 27.953 1 93.62 1074 LEU A O 1
ATOM 8440 N N . PRO A 1 1075 ? 18.547 66.125 27.625 1 88.38 1075 PRO A N 1
ATOM 8441 C CA . PRO A 1 1075 ? 18.594 67 28.797 1 88.38 1075 PRO A CA 1
ATOM 8442 C C . PRO A 1 1075 ? 18.938 66.25 30.078 1 88.38 1075 PRO A C 1
ATOM 8444 O O . PRO A 1 1075 ? 18.562 65.062 30.234 1 88.38 1075 PRO A O 1
ATOM 8447 N N . GLN A 1 1076 ? 19.641 66.875 31.016 1 85.69 1076 GLN A N 1
ATOM 8448 C CA . GLN A 1 1076 ? 20.094 66.25 32.25 1 85.69 1076 GLN A CA 1
ATOM 8449 C C . GLN A 1 1076 ? 18.922 66 33.188 1 85.69 1076 GLN A C 1
ATOM 8451 O O . GLN A 1 1076 ? 17.969 66.75 33.25 1 85.69 1076 GLN A O 1
ATOM 8456 N N . LEU A 1 1077 ? 18.984 64.812 33.812 1 85.5 1077 LEU A N 1
ATOM 8457 C CA . LEU A 1 1077 ? 17.984 64.438 34.781 1 85.5 1077 LEU A CA 1
ATOM 8458 C C . LEU A 1 1077 ? 18.125 65.25 36.062 1 85.5 1077 LEU A C 1
ATOM 8460 O O . LEU A 1 1077 ? 19.234 65.5 36.5 1 85.5 1077 LEU A O 1
ATOM 8464 N N . LYS A 1 1078 ? 17.172 65.938 36.562 1 69.69 1078 LYS A N 1
ATOM 8465 C CA . LYS A 1 1078 ? 17.219 66.625 37.844 1 69.69 1078 LYS A CA 1
ATOM 8466 C C . LYS A 1 1078 ? 17.328 65.688 39 1 69.69 1078 LYS A C 1
ATOM 8468 O O . LYS A 1 1078 ? 16.641 64.625 39 1 69.69 1078 LYS A O 1
ATOM 8473 N N . GLU A 1 1079 ? 18.609 65.5 39.531 1 53.03 1079 GLU A N 1
ATOM 8474 C CA . GLU A 1 1079 ? 18.797 64.625 40.719 1 53.03 1079 GLU A CA 1
ATOM 8475 C C . GLU A 1 1079 ? 17.641 64.812 41.688 1 53.03 1079 GLU A C 1
ATOM 8477 O O . GLU A 1 1079 ? 17.094 65.938 41.844 1 53.03 1079 GLU A O 1
ATOM 8482 N N . ASP A 1 1080 ? 16.938 63.812 41.875 1 43.09 1080 ASP A N 1
ATOM 8483 C CA . ASP A 1 1080 ? 16.016 63.844 43 1 43.09 1080 ASP A CA 1
ATOM 8484 C C . ASP A 1 1080 ? 16.656 64.5 44.219 1 43.09 1080 ASP A C 1
ATOM 8486 O O . ASP A 1 1080 ? 17.703 64.062 44.656 1 43.09 1080 ASP A O 1
ATOM 8490 N N . PHE A 1 1081 ? 16.844 65.875 44.312 1 32 1081 PHE A N 1
ATOM 8491 C CA . PHE A 1 1081 ? 16.938 66.312 45.719 1 32 1081 PHE A CA 1
ATOM 8492 C C . PHE A 1 1081 ? 15.625 66 46.438 1 32 1081 PHE A C 1
ATOM 8494 O O . PHE A 1 1081 ? 14.547 66.062 45.844 1 32 1081 PHE A O 1
ATOM 8501 N N . MET B 1 1 ? -16.109 9.164 53.406 1 21.75 1 MET B N 1
ATOM 8502 C CA . MET B 1 1 ? -16.688 10.453 53.031 1 21.75 1 MET B CA 1
ATOM 8503 C C . MET B 1 1 ? -15.75 11.594 53.406 1 21.75 1 MET B C 1
ATOM 8505 O O . MET B 1 1 ? -15.852 12.695 52.844 1 21.75 1 MET B O 1
ATOM 8509 N N . GLY B 1 2 ? -15.148 11.359 54.531 1 24.45 2 GLY B N 1
ATOM 8510 C CA . GLY B 1 2 ? -14.336 12.312 55.281 1 24.45 2 GLY B CA 1
ATOM 8511 C C . GLY B 1 2 ? -13.023 12.641 54.594 1 24.45 2 GLY B C 1
ATOM 8512 O O . GLY B 1 2 ? -12.336 13.586 54.969 1 24.45 2 GLY B O 1
ATOM 8513 N N . GLU B 1 3 ? -12.531 11.547 54 1 28.11 3 GLU B N 1
ATOM 8514 C CA . GLU B 1 3 ? -11.141 11.648 53.562 1 28.11 3 GLU B CA 1
ATOM 8515 C C . GLU B 1 3 ? -11.016 12.617 52.375 1 28.11 3 GLU B C 1
ATOM 8517 O O . GLU B 1 3 ? -9.906 12.906 51.938 1 28.11 3 GLU B O 1
ATOM 8522 N N . ASP B 1 4 ? -12.203 12.852 51.781 1 27.97 4 ASP B N 1
ATOM 8523 C CA . ASP B 1 4 ? -12.18 13.586 50.531 1 27.97 4 ASP B CA 1
ATOM 8524 C C . ASP B 1 4 ? -11.867 15.062 50.75 1 27.97 4 ASP B C 1
ATOM 8526 O O . ASP B 1 4 ? -11.664 15.82 49.781 1 27.97 4 ASP B O 1
ATOM 8530 N N . LYS B 1 5 ? -12.094 15.484 52.062 1 38.34 5 LYS B N 1
ATOM 8531 C CA . LYS B 1 5 ? -11.992 16.906 52.406 1 38.34 5 LYS B CA 1
ATOM 8532 C C . LYS B 1 5 ? -10.539 17.359 52.438 1 38.34 5 LYS B C 1
ATOM 8534 O O . LYS B 1 5 ? -10.242 18.516 52.156 1 38.34 5 LYS B O 1
ATOM 8539 N N . GLU B 1 6 ? -9.812 16.391 52.969 1 30.33 6 GLU B N 1
ATOM 8540 C CA . GLU B 1 6 ? -8.453 16.844 53.25 1 30.33 6 GLU B CA 1
ATOM 8541 C C . GLU B 1 6 ? -7.668 17.062 51.938 1 30.33 6 GLU B C 1
ATOM 8543 O O . GLU B 1 6 ? -6.789 17.938 51.875 1 30.33 6 GLU B O 1
ATOM 8548 N N . THR B 1 7 ? -8.078 16.219 50.938 1 32.88 7 THR B N 1
ATOM 8549 C CA . THR B 1 7 ? -7.285 16.297 49.719 1 32.88 7 THR B CA 1
ATOM 8550 C C . THR B 1 7 ? -7.559 17.609 48.969 1 32.88 7 THR B C 1
ATOM 8552 O O . THR B 1 7 ? -6.707 18.094 48.219 1 32.88 7 THR B O 1
ATOM 8555 N N . ASN B 1 8 ? -8.789 18.156 49.312 1 31.61 8 ASN B N 1
ATOM 8556 C CA . ASN B 1 8 ? -9.172 19.391 48.625 1 31.61 8 ASN B CA 1
ATOM 8557 C C . ASN B 1 8 ? -8.445 20.609 49.219 1 31.61 8 ASN B C 1
ATOM 8559 O O . ASN B 1 8 ? -8.219 21.594 48.5 1 31.61 8 ASN B O 1
ATOM 8563 N N . ILE B 1 9 ? -8.258 20.609 50.594 1 33.66 9 ILE B N 1
ATOM 8564 C CA . ILE B 1 9 ? -7.598 21.734 51.281 1 33.66 9 ILE B CA 1
ATOM 8565 C C . ILE B 1 9 ? -6.121 21.766 50.875 1 33.66 9 ILE B C 1
ATOM 8567 O O . ILE B 1 9 ? -5.543 22.844 50.719 1 33.66 9 ILE B O 1
ATOM 8571 N N . LEU B 1 10 ? -5.527 20.594 50.844 1 33.59 10 LEU B N 1
ATOM 8572 C CA . LEU B 1 10 ? -4.113 20.578 50.5 1 33.59 10 LEU B CA 1
ATOM 8573 C C . LEU B 1 10 ? -3.914 21 49.031 1 33.59 10 LEU B C 1
ATOM 8575 O O . LEU B 1 10 ? -2.859 21.531 48.688 1 33.59 10 LEU B O 1
ATOM 8579 N N . ALA B 1 11 ? -4.801 20.875 48.094 1 42.25 11 ALA B N 1
ATOM 8580 C CA . ALA B 1 11 ? -4.777 21.312 46.688 1 42.25 11 ALA B CA 1
ATOM 8581 C C . ALA B 1 11 ? -4.977 22.828 46.594 1 42.25 11 ALA B C 1
ATOM 8583 O O . ALA B 1 11 ? -4.355 23.484 45.75 1 42.25 11 ALA B O 1
ATOM 8584 N N . GLY B 1 12 ? -5.781 23.297 47.469 1 35.81 12 GLY B N 1
ATOM 8585 C CA . GLY B 1 12 ? -5.945 24.734 47.562 1 35.81 12 GLY B CA 1
ATOM 8586 C C . GLY B 1 12 ? -4.711 25.438 48.094 1 35.81 12 GLY B C 1
ATOM 8587 O O . GLY B 1 12 ? -4.324 26.5 47.562 1 35.81 12 GLY B O 1
ATOM 8588 N N . LEU B 1 13 ? -4.188 24.938 49.219 1 37.94 13 LEU B N 1
ATOM 8589 C CA . LEU B 1 13 ? -2.945 25.453 49.781 1 37.94 13 LEU B CA 1
ATOM 8590 C C . LEU B 1 13 ? -1.779 25.234 48.844 1 37.94 13 LEU B C 1
ATOM 8592 O O . LEU B 1 13 ? -0.886 26.078 48.719 1 37.94 13 LEU B O 1
ATOM 8596 N N . GLY B 1 14 ? -1.726 24.156 48.219 1 37.28 14 GLY B N 1
ATOM 8597 C CA . GLY B 1 14 ? -0.732 23.844 47.188 1 37.28 14 GLY B CA 1
ATOM 8598 C C . GLY B 1 14 ? -0.786 24.797 46 1 37.28 14 GLY B C 1
ATOM 8599 O O . GLY B 1 14 ? 0.253 25.234 45.5 1 37.28 14 GLY B O 1
ATOM 8600 N N . ASN B 1 15 ? -1.969 25.062 45.562 1 45.34 15 ASN B N 1
ATOM 8601 C CA . ASN B 1 15 ? -2.152 26.047 44.5 1 45.34 15 ASN B CA 1
ATOM 8602 C C . ASN B 1 15 ? -1.781 27.453 45 1 45.34 15 ASN B C 1
ATOM 8604 O O . ASN B 1 15 ? -1.165 28.219 44.25 1 45.34 15 ASN B O 1
ATOM 8608 N N . THR B 1 16 ? -2.217 27.688 46.281 1 42.94 16 THR B N 1
ATOM 8609 C CA . THR B 1 16 ? -1.852 28.984 46.844 1 42.94 16 THR B CA 1
ATOM 8610 C C . THR B 1 16 ? -0.343 29.078 47.062 1 42.94 16 THR B C 1
ATOM 8612 O O . THR B 1 16 ? 0.265 30.109 46.812 1 42.94 16 THR B O 1
ATOM 8615 N N . ILE B 1 17 ? 0.204 27.984 47.625 1 42.53 17 ILE B N 1
ATOM 8616 C CA . ILE B 1 17 ? 1.65 27.969 47.812 1 42.53 17 ILE B CA 1
ATOM 8617 C C . ILE B 1 17 ? 2.35 28.047 46.438 1 42.53 17 ILE B C 1
ATOM 8619 O O . ILE B 1 17 ? 3.328 28.781 46.281 1 42.53 17 ILE B O 1
ATOM 8623 N N . SER B 1 18 ? 1.827 27.328 45.562 1 53.38 18 SER B N 1
ATOM 8624 C CA . SER B 1 18 ? 2.406 27.375 44.219 1 53.38 18 SER B CA 1
ATOM 8625 C C . SER B 1 18 ? 2.252 28.75 43.594 1 53.38 18 SER B C 1
ATOM 8627 O O . SER B 1 18 ? 3.162 29.234 42.938 1 53.38 18 SER B O 1
ATOM 8629 N N . GLN B 1 19 ? 1.126 29.281 43.969 1 58.22 19 GLN B N 1
ATOM 8630 C CA . GLN B 1 19 ? 0.936 30.641 43.469 1 58.22 19 GLN B CA 1
ATOM 8631 C C . GLN B 1 19 ? 1.893 31.609 44.188 1 58.22 19 GLN B C 1
ATOM 8633 O O . GLN B 1 19 ? 2.469 32.5 43.531 1 58.22 19 GLN B O 1
ATOM 8638 N N . VAL B 1 20 ? 2.012 31.344 45.531 1 56.22 20 VAL B N 1
ATOM 8639 C CA . VAL B 1 20 ? 2.93 32.188 46.281 1 56.22 20 VAL B CA 1
ATOM 8640 C C . VAL B 1 20 ? 4.363 31.938 45.812 1 56.22 20 VAL B C 1
ATOM 8642 O O . VAL B 1 20 ? 5.148 32.875 45.656 1 56.22 20 VAL B O 1
ATOM 8645 N N . GLU B 1 21 ? 4.602 30.703 45.625 1 58.22 21 GLU B N 1
ATOM 8646 C CA . GLU B 1 21 ? 5.938 30.375 45.156 1 58.22 21 GLU B CA 1
ATOM 8647 C C . GLU B 1 21 ? 6.227 31.016 43.812 1 58.22 21 GLU B C 1
ATOM 8649 O O . GLU B 1 21 ? 7.336 31.5 43.562 1 58.22 21 GLU B O 1
ATOM 8654 N N . ASN B 1 22 ? 5.25 31.047 43 1 69.81 22 ASN B N 1
ATOM 8655 C CA . ASN B 1 22 ? 5.43 31.672 41.688 1 69.81 22 ASN B CA 1
ATOM 8656 C C . ASN B 1 22 ? 5.613 33.188 41.812 1 69.81 22 ASN B C 1
ATOM 8658 O O . ASN B 1 22 ? 6.406 33.781 41.062 1 69.81 22 ASN B O 1
ATOM 8662 N N . VAL B 1 23 ? 4.926 33.688 42.812 1 69.5 23 VAL B N 1
ATOM 8663 C CA . VAL B 1 23 ? 5.023 35.125 43.031 1 69.5 23 VAL B CA 1
ATOM 8664 C C . VAL B 1 23 ? 6.395 35.469 43.594 1 69.5 23 VAL B C 1
ATOM 8666 O O . VAL B 1 23 ? 7.023 36.438 43.188 1 69.5 23 VAL B O 1
ATOM 8669 N N . VAL B 1 24 ? 6.852 34.625 44.531 1 63.81 24 VAL B N 1
ATOM 8670 C CA . VAL B 1 24 ? 8.164 34.844 45.125 1 63.81 24 VAL B CA 1
ATOM 8671 C C . VAL B 1 24 ? 9.25 34.656 44.062 1 63.81 24 VAL B C 1
ATOM 8673 O O . VAL B 1 24 ? 10.203 35.438 44 1 63.81 24 VAL B O 1
ATOM 8676 N N . ALA B 1 25 ? 9.055 33.688 43.312 1 72.81 25 ALA B N 1
ATOM 8677 C CA . ALA B 1 25 ? 10.023 33.438 42.25 1 72.81 25 ALA B CA 1
ATOM 8678 C C . ALA B 1 25 ? 10.062 34.594 41.25 1 72.81 25 ALA B C 1
ATOM 8680 O O . ALA B 1 25 ? 11.133 34.969 40.781 1 72.81 25 ALA B O 1
ATOM 8681 N N . ALA B 1 26 ? 8.906 35.062 40.969 1 74.06 26 ALA B N 1
ATOM 8682 C CA . ALA B 1 26 ? 8.82 36.188 40.062 1 74.06 26 ALA B CA 1
ATOM 8683 C C . ALA B 1 26 ? 9.461 37.438 40.688 1 74.06 26 ALA B C 1
ATOM 8685 O O . ALA B 1 26 ? 10.086 38.25 39.969 1 74.06 26 ALA B O 1
ATOM 8686 N N . SER B 1 27 ? 9.383 37.594 42 1 72.94 27 SER B N 1
ATOM 8687 C CA . SER B 1 27 ? 9.953 38.719 42.688 1 72.94 27 SER B CA 1
ATOM 8688 C C . SER B 1 27 ? 11.477 38.625 42.75 1 72.94 27 SER B C 1
ATOM 8690 O O . SER B 1 27 ? 12.172 39.656 42.688 1 72.94 27 SER B O 1
ATOM 8692 N N . LEU B 1 28 ? 11.938 37.344 42.781 1 71.38 28 LEU B N 1
ATOM 8693 C CA . LEU B 1 28 ? 13.375 37.156 42.969 1 71.38 28 LEU B CA 1
ATOM 8694 C C . LEU B 1 28 ? 14.094 37.094 41.625 1 71.38 28 LEU B C 1
ATOM 8696 O O . LEU B 1 28 ? 15.32 37.25 41.562 1 71.38 28 LEU B O 1
ATOM 8700 N N . ARG B 1 29 ? 13.336 36.938 40.594 1 80.25 29 ARG B N 1
ATOM 8701 C CA . ARG B 1 29 ? 13.984 36.844 39.281 1 80.25 29 ARG B CA 1
ATOM 8702 C C . ARG B 1 29 ? 14.625 38.188 38.906 1 80.25 29 ARG B C 1
ATOM 8704 O O . ARG B 1 29 ? 14.07 39.25 39.188 1 80.25 29 ARG B O 1
ATOM 8711 N N . PRO B 1 30 ? 15.812 38.094 38.312 1 73.31 30 PRO B N 1
ATOM 8712 C CA . PRO B 1 30 ? 16.469 39.344 37.906 1 73.31 30 PRO B CA 1
ATOM 8713 C C . PRO B 1 30 ? 15.734 40.062 36.781 1 73.31 30 PRO B C 1
ATOM 8715 O O . PRO B 1 30 ? 14.867 39.469 36.125 1 73.31 30 PRO B O 1
ATOM 8718 N N . LEU B 1 31 ? 15.992 41.312 36.625 1 79.81 31 LEU B N 1
ATOM 8719 C CA . LEU B 1 31 ? 15.438 42.094 35.531 1 79.81 31 LEU B CA 1
ATOM 8720 C C . LEU B 1 31 ? 15.805 41.469 34.188 1 79.81 31 LEU B C 1
ATOM 8722 O O . LEU B 1 31 ? 16.891 40.906 34.031 1 79.81 31 LEU B O 1
ATOM 8726 N N . PRO B 1 32 ? 14.93 41.375 33.25 1 74.12 32 PRO B N 1
ATOM 8727 C CA . PRO B 1 32 ? 15.195 40.781 31.953 1 74.12 32 PRO B CA 1
ATOM 8728 C C . PRO B 1 32 ? 16.156 41.594 31.109 1 74.12 32 PRO B C 1
ATOM 8730 O O . PRO B 1 32 ? 15.727 42.344 30.219 1 74.12 32 PRO B O 1
ATOM 8733 N N . THR B 1 33 ? 17.438 41.5 31.312 1 74.06 33 THR B N 1
ATOM 8734 C CA . THR B 1 33 ? 18.438 42.312 30.609 1 74.06 33 THR B CA 1
ATOM 8735 C C . THR B 1 33 ? 19.047 41.469 29.469 1 74.06 33 THR B C 1
ATOM 8737 O O . THR B 1 33 ? 19.859 42 28.703 1 74.06 33 THR B O 1
ATOM 8740 N N . ALA B 1 34 ? 18.578 40.312 29.422 1 75.44 34 ALA B N 1
ATOM 8741 C CA . ALA B 1 34 ? 19.219 39.406 28.453 1 75.44 34 ALA B CA 1
ATOM 8742 C C . ALA B 1 34 ? 18.656 39.656 27.047 1 75.44 34 ALA B C 1
ATOM 8744 O O . ALA B 1 34 ? 19.281 39.281 26.047 1 75.44 34 ALA B O 1
ATOM 8745 N N . THR B 1 35 ? 17.438 40.344 27.016 1 76.81 35 THR B N 1
ATOM 8746 C CA . THR B 1 35 ? 16.828 40.625 25.719 1 76.81 35 THR B CA 1
ATOM 8747 C C . THR B 1 35 ? 16.734 42.125 25.5 1 76.81 35 THR B C 1
ATOM 8749 O O . THR B 1 35 ? 16.891 42.906 26.438 1 76.81 35 THR B O 1
ATOM 8752 N N . GLY B 1 36 ? 16.688 42.406 24.234 1 65.75 36 GLY B N 1
ATOM 8753 C CA . GLY B 1 36 ? 16.594 43.812 23.891 1 65.75 36 GLY B CA 1
ATOM 8754 C C . GLY B 1 36 ? 15.211 44.406 24.125 1 65.75 36 GLY B C 1
ATOM 8755 O O . GLY B 1 36 ? 15.055 45.625 24.25 1 65.75 36 GLY B O 1
ATOM 8756 N N . ASP B 1 37 ? 14.219 43.469 24.25 1 71.69 37 ASP B N 1
ATOM 8757 C CA . ASP B 1 37 ? 12.852 43.969 24.375 1 71.69 37 ASP B CA 1
ATOM 8758 C C . ASP B 1 37 ? 12.359 43.844 25.812 1 71.69 37 ASP B C 1
ATOM 8760 O O . ASP B 1 37 ? 11.164 44 26.078 1 71.69 37 ASP B O 1
ATOM 8764 N N . GLY B 1 38 ? 13.234 43.562 26.75 1 68.31 38 GLY B N 1
ATOM 8765 C CA . GLY B 1 38 ? 12.906 43.531 28.172 1 68.31 38 GLY B CA 1
ATOM 8766 C C . GLY B 1 38 ? 12.109 42.312 28.578 1 68.31 38 GLY B C 1
ATOM 8767 O O . GLY B 1 38 ? 11.453 42.312 29.609 1 68.31 38 GLY B O 1
ATOM 8768 N N . THR B 1 39 ? 12.055 41.188 27.625 1 73.25 39 THR B N 1
ATOM 8769 C CA . THR B 1 39 ? 11.32 39.969 27.984 1 73.25 39 THR B CA 1
ATOM 8770 C C . THR B 1 39 ? 12.273 38.906 28.5 1 73.25 39 THR B C 1
ATOM 8772 O O . THR B 1 39 ? 13.477 38.969 28.266 1 73.25 39 THR B O 1
ATOM 8775 N N . TYR B 1 40 ? 11.695 38 29.297 1 73.31 40 TYR B N 1
ATOM 8776 C CA . TYR B 1 40 ? 12.484 36.875 29.828 1 73.31 40 TYR B CA 1
ATOM 8777 C C . TYR B 1 40 ? 12.641 35.781 28.797 1 73.31 40 TYR B C 1
ATOM 8779 O O . TYR B 1 40 ? 11.734 35.531 28 1 73.31 40 TYR B O 1
ATOM 8787 N N . VAL B 1 41 ? 13.781 35.156 28.734 1 73.31 41 VAL B N 1
ATOM 8788 C CA . VAL B 1 41 ? 14.039 34 27.859 1 73.31 41 VAL B CA 1
ATOM 8789 C C . VAL B 1 41 ? 13.375 32.75 28.422 1 73.31 41 VAL B C 1
ATOM 8791 O O . VAL B 1 41 ? 13.602 32.406 29.578 1 73.31 41 VAL B O 1
ATOM 8794 N N . ALA B 1 42 ? 12.414 32.25 27.672 1 69.75 42 ALA B N 1
ATOM 8795 C CA . ALA B 1 42 ? 11.672 31.078 28.125 1 69.75 42 ALA B CA 1
ATOM 8796 C C . ALA B 1 42 ? 12.562 29.828 28.078 1 69.75 42 ALA B C 1
ATOM 8798 O O . ALA B 1 42 ? 13.273 29.594 27.109 1 69.75 42 ALA B O 1
ATOM 8799 N N . GLU B 1 43 ? 12.836 29.172 29.188 1 62.41 43 GLU B N 1
ATOM 8800 C CA . GLU B 1 43 ? 13.578 27.922 29.219 1 62.41 43 GLU B CA 1
ATOM 8801 C C . GLU B 1 43 ? 12.641 26.719 29.094 1 62.41 43 GLU B C 1
ATOM 8803 O O . GLU B 1 43 ? 11.617 26.656 29.781 1 62.41 43 GLU B O 1
ATOM 8808 N N . SER B 1 44 ? 12.617 26.062 27.906 1 63 44 SER B N 1
ATOM 8809 C CA . SER B 1 44 ? 11.812 24.844 27.781 1 63 44 SER B CA 1
ATOM 8810 C C . SER B 1 44 ? 12.43 23.688 28.547 1 63 44 SER B C 1
ATOM 8812 O O . SER B 1 44 ? 13.578 23.312 28.297 1 63 44 SER B O 1
ATOM 8814 N N . THR B 1 45 ? 11.859 23.359 29.719 1 63.88 45 THR B N 1
ATOM 8815 C CA . THR B 1 45 ? 12.43 22.234 30.453 1 63.88 45 THR B CA 1
ATOM 8816 C C . THR B 1 45 ? 11.672 20.938 30.141 1 63.88 45 THR B C 1
ATOM 8818 O O . THR B 1 45 ? 10.445 20.906 30.219 1 63.88 45 THR B O 1
ATOM 8821 N N . GLN B 1 46 ? 12.297 19.969 29.391 1 66.94 46 GLN B N 1
ATOM 8822 C CA . GLN B 1 46 ? 11.75 18.641 29.219 1 66.94 46 GLN B CA 1
ATOM 8823 C C . GLN B 1 46 ? 11.93 17.781 30.469 1 66.94 46 GLN B C 1
ATOM 8825 O O . GLN B 1 46 ? 12.953 17.891 31.156 1 66.94 46 GLN B O 1
ATOM 8830 N N . THR B 1 47 ? 10.742 17.141 30.859 1 69.69 47 THR B N 1
ATOM 8831 C CA . THR B 1 47 ? 10.805 16.312 32.062 1 69.69 47 THR B CA 1
ATOM 8832 C C . THR B 1 47 ? 11.312 14.914 31.703 1 69.69 47 THR B C 1
ATOM 8834 O O . THR B 1 47 ? 11.094 14.422 30.594 1 69.69 47 THR B O 1
ATOM 8837 N N . GLY B 1 48 ? 12.156 14.328 32.469 1 62.5 48 GLY B N 1
ATOM 8838 C CA . GLY B 1 48 ? 12.773 13.023 32.281 1 62.5 48 GLY B CA 1
ATOM 8839 C C . GLY B 1 48 ? 11.953 11.883 32.844 1 62.5 48 GLY B C 1
ATOM 8840 O O . GLY B 1 48 ? 10.789 12.062 33.188 1 62.5 48 GLY B O 1
ATOM 8841 N N . LEU B 1 49 ? 12.383 10.703 32.844 1 61.25 49 LEU B N 1
ATOM 8842 C CA . LEU B 1 49 ? 11.773 9.422 33.188 1 61.25 49 LEU B CA 1
ATOM 8843 C C . LEU B 1 49 ? 11.25 9.445 34.625 1 61.25 49 LEU B C 1
ATOM 8845 O O . LEU B 1 49 ? 10.172 8.914 34.906 1 61.25 49 LEU B O 1
ATOM 8849 N N . ALA B 1 50 ? 11.961 10.086 35.469 1 54.31 50 ALA B N 1
ATOM 8850 C CA . ALA B 1 50 ? 11.586 10.062 36.875 1 54.31 50 ALA B CA 1
ATOM 8851 C C . ALA B 1 50 ? 10.25 10.766 37.125 1 54.31 50 ALA B C 1
ATOM 8853 O O . ALA B 1 50 ? 9.406 10.281 37.875 1 54.31 50 ALA B O 1
ATOM 8854 N N . LYS B 1 51 ? 10.062 11.773 36.438 1 65.69 51 LYS B N 1
ATOM 8855 C CA . LYS B 1 51 ? 8.805 12.508 36.594 1 65.69 51 LYS B CA 1
ATOM 8856 C C . LYS B 1 51 ? 7.672 11.812 35.844 1 65.69 51 LYS B C 1
ATOM 8858 O O . LYS B 1 51 ? 6.512 11.891 36.25 1 65.69 51 LYS B O 1
ATOM 8863 N N . ASP B 1 52 ? 8.031 11.141 34.906 1 70.19 52 ASP B N 1
ATOM 8864 C CA . ASP B 1 52 ? 7.027 10.461 34.062 1 70.19 52 ASP B CA 1
ATOM 8865 C C . ASP B 1 52 ? 6.508 9.203 34.781 1 70.19 52 ASP B C 1
ATOM 8867 O O . ASP B 1 52 ? 5.371 8.781 34.531 1 70.19 52 ASP B O 1
ATOM 8871 N N . LEU B 1 53 ? 7.324 8.562 35.5 1 59.44 53 LEU B N 1
ATOM 8872 C CA . LEU B 1 53 ? 6.98 7.312 36.156 1 59.44 53 LEU B CA 1
ATOM 8873 C C . LEU B 1 53 ? 5.746 7.488 37.031 1 59.44 53 LEU B C 1
ATOM 8875 O O . LEU B 1 53 ? 4.988 6.539 37.25 1 59.44 53 LEU B O 1
ATOM 8879 N N . SER B 1 54 ? 5.625 8.719 37.531 1 61.62 54 SER B N 1
ATOM 8880 C CA . SER B 1 54 ? 4.453 8.945 38.375 1 61.62 54 SER B CA 1
ATOM 8881 C C . SER B 1 54 ? 3.166 8.859 37.562 1 61.62 54 SER B C 1
ATOM 8883 O O . SER B 1 54 ? 2.088 8.641 38.125 1 61.62 54 SER B O 1
ATOM 8885 N N . HIS B 1 55 ? 3.34 8.867 36.281 1 69 55 HIS B N 1
ATOM 8886 C CA . HIS B 1 55 ? 2.154 8.867 35.438 1 69 55 HIS B CA 1
ATOM 8887 C C . HIS B 1 55 ? 1.966 7.52 34.75 1 69 55 HIS B C 1
ATOM 8889 O O . HIS B 1 55 ? 1.058 7.359 33.906 1 69 55 HIS B O 1
ATOM 8895 N N . VAL B 1 56 ? 2.879 6.594 35.031 1 67.81 56 VAL B N 1
ATOM 8896 C CA . VAL B 1 56 ? 2.846 5.309 34.344 1 67.81 56 VAL B CA 1
ATOM 8897 C C . VAL B 1 56 ? 2.375 4.219 35.281 1 67.81 56 VAL B C 1
ATOM 8899 O O . VAL B 1 56 ? 2.938 4.051 36.375 1 67.81 56 VAL B O 1
ATOM 8902 N N . ASP B 1 57 ? 1.257 3.623 35 1 68.69 57 ASP B N 1
ATOM 8903 C CA . ASP B 1 57 ? 0.732 2.527 35.812 1 68.69 57 ASP B CA 1
ATOM 8904 C C . ASP B 1 57 ? 1.21 1.177 35.281 1 68.69 57 ASP B C 1
ATOM 8906 O O . ASP B 1 57 ? 1.874 1.11 34.25 1 68.69 57 ASP B O 1
ATOM 8910 N N . LEU B 1 58 ? 1.092 0.135 36.094 1 55.5 58 LEU B N 1
ATOM 8911 C CA . LEU B 1 58 ? 1.528 -1.224 35.812 1 55.5 58 LEU B CA 1
ATOM 8912 C C . LEU B 1 58 ? 0.972 -1.688 34.469 1 55.5 58 LEU B C 1
ATOM 8914 O O . LEU B 1 58 ? 1.653 -2.391 33.719 1 55.5 58 LEU B O 1
ATOM 8918 N N . LYS B 1 59 ? -0.131 -1.312 34.188 1 65.81 59 LYS B N 1
ATOM 8919 C CA . LYS B 1 59 ? -0.763 -1.692 32.938 1 65.81 59 LYS B CA 1
ATOM 8920 C C . LYS B 1 59 ? -0.012 -1.102 31.734 1 65.81 59 LYS B C 1
ATOM 8922 O O . LYS B 1 59 ? 0.091 -1.736 30.688 1 65.81 59 LYS B O 1
ATOM 8927 N N . ASP B 1 60 ? 0.487 -0.006 31.969 1 71.94 60 ASP B N 1
ATOM 8928 C CA . ASP B 1 60 ? 1.257 0.684 30.938 1 71.94 60 ASP B CA 1
ATOM 8929 C C . ASP B 1 60 ? 2.559 -0.056 30.641 1 71.94 60 ASP B C 1
ATOM 8931 O O . ASP B 1 60 ? 2.961 -0.169 29.484 1 71.94 60 ASP B O 1
ATOM 8935 N N . VAL B 1 61 ? 3.104 -0.626 31.625 1 66.19 61 VAL B N 1
ATOM 8936 C CA . VAL B 1 61 ? 4.352 -1.365 31.469 1 66.19 61 VAL B CA 1
ATOM 8937 C C . VAL B 1 61 ? 4.098 -2.637 30.672 1 66.19 61 VAL B C 1
ATOM 8939 O O . VAL B 1 61 ? 4.91 -3.01 29.812 1 66.19 61 VAL B O 1
ATOM 8942 N N . ARG B 1 62 ? 3.012 -3.27 30.969 1 67 62 ARG B N 1
ATOM 8943 C CA . ARG B 1 62 ? 2.654 -4.469 30.219 1 67 62 ARG B CA 1
ATOM 8944 C C . ARG B 1 62 ? 2.43 -4.148 28.75 1 67 62 ARG B C 1
ATOM 8946 O O . ARG B 1 62 ? 2.834 -4.918 27.875 1 67 62 ARG B O 1
ATOM 8953 N N . THR B 1 63 ? 1.774 -3.066 28.594 1 74.19 63 THR B N 1
ATOM 8954 C CA . THR B 1 63 ? 1.54 -2.631 27.219 1 74.19 63 THR B CA 1
ATOM 8955 C C . THR B 1 63 ? 2.861 -2.396 26.484 1 74.19 63 THR B C 1
ATOM 8957 O O . THR B 1 63 ? 3.035 -2.836 25.344 1 74.19 63 THR B O 1
ATOM 8960 N N . LEU B 1 64 ? 3.711 -1.797 27.156 1 71.5 64 LEU B N 1
ATOM 8961 C CA . LEU B 1 64 ? 5.012 -1.509 26.562 1 71.5 64 LEU B CA 1
ATOM 8962 C C . LEU B 1 64 ? 5.781 -2.797 26.281 1 71.5 64 LEU B C 1
ATOM 8964 O O . LEU B 1 64 ? 6.457 -2.916 25.266 1 71.5 64 LEU B O 1
ATOM 8968 N N . ALA B 1 65 ? 5.633 -3.721 27.109 1 65.56 65 ALA B N 1
ATOM 8969 C CA . ALA B 1 65 ? 6.297 -5.012 26.938 1 65.56 65 ALA B CA 1
ATOM 8970 C C . ALA B 1 65 ? 5.762 -5.738 25.703 1 65.56 65 ALA B C 1
ATOM 8972 O O . ALA B 1 65 ? 6.531 -6.348 24.953 1 65.56 65 ALA B O 1
ATOM 8973 N N . GLU B 1 66 ? 4.539 -5.668 25.516 1 69.12 66 GLU B N 1
ATOM 8974 C CA . GLU B 1 66 ? 3.928 -6.32 24.359 1 69.12 66 GLU B CA 1
ATOM 8975 C C . GLU B 1 66 ? 4.363 -5.66 23.062 1 69.12 66 GLU B C 1
ATOM 8977 O O . GLU B 1 66 ? 4.582 -6.34 22.047 1 69.12 66 GLU B O 1
ATOM 8982 N N . VAL B 1 67 ? 4.441 -4.434 23.141 1 70.44 67 VAL B N 1
ATOM 8983 C CA . VAL B 1 67 ? 4.883 -3.689 21.969 1 70.44 67 VAL B CA 1
ATOM 8984 C C . VAL B 1 67 ? 6.324 -4.066 21.625 1 70.44 67 VAL B C 1
ATOM 8986 O O . VAL B 1 67 ? 6.652 -4.289 20.453 1 70.44 67 VAL B O 1
ATOM 8989 N N . VAL B 1 68 ? 7.066 -4.188 22.609 1 62.59 68 VAL B N 1
ATOM 8990 C CA . VAL B 1 68 ? 8.477 -4.523 22.422 1 62.59 68 VAL B CA 1
ATOM 8991 C C . VAL B 1 68 ? 8.602 -5.953 21.891 1 62.59 68 VAL B C 1
ATOM 8993 O O . VAL B 1 68 ? 9.406 -6.223 21 1 62.59 68 VAL B O 1
ATOM 8996 N N . LYS B 1 69 ? 7.887 -6.809 22.438 1 63.28 69 LYS B N 1
ATOM 8997 C CA . LYS B 1 69 ? 7.91 -8.203 22 1 63.28 69 LYS B CA 1
ATOM 8998 C C . LYS B 1 69 ? 7.543 -8.328 20.531 1 63.28 69 LYS B C 1
ATOM 9000 O O . LYS B 1 69 ? 8.219 -9.023 19.781 1 63.28 69 LYS B O 1
ATOM 9005 N N . SER B 1 70 ? 6.52 -7.703 20.203 1 67.44 70 SER B N 1
ATOM 9006 C CA . SER B 1 70 ? 6.086 -7.777 18.812 1 67.44 70 SER B CA 1
ATOM 9007 C C . SER B 1 70 ? 7.121 -7.164 17.875 1 67.44 70 SER B C 1
ATOM 9009 O O . SER B 1 70 ? 7.367 -7.684 16.781 1 67.44 70 SER B O 1
ATOM 9011 N N . ALA B 1 71 ? 7.676 -6.176 18.312 1 64.81 71 ALA B N 1
ATOM 9012 C CA . ALA B 1 71 ? 8.703 -5.523 17.516 1 64.81 71 ALA B CA 1
ATOM 9013 C C . ALA B 1 71 ? 9.945 -6.402 17.391 1 64.81 71 ALA B C 1
ATOM 9015 O O . ALA B 1 71 ? 10.578 -6.445 16.328 1 64.81 71 ALA B O 1
ATOM 9016 N N . ALA B 1 72 ? 10.211 -7.125 18.453 1 57.38 72 ALA B N 1
ATOM 9017 C CA . ALA B 1 72 ? 11.414 -7.957 18.484 1 57.38 72 ALA B CA 1
ATOM 9018 C C . ALA B 1 72 ? 11.219 -9.242 17.688 1 57.38 72 ALA B C 1
ATOM 9020 O O . ALA B 1 72 ? 12.133 -9.695 17 1 57.38 72 ALA B O 1
ATOM 9021 N N . THR B 1 73 ? 10.086 -9.82 17.75 1 64.56 73 THR B N 1
ATOM 9022 C CA . THR B 1 73 ? 9.875 -11.133 17.156 1 64.56 73 THR B CA 1
ATOM 9023 C C . THR B 1 73 ? 9.258 -11.016 15.773 1 64.56 73 THR B C 1
ATOM 9025 O O . THR B 1 73 ? 9.32 -11.961 14.977 1 64.56 73 THR B O 1
ATOM 9028 N N . GLY B 1 74 ? 8.688 -9.93 15.555 1 68.12 74 GLY B N 1
ATOM 9029 C CA . GLY B 1 74 ? 7.98 -9.789 14.289 1 68.12 74 GLY B CA 1
ATOM 9030 C C . GLY B 1 74 ? 6.645 -10.5 14.273 1 68.12 74 GLY B C 1
ATOM 9031 O O . GLY B 1 74 ? 5.961 -10.531 13.25 1 68.12 74 GLY B O 1
ATOM 9032 N N . GLU B 1 75 ? 6.242 -11.133 15.289 1 73.12 75 GLU B N 1
ATOM 9033 C CA . GLU B 1 75 ? 4.973 -11.852 15.367 1 73.12 75 GLU B CA 1
ATOM 9034 C C . GLU B 1 75 ? 3.789 -10.898 15.242 1 73.12 75 GLU B C 1
ATOM 9036 O O . GLU B 1 75 ? 3.848 -9.758 15.719 1 73.12 75 GLU B O 1
ATOM 9041 N N . PRO B 1 76 ? 2.73 -11.406 14.609 1 80.62 76 PRO B N 1
ATOM 9042 C CA . PRO B 1 76 ? 1.557 -10.547 14.453 1 80.62 76 PRO B CA 1
ATOM 9043 C C . PRO B 1 76 ? 0.962 -10.109 15.789 1 80.62 76 PRO B C 1
ATOM 9045 O O . PRO B 1 76 ? 0.977 -10.875 16.75 1 80.62 76 PRO B O 1
ATOM 9048 N N . VAL B 1 77 ? 0.435 -8.883 15.906 1 79.94 77 VAL B N 1
ATOM 9049 C CA . VAL B 1 77 ? -0.145 -8.305 17.109 1 79.94 77 VAL B CA 1
ATOM 9050 C C . VAL B 1 77 ? -1.607 -8.719 17.234 1 79.94 77 VAL B C 1
ATOM 9052 O O . VAL B 1 77 ? -2.365 -8.656 16.266 1 79.94 77 VAL B O 1
ATOM 9055 N N . ASP B 1 78 ? -1.972 -9.305 18.344 1 81.88 78 ASP B N 1
ATOM 9056 C CA . ASP B 1 78 ? -3.383 -9.531 18.641 1 81.88 78 ASP B CA 1
ATOM 9057 C C . ASP B 1 78 ? -4.074 -8.227 19.031 1 81.88 78 ASP B C 1
ATOM 9059 O O . ASP B 1 78 ? -4.152 -7.883 20.219 1 81.88 78 ASP B O 1
ATOM 9063 N N . ASP B 1 79 ? -4.668 -7.539 18.109 1 83.75 79 ASP B N 1
ATOM 9064 C CA . ASP B 1 79 ? -5.215 -6.195 18.297 1 83.75 79 ASP B CA 1
ATOM 9065 C C . ASP B 1 79 ? -6.504 -6.234 19.109 1 83.75 79 ASP B C 1
ATOM 9067 O O . ASP B 1 79 ? -6.973 -5.199 19.594 1 83.75 79 ASP B O 1
ATOM 9071 N N . LYS B 1 80 ? -7.047 -7.363 19.297 1 83.81 80 LYS B N 1
ATOM 9072 C CA . LYS B 1 80 ? -8.25 -7.469 20.125 1 83.81 80 LYS B CA 1
ATOM 9073 C C . LYS B 1 80 ? -7.953 -7.164 21.578 1 83.81 80 LYS B C 1
ATOM 9075 O O . LYS B 1 80 ? -8.867 -6.926 22.375 1 83.81 80 LYS B O 1
ATOM 9080 N N . GLN B 1 81 ? -6.707 -7.094 21.922 1 79.12 81 GLN B N 1
ATOM 9081 C CA . GLN B 1 81 ? -6.301 -6.715 23.281 1 79.12 81 GLN B CA 1
ATOM 9082 C C . GLN B 1 81 ? -6.137 -5.203 23.406 1 79.12 81 GLN B C 1
ATOM 9084 O O . GLN B 1 81 ? -5.688 -4.703 24.438 1 79.12 81 GLN B O 1
ATOM 9089 N N . TYR B 1 82 ? -6.453 -4.418 22.453 1 86.5 82 TYR B N 1
ATOM 9090 C CA . TYR B 1 82 ? -6.473 -2.961 22.422 1 86.5 82 TYR B CA 1
ATOM 9091 C C . TYR B 1 82 ? -5.09 -2.391 22.719 1 86.5 82 TYR B C 1
ATOM 9093 O O . TYR B 1 82 ? -4.953 -1.428 23.469 1 86.5 82 TYR B O 1
ATOM 9101 N N . ILE B 1 83 ? -4.117 -3.105 22.141 1 77.38 83 ILE B N 1
ATOM 9102 C CA . ILE B 1 83 ? -2.738 -2.711 22.422 1 77.38 83 ILE B CA 1
ATOM 9103 C C . ILE B 1 83 ? -2.484 -1.309 21.859 1 77.38 83 ILE B C 1
ATOM 9105 O O . ILE B 1 83 ? -1.877 -0.473 22.531 1 77.38 83 ILE B O 1
ATOM 9109 N N . MET B 1 84 ? -2.863 -1.062 20.688 1 81.25 84 MET B N 1
ATOM 9110 C CA . MET B 1 84 ? -2.656 0.255 20.094 1 81.25 84 MET B CA 1
ATOM 9111 C C . MET B 1 84 ? -3.344 1.339 20.922 1 81.25 84 MET B C 1
ATOM 9113 O O . MET B 1 84 ? -2.754 2.387 21.188 1 81.25 84 MET B O 1
ATOM 9117 N N . GLU B 1 85 ? -4.562 1.152 21.312 1 85.06 85 GLU B N 1
ATOM 9118 C CA . GLU B 1 85 ? -5.32 2.104 22.125 1 85.06 85 GLU B CA 1
ATOM 9119 C C . GLU B 1 85 ? -4.637 2.354 23.453 1 85.06 85 GLU B C 1
ATOM 9121 O O . GLU B 1 85 ? -4.617 3.484 23.953 1 85.06 85 GLU B O 1
ATOM 9126 N N . ARG B 1 86 ? -4.09 1.318 23.984 1 82 86 ARG B N 1
ATOM 9127 C CA . ARG B 1 86 ? -3.396 1.46 25.25 1 82 86 ARG B CA 1
ATOM 9128 C C . ARG B 1 86 ? -2.121 2.281 25.094 1 82 86 ARG B C 1
ATOM 9130 O O . ARG B 1 86 ? -1.733 3.018 26 1 82 86 ARG B O 1
ATOM 9137 N N . VAL B 1 87 ? -1.51 2.15 23.969 1 78.44 87 VAL B N 1
ATOM 9138 C CA . VAL B 1 87 ? -0.354 2.992 23.672 1 78.44 87 VAL B CA 1
ATOM 9139 C C . VAL B 1 87 ? -0.788 4.453 23.578 1 78.44 87 VAL B C 1
ATOM 9141 O O . VAL B 1 87 ? -0.097 5.344 24.078 1 78.44 87 VAL B O 1
ATOM 9144 N N . ILE B 1 88 ? -1.852 4.707 23.047 1 81.44 88 ILE B N 1
ATOM 9145 C CA . ILE B 1 88 ? -2.398 6.055 22.922 1 81.44 88 ILE B CA 1
ATOM 9146 C C . ILE B 1 88 ? -2.748 6.602 24.297 1 81.44 88 ILE B C 1
ATOM 9148 O O . ILE B 1 88 ? -2.463 7.762 24.609 1 81.44 88 ILE B O 1
ATOM 9152 N N . GLN B 1 89 ? -3.318 5.746 25.156 1 82 89 GLN B N 1
ATOM 9153 C CA . GLN B 1 89 ? -3.641 6.141 26.531 1 82 89 GLN B CA 1
ATOM 9154 C C . GLN B 1 89 ? -2.385 6.559 27.281 1 82 89 GLN B C 1
ATOM 9156 O O . GLN B 1 89 ? -2.406 7.531 28.047 1 82 89 GLN B O 1
ATOM 9161 N N . LEU B 1 90 ? -1.401 5.793 27.062 1 77.81 90 LEU B N 1
ATOM 9162 C CA . LEU B 1 90 ? -0.137 6.066 27.734 1 77.81 90 LEU B CA 1
ATOM 9163 C C . LEU B 1 90 ? 0.457 7.387 27.266 1 77.81 90 LEU B C 1
ATOM 9165 O O . LEU B 1 90 ? 0.884 8.211 28.078 1 77.81 90 LEU B O 1
ATOM 9169 N N . ALA B 1 91 ? 0.47 7.613 26.016 1 77.12 91 ALA B N 1
ATOM 9170 C CA . ALA B 1 91 ? 1.04 8.828 25.438 1 77.12 91 ALA B CA 1
ATOM 9171 C C . ALA B 1 91 ? 0.229 10.055 25.844 1 77.12 91 ALA B C 1
ATOM 9173 O O . ALA B 1 91 ? 0.796 11.102 26.188 1 77.12 91 ALA B O 1
ATOM 9174 N N . ALA B 1 92 ? -1.035 9.953 25.828 1 79.56 92 ALA B N 1
ATOM 9175 C CA . ALA B 1 92 ? -1.931 11.062 26.156 1 79.56 92 ALA B CA 1
ATOM 9176 C C . ALA B 1 92 ? -1.916 11.359 27.656 1 79.56 92 ALA B C 1
ATOM 9178 O O . ALA B 1 92 ? -2.227 12.477 28.062 1 79.56 92 ALA B O 1
ATOM 9179 N N . GLY B 1 93 ? -1.558 10.375 28.422 1 78.56 93 GLY B N 1
ATOM 9180 C CA . GLY B 1 93 ? -1.581 10.523 29.875 1 78.56 93 GLY B CA 1
ATOM 9181 C C . GLY B 1 93 ? -0.327 11.172 30.422 1 78.56 93 GLY B C 1
ATOM 9182 O O . GLY B 1 93 ? -0.335 11.695 31.547 1 78.56 93 GLY B O 1
ATOM 9183 N N . LEU B 1 94 ? 0.697 11.242 29.609 1 75.56 94 LEU B N 1
ATOM 9184 C CA . LEU B 1 94 ? 1.948 11.844 30.047 1 75.56 94 LEU B CA 1
ATOM 9185 C C . LEU B 1 94 ? 1.937 13.352 29.797 1 75.56 94 LEU B C 1
ATOM 9187 O O . LEU B 1 94 ? 1.241 13.836 28.906 1 75.56 94 LEU B O 1
ATOM 9191 N N . PRO B 1 95 ? 2.664 14.078 30.641 1 73.12 95 PRO B N 1
ATOM 9192 C CA . PRO B 1 95 ? 2.697 15.531 30.469 1 73.12 95 PRO B CA 1
ATOM 9193 C C . PRO B 1 95 ? 3.277 15.961 29.125 1 73.12 95 PRO B C 1
ATOM 9195 O O . PRO B 1 95 ? 4.059 15.219 28.516 1 73.12 95 PRO B O 1
ATOM 9198 N N . SER B 1 96 ? 2.875 17.016 28.625 1 72.38 96 SER B N 1
ATOM 9199 C CA . SER B 1 96 ? 3.285 17.531 27.328 1 72.38 96 SER B CA 1
ATOM 9200 C C . SER B 1 96 ? 4.793 17.766 27.281 1 72.38 96 SER B C 1
ATOM 9202 O O . SER B 1 96 ? 5.379 17.812 26.188 1 72.38 96 SER B O 1
ATOM 9204 N N . THR B 1 97 ? 5.414 17.875 28.375 1 71.62 97 THR B N 1
ATOM 9205 C CA . THR B 1 97 ? 6.844 18.156 28.422 1 71.62 97 THR B CA 1
ATOM 9206 C C . THR B 1 97 ? 7.645 16.875 28.578 1 71.62 97 THR B C 1
ATOM 9208 O O . THR B 1 97 ? 8.875 16.906 28.641 1 71.62 97 THR B O 1
ATOM 9211 N N . SER B 1 98 ? 6.906 15.773 28.594 1 73.81 98 SER B N 1
ATOM 9212 C CA . SER B 1 98 ? 7.578 14.5 28.828 1 73.81 98 SER B CA 1
ATOM 9213 C C . SER B 1 98 ? 8.398 14.078 27.609 1 73.81 98 SER B C 1
ATOM 9215 O O . SER B 1 98 ? 7.855 13.914 26.516 1 73.81 98 SER B O 1
ATOM 9217 N N . ARG B 1 99 ? 9.664 13.844 27.828 1 74.31 99 ARG B N 1
ATOM 9218 C CA . ARG B 1 99 ? 10.547 13.336 26.781 1 74.31 99 ARG B CA 1
ATOM 9219 C C . ARG B 1 99 ? 10.156 11.922 26.375 1 74.31 99 ARG B C 1
ATOM 9221 O O . ARG B 1 99 ? 10.234 11.562 25.188 1 74.31 99 ARG B O 1
ATOM 9228 N N . ASN B 1 100 ? 9.703 11.172 27.328 1 70.75 100 ASN B N 1
ATOM 9229 C CA . ASN B 1 100 ? 9.312 9.797 27.047 1 70.75 100 ASN B CA 1
ATOM 9230 C C . ASN B 1 100 ? 8.039 9.734 26.203 1 70.75 100 ASN B C 1
ATOM 9232 O O . ASN B 1 100 ? 7.898 8.859 25.359 1 70.75 100 ASN B O 1
ATOM 9236 N N . ALA B 1 101 ? 7.141 10.664 26.547 1 75.38 101 ALA B N 1
ATOM 9237 C CA . ALA B 1 101 ? 5.934 10.742 25.734 1 75.38 101 ALA B CA 1
ATOM 9238 C C . ALA B 1 101 ? 6.262 11.102 24.297 1 75.38 101 ALA B C 1
ATOM 9240 O O . ALA B 1 101 ? 5.66 10.562 23.359 1 75.38 101 ALA B O 1
ATOM 9241 N N . ALA B 1 102 ? 7.223 11.938 24.203 1 76.31 102 ALA B N 1
ATOM 9242 C CA . ALA B 1 102 ? 7.645 12.336 22.859 1 76.31 102 ALA B CA 1
ATOM 9243 C C . ALA B 1 102 ? 8.289 11.172 22.125 1 76.31 102 ALA B C 1
ATOM 9245 O O . ALA B 1 102 ? 8.023 10.961 20.938 1 76.31 102 ALA B O 1
ATOM 9246 N N . GLU B 1 103 ? 9.141 10.383 22.781 1 76.62 103 GLU B N 1
ATOM 9247 C CA . GLU B 1 103 ? 9.82 9.242 22.156 1 76.62 103 GLU B CA 1
ATOM 9248 C C . GLU B 1 103 ? 8.836 8.141 21.797 1 76.62 103 GLU B C 1
ATOM 9250 O O . GLU B 1 103 ? 8.984 7.484 20.766 1 76.62 103 GLU B O 1
ATOM 9255 N N . LEU B 1 104 ? 7.93 7.945 22.688 1 75.75 104 LEU B N 1
ATOM 9256 C CA . LEU B 1 104 ? 6.883 6.969 22.406 1 75.75 104 LEU B CA 1
ATOM 9257 C C . LEU B 1 104 ? 6.07 7.371 21.188 1 75.75 104 LEU B C 1
ATOM 9259 O O . LEU B 1 104 ? 5.758 6.531 20.344 1 75.75 104 LEU B O 1
ATOM 9263 N N . THR B 1 105 ? 5.707 8.633 21.156 1 78.75 105 THR B N 1
ATOM 9264 C CA . THR B 1 105 ? 4.941 9.141 20.016 1 78.75 105 THR B CA 1
ATOM 9265 C C . THR B 1 105 ? 5.742 9.016 18.719 1 78.75 105 THR B C 1
ATOM 9267 O O . THR B 1 105 ? 5.203 8.625 17.688 1 78.75 105 THR B O 1
ATOM 9270 N N . LYS B 1 106 ? 7.02 9.297 18.797 1 77.62 106 LYS B N 1
ATOM 9271 C CA . LYS B 1 106 ? 7.887 9.172 17.625 1 77.62 106 LYS B CA 1
ATOM 9272 C C . LYS B 1 106 ? 7.969 7.723 17.156 1 77.62 106 LYS B C 1
ATOM 9274 O O . LYS B 1 106 ? 7.914 7.453 15.953 1 77.62 106 LYS B O 1
ATOM 9279 N N . SER B 1 107 ? 8.141 6.844 18.047 1 76.75 107 SER B N 1
ATOM 9280 C CA . SER B 1 107 ? 8.203 5.426 17.719 1 76.75 107 SER B CA 1
ATOM 9281 C C . SER B 1 107 ? 6.902 4.953 17.078 1 76.75 107 SER B C 1
ATOM 9283 O O . SER B 1 107 ? 6.914 4.133 16.156 1 76.75 107 SER B O 1
ATOM 9285 N N . PHE B 1 108 ? 5.82 5.434 17.703 1 78.88 108 PHE B N 1
ATOM 9286 C CA . PHE B 1 108 ? 4.508 5.086 17.188 1 78.88 108 PHE B CA 1
ATOM 9287 C C . PHE B 1 108 ? 4.336 5.629 15.766 1 78.88 108 PHE B C 1
ATOM 9289 O O . PHE B 1 108 ? 3.885 4.91 14.875 1 78.88 108 PHE B O 1
ATOM 9296 N N . LEU B 1 109 ? 4.727 6.828 15.531 1 76.88 109 LEU B N 1
ATOM 9297 C CA . LEU B 1 109 ? 4.652 7.441 14.211 1 76.88 109 LEU B CA 1
ATOM 9298 C C . LEU B 1 109 ? 5.539 6.707 13.211 1 76.88 109 LEU B C 1
ATOM 9300 O O . LEU B 1 109 ? 5.156 6.508 12.055 1 76.88 109 LEU B O 1
ATOM 9304 N N . ASN B 1 110 ? 6.715 6.285 13.594 1 79.38 110 ASN B N 1
ATOM 9305 C CA . ASN B 1 110 ? 7.625 5.535 12.734 1 79.38 110 ASN B CA 1
ATOM 9306 C C . ASN B 1 110 ? 7.023 4.203 12.312 1 79.38 110 ASN B C 1
ATOM 9308 O O . ASN B 1 110 ? 7.168 3.789 11.156 1 79.38 110 ASN B O 1
ATOM 9312 N N . MET B 1 111 ? 6.441 3.566 13.258 1 75.69 111 MET B N 1
ATOM 9313 C CA . MET B 1 111 ? 5.785 2.299 12.953 1 75.69 111 MET B CA 1
ATOM 9314 C C . MET B 1 111 ? 4.676 2.496 11.922 1 75.69 111 MET B C 1
ATOM 9316 O O . MET B 1 111 ? 4.602 1.766 10.93 1 75.69 111 MET B O 1
ATOM 9320 N N . LEU B 1 112 ? 3.795 3.502 12.188 1 74.44 112 LEU B N 1
ATOM 9321 C CA . LEU B 1 112 ? 2.684 3.783 11.281 1 74.44 112 LEU B CA 1
ATOM 9322 C C . LEU B 1 112 ? 3.195 4.172 9.898 1 74.44 112 LEU B C 1
ATOM 9324 O O . LEU B 1 112 ? 2.639 3.746 8.883 1 74.44 112 LEU B O 1
ATOM 9328 N N . TRP B 1 113 ? 4.266 4.953 9.836 1 76.5 113 TRP B N 1
ATOM 9329 C CA . TRP B 1 113 ? 4.879 5.355 8.57 1 76.5 113 TRP B CA 1
ATOM 9330 C C . TRP B 1 113 ? 5.406 4.141 7.812 1 76.5 113 TRP B C 1
ATOM 9332 O O . TRP B 1 113 ? 5.18 4.008 6.609 1 76.5 113 TRP B O 1
ATOM 9342 N N . ASN B 1 114 ? 6.035 3.203 8.492 1 73.31 114 ASN B N 1
ATOM 9343 C CA . ASN B 1 114 ? 6.723 2.076 7.867 1 73.31 114 ASN B CA 1
ATOM 9344 C C . ASN B 1 114 ? 5.75 0.958 7.504 1 73.31 114 ASN B C 1
ATOM 9346 O O . ASN B 1 114 ? 6.121 0.011 6.805 1 73.31 114 ASN B O 1
ATOM 9350 N N . ASP B 1 115 ? 4.527 1.097 7.98 1 75.81 115 ASP B N 1
ATOM 9351 C CA . ASP B 1 115 ? 3.5 0.137 7.582 1 75.81 115 ASP B CA 1
ATOM 9352 C C . ASP B 1 115 ? 3.273 0.17 6.074 1 75.81 115 ASP B C 1
ATOM 9354 O O . ASP B 1 115 ? 2.943 -0.853 5.469 1 75.81 115 ASP B O 1
ATOM 9358 N N . LEU B 1 116 ? 3.439 1.357 5.527 1 70.25 116 LEU B N 1
ATOM 9359 C CA . LEU B 1 116 ? 3.191 1.525 4.102 1 70.25 116 LEU B CA 1
ATOM 9360 C C . LEU B 1 116 ? 4.496 1.753 3.346 1 70.25 116 LEU B C 1
ATOM 9362 O O . LEU B 1 116 ? 5.461 2.273 3.908 1 70.25 116 LEU B O 1
ATOM 9366 N N . GLU B 1 117 ? 4.523 1.394 2.135 1 79.88 117 GLU B N 1
ATOM 9367 C CA . GLU B 1 117 ? 5.695 1.609 1.291 1 79.88 117 GLU B CA 1
ATOM 9368 C C . GLU B 1 117 ? 5.715 3.025 0.721 1 79.88 117 GLU B C 1
ATOM 9370 O O . GLU B 1 117 ? 4.684 3.535 0.279 1 79.88 117 GLU B O 1
ATOM 9375 N N . HIS B 1 118 ? 6.836 3.738 0.889 1 72.12 118 HIS B N 1
ATOM 9376 C CA . HIS B 1 118 ? 6.992 5.098 0.389 1 72.12 118 HIS B CA 1
ATOM 9377 C C . HIS B 1 118 ? 8.164 5.195 -0.584 1 72.12 118 HIS B C 1
ATOM 9379 O O . HIS B 1 118 ? 9.32 5.137 -0.175 1 72.12 118 HIS B O 1
ATOM 9385 N N . PRO B 1 119 ? 7.961 5.188 -1.855 1 81.81 119 PRO B N 1
ATOM 9386 C CA . PRO B 1 119 ? 6.66 5.062 -2.516 1 81.81 119 PRO B CA 1
ATOM 9387 C C . PRO B 1 119 ? 6.211 3.609 -2.668 1 81.81 119 PRO B C 1
ATOM 9389 O O . PRO B 1 119 ? 7.008 2.689 -2.457 1 81.81 119 PRO B O 1
ATOM 9392 N N . PRO B 1 120 ? 4.98 3.369 -3.051 1 76.75 120 PRO B N 1
ATOM 9393 C CA . PRO B 1 120 ? 4.539 1.991 -3.287 1 76.75 120 PRO B CA 1
ATOM 9394 C C . PRO B 1 120 ? 5.203 1.361 -4.508 1 76.75 120 PRO B C 1
ATOM 9396 O O . PRO B 1 120 ? 5.5 2.057 -5.484 1 76.75 120 PRO B O 1
ATOM 9399 N N . VAL B 1 121 ? 5.352 0.039 -4.469 1 78.75 121 VAL B N 1
ATOM 9400 C CA . VAL B 1 121 ? 6.109 -0.642 -5.512 1 78.75 121 VAL B CA 1
ATOM 9401 C C . VAL B 1 121 ? 5.152 -1.241 -6.539 1 78.75 121 VAL B C 1
ATOM 9403 O O . VAL B 1 121 ? 5.516 -1.424 -7.703 1 78.75 121 VAL B O 1
ATOM 9406 N N . SER B 1 122 ? 3.939 -1.576 -6.156 1 80.81 122 SER B N 1
ATOM 9407 C CA . SER B 1 122 ? 2.973 -2.219 -7.039 1 80.81 122 SER B CA 1
ATOM 9408 C C . SER B 1 122 ? 1.794 -1.298 -7.332 1 80.81 122 SER B C 1
ATOM 9410 O O . SER B 1 122 ? 1.35 -0.552 -6.457 1 80.81 122 SER B O 1
ATOM 9412 N N . TYR B 1 123 ? 1.307 -1.37 -8.625 1 80.62 123 TYR B N 1
ATOM 9413 C CA . TYR B 1 123 ? 0.229 -0.498 -9.078 1 80.62 123 TYR B CA 1
ATOM 9414 C C . TYR B 1 123 ? -0.803 -1.28 -9.883 1 80.62 123 TYR B C 1
ATOM 9416 O O . TYR B 1 123 ? -0.53 -2.393 -10.344 1 80.62 123 TYR B O 1
ATOM 9424 N N . LEU B 1 124 ? -1.994 -0.773 -9.969 1 83.56 124 LEU B N 1
ATOM 9425 C CA . LEU B 1 124 ? -3.039 -1.346 -10.812 1 83.56 124 LEU B CA 1
ATOM 9426 C C . LEU B 1 124 ? -2.908 -0.857 -12.25 1 83.56 124 LEU B C 1
ATOM 9428 O O . LEU B 1 124 ? -2.111 0.04 -12.531 1 83.56 124 LEU B O 1
ATOM 9432 N N . GLY B 1 125 ? -3.648 -1.492 -13.18 1 83 125 GLY B N 1
ATOM 9433 C CA . GLY B 1 125 ? -3.744 -1.042 -14.562 1 83 125 GLY B CA 1
ATOM 9434 C C . GLY B 1 125 ? -3.041 -1.964 -15.539 1 83 125 GLY B C 1
ATOM 9435 O O . GLY B 1 125 ? -2.137 -2.709 -15.164 1 83 125 GLY B O 1
ATOM 9436 N N . ALA B 1 126 ? -3.404 -1.829 -16.734 1 73.81 126 ALA B N 1
ATOM 9437 C CA . ALA B 1 126 ? -2.904 -2.705 -17.797 1 73.81 126 ALA B CA 1
ATOM 9438 C C . ALA B 1 126 ? -1.414 -2.479 -18.031 1 73.81 126 ALA B C 1
ATOM 9440 O O . ALA B 1 126 ? -0.671 -3.426 -18.297 1 73.81 126 ALA B O 1
ATOM 9441 N N . ASP B 1 127 ? -1.049 -1.243 -17.812 1 76 127 ASP B N 1
ATOM 9442 C CA . ASP B 1 127 ? 0.347 -0.91 -18.094 1 76 127 ASP B CA 1
ATOM 9443 C C . ASP B 1 127 ? 1.271 -1.537 -17.047 1 76 127 ASP B C 1
ATOM 9445 O O . ASP B 1 127 ? 2.436 -1.818 -17.328 1 76 127 ASP B O 1
ATOM 9449 N N . SER B 1 128 ? 0.673 -1.789 -15.953 1 78.75 128 SER B N 1
ATOM 9450 C CA . SER B 1 128 ? 1.497 -2.34 -14.883 1 78.75 128 SER B CA 1
ATOM 9451 C C . SER B 1 128 ? 1.361 -3.857 -14.812 1 78.75 128 SER B C 1
ATOM 9453 O O . SER B 1 128 ? 2.225 -4.535 -14.25 1 78.75 128 SER B O 1
ATOM 9455 N N . MET B 1 129 ? 0.404 -4.391 -15.406 1 83.56 129 MET B N 1
ATOM 9456 C CA . MET B 1 129 ? 0.111 -5.812 -15.242 1 83.56 129 MET B CA 1
ATOM 9457 C C . MET B 1 129 ? 1.019 -6.66 -16.125 1 83.56 129 MET B C 1
ATOM 9459 O O . MET B 1 129 ? 1.306 -7.816 -15.797 1 83.56 129 MET B O 1
ATOM 9463 N N . HIS B 1 130 ? 1.417 -6.082 -17.234 1 88.25 130 HIS B N 1
ATOM 9464 C CA . HIS B 1 130 ? 2.188 -6.867 -18.188 1 88.25 130 HIS B CA 1
ATOM 9465 C C . HIS B 1 130 ? 3.645 -6.418 -18.234 1 88.25 130 HIS B C 1
ATOM 9467 O O . HIS B 1 130 ? 3.949 -5.262 -17.922 1 88.25 130 HIS B O 1
ATOM 9473 N N . ARG B 1 131 ? 4.48 -7.426 -18.531 1 92.44 131 ARG B N 1
ATOM 9474 C CA . ARG B 1 131 ? 5.883 -7.105 -18.781 1 92.44 131 ARG B CA 1
ATOM 9475 C C . ARG B 1 131 ? 6.062 -6.52 -20.172 1 92.44 131 ARG B C 1
ATOM 9477 O O . ARG B 1 131 ? 5.523 -7.043 -21.156 1 92.44 131 ARG B O 1
ATOM 9484 N N . LYS B 1 132 ? 6.793 -5.391 -20.25 1 92.06 132 LYS B N 1
ATOM 9485 C CA . LYS B 1 132 ? 7.098 -4.832 -21.562 1 92.06 132 LYS B CA 1
ATOM 9486 C C . LYS B 1 132 ? 8.133 -5.68 -22.297 1 92.06 132 LYS B C 1
ATOM 9488 O O . LYS B 1 132 ? 8.984 -6.309 -21.672 1 92.06 132 LYS B O 1
ATOM 9493 N N . ALA B 1 133 ? 8.078 -5.68 -23.609 1 93.44 133 ALA B N 1
ATOM 9494 C CA . ALA B 1 133 ? 8.906 -6.551 -24.438 1 93.44 133 ALA B CA 1
ATOM 9495 C C . ALA B 1 133 ? 10.391 -6.281 -24.188 1 93.44 133 ALA B C 1
ATOM 9497 O O . ALA B 1 133 ? 11.211 -7.203 -24.234 1 93.44 133 ALA B O 1
ATOM 9498 N N . ASP B 1 134 ? 10.742 -5.039 -23.922 1 94 134 ASP B N 1
ATOM 9499 C CA . ASP B 1 134 ? 12.156 -4.695 -23.781 1 94 134 ASP B CA 1
ATOM 9500 C C . ASP B 1 134 ? 12.578 -4.664 -22.312 1 94 134 ASP B C 1
ATOM 9502 O O . ASP B 1 134 ? 13.672 -4.203 -21.984 1 94 134 ASP B O 1
ATOM 9506 N N . GLY B 1 135 ? 11.68 -5.035 -21.438 1 92.75 135 GLY B N 1
ATOM 9507 C CA . GLY B 1 135 ? 12 -5.098 -20.016 1 92.75 135 GLY B CA 1
ATOM 9508 C C . GLY B 1 135 ? 11.875 -3.758 -19.328 1 92.75 135 GLY B C 1
ATOM 9509 O O . GLY B 1 135 ? 12.086 -3.662 -18.109 1 92.75 135 GLY B O 1
ATOM 9510 N N . SER B 1 136 ? 11.523 -2.689 -20.047 1 93.38 136 SER B N 1
ATOM 9511 C CA . SER B 1 136 ? 11.328 -1.389 -19.422 1 93.38 136 SER B CA 1
ATOM 9512 C C . SER B 1 136 ? 10.117 -1.405 -18.484 1 93.38 136 SER B C 1
ATOM 9514 O O . SER B 1 136 ? 9.227 -2.244 -18.625 1 93.38 136 SER B O 1
ATOM 9516 N N . GLY B 1 137 ? 10.117 -0.571 -17.453 1 89.06 137 GLY B N 1
ATOM 9517 C CA . GLY B 1 137 ? 8.977 -0.418 -16.562 1 89.06 137 GLY B CA 1
ATOM 9518 C C . GLY B 1 137 ? 8.938 -1.462 -15.469 1 89.06 137 GLY B C 1
ATOM 9519 O O . GLY B 1 137 ? 7.996 -1.5 -14.672 1 89.06 137 GLY B O 1
ATOM 9520 N N . ASN B 1 138 ? 9.945 -2.373 -15.484 1 90.62 138 ASN B N 1
ATOM 9521 C CA . ASN B 1 138 ? 10 -3.328 -14.383 1 90.62 138 ASN B CA 1
ATOM 9522 C C . ASN B 1 138 ? 10.195 -2.629 -13.039 1 90.62 138 ASN B C 1
ATOM 9524 O O . ASN B 1 138 ? 9.781 -3.146 -12 1 90.62 138 ASN B O 1
ATOM 9528 N N . ASN B 1 139 ? 10.914 -1.535 -13.039 1 88 139 ASN B N 1
ATOM 9529 C CA . ASN B 1 139 ? 10.938 -0.564 -11.945 1 88 139 ASN B CA 1
ATOM 9530 C C . ASN B 1 139 ? 10.172 0.703 -12.312 1 88 139 ASN B C 1
ATOM 9532 O O . ASN B 1 139 ? 10.508 1.386 -13.281 1 88 139 ASN B O 1
ATOM 9536 N N . ARG B 1 140 ? 9.227 1.002 -11.578 1 83.5 140 ARG B N 1
ATOM 9537 C CA . ARG B 1 140 ? 8.336 2.104 -11.922 1 83.5 140 ARG B CA 1
ATOM 9538 C C . ARG B 1 140 ? 9.039 3.447 -11.789 1 83.5 140 ARG B C 1
ATOM 9540 O O . ARG B 1 140 ? 8.766 4.379 -12.547 1 83.5 140 ARG B O 1
ATOM 9547 N N . PHE B 1 141 ? 9.953 3.619 -10.961 1 84 141 PHE B N 1
ATOM 9548 C CA . PHE B 1 141 ? 10.594 4.895 -10.664 1 84 141 PHE B CA 1
ATOM 9549 C C . PHE B 1 141 ? 11.836 5.09 -11.516 1 84 141 PHE B C 1
ATOM 9551 O O . PHE B 1 141 ? 12.242 6.223 -11.781 1 84 141 PHE B O 1
ATOM 9558 N N . TRP B 1 142 ? 12.391 4.012 -11.898 1 87.94 142 TRP B N 1
ATOM 9559 C CA . TRP B 1 142 ? 13.477 4 -12.875 1 87.94 142 TRP B CA 1
ATOM 9560 C C . TRP B 1 142 ? 13.133 3.1 -14.055 1 87.94 142 TRP B C 1
ATOM 9562 O O . TRP B 1 142 ? 13.719 2.027 -14.219 1 87.94 142 TRP B O 1
ATOM 9572 N N . PRO B 1 143 ? 12.289 3.572 -14.875 1 87.62 143 PRO B N 1
ATOM 9573 C CA . PRO B 1 143 ? 11.656 2.715 -15.883 1 87.62 143 PRO B CA 1
ATOM 9574 C C . PRO B 1 143 ? 12.664 2.139 -16.875 1 87.62 143 PRO B C 1
ATOM 9576 O O . PRO B 1 143 ? 12.398 1.11 -17.5 1 87.62 143 PRO B O 1
ATOM 9579 N N . GLN B 1 144 ? 13.898 2.744 -17.016 1 89.69 144 GLN B N 1
ATOM 9580 C CA . GLN B 1 144 ? 14.867 2.254 -17.984 1 89.69 144 GLN B CA 1
ATOM 9581 C C . GLN B 1 144 ? 15.875 1.306 -17.344 1 89.69 144 GLN B C 1
ATOM 9583 O O . GLN B 1 144 ? 16.703 0.714 -18.031 1 89.69 144 GLN B O 1
ATOM 9588 N N . LEU B 1 145 ? 15.711 1.109 -16.094 1 91.88 145 LEU B N 1
ATOM 9589 C CA . LEU B 1 145 ? 16.625 0.212 -15.383 1 91.88 145 LEU B CA 1
ATOM 9590 C C . LEU B 1 145 ? 16.5 -1.21 -15.922 1 91.88 145 LEU B C 1
ATOM 9592 O O . LEU B 1 145 ? 15.461 -1.854 -15.773 1 91.88 145 LEU B O 1
ATOM 9596 N N . GLY B 1 146 ? 17.625 -1.727 -16.594 1 93.12 146 GLY B N 1
ATOM 9597 C CA . GLY B 1 146 ? 17.703 -3.088 -17.094 1 93.12 146 GLY B CA 1
ATOM 9598 C C . GLY B 1 146 ? 17 -3.275 -18.438 1 93.12 146 GLY B C 1
ATOM 9599 O O . GLY B 1 146 ? 16.922 -4.391 -18.953 1 93.12 146 GLY B O 1
ATOM 9600 N N . ALA B 1 147 ? 16.406 -2.223 -19 1 94.19 147 ALA B N 1
ATOM 9601 C CA . ALA B 1 147 ? 15.75 -2.322 -20.297 1 94.19 147 ALA B CA 1
ATOM 9602 C C . ALA B 1 147 ? 16.75 -2.66 -21.391 1 94.19 147 ALA B C 1
ATOM 9604 O O . ALA B 1 147 ? 17.938 -2.328 -21.281 1 94.19 147 ALA B O 1
ATOM 9605 N N . ALA B 1 148 ? 16.234 -3.416 -22.375 1 96 148 ALA B N 1
ATOM 9606 C CA . ALA B 1 148 ? 17.062 -3.637 -23.562 1 96 148 ALA B CA 1
ATOM 9607 C C . ALA B 1 148 ? 17.578 -2.316 -24.125 1 96 148 ALA B C 1
ATOM 9609 O O . ALA B 1 148 ? 16.844 -1.322 -24.156 1 96 148 ALA B O 1
ATOM 9610 N N . GLY B 1 149 ? 18.812 -2.391 -24.562 1 93.38 149 GLY B N 1
ATOM 9611 C CA . GLY B 1 149 ? 19.406 -1.189 -25.141 1 93.38 149 GLY B CA 1
ATOM 9612 C C . GLY B 1 149 ? 20.078 -0.313 -24.094 1 93.38 149 GLY B C 1
ATOM 9613 O O . GLY B 1 149 ? 20.547 0.787 -24.406 1 93.38 149 GLY B O 1
ATOM 9614 N N . SER B 1 150 ? 20.141 -0.812 -22.891 1 91.75 150 SER B N 1
ATOM 9615 C CA . SER B 1 150 ? 20.797 -0.044 -21.844 1 91.75 150 SER B CA 1
ATOM 9616 C C . SER B 1 150 ? 22.234 -0.497 -21.641 1 91.75 150 SER B C 1
ATOM 9618 O O . SER B 1 150 ? 22.625 -1.589 -22.062 1 91.75 150 SER B O 1
ATOM 9620 N N . ALA B 1 151 ? 23.062 0.355 -21 1 90.25 151 ALA B N 1
ATOM 9621 C CA . ALA B 1 151 ? 24.469 0.098 -20.766 1 90.25 151 ALA B CA 1
ATOM 9622 C C . ALA B 1 151 ? 24.672 -0.973 -19.703 1 90.25 151 ALA B C 1
ATOM 9624 O O . ALA B 1 151 ? 23.844 -1.11 -18.797 1 90.25 151 ALA B O 1
ATOM 9625 N N . TYR B 1 152 ? 25.734 -1.765 -19.844 1 93 152 TYR B N 1
ATOM 9626 C CA . TYR B 1 152 ? 26.156 -2.65 -18.766 1 93 152 TYR B CA 1
ATOM 9627 C C . TYR B 1 152 ? 26.531 -1.854 -17.531 1 93 152 TYR B C 1
ATOM 9629 O O . TYR B 1 152 ? 27.062 -0.745 -17.625 1 93 152 TYR B O 1
ATOM 9637 N N . ALA B 1 153 ? 26.203 -2.387 -16.359 1 90.69 153 ALA B N 1
ATOM 9638 C CA . ALA B 1 153 ? 26.672 -1.799 -15.102 1 90.69 153 ALA B CA 1
ATOM 9639 C C . ALA B 1 153 ? 28.109 -2.197 -14.805 1 90.69 153 ALA B C 1
ATOM 9641 O O . ALA B 1 153 ? 28.641 -3.133 -15.414 1 90.69 153 ALA B O 1
ATOM 9642 N N . ARG B 1 154 ? 28.812 -1.43 -14.023 1 88.69 154 ARG B N 1
ATOM 9643 C CA . ARG B 1 154 ? 30.125 -1.75 -13.445 1 88.69 154 ARG B CA 1
ATOM 9644 C C . ARG B 1 154 ? 30.016 -1.938 -11.938 1 88.69 154 ARG B C 1
ATOM 9646 O O . ARG B 1 154 ? 29.641 -1.017 -11.219 1 88.69 154 ARG B O 1
ATOM 9653 N N . SER B 1 155 ? 30.328 -3.082 -11.492 1 85.75 155 SER B N 1
ATOM 9654 C CA . SER B 1 155 ? 30.219 -3.361 -10.062 1 85.75 155 SER B CA 1
ATOM 9655 C C . SER B 1 155 ? 31.547 -3.125 -9.352 1 85.75 155 SER B C 1
ATOM 9657 O O . SER B 1 155 ? 31.594 -2.555 -8.266 1 85.75 155 SER B O 1
ATOM 9659 N N . VAL B 1 156 ? 32.625 -3.537 -10.055 1 88.19 156 VAL B N 1
ATOM 9660 C CA . VAL B 1 156 ? 33.938 -3.541 -9.43 1 88.19 156 VAL B CA 1
ATOM 9661 C C . VAL B 1 156 ? 34.719 -2.299 -9.859 1 88.19 156 VAL B C 1
ATOM 9663 O O . VAL B 1 156 ? 34.812 -1.998 -11.047 1 88.19 156 VAL B O 1
ATOM 9666 N N . ARG B 1 157 ? 35.312 -1.508 -8.945 1 86.88 157 ARG B N 1
ATOM 9667 C CA . ARG B 1 157 ? 36.188 -0.377 -9.227 1 86.88 157 ARG B CA 1
ATOM 9668 C C . ARG B 1 157 ? 37.594 -0.85 -9.555 1 86.88 157 ARG B C 1
ATOM 9670 O O . ARG B 1 157 ? 38.281 -1.447 -8.719 1 86.88 157 ARG B O 1
ATOM 9677 N N . PRO B 1 158 ? 37.969 -0.719 -10.797 1 90.38 158 PRO B N 1
ATOM 9678 C CA . PRO B 1 158 ? 39.344 -1.132 -11.164 1 90.38 158 PRO B CA 1
ATOM 9679 C C . PRO B 1 158 ? 40.406 -0.192 -10.617 1 90.38 158 PRO B C 1
ATOM 9681 O O . PRO B 1 158 ? 40.844 0.741 -11.305 1 90.38 158 PRO B O 1
ATOM 9684 N N . LYS B 1 159 ? 40.938 -0.435 -9.508 1 89.19 159 LYS B N 1
ATOM 9685 C CA . LYS B 1 159 ? 41.844 0.461 -8.805 1 89.19 159 LYS B CA 1
ATOM 9686 C C . LYS B 1 159 ? 43.312 0.047 -9.016 1 89.19 159 LYS B C 1
ATOM 9688 O O . LYS B 1 159 ? 44.219 0.838 -8.789 1 89.19 159 LYS B O 1
ATOM 9693 N N . THR B 1 160 ? 43.5 -1.195 -9.445 1 88.38 160 THR B N 1
ATOM 9694 C CA . THR B 1 160 ? 44.844 -1.728 -9.602 1 88.38 160 THR B CA 1
ATOM 9695 C C . THR B 1 160 ? 45.5 -1.183 -10.867 1 88.38 160 THR B C 1
ATOM 9697 O O . THR B 1 160 ? 44.906 -1.222 -11.945 1 88.38 160 THR B O 1
ATOM 9700 N N . MET B 1 161 ? 46.719 -0.604 -10.719 1 84.88 161 MET B N 1
ATOM 9701 C CA . MET B 1 161 ? 47.469 -0.145 -11.883 1 84.88 161 MET B CA 1
ATOM 9702 C C . MET B 1 161 ? 48.094 -1.322 -12.641 1 84.88 161 MET B C 1
ATOM 9704 O O . MET B 1 161 ? 49.062 -1.897 -12.195 1 84.88 161 MET B O 1
ATOM 9708 N N . GLN B 1 162 ? 47.562 -1.745 -13.75 1 87.19 162 GLN B N 1
ATOM 9709 C CA . GLN B 1 162 ? 48.062 -2.82 -14.602 1 87.19 162 GLN B CA 1
ATOM 9710 C C . GLN B 1 162 ? 48.844 -2.268 -15.797 1 87.19 162 GLN B C 1
ATOM 9712 O O . GLN B 1 162 ? 48.5 -1.203 -16.312 1 87.19 162 GLN B O 1
ATOM 9717 N N . SER B 1 163 ? 49.875 -2.996 -16.141 1 83.88 163 SER B N 1
ATOM 9718 C CA . SER B 1 163 ? 50.562 -2.607 -17.359 1 83.88 163 SER B CA 1
ATOM 9719 C C . SER B 1 163 ? 49.625 -2.588 -18.562 1 83.88 163 SER B C 1
ATOM 9721 O O . SER B 1 163 ? 48.781 -3.477 -18.703 1 83.88 163 SER B O 1
ATOM 9723 N N . PRO B 1 164 ? 49.719 -1.499 -19.406 1 84.62 164 PRO B N 1
ATOM 9724 C CA . PRO B 1 164 ? 48.906 -1.494 -20.625 1 84.62 164 PRO B CA 1
ATOM 9725 C C . PRO B 1 164 ? 49.375 -2.555 -21.625 1 84.62 164 PRO B C 1
ATOM 9727 O O . PRO B 1 164 ? 48.594 -2.902 -22.531 1 84.62 164 PRO B O 1
ATOM 9730 N N . SER B 1 165 ? 50.594 -3 -21.406 1 88.25 165 SER B N 1
ATOM 9731 C CA . SER B 1 165 ? 51.094 -4.051 -22.281 1 88.25 165 SER B CA 1
ATOM 9732 C C . SER B 1 165 ? 50.75 -5.434 -21.734 1 88.25 165 SER B C 1
ATOM 9734 O O . SER B 1 165 ? 51.625 -6.113 -21.172 1 88.25 165 SER B O 1
ATOM 9736 N N . LEU B 1 166 ? 49.656 -5.891 -21.969 1 92.5 166 LEU B N 1
ATOM 9737 C CA . LEU B 1 166 ? 49.188 -7.184 -21.484 1 92.5 166 LEU B CA 1
ATOM 9738 C C . LEU B 1 166 ? 49.562 -8.297 -22.453 1 92.5 166 LEU B C 1
ATOM 9740 O O . LEU B 1 166 ? 49.812 -8.047 -23.625 1 92.5 166 LEU B O 1
ATOM 9744 N N . PRO B 1 167 ? 49.625 -9.539 -21.906 1 93.19 167 PRO B N 1
ATOM 9745 C CA . PRO B 1 167 ? 49.969 -10.664 -22.781 1 93.19 167 PRO B CA 1
ATOM 9746 C C . PRO B 1 167 ? 48.969 -10.836 -23.938 1 93.19 167 PRO B C 1
ATOM 9748 O O . PRO B 1 167 ? 47.812 -10.523 -23.781 1 93.19 167 PRO B O 1
ATOM 9751 N N . ASP B 1 168 ? 49.531 -11.375 -25.031 1 92.88 168 ASP B N 1
ATOM 9752 C CA . ASP B 1 168 ? 48.719 -11.602 -26.203 1 92.88 168 ASP B CA 1
ATOM 9753 C C . ASP B 1 168 ? 47.594 -12.617 -25.891 1 92.88 168 ASP B C 1
ATOM 9755 O O . ASP B 1 168 ? 47.875 -13.672 -25.328 1 92.88 168 ASP B O 1
ATOM 9759 N N . PRO B 1 169 ? 46.312 -12.312 -26.266 1 94.19 169 PRO B N 1
ATOM 9760 C CA . PRO B 1 169 ? 45.188 -13.164 -25.906 1 94.19 169 PRO B CA 1
ATOM 9761 C C . PRO B 1 169 ? 45.312 -14.586 -26.453 1 94.19 169 PRO B C 1
ATOM 9763 O O . PRO B 1 169 ? 44.938 -15.547 -25.781 1 94.19 169 PRO B O 1
ATOM 9766 N N . GLU B 1 170 ? 45.812 -14.75 -27.641 1 91.38 170 GLU B N 1
ATOM 9767 C CA . GLU B 1 170 ? 45.938 -16.094 -28.219 1 91.38 170 GLU B CA 1
ATOM 9768 C C . GLU B 1 170 ? 47 -16.891 -27.469 1 91.38 170 GLU B C 1
ATOM 9770 O O . GLU B 1 170 ? 46.875 -18.109 -27.312 1 91.38 170 GLU B O 1
ATOM 9775 N N . THR B 1 171 ? 48.062 -16.219 -27.094 1 93.06 171 THR B N 1
ATOM 9776 C CA . THR B 1 171 ? 49.094 -16.875 -26.281 1 93.06 171 THR B CA 1
ATOM 9777 C C . THR B 1 171 ? 48.5 -17.344 -24.953 1 93.06 171 THR B C 1
ATOM 9779 O O . THR B 1 171 ? 48.781 -18.438 -24.5 1 93.06 171 THR B O 1
ATOM 9782 N N . ILE B 1 172 ? 47.688 -16.469 -24.375 1 95.69 172 ILE B N 1
ATOM 9783 C CA . ILE B 1 172 ? 47.031 -16.828 -23.125 1 95.69 172 ILE B CA 1
ATOM 9784 C C . ILE B 1 172 ? 46.188 -18.078 -23.344 1 95.69 172 ILE B C 1
ATOM 9786 O O . ILE B 1 172 ? 46.188 -19 -22.516 1 95.69 172 ILE B O 1
ATOM 9790 N N . PHE B 1 173 ? 45.406 -18.156 -24.453 1 94.38 173 PHE B N 1
ATOM 9791 C CA . PHE B 1 173 ? 44.562 -19.297 -24.75 1 94.38 173 PHE B CA 1
ATOM 9792 C C . PHE B 1 173 ? 45.375 -20.578 -24.859 1 94.38 173 PHE B C 1
ATOM 9794 O O . PHE B 1 173 ? 45.062 -21.594 -24.219 1 94.38 173 PHE B O 1
ATOM 9801 N N . ASP B 1 174 ? 46.469 -20.531 -25.562 1 92.5 174 ASP B N 1
ATOM 9802 C CA . ASP B 1 174 ? 47.25 -21.719 -25.844 1 92.5 174 ASP B CA 1
ATOM 9803 C C . ASP B 1 174 ? 47.969 -22.219 -24.578 1 92.5 174 ASP B C 1
ATOM 9805 O O . ASP B 1 174 ? 48.156 -23.422 -24.406 1 92.5 174 ASP B O 1
ATOM 9809 N N . CYS B 1 175 ? 48.219 -21.281 -23.688 1 93.06 175 CYS B N 1
ATOM 9810 C CA . CYS B 1 175 ? 49 -21.641 -22.484 1 93.06 175 CYS B CA 1
ATOM 9811 C C . CYS B 1 175 ? 48.062 -22.109 -21.375 1 93.06 175 CYS B C 1
ATOM 9813 O O . CYS B 1 175 ? 48.406 -23.062 -20.656 1 93.06 175 CYS B O 1
ATOM 9815 N N . LEU B 1 176 ? 47 -21.453 -21.297 1 95.12 176 LEU B N 1
ATOM 9816 C CA . LEU B 1 176 ? 46.25 -21.609 -20.047 1 95.12 176 LEU B CA 1
ATOM 9817 C C . LEU B 1 176 ? 44.906 -22.25 -20.297 1 95.12 176 LEU B C 1
ATOM 9819 O O . LEU B 1 176 ? 44.344 -22.938 -19.422 1 95.12 176 LEU B O 1
ATOM 9823 N N . LEU B 1 177 ? 44.219 -22.047 -21.469 1 95.56 177 LEU B N 1
ATOM 9824 C CA . LEU B 1 177 ? 42.812 -22.344 -21.609 1 95.56 177 LEU B CA 1
ATOM 9825 C C . LEU B 1 177 ? 42.594 -23.562 -22.484 1 95.56 177 LEU B C 1
ATOM 9827 O O . LEU B 1 177 ? 41.656 -24.328 -22.266 1 95.56 177 LEU B O 1
ATOM 9831 N N . ARG B 1 178 ? 43.438 -23.828 -23.422 1 94.12 178 ARG B N 1
ATOM 9832 C CA . ARG B 1 178 ? 43.25 -24.844 -24.453 1 94.12 178 ARG B CA 1
ATOM 9833 C C . ARG B 1 178 ? 43.156 -26.234 -23.844 1 94.12 178 ARG B C 1
ATOM 9835 O O . ARG B 1 178 ? 44 -26.656 -23.078 1 94.12 178 ARG B O 1
ATOM 9842 N N . ARG B 1 179 ? 42 -26.906 -24.234 1 94.19 179 ARG B N 1
ATOM 9843 C CA . ARG B 1 179 ? 41.75 -28.266 -23.75 1 94.19 179 ARG B CA 1
ATOM 9844 C C . ARG B 1 179 ? 42.812 -29.219 -24.281 1 94.19 179 ARG B C 1
ATOM 9846 O O . ARG B 1 179 ? 43.062 -29.266 -25.484 1 94.19 179 ARG B O 1
ATOM 9853 N N . LYS B 1 180 ? 43.406 -29.938 -23.359 1 88.44 180 LYS B N 1
ATOM 9854 C CA . LYS B 1 180 ? 44.375 -30.984 -23.719 1 88.44 180 LYS B CA 1
ATOM 9855 C C . LYS B 1 180 ? 43.688 -32.344 -23.797 1 88.44 180 LYS B C 1
ATOM 9857 O O . LYS B 1 180 ? 43.875 -33.094 -24.75 1 88.44 180 LYS B O 1
ATOM 9862 N N . GLU B 1 181 ? 42.906 -32.594 -22.828 1 91.06 181 GLU B N 1
ATOM 9863 C CA . GLU B 1 181 ? 42.125 -33.844 -22.766 1 91.06 181 GLU B CA 1
ATOM 9864 C C . GLU B 1 181 ? 40.719 -33.562 -22.25 1 91.06 181 GLU B C 1
ATOM 9866 O O . GLU B 1 181 ? 40.531 -32.781 -21.312 1 91.06 181 GLU B O 1
ATOM 9871 N N . TYR B 1 182 ? 39.781 -34.188 -23.031 1 93.81 182 TYR B N 1
ATOM 9872 C CA . TYR B 1 182 ? 38.406 -34.094 -22.547 1 93.81 182 TYR B CA 1
ATOM 9873 C C . TYR B 1 182 ? 38.219 -34.906 -21.266 1 93.81 182 TYR B C 1
ATOM 9875 O O . TYR B 1 182 ? 38.562 -36.094 -21.203 1 93.81 182 TYR B O 1
ATOM 9883 N N . ARG B 1 183 ? 37.719 -34.25 -20.266 1 95.19 183 ARG B N 1
ATOM 9884 C CA . ARG B 1 183 ? 37.344 -34.906 -19.016 1 95.19 183 ARG B CA 1
ATOM 9885 C C . ARG B 1 183 ? 35.875 -34.719 -18.703 1 95.19 183 ARG B C 1
ATOM 9887 O O . ARG B 1 183 ? 35.344 -33.594 -18.75 1 95.19 183 ARG B O 1
ATOM 9894 N N . GLU B 1 184 ? 35.25 -35.812 -18.406 1 96.44 184 GLU B N 1
ATOM 9895 C CA . GLU B 1 184 ? 33.812 -35.781 -18.062 1 96.44 184 GLU B CA 1
ATOM 9896 C C . GLU B 1 184 ? 33.594 -34.938 -16.797 1 96.44 184 GLU B C 1
ATOM 9898 O O . GLU B 1 184 ? 34.438 -34.906 -15.898 1 96.44 184 GLU B O 1
ATOM 9903 N N . HIS B 1 185 ? 32.531 -34.25 -16.797 1 97.12 185 HIS B N 1
ATOM 9904 C CA . HIS B 1 185 ? 32.156 -33.531 -15.602 1 97.12 185 HIS B CA 1
ATOM 9905 C C . HIS B 1 185 ? 32.156 -34.406 -14.375 1 97.12 185 HIS B C 1
ATOM 9907 O O . HIS B 1 185 ? 31.656 -35.562 -14.422 1 97.12 185 HIS B O 1
ATOM 9913 N N . PRO B 1 186 ? 32.656 -33.969 -13.312 1 95.19 186 PRO B N 1
ATOM 9914 C CA . PRO B 1 186 ? 32.812 -34.844 -12.148 1 95.19 186 PRO B CA 1
ATOM 9915 C C . PRO B 1 186 ? 31.5 -35.375 -11.609 1 95.19 186 PRO B C 1
ATOM 9917 O O . PRO B 1 186 ? 31.453 -36.5 -11.07 1 95.19 186 PRO B O 1
ATOM 9920 N N . ASN B 1 187 ? 30.438 -34.656 -11.719 1 96.12 187 ASN B N 1
ATOM 9921 C CA . ASN B 1 187 ? 29.141 -35.062 -11.203 1 96.12 187 ASN B CA 1
ATOM 9922 C C . ASN B 1 187 ? 28.234 -35.594 -12.32 1 96.12 187 ASN B C 1
ATOM 9924 O O . ASN B 1 187 ? 27.016 -35.688 -12.141 1 96.12 187 ASN B O 1
ATOM 9928 N N . LYS B 1 188 ? 28.844 -35.781 -13.438 1 97.94 188 LYS B N 1
ATOM 9929 C CA . LYS B 1 188 ? 28.172 -36.375 -14.594 1 97.94 188 LYS B CA 1
ATOM 9930 C C . LYS B 1 188 ? 26.953 -35.531 -14.992 1 97.94 188 LYS B C 1
ATOM 9932 O O . LYS B 1 188 ? 25.891 -36.094 -15.273 1 97.94 188 LYS B O 1
ATOM 9937 N N . ILE B 1 189 ? 27.031 -34.281 -14.93 1 98.06 189 ILE B N 1
ATOM 9938 C CA . ILE B 1 189 ? 26 -33.375 -15.406 1 98.06 189 ILE B CA 1
ATOM 9939 C C . ILE B 1 189 ? 25.859 -33.469 -16.922 1 98.06 189 ILE B C 1
ATOM 9941 O O . ILE B 1 189 ? 26.859 -33.625 -17.641 1 98.06 189 ILE B O 1
ATOM 9945 N N . SER B 1 190 ? 24.656 -33.562 -17.359 1 98.31 190 SER B N 1
ATOM 9946 C CA . SER B 1 190 ? 24.391 -33.688 -18.781 1 98.31 190 SER B CA 1
ATOM 9947 C C . SER B 1 190 ? 24.547 -32.375 -19.516 1 98.31 190 SER B C 1
ATOM 9949 O O . SER B 1 190 ? 24.625 -31.312 -18.875 1 98.31 190 SER B O 1
ATOM 9951 N N . SER B 1 191 ? 24.531 -32.406 -20.859 1 98.06 191 SER B N 1
ATOM 9952 C CA . SER B 1 191 ? 24.625 -31.188 -21.672 1 98.06 191 SER B CA 1
ATOM 9953 C C . SER B 1 191 ? 23.391 -30.312 -21.531 1 98.06 191 SER B C 1
ATOM 9955 O O . SER B 1 191 ? 23.453 -29.109 -21.781 1 98.06 191 SER B O 1
ATOM 9957 N N . VAL B 1 192 ? 22.266 -30.891 -21.062 1 98.38 192 VAL B N 1
ATOM 9958 C CA . VAL B 1 192 ? 21 -30.172 -20.969 1 98.38 192 VAL B CA 1
ATOM 9959 C C . VAL B 1 192 ? 21.141 -29.016 -19.984 1 98.38 192 VAL B C 1
ATOM 9961 O O . VAL B 1 192 ? 20.562 -27.938 -20.172 1 98.38 192 VAL B O 1
ATOM 9964 N N . LEU B 1 193 ? 21.859 -29.281 -18.859 1 98.25 193 LEU B N 1
ATOM 9965 C CA . LEU B 1 193 ? 22.078 -28.188 -17.906 1 98.25 193 LEU B CA 1
ATOM 9966 C C . LEU B 1 193 ? 22.734 -27 -18.594 1 98.25 193 LEU B C 1
ATOM 9968 O O . LEU B 1 193 ? 22.328 -25.844 -18.359 1 98.25 193 LEU B O 1
ATOM 9972 N N . PHE B 1 194 ? 23.734 -27.234 -19.406 1 97.5 194 PHE B N 1
ATOM 9973 C CA . PHE B 1 194 ? 24.484 -26.172 -20.031 1 97.5 194 PHE B CA 1
ATOM 9974 C C . PHE B 1 194 ? 23.734 -25.578 -21.219 1 97.5 194 PHE B C 1
ATOM 9976 O O . PHE B 1 194 ? 23.984 -24.438 -21.625 1 97.5 194 PHE B O 1
ATOM 9983 N N . TYR B 1 195 ? 22.812 -26.391 -21.859 1 98.25 195 TYR B N 1
ATOM 9984 C CA . TYR B 1 195 ? 21.891 -25.797 -22.812 1 98.25 195 TYR B CA 1
ATOM 9985 C C . TYR B 1 195 ? 21 -24.766 -22.141 1 98.25 195 TYR B C 1
ATOM 9987 O O . TYR B 1 195 ? 20.781 -23.672 -22.688 1 98.25 195 TYR B O 1
ATOM 9995 N N . LEU B 1 196 ? 20.406 -25.109 -20.969 1 98 196 LEU B N 1
ATOM 9996 C CA . LEU B 1 196 ? 19.625 -24.156 -20.188 1 98 196 LEU B CA 1
ATOM 9997 C C . LEU B 1 196 ? 20.453 -22.953 -19.797 1 98 196 LEU B C 1
ATOM 9999 O O . LEU B 1 196 ? 19.984 -21.812 -19.828 1 98 196 LEU B O 1
ATOM 10003 N N . ALA B 1 197 ? 21.703 -23.188 -19.391 1 97.44 197 ALA B N 1
ATOM 10004 C CA . ALA B 1 197 ? 22.609 -22.094 -19.062 1 97.44 197 ALA B CA 1
ATOM 10005 C C . ALA B 1 197 ? 22.781 -21.156 -20.25 1 97.44 197 ALA B C 1
ATOM 10007 O O . ALA B 1 197 ? 22.828 -19.922 -20.078 1 97.44 197 ALA B O 1
ATOM 10008 N N . SER B 1 198 ? 22.953 -21.719 -21.422 1 97.19 198 SER B N 1
ATOM 10009 C CA . SER B 1 198 ? 23.094 -20.906 -22.609 1 97.19 198 SER B CA 1
ATOM 10010 C C . SER B 1 198 ? 21.875 -20 -22.812 1 97.19 198 SER B C 1
ATOM 10012 O O . SER B 1 198 ? 22.016 -18.828 -23.188 1 97.19 198 SER B O 1
ATOM 10014 N N . ILE B 1 199 ? 20.703 -20.547 -22.609 1 97.94 199 ILE B N 1
ATOM 10015 C CA . ILE B 1 199 ? 19.484 -19.75 -22.734 1 97.94 199 ILE B CA 1
ATOM 10016 C C . ILE B 1 199 ? 19.5 -18.641 -21.703 1 97.94 199 ILE B C 1
ATOM 10018 O O . ILE B 1 199 ? 19.188 -17.484 -22.016 1 97.94 199 ILE B O 1
ATOM 10022 N N . ILE B 1 200 ? 19.828 -18.938 -20.438 1 97.25 200 ILE B N 1
ATOM 10023 C CA . ILE B 1 200 ? 19.844 -17.969 -19.344 1 97.25 200 ILE B CA 1
ATOM 10024 C C . ILE B 1 200 ? 20.844 -16.859 -19.688 1 97.25 200 ILE B C 1
ATOM 10026 O O . ILE B 1 200 ? 20.516 -15.672 -19.562 1 97.25 200 ILE B O 1
ATOM 10030 N N . ILE B 1 201 ? 22.062 -17.234 -20.109 1 96.19 201 ILE B N 1
ATOM 10031 C CA . ILE B 1 201 ? 23.141 -16.297 -20.375 1 96.19 201 ILE B CA 1
ATOM 10032 C C . ILE B 1 201 ? 22.75 -15.383 -21.531 1 96.19 201 ILE B C 1
ATOM 10034 O O . ILE B 1 201 ? 22.938 -14.164 -21.469 1 96.19 201 ILE B O 1
ATOM 10038 N N . HIS B 1 202 ? 22.156 -15.945 -22.547 1 95.69 202 HIS B N 1
ATOM 10039 C CA . HIS B 1 202 ? 21.812 -15.156 -23.734 1 95.69 202 HIS B CA 1
ATOM 10040 C C . HIS B 1 202 ? 20.516 -14.398 -23.516 1 95.69 202 HIS B C 1
ATOM 10042 O O . HIS B 1 202 ? 20.172 -13.516 -24.312 1 95.69 202 HIS B O 1
ATOM 10048 N N . ASP B 1 203 ? 19.781 -14.766 -22.531 1 96.94 203 ASP B N 1
ATOM 10049 C CA . ASP B 1 203 ? 18.641 -13.977 -22.078 1 96.94 203 ASP B CA 1
ATOM 10050 C C . ASP B 1 203 ? 19.094 -12.68 -21.422 1 96.94 203 ASP B C 1
ATOM 10052 O O . ASP B 1 203 ? 18.438 -11.641 -21.547 1 96.94 203 ASP B O 1
ATOM 10056 N N . LEU B 1 204 ? 20.297 -12.672 -20.812 1 95.5 204 LEU B N 1
ATOM 10057 C CA . LEU B 1 204 ? 20.75 -11.578 -19.969 1 95.5 204 LEU B CA 1
ATOM 10058 C C . LEU B 1 204 ? 21.797 -10.734 -20.688 1 95.5 204 LEU B C 1
ATOM 10060 O O . LEU B 1 204 ? 22 -9.562 -20.359 1 95.5 204 LEU B O 1
ATOM 10064 N N . PHE B 1 205 ? 22.469 -11.367 -21.688 1 94.94 205 PHE B N 1
ATOM 10065 C CA . PHE B 1 205 ? 23.609 -10.672 -22.266 1 94.94 205 PHE B CA 1
ATOM 10066 C C . PHE B 1 205 ? 23.547 -10.75 -23.797 1 94.94 205 PHE B C 1
ATOM 10068 O O . PHE B 1 205 ? 23.516 -11.836 -24.359 1 94.94 205 PHE B O 1
ATOM 10075 N N . GLN B 1 206 ? 23.562 -9.695 -24.391 1 95.12 206 GLN B N 1
ATOM 10076 C CA . GLN B 1 206 ? 23.781 -9.516 -25.828 1 95.12 206 GLN B CA 1
ATOM 10077 C C . GLN B 1 206 ? 24.438 -8.172 -26.125 1 95.12 206 GLN B C 1
ATOM 10079 O O . GLN B 1 206 ? 23.75 -7.156 -26.25 1 95.12 206 GLN B O 1
ATOM 10084 N N . THR B 1 207 ? 25.672 -8.234 -26.297 1 93.56 207 THR B N 1
ATOM 10085 C CA . THR B 1 207 ? 26.438 -7 -26.5 1 93.56 207 THR B CA 1
ATOM 10086 C C . THR B 1 207 ? 26.188 -6.418 -27.875 1 93.56 207 THR B C 1
ATOM 10088 O O . THR B 1 207 ? 26.25 -7.133 -28.875 1 93.56 207 THR B O 1
ATOM 10091 N N . ASP B 1 208 ? 25.906 -5.211 -28 1 92.75 208 ASP B N 1
ATOM 10092 C CA . ASP B 1 208 ? 25.703 -4.504 -29.266 1 92.75 208 ASP B CA 1
ATOM 10093 C C . ASP B 1 208 ? 27.016 -4.371 -30.031 1 92.75 208 ASP B C 1
ATOM 10095 O O . ASP B 1 208 ? 27.984 -3.801 -29.531 1 92.75 208 ASP B O 1
ATOM 10099 N N . PRO B 1 209 ? 27.078 -4.941 -31.188 1 87.75 209 PRO B N 1
ATOM 10100 C CA . PRO B 1 209 ? 28.328 -4.852 -31.969 1 87.75 209 PRO B CA 1
ATOM 10101 C C . PRO B 1 209 ? 28.703 -3.412 -32.312 1 87.75 209 PRO B C 1
ATOM 10103 O O . PRO B 1 209 ? 29.875 -3.115 -32.531 1 87.75 209 PRO B O 1
ATOM 10106 N N . LYS B 1 210 ? 27.734 -2.479 -32.375 1 88.88 210 LYS B N 1
ATOM 10107 C CA . LYS B 1 210 ? 28 -1.082 -32.719 1 88.88 210 LYS B CA 1
ATOM 10108 C C . LYS B 1 210 ? 28.516 -0.324 -31.484 1 88.88 210 LYS B C 1
ATOM 10110 O O . LYS B 1 210 ? 29.422 0.507 -31.594 1 88.88 210 LYS B O 1
ATOM 10115 N N . ASP B 1 211 ? 27.938 -0.589 -30.359 1 92.12 211 ASP B N 1
ATOM 10116 C CA . ASP B 1 211 ? 28.359 -0.035 -29.062 1 92.12 211 ASP B CA 1
ATOM 10117 C C . ASP B 1 211 ? 28.5 -1.131 -28.016 1 92.12 211 ASP B C 1
ATOM 10119 O O . ASP B 1 211 ? 27.516 -1.479 -27.344 1 92.12 211 ASP B O 1
ATOM 10123 N N . ASN B 1 212 ? 29.656 -1.567 -27.797 1 91.81 212 ASN B N 1
ATOM 10124 C CA . ASN B 1 212 ? 29.938 -2.748 -27 1 91.81 212 ASN B CA 1
ATOM 10125 C C . ASN B 1 212 ? 29.625 -2.498 -25.516 1 91.81 212 ASN B C 1
ATOM 10127 O O . ASN B 1 212 ? 29.719 -3.414 -24.703 1 91.81 212 ASN B O 1
ATOM 10131 N N . SER B 1 213 ? 29.234 -1.291 -25.141 1 92.12 213 SER B N 1
ATOM 10132 C CA . SER B 1 213 ? 28.906 -0.989 -23.766 1 92.12 213 SER B CA 1
ATOM 10133 C C . SER B 1 213 ? 27.438 -1.23 -23.469 1 92.12 213 SER B C 1
ATOM 10135 O O . SER B 1 213 ? 27 -1.157 -22.328 1 92.12 213 SER B O 1
ATOM 10137 N N . VAL B 1 214 ? 26.734 -1.503 -24.484 1 94.25 214 VAL B N 1
ATOM 10138 C CA . VAL B 1 214 ? 25.281 -1.605 -24.391 1 94.25 214 VAL B CA 1
ATOM 10139 C C . VAL B 1 214 ? 24.844 -3.051 -24.625 1 94.25 214 VAL B C 1
ATOM 10141 O O . VAL B 1 214 ? 25.406 -3.746 -25.469 1 94.25 214 VAL B O 1
ATOM 10144 N N . SER B 1 215 ? 23.922 -3.51 -23.812 1 94.31 215 SER B N 1
ATOM 10145 C CA . SER B 1 215 ? 23.297 -4.805 -24.047 1 94.31 215 SER B CA 1
ATOM 10146 C C . SER B 1 215 ? 22.016 -4.66 -24.875 1 94.31 215 SER B C 1
ATOM 10148 O O . SER B 1 215 ? 21.172 -3.814 -24.594 1 94.31 215 SER B O 1
ATOM 10150 N N . LYS B 1 216 ? 21.828 -5.422 -25.828 1 94.88 216 LYS B N 1
ATOM 10151 C CA . LYS B 1 216 ? 20.656 -5.375 -26.688 1 94.88 216 LYS B CA 1
ATOM 10152 C C . LYS B 1 216 ? 19.484 -6.113 -26.062 1 94.88 216 LYS B C 1
ATOM 10154 O O . LYS B 1 216 ? 18.344 -5.957 -26.5 1 94.88 216 LYS B O 1
ATOM 10159 N N . THR B 1 217 ? 19.719 -6.887 -25.094 1 95.88 217 THR B N 1
ATOM 10160 C CA . THR B 1 217 ? 18.672 -7.602 -24.375 1 95.88 217 THR B CA 1
ATOM 10161 C C . THR B 1 217 ? 18.469 -7.012 -22.984 1 95.88 217 THR B C 1
ATOM 10163 O O . THR B 1 217 ? 19.219 -6.141 -22.562 1 95.88 217 THR B O 1
ATOM 10166 N N . SER B 1 218 ? 17.328 -7.371 -22.375 1 95.88 218 SER B N 1
ATOM 10167 C CA . SER B 1 218 ? 17.031 -6.852 -21.047 1 95.88 218 SER B CA 1
ATOM 10168 C C . SER B 1 218 ? 17.906 -7.492 -19.984 1 95.88 218 SER B C 1
ATOM 10170 O O . SER B 1 218 ? 18.594 -8.477 -20.25 1 95.88 218 SER B O 1
ATOM 10172 N N . SER B 1 219 ? 17.969 -6.953 -18.781 1 95.56 219 SER B N 1
ATOM 10173 C CA . SER B 1 219 ? 18.688 -7.496 -17.641 1 95.56 219 SER B CA 1
ATOM 10174 C C . SER B 1 219 ? 17.781 -8.328 -16.734 1 95.56 219 SER B C 1
ATOM 10176 O O . SER B 1 219 ? 17.906 -8.305 -15.516 1 95.56 219 SER B O 1
ATOM 10178 N N . TYR B 1 220 ? 16.75 -8.898 -17.375 1 95.75 220 TYR B N 1
ATOM 10179 C CA . TYR B 1 220 ? 15.781 -9.711 -16.641 1 95.75 220 TYR B CA 1
ATOM 10180 C C . TYR B 1 220 ? 15.672 -11.102 -17.25 1 95.75 220 TYR B C 1
ATOM 10182 O O . TYR B 1 220 ? 15.961 -11.297 -18.438 1 95.75 220 TYR B O 1
ATOM 10190 N N . LEU B 1 221 ? 15.297 -12.086 -16.391 1 96.19 221 LEU B N 1
ATOM 10191 C CA . LEU B 1 221 ? 15 -13.438 -16.859 1 96.19 221 LEU B CA 1
ATOM 10192 C C . LEU B 1 221 ? 13.617 -13.5 -17.484 1 96.19 221 LEU B C 1
ATOM 10194 O O . LEU B 1 221 ? 12.711 -14.141 -16.938 1 96.19 221 LEU B O 1
ATOM 10198 N N . ASP B 1 222 ? 13.477 -12.906 -18.641 1 96.25 222 ASP B N 1
ATOM 10199 C CA . ASP B 1 222 ? 12.156 -12.773 -19.25 1 96.25 222 ASP B CA 1
ATOM 10200 C C . ASP B 1 222 ? 12.047 -13.57 -20.547 1 96.25 222 ASP B C 1
ATOM 10202 O O . ASP B 1 222 ? 11.148 -13.344 -21.359 1 96.25 222 ASP B O 1
ATOM 10206 N N . LEU B 1 223 ? 13.047 -14.5 -20.766 1 97.94 223 LEU B N 1
ATOM 10207 C CA . LEU B 1 223 ? 13.055 -15.406 -21.906 1 97.94 223 LEU B CA 1
ATOM 10208 C C . LEU B 1 223 ? 13.023 -14.617 -23.219 1 97.94 223 LEU B C 1
ATOM 10210 O O . LEU B 1 223 ? 12.281 -14.961 -24.141 1 97.94 223 LEU B O 1
ATOM 10214 N N . SER B 1 224 ? 13.789 -13.625 -23.328 1 97.5 224 SER B N 1
ATOM 10215 C CA . SER B 1 224 ? 13.93 -12.812 -24.531 1 97.5 224 SER B CA 1
ATOM 10216 C C . SER B 1 224 ? 14.375 -13.656 -25.719 1 97.5 224 SER B C 1
ATOM 10218 O O . SER B 1 224 ? 14.008 -13.375 -26.859 1 97.5 224 SER B O 1
ATOM 10220 N N . PRO B 1 225 ? 15.164 -14.688 -25.484 1 97.81 225 PRO B N 1
ATOM 10221 C CA . PRO B 1 225 ? 15.523 -15.523 -26.641 1 97.81 225 PRO B CA 1
ATOM 10222 C C . PRO B 1 225 ? 14.312 -16.125 -27.344 1 97.81 225 PRO B C 1
ATOM 10224 O O . PRO B 1 225 ? 14.344 -16.359 -28.547 1 97.81 225 PRO B O 1
ATOM 10227 N N . LEU B 1 226 ? 13.305 -16.406 -26.641 1 98.38 226 LEU B N 1
ATOM 10228 C CA . LEU B 1 226 ? 12.062 -16.922 -27.219 1 98.38 226 LEU B CA 1
ATOM 10229 C C . LEU B 1 226 ? 11.18 -15.773 -27.688 1 98.38 226 LEU B C 1
ATOM 10231 O O . LEU B 1 226 ? 10.688 -15.797 -28.828 1 98.38 226 LEU B O 1
ATOM 10235 N N . TYR B 1 227 ? 10.977 -14.719 -26.922 1 97.94 227 TYR B N 1
ATOM 10236 C CA . TYR B 1 227 ? 9.93 -13.727 -27.125 1 97.94 227 TYR B CA 1
ATOM 10237 C C . TYR B 1 227 ? 10.469 -12.5 -27.859 1 97.94 227 TYR B C 1
ATOM 10239 O O . TYR B 1 227 ? 9.703 -11.727 -28.438 1 97.94 227 TYR B O 1
ATOM 10247 N N . GLY B 1 228 ? 11.742 -12.273 -27.734 1 97.44 228 GLY B N 1
ATOM 10248 C CA . GLY B 1 228 ? 12.328 -11.102 -28.375 1 97.44 228 GLY B CA 1
ATOM 10249 C C . GLY B 1 228 ? 12.836 -10.078 -27.375 1 97.44 228 GLY B C 1
ATOM 10250 O O . GLY B 1 228 ? 12.375 -10.023 -26.234 1 97.44 228 GLY B O 1
ATOM 10251 N N . ASN B 1 229 ? 13.797 -9.227 -27.891 1 95.94 229 ASN B N 1
ATOM 10252 C CA . ASN B 1 229 ? 14.43 -8.211 -27.047 1 95.94 229 ASN B CA 1
ATOM 10253 C C . ASN B 1 229 ? 13.625 -6.918 -27.031 1 95.94 229 ASN B C 1
ATOM 10255 O O . ASN B 1 229 ? 13.852 -6.051 -26.188 1 95.94 229 ASN B O 1
ATOM 10259 N N . ASN B 1 230 ? 12.734 -6.715 -27.938 1 94.81 230 ASN B N 1
ATOM 10260 C CA . ASN B 1 230 ? 11.891 -5.535 -28.078 1 94.81 230 ASN B CA 1
ATOM 10261 C C . ASN B 1 230 ? 10.547 -5.883 -28.703 1 94.81 230 ASN B C 1
ATOM 10263 O O . ASN B 1 230 ? 10.289 -7.043 -29.031 1 94.81 230 ASN B O 1
ATOM 10267 N N . GLN B 1 231 ? 9.703 -4.887 -28.859 1 95.31 231 GLN B N 1
ATOM 10268 C CA . GLN B 1 231 ? 8.344 -5.141 -29.328 1 95.31 231 GLN B CA 1
ATOM 10269 C C . GLN B 1 231 ? 8.344 -5.645 -30.766 1 95.31 231 GLN B C 1
ATOM 10271 O O . GLN B 1 231 ? 7.539 -6.504 -31.125 1 95.31 231 GLN B O 1
ATOM 10276 N N . ASP B 1 232 ? 9.227 -5.129 -31.578 1 95.06 232 ASP B N 1
ATOM 10277 C CA . ASP B 1 232 ? 9.297 -5.547 -32.969 1 95.06 232 ASP B CA 1
ATOM 10278 C C . ASP B 1 232 ? 9.648 -7.027 -33.094 1 95.06 232 ASP B C 1
ATOM 10280 O O . ASP B 1 232 ? 9.008 -7.766 -33.844 1 95.06 232 ASP B O 1
ATOM 10284 N N . GLU B 1 233 ? 10.656 -7.465 -32.406 1 96.38 233 GLU B N 1
ATOM 10285 C CA . GLU B 1 233 ? 11.031 -8.875 -32.406 1 96.38 233 GLU B CA 1
ATOM 10286 C C . GLU B 1 233 ? 9.914 -9.75 -31.844 1 96.38 233 GLU B C 1
ATOM 10288 O O . GLU B 1 233 ? 9.672 -10.852 -32.344 1 96.38 233 GLU B O 1
ATOM 10293 N N . GLN B 1 234 ? 9.344 -9.266 -30.766 1 97.12 234 GLN B N 1
ATOM 10294 C CA . GLN B 1 234 ? 8.242 -10.016 -30.188 1 97.12 234 GLN B CA 1
ATOM 10295 C C . GLN B 1 234 ? 7.113 -10.219 -31.188 1 97.12 234 GLN B C 1
ATOM 10297 O O . GLN B 1 234 ? 6.512 -11.289 -31.25 1 97.12 234 GLN B O 1
ATOM 10302 N N . ASN B 1 235 ? 6.777 -9.141 -31.953 1 97.06 235 ASN B N 1
ATOM 10303 C CA . ASN B 1 235 ? 5.734 -9.219 -32.969 1 97.06 235 ASN B CA 1
ATOM 10304 C C . ASN B 1 235 ? 6.043 -10.281 -34 1 97.06 235 ASN B C 1
ATOM 10306 O O . ASN B 1 235 ? 5.133 -10.922 -34.531 1 97.06 235 ASN B O 1
ATOM 10310 N N . LEU B 1 236 ? 7.309 -10.547 -34.25 1 96.25 236 LEU B N 1
ATOM 10311 C CA . LEU B 1 236 ? 7.723 -11.477 -35.312 1 96.25 236 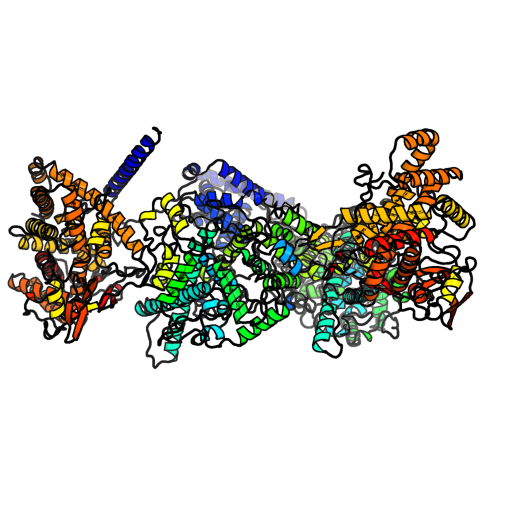LEU B CA 1
ATOM 10312 C C . LEU B 1 236 ? 7.406 -12.914 -34.906 1 96.25 236 LEU B C 1
ATOM 10314 O O . LEU B 1 236 ? 7.18 -13.766 -35.781 1 96.25 236 LEU B O 1
ATOM 10318 N N . VAL B 1 237 ? 7.367 -13.188 -33.656 1 97.88 237 VAL B N 1
ATOM 10319 C CA . VAL B 1 237 ? 7.172 -14.57 -33.25 1 97.88 237 VAL B CA 1
ATOM 10320 C C . VAL B 1 237 ? 5.699 -14.812 -32.906 1 97.88 237 VAL B C 1
ATOM 10322 O O . VAL B 1 237 ? 5.277 -15.953 -32.719 1 97.88 237 VAL B O 1
ATOM 10325 N N . ARG B 1 238 ? 4.883 -13.758 -32.844 1 97.88 238 ARG B N 1
ATOM 10326 C CA . ARG B 1 238 ? 3.465 -13.875 -32.5 1 97.88 238 ARG B CA 1
ATOM 10327 C C . ARG B 1 238 ? 2.643 -14.219 -33.75 1 97.88 238 ARG B C 1
ATOM 10329 O O . ARG B 1 238 ? 2.969 -13.781 -34.844 1 97.88 238 ARG B O 1
ATOM 10336 N N . THR B 1 239 ? 1.547 -14.945 -33.562 1 97.44 239 THR B N 1
ATOM 10337 C CA . THR B 1 239 ? 0.59 -15.195 -34.625 1 97.44 239 THR B CA 1
ATOM 10338 C C . THR B 1 239 ? -0.474 -14.102 -34.656 1 97.44 239 THR B C 1
ATOM 10340 O O . THR B 1 239 ? -1.154 -13.93 -35.688 1 97.44 239 THR B O 1
ATOM 10343 N N . PHE B 1 240 ? -0.7 -13.391 -33.5 1 96.38 240 PHE B N 1
ATOM 10344 C CA . PHE B 1 240 ? -1.757 -12.414 -33.25 1 96.38 240 PHE B CA 1
ATOM 10345 C C . PHE B 1 240 ? -3.129 -13.078 -33.312 1 96.38 240 PHE B C 1
ATOM 10347 O O . PHE B 1 240 ? -4.105 -12.445 -33.719 1 96.38 240 PHE B O 1
ATOM 10354 N N . LYS B 1 241 ? -3.111 -14.398 -33.094 1 95.88 241 LYS B N 1
ATOM 10355 C CA . LYS B 1 241 ? -4.344 -15.18 -33 1 95.88 241 LYS B CA 1
ATOM 10356 C C . LYS B 1 241 ? -4.383 -15.969 -31.688 1 95.88 241 LYS B C 1
ATOM 10358 O O . LYS B 1 241 ? -3.623 -16.922 -31.516 1 95.88 241 LYS B O 1
ATOM 10363 N N . ASP B 1 242 ? -5.301 -15.648 -30.812 1 96.5 242 ASP B N 1
ATOM 10364 C CA . ASP B 1 242 ? -5.574 -16.344 -29.578 1 96.5 242 ASP B CA 1
ATOM 10365 C C . ASP B 1 242 ? -4.34 -16.375 -28.672 1 96.5 242 ASP B C 1
ATOM 10367 O O . ASP B 1 242 ? -4.078 -17.375 -28 1 96.5 242 ASP B O 1
ATOM 10371 N N . GLY B 1 243 ? -3.516 -15.359 -28.781 1 97.31 243 GLY B N 1
ATOM 10372 C CA . GLY B 1 243 ? -2.369 -15.18 -27.906 1 97.31 243 GLY B CA 1
ATOM 10373 C C . GLY B 1 243 ? -1.244 -16.156 -28.188 1 97.31 243 GLY B C 1
ATOM 10374 O O . GLY B 1 243 ? -0.328 -16.312 -27.375 1 97.31 243 GLY B O 1
ATOM 10375 N N . LYS B 1 244 ? -1.176 -16.859 -29.297 1 98.19 244 LYS B N 1
ATOM 10376 C CA . LYS B 1 244 ? -0.258 -17.969 -29.562 1 98.19 244 LYS B CA 1
ATOM 10377 C C . LYS B 1 244 ? 1.02 -17.469 -30.234 1 98.19 244 LYS B C 1
ATOM 10379 O O . LYS B 1 244 ? 1.019 -16.422 -30.891 1 98.19 244 LYS B O 1
ATOM 10384 N N . LEU B 1 245 ? 2.1 -18.234 -30.016 1 98.44 245 LEU B N 1
ATOM 10385 C CA . LEU B 1 245 ? 3.348 -18.109 -30.75 1 98.44 245 LEU B CA 1
ATOM 10386 C C . LEU B 1 245 ? 3.299 -18.906 -32.031 1 98.44 245 LEU B C 1
ATOM 10388 O O . LEU B 1 245 ? 2.584 -19.906 -32.125 1 98.44 245 LEU B O 1
ATOM 10392 N N . LYS B 1 246 ? 4.039 -18.438 -33.062 1 98.06 246 LYS B N 1
ATOM 10393 C CA . LYS B 1 246 ? 4.242 -19.266 -34.25 1 98.06 246 LYS B CA 1
ATOM 10394 C C . LYS B 1 246 ? 4.867 -20.609 -33.875 1 98.06 246 LYS B C 1
ATOM 10396 O O . LYS B 1 246 ? 5.75 -20.672 -33.031 1 98.06 246 LYS B O 1
ATOM 10401 N N . PRO B 1 247 ? 4.363 -21.688 -34.469 1 97.62 247 PRO B N 1
ATOM 10402 C CA . PRO B 1 247 ? 4.789 -23.031 -34.031 1 97.62 247 PRO B CA 1
ATOM 10403 C C . PRO B 1 247 ? 6.297 -23.219 -34.125 1 97.62 247 PRO B C 1
ATOM 10405 O O . PRO B 1 247 ? 6.891 -22.969 -35.156 1 97.62 247 PRO B O 1
ATOM 10408 N N . ASP B 1 248 ? 6.879 -23.641 -33 1 98.06 248 ASP B N 1
ATOM 10409 C CA . ASP B 1 248 ? 8.258 -24.109 -32.906 1 98.06 248 ASP B CA 1
ATOM 10410 C C . ASP B 1 248 ? 9.242 -23.031 -33.375 1 98.06 248 ASP B C 1
ATOM 10412 O O . ASP B 1 248 ? 10.227 -23.344 -34.031 1 98.06 248 ASP B O 1
ATOM 10416 N N . CYS B 1 249 ? 8.961 -21.781 -33.125 1 97.44 249 CYS B N 1
ATOM 10417 C CA . CYS B 1 249 ? 9.812 -20.641 -33.469 1 97.44 249 CYS B CA 1
ATOM 10418 C C . CYS B 1 249 ? 10.336 -19.953 -32.219 1 97.44 249 CYS B C 1
ATOM 10420 O O . CYS B 1 249 ? 9.742 -20.062 -31.141 1 97.44 249 CYS B O 1
ATOM 10422 N N . PHE B 1 250 ? 11.391 -19.344 -32.281 1 98.06 250 PHE B N 1
ATOM 10423 C CA . PHE B 1 250 ? 11.922 -18.469 -31.234 1 98.06 250 PHE B CA 1
ATOM 10424 C C . PHE B 1 250 ? 12.578 -17.234 -31.844 1 98.06 250 PHE B C 1
ATOM 10426 O O . PHE B 1 250 ? 12.875 -17.219 -33.031 1 98.06 250 PHE B O 1
ATOM 10433 N N . ALA B 1 251 ? 12.773 -16.234 -31.125 1 97.19 251 ALA B N 1
ATOM 10434 C CA . ALA B 1 251 ? 13.109 -14.906 -31.641 1 97.19 251 ALA B CA 1
ATOM 10435 C C . ALA B 1 251 ? 14.602 -14.812 -31.969 1 97.19 251 ALA B C 1
ATOM 10437 O O . ALA B 1 251 ? 14.977 -14.25 -33 1 97.19 251 ALA B O 1
ATOM 10438 N N . THR B 1 252 ? 15.461 -15.359 -31.156 1 96.19 252 THR B N 1
ATOM 10439 C CA . THR B 1 252 ? 16.891 -15.125 -31.297 1 96.19 252 THR B CA 1
ATOM 10440 C C . THR B 1 252 ? 17.469 -15.938 -32.438 1 96.19 252 THR B C 1
ATOM 10442 O O . THR B 1 252 ? 17.156 -17.125 -32.594 1 96.19 252 THR B O 1
ATOM 10445 N N . LYS B 1 253 ? 18.297 -15.359 -33.219 1 94.38 253 LYS B N 1
ATOM 10446 C CA . LYS B 1 253 ? 19 -16.031 -34.312 1 94.38 253 LYS B CA 1
ATOM 10447 C C . LYS B 1 253 ? 20.297 -16.672 -33.844 1 94.38 253 LYS B C 1
ATOM 10449 O O . LYS B 1 253 ? 20.797 -17.609 -34.469 1 94.38 253 LYS B O 1
ATOM 10454 N N . ARG B 1 254 ? 20.797 -16.203 -32.781 1 91.75 254 ARG B N 1
ATOM 10455 C CA . ARG B 1 254 ? 22.109 -16.641 -32.281 1 91.75 254 ARG B CA 1
ATOM 10456 C C . ARG B 1 254 ? 22.094 -18.125 -31.938 1 91.75 254 ARG B C 1
ATOM 10458 O O . ARG B 1 254 ? 23.094 -18.812 -32.156 1 91.75 254 ARG B O 1
ATOM 10465 N N . VAL B 1 255 ? 21.031 -18.609 -31.453 1 94.5 255 VAL B N 1
ATOM 10466 C CA . VAL B 1 255 ? 20.906 -19.969 -30.969 1 94.5 255 VAL B CA 1
ATOM 10467 C C . VAL B 1 255 ? 21.031 -20.953 -32.125 1 94.5 255 VAL B C 1
ATOM 10469 O O . VAL B 1 255 ? 21.391 -22.109 -31.938 1 94.5 255 VAL B O 1
ATOM 10472 N N . LEU B 1 256 ? 20.812 -20.469 -33.344 1 94.12 256 LEU B N 1
ATOM 10473 C CA . LEU B 1 256 ? 20.922 -21.328 -34.531 1 94.12 256 LEU B CA 1
ATOM 10474 C C . LEU B 1 256 ? 22.375 -21.719 -34.75 1 94.12 256 LEU B C 1
ATOM 10476 O O . LEU B 1 256 ? 22.656 -22.656 -35.5 1 94.12 256 LEU B O 1
ATOM 10480 N N . GLY B 1 257 ? 23.328 -21.016 -34.125 1 91.69 257 GLY B N 1
ATOM 10481 C CA . GLY B 1 257 ? 24.75 -21.344 -34.188 1 91.69 257 GLY B CA 1
ATOM 10482 C C . GLY B 1 257 ? 25.234 -22.156 -33 1 91.69 257 GLY B C 1
ATOM 10483 O O . GLY B 1 257 ? 26.438 -22.391 -32.844 1 91.69 257 GLY B O 1
ATOM 10484 N N . PHE B 1 258 ? 24.359 -22.578 -32.094 1 95.12 258 PHE B N 1
ATOM 10485 C CA . PHE B 1 258 ? 24.672 -23.406 -30.938 1 95.12 258 PHE B CA 1
ATOM 10486 C C . PHE B 1 258 ? 24.25 -24.859 -31.188 1 95.12 258 PHE B C 1
ATOM 10488 O O . PHE B 1 258 ? 23.484 -25.141 -32.094 1 95.12 258 PHE B O 1
ATOM 10495 N N . PRO B 1 259 ? 24.828 -25.766 -30.375 1 95.88 259 PRO B N 1
ATOM 10496 C CA . PRO B 1 259 ? 24.297 -27.141 -30.469 1 95.88 259 PRO B CA 1
ATOM 10497 C C . PRO B 1 259 ? 22.781 -27.188 -30.438 1 95.88 259 PRO B C 1
ATOM 10499 O O . PRO B 1 259 ? 22.141 -26.453 -29.672 1 95.88 259 PRO B O 1
ATOM 10502 N N . PRO B 1 260 ? 22.156 -27.984 -31.234 1 96.5 260 PRO B N 1
ATOM 10503 C CA . PRO B 1 260 ? 20.719 -27.938 -31.453 1 96.5 260 PRO B CA 1
ATOM 10504 C C . PRO B 1 260 ? 19.922 -28.172 -30.172 1 96.5 260 PRO B C 1
ATOM 10506 O O . PRO B 1 260 ? 18.75 -27.781 -30.094 1 96.5 260 PRO B O 1
ATOM 10509 N N . GLY B 1 261 ? 20.469 -28.828 -29.172 1 97.25 261 GLY B N 1
ATOM 10510 C CA . GLY B 1 261 ? 19.781 -29.031 -27.922 1 97.25 261 GLY B CA 1
ATOM 10511 C C . GLY B 1 261 ? 19.266 -27.734 -27.297 1 97.25 261 GLY B C 1
ATOM 10512 O O . GLY B 1 261 ? 18.234 -27.719 -26.625 1 97.25 261 GLY B O 1
ATOM 10513 N N . VAL B 1 262 ? 19.984 -26.609 -27.5 1 97.94 262 VAL B N 1
ATOM 10514 C CA . VAL B 1 262 ? 19.578 -25.297 -26.984 1 97.94 262 VAL B CA 1
ATOM 10515 C C . VAL B 1 262 ? 18.266 -24.875 -27.656 1 97.94 262 VAL B C 1
ATOM 10517 O O . VAL B 1 262 ? 17.344 -24.422 -26.969 1 97.94 262 VAL B O 1
ATOM 10520 N N . GLY B 1 263 ? 18.266 -25.047 -28.969 1 97.88 263 GLY B N 1
ATOM 10521 C CA . GLY B 1 263 ? 17.062 -24.703 -29.703 1 97.88 263 GLY B CA 1
ATOM 10522 C C . GLY B 1 263 ? 15.883 -25.578 -29.359 1 97.88 263 GLY B C 1
ATOM 10523 O O . GLY B 1 263 ? 14.742 -25.109 -29.328 1 97.88 263 GLY B O 1
ATOM 10524 N N . VAL B 1 264 ? 16.109 -26.844 -29.094 1 98.19 264 VAL B N 1
ATOM 10525 C CA . VAL B 1 264 ? 15.047 -27.766 -28.719 1 98.19 264 VAL B CA 1
ATOM 10526 C C . VAL B 1 264 ? 14.398 -27.281 -27.422 1 98.19 264 VAL B C 1
ATOM 10528 O O . VAL B 1 264 ? 13.172 -27.312 -27.281 1 98.19 264 VAL B O 1
ATOM 10531 N N . LEU B 1 265 ? 15.164 -26.859 -26.422 1 98.44 265 LEU B N 1
ATOM 10532 C CA . LEU B 1 265 ? 14.617 -26.344 -25.172 1 98.44 265 LEU B CA 1
ATOM 10533 C C . LEU B 1 265 ? 13.734 -25.125 -25.438 1 98.44 265 LEU B C 1
ATOM 10535 O O . LEU B 1 265 ? 12.672 -24.984 -24.828 1 98.44 265 LEU B O 1
ATOM 10539 N N . LEU B 1 266 ? 14.164 -24.188 -26.312 1 98.56 266 LEU B N 1
ATOM 10540 C CA . LEU B 1 266 ? 13.367 -23.016 -26.641 1 98.56 266 LEU B CA 1
ATOM 10541 C C . LEU B 1 266 ? 12.055 -23.406 -27.297 1 98.56 266 LEU B C 1
ATOM 10543 O O . LEU B 1 266 ? 11.016 -22.797 -27.047 1 98.56 266 LEU B O 1
ATOM 10547 N N . ILE B 1 267 ? 12.164 -24.406 -28.172 1 98.44 267 ILE B N 1
ATOM 10548 C CA . ILE B 1 267 ? 10.961 -24.906 -28.828 1 98.44 267 ILE B CA 1
ATOM 10549 C C . ILE B 1 267 ? 10.016 -25.5 -27.781 1 98.44 267 ILE B C 1
ATOM 10551 O O . ILE B 1 267 ? 8.797 -25.344 -27.875 1 98.44 267 ILE B O 1
ATOM 10555 N N . MET B 1 268 ? 10.547 -26.219 -26.828 1 98.62 268 MET B N 1
ATOM 10556 C CA . MET B 1 268 ? 9.734 -26.766 -25.75 1 98.62 268 MET B CA 1
ATOM 10557 C C . MET B 1 268 ? 9.016 -25.641 -25 1 98.62 268 MET B C 1
ATOM 10559 O O . MET B 1 268 ? 7.836 -25.766 -24.672 1 98.62 268 MET B O 1
ATOM 10563 N N . PHE B 1 269 ? 9.672 -24.516 -24.688 1 98.69 269 PHE B N 1
ATOM 10564 C CA . PHE B 1 269 ? 9.039 -23.391 -24.031 1 98.69 269 PHE B CA 1
ATOM 10565 C C . PHE B 1 269 ? 7.965 -22.781 -24.922 1 98.69 269 PHE B C 1
ATOM 10567 O O . PHE B 1 269 ? 6.93 -22.312 -24.438 1 98.69 269 PHE B O 1
ATOM 10574 N N . ASN B 1 270 ? 8.273 -22.719 -26.25 1 98.69 270 ASN B N 1
ATOM 10575 C CA . ASN B 1 270 ? 7.281 -22.25 -27.219 1 98.69 270 ASN B CA 1
ATOM 10576 C C . ASN B 1 270 ? 5.996 -23.078 -27.125 1 98.69 270 ASN B C 1
ATOM 10578 O O . ASN B 1 270 ? 4.902 -22.516 -27.031 1 98.69 270 ASN B O 1
ATOM 10582 N N . ARG B 1 271 ? 6.133 -24.344 -27.125 1 98.44 271 ARG B N 1
ATOM 10583 C CA . ARG B 1 271 ? 4.984 -25.234 -27.078 1 98.44 271 ARG B CA 1
ATOM 10584 C C . ARG B 1 271 ? 4.25 -25.125 -25.75 1 98.44 271 ARG B C 1
ATOM 10586 O O . ARG B 1 271 ? 3.021 -25.219 -25.703 1 98.44 271 ARG B O 1
ATOM 10593 N N . PHE B 1 272 ? 5.008 -24.984 -24.672 1 98.25 272 PHE B N 1
ATOM 10594 C CA . PHE B 1 272 ? 4.391 -24.797 -23.359 1 98.25 272 PHE B CA 1
ATOM 10595 C C . PHE B 1 272 ? 3.555 -23.516 -23.344 1 98.25 272 PHE B C 1
ATOM 10597 O O . PHE B 1 272 ? 2.445 -23.5 -22.812 1 98.25 272 PHE B O 1
ATOM 10604 N N . HIS B 1 273 ? 4.082 -22.422 -23.906 1 98.5 273 HIS B N 1
ATOM 10605 C CA . HIS B 1 273 ? 3.316 -21.188 -24.016 1 98.5 273 HIS B CA 1
ATOM 10606 C C . HIS B 1 273 ? 1.987 -21.422 -24.719 1 98.5 273 HIS B C 1
ATOM 10608 O O . HIS B 1 273 ? 0.94 -20.969 -24.25 1 98.5 273 HIS B O 1
ATOM 10614 N N . ASN B 1 274 ? 2.074 -22.016 -25.828 1 98.19 274 ASN B N 1
ATOM 10615 C CA . ASN B 1 274 ? 0.87 -22.25 -26.609 1 98.19 274 ASN B CA 1
ATOM 10616 C C . ASN B 1 274 ? -0.122 -23.141 -25.875 1 98.19 274 ASN B C 1
ATOM 10618 O O . ASN B 1 274 ? -1.334 -22.938 -25.969 1 98.19 274 ASN B O 1
ATOM 10622 N N . TYR B 1 275 ? 0.396 -24.141 -25.188 1 97.06 275 TYR B N 1
ATOM 10623 C CA . TYR B 1 275 ? -0.452 -24.969 -24.328 1 97.06 275 TYR B CA 1
ATOM 10624 C C . TYR B 1 275 ? -1.162 -24.125 -23.281 1 97.06 275 TYR B C 1
ATOM 10626 O O . TYR B 1 275 ? -2.367 -24.266 -23.062 1 97.06 275 TYR B O 1
ATOM 10634 N N . VAL B 1 276 ? -0.46 -23.25 -22.641 1 97.5 276 VAL B N 1
ATOM 10635 C CA . VAL B 1 276 ? -0.967 -22.438 -21.547 1 97.5 276 VAL B CA 1
ATOM 10636 C C . VAL B 1 276 ? -2.07 -21.516 -22.047 1 97.5 276 VAL B C 1
ATOM 10638 O O . VAL B 1 276 ? -3.137 -21.406 -21.438 1 97.5 276 VAL B O 1
ATOM 10641 N N . VAL B 1 277 ? -1.841 -20.766 -23.172 1 97.56 277 VAL B N 1
ATOM 10642 C CA . VAL B 1 277 ? -2.824 -19.797 -23.641 1 97.56 277 VAL B CA 1
ATOM 10643 C C . VAL B 1 277 ? -4.098 -20.516 -24.078 1 97.56 277 VAL B C 1
ATOM 10645 O O . VAL B 1 277 ? -5.199 -19.984 -23.938 1 97.56 277 VAL B O 1
ATOM 10648 N N . ASP B 1 278 ? -3.959 -21.75 -24.562 1 96.12 278 ASP B N 1
ATOM 10649 C CA . ASP B 1 278 ? -5.141 -22.547 -24.875 1 96.12 278 ASP B CA 1
ATOM 10650 C C . ASP B 1 278 ? -5.969 -22.828 -23.625 1 96.12 278 ASP B C 1
ATOM 10652 O O . ASP B 1 278 ? -7.195 -22.703 -23.641 1 96.12 278 ASP B O 1
ATOM 10656 N N . GLN B 1 279 ? -5.262 -23.219 -22.578 1 95.62 279 GLN B N 1
ATOM 10657 C CA . GLN B 1 279 ? -5.953 -23.547 -21.344 1 95.62 279 GLN B CA 1
ATOM 10658 C C . GLN B 1 279 ? -6.578 -22.297 -20.719 1 95.62 279 GLN B C 1
ATOM 10660 O O . GLN B 1 279 ? -7.695 -22.344 -20.203 1 95.62 279 GLN B O 1
ATOM 10665 N N . LEU B 1 280 ? -5.828 -21.156 -20.75 1 96.25 280 LEU B N 1
ATOM 10666 C CA . LEU B 1 280 ? -6.344 -19.906 -20.203 1 96.25 280 LEU B CA 1
ATOM 10667 C C . LEU B 1 280 ? -7.633 -19.484 -20.906 1 96.25 280 LEU B C 1
ATOM 10669 O O . LEU B 1 280 ? -8.594 -19.078 -20.266 1 96.25 280 LEU B O 1
ATOM 10673 N N . ALA B 1 281 ? -7.617 -19.547 -22.234 1 95.88 281 ALA B N 1
ATOM 10674 C CA . ALA B 1 281 ? -8.789 -19.188 -23.031 1 95.88 281 ALA B CA 1
ATOM 10675 C C . ALA B 1 281 ? -9.969 -20.109 -22.719 1 95.88 281 ALA B C 1
ATOM 10677 O O . ALA B 1 281 ? -11.109 -19.641 -22.594 1 95.88 281 ALA B O 1
ATOM 10678 N N . ALA B 1 282 ? -9.695 -21.391 -22.562 1 93.62 282 ALA B N 1
ATOM 10679 C CA . ALA B 1 282 ? -10.75 -22.375 -22.297 1 93.62 282 ALA B CA 1
ATOM 10680 C C . ALA B 1 282 ? -11.352 -22.172 -20.922 1 93.62 282 ALA B C 1
ATOM 10682 O O . ALA B 1 282 ? -12.57 -22.25 -20.75 1 93.62 282 ALA B O 1
ATOM 10683 N N . ILE B 1 283 ? -10.516 -22 -19.922 1 93.81 283 ILE B N 1
ATOM 10684 C CA . ILE B 1 283 ? -10.961 -21.828 -18.547 1 93.81 283 ILE B CA 1
ATOM 10685 C C . ILE B 1 283 ? -11.688 -20.5 -18.391 1 93.81 283 ILE B C 1
ATOM 10687 O O . ILE B 1 283 ? -12.711 -20.422 -17.703 1 93.81 283 ILE B O 1
ATOM 10691 N N . ASN B 1 284 ? -11.062 -19.406 -19 1 94.25 284 ASN B N 1
ATOM 10692 C CA . ASN B 1 284 ? -11.641 -18.078 -18.984 1 94.25 284 ASN B CA 1
ATOM 10693 C C . ASN B 1 284 ? -12.031 -17.656 -17.562 1 94.25 284 ASN B C 1
ATOM 10695 O O . ASN B 1 284 ? -13.18 -17.281 -17.312 1 94.25 284 ASN B O 1
ATOM 10699 N N . GLU B 1 285 ? -11.039 -17.734 -16.656 1 92.31 285 GLU B N 1
ATOM 10700 C CA . GLU B 1 285 ? -11.281 -17.422 -15.258 1 92.31 285 GLU B CA 1
ATOM 10701 C C . GLU B 1 285 ? -11.906 -16.031 -15.094 1 92.31 285 GLU B C 1
ATOM 10703 O O . GLU B 1 285 ? -11.352 -15.039 -15.555 1 92.31 285 GLU B O 1
ATOM 10708 N N . CYS B 1 286 ? -13.094 -15.969 -14.484 1 88.06 286 CYS B N 1
ATOM 10709 C CA . CYS B 1 286 ? -13.82 -14.742 -14.18 1 88.06 286 CYS B CA 1
ATOM 10710 C C . CYS B 1 286 ? -14.07 -13.93 -15.445 1 88.06 286 CYS B C 1
ATOM 10712 O O . CYS B 1 286 ? -14.148 -12.703 -15.391 1 88.06 286 CYS B O 1
ATOM 10714 N N . GLY B 1 287 ? -14.086 -14.562 -16.594 1 89.31 287 GLY B N 1
ATOM 10715 C CA . GLY B 1 287 ? -14.367 -13.883 -17.844 1 89.31 287 GLY B CA 1
ATOM 10716 C C . GLY B 1 287 ? -13.219 -13.039 -18.344 1 89.31 287 GLY B C 1
ATOM 10717 O O . GLY B 1 287 ? -13.398 -12.18 -19.203 1 89.31 287 GLY B O 1
ATOM 10718 N N . ARG B 1 288 ? -12.031 -13.25 -17.828 1 89.56 288 ARG B N 1
ATOM 10719 C CA . ARG B 1 288 ? -10.852 -12.461 -18.156 1 89.56 288 ARG B CA 1
ATOM 10720 C C . ARG B 1 288 ? -10.484 -12.617 -19.625 1 89.56 288 ARG B C 1
ATOM 10722 O O . ARG B 1 288 ? -9.93 -11.695 -20.234 1 89.56 288 ARG B O 1
ATOM 10729 N N . PHE B 1 289 ? -10.781 -13.82 -20.188 1 95.12 289 PHE B N 1
ATOM 10730 C CA . PHE B 1 289 ? -10.367 -14.133 -21.547 1 95.12 289 PHE B CA 1
ATOM 10731 C C . PHE B 1 289 ? -11.562 -14.484 -22.422 1 95.12 289 PHE B C 1
ATOM 10733 O O . PHE B 1 289 ? -11.523 -15.445 -23.188 1 95.12 289 PHE B O 1
ATOM 10740 N N . THR B 1 290 ? -12.648 -13.797 -22.219 1 93.69 290 THR B N 1
ATOM 10741 C CA . THR B 1 290 ? -13.828 -14.023 -23.062 1 93.69 290 THR B CA 1
ATOM 10742 C C . THR B 1 290 ? -13.539 -13.617 -24.5 1 93.69 290 THR B C 1
ATOM 10744 O O . THR B 1 290 ? -13.172 -12.469 -24.766 1 93.69 290 THR B O 1
ATOM 10747 N N . LYS B 1 291 ? -13.672 -14.5 -25.422 1 94.31 291 LYS B N 1
ATOM 10748 C CA . LYS B 1 291 ? -13.367 -14.242 -26.828 1 94.31 291 LYS B CA 1
ATOM 10749 C C . LYS B 1 291 ? -14.414 -13.328 -27.453 1 94.31 291 LYS B C 1
ATOM 10751 O O . LYS B 1 291 ? -15.609 -13.633 -27.438 1 94.31 291 LYS B O 1
ATOM 10756 N N . PRO B 1 292 ? -13.984 -12.281 -27.922 1 94.12 292 PRO B N 1
ATOM 10757 C CA . PRO B 1 292 ? -14.922 -11.398 -28.609 1 94.12 292 PRO B CA 1
ATOM 10758 C C . PRO B 1 292 ? -15.227 -11.867 -30.031 1 94.12 292 PRO B C 1
ATOM 10760 O O . PRO B 1 292 ? -14.602 -12.805 -30.531 1 94.12 292 PRO B O 1
ATOM 10763 N N . ASP B 1 293 ? -16.281 -11.117 -30.594 1 90.88 293 ASP B N 1
ATOM 10764 C CA . ASP B 1 293 ? -16.531 -11.32 -32.031 1 90.88 293 ASP B CA 1
ATOM 10765 C C . ASP B 1 293 ? -15.305 -10.922 -32.844 1 90.88 293 ASP B C 1
ATOM 10767 O O . ASP B 1 293 ? -14.742 -9.852 -32.656 1 90.88 293 ASP B O 1
ATOM 10771 N N . GLU B 1 294 ? -14.938 -11.812 -33.656 1 87.69 294 GLU B N 1
ATOM 10772 C CA . GLU B 1 294 ? -13.727 -11.594 -34.438 1 87.69 294 GLU B CA 1
ATOM 10773 C C . GLU B 1 294 ? -13.844 -10.344 -35.312 1 87.69 294 GLU B C 1
ATOM 10775 O O . GLU B 1 294 ? -12.836 -9.75 -35.688 1 87.69 294 GLU B O 1
ATOM 10780 N N . SER B 1 295 ? -15.047 -9.828 -35.594 1 90.25 295 SER B N 1
ATOM 10781 C CA . SER B 1 295 ? -15.273 -8.625 -36.375 1 90.25 295 SER B CA 1
ATOM 10782 C C . SER B 1 295 ? -14.938 -7.371 -35.594 1 90.25 295 SER B C 1
ATOM 10784 O O . SER B 1 295 ? -14.695 -6.312 -36.156 1 90.25 295 SER B O 1
ATOM 10786 N N . ASN B 1 296 ? -14.945 -7.5 -34.281 1 92.69 296 ASN B N 1
ATOM 10787 C CA . ASN B 1 296 ? -14.523 -6.395 -33.438 1 92.69 296 ASN B CA 1
ATOM 10788 C C . ASN B 1 296 ? -13.008 -6.359 -33.281 1 92.69 296 ASN B C 1
ATOM 10790 O O . ASN B 1 296 ? -12.477 -6.805 -32.25 1 92.69 296 ASN B O 1
ATOM 10794 N N . VAL B 1 297 ? -12.328 -5.66 -34.094 1 91.94 297 VAL B N 1
ATOM 10795 C CA . VAL B 1 297 ? -10.883 -5.711 -34.25 1 91.94 297 VAL B CA 1
ATOM 10796 C C . VAL B 1 297 ? -10.195 -5.238 -32.969 1 91.94 297 VAL B C 1
ATOM 10798 O O . VAL B 1 297 ? -9.234 -5.859 -32.5 1 91.94 297 VAL B O 1
ATOM 10801 N N . ASP B 1 298 ? -10.695 -4.203 -32.344 1 91.75 298 ASP B N 1
ATOM 10802 C CA . ASP B 1 298 ? -10.062 -3.631 -31.156 1 91.75 298 ASP B CA 1
ATOM 10803 C C . ASP B 1 298 ? -10.188 -4.574 -29.953 1 91.75 298 ASP B C 1
ATOM 10805 O O . ASP B 1 298 ? -9.211 -4.797 -29.234 1 91.75 298 ASP B O 1
ATOM 10809 N N . GLU B 1 299 ? -11.328 -5.078 -29.797 1 92.06 299 GLU B N 1
ATOM 10810 C CA . GLU B 1 299 ? -11.547 -5.98 -28.672 1 92.06 299 GLU B CA 1
ATOM 10811 C C . GLU B 1 299 ? -10.789 -7.293 -28.859 1 92.06 299 GLU B C 1
ATOM 10813 O O . GLU B 1 299 ? -10.328 -7.895 -27.891 1 92.06 299 GLU B O 1
ATOM 10818 N N . TYR B 1 300 ? -10.727 -7.738 -30.062 1 94.56 300 TYR B N 1
ATOM 10819 C CA . TYR B 1 300 ? -9.984 -8.961 -30.344 1 94.56 300 TYR B CA 1
ATOM 10820 C C . TYR B 1 300 ? -8.492 -8.758 -30.094 1 94.56 300 TYR B C 1
ATOM 10822 O O . TYR B 1 300 ? -7.816 -9.656 -29.578 1 94.56 300 TYR B O 1
ATOM 10830 N N . ALA B 1 301 ? -8.008 -7.59 -30.5 1 94.56 301 ALA B N 1
ATOM 10831 C CA . ALA B 1 301 ? -6.602 -7.281 -30.25 1 94.56 301 ALA B CA 1
ATOM 10832 C C . ALA B 1 301 ? -6.289 -7.289 -28.766 1 94.56 301 ALA B C 1
ATOM 10834 O O . ALA B 1 301 ? -5.238 -7.781 -28.344 1 94.56 301 ALA B O 1
ATOM 10835 N N . LYS B 1 302 ? -7.184 -6.754 -28.016 1 92.5 302 LYS B N 1
ATOM 10836 C CA . LYS B 1 302 ? -7.016 -6.746 -26.562 1 92.5 302 LYS B CA 1
ATOM 10837 C C . LYS B 1 302 ? -7.066 -8.164 -26 1 92.5 302 LYS B C 1
ATOM 10839 O O . LYS B 1 302 ? -6.273 -8.516 -25.125 1 92.5 302 LYS B O 1
ATOM 10844 N N . TYR B 1 303 ? -8.055 -8.922 -26.547 1 94.81 303 TYR B N 1
ATOM 10845 C CA . TYR B 1 303 ? -8.188 -10.32 -26.156 1 94.81 303 TYR B CA 1
ATOM 10846 C C . TYR B 1 303 ? -6.91 -11.094 -26.453 1 94.81 303 TYR B C 1
ATOM 10848 O O . TYR B 1 303 ? -6.371 -11.773 -25.578 1 94.81 303 TYR B O 1
ATOM 10856 N N . ASP B 1 304 ? -6.383 -10.984 -27.594 1 96.56 304 ASP B N 1
ATOM 10857 C CA . ASP B 1 304 ? -5.164 -11.664 -28.031 1 96.56 304 ASP B CA 1
ATOM 10858 C C . ASP B 1 304 ? -3.977 -11.25 -27.156 1 96.56 304 ASP B C 1
ATOM 10860 O O . ASP B 1 304 ? -3.201 -12.102 -26.719 1 96.56 304 ASP B O 1
ATOM 10864 N N . ASN B 1 305 ? -3.885 -9.953 -26.938 1 95.62 305 ASN B N 1
ATOM 10865 C CA . ASN B 1 305 ? -2.76 -9.438 -26.156 1 95.62 305 ASN B CA 1
ATOM 10866 C C . ASN B 1 305 ? -2.822 -9.898 -24.703 1 95.62 305 ASN B C 1
ATOM 10868 O O . ASN B 1 305 ? -1.793 -10.211 -24.109 1 95.62 305 ASN B O 1
ATOM 10872 N N . ASN B 1 306 ? -3.984 -9.875 -24.172 1 94.31 306 ASN B N 1
ATOM 10873 C CA . ASN B 1 306 ? -4.137 -10.32 -22.797 1 94.31 306 ASN B CA 1
ATOM 10874 C C . ASN B 1 306 ? -3.729 -11.781 -22.625 1 94.31 306 ASN B C 1
ATOM 10876 O O . ASN B 1 306 ? -3.057 -12.141 -21.656 1 94.31 306 ASN B O 1
ATOM 10880 N N . LEU B 1 307 ? -4.16 -12.602 -23.547 1 96.69 307 LEU B N 1
ATOM 10881 C CA . LEU B 1 307 ? -3.789 -14.016 -23.531 1 96.69 307 LEU B CA 1
ATOM 10882 C C . LEU B 1 307 ? -2.281 -14.18 -23.688 1 96.69 307 LEU B C 1
ATOM 10884 O O . LEU B 1 307 ? -1.649 -14.906 -22.906 1 96.69 307 LEU B O 1
ATOM 10888 N N . PHE B 1 308 ? -1.744 -13.484 -24.688 1 97.5 308 PHE B N 1
ATOM 10889 C CA . PHE B 1 308 ? -0.322 -13.602 -24.984 1 97.5 308 PHE B CA 1
ATOM 10890 C C . PHE B 1 308 ? 0.52 -13.188 -23.781 1 97.5 308 PHE B C 1
ATOM 10892 O O . PHE B 1 308 ? 1.428 -13.914 -23.375 1 97.5 308 PHE B O 1
ATOM 10899 N N . GLN B 1 309 ? 0.217 -12.039 -23.203 1 96.44 309 GLN B N 1
ATOM 10900 C CA . GLN B 1 309 ? 1.04 -11.492 -22.141 1 96.44 309 GLN B CA 1
ATOM 10901 C C . GLN B 1 309 ? 0.899 -12.32 -20.859 1 96.44 309 GLN B C 1
ATOM 10903 O O . GLN B 1 309 ? 1.867 -12.492 -20.109 1 96.44 309 GLN B O 1
ATOM 10908 N N . THR B 1 310 ? -0.293 -12.75 -20.578 1 96.25 310 THR B N 1
ATOM 10909 C CA . THR B 1 310 ? -0.454 -13.633 -19.422 1 96.25 310 THR B CA 1
ATOM 10910 C C . THR B 1 310 ? 0.288 -14.945 -19.641 1 96.25 310 THR B C 1
ATOM 10912 O O . THR B 1 310 ? 0.953 -15.445 -18.734 1 96.25 310 THR B O 1
ATOM 10915 N N . GLY B 1 311 ? 0.11 -15.531 -20.859 1 98.19 311 GLY B N 1
ATOM 10916 C CA . GLY B 1 311 ? 0.869 -16.734 -21.188 1 98.19 311 GLY B CA 1
ATOM 10917 C C . GLY B 1 311 ? 2.367 -16.547 -21.031 1 98.19 311 GLY B C 1
ATOM 10918 O O . GLY B 1 311 ? 3.059 -17.453 -20.547 1 98.19 311 GLY B O 1
ATOM 10919 N N . ARG B 1 312 ? 2.859 -15.391 -21.453 1 98 312 ARG B N 1
ATOM 10920 C CA . ARG B 1 312 ? 4.277 -15.078 -21.328 1 98 312 ARG B CA 1
ATOM 10921 C C . ARG B 1 312 ? 4.703 -15.047 -19.859 1 98 312 ARG B C 1
ATOM 10923 O O . ARG B 1 312 ? 5.75 -15.594 -19.5 1 98 312 ARG B O 1
ATOM 10930 N N . LEU B 1 313 ? 3.896 -14.438 -19.016 1 96.81 313 LEU B N 1
ATOM 10931 C CA . LEU B 1 313 ? 4.207 -14.391 -17.594 1 96.81 313 LEU B CA 1
ATOM 10932 C C . LEU B 1 313 ? 4.238 -15.797 -17 1 96.81 313 LEU B C 1
ATOM 10934 O O . LEU B 1 313 ? 5.109 -16.109 -16.188 1 96.81 313 LEU B O 1
ATOM 10938 N N . VAL B 1 314 ? 3.277 -16.625 -17.391 1 97.81 314 VAL B N 1
ATOM 10939 C CA . VAL B 1 314 ? 3.184 -17.984 -16.859 1 97.81 314 VAL B CA 1
ATOM 10940 C C . VAL B 1 314 ? 4.379 -18.812 -17.344 1 97.81 314 VAL B C 1
ATOM 10942 O O . VAL B 1 314 ? 5 -19.531 -16.547 1 97.81 314 VAL B O 1
ATOM 10945 N N . THR B 1 315 ? 4.684 -18.719 -18.594 1 98.56 315 THR B N 1
ATOM 10946 C CA . THR B 1 315 ? 5.82 -19.453 -19.141 1 98.56 315 THR B CA 1
ATOM 10947 C C . THR B 1 315 ? 7.121 -19.016 -18.484 1 98.56 315 THR B C 1
ATOM 10949 O O . THR B 1 315 ? 7.957 -19.844 -18.125 1 98.56 315 THR B O 1
ATOM 10952 N N . CYS B 1 316 ? 7.332 -17.719 -18.328 1 98.12 316 CYS B N 1
ATOM 10953 C CA . CYS B 1 316 ? 8.5 -17.203 -17.625 1 98.12 316 CYS B CA 1
ATOM 10954 C C . CYS B 1 316 ? 8.508 -17.656 -16.172 1 98.12 316 CYS B C 1
ATOM 10956 O O . CYS B 1 316 ? 9.578 -17.891 -15.594 1 98.12 316 CYS B O 1
ATOM 10958 N N . GLY B 1 317 ? 7.332 -17.734 -15.625 1 97.19 317 GLY B N 1
ATOM 10959 C CA . GLY B 1 317 ? 7.246 -18.281 -14.281 1 97.19 317 GLY B CA 1
ATOM 10960 C C . GLY B 1 317 ? 7.777 -19.703 -14.172 1 97.19 317 GLY B C 1
ATOM 10961 O O . GLY B 1 317 ? 8.508 -20.031 -13.234 1 97.19 317 GLY B O 1
ATOM 10962 N N . LEU B 1 318 ? 7.336 -20.594 -15.094 1 98.19 318 LEU B N 1
ATOM 10963 C CA . LEU B 1 318 ? 7.879 -21.938 -15.109 1 98.19 318 LEU B CA 1
ATOM 10964 C C . LEU B 1 318 ? 9.391 -21.922 -15.312 1 98.19 318 LEU B C 1
ATOM 10966 O O . LEU B 1 318 ? 10.117 -22.688 -14.672 1 98.19 318 LEU B O 1
ATOM 10970 N N . TYR B 1 319 ? 9.836 -21.094 -16.25 1 97.94 319 TYR B N 1
ATOM 10971 C CA . TYR B 1 319 ? 11.25 -20.891 -16.516 1 97.94 319 TYR B CA 1
ATOM 10972 C C . TYR B 1 319 ? 12.008 -20.562 -15.227 1 97.94 319 TYR B C 1
ATOM 10974 O O . TYR B 1 319 ? 13.023 -21.188 -14.914 1 97.94 319 TYR B O 1
ATOM 10982 N N . ALA B 1 320 ? 11.508 -19.625 -14.516 1 96.81 320 ALA B N 1
ATOM 10983 C CA . ALA B 1 320 ? 12.117 -19.234 -13.242 1 96.81 320 ALA B CA 1
ATOM 10984 C C . ALA B 1 320 ? 12.102 -20.391 -12.25 1 96.81 320 ALA B C 1
ATOM 10986 O O . ALA B 1 320 ? 13.07 -20.594 -11.508 1 96.81 320 ALA B O 1
ATOM 10987 N N . ASN B 1 321 ? 11.023 -21.109 -12.172 1 97.12 321 ASN B N 1
ATOM 10988 C CA . ASN B 1 321 ? 10.93 -22.25 -11.258 1 97.12 321 ASN B CA 1
ATOM 10989 C C . ASN B 1 321 ? 11.914 -23.344 -11.641 1 97.12 321 ASN B C 1
ATOM 10991 O O . ASN B 1 321 ? 12.469 -24.016 -10.766 1 97.12 321 ASN B O 1
ATOM 10995 N N . ILE B 1 322 ? 12.039 -23.625 -12.914 1 98.12 322 ILE B N 1
ATOM 10996 C CA . ILE B 1 322 ? 13.023 -24.609 -13.367 1 98.12 322 ILE B CA 1
ATOM 10997 C C . ILE B 1 322 ? 14.422 -24.172 -12.922 1 98.12 322 ILE B C 1
ATOM 10999 O O . ILE B 1 322 ? 15.219 -25 -12.477 1 98.12 322 ILE B O 1
ATOM 11003 N N . ILE B 1 323 ? 14.727 -22.891 -13.047 1 97 323 ILE B N 1
ATOM 11004 C CA . ILE B 1 323 ? 16.031 -22.375 -12.648 1 97 323 ILE B CA 1
ATOM 11005 C C . ILE B 1 323 ? 16.234 -22.562 -11.148 1 97 323 ILE B C 1
ATOM 11007 O O . ILE B 1 323 ? 17.266 -23.062 -10.711 1 97 323 ILE B O 1
ATOM 11011 N N . LEU B 1 324 ? 15.234 -22.328 -10.383 1 93.5 324 LEU B N 1
ATOM 11012 C CA . LEU B 1 324 ? 15.375 -22.312 -8.93 1 93.5 324 LEU B CA 1
ATOM 11013 C C . LEU B 1 324 ? 15.32 -23.719 -8.367 1 93.5 324 LEU B C 1
ATOM 11015 O O . LEU B 1 324 ? 16.047 -24.062 -7.434 1 93.5 324 LEU B O 1
ATOM 11019 N N . LYS B 1 325 ? 14.461 -24.562 -8.953 1 95.62 325 LYS B N 1
ATOM 11020 C CA . LYS B 1 325 ? 14.141 -25.844 -8.312 1 95.62 325 LYS B CA 1
ATOM 11021 C C . LYS B 1 325 ? 14.891 -26.984 -8.977 1 95.62 325 LYS B C 1
ATOM 11023 O O . LYS B 1 325 ? 15.039 -28.062 -8.391 1 95.62 325 LYS B O 1
ATOM 11028 N N . ASP B 1 326 ? 15.367 -26.828 -10.211 1 97.25 326 ASP B N 1
ATOM 11029 C CA . ASP B 1 326 ? 16.125 -27.859 -10.914 1 97.25 326 ASP B CA 1
ATOM 11030 C C . ASP B 1 326 ? 17.578 -27.453 -11.117 1 97.25 326 ASP B C 1
ATOM 11032 O O . ASP B 1 326 ? 18.5 -28.125 -10.641 1 97.25 326 ASP B O 1
ATOM 11036 N N . TYR B 1 327 ? 17.781 -26.328 -11.82 1 96.62 327 TYR B N 1
ATOM 11037 C CA . TYR B 1 327 ? 19.078 -25.828 -12.242 1 96.62 327 TYR B CA 1
ATOM 11038 C C . TYR B 1 327 ? 19.969 -25.516 -11.039 1 96.62 327 TYR B C 1
ATOM 11040 O O . TYR B 1 327 ? 21.047 -26.094 -10.891 1 96.62 327 TYR B O 1
ATOM 11048 N N . VAL B 1 328 ? 19.484 -24.656 -10.109 1 92.62 328 VAL B N 1
ATOM 11049 C CA . VAL B 1 328 ? 20.25 -24.281 -8.922 1 92.62 328 VAL B CA 1
ATOM 11050 C C . VAL B 1 328 ? 20.406 -25.484 -7.996 1 92.62 328 VAL B C 1
ATOM 11052 O O . VAL B 1 328 ? 21.438 -25.656 -7.355 1 92.62 328 VAL B O 1
ATOM 11055 N N . ARG B 1 329 ? 19.391 -26.281 -7.902 1 93 329 ARG B N 1
ATOM 11056 C CA . ARG B 1 329 ? 19.453 -27.484 -7.09 1 93 329 ARG B CA 1
ATOM 11057 C C . ARG B 1 329 ? 20.609 -28.391 -7.543 1 93 329 ARG B C 1
ATOM 11059 O O . ARG B 1 329 ? 21.344 -28.922 -6.715 1 93 329 ARG B O 1
ATOM 11066 N N . THR B 1 330 ? 20.797 -28.562 -8.812 1 95.75 330 THR B N 1
ATOM 11067 C CA . THR B 1 330 ? 21.875 -29.375 -9.375 1 95.75 330 THR B CA 1
ATOM 11068 C C . THR B 1 330 ? 23.234 -28.688 -9.172 1 95.75 330 THR B C 1
ATOM 11070 O O . THR B 1 330 ? 24.219 -29.359 -8.859 1 95.75 330 THR B O 1
ATOM 11073 N N . ILE B 1 331 ? 23.219 -27.359 -9.344 1 94 331 ILE B N 1
ATOM 11074 C CA . ILE B 1 331 ? 24.422 -26.578 -9.164 1 94 331 ILE B CA 1
ATOM 11075 C C . ILE B 1 331 ? 24.938 -26.734 -7.734 1 94 331 ILE B C 1
ATOM 11077 O O . ILE B 1 331 ? 26.156 -26.781 -7.504 1 94 331 ILE B O 1
ATOM 11081 N N . LEU B 1 332 ? 24.031 -26.969 -6.82 1 90.38 332 LEU B N 1
ATOM 11082 C CA . LEU B 1 332 ? 24.391 -27.078 -5.41 1 90.38 332 LEU B CA 1
ATOM 11083 C C . LEU B 1 332 ? 24.453 -28.547 -4.98 1 90.38 332 LEU B C 1
ATOM 11085 O O . LEU B 1 332 ? 24.656 -28.828 -3.799 1 90.38 332 LEU B O 1
ATOM 11089 N N . ASN B 1 333 ? 24.266 -29.422 -5.859 1 93.31 333 ASN B N 1
ATOM 11090 C CA . ASN B 1 333 ? 24.359 -30.859 -5.652 1 93.31 333 ASN B CA 1
ATOM 11091 C C . ASN B 1 333 ? 23.297 -31.344 -4.66 1 93.31 333 ASN B C 1
ATOM 11093 O O . ASN B 1 333 ? 23.5 -32.344 -3.965 1 93.31 333 ASN B O 1
ATOM 11097 N N . ILE B 1 334 ? 22.172 -30.656 -4.555 1 90.31 334 ILE B N 1
ATOM 11098 C CA . ILE B 1 334 ? 21.094 -31.016 -3.645 1 90.31 334 ILE B CA 1
ATOM 11099 C C . ILE B 1 334 ? 20.281 -32.156 -4.238 1 90.31 334 ILE B C 1
ATOM 11101 O O . ILE B 1 334 ? 19.641 -32.906 -3.506 1 90.31 334 ILE B O 1
ATOM 11105 N N . ASN B 1 335 ? 20.312 -32.375 -5.586 1 93.31 335 ASN B N 1
ATOM 11106 C CA . ASN B 1 335 ? 19.594 -33.438 -6.281 1 93.31 335 ASN B CA 1
ATOM 11107 C C . ASN B 1 335 ? 20.047 -34.844 -5.828 1 93.31 335 ASN B C 1
ATOM 11109 O O . ASN B 1 335 ? 19.391 -35.844 -6.105 1 93.31 335 ASN B O 1
ATOM 11113 N N . ARG B 1 336 ? 21.172 -34.906 -5.082 1 94.44 336 ARG B N 1
ATOM 11114 C CA . ARG B 1 336 ? 21.719 -36.156 -4.602 1 94.44 336 ARG B CA 1
ATOM 11115 C C . ARG B 1 336 ? 21.297 -36.438 -3.16 1 94.44 336 ARG B C 1
ATOM 11117 O O . ARG B 1 336 ? 21.734 -37.406 -2.543 1 94.44 336 ARG B O 1
ATOM 11124 N N . THR B 1 337 ? 20.391 -35.594 -2.67 1 89.94 337 THR B N 1
ATOM 11125 C CA . THR B 1 337 ? 19.875 -35.75 -1.312 1 89.94 337 THR B CA 1
ATOM 11126 C C . THR B 1 337 ? 18.359 -35.875 -1.317 1 89.94 337 THR B C 1
ATOM 11128 O O . THR B 1 337 ? 17.719 -35.625 -2.346 1 89.94 337 THR B O 1
ATOM 11131 N N . ASP B 1 338 ? 17.781 -36.188 -0.144 1 86.88 338 ASP B N 1
ATOM 11132 C CA . ASP B 1 338 ? 16.328 -36.25 0.009 1 86.88 338 ASP B CA 1
ATOM 11133 C C . ASP B 1 338 ? 15.789 -34.969 0.611 1 86.88 338 ASP B C 1
ATOM 11135 O O . ASP B 1 338 ? 14.664 -34.938 1.117 1 86.88 338 ASP B O 1
ATOM 11139 N N . SER B 1 339 ? 16.578 -33.906 0.504 1 87.88 339 SER B N 1
ATOM 11140 C CA . SER B 1 339 ? 16.172 -32.625 1.069 1 87.88 339 SER B CA 1
ATOM 11141 C C . SER B 1 339 ? 15.219 -31.891 0.137 1 87.88 339 SER B C 1
ATOM 11143 O O . SER B 1 339 ? 15.406 -31.906 -1.082 1 87.88 339 SER B O 1
ATOM 11145 N N . THR B 1 340 ? 14.195 -31.203 0.731 1 87.38 340 THR B N 1
ATOM 11146 C CA . THR B 1 340 ? 13.289 -30.359 -0.041 1 87.38 340 THR B CA 1
ATOM 11147 C C . THR B 1 340 ? 13.719 -28.891 0.035 1 87.38 340 THR B C 1
ATOM 11149 O O . THR B 1 340 ? 13.031 -28.016 -0.478 1 87.38 340 THR B O 1
ATOM 11152 N N . TRP B 1 341 ? 14.82 -28.625 0.692 1 85.81 341 TRP B N 1
ATOM 11153 C CA . TRP B 1 341 ? 15.32 -27.266 0.829 1 85.81 341 TRP B CA 1
ATOM 11154 C C . TRP B 1 341 ? 15.727 -26.703 -0.526 1 85.81 341 TRP B C 1
ATOM 11156 O O . TRP B 1 341 ? 16.25 -27.422 -1.379 1 85.81 341 TRP B O 1
ATOM 11166 N N . SER B 1 342 ? 15.492 -25.438 -0.739 1 88 342 SER B N 1
ATOM 11167 C CA . SER B 1 342 ? 15.922 -24.719 -1.932 1 88 342 SER B CA 1
ATOM 11168 C C . SER B 1 342 ? 16.297 -23.281 -1.599 1 88 342 SER B C 1
ATOM 11170 O O . SER B 1 342 ? 15.766 -22.688 -0.657 1 88 342 SER B O 1
ATOM 11172 N N . LEU B 1 343 ? 17.25 -22.734 -2.252 1 84.56 343 LEU B N 1
ATOM 11173 C CA . LEU B 1 343 ? 17.594 -21.328 -2.152 1 84.56 343 LEU B CA 1
ATOM 11174 C C . LEU B 1 343 ? 16.656 -20.484 -3.012 1 84.56 343 LEU B C 1
ATOM 11176 O O . LEU B 1 343 ? 16.984 -20.156 -4.152 1 84.56 343 LEU B O 1
ATOM 11180 N N . ASP B 1 344 ? 15.562 -20.156 -2.475 1 88.81 344 ASP B N 1
ATOM 11181 C CA . ASP B 1 344 ? 14.562 -19.375 -3.207 1 88.81 344 ASP B CA 1
ATOM 11182 C C . ASP B 1 344 ? 14.586 -17.906 -2.779 1 88.81 344 ASP B C 1
ATOM 11184 O O . ASP B 1 344 ? 14.172 -17.578 -1.67 1 88.81 344 ASP B O 1
ATOM 11188 N N . PRO B 1 345 ? 15.094 -17 -3.711 1 89.06 345 PRO B N 1
ATOM 11189 C CA . PRO B 1 345 ? 15.234 -15.586 -3.369 1 89.06 345 PRO B CA 1
ATOM 11190 C C . PRO B 1 345 ? 13.891 -14.906 -3.104 1 89.06 345 PRO B C 1
ATOM 11192 O O . PRO B 1 345 ? 13.859 -13.781 -2.588 1 89.06 345 PRO B O 1
ATOM 11195 N N . ARG B 1 346 ? 12.898 -15.555 -3.246 1 91.5 346 ARG B N 1
ATOM 11196 C CA . ARG B 1 346 ? 11.57 -14.969 -3.123 1 91.5 346 ARG B CA 1
ATOM 11197 C C . ARG B 1 346 ? 11.047 -15.086 -1.695 1 91.5 346 ARG B C 1
ATOM 11199 O O . ARG B 1 346 ? 9.93 -14.656 -1.399 1 91.5 346 ARG B O 1
ATOM 11206 N N . MET B 1 347 ? 11.703 -15.609 -0.87 1 82.44 347 MET B N 1
ATOM 11207 C CA . MET B 1 347 ? 11.305 -15.812 0.521 1 82.44 347 MET B CA 1
ATOM 11208 C C . MET B 1 347 ? 10.945 -14.484 1.182 1 82.44 347 MET B C 1
ATOM 11210 O O . MET B 1 347 ? 11.625 -13.477 0.98 1 82.44 347 MET B O 1
ATOM 11214 N N . GLU B 1 348 ? 9.836 -14.5 2.021 1 77.56 348 GLU B N 1
ATOM 11215 C CA . GLU B 1 348 ? 9.422 -13.305 2.758 1 77.56 348 GLU B CA 1
ATOM 11216 C C . GLU B 1 348 ? 10.328 -13.062 3.963 1 77.56 348 GLU B C 1
ATOM 11218 O O . GLU B 1 348 ? 10.602 -13.984 4.734 1 77.56 348 GLU B O 1
ATOM 11223 N N . MET B 1 349 ? 10.859 -11.758 3.959 1 75.31 349 MET B N 1
ATOM 11224 C CA . MET B 1 349 ? 11.742 -11.375 5.055 1 75.31 349 MET B CA 1
ATOM 11225 C C . MET B 1 349 ? 11.25 -10.102 5.734 1 75.31 349 MET B C 1
ATOM 11227 O O . MET B 1 349 ? 10.695 -9.219 5.078 1 75.31 349 MET B O 1
ATOM 11231 N N . LYS B 1 350 ? 11.273 -9.984 7.031 1 65.19 350 LYS B N 1
ATOM 11232 C CA . LYS B 1 350 ? 10.914 -8.797 7.805 1 65.19 350 LYS B CA 1
ATOM 11233 C C . LYS B 1 350 ? 12.148 -8.188 8.477 1 65.19 350 LYS B C 1
ATOM 11235 O O . LYS B 1 350 ? 13.148 -8.875 8.695 1 65.19 350 LYS B O 1
ATOM 11240 N N . ASP B 1 351 ? 12.031 -6.844 8.625 1 63.56 351 ASP B N 1
ATOM 11241 C CA . ASP B 1 351 ? 13.102 -6.16 9.344 1 63.56 351 ASP B CA 1
ATOM 11242 C C . ASP B 1 351 ? 13.266 -6.727 10.75 1 63.56 351 ASP B C 1
ATOM 11244 O O . ASP B 1 351 ? 12.281 -7.105 11.391 1 63.56 351 ASP B O 1
ATOM 11248 N N . GLY B 1 352 ? 14.484 -7.129 11.07 1 54.5 352 GLY B N 1
ATOM 11249 C CA . GLY B 1 352 ? 14.766 -7.598 12.422 1 54.5 352 GLY B CA 1
ATOM 11250 C C . GLY B 1 352 ? 15.703 -6.688 13.188 1 54.5 352 GLY B C 1
ATOM 11251 O O . GLY B 1 352 ? 16.109 -5.637 12.688 1 54.5 352 GLY B O 1
ATOM 11252 N N . LEU B 1 353 ? 15.867 -6.926 14.438 1 55.03 353 LEU B N 1
ATOM 11253 C CA . LEU B 1 353 ? 16.75 -6.176 15.32 1 55.03 353 LEU B CA 1
ATOM 11254 C C . LEU B 1 353 ? 18.156 -6.078 14.734 1 55.03 353 LEU B C 1
ATOM 11256 O O . LEU B 1 353 ? 18.844 -5.078 14.938 1 55.03 353 LEU B O 1
ATOM 11260 N N . LEU B 1 354 ? 18.406 -7.141 13.93 1 54.81 354 LEU B N 1
ATOM 11261 C CA . LEU B 1 354 ? 19.797 -7.23 13.492 1 54.81 354 LEU B CA 1
ATOM 11262 C C . LEU B 1 354 ? 19.969 -6.672 12.086 1 54.81 354 LEU B C 1
ATOM 11264 O O . LEU B 1 354 ? 21.078 -6.598 11.562 1 54.81 354 LEU B O 1
ATOM 11268 N N . GLY B 1 355 ? 18.859 -6.352 11.539 1 60.22 355 GLY B N 1
ATOM 11269 C CA . GLY B 1 355 ? 19.078 -5.77 10.227 1 60.22 355 GLY B CA 1
ATOM 11270 C C . GLY B 1 355 ? 17.812 -5.633 9.406 1 60.22 355 GLY B C 1
ATOM 11271 O O . GLY B 1 355 ? 16.734 -6.031 9.859 1 60.22 355 GLY B O 1
ATOM 11272 N N . GLU B 1 356 ? 18.016 -4.945 8.273 1 68.69 356 GLU B N 1
ATOM 11273 C CA . GLU B 1 356 ? 16.906 -4.684 7.363 1 68.69 356 GLU B CA 1
ATOM 11274 C C . GLU B 1 356 ? 16.75 -5.809 6.344 1 68.69 356 GLU B C 1
ATOM 11276 O O . GLU B 1 356 ? 17.734 -6.359 5.859 1 68.69 356 GLU B O 1
ATOM 11281 N N . ALA B 1 357 ? 15.562 -6.242 6.172 1 71.81 357 ALA B N 1
ATOM 11282 C CA . ALA B 1 357 ? 15.25 -7.25 5.164 1 71.81 357 ALA B CA 1
ATOM 11283 C C . ALA B 1 357 ? 15.594 -6.758 3.764 1 71.81 357 ALA B C 1
ATOM 11285 O O . ALA B 1 357 ? 15.469 -5.57 3.467 1 71.81 357 ALA B O 1
ATOM 11286 N N . ALA B 1 358 ? 16.156 -7.688 2.891 1 73.81 358 ALA B N 1
ATOM 11287 C CA . ALA B 1 358 ? 16.438 -7.355 1.497 1 73.81 358 ALA B CA 1
ATOM 11288 C C . ALA B 1 358 ? 15.172 -6.895 0.776 1 73.81 358 ALA B C 1
ATOM 11290 O O . ALA B 1 358 ? 14.109 -7.508 0.92 1 73.81 358 ALA B O 1
ATOM 11291 N N . ALA B 1 359 ? 15.227 -5.785 0.127 1 82.19 359 ALA B N 1
ATOM 11292 C CA . ALA B 1 359 ? 14.086 -5.219 -0.589 1 82.19 359 ALA B CA 1
ATOM 11293 C C . ALA B 1 359 ? 13.688 -6.098 -1.773 1 82.19 359 ALA B C 1
ATOM 11295 O O . ALA B 1 359 ? 14.508 -6.867 -2.285 1 82.19 359 ALA B O 1
ATOM 11296 N N . MET B 1 360 ? 12.477 -6.023 -2.205 1 86.88 360 MET B N 1
ATOM 11297 C CA . MET B 1 360 ? 11.953 -6.738 -3.365 1 86.88 360 MET B CA 1
ATOM 11298 C C . MET B 1 360 ? 11.562 -5.762 -4.473 1 86.88 360 MET B C 1
ATOM 11300 O O . MET B 1 360 ? 11.227 -4.609 -4.199 1 86.88 360 MET B O 1
ATOM 11304 N N . ALA B 1 361 ? 11.625 -6.254 -5.75 1 90.75 361 ALA B N 1
ATOM 11305 C CA . ALA B 1 361 ? 11.086 -5.547 -6.91 1 90.75 361 ALA B CA 1
ATOM 11306 C C . ALA B 1 361 ? 11.82 -4.227 -7.137 1 90.75 361 ALA B C 1
ATOM 11308 O O . ALA B 1 361 ? 11.203 -3.213 -7.461 1 90.75 361 ALA B O 1
ATOM 11309 N N . THR B 1 362 ? 13.117 -4.152 -6.91 1 89.06 362 THR B N 1
ATOM 11310 C CA . THR B 1 362 ? 13.906 -2.932 -7.051 1 89.06 362 THR B CA 1
ATOM 11311 C C . THR B 1 362 ? 14.375 -2.76 -8.492 1 89.06 362 THR B C 1
ATOM 11313 O O . THR B 1 362 ? 14.883 -1.698 -8.859 1 89.06 362 THR B O 1
ATOM 11316 N N . GLY B 1 363 ? 14.148 -3.803 -9.336 1 90.19 363 GLY B N 1
ATOM 11317 C CA . GLY B 1 363 ? 14.75 -3.824 -10.656 1 90.19 363 GLY B CA 1
ATOM 11318 C C . GLY B 1 363 ? 16.141 -4.43 -10.664 1 90.19 363 GLY B C 1
ATOM 11319 O O . GLY B 1 363 ? 16.641 -4.855 -9.625 1 90.19 363 GLY B O 1
ATOM 11320 N N . ASN B 1 364 ? 16.75 -4.574 -11.898 1 90.62 364 ASN B N 1
ATOM 11321 C CA . ASN B 1 364 ? 18.078 -5.168 -12.039 1 90.62 364 ASN B CA 1
ATOM 11322 C C . ASN B 1 364 ? 18.797 -4.625 -13.266 1 90.62 364 ASN B C 1
ATOM 11324 O O . ASN B 1 364 ? 18.172 -4.195 -14.234 1 90.62 364 ASN B O 1
ATOM 11328 N N . GLN B 1 365 ? 20.094 -4.512 -13.125 1 92.12 365 GLN B N 1
ATOM 11329 C CA . GLN B 1 365 ? 20.984 -4.184 -14.227 1 92.12 365 GLN B CA 1
ATOM 11330 C C . GLN B 1 365 ? 22.234 -5.07 -14.195 1 92.12 365 GLN B C 1
ATOM 11332 O O . GLN B 1 365 ? 23 -5.051 -13.227 1 92.12 365 GLN B O 1
ATOM 11337 N N . VAL B 1 366 ? 22.422 -5.848 -15.25 1 92.75 366 VAL B N 1
ATOM 11338 C CA . VAL B 1 366 ? 23.547 -6.766 -15.266 1 92.75 366 VAL B CA 1
ATOM 11339 C C . VAL B 1 366 ? 24.844 -5.984 -15.484 1 92.75 366 VAL B C 1
ATOM 11341 O O . VAL B 1 366 ? 24.859 -4.969 -16.188 1 92.75 366 VAL B O 1
ATOM 11344 N N . SER B 1 367 ? 25.938 -6.477 -14.906 1 93.19 367 SER B N 1
ATOM 11345 C CA . SER B 1 367 ? 27.219 -5.805 -15.031 1 93.19 367 SER B CA 1
ATOM 11346 C C . SER B 1 367 ? 28.094 -6.48 -16.078 1 93.19 367 SER B C 1
ATOM 11348 O O . SER B 1 367 ? 27.859 -7.629 -16.453 1 93.19 367 SER B O 1
ATOM 11350 N N . ALA B 1 368 ? 29.094 -5.824 -16.547 1 93.25 368 ALA B N 1
ATOM 11351 C CA . ALA B 1 368 ? 30.062 -6.348 -17.516 1 93.25 368 ALA B CA 1
ATOM 11352 C C . ALA B 1 368 ? 30.844 -7.523 -16.938 1 93.25 368 ALA B C 1
ATOM 11354 O O . ALA B 1 368 ? 31.188 -8.461 -17.656 1 93.25 368 ALA B O 1
ATOM 11355 N N . GLU B 1 369 ? 31.094 -7.52 -15.641 1 93.81 369 GLU B N 1
ATOM 11356 C CA . GLU B 1 369 ? 31.828 -8.609 -15 1 93.81 369 GLU B CA 1
ATOM 11357 C C . GLU B 1 369 ? 31.078 -9.93 -15.133 1 93.81 369 GLU B C 1
ATOM 11359 O O . GLU B 1 369 ? 31.688 -10.977 -15.375 1 93.81 369 GLU B O 1
ATOM 11364 N N . PHE B 1 370 ? 29.812 -9.844 -15.031 1 93.44 370 PHE B N 1
ATOM 11365 C CA . PHE B 1 370 ? 29.031 -11.078 -15.07 1 93.44 370 PHE B CA 1
ATOM 11366 C C . PHE B 1 370 ? 28.875 -11.578 -16.5 1 93.44 370 PHE B C 1
ATOM 11368 O O . PHE B 1 370 ? 28.641 -12.766 -16.719 1 93.44 370 PHE B O 1
ATOM 11375 N N . ASN B 1 371 ? 28.953 -10.719 -17.469 1 93.81 371 ASN B N 1
ATOM 11376 C CA . ASN B 1 371 ? 29.094 -11.164 -18.844 1 93.81 371 ASN B CA 1
ATOM 11377 C C . ASN B 1 371 ? 30.297 -12.078 -19.016 1 93.81 371 ASN B C 1
ATOM 11379 O O . ASN B 1 371 ? 30.266 -13.039 -19.781 1 93.81 371 ASN B O 1
ATOM 11383 N N . VAL B 1 372 ? 31.375 -11.836 -18.281 1 93.06 372 VAL B N 1
ATOM 11384 C CA . VAL B 1 372 ? 32.625 -12.586 -18.344 1 93.06 372 VAL B CA 1
ATOM 11385 C C . VAL B 1 372 ? 32.5 -13.859 -17.516 1 93.06 372 VAL B C 1
ATOM 11387 O O . VAL B 1 372 ? 32.969 -14.922 -17.938 1 93.06 372 VAL B O 1
ATOM 11390 N N . VAL B 1 373 ? 31.875 -13.758 -16.453 1 92.69 373 VAL B N 1
ATOM 11391 C CA . VAL B 1 373 ? 31.766 -14.844 -15.484 1 92.69 373 VAL B CA 1
ATOM 11392 C C . VAL B 1 373 ? 30.969 -16 -16.094 1 92.69 373 VAL B C 1
ATOM 11394 O O . VAL B 1 373 ? 31.219 -17.172 -15.789 1 92.69 373 VAL B O 1
ATOM 11397 N N . TYR B 1 374 ? 30.094 -15.781 -17 1 93.56 374 TYR B N 1
ATOM 11398 C CA . TYR B 1 374 ? 29.156 -16.781 -17.484 1 93.56 374 TYR B CA 1
ATOM 11399 C C . TYR B 1 374 ? 29.656 -17.438 -18.766 1 93.56 374 TYR B C 1
ATOM 11401 O O . TYR B 1 374 ? 28.906 -18.125 -19.453 1 93.56 374 TYR B O 1
ATOM 11409 N N . ARG B 1 375 ? 30.906 -17.359 -19.062 1 93.44 375 ARG B N 1
ATOM 11410 C CA . ARG B 1 375 ? 31.469 -18.031 -20.234 1 93.44 375 ARG B CA 1
ATOM 11411 C C . ARG B 1 375 ? 32 -19.422 -19.859 1 93.44 375 ARG B C 1
ATOM 11413 O O . ARG B 1 375 ? 33.188 -19.578 -19.609 1 93.44 375 ARG B O 1
ATOM 11420 N N . TRP B 1 376 ? 31.156 -20.422 -20.016 1 94.31 376 TRP B N 1
ATOM 11421 C CA . TRP B 1 376 ? 31.453 -21.766 -19.547 1 94.31 376 TRP B CA 1
ATOM 11422 C C . TRP B 1 376 ? 31.797 -22.703 -20.703 1 94.31 376 TRP B C 1
ATOM 11424 O O . TRP B 1 376 ? 31.266 -23.812 -20.781 1 94.31 376 TRP B O 1
ATOM 11434 N N . HIS B 1 377 ? 32.719 -22.344 -21.531 1 94.19 377 HIS B N 1
ATOM 11435 C CA . HIS B 1 377 ? 33.062 -23.109 -22.719 1 94.19 377 HIS B CA 1
ATOM 11436 C C . HIS B 1 377 ? 33.812 -24.375 -22.359 1 94.19 377 HIS B C 1
ATOM 11438 O O . HIS B 1 377 ? 33.812 -25.344 -23.125 1 94.19 377 HIS B O 1
ATOM 11444 N N . ALA B 1 378 ? 34.438 -24.406 -21.188 1 94.06 378 ALA B N 1
ATOM 11445 C CA . ALA B 1 378 ? 35.125 -25.594 -20.734 1 94.06 378 ALA B CA 1
ATOM 11446 C C . ALA B 1 378 ? 34.156 -26.781 -20.609 1 94.06 378 ALA B C 1
ATOM 11448 O O . ALA B 1 378 ? 34.562 -27.938 -20.75 1 94.06 378 ALA B O 1
ATOM 11449 N N . CYS B 1 379 ? 32.906 -26.516 -20.406 1 95.75 379 CYS B N 1
ATOM 11450 C CA . CYS B 1 379 ? 31.938 -27.547 -20.078 1 95.75 379 CYS B CA 1
ATOM 11451 C C . CYS B 1 379 ? 31.266 -28.094 -21.328 1 95.75 379 CYS B C 1
ATOM 11453 O O . CYS B 1 379 ? 30.406 -28.969 -21.25 1 95.75 379 CYS B O 1
ATOM 11455 N N . ILE B 1 380 ? 31.672 -27.688 -22.469 1 95.94 380 ILE B N 1
ATOM 11456 C CA . ILE B 1 380 ? 31.141 -28.219 -23.703 1 95.94 380 ILE B CA 1
ATOM 11457 C C . ILE B 1 380 ? 31.5 -29.688 -23.844 1 95.94 380 ILE B C 1
ATOM 11459 O O . ILE B 1 380 ? 32.656 -30.062 -23.656 1 95.94 380 ILE B O 1
ATOM 11463 N N . SER B 1 381 ? 30.547 -30.531 -24.156 1 96.94 381 SER B N 1
ATOM 11464 C CA . SER B 1 381 ? 30.766 -31.969 -24.266 1 96.94 381 SER B CA 1
ATOM 11465 C C . SER B 1 381 ? 31.547 -32.312 -25.531 1 96.94 381 SER B C 1
ATOM 11467 O O . SER B 1 381 ? 31.719 -31.469 -26.406 1 96.94 381 SER B O 1
ATOM 11469 N N . LYS B 1 382 ? 31.969 -33.562 -25.516 1 95.19 382 LYS B N 1
ATOM 11470 C CA . LYS B 1 382 ? 32.688 -34.031 -26.703 1 95.19 382 LYS B CA 1
ATOM 11471 C C . LYS B 1 382 ? 31.781 -34 -27.938 1 95.19 382 LYS B C 1
ATOM 11473 O O . LYS B 1 382 ? 32.219 -33.625 -29.016 1 95.19 382 LYS B O 1
ATOM 11478 N N . ARG B 1 383 ? 30.578 -34.406 -27.781 1 96.31 383 ARG B N 1
ATOM 11479 C CA . ARG B 1 383 ? 29.594 -34.406 -28.859 1 96.31 383 ARG B CA 1
ATOM 11480 C C . ARG B 1 383 ? 29.344 -33 -29.375 1 96.31 383 ARG B C 1
ATOM 11482 O O . ARG B 1 383 ? 29.312 -32.781 -30.578 1 96.31 383 ARG B O 1
ATOM 11489 N N . ASP B 1 384 ? 29.203 -32.062 -28.5 1 96.31 384 ASP B N 1
ATOM 11490 C CA . ASP B 1 384 ? 28.906 -30.703 -28.891 1 96.31 384 ASP B CA 1
ATOM 11491 C C . ASP B 1 384 ? 30.141 -30.016 -29.484 1 96.31 384 ASP B C 1
ATOM 11493 O O . ASP B 1 384 ? 30.016 -29.141 -30.328 1 96.31 384 ASP B O 1
ATOM 11497 N N . GLU B 1 385 ? 31.297 -30.406 -29 1 94.31 385 GLU B N 1
ATOM 11498 C CA . GLU B 1 385 ? 32.531 -29.938 -29.609 1 94.31 385 GLU B CA 1
ATOM 11499 C C . GLU B 1 385 ? 32.625 -30.344 -31.078 1 94.31 385 GLU B C 1
ATOM 11501 O O . GLU B 1 385 ? 32.906 -29.516 -31.938 1 94.31 385 GLU B O 1
ATOM 11506 N N . LYS B 1 386 ? 32.312 -31.516 -31.266 1 93.38 386 LYS B N 1
ATOM 11507 C CA . LYS B 1 386 ? 32.312 -32.031 -32.625 1 93.38 386 LYS B CA 1
ATOM 11508 C C . LYS B 1 386 ? 31.266 -31.297 -33.5 1 93.38 386 LYS B C 1
ATOM 11510 O O . LYS B 1 386 ? 31.547 -30.922 -34.625 1 93.38 386 LYS B O 1
ATOM 11515 N N . TRP B 1 387 ? 30.109 -31.188 -32.969 1 94.56 387 TRP B N 1
ATOM 11516 C CA . TRP B 1 387 ? 29.078 -30.453 -33.688 1 94.56 387 TRP B CA 1
ATOM 11517 C C . TRP B 1 387 ? 29.547 -29.047 -34.062 1 94.56 387 TRP B C 1
ATOM 11519 O O . TRP B 1 387 ? 29.297 -28.578 -35.188 1 94.56 387 TRP B O 1
ATOM 11529 N N . THR B 1 388 ? 30.172 -28.359 -33.156 1 92.5 388 THR B N 1
ATOM 11530 C CA . THR B 1 388 ? 30.641 -26.984 -33.344 1 92.5 388 THR B CA 1
ATOM 11531 C C . THR B 1 388 ? 31.703 -26.938 -34.438 1 92.5 388 THR B C 1
ATOM 11533 O O . THR B 1 388 ? 31.719 -26.016 -35.25 1 92.5 388 THR B O 1
ATOM 11536 N N . GLU B 1 389 ? 32.594 -27.891 -34.406 1 89.12 389 GLU B N 1
ATOM 11537 C CA . GLU B 1 389 ? 33.594 -27.984 -35.469 1 89.12 389 GLU B CA 1
ATOM 11538 C C . GLU B 1 389 ? 32.938 -28.141 -36.844 1 89.12 389 GLU B C 1
ATOM 11540 O O . GLU B 1 389 ? 33.344 -27.484 -37.781 1 89.12 389 GLU B O 1
ATOM 11545 N N . ASP B 1 390 ? 32 -29.016 -36.875 1 89.75 390 ASP B N 1
ATOM 11546 C CA . ASP B 1 390 ? 31.312 -29.281 -38.125 1 89.75 390 ASP B CA 1
ATOM 11547 C C . ASP B 1 390 ? 30.562 -28.047 -38.594 1 89.75 390 ASP B C 1
ATOM 11549 O O . ASP B 1 390 ? 30.531 -27.75 -39.812 1 89.75 390 ASP B O 1
ATOM 11553 N N . PHE B 1 391 ? 30 -27.375 -37.688 1 89.94 391 PHE B N 1
ATOM 11554 C CA . PHE B 1 391 ? 29.266 -26.156 -38 1 89.94 391 PHE B CA 1
ATOM 11555 C C . PHE B 1 391 ? 30.219 -25.094 -38.562 1 89.94 391 PHE B C 1
ATOM 11557 O O . PHE B 1 391 ? 29.906 -24.438 -39.562 1 89.94 391 PHE B O 1
ATOM 11564 N N . HIS B 1 392 ? 31.328 -24.922 -37.938 1 87.06 392 HIS B N 1
ATOM 11565 C CA . HIS B 1 392 ? 32.312 -23.953 -38.406 1 87.06 392 HIS B CA 1
ATOM 11566 C C . HIS B 1 392 ? 32.812 -24.312 -39.812 1 87.06 392 HIS B C 1
ATOM 11568 O O . HIS B 1 392 ? 33.031 -23.422 -40.625 1 87.06 392 HIS B O 1
ATOM 11574 N N . ARG B 1 393 ? 32.938 -25.531 -40.031 1 85.5 393 ARG B N 1
ATOM 11575 C CA . ARG B 1 393 ? 33.344 -25.984 -41.344 1 85.5 393 ARG B CA 1
ATOM 11576 C C . ARG B 1 393 ? 32.281 -25.688 -42.406 1 85.5 393 ARG B C 1
ATOM 11578 O O . ARG B 1 393 ? 32.625 -25.391 -43.531 1 85.5 393 ARG B O 1
ATOM 11585 N N . GLU B 1 394 ? 31.125 -25.812 -41.969 1 84.56 394 GLU B N 1
ATOM 11586 C CA . GLU B 1 394 ? 30 -25.562 -42.875 1 84.56 394 GLU B CA 1
ATOM 11587 C C . GLU B 1 394 ? 29.891 -24.078 -43.25 1 84.56 394 GLU B C 1
ATOM 11589 O O . GLU B 1 394 ? 29.641 -23.719 -44.406 1 84.56 394 GLU B O 1
ATOM 11594 N N . ILE B 1 395 ? 30.062 -23.266 -42.281 1 83.44 395 ILE B N 1
ATOM 11595 C CA . ILE B 1 395 ? 29.828 -21.844 -42.531 1 83.44 395 ILE B CA 1
ATOM 11596 C C . ILE B 1 395 ? 31.094 -21.188 -43.094 1 83.44 395 ILE B C 1
ATOM 11598 O O . ILE B 1 395 ? 31.031 -20.094 -43.625 1 83.44 395 ILE B O 1
ATOM 11602 N N . MET B 1 396 ? 32.188 -21.844 -42.906 1 82.94 396 MET B N 1
ATOM 11603 C CA . MET B 1 396 ? 33.469 -21.391 -43.469 1 82.94 396 MET B CA 1
ATOM 11604 C C . MET B 1 396 ? 34.156 -22.516 -44.188 1 82.94 396 MET B C 1
ATOM 11606 O O . MET B 1 396 ? 35.188 -23.016 -43.75 1 82.94 396 MET B O 1
ATOM 11610 N N . PRO B 1 397 ? 33.688 -22.703 -45.406 1 77.38 397 PRO B N 1
ATOM 11611 C CA . PRO B 1 397 ? 34.25 -23.859 -46.125 1 77.38 397 PRO B CA 1
ATOM 11612 C C . PRO B 1 397 ? 35.688 -23.641 -46.562 1 77.38 397 PRO B C 1
ATOM 11614 O O . PRO B 1 397 ? 36.062 -22.516 -46.938 1 77.38 397 PRO B O 1
ATOM 11617 N N . GLY B 1 398 ? 36.531 -24.656 -46.5 1 72.12 398 GLY B N 1
ATOM 11618 C CA . GLY B 1 398 ? 37.875 -24.672 -47.031 1 72.12 398 GLY B CA 1
ATOM 11619 C C . GLY B 1 398 ? 38.938 -24.25 -46.031 1 72.12 398 GLY B C 1
ATOM 11620 O O . GLY B 1 398 ? 40.125 -24.266 -46.344 1 72.12 398 GLY B O 1
ATOM 11621 N N . VAL B 1 399 ? 38.438 -23.734 -44.938 1 72.31 399 VAL B N 1
ATOM 11622 C CA . VAL B 1 399 ? 39.438 -23.281 -43.969 1 72.31 399 VAL B CA 1
ATOM 11623 C C . VAL B 1 399 ? 39.469 -24.234 -42.781 1 72.31 399 VAL B C 1
ATOM 11625 O O . VAL B 1 399 ? 38.438 -24.734 -42.344 1 72.31 399 VAL B O 1
ATOM 11628 N N . ASP B 1 400 ? 40.625 -24.594 -42.5 1 73.81 400 ASP B N 1
ATOM 11629 C CA . ASP B 1 400 ? 40.812 -25.391 -41.281 1 73.81 400 ASP B CA 1
ATOM 11630 C C . ASP B 1 400 ? 40.438 -24.594 -40.031 1 73.81 400 ASP B C 1
ATOM 11632 O O . ASP B 1 400 ? 41.031 -23.547 -39.781 1 73.81 400 ASP B O 1
ATOM 11636 N N . PRO B 1 401 ? 39.406 -25.047 -39.25 1 71.5 401 PRO B N 1
ATOM 11637 C CA . PRO B 1 401 ? 38.906 -24.312 -38.062 1 71.5 401 PRO B CA 1
ATOM 11638 C C . PRO B 1 401 ? 40 -24.031 -37.031 1 71.5 401 PRO B C 1
ATOM 11640 O O . PRO B 1 401 ? 39.938 -23.047 -36.312 1 71.5 401 PRO B O 1
ATOM 11643 N N . SER B 1 402 ? 41 -24.812 -37.031 1 67.38 402 SER B N 1
ATOM 11644 C CA . SER B 1 402 ? 42.062 -24.656 -36.031 1 67.38 402 SER B CA 1
ATOM 11645 C C . SER B 1 402 ? 43 -23.516 -36.406 1 67.38 402 SER B C 1
ATOM 11647 O O . SER B 1 402 ? 43.719 -23 -35.531 1 67.38 402 SER B O 1
ATOM 11649 N N . THR B 1 403 ? 42.938 -23.094 -37.625 1 69.12 403 THR B N 1
ATOM 11650 C CA . THR B 1 403 ? 43.875 -22.062 -38.062 1 69.12 403 THR B CA 1
ATOM 11651 C C . THR B 1 403 ? 43.125 -20.812 -38.5 1 69.12 403 THR B C 1
ATOM 11653 O O . THR B 1 403 ? 43.688 -19.938 -39.156 1 69.12 403 THR B O 1
ATOM 11656 N N . LEU B 1 404 ? 41.969 -20.828 -38.188 1 73.75 404 LEU B N 1
ATOM 11657 C CA . LEU B 1 404 ? 41.125 -19.719 -38.594 1 73.75 404 LEU B CA 1
ATOM 11658 C C . LEU B 1 404 ? 41.531 -18.438 -37.875 1 73.75 404 LEU B C 1
ATOM 11660 O O . LEU B 1 404 ? 41.719 -18.406 -36.656 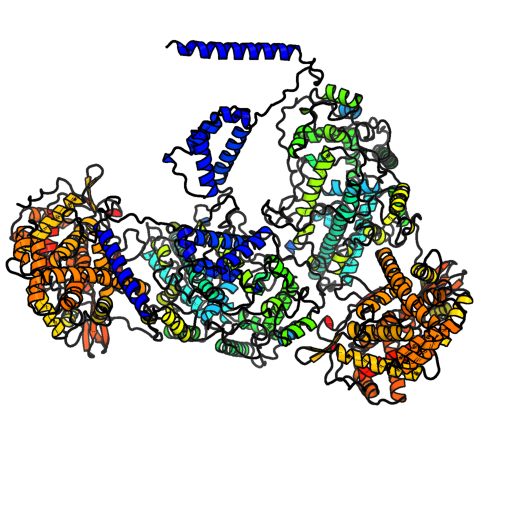1 73.75 404 LEU B O 1
ATOM 11664 N N . SER B 1 405 ? 41.781 -17.375 -38.688 1 75 405 SER B N 1
ATOM 11665 C CA . SER B 1 405 ? 42.094 -16.078 -38.094 1 75 405 SER B CA 1
ATOM 11666 C C . SER B 1 405 ? 40.844 -15.453 -37.469 1 75 405 SER B C 1
ATOM 11668 O O . SER B 1 405 ? 39.719 -15.789 -37.812 1 75 405 SER B O 1
ATOM 11670 N N . MET B 1 406 ? 41.062 -14.594 -36.531 1 79.75 406 MET B N 1
ATOM 11671 C CA . MET B 1 406 ? 40 -13.875 -35.844 1 79.75 406 MET B CA 1
ATOM 11672 C C . MET B 1 406 ? 39.125 -13.109 -36.844 1 79.75 406 MET B C 1
ATOM 11674 O O . MET B 1 406 ? 37.906 -13.094 -36.719 1 79.75 406 MET B O 1
ATOM 11678 N N . GLN B 1 407 ? 39.75 -12.469 -37.75 1 78.56 407 GLN B N 1
ATOM 11679 C CA . GLN B 1 407 ? 39.031 -11.68 -38.75 1 78.56 407 GLN B CA 1
ATOM 11680 C C . GLN B 1 407 ? 38.125 -12.555 -39.625 1 78.56 407 GLN B C 1
ATOM 11682 O O . GLN B 1 407 ? 37 -12.188 -39.906 1 78.56 407 GLN B O 1
ATOM 11687 N N . ASP B 1 408 ? 38.75 -13.664 -39.938 1 79.19 408 ASP B N 1
ATOM 11688 C CA . ASP B 1 408 ? 37.969 -14.578 -40.781 1 79.19 408 ASP B CA 1
ATOM 11689 C C . ASP B 1 408 ? 36.781 -15.164 -40 1 79.19 408 ASP B C 1
ATOM 11691 O O . ASP B 1 408 ? 35.719 -15.383 -40.594 1 79.19 408 ASP B O 1
ATOM 11695 N N . PHE B 1 409 ? 37.031 -15.406 -38.875 1 81.81 409 PHE B N 1
ATOM 11696 C CA . PHE B 1 409 ? 35.969 -15.945 -38 1 81.81 409 PHE B CA 1
ATOM 11697 C C . PHE B 1 409 ? 34.812 -14.961 -37.875 1 81.81 409 PHE B C 1
ATOM 11699 O O . PHE B 1 409 ? 33.656 -15.32 -38.094 1 81.81 409 PHE B O 1
ATOM 11706 N N . VAL B 1 410 ? 35.094 -13.781 -37.562 1 81.5 410 VAL B N 1
ATOM 11707 C CA . VAL B 1 410 ? 34.094 -12.75 -37.375 1 81.5 410 VAL B CA 1
ATOM 11708 C C . VAL B 1 410 ? 33.344 -12.508 -38.688 1 81.5 410 VAL B C 1
ATOM 11710 O O . VAL B 1 410 ? 32.094 -12.359 -38.688 1 81.5 410 VAL B O 1
ATOM 11713 N N . ALA B 1 411 ? 34.062 -12.477 -39.75 1 81.88 411 ALA B N 1
ATOM 11714 C CA . ALA B 1 411 ? 33.469 -12.258 -41.062 1 81.88 411 ALA B CA 1
ATOM 11715 C C . ALA B 1 411 ? 32.562 -13.43 -41.438 1 81.88 411 ALA B C 1
ATOM 11717 O O . ALA B 1 411 ? 31.484 -13.227 -42 1 81.88 411 ALA B O 1
ATOM 11718 N N . GLY B 1 412 ? 33.062 -14.578 -41.219 1 82.94 412 GLY B N 1
ATOM 11719 C CA . GLY B 1 412 ? 32.281 -15.758 -41.5 1 82.94 412 GLY B CA 1
ATOM 11720 C C . GLY B 1 412 ? 30.969 -15.805 -40.719 1 82.94 412 GLY B C 1
ATOM 11721 O O . GLY B 1 412 ? 29.906 -16.109 -41.281 1 82.94 412 GLY B O 1
ATOM 11722 N N . LEU B 1 413 ? 31.078 -15.594 -39.469 1 83.88 413 LEU B N 1
ATOM 11723 C CA . LEU B 1 413 ? 29.891 -15.562 -38.594 1 83.88 413 LEU B CA 1
ATOM 11724 C C . LEU B 1 413 ? 28.938 -14.453 -39.031 1 83.88 413 LEU B C 1
ATOM 11726 O O . LEU B 1 413 ? 27.719 -14.625 -39 1 83.88 413 LEU B O 1
ATOM 11730 N N . GLY B 1 414 ? 29.438 -13.328 -39.344 1 85.75 414 GLY B N 1
ATOM 11731 C CA . GLY B 1 414 ? 28.625 -12.219 -39.844 1 85.75 414 GLY B CA 1
ATOM 11732 C C . GLY B 1 414 ? 27.859 -12.555 -41.094 1 85.75 414 GLY B C 1
ATOM 11733 O O . GLY B 1 414 ? 26.672 -12.211 -41.219 1 85.75 414 GLY B O 1
ATOM 11734 N N . ARG B 1 415 ? 28.578 -13.188 -42 1 86.44 415 ARG B N 1
ATOM 11735 C CA . ARG B 1 415 ? 27.938 -13.594 -43.25 1 86.44 415 ARG B CA 1
ATOM 11736 C C . ARG B 1 415 ? 26.828 -14.609 -43 1 86.44 415 ARG B C 1
ATOM 11738 O O . ARG B 1 415 ? 25.766 -14.539 -43.594 1 86.44 415 ARG B O 1
ATOM 11745 N N . TRP B 1 416 ? 27.109 -15.492 -42.188 1 89.75 416 TRP B N 1
ATOM 11746 C CA . TRP B 1 416 ? 26.109 -16.5 -41.812 1 89.75 416 TRP B CA 1
ATOM 11747 C C . TRP B 1 416 ? 24.875 -15.867 -41.188 1 89.75 416 TRP B C 1
ATOM 11749 O O . TRP B 1 416 ? 23.75 -16.156 -41.594 1 89.75 416 TRP B O 1
ATOM 11759 N N . GLN B 1 417 ? 25.062 -15.023 -40.25 1 88.19 417 GLN B N 1
ATOM 11760 C CA . GLN B 1 417 ? 23.953 -14.375 -39.562 1 88.19 417 GLN B CA 1
ATOM 11761 C C . GLN B 1 417 ? 23.125 -13.516 -40.531 1 88.19 417 GLN B C 1
ATOM 11763 O O . GLN B 1 417 ? 21.906 -13.453 -40.406 1 88.19 417 GLN B O 1
ATOM 11768 N N . ALA B 1 418 ? 23.812 -12.812 -41.375 1 88.06 418 ALA B N 1
ATOM 11769 C CA . ALA B 1 418 ? 23.141 -11.961 -42.344 1 88.06 418 ALA B CA 1
ATOM 11770 C C . ALA B 1 418 ? 22.297 -12.797 -43.312 1 88.06 418 ALA B C 1
ATOM 11772 O O . ALA B 1 418 ? 21.297 -12.32 -43.844 1 88.06 418 ALA B O 1
ATOM 11773 N N . GLY B 1 419 ? 22.703 -13.977 -43.5 1 89.69 419 GLY B N 1
ATOM 11774 C CA . GLY B 1 419 ? 22.016 -14.852 -44.438 1 89.69 419 GLY B CA 1
ATOM 11775 C C . GLY B 1 419 ? 20.781 -15.508 -43.844 1 89.69 419 GLY B C 1
ATOM 11776 O O . GLY B 1 419 ? 19.938 -16.047 -44.562 1 89.69 419 GLY B O 1
ATOM 11777 N N . LEU B 1 420 ? 20.594 -15.438 -42.594 1 93.12 420 LEU B N 1
ATOM 11778 C CA . LEU B 1 420 ? 19.438 -16.047 -41.969 1 93.12 420 LEU B CA 1
ATOM 11779 C C . LEU B 1 420 ? 18.172 -15.219 -42.219 1 93.12 420 LEU B C 1
ATOM 11781 O O . LEU B 1 420 ? 18.203 -13.992 -42.156 1 93.12 420 LEU B O 1
ATOM 11785 N N . PRO B 1 421 ? 17.047 -15.797 -42.438 1 94 421 PRO B N 1
ATOM 11786 C CA . PRO B 1 421 ? 15.789 -15.086 -42.688 1 94 421 PRO B CA 1
ATOM 11787 C C . PRO B 1 421 ? 15.328 -14.289 -41.469 1 94 421 PRO B C 1
ATOM 11789 O O . PRO B 1 421 ? 15.57 -14.703 -40.312 1 94 421 PRO B O 1
ATOM 11792 N N . GLN B 1 422 ? 14.625 -13.203 -41.75 1 92.38 422 GLN B N 1
ATOM 11793 C CA . GLN B 1 422 ? 14.031 -12.414 -40.688 1 92.38 422 GLN B CA 1
ATOM 11794 C C . GLN B 1 422 ? 12.828 -13.125 -40.094 1 92.38 422 GLN B C 1
ATOM 11796 O O . GLN B 1 422 ? 12.656 -13.125 -38.875 1 92.38 422 GLN B O 1
ATOM 11801 N N . GLU B 1 423 ? 12.055 -13.711 -40.938 1 94.19 423 GLU B N 1
ATOM 11802 C CA . GLU B 1 423 ? 10.859 -14.438 -40.5 1 94.19 423 GLU B CA 1
ATOM 11803 C C . GLU B 1 423 ? 11.234 -15.742 -39.812 1 94.19 423 GLU B C 1
ATOM 11805 O O . GLU B 1 423 ? 11.812 -16.641 -40.406 1 94.19 423 GLU B O 1
ATOM 11810 N N . PRO B 1 424 ? 10.852 -15.922 -38.531 1 96.06 424 PRO B N 1
ATOM 11811 C CA . PRO B 1 424 ? 11.281 -17.078 -37.75 1 96.06 424 PRO B CA 1
ATOM 11812 C C . PRO B 1 424 ? 10.836 -18.406 -38.375 1 96.06 424 PRO B C 1
ATOM 11814 O O . PRO B 1 424 ? 11.57 -19.406 -38.281 1 96.06 424 PRO B O 1
ATOM 11817 N N . LEU B 1 425 ? 9.695 -18.422 -39.062 1 95.25 425 LEU B N 1
ATOM 11818 C CA . LEU B 1 425 ? 9.164 -19.656 -39.656 1 95.25 425 LEU B CA 1
ATOM 11819 C C . LEU B 1 425 ? 10.047 -20.141 -40.781 1 95.25 425 LEU B C 1
ATOM 11821 O O . LEU B 1 425 ? 10.008 -21.312 -41.156 1 95.25 425 LEU B O 1
ATOM 11825 N N . GLU B 1 426 ? 10.82 -19.297 -41.312 1 94.75 426 GLU B N 1
ATOM 11826 C CA . GLU B 1 426 ? 11.633 -19.609 -42.5 1 94.75 426 GLU B CA 1
ATOM 11827 C C . GLU B 1 426 ? 13.055 -19.984 -42.094 1 94.75 426 GLU B C 1
ATOM 11829 O O . GLU B 1 426 ? 13.844 -20.438 -42.938 1 94.75 426 GLU B O 1
ATOM 11834 N N . ARG B 1 427 ? 13.383 -19.953 -40.875 1 96.06 427 ARG B N 1
ATOM 11835 C CA . ARG B 1 427 ? 14.742 -20.219 -40.438 1 96.06 427 ARG B CA 1
ATOM 11836 C C . ARG B 1 427 ? 15.008 -21.719 -40.344 1 96.06 427 ARG B C 1
ATOM 11838 O O . ARG B 1 427 ? 14.141 -22.469 -39.906 1 96.06 427 ARG B O 1
ATOM 11845 N N . PRO B 1 428 ? 16.219 -22.094 -40.781 1 92.94 428 PRO B N 1
ATOM 11846 C CA . PRO B 1 428 ? 16.562 -23.516 -40.656 1 92.94 428 PRO B CA 1
ATOM 11847 C C . PRO B 1 428 ? 16.891 -23.922 -39.219 1 92.94 428 PRO B C 1
ATOM 11849 O O . PRO B 1 428 ? 17.375 -23.094 -38.438 1 92.94 428 PRO B O 1
ATOM 11852 N N . PHE B 1 429 ? 16.656 -25.219 -38.906 1 94.88 429 PHE B N 1
ATOM 11853 C CA . PHE B 1 429 ? 17 -25.703 -37.594 1 94.88 429 PHE B CA 1
ATOM 11854 C C . PHE B 1 429 ? 17.453 -27.156 -37.656 1 94.88 429 PHE B C 1
ATOM 11856 O O . PHE B 1 429 ? 16.625 -28.062 -37.812 1 94.88 429 PHE B O 1
ATOM 11863 N N . SER B 1 430 ? 18.719 -27.359 -37.438 1 93.69 430 SER B N 1
ATOM 11864 C CA . SER B 1 430 ? 19.375 -28.656 -37.312 1 93.69 430 SER B CA 1
ATOM 11865 C C . SER B 1 430 ? 19.031 -29.562 -38.5 1 93.69 430 SER B C 1
ATOM 11867 O O . SER B 1 430 ? 18.844 -30.766 -38.344 1 93.69 430 SER B O 1
ATOM 11869 N N . GLY B 1 431 ? 18.828 -28.984 -39.625 1 91.38 431 GLY B N 1
ATOM 11870 C CA . GLY B 1 431 ? 18.547 -29.766 -40.844 1 91.38 431 GLY B CA 1
ATOM 11871 C C . GLY B 1 431 ? 17.156 -30.375 -40.844 1 91.38 431 GLY B C 1
ATOM 11872 O O . GLY B 1 431 ? 16.828 -31.172 -41.719 1 91.38 431 GLY B O 1
ATOM 11873 N N . LEU B 1 432 ? 16.312 -30.062 -39.906 1 95.81 432 LEU B N 1
ATOM 11874 C CA . LEU B 1 432 ? 14.977 -30.625 -39.781 1 95.81 432 LEU B CA 1
ATOM 11875 C C . LEU B 1 432 ? 14.016 -29.922 -40.75 1 95.81 432 LEU B C 1
ATOM 11877 O O . LEU B 1 432 ? 14.227 -28.766 -41.094 1 95.81 432 LEU B O 1
ATOM 11881 N N . GLN B 1 433 ? 12.984 -30.656 -41.156 1 94.56 433 GLN B N 1
ATOM 11882 C CA . GLN B 1 433 ? 11.961 -30.125 -42.031 1 94.56 433 GLN B CA 1
ATOM 11883 C C . GLN B 1 433 ? 10.648 -29.891 -41.281 1 94.56 433 GLN B C 1
ATOM 11885 O O . GLN B 1 433 ? 10.266 -30.688 -40.438 1 94.56 433 GLN B O 1
ATOM 11890 N N . ARG B 1 434 ? 10.07 -28.812 -41.594 1 95.62 434 ARG B N 1
ATOM 11891 C CA . ARG B 1 434 ? 8.805 -28.469 -40.938 1 95.62 434 ARG B CA 1
ATOM 11892 C C . ARG B 1 434 ? 7.641 -29.203 -41.594 1 95.62 434 ARG B C 1
ATOM 11894 O O . ARG B 1 434 ? 7.66 -29.453 -42.812 1 95.62 434 ARG B O 1
ATOM 11901 N N . LYS B 1 435 ? 6.652 -29.422 -40.812 1 94.69 435 LYS B N 1
ATOM 11902 C CA . LYS B 1 435 ? 5.375 -29.938 -41.312 1 94.69 435 LYS B CA 1
ATOM 11903 C C . LYS B 1 435 ? 4.504 -28.812 -41.844 1 94.69 435 LYS B C 1
ATOM 11905 O O . LYS B 1 435 ? 4.84 -27.625 -41.719 1 94.69 435 LYS B O 1
ATOM 11910 N N . PRO B 1 436 ? 3.355 -29.188 -42.469 1 91.56 436 PRO B N 1
ATOM 11911 C CA . PRO B 1 436 ? 2.486 -28.172 -43.062 1 91.56 436 PRO B CA 1
ATOM 11912 C C . PRO B 1 436 ? 1.959 -27.172 -42.031 1 91.56 436 PRO B C 1
ATOM 11914 O O . PRO B 1 436 ? 1.693 -26.016 -42.375 1 91.56 436 PRO B O 1
ATOM 11917 N N . ASP B 1 437 ? 1.854 -27.562 -40.906 1 93.06 437 ASP B N 1
ATOM 11918 C CA . ASP B 1 437 ? 1.328 -26.656 -39.875 1 93.06 437 ASP B CA 1
ATOM 11919 C C . ASP B 1 437 ? 2.434 -25.766 -39.312 1 93.06 437 ASP B C 1
ATOM 11921 O O . ASP B 1 437 ? 2.189 -24.969 -38.406 1 93.06 437 ASP B O 1
ATOM 11925 N N . GLY B 1 438 ? 3.65 -25.938 -39.812 1 94.38 438 GLY B N 1
ATOM 11926 C CA . GLY B 1 438 ? 4.77 -25.109 -39.406 1 94.38 438 GLY B CA 1
ATOM 11927 C C . GLY B 1 438 ? 5.602 -25.719 -38.281 1 94.38 438 GLY B C 1
ATOM 11928 O O . GLY B 1 438 ? 6.703 -25.234 -38 1 94.38 438 GLY B O 1
ATOM 11929 N N . ALA B 1 439 ? 5.133 -26.812 -37.656 1 96.75 439 ALA B N 1
ATOM 11930 C CA . ALA B 1 439 ? 5.84 -27.453 -36.531 1 96.75 439 ALA B CA 1
ATOM 11931 C C . ALA B 1 439 ? 6.867 -28.453 -37.031 1 96.75 439 ALA B C 1
ATOM 11933 O O . ALA B 1 439 ? 6.781 -28.922 -38.188 1 96.75 439 ALA B O 1
ATOM 11934 N N . PHE B 1 440 ? 7.859 -28.75 -36.25 1 97.5 440 PHE B N 1
ATOM 11935 C CA . PHE B 1 440 ? 8.805 -29.828 -36.531 1 97.5 440 PHE B CA 1
ATOM 11936 C C . PHE B 1 440 ? 8.25 -31.172 -36.031 1 97.5 440 PHE B C 1
ATOM 11938 O O . PHE B 1 440 ? 7.316 -31.203 -35.25 1 97.5 440 PHE B O 1
ATOM 11945 N N . ASN B 1 441 ? 8.844 -32.188 -36.656 1 96.12 441 ASN B N 1
ATOM 11946 C CA . ASN B 1 441 ? 8.461 -33.531 -36.219 1 96.12 441 ASN B CA 1
ATOM 11947 C C . ASN B 1 441 ? 8.891 -33.812 -34.781 1 96.12 441 ASN B C 1
ATOM 11949 O O . ASN B 1 441 ? 10.055 -33.625 -34.438 1 96.12 441 ASN B O 1
ATOM 11953 N N . ASP B 1 442 ? 7.973 -34.344 -33.969 1 96.38 442 ASP B N 1
ATOM 11954 C CA . ASP B 1 442 ? 8.25 -34.625 -32.562 1 96.38 442 ASP B CA 1
ATOM 11955 C C . ASP B 1 442 ? 9.359 -35.656 -32.406 1 96.38 442 ASP B C 1
ATOM 11957 O O . ASP B 1 442 ? 10.195 -35.562 -31.516 1 96.38 442 ASP B O 1
ATOM 11961 N N . ASP B 1 443 ? 9.344 -36.656 -33.219 1 96.19 443 ASP B N 1
ATOM 11962 C CA . ASP B 1 443 ? 10.336 -37.719 -33.156 1 96.19 443 ASP B CA 1
ATOM 11963 C C . ASP B 1 443 ? 11.75 -37.156 -33.25 1 96.19 443 ASP B C 1
ATOM 11965 O O . ASP B 1 443 ? 12.648 -37.562 -32.531 1 96.19 443 ASP B O 1
ATOM 11969 N N . ASP B 1 444 ? 11.914 -36.312 -34.156 1 96.88 444 ASP B N 1
ATOM 11970 C CA . ASP B 1 444 ? 13.227 -35.688 -34.406 1 96.88 444 ASP B CA 1
ATOM 11971 C C . ASP B 1 444 ? 13.664 -34.875 -33.188 1 96.88 444 ASP B C 1
ATOM 11973 O O . ASP B 1 444 ? 14.812 -34.938 -32.75 1 96.88 444 ASP B O 1
ATOM 11977 N N . LEU B 1 445 ? 12.797 -34.062 -32.688 1 97.75 445 LEU B N 1
ATOM 11978 C CA . LEU B 1 445 ? 13.109 -33.188 -31.562 1 97.75 445 LEU B CA 1
ATOM 11979 C C . LEU B 1 445 ? 13.391 -34 -30.312 1 97.75 445 LEU B C 1
ATOM 11981 O O . LEU B 1 445 ? 14.312 -33.688 -29.562 1 97.75 445 LEU B O 1
ATOM 11985 N N . VAL B 1 446 ? 12.562 -35.031 -30.047 1 97.88 446 VAL B N 1
ATOM 11986 C CA . VAL B 1 446 ? 12.734 -35.906 -28.891 1 97.88 446 VAL B CA 1
ATOM 11987 C C . VAL B 1 446 ? 14.062 -36.656 -28.984 1 97.88 446 VAL B C 1
ATOM 11989 O O . VAL B 1 446 ? 14.75 -36.844 -27.984 1 97.88 446 VAL B O 1
ATOM 11992 N N . ASN B 1 447 ? 14.391 -37.094 -30.172 1 97.06 447 ASN B N 1
ATOM 11993 C CA . ASN B 1 447 ? 15.68 -37.75 -30.391 1 97.06 447 ASN B CA 1
ATOM 11994 C C . ASN B 1 447 ? 16.844 -36.812 -30.016 1 97.06 447 ASN B C 1
ATOM 11996 O O . ASN B 1 447 ? 17.781 -37.25 -29.344 1 97.06 447 ASN B O 1
ATOM 12000 N N . LEU B 1 448 ? 16.766 -35.594 -30.484 1 97.31 448 LEU B N 1
ATOM 12001 C CA . LEU B 1 448 ? 17.797 -34.625 -30.141 1 97.31 448 LEU B CA 1
ATOM 12002 C C . LEU B 1 448 ? 17.859 -34.438 -28.625 1 97.31 448 LEU B C 1
ATOM 12004 O O . LEU B 1 448 ? 18.953 -34.344 -28.047 1 97.31 448 LEU B O 1
ATOM 12008 N N . PHE B 1 449 ? 16.75 -34.375 -27.969 1 97.75 449 PHE B N 1
ATOM 12009 C CA . PHE B 1 449 ? 16.672 -34.156 -26.531 1 97.75 449 PHE B CA 1
ATOM 12010 C C . PHE B 1 449 ? 17.25 -35.344 -25.781 1 97.75 449 PHE B C 1
ATOM 12012 O O . PHE B 1 449 ? 18.031 -35.188 -24.844 1 97.75 449 PHE B O 1
ATOM 12019 N N . GLU B 1 450 ? 16.812 -36.562 -26.156 1 97.88 450 GLU B N 1
ATOM 12020 C CA . GLU B 1 450 ? 17.297 -37.781 -25.547 1 97.88 450 GLU B CA 1
ATOM 12021 C C . GLU B 1 450 ? 18.812 -37.875 -25.609 1 97.88 450 GLU B C 1
ATOM 12023 O O . GLU B 1 450 ? 19.469 -38.156 -24.594 1 97.88 450 GLU B O 1
ATOM 12028 N N . LYS B 1 451 ? 19.375 -37.625 -26.766 1 97.31 451 LYS B N 1
ATOM 12029 C CA . LYS B 1 451 ? 20.828 -37.656 -26.953 1 97.31 451 LYS B CA 1
ATOM 12030 C C . LYS B 1 451 ? 21.531 -36.625 -26.078 1 97.31 451 LYS B C 1
ATOM 12032 O O . LYS B 1 451 ? 22.641 -36.844 -25.594 1 97.31 451 LYS B O 1
ATOM 12037 N N . SER B 1 452 ? 20.922 -35.562 -25.938 1 98.06 452 SER B N 1
ATOM 12038 C CA . SER B 1 452 ? 21.484 -34.5 -25.109 1 98.06 452 SER B CA 1
ATOM 12039 C C . SER B 1 452 ? 21.484 -34.875 -23.641 1 98.06 452 SER B C 1
ATOM 12041 O O . SER B 1 452 ? 22.406 -34.5 -22.906 1 98.06 452 SER B O 1
ATOM 12043 N N . VAL B 1 453 ? 20.406 -35.531 -23.141 1 98.31 453 VAL B N 1
ATOM 12044 C CA . VAL B 1 453 ? 20.328 -35.969 -21.766 1 98.31 453 VAL B CA 1
ATOM 12045 C C . VAL B 1 453 ? 21.406 -37.031 -21.5 1 98.31 453 VAL B C 1
ATOM 12047 O O . VAL B 1 453 ? 21.969 -37.062 -20.391 1 98.31 453 VAL B O 1
ATOM 12050 N N . GLU B 1 454 ? 21.766 -37.781 -22.469 1 97.81 454 GLU B N 1
ATOM 12051 C CA . GLU B 1 454 ? 22.734 -38.875 -22.312 1 97.81 454 GLU B CA 1
ATOM 12052 C C . GLU B 1 454 ? 24.172 -38.344 -22.5 1 97.81 454 GLU B C 1
ATOM 12054 O O . GLU B 1 454 ? 25.125 -39.094 -22.266 1 97.81 454 GLU B O 1
ATOM 12059 N N . ASP B 1 455 ? 24.266 -37.125 -22.938 1 97.81 455 ASP B N 1
ATOM 12060 C CA . ASP B 1 455 ? 25.562 -36.531 -23.25 1 97.81 455 ASP B CA 1
ATOM 12061 C C . ASP B 1 455 ? 26.172 -35.875 -22.016 1 97.81 455 ASP B C 1
ATOM 12063 O O . ASP B 1 455 ? 25.641 -34.875 -21.516 1 97.81 455 ASP B O 1
ATOM 12067 N N . CYS B 1 456 ? 27.281 -36.406 -21.484 1 98 456 CYS B N 1
ATOM 12068 C CA . CYS B 1 456 ? 27.938 -35.844 -20.297 1 98 456 CYS B CA 1
ATOM 12069 C C . CYS B 1 456 ? 28.75 -34.625 -20.656 1 98 456 CYS B C 1
ATOM 12071 O O . CYS B 1 456 ? 29.562 -34.656 -21.578 1 98 456 CYS B O 1
ATOM 12073 N N . ALA B 1 457 ? 28.641 -33.562 -19.984 1 97.81 457 ALA B N 1
ATOM 12074 C CA . ALA B 1 457 ? 29.359 -32.312 -20.203 1 97.81 457 ALA B CA 1
ATOM 12075 C C . ALA B 1 457 ? 30.812 -32.438 -19.781 1 97.81 457 ALA B C 1
ATOM 12077 O O . ALA B 1 457 ? 31.203 -33.406 -19.141 1 97.81 457 ALA B O 1
ATOM 12078 N N . GLY B 1 458 ? 31.609 -31.438 -20.156 1 96.56 458 GLY B N 1
ATOM 12079 C CA . GLY B 1 458 ? 33.031 -31.391 -19.766 1 96.56 458 GLY B CA 1
ATOM 12080 C C . GLY B 1 458 ? 33.25 -30.781 -18.391 1 96.56 458 GLY B C 1
ATOM 12081 O O . GLY B 1 458 ? 32.312 -30.188 -17.828 1 96.56 458 GLY B O 1
ATOM 12082 N N . ALA B 1 459 ? 34.406 -30.938 -17.875 1 95.62 459 ALA B N 1
ATOM 12083 C CA . ALA B 1 459 ? 34.781 -30.391 -16.562 1 95.62 459 ALA B CA 1
ATOM 12084 C C . ALA B 1 459 ? 35.25 -28.953 -16.672 1 95.62 459 ALA B C 1
ATOM 12086 O O . ALA B 1 459 ? 35.844 -28.562 -17.688 1 95.62 459 ALA B O 1
ATOM 12087 N N . PHE B 1 460 ? 35.031 -28.156 -15.617 1 95.12 460 PHE B N 1
ATOM 12088 C CA . PHE B 1 460 ? 35.594 -26.828 -15.5 1 95.12 460 PHE B CA 1
ATOM 12089 C C . PHE B 1 460 ? 37.094 -26.906 -15.25 1 95.12 460 PHE B C 1
ATOM 12091 O O . PHE B 1 460 ? 37.625 -27.969 -14.891 1 95.12 460 PHE B O 1
ATOM 12098 N N . GLY B 1 461 ? 37.719 -25.719 -15.477 1 91.5 461 GLY B N 1
ATOM 12099 C CA . GLY B 1 461 ? 39.125 -25.641 -15.07 1 91.5 461 GLY B CA 1
ATOM 12100 C C . GLY B 1 461 ? 40.031 -25.234 -16.203 1 91.5 461 GLY B C 1
ATOM 12101 O O . GLY B 1 461 ? 39.625 -25.109 -17.359 1 91.5 461 GLY B O 1
ATOM 12102 N N . ALA B 1 462 ? 41.312 -25.047 -15.789 1 94.56 462 ALA B N 1
ATOM 12103 C CA . ALA B 1 462 ? 42.344 -24.688 -16.75 1 94.56 462 ALA B CA 1
ATOM 12104 C C . ALA B 1 462 ? 42.562 -25.797 -17.766 1 94.56 462 ALA B C 1
ATOM 12106 O O . ALA B 1 462 ? 42.5 -26.984 -17.422 1 94.56 462 ALA B O 1
ATOM 12107 N N . SER B 1 463 ? 42.781 -25.406 -19.016 1 94.44 463 SER B N 1
ATOM 12108 C CA . SER B 1 463 ? 43.125 -26.312 -20.109 1 94.44 463 SER B CA 1
ATOM 12109 C C . SER B 1 463 ? 41.938 -27.234 -20.453 1 94.44 463 SER B C 1
ATOM 12111 O O . SER B 1 463 ? 42.125 -28.406 -20.75 1 94.44 463 SER B O 1
ATOM 12113 N N . HIS B 1 464 ? 40.75 -26.688 -20.359 1 94.69 464 HIS B N 1
ATOM 12114 C CA . HIS B 1 464 ? 39.594 -27.516 -20.641 1 94.69 464 HIS B CA 1
ATOM 12115 C C . HIS B 1 464 ? 38.719 -26.891 -21.703 1 94.69 464 HIS B C 1
ATOM 12117 O O . HIS B 1 464 ? 37.688 -27.484 -22.094 1 94.69 464 HIS B O 1
ATOM 12123 N N . VAL B 1 465 ? 39.094 -25.766 -22.312 1 95.31 465 VAL B N 1
ATOM 12124 C CA . VAL B 1 465 ? 38.312 -25.109 -23.375 1 95.31 465 VAL B CA 1
ATOM 12125 C C . VAL B 1 465 ? 38.688 -25.719 -24.734 1 95.31 465 VAL B C 1
ATOM 12127 O O . VAL B 1 465 ? 39.875 -25.734 -25.109 1 95.31 465 VAL B O 1
ATOM 12130 N N . PRO B 1 466 ? 37.688 -26.219 -25.422 1 93.56 466 PRO B N 1
ATOM 12131 C CA . PRO B 1 466 ? 37.969 -26.812 -26.734 1 93.56 466 PRO B CA 1
ATOM 12132 C C . PRO B 1 466 ? 38.75 -25.859 -27.641 1 93.56 466 PRO B C 1
ATOM 12134 O O . PRO B 1 466 ? 38.469 -24.656 -27.656 1 93.56 466 PRO B O 1
ATOM 12137 N N . ALA B 1 467 ? 39.562 -26.359 -28.453 1 89.62 467 ALA B N 1
ATOM 12138 C CA . ALA B 1 467 ? 40.469 -25.609 -29.312 1 89.62 467 ALA B CA 1
ATOM 12139 C C . ALA B 1 467 ? 39.719 -24.734 -30.297 1 89.62 467 ALA B C 1
ATOM 12141 O O . ALA B 1 467 ? 40.156 -23.641 -30.656 1 89.62 467 ALA B O 1
ATOM 12142 N N . ILE B 1 468 ? 38.594 -25.188 -30.625 1 88.31 468 ILE B N 1
ATOM 12143 C CA . ILE B 1 468 ? 37.812 -24.516 -31.656 1 88.31 468 ILE B CA 1
ATOM 12144 C C . ILE B 1 468 ? 37.344 -23.141 -31.156 1 88.31 468 ILE B C 1
ATOM 12146 O O . ILE B 1 468 ? 36.969 -22.281 -31.953 1 88.31 468 ILE B O 1
ATOM 12150 N N . PHE B 1 469 ? 37.438 -22.859 -29.859 1 91.19 469 PHE B N 1
ATOM 12151 C CA . PHE B 1 469 ? 36.969 -21.609 -29.297 1 91.19 469 PHE B CA 1
ATOM 12152 C C . PHE B 1 469 ? 38.094 -20.625 -29.109 1 91.19 469 PHE B C 1
ATOM 12154 O O . PHE B 1 469 ? 37.938 -19.609 -28.422 1 91.19 469 PHE B O 1
ATOM 12161 N N . LYS B 1 470 ? 39.219 -20.859 -29.688 1 90.25 470 LYS B N 1
ATOM 12162 C CA . LYS B 1 470 ? 40.375 -19.984 -29.547 1 90.25 470 LYS B CA 1
ATOM 12163 C C . LYS B 1 470 ? 40.062 -18.547 -29.906 1 90.25 470 LYS B C 1
ATOM 12165 O O . LYS B 1 470 ? 40.312 -17.625 -29.109 1 90.25 470 LYS B O 1
ATOM 12170 N N . SER B 1 471 ? 39.406 -18.375 -31.016 1 87.62 471 SER B N 1
ATOM 12171 C CA . SER B 1 471 ? 39.094 -17.031 -31.484 1 87.62 471 SER B CA 1
ATOM 12172 C C . SER B 1 471 ? 38.031 -16.375 -30.578 1 87.62 471 SER B C 1
ATOM 12174 O O . SER B 1 471 ? 38.125 -15.18 -30.281 1 87.62 471 SER B O 1
ATOM 12176 N N . VAL B 1 472 ? 37.062 -17.109 -30.188 1 89.38 472 VAL B N 1
ATOM 12177 C CA . VAL B 1 472 ? 36 -16.594 -29.328 1 89.38 472 VAL B CA 1
ATOM 12178 C C . VAL B 1 472 ? 36.562 -16.156 -27.984 1 89.38 472 VAL B C 1
ATOM 12180 O O . VAL B 1 472 ? 36.219 -15.094 -27.469 1 89.38 472 VAL B O 1
ATOM 12183 N N . GLU B 1 473 ? 37.406 -16.953 -27.453 1 93.62 473 GLU B N 1
ATOM 12184 C CA . GLU B 1 473 ? 38.031 -16.641 -26.172 1 93.62 473 GLU B CA 1
ATOM 12185 C C . GLU B 1 473 ? 38.938 -15.422 -26.281 1 93.62 473 GLU B C 1
ATOM 12187 O O . GLU B 1 473 ? 38.969 -14.594 -25.375 1 93.62 473 GLU B O 1
ATOM 12192 N N . ALA B 1 474 ? 39.688 -15.367 -27.328 1 91.62 474 ALA B N 1
ATOM 12193 C CA . ALA B 1 474 ? 40.562 -14.211 -27.547 1 91.62 474 ALA B CA 1
ATOM 12194 C C . ALA B 1 474 ? 39.75 -12.922 -27.656 1 91.62 474 ALA B C 1
ATOM 12196 O O . ALA B 1 474 ? 40.125 -11.898 -27.078 1 91.62 474 ALA B O 1
ATOM 12197 N N . LEU B 1 475 ? 38.719 -12.977 -28.375 1 90.69 475 LEU B N 1
ATOM 12198 C CA . LEU B 1 475 ? 37.844 -11.82 -28.484 1 90.69 475 LEU B CA 1
ATOM 12199 C C . LEU B 1 475 ? 37.25 -11.43 -27.141 1 90.69 475 LEU B C 1
ATOM 12201 O O . LEU B 1 475 ? 37.094 -10.242 -26.844 1 90.69 475 LEU B O 1
ATOM 12205 N N . GLY B 1 476 ? 36.906 -12.453 -26.328 1 93.69 476 GLY B N 1
ATOM 12206 C CA . GLY B 1 476 ? 36.406 -12.188 -24.984 1 93.69 476 GLY B CA 1
ATOM 12207 C C . GLY B 1 476 ? 37.406 -11.461 -24.109 1 93.69 476 GLY B C 1
ATOM 12208 O O . GLY B 1 476 ? 37.062 -10.531 -23.375 1 93.69 476 GLY B O 1
ATOM 12209 N N . ILE B 1 477 ? 38.625 -11.883 -24.203 1 95 477 ILE B N 1
ATOM 12210 C CA . ILE B 1 477 ? 39.688 -11.242 -23.438 1 95 477 ILE B CA 1
ATOM 12211 C C . ILE B 1 477 ? 39.875 -9.797 -23.891 1 95 477 ILE B C 1
ATOM 12213 O O . ILE B 1 477 ? 40 -8.891 -23.078 1 95 477 ILE B O 1
ATOM 12217 N N . MET B 1 478 ? 39.844 -9.586 -25.156 1 92.94 478 MET B N 1
ATOM 12218 C CA . MET B 1 478 ? 39.969 -8.242 -25.703 1 92.94 478 MET B CA 1
ATOM 12219 C C . MET B 1 478 ? 38.812 -7.352 -25.281 1 92.94 478 MET B C 1
ATOM 12221 O O . MET B 1 478 ? 39 -6.172 -24.984 1 92.94 478 MET B O 1
ATOM 12225 N N . GLN B 1 479 ? 37.656 -7.906 -25.312 1 93.62 479 GLN B N 1
ATOM 12226 C CA . GLN B 1 479 ? 36.469 -7.148 -24.906 1 93.62 479 GLN B CA 1
ATOM 12227 C C . GLN B 1 479 ? 36.562 -6.734 -23.438 1 93.62 479 GLN B C 1
ATOM 12229 O O . GLN B 1 479 ? 36.219 -5.605 -23.078 1 93.62 479 GLN B O 1
ATOM 12234 N N . ALA B 1 480 ? 36.906 -7.609 -22.594 1 95.12 480 ALA B N 1
ATOM 12235 C CA . ALA B 1 480 ? 37.094 -7.285 -21.172 1 95.12 480 ALA B CA 1
ATOM 12236 C C . ALA B 1 480 ? 38.062 -6.141 -21 1 95.12 480 ALA B C 1
ATOM 12238 O O . ALA B 1 480 ? 37.875 -5.277 -20.141 1 95.12 480 ALA B O 1
ATOM 12239 N N . ARG B 1 481 ? 39.156 -6.156 -21.812 1 93.88 481 ARG B N 1
ATOM 12240 C CA . ARG B 1 481 ? 40.156 -5.098 -21.781 1 93.88 481 ARG B CA 1
ATOM 12241 C C . ARG B 1 481 ? 39.562 -3.768 -22.25 1 93.88 481 ARG B C 1
ATOM 12243 O O . ARG B 1 481 ? 39.844 -2.723 -21.656 1 93.88 481 ARG B O 1
ATOM 12250 N N . ARG B 1 482 ? 38.75 -3.836 -23.266 1 91.12 482 ARG B N 1
ATOM 12251 C CA . ARG B 1 482 ? 38.125 -2.631 -23.781 1 91.12 482 ARG B CA 1
ATOM 12252 C C . ARG B 1 482 ? 37.156 -2.039 -22.766 1 91.12 482 ARG B C 1
ATOM 12254 O O . ARG B 1 482 ? 37 -0.819 -22.688 1 91.12 482 ARG B O 1
ATOM 12261 N N . TRP B 1 483 ? 36.5 -2.871 -21.969 1 93.75 483 TRP B N 1
ATOM 12262 C CA . TRP B 1 483 ? 35.562 -2.432 -20.922 1 93.75 483 TRP B CA 1
ATOM 12263 C C . TRP B 1 483 ? 36.344 -1.93 -19.703 1 93.75 483 TRP B C 1
ATOM 12265 O O . TRP B 1 483 ? 35.75 -1.435 -18.734 1 93.75 483 TRP B O 1
ATOM 12275 N N . ASN B 1 484 ? 37.688 -2.064 -19.719 1 91.69 484 ASN B N 1
ATOM 12276 C CA . ASN B 1 484 ? 38.531 -1.654 -18.594 1 91.69 484 ASN B CA 1
ATOM 12277 C C . ASN B 1 484 ? 38.125 -2.32 -17.297 1 91.69 484 ASN B C 1
ATOM 12279 O O . ASN B 1 484 ? 37.938 -1.648 -16.281 1 91.69 484 ASN B O 1
ATOM 12283 N N . LEU B 1 485 ? 37.906 -3.59 -17.281 1 94.19 485 LEU B N 1
ATOM 12284 C CA . LEU B 1 485 ? 37.5 -4.316 -16.094 1 94.19 485 LEU B CA 1
ATOM 12285 C C . LEU B 1 485 ? 38.656 -4.52 -15.141 1 94.19 485 LEU B C 1
ATOM 12287 O O . LEU B 1 485 ? 39.844 -4.418 -15.555 1 94.19 485 LEU B O 1
ATOM 12291 N N . GLY B 1 486 ? 38.344 -4.773 -13.867 1 92.69 486 GLY B N 1
ATOM 12292 C CA . GLY B 1 486 ? 39.375 -4.98 -12.859 1 92.69 486 GLY B CA 1
ATOM 12293 C C . GLY B 1 486 ? 40.031 -6.34 -12.945 1 92.69 486 GLY B C 1
ATOM 12294 O O . GLY B 1 486 ? 39.844 -7.059 -13.93 1 92.69 486 GLY B O 1
ATOM 12295 N N . THR B 1 487 ? 40.844 -6.711 -11.977 1 94.94 487 THR B N 1
ATOM 12296 C CA . THR B 1 487 ? 41.594 -7.961 -11.93 1 94.94 487 THR B CA 1
ATOM 12297 C C . THR B 1 487 ? 40.781 -9.047 -11.219 1 94.94 487 THR B C 1
ATOM 12299 O O . THR B 1 487 ? 39.75 -8.773 -10.633 1 94.94 487 THR B O 1
ATOM 12302 N N . LEU B 1 488 ? 41.281 -10.305 -11.297 1 96.25 488 LEU B N 1
ATOM 12303 C CA . LEU B 1 488 ? 40.656 -11.414 -10.578 1 96.25 488 LEU B CA 1
ATOM 12304 C C . LEU B 1 488 ? 40.562 -11.125 -9.086 1 96.25 488 LEU B C 1
ATOM 12306 O O . LEU B 1 488 ? 39.5 -11.297 -8.477 1 96.25 488 LEU B O 1
ATOM 12310 N N . ASN B 1 489 ? 41.594 -10.602 -8.492 1 93.44 489 ASN B N 1
ATOM 12311 C CA . ASN B 1 489 ? 41.625 -10.336 -7.062 1 93.44 489 ASN B CA 1
ATOM 12312 C C . ASN B 1 489 ? 40.688 -9.188 -6.688 1 93.44 489 ASN B C 1
ATOM 12314 O O . ASN B 1 489 ? 40.094 -9.188 -5.609 1 93.44 489 ASN B O 1
ATOM 12318 N N . GLU B 1 490 ? 40.625 -8.18 -7.535 1 93.38 490 GLU B N 1
ATOM 12319 C CA . GLU B 1 490 ? 39.688 -7.102 -7.262 1 93.38 490 GLU B CA 1
ATOM 12320 C C . GLU B 1 490 ? 38.25 -7.613 -7.27 1 93.38 490 GLU B C 1
ATOM 12322 O O . GLU B 1 490 ? 37.438 -7.164 -6.477 1 93.38 490 GLU B O 1
ATOM 12327 N N . PHE B 1 491 ? 38 -8.477 -8.172 1 93.75 491 PHE B N 1
ATOM 12328 C CA . PHE B 1 491 ? 36.688 -9.078 -8.227 1 93.75 491 PHE B CA 1
ATOM 12329 C C . PHE B 1 491 ? 36.406 -9.906 -6.977 1 93.75 491 PHE B C 1
ATOM 12331 O O . PHE B 1 491 ? 35.312 -9.859 -6.426 1 93.75 491 PHE B O 1
ATOM 12338 N N . ARG B 1 492 ? 37.344 -10.648 -6.539 1 92.62 492 ARG B N 1
ATOM 12339 C CA . ARG B 1 492 ? 37.219 -11.406 -5.301 1 92.62 492 ARG B CA 1
ATOM 12340 C C . ARG B 1 492 ? 36.969 -10.484 -4.109 1 92.62 492 ARG B C 1
ATOM 12342 O O . ARG B 1 492 ? 36.094 -10.742 -3.289 1 92.62 492 ARG B O 1
ATOM 12349 N N . GLN B 1 493 ? 37.656 -9.383 -4.027 1 88.56 493 GLN B N 1
ATOM 12350 C CA . GLN B 1 493 ? 37.5 -8.43 -2.934 1 88.56 493 GLN B CA 1
ATOM 12351 C C . GLN B 1 493 ? 36.125 -7.809 -2.92 1 88.56 493 GLN B C 1
ATOM 12353 O O . GLN B 1 493 ? 35.562 -7.531 -1.854 1 88.56 493 GLN B O 1
ATOM 12358 N N . TYR B 1 494 ? 35.688 -7.551 -4.102 1 89.69 494 TYR B N 1
ATOM 12359 C CA . TYR B 1 494 ? 34.344 -6.992 -4.203 1 89.69 494 TYR B CA 1
ATOM 12360 C C . TYR B 1 494 ? 33.344 -7.879 -3.484 1 89.69 494 TYR B C 1
ATOM 12362 O O . TYR B 1 494 ? 32.406 -7.375 -2.852 1 89.69 494 TYR B O 1
ATOM 12370 N N . PHE B 1 495 ? 33.531 -9.242 -3.473 1 87.19 495 PHE B N 1
ATOM 12371 C CA . PHE B 1 495 ? 32.625 -10.18 -2.828 1 87.19 495 PHE B CA 1
ATOM 12372 C C . PHE B 1 495 ? 33.125 -10.562 -1.442 1 87.19 495 PHE B C 1
ATOM 12374 O O . PHE B 1 495 ? 32.656 -11.547 -0.861 1 87.19 495 PHE B O 1
ATOM 12381 N N . ASN B 1 496 ? 34.062 -9.875 -0.953 1 87.38 496 ASN B N 1
ATOM 12382 C CA . ASN B 1 496 ? 34.656 -10.062 0.367 1 87.38 496 ASN B CA 1
ATOM 12383 C C . ASN B 1 496 ? 35.312 -11.43 0.495 1 87.38 496 ASN B C 1
ATOM 12385 O O . ASN B 1 496 ? 35.25 -12.07 1.543 1 87.38 496 ASN B O 1
ATOM 12389 N N . LEU B 1 497 ? 35.906 -11.938 -0.651 1 87.94 497 LEU B N 1
ATOM 12390 C CA . LEU B 1 497 ? 36.719 -13.148 -0.641 1 87.94 497 LEU B CA 1
ATOM 12391 C C . LEU B 1 497 ? 38.188 -12.797 -0.461 1 87.94 497 LEU B C 1
ATOM 12393 O O . LEU B 1 497 ? 38.625 -11.727 -0.885 1 87.94 497 LEU B O 1
ATOM 12397 N N . ALA B 1 498 ? 38.938 -13.656 0.134 1 88.12 498 ALA B N 1
ATOM 12398 C CA . ALA B 1 498 ? 40.375 -13.438 0.299 1 88.12 498 ALA B CA 1
ATOM 12399 C C . ALA B 1 498 ? 41.094 -13.398 -1.053 1 88.12 498 ALA B C 1
ATOM 12401 O O . ALA B 1 498 ? 40.906 -14.289 -1.887 1 88.12 498 ALA B O 1
ATOM 12402 N N . PRO B 1 499 ? 41.844 -12.312 -1.312 1 91.62 499 PRO B N 1
ATOM 12403 C CA . PRO B 1 499 ? 42.625 -12.312 -2.545 1 91.62 499 PRO B CA 1
ATOM 12404 C C . PRO B 1 499 ? 43.656 -13.422 -2.578 1 91.62 499 PRO B C 1
ATOM 12406 O O . PRO B 1 499 ? 44.188 -13.805 -1.532 1 91.62 499 PRO B O 1
ATOM 12409 N N . HIS B 1 500 ? 43.938 -13.93 -3.82 1 92.69 500 HIS B N 1
ATOM 12410 C CA . HIS B 1 500 ? 45.031 -14.898 -3.967 1 92.69 500 HIS B CA 1
ATOM 12411 C C . HIS B 1 500 ? 46.375 -14.258 -3.723 1 92.69 500 HIS B C 1
ATOM 12413 O O . HIS B 1 500 ? 46.719 -13.266 -4.371 1 92.69 500 HIS B O 1
ATOM 12419 N N . LYS B 1 501 ? 47.156 -14.844 -2.854 1 88.44 501 LYS B N 1
ATOM 12420 C CA . LYS B 1 501 ? 48.438 -14.273 -2.471 1 88.44 501 LYS B CA 1
ATOM 12421 C C . LYS B 1 501 ? 49.562 -14.758 -3.395 1 88.44 501 LYS B C 1
ATOM 12423 O O . LYS B 1 501 ? 50.562 -14.07 -3.588 1 88.44 501 LYS B O 1
ATOM 12428 N N . THR B 1 502 ? 49.406 -16.031 -3.865 1 89.88 502 THR B N 1
ATOM 12429 C CA . THR B 1 502 ? 50.375 -16.641 -4.77 1 89.88 502 THR B CA 1
ATOM 12430 C C . THR B 1 502 ? 49.688 -17.203 -6.008 1 89.88 502 THR B C 1
ATOM 12432 O O . THR B 1 502 ? 48.469 -17.328 -6.039 1 89.88 502 THR B O 1
ATOM 12435 N N . PHE B 1 503 ? 50.531 -17.438 -7.027 1 93.62 503 PHE B N 1
ATOM 12436 C CA . PHE B 1 503 ? 49.969 -18.047 -8.227 1 93.62 503 PHE B CA 1
ATOM 12437 C C . PHE B 1 503 ? 49.5 -19.469 -7.945 1 93.62 503 PHE B C 1
ATOM 12439 O O . PHE B 1 503 ? 48.531 -19.938 -8.562 1 93.62 503 PHE B O 1
ATOM 12446 N N . GLU B 1 504 ? 50.094 -20.172 -6.957 1 92.06 504 GLU B N 1
ATOM 12447 C CA . GLU B 1 504 ? 49.656 -21.5 -6.535 1 92.06 504 GLU B CA 1
ATOM 12448 C C . GLU B 1 504 ? 48.312 -21.453 -5.844 1 92.06 504 GLU B C 1
ATOM 12450 O O . GLU B 1 504 ? 47.562 -22.438 -5.863 1 92.06 504 GLU B O 1
ATOM 12455 N N . ASP B 1 505 ? 48.062 -20.297 -5.328 1 91.94 505 ASP B N 1
ATOM 12456 C CA . ASP B 1 505 ? 46.75 -20.109 -4.73 1 91.94 505 ASP B CA 1
ATOM 12457 C C . ASP B 1 505 ? 45.656 -20.031 -5.801 1 91.94 505 ASP B C 1
ATOM 12459 O O . ASP B 1 505 ? 44.5 -20.406 -5.566 1 91.94 505 ASP B O 1
ATOM 12463 N N . ILE B 1 506 ? 46.031 -19.484 -6.945 1 95.44 506 ILE B N 1
ATOM 12464 C CA . ILE B 1 506 ? 45.062 -19.391 -8.055 1 95.44 506 ILE B CA 1
ATOM 12465 C C . ILE B 1 506 ? 44.812 -20.781 -8.641 1 95.44 506 ILE B C 1
ATOM 12467 O O . ILE B 1 506 ? 43.688 -21.156 -8.875 1 95.44 506 ILE B O 1
ATOM 12471 N N . ASN B 1 507 ? 45.875 -21.453 -8.906 1 95.81 507 ASN B N 1
ATOM 12472 C CA . ASN B 1 507 ? 45.812 -22.812 -9.422 1 95.81 507 ASN B CA 1
ATOM 12473 C C . ASN B 1 507 ? 47 -23.656 -8.914 1 95.81 507 ASN B C 1
ATOM 12475 O O . ASN B 1 507 ? 48.156 -23.297 -9.094 1 95.81 507 ASN B O 1
ATOM 12479 N N . SER B 1 508 ? 46.719 -24.844 -8.375 1 93.31 508 SER B N 1
ATOM 12480 C CA . SER B 1 508 ? 47.719 -25.672 -7.727 1 93.31 508 SER B CA 1
ATOM 12481 C C . SER B 1 508 ? 48.531 -26.453 -8.758 1 93.31 508 SER B C 1
ATOM 12483 O O . SER B 1 508 ? 49.594 -27 -8.438 1 93.31 508 SER B O 1
ATOM 12485 N N . ASP B 1 509 ? 48.031 -26.594 -9.977 1 93.69 509 ASP B N 1
ATOM 12486 C CA . ASP B 1 509 ? 48.812 -27.219 -11.031 1 93.69 509 ASP B CA 1
ATOM 12487 C C . ASP B 1 509 ? 50.094 -26.422 -11.297 1 93.69 509 ASP B C 1
ATOM 12489 O O . ASP B 1 509 ? 50.062 -25.266 -11.703 1 93.69 509 ASP B O 1
ATOM 12493 N N . PRO B 1 510 ? 51.188 -27.047 -11.188 1 93.19 510 PRO B N 1
ATOM 12494 C CA . PRO B 1 510 ? 52.438 -26.312 -11.305 1 93.19 510 PRO B CA 1
ATOM 12495 C C . PRO B 1 510 ? 52.656 -25.703 -12.688 1 93.19 510 PRO B C 1
ATOM 12497 O O . PRO B 1 510 ? 53.25 -24.625 -12.805 1 93.19 510 PRO B O 1
ATOM 12500 N N . TYR B 1 511 ? 52.281 -26.375 -13.633 1 94 511 TYR B N 1
ATOM 12501 C CA . TYR B 1 511 ? 52.406 -25.812 -14.977 1 94 511 TYR B CA 1
ATOM 12502 C C . TYR B 1 511 ? 51.594 -24.531 -15.117 1 94 511 TYR B C 1
ATOM 12504 O O . TYR B 1 511 ? 52.094 -23.531 -15.617 1 94 511 TYR B O 1
ATOM 12512 N N . ILE B 1 512 ? 50.375 -24.562 -14.719 1 95.44 512 ILE B N 1
ATOM 12513 C CA . ILE B 1 512 ? 49.5 -23.406 -14.844 1 95.44 512 ILE B CA 1
ATOM 12514 C C . ILE B 1 512 ? 50.031 -22.25 -14.008 1 95.44 512 ILE B C 1
ATOM 12516 O O . ILE B 1 512 ? 50.062 -21.109 -14.469 1 95.44 512 ILE B O 1
ATOM 12520 N N . ALA B 1 513 ? 50.375 -22.531 -12.766 1 94.38 513 ALA B N 1
ATOM 12521 C CA . ALA B 1 513 ? 50.906 -21.516 -11.883 1 94.38 513 ALA B CA 1
ATOM 12522 C C . ALA B 1 513 ? 52.156 -20.859 -12.492 1 94.38 513 ALA B C 1
ATOM 12524 O O . ALA B 1 513 ? 52.344 -19.641 -12.414 1 94.38 513 ALA B O 1
ATOM 12525 N N . ASP B 1 514 ? 53 -21.672 -13.109 1 92.75 514 ASP B N 1
ATOM 12526 C CA . ASP B 1 514 ? 54.219 -21.156 -13.727 1 92.75 514 ASP B CA 1
ATOM 12527 C C . ASP B 1 514 ? 53.906 -20.281 -14.93 1 92.75 514 ASP B C 1
ATOM 12529 O O . ASP B 1 514 ? 54.531 -19.234 -15.125 1 92.75 514 ASP B O 1
ATOM 12533 N N . GLN B 1 515 ? 53 -20.719 -15.719 1 94.44 515 GLN B N 1
ATOM 12534 C CA . GLN B 1 515 ? 52.625 -19.922 -16.875 1 94.44 515 GLN B CA 1
ATOM 12535 C C . GLN B 1 515 ? 52.031 -18.578 -16.438 1 94.44 515 GLN B C 1
ATOM 12537 O O . GLN B 1 515 ? 52.344 -17.547 -17.031 1 94.44 515 GLN B O 1
ATOM 12542 N N . LEU B 1 516 ? 51.188 -18.594 -15.43 1 94.81 516 LEU B N 1
ATOM 12543 C CA . LEU B 1 516 ? 50.594 -17.359 -14.898 1 94.81 516 LEU B CA 1
ATOM 12544 C C . LEU B 1 516 ? 51.688 -16.406 -14.406 1 94.81 516 LEU B C 1
ATOM 12546 O O . LEU B 1 516 ? 51.625 -15.203 -14.641 1 94.81 516 LEU B O 1
ATOM 12550 N N . LYS B 1 517 ? 52.625 -17 -13.711 1 91.62 517 LYS B N 1
ATOM 12551 C CA . LYS B 1 517 ? 53.719 -16.219 -13.164 1 91.62 517 LYS B CA 1
ATOM 12552 C C . LYS B 1 517 ? 54.5 -15.516 -14.266 1 91.62 517 LYS B C 1
ATOM 12554 O O . LYS B 1 517 ? 54.875 -14.352 -14.125 1 91.62 517 LYS B O 1
ATOM 12559 N N . ARG B 1 518 ? 54.688 -16.156 -15.344 1 91.06 518 ARG B N 1
ATOM 12560 C CA . ARG B 1 518 ? 55.469 -15.625 -16.453 1 91.06 518 ARG B CA 1
ATOM 12561 C C . ARG B 1 518 ? 54.656 -14.617 -17.266 1 91.06 518 ARG B C 1
ATOM 12563 O O . ARG B 1 518 ? 55.188 -13.688 -17.844 1 91.06 518 ARG B O 1
ATOM 12570 N N . LEU B 1 519 ? 53.438 -14.805 -17.266 1 92.75 519 LEU B N 1
ATOM 12571 C CA . LEU B 1 519 ? 52.562 -13.93 -18.062 1 92.75 519 LEU B CA 1
ATOM 12572 C C . LEU B 1 519 ? 52.25 -12.641 -17.312 1 92.75 519 LEU B C 1
ATOM 12574 O O . LEU B 1 519 ? 52.156 -11.57 -17.922 1 92.75 519 LEU B O 1
ATOM 12578 N N . TYR B 1 520 ? 52.062 -12.648 -15.977 1 92.75 520 TYR B N 1
ATOM 12579 C CA . TYR B 1 520 ? 51.5 -11.5 -15.273 1 92.75 520 TYR B CA 1
ATOM 12580 C C . TYR B 1 520 ? 52.406 -11.023 -14.164 1 92.75 520 TYR B C 1
ATOM 12582 O O . TYR B 1 520 ? 52.219 -9.945 -13.602 1 92.75 520 TYR B O 1
ATOM 12590 N N . ASP B 1 521 ? 53.406 -11.781 -13.781 1 87.31 521 ASP B N 1
ATOM 12591 C CA . ASP B 1 521 ? 54.469 -11.43 -12.852 1 87.31 521 ASP B CA 1
ATOM 12592 C C . ASP B 1 521 ? 53.969 -11.422 -11.414 1 87.31 521 ASP B C 1
ATOM 12594 O O . ASP B 1 521 ? 54.719 -11.773 -10.492 1 87.31 521 ASP B O 1
ATOM 12598 N N . HIS B 1 522 ? 52.75 -10.914 -11.18 1 89.88 522 HIS B N 1
ATOM 12599 C CA . HIS B 1 522 ? 52.156 -10.844 -9.844 1 89.88 522 HIS B CA 1
ATOM 12600 C C . HIS B 1 522 ? 50.688 -11.273 -9.867 1 89.88 522 HIS B C 1
ATOM 12602 O O . HIS B 1 522 ? 49.969 -10.945 -10.797 1 89.88 522 HIS B O 1
ATOM 12608 N N . PRO B 1 523 ? 50.219 -11.938 -8.797 1 91.06 523 PRO B N 1
ATOM 12609 C CA . PRO B 1 523 ? 48.844 -12.438 -8.773 1 91.06 523 PRO B CA 1
ATOM 12610 C C . PRO B 1 523 ? 47.781 -11.32 -8.859 1 91.06 523 PRO B C 1
ATOM 12612 O O . PRO B 1 523 ? 46.719 -11.516 -9.406 1 91.06 523 PRO B O 1
ATOM 12615 N N . ASP B 1 524 ? 48.094 -10.109 -8.32 1 91.69 524 ASP B N 1
ATOM 12616 C CA . ASP B 1 524 ? 47.156 -8.992 -8.328 1 91.69 524 ASP B CA 1
ATOM 12617 C C . ASP B 1 524 ? 46.938 -8.461 -9.75 1 91.69 524 ASP B C 1
ATOM 12619 O O . ASP B 1 524 ? 46 -7.699 -10 1 91.69 524 ASP B O 1
ATOM 12623 N N . LEU B 1 525 ? 47.812 -8.891 -10.586 1 92.62 525 LEU B N 1
ATOM 12624 C CA . LEU B 1 525 ? 47.781 -8.312 -11.93 1 92.62 525 LEU B CA 1
ATOM 12625 C C . LEU B 1 525 ? 47.062 -9.242 -12.906 1 92.62 525 LEU B C 1
ATOM 12627 O O . LEU B 1 525 ? 46.906 -8.898 -14.07 1 92.62 525 LEU B O 1
ATOM 12631 N N . VAL B 1 526 ? 46.688 -10.398 -12.445 1 94.56 526 VAL B N 1
ATOM 12632 C CA . VAL B 1 526 ? 46 -11.344 -13.312 1 94.56 526 VAL B CA 1
ATOM 12633 C C . VAL B 1 526 ? 44.625 -10.758 -13.727 1 94.56 526 VAL B C 1
ATOM 12635 O O . VAL B 1 526 ? 43.844 -10.344 -12.875 1 94.56 526 VAL B O 1
ATOM 12638 N N . GLU B 1 527 ? 44.375 -10.734 -15.039 1 96.06 527 GLU B N 1
ATOM 12639 C CA . GLU B 1 527 ? 43.125 -10.211 -15.578 1 96.06 527 GLU B CA 1
ATOM 12640 C C . GLU B 1 527 ? 41.938 -11.055 -15.125 1 96.06 527 GLU B C 1
ATOM 12642 O O . GLU B 1 527 ? 42.094 -12.242 -14.844 1 96.06 527 GLU B O 1
ATOM 12647 N N . ILE B 1 528 ? 40.75 -10.445 -15.102 1 95.81 528 ILE B N 1
ATOM 12648 C CA . ILE B 1 528 ? 39.562 -11.133 -14.617 1 95.81 528 ILE B CA 1
ATOM 12649 C C . ILE B 1 528 ? 39.219 -12.266 -15.57 1 95.81 528 ILE B C 1
ATOM 12651 O O . ILE B 1 528 ? 38.844 -13.367 -15.133 1 95.81 528 ILE B O 1
ATOM 12655 N N . TYR B 1 529 ? 39.281 -12.117 -16.875 1 96.06 529 TYR B N 1
ATOM 12656 C CA . TYR B 1 529 ? 38.781 -13.094 -17.844 1 96.06 529 TYR B CA 1
ATOM 12657 C C . TYR B 1 529 ? 39.562 -14.391 -17.75 1 96.06 529 TYR B C 1
ATOM 12659 O O . TYR B 1 529 ? 39.031 -15.438 -17.391 1 96.06 529 TYR B O 1
ATOM 12667 N N . PRO B 1 530 ? 40.906 -14.422 -18.078 1 95.62 530 PRO B N 1
ATOM 12668 C CA . PRO B 1 530 ? 41.594 -15.688 -17.922 1 95.62 530 PRO B CA 1
ATOM 12669 C C . PRO B 1 530 ? 41.656 -16.172 -16.469 1 95.62 530 PRO B C 1
ATOM 12671 O O . PRO B 1 530 ? 41.656 -17.375 -16.219 1 95.62 530 PRO B O 1
ATOM 12674 N N . GLY B 1 531 ? 41.625 -15.164 -15.547 1 95.62 531 GLY B N 1
ATOM 12675 C CA . GLY B 1 531 ? 41.688 -15.5 -14.133 1 95.62 531 GLY B CA 1
ATOM 12676 C C . GLY B 1 531 ? 40.531 -16.391 -13.688 1 95.62 531 GLY B C 1
ATOM 12677 O O . GLY B 1 531 ? 40.75 -17.422 -13.047 1 95.62 531 GLY B O 1
ATOM 12678 N N . VAL B 1 532 ? 39.344 -16.031 -14.047 1 94.56 532 VAL B N 1
ATOM 12679 C CA . VAL B 1 532 ? 38.188 -16.766 -13.57 1 94.56 532 VAL B CA 1
ATOM 12680 C C . VAL B 1 532 ? 38.062 -18.094 -14.305 1 94.56 532 VAL B C 1
ATOM 12682 O O . VAL B 1 532 ? 37.469 -19.047 -13.805 1 94.56 532 VAL B O 1
ATOM 12685 N N . VAL B 1 533 ? 38.688 -18.219 -15.406 1 94.06 533 VAL B N 1
ATOM 12686 C CA . VAL B 1 533 ? 38.625 -19.484 -16.156 1 94.06 533 VAL B CA 1
ATOM 12687 C C . VAL B 1 533 ? 39.656 -20.469 -15.562 1 94.06 533 VAL B C 1
ATOM 12689 O O . VAL B 1 533 ? 39.375 -21.656 -15.43 1 94.06 533 VAL B O 1
ATOM 12692 N N . VAL B 1 534 ? 40.844 -19.984 -15.148 1 95.38 534 VAL B N 1
ATOM 12693 C CA . VAL B 1 534 ? 41.969 -20.875 -14.82 1 95.38 534 VAL B CA 1
ATOM 12694 C C . VAL B 1 534 ? 41.969 -21.141 -13.312 1 95.38 534 VAL B C 1
ATOM 12696 O O . VAL B 1 534 ? 42.594 -22.094 -12.852 1 95.38 534 VAL B O 1
ATOM 12699 N N . GLU B 1 535 ? 41.312 -20.266 -12.547 1 96.06 535 GLU B N 1
ATOM 12700 C CA . GLU B 1 535 ? 41.25 -20.5 -11.109 1 96.06 535 GLU B CA 1
ATOM 12701 C C . GLU B 1 535 ? 40.844 -21.938 -10.805 1 96.06 535 GLU B C 1
ATOM 12703 O O . GLU B 1 535 ? 40.062 -22.547 -11.555 1 96.06 535 GLU B O 1
ATOM 12708 N N . GLU B 1 536 ? 41.375 -22.422 -9.711 1 93.06 536 GLU B N 1
ATOM 12709 C CA . GLU B 1 536 ? 41.188 -23.812 -9.328 1 93.06 536 GLU B CA 1
ATOM 12710 C C . GLU B 1 536 ? 39.688 -24.125 -9.18 1 93.06 536 GLU B C 1
ATOM 12712 O O . GLU B 1 536 ? 38.938 -23.359 -8.57 1 93.06 536 GLU B O 1
ATOM 12717 N N . ALA B 1 537 ? 39.281 -25.312 -9.844 1 92.94 537 ALA B N 1
ATOM 12718 C CA . ALA B 1 537 ? 37.906 -25.75 -9.75 1 92.94 537 ALA B CA 1
ATOM 12719 C C . ALA B 1 537 ? 37.625 -26.438 -8.422 1 92.94 537 ALA B C 1
ATOM 12721 O O . ALA B 1 537 ? 38.5 -27.094 -7.859 1 92.94 537 ALA B O 1
ATOM 12722 N N . LYS B 1 538 ? 36.438 -26.344 -7.91 1 91.88 538 LYS B N 1
ATOM 12723 C CA . LYS B 1 538 ? 36.031 -26.969 -6.66 1 91.88 538 LYS B CA 1
ATOM 12724 C C . LYS B 1 538 ? 35.812 -28.469 -6.84 1 91.88 538 LYS B C 1
ATOM 12726 O O . LYS B 1 538 ? 35.438 -28.922 -7.922 1 91.88 538 LYS B O 1
ATOM 12731 N N . ASP B 1 539 ? 36.031 -29.203 -5.734 1 89.69 539 ASP B N 1
ATOM 12732 C CA . ASP B 1 539 ? 35.688 -30.625 -5.695 1 89.69 539 ASP B CA 1
ATOM 12733 C C . ASP B 1 539 ? 34.188 -30.828 -5.488 1 89.69 539 ASP B C 1
ATOM 12735 O O . ASP B 1 539 ? 33.5 -29.953 -4.988 1 89.69 539 ASP B O 1
ATOM 12739 N N . SER B 1 540 ? 33.75 -32.031 -5.977 1 93.31 540 SER B N 1
ATOM 12740 C CA . SER B 1 540 ? 32.344 -32.406 -5.746 1 93.31 540 SER B CA 1
ATOM 12741 C C . SER B 1 540 ? 32.062 -32.531 -4.254 1 93.31 540 SER B C 1
ATOM 12743 O O . SER B 1 540 ? 32.875 -33.062 -3.498 1 93.31 540 SER B O 1
ATOM 12745 N N . MET B 1 541 ? 31.016 -31.906 -3.752 1 88.88 541 MET B N 1
ATOM 12746 C CA . MET B 1 541 ? 30.531 -32 -2.379 1 88.88 541 MET B CA 1
ATOM 12747 C C . MET B 1 541 ? 29.016 -32.156 -2.354 1 88.88 541 MET B C 1
ATOM 12749 O O . MET B 1 541 ? 28.297 -31.469 -3.08 1 88.88 541 MET B O 1
ATOM 12753 N N . VAL B 1 542 ? 28.453 -33.188 -1.584 1 85.25 542 VAL B N 1
ATOM 12754 C CA . VAL B 1 542 ? 27.031 -33.438 -1.519 1 85.25 542 VAL B CA 1
ATOM 12755 C C . VAL B 1 542 ? 26.484 -33.031 -0.152 1 85.25 542 VAL B C 1
ATOM 12757 O O . VAL B 1 542 ? 26.844 -33.625 0.87 1 85.25 542 VAL B O 1
ATOM 12760 N N . PRO B 1 543 ? 25.469 -32.094 0.131 1 86.56 543 PRO B N 1
ATOM 12761 C CA . PRO B 1 543 ? 25.266 -31.047 -0.882 1 86.56 543 PRO B CA 1
ATOM 12762 C C . PRO B 1 543 ? 26.359 -29.969 -0.849 1 86.56 543 PRO B C 1
ATOM 12764 O O . PRO B 1 543 ? 27.203 -29.969 0.047 1 86.56 543 PRO B O 1
ATOM 12767 N N . GLY B 1 544 ? 26.266 -29.062 -1.779 1 85.06 544 GLY B N 1
ATOM 12768 C CA . GLY B 1 544 ? 27.172 -27.938 -1.664 1 85.06 544 GLY B CA 1
ATOM 12769 C C . GLY B 1 544 ? 27.812 -27.547 -2.986 1 85.06 544 GLY B C 1
ATOM 12770 O O . GLY B 1 544 ? 27.703 -26.406 -3.42 1 85.06 544 GLY B O 1
ATOM 12771 N N . SER B 1 545 ? 28.531 -28.547 -3.625 1 91.75 545 SER B N 1
ATOM 12772 C CA . SER B 1 545 ? 29.234 -28.25 -4.867 1 91.75 545 SER B CA 1
ATOM 12773 C C . SER B 1 545 ? 28.828 -29.203 -5.977 1 91.75 545 SER B C 1
ATOM 12775 O O . SER B 1 545 ? 29.469 -30.25 -6.172 1 91.75 545 SER B O 1
ATOM 12777 N N . GLY B 1 546 ? 27.875 -28.859 -6.719 1 93.31 546 GLY B N 1
ATOM 12778 C CA . GLY B 1 546 ? 27.406 -29.656 -7.844 1 93.31 546 GLY B CA 1
ATOM 12779 C C . GLY B 1 546 ? 28.016 -29.234 -9.164 1 93.31 546 GLY B C 1
ATOM 12780 O O . GLY B 1 546 ? 28.531 -30.062 -9.914 1 93.31 546 GLY B O 1
ATOM 12781 N N . LEU B 1 547 ? 28.047 -27.953 -9.422 1 93.88 547 LEU B N 1
ATOM 12782 C CA . LEU B 1 547 ? 28.562 -27.406 -10.672 1 93.88 547 LEU B CA 1
ATOM 12783 C C . LEU B 1 547 ? 30.078 -27.578 -10.75 1 93.88 547 LEU B C 1
ATOM 12785 O O . LEU B 1 547 ? 30.641 -27.672 -11.852 1 93.88 547 LEU B O 1
ATOM 12789 N N . CYS B 1 548 ? 30.766 -27.641 -9.602 1 94.25 548 CYS B N 1
ATOM 12790 C CA . CYS B 1 548 ? 32.219 -27.844 -9.484 1 94.25 548 CYS B CA 1
ATOM 12791 C C . CYS B 1 548 ? 32.969 -26.844 -10.336 1 94.25 548 CYS B C 1
ATOM 12793 O O . CYS B 1 548 ? 33.906 -27.203 -11.047 1 94.25 548 CYS B O 1
ATOM 12795 N N . THR B 1 549 ? 32.469 -25.625 -10.422 1 94.12 549 THR B N 1
ATOM 12796 C CA . THR B 1 549 ? 33.219 -24.531 -11.008 1 94.12 549 THR B CA 1
ATOM 12797 C C . THR B 1 549 ? 34.281 -24 -10.031 1 94.12 549 THR B C 1
ATOM 12799 O O . THR B 1 549 ? 34.469 -24.578 -8.961 1 94.12 549 THR B O 1
ATOM 12802 N N . ASN B 1 550 ? 35 -22.953 -10.406 1 92.5 550 ASN B N 1
ATOM 12803 C CA . ASN B 1 550 ? 36.031 -22.391 -9.531 1 92.5 550 ASN B CA 1
ATOM 12804 C C . ASN B 1 550 ? 35.406 -21.625 -8.367 1 92.5 550 ASN B C 1
ATOM 12806 O O . ASN B 1 550 ? 34.188 -21.391 -8.336 1 92.5 550 ASN B O 1
ATOM 12810 N N . PHE B 1 551 ? 36.125 -21.172 -7.43 1 90.38 551 PHE B N 1
ATOM 12811 C CA . PHE B 1 551 ? 35.688 -20.594 -6.16 1 90.38 551 PHE B CA 1
ATOM 12812 C C . PHE B 1 551 ? 35 -19.25 -6.379 1 90.38 551 PHE B C 1
ATOM 12814 O O . PHE B 1 551 ? 33.938 -18.984 -5.82 1 90.38 551 PHE B O 1
ATOM 12821 N N . THR B 1 552 ? 35.594 -18.391 -7.168 1 92.06 552 THR B N 1
ATOM 12822 C CA . THR B 1 552 ? 35.094 -17.047 -7.352 1 92.06 552 THR B CA 1
ATOM 12823 C C . THR B 1 552 ? 33.75 -17.062 -8.086 1 92.06 552 THR B C 1
ATOM 12825 O O . THR B 1 552 ? 32.812 -16.391 -7.68 1 92.06 552 THR B O 1
ATOM 12828 N N . ILE B 1 553 ? 33.688 -17.844 -9.172 1 92.38 553 ILE B N 1
ATOM 12829 C CA . ILE B 1 553 ? 32.469 -17.953 -9.953 1 92.38 553 ILE B CA 1
ATOM 12830 C C . ILE B 1 553 ? 31.359 -18.547 -9.086 1 92.38 553 ILE B C 1
ATOM 12832 O O . ILE B 1 553 ? 30.219 -18.078 -9.109 1 92.38 553 ILE B O 1
ATOM 12836 N N . SER B 1 554 ? 31.672 -19.547 -8.352 1 89.5 554 SER B N 1
ATOM 12837 C CA . SER B 1 554 ? 30.688 -20.203 -7.508 1 89.5 554 SER B CA 1
ATOM 12838 C C . SER B 1 554 ? 30.016 -19.219 -6.551 1 89.5 554 SER B C 1
ATOM 12840 O O . SER B 1 554 ? 28.797 -19.266 -6.352 1 89.5 554 SER B O 1
ATOM 12842 N N . ARG B 1 555 ? 30.75 -18.344 -6.012 1 89.06 555 ARG B N 1
ATOM 12843 C CA . ARG B 1 555 ? 30.219 -17.359 -5.078 1 89.06 555 ARG B CA 1
ATOM 12844 C C . ARG B 1 555 ? 29.469 -16.266 -5.82 1 89.06 555 ARG B C 1
ATOM 12846 O O . ARG B 1 555 ? 28.391 -15.828 -5.375 1 89.06 555 ARG B O 1
ATOM 12853 N N . ALA B 1 556 ? 29.953 -15.773 -6.84 1 88.44 556 ALA B N 1
ATOM 12854 C CA . ALA B 1 556 ? 29.422 -14.617 -7.559 1 88.44 556 ALA B CA 1
ATOM 12855 C C . ALA B 1 556 ? 28.078 -14.938 -8.195 1 88.44 556 ALA B C 1
ATOM 12857 O O . ALA B 1 556 ? 27.156 -14.125 -8.141 1 88.44 556 ALA B O 1
ATOM 12858 N N . ILE B 1 557 ? 27.969 -16.125 -8.758 1 89.44 557 ILE B N 1
ATOM 12859 C CA . ILE B 1 557 ? 26.781 -16.422 -9.539 1 89.44 557 ILE B CA 1
ATOM 12860 C C . ILE B 1 557 ? 25.578 -16.562 -8.609 1 89.44 557 ILE B C 1
ATOM 12862 O O . ILE B 1 557 ? 24.438 -16.281 -9.008 1 89.44 557 ILE B O 1
ATOM 12866 N N . LEU B 1 558 ? 25.734 -16.953 -7.383 1 84.56 558 LEU B N 1
ATOM 12867 C CA . LEU B 1 558 ? 24.625 -17.047 -6.438 1 84.56 558 LEU B CA 1
ATOM 12868 C C . LEU B 1 558 ? 24.094 -15.664 -6.102 1 84.56 558 LEU B C 1
ATOM 12870 O O . LEU B 1 558 ? 22.875 -15.477 -5.973 1 84.56 558 LEU B O 1
ATOM 12874 N N . SER B 1 559 ? 24.969 -14.656 -5.957 1 86.44 559 SER B N 1
ATOM 12875 C CA . SER B 1 559 ? 24.531 -13.281 -5.73 1 86.44 559 SER B CA 1
ATOM 12876 C C . SER B 1 559 ? 23.75 -12.75 -6.922 1 86.44 559 SER B C 1
ATOM 12878 O O . SER B 1 559 ? 22.734 -12.062 -6.746 1 86.44 559 SER B O 1
ATOM 12880 N N . ASP B 1 560 ? 24.25 -13.07 -8.047 1 88.81 560 ASP B N 1
ATOM 12881 C CA . ASP B 1 560 ? 23.562 -12.633 -9.266 1 88.81 560 ASP B CA 1
ATOM 12882 C C . ASP B 1 560 ? 22.172 -13.266 -9.375 1 88.81 560 ASP B C 1
ATOM 12884 O O . ASP B 1 560 ? 21.219 -12.594 -9.75 1 88.81 560 ASP B O 1
ATOM 12888 N N . ALA B 1 561 ? 22.156 -14.547 -9.07 1 88.19 561 ALA B N 1
ATOM 12889 C CA . ALA B 1 561 ? 20.891 -15.266 -9.133 1 88.19 561 ALA B CA 1
ATOM 12890 C C . ALA B 1 561 ? 19.859 -14.641 -8.195 1 88.19 561 ALA B C 1
ATOM 12892 O O . ALA B 1 561 ? 18.688 -14.484 -8.57 1 88.19 561 ALA B O 1
ATOM 12893 N N . VAL B 1 562 ? 20.234 -14.273 -7.008 1 86.88 562 VAL B N 1
ATOM 12894 C CA . VAL B 1 562 ? 19.344 -13.641 -6.035 1 86.88 562 VAL B CA 1
ATOM 12895 C C . VAL B 1 562 ? 18.859 -12.297 -6.57 1 86.88 562 VAL B C 1
ATOM 12897 O O . VAL B 1 562 ? 17.672 -11.984 -6.516 1 86.88 562 VAL B O 1
ATOM 12900 N N . ALA B 1 563 ? 19.734 -11.531 -7.105 1 89.94 563 ALA B N 1
ATOM 12901 C CA . ALA B 1 563 ? 19.406 -10.211 -7.617 1 89.94 563 ALA B CA 1
ATOM 12902 C C . ALA B 1 563 ? 18.422 -10.305 -8.781 1 89.94 563 ALA B C 1
ATOM 12904 O O . ALA B 1 563 ? 17.484 -9.508 -8.883 1 89.94 563 ALA B O 1
ATOM 12905 N N . LEU B 1 564 ? 18.656 -11.273 -9.648 1 92.06 564 LEU B N 1
ATOM 12906 C CA . LEU B 1 564 ? 17.859 -11.438 -10.859 1 92.06 564 LEU B CA 1
ATOM 12907 C C . LEU B 1 564 ? 16.422 -11.789 -10.523 1 92.06 564 LEU B C 1
ATOM 12909 O O . LEU B 1 564 ? 15.492 -11.344 -11.203 1 92.06 564 LEU B O 1
ATOM 12913 N N . VAL B 1 565 ? 16.266 -12.594 -9.492 1 92.38 565 VAL B N 1
ATOM 12914 C CA . VAL B 1 565 ? 14.922 -13.07 -9.172 1 92.38 565 VAL B CA 1
ATOM 12915 C C . VAL B 1 565 ? 14.258 -12.117 -8.188 1 92.38 565 VAL B C 1
ATOM 12917 O O . VAL B 1 565 ? 13.133 -11.664 -8.414 1 92.38 565 VAL B O 1
ATOM 12920 N N . ARG B 1 566 ? 14.906 -11.734 -7.078 1 91.62 566 ARG B N 1
ATOM 12921 C CA . ARG B 1 566 ? 14.336 -10.883 -6.039 1 91.62 566 ARG B CA 1
ATOM 12922 C C . ARG B 1 566 ? 14.109 -9.469 -6.555 1 91.62 566 ARG B C 1
ATOM 12924 O O . ARG B 1 566 ? 13.172 -8.789 -6.129 1 91.62 566 ARG B O 1
ATOM 12931 N N . GLY B 1 567 ? 14.883 -9.047 -7.48 1 91.75 567 GLY B N 1
ATOM 12932 C CA . GLY B 1 567 ? 14.773 -7.703 -8.023 1 91.75 567 GLY B CA 1
ATOM 12933 C C . GLY B 1 567 ? 13.633 -7.559 -9.023 1 91.75 567 GLY B C 1
ATOM 12934 O O . GLY B 1 567 ? 13.227 -6.441 -9.352 1 91.75 567 GLY B O 1
ATOM 12935 N N . ASP B 1 568 ? 13.125 -8.648 -9.516 1 93.88 568 ASP B N 1
ATOM 12936 C CA . ASP B 1 568 ? 12.078 -8.617 -10.531 1 93.88 568 ASP B CA 1
ATOM 12937 C C . ASP B 1 568 ? 10.688 -8.68 -9.891 1 93.88 568 ASP B C 1
ATOM 12939 O O . ASP B 1 568 ? 10.336 -9.695 -9.281 1 93.88 568 ASP B O 1
ATOM 12943 N N . ARG B 1 569 ? 9.852 -7.688 -10.133 1 92.06 569 ARG B N 1
ATOM 12944 C CA . ARG B 1 569 ? 8.539 -7.605 -9.508 1 92.06 569 ARG B CA 1
ATOM 12945 C C . ARG B 1 569 ? 7.617 -8.719 -10.008 1 92.06 569 ARG B C 1
ATOM 12947 O O . ARG B 1 569 ? 6.73 -9.172 -9.281 1 92.06 569 ARG B O 1
ATOM 12954 N N . PHE B 1 570 ? 7.773 -9.312 -11.188 1 93.62 570 PHE B N 1
ATOM 12955 C CA . PHE B 1 570 ? 6.879 -10.305 -11.773 1 93.62 570 PHE B CA 1
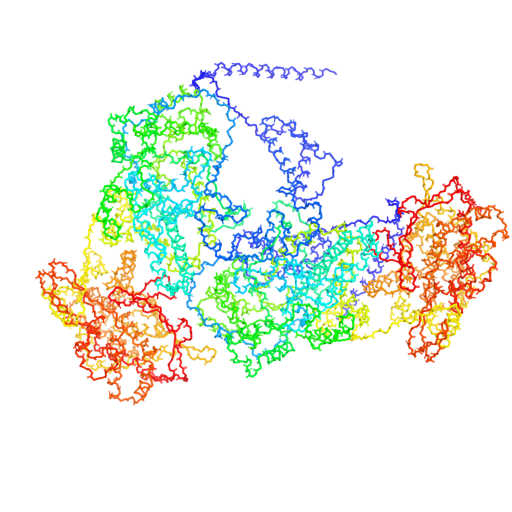ATOM 12956 C C . PHE B 1 570 ? 7.148 -11.688 -11.18 1 93.62 570 PHE B C 1
ATOM 12958 O O . PHE B 1 570 ? 6.359 -12.617 -11.375 1 93.62 570 PHE B O 1
ATOM 12965 N N . TYR B 1 571 ? 8.281 -11.828 -10.43 1 94.94 571 TYR B N 1
ATOM 12966 C CA . TYR B 1 571 ? 8.562 -13.078 -9.75 1 94.94 571 TYR B CA 1
ATOM 12967 C C . TYR B 1 571 ? 8.367 -12.938 -8.242 1 94.94 571 TYR B C 1
ATOM 12969 O O . TYR B 1 571 ? 8.516 -13.906 -7.496 1 94.94 571 TYR B O 1
ATOM 12977 N N . THR B 1 572 ? 8.023 -11.711 -7.742 1 93.31 572 THR B N 1
ATOM 12978 C CA . THR B 1 572 ? 7.914 -11.477 -6.305 1 93.31 572 THR B CA 1
ATOM 12979 C C . THR B 1 572 ? 6.566 -10.844 -5.961 1 93.31 572 THR B C 1
ATOM 12981 O O . THR B 1 572 ? 5.57 -11.555 -5.805 1 93.31 572 THR B O 1
ATOM 12984 N N . VAL B 1 573 ? 6.449 -9.492 -6.051 1 88.75 573 VAL B N 1
ATOM 12985 C CA . VAL B 1 573 ? 5.281 -8.797 -5.52 1 88.75 573 VAL B CA 1
ATOM 12986 C C . VAL B 1 573 ? 4.078 -9.039 -6.43 1 88.75 573 VAL B C 1
ATOM 12988 O O . VAL B 1 573 ? 2.934 -8.992 -5.977 1 88.75 573 VAL B O 1
ATOM 12991 N N . ASP B 1 574 ? 4.301 -9.266 -7.73 1 90.44 574 ASP B N 1
ATOM 12992 C CA . ASP B 1 574 ? 3.193 -9.43 -8.664 1 90.44 574 ASP B CA 1
ATOM 12993 C C . ASP B 1 574 ? 3.068 -10.891 -9.109 1 90.44 574 ASP B C 1
ATOM 12995 O O . ASP B 1 574 ? 2.391 -11.188 -10.094 1 90.44 574 ASP B O 1
ATOM 12999 N N . TYR B 1 575 ? 3.771 -11.805 -8.469 1 93.25 575 TYR B N 1
ATOM 13000 C CA . TYR B 1 575 ? 3.652 -13.242 -8.719 1 93.25 575 TYR B CA 1
ATOM 13001 C C . TYR B 1 575 ? 2.59 -13.859 -7.816 1 93.25 575 TYR B C 1
ATOM 13003 O O . TYR B 1 575 ? 2.91 -14.453 -6.785 1 93.25 575 TYR B O 1
ATOM 13011 N N . THR B 1 576 ? 1.321 -13.734 -8.227 1 92.62 576 THR B N 1
ATOM 13012 C CA . THR B 1 576 ? 0.189 -14.164 -7.41 1 92.62 576 THR B CA 1
ATOM 13013 C C . THR B 1 576 ? -0.853 -14.875 -8.266 1 92.62 576 THR B C 1
ATOM 13015 O O . THR B 1 576 ? -0.879 -14.711 -9.492 1 92.62 576 THR B O 1
ATOM 13018 N N . PRO B 1 577 ? -1.73 -15.703 -7.676 1 92.31 577 PRO B N 1
ATOM 13019 C CA . PRO B 1 577 ? -2.809 -16.344 -8.43 1 92.31 577 PRO B CA 1
ATOM 13020 C C . PRO B 1 577 ? -3.729 -15.344 -9.117 1 92.31 577 PRO B C 1
ATOM 13022 O O . PRO B 1 577 ? -4.199 -15.594 -10.234 1 92.31 577 PRO B O 1
ATOM 13025 N N . LYS B 1 578 ? -3.949 -14.234 -8.523 1 90.38 578 LYS B N 1
ATOM 13026 C CA . LYS B 1 578 ? -4.848 -13.242 -9.102 1 90.38 578 LYS B CA 1
ATOM 13027 C C . LYS B 1 578 ? -4.242 -12.609 -10.352 1 90.38 578 LYS B C 1
ATOM 13029 O O . LYS B 1 578 ? -4.961 -12.242 -11.281 1 90.38 578 LYS B O 1
ATOM 13034 N N . HIS B 1 579 ? -2.936 -12.508 -10.344 1 89.69 579 HIS B N 1
ATOM 13035 C CA . HIS B 1 579 ? -2.26 -11.938 -11.5 1 89.69 579 HIS B CA 1
ATOM 13036 C C . HIS B 1 579 ? -2.168 -12.945 -12.641 1 89.69 579 HIS B C 1
ATOM 13038 O O . HIS B 1 579 ? -2.369 -12.586 -13.805 1 89.69 579 HIS B O 1
ATOM 13044 N N . LEU B 1 580 ? -1.901 -14.188 -12.43 1 93.75 580 LEU B N 1
ATOM 13045 C CA . LEU B 1 580 ? -1.682 -15.219 -13.438 1 93.75 580 LEU B CA 1
ATOM 13046 C C . LEU B 1 580 ? -2.959 -16.016 -13.695 1 93.75 580 LEU B C 1
ATOM 13048 O O . LEU B 1 580 ? -3.174 -16.516 -14.797 1 93.75 580 LEU B O 1
ATOM 13052 N N . THR B 1 581 ? -3.879 -16.172 -12.82 1 93.25 581 THR B N 1
ATOM 13053 C CA . THR B 1 581 ? -5.043 -17.031 -12.641 1 93.25 581 THR B CA 1
ATOM 13054 C C . THR B 1 581 ? -4.719 -18.172 -11.688 1 93.25 581 THR B C 1
ATOM 13056 O O . THR B 1 581 ? -3.551 -18.516 -11.492 1 93.25 581 THR B O 1
ATOM 13059 N N . ASN B 1 582 ? -5.699 -18.734 -11.102 1 94.06 582 ASN B N 1
ATOM 13060 C CA . ASN B 1 582 ? -5.5 -19.812 -10.148 1 94.06 582 ASN B CA 1
ATOM 13061 C C . ASN B 1 582 ? -4.883 -21.047 -10.82 1 94.06 582 ASN B C 1
ATOM 13063 O O . ASN B 1 582 ? -3.945 -21.641 -10.289 1 94.06 582 ASN B O 1
ATOM 13067 N N . TRP B 1 583 ? -5.43 -21.422 -11.953 1 95.25 583 TRP B N 1
ATOM 13068 C CA . TRP B 1 583 ? -4.945 -22.609 -12.648 1 95.25 583 TRP B CA 1
ATOM 13069 C C . TRP B 1 583 ? -3.488 -22.438 -13.07 1 95.25 583 TRP B C 1
ATOM 13071 O O . TRP B 1 583 ? -2.664 -23.328 -12.836 1 95.25 583 TRP B O 1
ATOM 13081 N N . ALA B 1 584 ? -3.199 -21.328 -13.75 1 96.44 584 ALA B N 1
ATOM 13082 C CA . ALA B 1 584 ? -1.857 -21.094 -14.281 1 96.44 584 ALA B CA 1
ATOM 13083 C C . ALA B 1 584 ? -0.825 -21.062 -13.156 1 96.44 584 ALA B C 1
ATOM 13085 O O . ALA B 1 584 ? 0.266 -21.625 -13.289 1 96.44 584 ALA B O 1
ATOM 13086 N N . TYR B 1 585 ? -1.174 -20.375 -12.102 1 95.12 585 TYR B N 1
ATOM 13087 C CA . TYR B 1 585 ? -0.286 -20.312 -10.945 1 95.12 585 TYR B CA 1
ATOM 13088 C C . TYR B 1 585 ? 0.021 -21.719 -10.422 1 95.12 585 TYR B C 1
ATOM 13090 O O . TYR B 1 585 ? 1.182 -22.047 -10.172 1 95.12 585 TYR B O 1
ATOM 13098 N N . ASN B 1 586 ? -1.006 -22.5 -10.258 1 93.69 586 ASN B N 1
ATOM 13099 C CA . ASN B 1 586 ? -0.836 -23.859 -9.742 1 93.69 586 ASN B CA 1
ATOM 13100 C C . ASN B 1 586 ? -0.079 -24.75 -10.727 1 93.69 586 ASN B C 1
ATOM 13102 O O . ASN B 1 586 ? 0.698 -25.609 -10.312 1 93.69 586 ASN B O 1
ATOM 13106 N N . GLU B 1 587 ? -0.331 -24.578 -11.992 1 95.69 587 GLU B N 1
ATOM 13107 C CA . GLU B 1 587 ? 0.275 -25.391 -13.039 1 95.69 587 GLU B CA 1
ATOM 13108 C C . GLU B 1 587 ? 1.799 -25.312 -12.992 1 95.69 587 GLU B C 1
ATOM 13110 O O . GLU B 1 587 ? 2.486 -26.281 -13.305 1 95.69 587 GLU B O 1
ATOM 13115 N N . ILE B 1 588 ? 2.316 -24.203 -12.586 1 96.5 588 ILE B N 1
ATOM 13116 C CA . ILE B 1 588 ? 3.762 -24.031 -12.688 1 96.5 588 ILE B CA 1
ATOM 13117 C C . ILE B 1 588 ? 4.391 -24.094 -11.305 1 96.5 588 ILE B C 1
ATOM 13119 O O . ILE B 1 588 ? 5.609 -23.984 -11.156 1 96.5 588 ILE B O 1
ATOM 13123 N N . GLN B 1 589 ? 3.598 -24.375 -10.297 1 93.62 589 GLN B N 1
ATOM 13124 C CA . GLN B 1 589 ? 4.137 -24.422 -8.938 1 93.62 589 GLN B CA 1
ATOM 13125 C C . GLN B 1 589 ? 4.832 -25.75 -8.664 1 93.62 589 GLN B C 1
ATOM 13127 O O . GLN B 1 589 ? 4.391 -26.797 -9.133 1 93.62 589 GLN B O 1
ATOM 13132 N N . PRO B 1 590 ? 5.961 -25.672 -7.922 1 93.31 590 PRO B N 1
ATOM 13133 C CA . PRO B 1 590 ? 6.594 -26.906 -7.473 1 93.31 590 PRO B CA 1
ATOM 13134 C C . PRO B 1 590 ? 5.777 -27.641 -6.414 1 93.31 590 PRO B C 1
ATOM 13136 O O . PRO B 1 590 ? 5.031 -27.016 -5.66 1 93.31 590 PRO B O 1
ATOM 13139 N N . ASN B 1 591 ? 5.781 -28.875 -6.445 1 91.44 591 ASN B N 1
ATOM 13140 C CA . ASN B 1 591 ? 5.227 -29.75 -5.422 1 91.44 591 ASN B CA 1
ATOM 13141 C C . ASN B 1 591 ? 6.305 -30.625 -4.777 1 91.44 591 ASN B C 1
ATOM 13143 O O . ASN B 1 591 ? 6.875 -31.5 -5.43 1 91.44 591 ASN B O 1
ATOM 13147 N N . ASN B 1 592 ? 6.539 -30.438 -3.553 1 86 592 ASN B N 1
ATOM 13148 C CA . ASN B 1 592 ? 7.617 -31.125 -2.855 1 86 592 ASN B CA 1
ATOM 13149 C C . ASN B 1 592 ? 7.398 -32.656 -2.842 1 86 592 ASN B C 1
ATOM 13151 O O . ASN B 1 592 ? 8.352 -33.406 -2.686 1 86 592 ASN B O 1
ATOM 13155 N N . ALA B 1 593 ? 6.164 -33.062 -3.016 1 85.69 593 ALA B N 1
ATOM 13156 C CA . ALA B 1 593 ? 5.863 -34.469 -3.018 1 85.69 593 ALA B CA 1
ATOM 13157 C C . ALA B 1 593 ? 6.309 -35.125 -4.32 1 85.69 593 ALA B C 1
ATOM 13159 O O . ALA B 1 593 ? 6.41 -36.375 -4.402 1 85.69 593 ALA B O 1
ATOM 13160 N N . VAL B 1 594 ? 6.582 -34.344 -5.281 1 90.81 594 VAL B N 1
ATOM 13161 C CA . VAL B 1 594 ? 7.047 -34.844 -6.57 1 90.81 594 VAL B CA 1
ATOM 13162 C C . VAL B 1 594 ? 8.5 -34.438 -6.789 1 90.81 594 VAL B C 1
ATOM 13164 O O . VAL B 1 594 ? 8.82 -33.25 -6.859 1 90.81 594 VAL B O 1
ATOM 13167 N N . ASP B 1 595 ? 9.391 -35.406 -6.918 1 93.69 595 ASP B N 1
ATOM 13168 C CA . ASP B 1 595 ? 10.805 -35.156 -7.227 1 93.69 595 ASP B CA 1
ATOM 13169 C C . ASP B 1 595 ? 11.414 -34.156 -6.273 1 93.69 595 ASP B C 1
ATOM 13171 O O . ASP B 1 595 ? 12.211 -33.312 -6.688 1 93.69 595 ASP B O 1
ATOM 13175 N N . GLN B 1 596 ? 10.914 -34.062 -5.012 1 89.25 596 GLN B N 1
ATOM 13176 C CA . GLN B 1 596 ? 11.406 -33.125 -4 1 89.25 596 GLN B CA 1
ATOM 13177 C C . GLN B 1 596 ? 11.266 -31.688 -4.469 1 89.25 596 GLN B C 1
ATOM 13179 O O . GLN B 1 596 ? 12.125 -30.844 -4.168 1 89.25 596 GLN B O 1
ATOM 13184 N N . GLY B 1 597 ? 10.359 -31.406 -5.348 1 91.19 597 GLY B N 1
ATOM 13185 C CA . GLY B 1 597 ? 10.039 -30.047 -5.738 1 91.19 597 GLY B CA 1
ATOM 13186 C C . GLY B 1 597 ? 10.547 -29.688 -7.125 1 91.19 597 GLY B C 1
ATOM 13187 O O . GLY B 1 597 ? 10.281 -28.594 -7.625 1 91.19 597 GLY B O 1
ATOM 13188 N N . GLN B 1 598 ? 11.242 -30.547 -7.816 1 95.25 598 GLN B N 1
ATOM 13189 C CA . GLN B 1 598 ? 11.711 -30.266 -9.172 1 95.25 598 GLN B CA 1
ATOM 13190 C C . GLN B 1 598 ? 10.547 -30.219 -10.156 1 95.25 598 GLN B C 1
ATOM 13192 O O . GLN B 1 598 ? 9.539 -30.906 -9.969 1 95.25 598 GLN B O 1
ATOM 13197 N N . VAL B 1 599 ? 10.688 -29.359 -11.258 1 96.81 599 VAL B N 1
ATOM 13198 C CA . VAL B 1 599 ? 9.508 -29.109 -12.086 1 96.81 599 VAL B CA 1
ATOM 13199 C C . VAL B 1 599 ? 9.875 -29.25 -13.562 1 96.81 599 VAL B C 1
ATOM 13201 O O . VAL B 1 599 ? 9.055 -28.984 -14.438 1 96.81 599 VAL B O 1
ATOM 13204 N N . PHE B 1 600 ? 11.078 -29.609 -13.945 1 97.69 600 PHE B N 1
ATOM 13205 C CA . PHE B 1 600 ? 11.508 -29.672 -15.344 1 97.69 600 PHE B CA 1
ATOM 13206 C C . PHE B 1 600 ? 10.602 -30.609 -16.141 1 97.69 600 PHE B C 1
ATOM 13208 O O . PHE B 1 600 ? 10.336 -30.375 -17.312 1 97.69 600 PHE B O 1
ATOM 13215 N N . TYR B 1 601 ? 10.078 -31.688 -15.492 1 97.06 601 TYR B N 1
ATOM 13216 C CA . TYR B 1 601 ? 9.242 -32.688 -16.156 1 97.06 601 TYR B CA 1
ATOM 13217 C C . TYR B 1 601 ? 7.992 -32.031 -16.75 1 97.06 601 TYR B C 1
ATOM 13219 O O . TYR B 1 601 ? 7.465 -32.5 -17.766 1 97.06 601 TYR B O 1
ATOM 13227 N N . LYS B 1 602 ? 7.473 -30.984 -16.141 1 97.38 602 LYS B N 1
ATOM 13228 C CA . LYS B 1 602 ? 6.293 -30.281 -16.656 1 97.38 602 LYS B CA 1
ATOM 13229 C C . LYS B 1 602 ? 6.539 -29.75 -18.062 1 97.38 602 LYS B C 1
ATOM 13231 O O . LYS B 1 602 ? 5.66 -29.828 -18.922 1 97.38 602 LYS B O 1
ATOM 13236 N N . LEU B 1 603 ? 7.758 -29.141 -18.234 1 98.19 603 LEU B N 1
ATOM 13237 C CA . LEU B 1 603 ? 8.102 -28.625 -19.547 1 98.19 603 LEU B CA 1
ATOM 13238 C C . LEU B 1 603 ? 8.195 -29.75 -20.578 1 98.19 603 LEU B C 1
ATOM 13240 O O . LEU B 1 603 ? 7.648 -29.641 -21.672 1 98.19 603 LEU B O 1
ATOM 13244 N N . VAL B 1 604 ? 8.875 -30.859 -20.203 1 98.19 604 VAL B N 1
ATOM 13245 C CA . VAL B 1 604 ? 9.117 -31.969 -21.125 1 98.19 604 VAL B CA 1
ATOM 13246 C C . VAL B 1 604 ? 7.797 -32.625 -21.5 1 98.19 604 VAL B C 1
ATOM 13248 O O . VAL B 1 604 ? 7.52 -32.844 -22.688 1 98.19 604 VAL B O 1
ATOM 13251 N N . LEU B 1 605 ? 6.98 -32.906 -20.547 1 96.62 605 LEU B N 1
ATOM 13252 C CA . LEU B 1 605 ? 5.766 -33.688 -20.766 1 96.62 605 LEU B CA 1
ATOM 13253 C C . LEU B 1 605 ? 4.703 -32.844 -21.469 1 96.62 605 LEU B C 1
ATOM 13255 O O . LEU B 1 605 ? 3.861 -33.375 -22.188 1 96.62 605 LEU B O 1
ATOM 13259 N N . ARG B 1 606 ? 4.723 -31.547 -21.25 1 97.12 606 ARG B N 1
ATOM 13260 C CA . ARG B 1 606 ? 3.789 -30.688 -21.969 1 97.12 606 ARG B CA 1
ATOM 13261 C C . ARG B 1 606 ? 4.262 -30.438 -23.406 1 97.12 606 ARG B C 1
ATOM 13263 O O . ARG B 1 606 ? 3.443 -30.281 -24.312 1 97.12 606 ARG B O 1
ATOM 13270 N N . ALA B 1 607 ? 5.57 -30.422 -23.625 1 97.19 607 ALA B N 1
ATOM 13271 C CA . ALA B 1 607 ? 6.125 -30.219 -24.953 1 97.19 607 ALA B CA 1
ATOM 13272 C C . ALA B 1 607 ? 5.941 -31.469 -25.828 1 97.19 607 ALA B C 1
ATOM 13274 O O . ALA B 1 607 ? 5.672 -31.359 -27.016 1 97.19 607 ALA B O 1
ATOM 13275 N N . PHE B 1 608 ? 6.172 -32.625 -25.219 1 96.88 608 PHE B N 1
ATOM 13276 C CA . PHE B 1 608 ? 6.102 -33.875 -25.938 1 96.88 608 PHE B CA 1
ATOM 13277 C C . PHE B 1 608 ? 5.207 -34.875 -25.188 1 96.88 608 PHE B C 1
ATOM 13279 O O . PHE B 1 608 ? 5.672 -35.906 -24.734 1 96.88 608 PHE B O 1
ATOM 13286 N N . PRO B 1 609 ? 3.943 -34.625 -25.203 1 93.38 609 PRO B N 1
ATOM 13287 C CA . PRO B 1 609 ? 3.025 -35.438 -24.406 1 93.38 609 PRO B CA 1
ATOM 13288 C C . PRO B 1 609 ? 2.887 -36.875 -24.922 1 93.38 609 PRO B C 1
ATOM 13290 O O . PRO B 1 609 ? 2.395 -37.75 -24.203 1 93.38 609 PRO B O 1
ATOM 13293 N N . ASN B 1 610 ? 3.438 -37.25 -26.094 1 93 610 ASN B N 1
ATOM 13294 C CA . ASN B 1 610 ? 3.201 -38.562 -26.703 1 93 610 ASN B CA 1
ATOM 13295 C C . ASN B 1 610 ? 4.496 -39.344 -26.844 1 93 610 ASN B C 1
ATOM 13297 O O . ASN B 1 610 ? 4.594 -40.219 -27.688 1 93 610 ASN B O 1
ATOM 13301 N N . HIS B 1 611 ? 5.484 -39.031 -26.109 1 95.62 611 HIS B N 1
ATOM 13302 C CA . HIS B 1 611 ? 6.758 -39.688 -26.328 1 95.62 611 HIS B CA 1
ATOM 13303 C C . HIS B 1 611 ? 7.34 -40.219 -25.016 1 95.62 611 HIS B C 1
ATOM 13305 O O . HIS B 1 611 ? 8.18 -41.125 -25.016 1 95.62 611 HIS B O 1
ATOM 13311 N N . PHE B 1 612 ? 6.91 -39.656 -23.891 1 95.19 612 PHE B N 1
ATOM 13312 C CA . PHE B 1 612 ? 7.488 -40 -22.594 1 95.19 612 PHE B CA 1
ATOM 13313 C C . PHE B 1 612 ? 6.445 -40.688 -21.703 1 95.19 612 PHE B C 1
ATOM 13315 O O . PHE B 1 612 ? 5.273 -40.281 -21.719 1 95.19 612 PHE B O 1
ATOM 13322 N N . ASP B 1 613 ? 6.926 -41.656 -20.891 1 91.06 613 ASP B N 1
ATOM 13323 C CA . ASP B 1 613 ? 6.102 -42.094 -19.766 1 91.06 613 ASP B CA 1
ATOM 13324 C C . ASP B 1 613 ? 5.977 -41 -18.719 1 91.06 613 ASP B C 1
ATOM 13326 O O . ASP B 1 613 ? 6.859 -40.156 -18.594 1 91.06 613 ASP B O 1
ATOM 13330 N N . GLY B 1 614 ? 4.938 -41.062 -18.047 1 90.81 614 GLY B N 1
ATOM 13331 C CA . GLY B 1 614 ? 4.711 -40.062 -17.031 1 90.81 614 GLY B CA 1
ATOM 13332 C C . GLY B 1 614 ? 5.793 -40.031 -15.961 1 90.81 614 GLY B C 1
ATOM 13333 O O . GLY B 1 614 ? 6.039 -39 -15.336 1 90.81 614 GLY B O 1
ATOM 13334 N N . ASN B 1 615 ? 6.484 -41.156 -15.75 1 94.38 615 ASN B N 1
ATOM 13335 C CA . ASN B 1 615 ? 7.543 -41.281 -14.75 1 94.38 615 ASN B CA 1
ATOM 13336 C C . ASN B 1 615 ? 8.906 -41.5 -15.406 1 94.38 615 ASN B C 1
ATOM 13338 O O . ASN B 1 615 ? 9.781 -42.125 -14.828 1 94.38 615 ASN B O 1
ATOM 13342 N N . SER B 1 616 ? 9.086 -40.969 -16.625 1 96.31 616 SER B N 1
ATOM 13343 C CA . SER B 1 616 ? 10.336 -41.156 -17.359 1 96.31 616 SER B CA 1
ATOM 13344 C C . SER B 1 616 ? 11.492 -40.406 -16.688 1 96.31 616 SER B C 1
ATOM 13346 O O . SER B 1 616 ? 11.383 -39.219 -16.391 1 96.31 616 SER B O 1
ATOM 13348 N N . ILE B 1 617 ? 12.609 -41.125 -16.484 1 97.06 617 ILE B N 1
ATOM 13349 C CA . ILE B 1 617 ? 13.789 -40.531 -15.875 1 97.06 617 ILE B CA 1
ATOM 13350 C C . ILE B 1 617 ? 14.328 -39.406 -16.781 1 97.06 617 ILE B C 1
ATOM 13352 O O . ILE B 1 617 ? 14.898 -38.438 -16.297 1 97.06 617 ILE B O 1
ATOM 13356 N N . TYR B 1 618 ? 14.078 -39.469 -18.109 1 97.44 618 TYR B N 1
ATOM 13357 C CA . TYR B 1 618 ? 14.547 -38.5 -19.078 1 97.44 618 TYR B CA 1
ATOM 13358 C C . TYR B 1 618 ? 13.797 -37.156 -18.906 1 97.44 618 TYR B C 1
ATOM 13360 O O . TYR B 1 618 ? 14.344 -36.094 -19.219 1 97.44 618 TYR B O 1
ATOM 13368 N N . ALA B 1 619 ? 12.578 -37.281 -18.438 1 97.5 619 ALA B N 1
ATOM 13369 C CA . ALA B 1 619 ? 11.758 -36.062 -18.266 1 97.5 619 ALA B CA 1
ATOM 13370 C C . ALA B 1 619 ? 11.961 -35.469 -16.875 1 97.5 619 ALA B C 1
ATOM 13372 O O . ALA B 1 619 ? 12.109 -34.25 -16.734 1 97.5 619 ALA B O 1
ATOM 13373 N N . HIS B 1 620 ? 12.031 -36.25 -15.844 1 97.25 620 HIS B N 1
ATOM 13374 C CA . HIS B 1 620 ? 12.023 -35.812 -14.461 1 97.25 620 HIS B CA 1
ATOM 13375 C C . HIS B 1 620 ? 13.398 -35.281 -14.031 1 97.25 620 HIS B C 1
ATOM 13377 O O . HIS B 1 620 ? 13.492 -34.375 -13.234 1 97.25 620 HIS B O 1
ATOM 13383 N N . PHE B 1 621 ? 14.523 -35.938 -14.516 1 97.31 621 PHE B N 1
ATOM 13384 C CA . PHE B 1 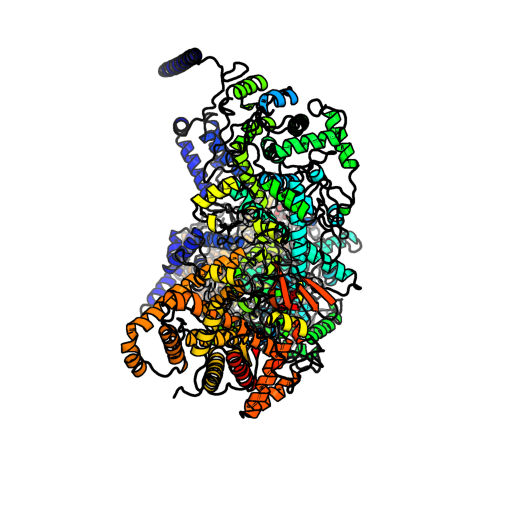621 ? 15.875 -35.531 -14.109 1 97.31 621 PHE B CA 1
ATOM 13385 C C . PHE B 1 621 ? 16.797 -35.438 -15.312 1 97.31 621 PHE B C 1
ATOM 13387 O O . PHE B 1 621 ? 17.828 -36.125 -15.375 1 97.31 621 PHE B O 1
ATOM 13394 N N . PRO B 1 622 ? 16.5 -34.5 -16.156 1 98.25 622 PRO B N 1
ATOM 13395 C CA . PRO B 1 622 ? 17.266 -34.469 -17.406 1 98.25 622 PRO B CA 1
ATOM 13396 C C . PRO B 1 622 ? 18.625 -33.781 -17.234 1 98.25 622 PRO B C 1
ATOM 13398 O O . PRO B 1 622 ? 19.453 -33.812 -18.156 1 98.25 622 PRO B O 1
ATOM 13401 N N . LEU B 1 623 ? 19 -33.188 -16.125 1 98.5 623 LEU B N 1
ATOM 13402 C CA . LEU B 1 623 ? 20.203 -32.375 -15.977 1 98.5 623 LEU B CA 1
ATOM 13403 C C . LEU B 1 623 ? 21.391 -33.25 -15.578 1 98.5 623 LEU B C 1
ATOM 13405 O O . LEU B 1 623 ? 22.516 -32.75 -15.5 1 98.5 623 LEU B O 1
ATOM 13409 N N . VAL B 1 624 ? 21.203 -34.5 -15.297 1 98.25 624 VAL B N 1
ATOM 13410 C CA . VAL B 1 624 ? 22.219 -35.5 -15.008 1 98.25 624 VAL B CA 1
ATOM 13411 C C . VAL B 1 624 ? 22.016 -36.719 -15.891 1 98.25 624 VAL B C 1
ATOM 13413 O O . VAL B 1 624 ? 20.875 -37.094 -16.172 1 98.25 624 VAL B O 1
ATOM 13416 N N . VAL B 1 625 ? 23.078 -37.312 -16.375 1 98.25 625 VAL B N 1
ATOM 13417 C CA . VAL B 1 625 ? 22.953 -38.438 -17.297 1 98.25 625 VAL B CA 1
ATOM 13418 C C . VAL B 1 625 ? 22.219 -39.594 -16.594 1 98.25 625 VAL B C 1
ATOM 13420 O O . VAL B 1 625 ? 22.359 -39.781 -15.391 1 98.25 625 VAL B O 1
ATOM 13423 N N . PRO B 1 626 ? 21.453 -40.406 -17.344 1 97.56 626 PRO B N 1
ATOM 13424 C CA . PRO B 1 626 ? 20.578 -41.406 -16.766 1 97.56 626 PRO B CA 1
ATOM 13425 C C . PRO B 1 626 ? 21.359 -42.438 -15.953 1 97.56 626 PRO B C 1
ATOM 13427 O O . PRO B 1 626 ? 20.891 -42.875 -14.891 1 97.56 626 PRO B O 1
ATOM 13430 N N . SER B 1 627 ? 22.562 -42.906 -16.391 1 97.06 627 SER B N 1
ATOM 13431 C CA . SER B 1 627 ? 23.328 -43.906 -15.664 1 97.06 627 SER B CA 1
ATOM 13432 C C . SER B 1 627 ? 23.719 -43.406 -14.273 1 97.06 627 SER B C 1
ATOM 13434 O O . SER B 1 627 ? 23.703 -44.188 -13.305 1 97.06 627 SER B O 1
ATOM 13436 N N . GLU B 1 628 ? 24.078 -42.156 -14.227 1 97.44 628 GLU B N 1
ATOM 13437 C CA . GLU B 1 628 ? 24.406 -41.594 -12.93 1 97.44 628 GLU B CA 1
ATOM 13438 C C . GLU B 1 628 ? 23.141 -41.406 -12.078 1 97.44 628 GLU B C 1
ATOM 13440 O O . GLU B 1 628 ? 23.172 -41.625 -10.859 1 97.44 628 GLU B O 1
ATOM 13445 N N . ASN B 1 629 ? 22.062 -40.938 -12.672 1 97.69 629 ASN B N 1
ATOM 13446 C CA . ASN B 1 629 ? 20.797 -40.844 -11.945 1 97.69 629 ASN B CA 1
ATOM 13447 C C . ASN B 1 629 ? 20.391 -42.156 -11.312 1 97.69 629 ASN B C 1
ATOM 13449 O O . ASN B 1 629 ? 19.797 -42.156 -10.227 1 97.69 629 ASN B O 1
ATOM 13453 N N . GLU B 1 630 ? 20.609 -43.219 -12.008 1 97 630 GLU B N 1
ATOM 13454 C CA . GLU B 1 630 ? 20.281 -44.531 -11.469 1 97 630 GLU B CA 1
ATOM 13455 C C . GLU B 1 630 ? 21.016 -44.781 -10.148 1 97 630 GLU B C 1
ATOM 13457 O O . GLU B 1 630 ? 20.422 -45.281 -9.195 1 97 630 GLU B O 1
ATOM 13462 N N . LYS B 1 631 ? 22.281 -44.469 -10.125 1 96.88 631 LYS B N 1
ATOM 13463 C CA . LYS B 1 631 ? 23.062 -44.594 -8.898 1 96.88 631 LYS B CA 1
ATOM 13464 C C . LYS B 1 631 ? 22.5 -43.719 -7.777 1 96.88 631 LYS B C 1
ATOM 13466 O O . LYS B 1 631 ? 22.359 -44.188 -6.641 1 96.88 631 LYS B O 1
ATOM 13471 N N . ILE B 1 632 ? 22.25 -42.5 -8.125 1 96.81 632 ILE B N 1
ATOM 13472 C CA . ILE B 1 632 ? 21.75 -41.531 -7.156 1 96.81 632 ILE B CA 1
ATOM 13473 C C . ILE B 1 632 ? 20.422 -42.031 -6.574 1 96.81 632 ILE B C 1
ATOM 13475 O O . ILE B 1 632 ? 20.266 -42.094 -5.355 1 96.81 632 ILE B O 1
ATOM 13479 N N . LEU B 1 633 ? 19.469 -42.406 -7.426 1 96.56 633 LEU B N 1
ATOM 13480 C CA . LEU B 1 633 ? 18.125 -42.75 -6.996 1 96.56 633 LEU B CA 1
ATOM 13481 C C . LEU B 1 633 ? 18.078 -44.094 -6.305 1 96.56 633 LEU B C 1
ATOM 13483 O O . LEU B 1 633 ? 17.234 -44.344 -5.438 1 96.56 633 LEU B O 1
ATOM 13487 N N . LYS B 1 634 ? 18.969 -45 -6.656 1 96.25 634 LYS B N 1
ATOM 13488 C CA . LYS B 1 634 ? 19.109 -46.25 -5.898 1 96.25 634 LYS B CA 1
ATOM 13489 C C . LYS B 1 634 ? 19.578 -45.969 -4.473 1 96.25 634 LYS B C 1
ATOM 13491 O O . LYS B 1 634 ? 19.078 -46.562 -3.52 1 96.25 634 LYS B O 1
ATOM 13496 N N . SER B 1 635 ? 20.516 -45.094 -4.43 1 94.31 635 SER B N 1
ATOM 13497 C CA . SER B 1 635 ? 21.016 -44.719 -3.107 1 94.31 635 SER B CA 1
ATOM 13498 C C . SER B 1 635 ? 19.922 -44.094 -2.26 1 94.31 635 SER B C 1
ATOM 13500 O O . SER B 1 635 ? 19.922 -44.25 -1.036 1 94.31 635 SER B O 1
ATOM 13502 N N . LEU B 1 636 ? 19.031 -43.375 -2.883 1 92.56 636 LEU B N 1
ATOM 13503 C CA . LEU B 1 636 ? 17.938 -42.688 -2.191 1 92.56 636 LEU B CA 1
ATOM 13504 C C . LEU B 1 636 ? 16.766 -43.656 -1.984 1 92.56 636 LEU B C 1
ATOM 13506 O O . LEU B 1 636 ? 15.812 -43.312 -1.276 1 92.56 636 LEU B O 1
ATOM 13510 N N . GLY B 1 637 ? 16.797 -44.844 -2.602 1 91.69 637 GLY B N 1
ATOM 13511 C CA . GLY B 1 637 ? 15.789 -45.875 -2.408 1 91.69 637 GLY B CA 1
ATOM 13512 C C . GLY B 1 637 ? 14.516 -45.594 -3.184 1 91.69 637 GLY B C 1
ATOM 13513 O O . GLY B 1 637 ? 13.438 -46.062 -2.791 1 91.69 637 GLY B O 1
ATOM 13514 N N . VAL B 1 638 ? 14.562 -44.844 -4.355 1 93.19 638 VAL B N 1
ATOM 13515 C CA . VAL B 1 638 ? 13.336 -44.5 -5.062 1 93.19 638 VAL B CA 1
ATOM 13516 C C . VAL B 1 638 ? 13.477 -44.844 -6.543 1 93.19 638 VAL B C 1
ATOM 13518 O O . VAL B 1 638 ? 12.617 -44.469 -7.355 1 93.19 638 VAL B O 1
ATOM 13521 N N . ALA B 1 639 ? 14.484 -45.5 -6.984 1 94.81 639 ALA B N 1
ATOM 13522 C CA . ALA B 1 639 ? 14.766 -45.781 -8.383 1 94.81 639 ALA B CA 1
ATOM 13523 C C . ALA B 1 639 ? 13.602 -46.531 -9.039 1 94.81 639 ALA B C 1
ATOM 13525 O O . ALA B 1 639 ? 13.328 -46.344 -10.227 1 94.81 639 ALA B O 1
ATOM 13526 N N . GLU B 1 640 ? 12.883 -47.344 -8.297 1 90.62 640 GLU B N 1
ATOM 13527 C CA . GLU B 1 640 ? 11.828 -48.188 -8.836 1 90.62 640 GLU B CA 1
ATOM 13528 C C . GLU B 1 640 ? 10.602 -47.375 -9.211 1 90.62 640 GLU B C 1
ATOM 13530 O O . GLU B 1 640 ? 9.734 -47.844 -9.953 1 90.62 640 GLU B O 1
ATOM 13535 N N . LYS B 1 641 ? 10.523 -46.188 -8.797 1 92 641 LYS B N 1
ATOM 13536 C CA . LYS B 1 641 ? 9.383 -45.312 -9.086 1 92 641 LYS B CA 1
ATOM 13537 C C . LYS B 1 641 ? 9.43 -44.812 -10.523 1 92 641 LYS B C 1
ATOM 13539 O O . LYS B 1 641 ? 8.422 -44.344 -11.055 1 92 641 LYS B O 1
ATOM 13544 N N . TYR B 1 642 ? 10.562 -44.969 -11.133 1 95.38 642 TYR B N 1
ATOM 13545 C CA . TYR B 1 642 ? 10.75 -44.312 -12.43 1 95.38 642 TYR B CA 1
ATOM 13546 C C . TYR B 1 642 ? 10.953 -45.375 -13.523 1 95.38 642 TYR B C 1
ATOM 13548 O O . TYR B 1 642 ? 11.32 -46.5 -13.242 1 95.38 642 TYR B O 1
ATOM 13556 N N . SER B 1 643 ? 10.609 -44.875 -14.742 1 95.06 643 SER B N 1
ATOM 13557 C CA . SER B 1 643 ? 10.891 -45.656 -15.938 1 95.06 643 SER B CA 1
ATOM 13558 C C . SER B 1 643 ? 12.242 -45.281 -16.531 1 95.06 643 SER B C 1
ATOM 13560 O O . SER B 1 643 ? 12.562 -44.094 -16.656 1 95.06 643 SER B O 1
ATOM 13562 N N . TRP B 1 644 ? 13.016 -46.188 -16.875 1 95.81 644 TRP B N 1
ATOM 13563 C CA . TRP B 1 644 ? 14.359 -45.969 -17.406 1 95.81 644 TRP B CA 1
ATOM 13564 C C . TRP B 1 644 ? 14.398 -46.25 -18.906 1 95.81 644 TRP B C 1
ATOM 13566 O O . TRP B 1 644 ? 15.461 -46.188 -19.531 1 95.81 644 TRP B O 1
ATOM 13576 N N . GLU B 1 645 ? 13.18 -46.406 -19.5 1 94.19 645 GLU B N 1
ATOM 13577 C CA . GLU B 1 645 ? 13.07 -46.656 -20.922 1 94.19 645 GLU B CA 1
ATOM 13578 C C . GLU B 1 645 ? 13.305 -45.375 -21.734 1 94.19 645 GLU B C 1
ATOM 13580 O O . GLU B 1 645 ? 12.891 -44.281 -21.312 1 94.19 645 GLU B O 1
ATOM 13585 N N . LYS B 1 646 ? 13.93 -45.531 -22.859 1 95.81 646 LYS B N 1
ATOM 13586 C CA . LYS B 1 646 ? 14.117 -44.406 -23.766 1 95.81 646 LYS B CA 1
ATOM 13587 C C . LYS B 1 646 ? 12.781 -43.938 -24.328 1 95.81 646 LYS B C 1
ATOM 13589 O O . LYS B 1 646 ? 11.875 -44.75 -24.562 1 95.81 646 LYS B O 1
ATOM 13594 N N . PRO B 1 647 ? 12.656 -42.625 -24.516 1 95.75 647 PRO B N 1
ATOM 13595 C CA . PRO B 1 647 ? 11.391 -42.094 -25.062 1 95.75 647 PRO B CA 1
ATOM 13596 C C . PRO B 1 647 ? 11.125 -42.594 -26.484 1 95.75 647 PRO B C 1
ATOM 13598 O O . PRO B 1 647 ? 12.047 -42.719 -27.281 1 95.75 647 PRO B O 1
ATOM 13601 N N . SER B 1 648 ? 9.906 -42.906 -26.703 1 93.88 648 SER B N 1
ATOM 13602 C CA . SER B 1 648 ? 9.445 -43.312 -28.031 1 93.88 648 SER B CA 1
ATOM 13603 C C . SER B 1 648 ? 7.98 -42.969 -28.25 1 93.88 648 SER B C 1
ATOM 13605 O O . SER B 1 648 ? 7.238 -42.75 -27.281 1 93.88 648 SER B O 1
ATOM 13607 N N . ARG B 1 649 ? 7.621 -42.875 -29.469 1 92.94 649 ARG B N 1
ATOM 13608 C CA . ARG B 1 649 ? 6.266 -42.469 -29.812 1 92.94 649 ARG B CA 1
ATOM 13609 C C . ARG B 1 649 ? 5.23 -43.406 -29.219 1 92.94 649 ARG B C 1
ATOM 13611 O O . ARG B 1 649 ? 5.371 -44.625 -29.312 1 92.94 649 ARG B O 1
ATOM 13618 N N . ILE B 1 650 ? 4.32 -42.875 -28.562 1 87.81 650 ILE B N 1
ATOM 13619 C CA . ILE B 1 650 ? 3.191 -43.594 -28 1 87.81 650 ILE B CA 1
ATOM 13620 C C . ILE B 1 650 ? 1.946 -43.375 -28.859 1 87.81 650 ILE B C 1
ATOM 13622 O O . ILE B 1 650 ? 1.575 -42.219 -29.125 1 87.81 650 ILE B O 1
ATOM 13626 N N . SER B 1 651 ? 1.381 -44.375 -29.344 1 84.31 651 SER B N 1
ATOM 13627 C CA . SER B 1 651 ? 0.229 -44.281 -30.234 1 84.31 651 SER B CA 1
ATOM 13628 C C . SER B 1 651 ? -1.002 -43.781 -29.484 1 84.31 651 SER B C 1
ATOM 13630 O O . SER B 1 651 ? -1.224 -44.125 -28.328 1 84.31 651 SER B O 1
ATOM 13632 N N . HIS B 1 652 ? -1.763 -42.938 -30.125 1 85.12 652 HIS B N 1
ATOM 13633 C CA . HIS B 1 652 ? -3.01 -42.438 -29.547 1 85.12 652 HIS B CA 1
ATOM 13634 C C . HIS B 1 652 ? -4.152 -43.438 -29.781 1 85.12 652 HIS B C 1
ATOM 13636 O O . HIS B 1 652 ? -4.215 -44.062 -30.828 1 85.12 652 HIS B O 1
ATOM 13642 N N . PRO B 1 653 ? -5.039 -43.406 -28.828 1 88.38 653 PRO B N 1
ATOM 13643 C CA . PRO B 1 653 ? -6.203 -44.25 -29.016 1 88.38 653 PRO B CA 1
ATOM 13644 C C . PRO B 1 653 ? -7.109 -43.781 -30.156 1 88.38 653 PRO B C 1
ATOM 13646 O O . PRO B 1 653 ? -7.199 -42.594 -30.406 1 88.38 653 PRO B O 1
ATOM 13649 N N . ILE B 1 654 ? -7.727 -44.688 -30.797 1 91.31 654 ILE B N 1
ATOM 13650 C CA . ILE B 1 654 ? -8.695 -44.375 -31.844 1 91.31 654 ILE B CA 1
ATOM 13651 C C . ILE B 1 654 ? -10.094 -44.281 -31.234 1 91.31 654 ILE B C 1
ATOM 13653 O O . ILE B 1 654 ? -10.562 -45.188 -30.562 1 91.31 654 ILE B O 1
ATOM 13657 N N . PHE B 1 655 ? -10.727 -43.125 -31.469 1 92.5 655 PHE B N 1
ATOM 13658 C CA . PHE B 1 655 ? -12.062 -42.938 -30.922 1 92.5 655 PHE B CA 1
ATOM 13659 C C . PHE B 1 655 ? -13.102 -43.625 -31.797 1 92.5 655 PHE B C 1
ATOM 13661 O O . PHE B 1 655 ? -13.047 -43.562 -33.031 1 92.5 655 PHE B O 1
ATOM 13668 N N . ILE B 1 656 ? -13.922 -44.375 -31.188 1 95.56 656 ILE B N 1
ATOM 13669 C CA . ILE B 1 656 ? -15.094 -45 -31.797 1 95.56 656 ILE B CA 1
ATOM 13670 C C . ILE B 1 656 ? -16.359 -44.281 -31.344 1 95.56 656 ILE B C 1
ATOM 13672 O O . ILE B 1 656 ? -16.578 -44.125 -30.141 1 95.56 656 ILE B O 1
ATOM 13676 N N . SER B 1 657 ? -17.266 -43.875 -32.281 1 93.94 657 SER B N 1
ATOM 13677 C CA . SER B 1 657 ? -18.281 -42.906 -31.906 1 93.94 657 SER B CA 1
ATOM 13678 C C . SER B 1 657 ? -19.688 -43.5 -32.031 1 93.94 657 SER B C 1
ATOM 13680 O O . SER B 1 657 ? -20.594 -43.094 -31.297 1 93.94 657 SER B O 1
ATOM 13682 N N . SER B 1 658 ? -19.891 -44.406 -33 1 95.31 658 SER B N 1
ATOM 13683 C CA . SER B 1 658 ? -21.25 -44.906 -33.188 1 95.31 658 SER B CA 1
ATOM 13684 C C . SER B 1 658 ? -21.672 -45.875 -32.094 1 95.31 658 SER B C 1
ATOM 13686 O O . SER B 1 658 ? -20.828 -46.625 -31.578 1 95.31 658 SER B O 1
ATOM 13688 N N . HIS B 1 659 ? -22.984 -45.844 -31.75 1 95.62 659 HIS B N 1
ATOM 13689 C CA . HIS B 1 659 ? -23.516 -46.719 -30.719 1 95.62 659 HIS B CA 1
ATOM 13690 C C . HIS B 1 659 ? -23.266 -48.188 -31.062 1 95.62 659 HIS B C 1
ATOM 13692 O O . HIS B 1 659 ? -22.766 -48.938 -30.234 1 95.62 659 HIS B O 1
ATOM 13698 N N . ALA B 1 660 ? -23.5 -48.594 -32.281 1 95.25 660 ALA B N 1
ATOM 13699 C CA . ALA B 1 660 ? -23.375 -50 -32.719 1 95.25 660 ALA B CA 1
ATOM 13700 C C . ALA B 1 660 ? -21.938 -50.469 -32.625 1 95.25 660 ALA B C 1
ATOM 13702 O O . ALA B 1 660 ? -21.656 -51.594 -32.188 1 95.25 660 ALA B O 1
ATOM 13703 N N . ALA B 1 661 ? -21.062 -49.688 -33.125 1 96.5 661 ALA B N 1
ATOM 13704 C CA . ALA B 1 661 ? -19.656 -50.031 -33.094 1 96.5 661 ALA B CA 1
ATOM 13705 C C . ALA B 1 661 ? -19.156 -50.156 -31.641 1 96.5 661 ALA B C 1
ATOM 13707 O O . ALA B 1 661 ? -18.422 -51.094 -31.312 1 96.5 661 ALA B O 1
ATOM 13708 N N . CYS B 1 662 ? -19.484 -49.219 -30.797 1 96.25 662 CYS B N 1
ATOM 13709 C CA . CYS B 1 662 ? -19.094 -49.25 -29.406 1 96.25 662 CYS B CA 1
ATOM 13710 C C . CYS B 1 662 ? -19.594 -50.531 -28.734 1 96.25 662 CYS B C 1
ATOM 13712 O O . CYS B 1 662 ? -18.828 -51.219 -28.047 1 96.25 662 CYS B O 1
ATOM 13714 N N . MET B 1 663 ? -20.844 -50.906 -28.938 1 95.75 663 MET B N 1
ATOM 13715 C CA . MET B 1 663 ? -21.422 -52.062 -28.297 1 95.75 663 MET B CA 1
ATOM 13716 C C . MET B 1 663 ? -20.734 -53.344 -28.797 1 95.75 663 MET B C 1
ATOM 13718 O O . MET B 1 663 ? -20.469 -54.25 -28.016 1 95.75 663 MET B O 1
ATOM 13722 N N . SER B 1 664 ? -20.453 -53.344 -30.078 1 95.44 664 SER B N 1
ATOM 13723 C CA . SER B 1 664 ? -19.797 -54.5 -30.672 1 95.44 664 SER B CA 1
ATOM 13724 C C . SER B 1 664 ? -18.422 -54.75 -30.062 1 95.44 664 SER B C 1
ATOM 13726 O O . SER B 1 664 ? -18.047 -55.875 -29.766 1 95.44 664 SER B O 1
ATOM 13728 N N . ILE B 1 665 ? -17.781 -53.688 -29.875 1 96.62 665 ILE B N 1
ATOM 13729 C CA . ILE B 1 665 ? -16.422 -53.781 -29.328 1 96.62 665 ILE B CA 1
ATOM 13730 C C . ILE B 1 665 ? -16.5 -54.188 -27.859 1 96.62 665 ILE B C 1
ATOM 13732 O O . ILE B 1 665 ? -15.766 -55.062 -27.422 1 96.62 665 ILE B O 1
ATOM 13736 N N . LEU B 1 666 ? -17.344 -53.625 -27.109 1 96 666 LEU B N 1
ATOM 13737 C CA . LEU B 1 666 ? -17.453 -53.844 -25.672 1 96 666 LEU B CA 1
ATOM 13738 C C . LEU B 1 666 ? -17.906 -55.25 -25.359 1 96 666 LEU B C 1
ATOM 13740 O O . LEU B 1 666 ? -17.578 -55.812 -24.312 1 96 666 LEU B O 1
ATOM 13744 N N . GLU B 1 667 ? -18.578 -55.875 -26.297 1 94.5 667 GLU B N 1
ATOM 13745 C CA . GLU B 1 667 ? -19.109 -57.219 -26.094 1 94.5 667 GLU B CA 1
ATOM 13746 C C . GLU B 1 667 ? -18.094 -58.281 -26.5 1 94.5 667 GLU B C 1
ATOM 13748 O O . GLU B 1 667 ? -18.156 -59.406 -26.047 1 94.5 667 GLU B O 1
ATOM 13753 N N . ASN B 1 668 ? -17.141 -57.844 -27.281 1 94.88 668 ASN B N 1
ATOM 13754 C CA . ASN B 1 668 ? -16.188 -58.781 -27.875 1 94.88 668 ASN B CA 1
ATOM 13755 C C . ASN B 1 668 ? -14.93 -58.906 -27.016 1 94.88 668 ASN B C 1
ATOM 13757 O O . ASN B 1 668 ? -13.906 -58.281 -27.328 1 94.88 668 ASN B O 1
ATOM 13761 N N . GLN B 1 669 ? -14.836 -59.812 -26.031 1 93.31 669 GLN B N 1
ATOM 13762 C CA . GLN B 1 669 ? -13.719 -59.969 -25.109 1 93.31 669 GLN B CA 1
ATOM 13763 C C . GLN B 1 669 ? -12.562 -60.719 -25.766 1 93.31 669 GLN B C 1
ATOM 13765 O O . GLN B 1 669 ? -11.43 -60.688 -25.281 1 93.31 669 GLN B O 1
ATOM 13770 N N . GLU B 1 670 ? -12.922 -61.406 -26.75 1 92.94 670 GLU B N 1
ATOM 13771 C CA . GLU B 1 670 ? -11.875 -62.188 -27.422 1 92.94 670 GLU B CA 1
ATOM 13772 C C . GLU B 1 670 ? -10.93 -61.25 -28.188 1 92.94 670 GLU B C 1
ATOM 13774 O O . GLU B 1 670 ? -9.711 -61.406 -28.109 1 92.94 670 GLU B O 1
ATOM 13779 N N . THR B 1 671 ? -11.523 -60.344 -28.844 1 95.38 671 THR B N 1
ATOM 13780 C CA . THR B 1 671 ? -10.742 -59.469 -29.719 1 95.38 671 THR B CA 1
ATOM 13781 C C . THR B 1 671 ? -10.297 -58.219 -28.953 1 95.38 671 THR B C 1
ATOM 13783 O O . THR B 1 671 ? -9.211 -57.688 -29.203 1 95.38 671 THR B O 1
ATOM 13786 N N . PHE B 1 672 ? -11.094 -57.719 -28.141 1 96.5 672 PHE B N 1
ATOM 13787 C CA . PHE B 1 672 ? -10.82 -56.469 -27.438 1 96.5 672 PHE B CA 1
ATOM 13788 C C . PHE B 1 672 ? -10.711 -56.719 -25.938 1 96.5 672 PHE B C 1
ATOM 13790 O O . PHE B 1 672 ? -11.688 -57.094 -25.297 1 96.5 672 PHE B O 1
ATOM 13797 N N . LYS B 1 673 ? -9.523 -56.344 -25.391 1 95.69 673 LYS B N 1
ATOM 13798 C CA . LYS B 1 673 ? -9.234 -56.625 -23.984 1 95.69 673 LYS B CA 1
ATOM 13799 C C . LYS B 1 673 ? -9.273 -55.312 -23.172 1 95.69 673 LYS B C 1
ATOM 13801 O O . LYS B 1 673 ? -9.031 -54.25 -23.688 1 95.69 673 LYS B O 1
ATOM 13806 N N . VAL B 1 674 ? -9.586 -55.469 -21.859 1 94.5 674 VAL B N 1
ATOM 13807 C CA . VAL B 1 674 ? -9.586 -54.312 -20.984 1 94.5 674 VAL B CA 1
ATOM 13808 C C . VAL B 1 674 ? -8.156 -53.875 -20.719 1 94.5 674 VAL B C 1
ATOM 13810 O O . VAL B 1 674 ? -7.215 -54.656 -20.859 1 94.5 674 VAL B O 1
ATOM 13813 N N . THR B 1 675 ? -7.941 -52.594 -20.328 1 92.06 675 THR B N 1
ATOM 13814 C CA . THR B 1 675 ? -6.609 -52.031 -20.234 1 92.06 675 THR B CA 1
ATOM 13815 C C . THR B 1 675 ? -6.301 -51.656 -18.781 1 92.06 675 THR B C 1
ATOM 13817 O O . THR B 1 675 ? -5.203 -51.156 -18.484 1 92.06 675 THR B O 1
ATOM 13820 N N . TRP B 1 676 ? -7.133 -51.844 -17.766 1 93.62 676 TRP B N 1
ATOM 13821 C CA . TRP B 1 676 ? -7.031 -51.25 -16.438 1 93.62 676 TRP B CA 1
ATOM 13822 C C . TRP B 1 676 ? -6.18 -52.094 -15.516 1 93.62 676 TRP B C 1
ATOM 13824 O O . TRP B 1 676 ? -5.797 -51.688 -14.422 1 93.62 676 TRP B O 1
ATOM 13834 N N . GLY B 1 677 ? -5.883 -53.281 -15.906 1 93.31 677 GLY B N 1
ATOM 13835 C CA . GLY B 1 677 ? -5.223 -54.281 -15.055 1 93.31 677 GLY B CA 1
ATOM 13836 C C . GLY B 1 677 ? -3.902 -53.781 -14.492 1 93.31 677 GLY B C 1
ATOM 13837 O O . GLY B 1 677 ? -3.631 -53.938 -13.305 1 93.31 677 GLY B O 1
ATOM 13838 N N . ARG B 1 678 ? -3.158 -53.156 -15.328 1 90.88 678 ARG B N 1
ATOM 13839 C CA . ARG B 1 678 ? -1.832 -52.719 -14.914 1 90.88 678 ARG B CA 1
ATOM 13840 C C . ARG B 1 678 ? -1.927 -51.688 -13.781 1 90.88 678 ARG B C 1
ATOM 13842 O O . ARG B 1 678 ? -1.16 -51.75 -12.82 1 90.88 678 ARG B O 1
ATOM 13849 N N . LYS B 1 679 ? -2.799 -50.75 -13.914 1 93.69 679 LYS B N 1
ATOM 13850 C CA . LYS B 1 679 ? -2.975 -49.719 -12.906 1 93.69 679 LYS B CA 1
ATOM 13851 C C . LYS B 1 679 ? -3.533 -50.312 -11.609 1 93.69 679 LYS B C 1
ATOM 13853 O O . LYS B 1 679 ? -3.125 -49.906 -10.516 1 93.69 679 LYS B O 1
ATOM 13858 N N . ILE B 1 680 ? -4.461 -51.188 -11.688 1 95.81 680 ILE B N 1
ATOM 13859 C CA . ILE B 1 680 ? -5.059 -51.844 -10.516 1 95.81 680 ILE B CA 1
ATOM 13860 C C . ILE B 1 680 ? -3.998 -52.625 -9.758 1 95.81 680 ILE B C 1
ATOM 13862 O O . ILE B 1 680 ? -3.896 -52.531 -8.531 1 95.81 680 ILE B O 1
ATOM 13866 N N . GLU B 1 681 ? -3.23 -53.344 -10.516 1 94.38 681 GLU B N 1
ATOM 13867 C CA . GLU B 1 681 ? -2.156 -54.094 -9.891 1 94.38 681 GLU B CA 1
ATOM 13868 C C . GLU B 1 681 ? -1.146 -53.188 -9.203 1 94.38 681 GLU B C 1
ATOM 13870 O O . GLU B 1 681 ? -0.66 -53.5 -8.117 1 94.38 681 GLU B O 1
ATOM 13875 N N . PHE B 1 682 ? -0.834 -52.156 -9.82 1 92.94 682 PHE B N 1
ATOM 13876 C CA . PHE B 1 682 ? 0.097 -51.156 -9.266 1 92.94 682 PHE B CA 1
ATOM 13877 C C . PHE B 1 682 ? -0.411 -50.625 -7.934 1 92.94 682 PHE B C 1
ATOM 13879 O O . PHE B 1 682 ? 0.351 -50.531 -6.973 1 92.94 682 PHE B O 1
ATOM 13886 N N . LEU B 1 683 ? -1.681 -50.281 -7.828 1 94.56 683 LEU B N 1
ATOM 13887 C CA . LEU B 1 683 ? -2.258 -49.688 -6.621 1 94.56 683 LEU B CA 1
ATOM 13888 C C . LEU B 1 683 ? -2.375 -50.75 -5.52 1 94.56 683 LEU B C 1
ATOM 13890 O O . LEU B 1 683 ? -2.236 -50.438 -4.336 1 94.56 683 LEU B O 1
ATOM 13894 N N . MET B 1 684 ? -2.527 -52.031 -5.91 1 95.56 684 MET B N 1
ATOM 13895 C CA . MET B 1 684 ? -2.881 -53.062 -4.938 1 95.56 684 MET B CA 1
ATOM 13896 C C . MET B 1 684 ? -1.645 -53.844 -4.5 1 95.56 684 MET B C 1
ATOM 13898 O O . MET B 1 684 ? -1.67 -54.562 -3.482 1 95.56 684 MET B O 1
ATOM 13902 N N . GLN B 1 685 ? -0.634 -53.75 -5.301 1 92.88 685 GLN B N 1
ATOM 13903 C CA . GLN B 1 685 ? 0.561 -54.531 -4.988 1 92.88 685 GLN B CA 1
ATOM 13904 C C . GLN B 1 685 ? 1.083 -54.188 -3.592 1 92.88 685 GLN B C 1
ATOM 13906 O O . GLN B 1 685 ? 1.079 -53.031 -3.184 1 92.88 685 GLN B O 1
ATOM 13911 N N . ARG B 1 686 ? 1.503 -55.219 -2.887 1 91.12 686 ARG B N 1
ATOM 13912 C CA . ARG B 1 686 ? 1.978 -55.062 -1.518 1 91.12 686 ARG B CA 1
ATOM 13913 C C . ARG B 1 686 ? 2.904 -56.188 -1.11 1 91.12 686 ARG B C 1
ATOM 13915 O O . ARG B 1 686 ? 2.623 -57.375 -1.39 1 91.12 686 ARG B O 1
ATOM 13922 N N . ASP B 1 687 ? 3.986 -55.844 -0.413 1 86.75 687 ASP B N 1
ATOM 13923 C CA . ASP B 1 687 ? 4.934 -56.812 0.137 1 86.75 687 ASP B CA 1
ATOM 13924 C C . ASP B 1 687 ? 5.418 -57.781 -0.938 1 86.75 687 ASP B C 1
ATOM 13926 O O . ASP B 1 687 ? 5.414 -59 -0.73 1 86.75 687 ASP B O 1
ATOM 13930 N N . LYS B 1 688 ? 5.645 -57.312 -2.15 1 83.5 688 LYS B N 1
ATOM 13931 C CA . LYS B 1 688 ? 6.203 -58.031 -3.287 1 83.5 688 LYS B CA 1
ATOM 13932 C C . LYS B 1 688 ? 5.191 -59.031 -3.863 1 83.5 688 LYS B C 1
ATOM 13934 O O . LYS B 1 688 ? 5.559 -59.938 -4.609 1 83.5 688 LYS B O 1
ATOM 13939 N N . HIS B 1 689 ? 3.988 -58.875 -3.369 1 90.44 689 HIS B N 1
ATOM 13940 C CA . HIS B 1 689 ? 2.91 -59.688 -3.939 1 90.44 689 HIS B CA 1
ATOM 13941 C C . HIS B 1 689 ? 2.027 -58.844 -4.859 1 90.44 689 HIS B C 1
ATOM 13943 O O . HIS B 1 689 ? 1.689 -57.688 -4.527 1 90.44 689 HIS B O 1
ATOM 13949 N N . GLN B 1 690 ? 1.687 -59.5 -5.938 1 91.31 690 GLN B N 1
ATOM 13950 C CA . GLN B 1 690 ? 0.87 -58.812 -6.93 1 91.31 690 GLN B CA 1
ATOM 13951 C C . GLN B 1 690 ? -0.613 -59.094 -6.723 1 91.31 690 GLN B C 1
ATOM 13953 O O . GLN B 1 690 ? -1.149 -60.062 -7.289 1 91.31 690 GLN B O 1
ATOM 13958 N N . TYR B 1 691 ? -1.237 -58.312 -5.934 1 93.69 691 TYR B N 1
ATOM 13959 C CA . TYR B 1 691 ? -2.686 -58.406 -5.77 1 93.69 691 TYR B CA 1
ATOM 13960 C C . TYR B 1 691 ? -3.4 -57.625 -6.863 1 93.69 691 TYR B C 1
ATOM 13962 O O . TYR B 1 691 ? -2.799 -56.781 -7.523 1 93.69 691 TYR B O 1
ATOM 13970 N N . GLY B 1 692 ? -4.676 -57.875 -7.176 1 93.69 692 GLY B N 1
ATOM 13971 C CA . GLY B 1 692 ? -5.496 -57.094 -8.086 1 93.69 692 GLY B CA 1
ATOM 13972 C C . GLY B 1 692 ? -5.586 -57.688 -9.477 1 93.69 692 GLY B C 1
ATOM 13973 O O . GLY B 1 692 ? -6.469 -57.344 -10.258 1 93.69 692 GLY B O 1
ATOM 13974 N N . LYS B 1 693 ? -4.738 -58.625 -9.781 1 94.06 693 LYS B N 1
ATOM 13975 C CA . LYS B 1 693 ? -4.676 -59.188 -11.117 1 94.06 693 LYS B CA 1
ATOM 13976 C C . LYS B 1 693 ? -5.965 -59.938 -11.453 1 94.06 693 LYS B C 1
ATOM 13978 O O . LYS B 1 693 ? -6.418 -59.938 -12.602 1 94.06 693 LYS B O 1
ATOM 13983 N N . ASP B 1 694 ? -6.578 -60.594 -10.453 1 94.56 694 ASP B N 1
ATOM 13984 C CA . ASP B 1 694 ? -7.742 -61.438 -10.672 1 94.56 694 ASP B CA 1
ATOM 13985 C C . ASP B 1 694 ? -9.039 -60.688 -10.461 1 94.56 694 ASP B C 1
ATOM 13987 O O . ASP B 1 694 ? -10.133 -61.25 -10.539 1 94.56 694 ASP B O 1
ATOM 13991 N N . PHE B 1 695 ? -8.961 -59.469 -10.211 1 95.12 695 PHE B N 1
ATOM 13992 C CA . PHE B 1 695 ? -10.133 -58.625 -10.039 1 95.12 695 PHE B CA 1
ATOM 13993 C C . PHE B 1 695 ? -10.969 -58.594 -11.312 1 95.12 695 PHE B C 1
ATOM 13995 O O . PHE B 1 695 ? -10.43 -58.656 -12.414 1 95.12 695 PHE B O 1
ATOM 14002 N N . MET B 1 696 ? -12.195 -58.406 -11.227 1 94.88 696 MET B N 1
ATOM 14003 C CA . MET B 1 696 ? -13.156 -58.531 -12.312 1 94.88 696 MET B CA 1
ATOM 14004 C C . MET B 1 696 ? -12.828 -57.562 -13.445 1 94.88 696 MET B C 1
ATOM 14006 O O . MET B 1 696 ? -13.109 -57.844 -14.609 1 94.88 696 MET B O 1
ATOM 14010 N N . LEU B 1 697 ? -12.211 -56.375 -13.148 1 93.56 697 LEU B N 1
ATOM 14011 C CA . LEU B 1 697 ? -11.961 -55.344 -14.164 1 93.56 697 LEU B CA 1
ATOM 14012 C C . LEU B 1 697 ? -10.492 -55.375 -14.594 1 93.56 697 LEU B C 1
ATOM 14014 O O . LEU B 1 697 ? -10.086 -54.562 -15.445 1 93.56 697 LEU B O 1
ATOM 14018 N N . SER B 1 698 ? -9.672 -56.25 -14.07 1 94.75 698 SER B N 1
ATOM 14019 C CA . SER B 1 698 ? -8.234 -56.25 -14.32 1 94.75 698 SER B CA 1
ATOM 14020 C C . SER B 1 698 ? -7.895 -57 -15.594 1 94.75 698 SER B C 1
ATOM 14022 O O . SER B 1 698 ? -6.789 -56.875 -16.125 1 94.75 698 SER B O 1
ATOM 14024 N N . GLY B 1 699 ? -8.891 -57.781 -16.062 1 94.06 699 GLY B N 1
ATOM 14025 C CA . GLY B 1 699 ? -8.625 -58.594 -17.25 1 94.06 699 GLY B CA 1
ATOM 14026 C C . GLY B 1 699 ? -9.836 -59.375 -17.719 1 94.06 699 GLY B C 1
ATOM 14027 O O . GLY B 1 699 ? -10.953 -59.125 -17.266 1 94.06 699 GLY B O 1
ATOM 14028 N N . ASP B 1 700 ? -9.578 -60.312 -18.672 1 94.19 700 ASP B N 1
ATOM 14029 C CA . ASP B 1 700 ? -10.656 -61.031 -19.312 1 94.19 700 ASP B CA 1
ATOM 14030 C C . ASP B 1 700 ? -10.453 -62.562 -19.156 1 94.19 700 ASP B C 1
ATOM 14032 O O . ASP B 1 700 ? -10.984 -63.344 -19.938 1 94.19 700 ASP B O 1
ATOM 14036 N N . ARG B 1 701 ? -9.727 -62.969 -18.141 1 93.88 701 ARG B N 1
ATOM 14037 C CA . ARG B 1 701 ? -9.484 -64.375 -17.859 1 93.88 701 ARG B CA 1
ATOM 14038 C C . ARG B 1 701 ? -10.578 -64.938 -16.969 1 93.88 701 ARG B C 1
ATOM 14040 O O . ARG B 1 701 ? -11.352 -64.188 -16.359 1 93.88 701 ARG B O 1
ATOM 14047 N N . PRO B 1 702 ? -10.609 -66.25 -16.891 1 94 702 PRO B N 1
ATOM 14048 C CA . PRO B 1 702 ? -11.648 -66.875 -16.094 1 94 702 PRO B CA 1
ATOM 14049 C C . PRO B 1 702 ? -11.633 -66.438 -14.633 1 94 702 PRO B C 1
ATOM 14051 O O . PRO B 1 702 ? -12.695 -66.188 -14.047 1 94 702 PRO B O 1
ATOM 14054 N N . PRO B 1 703 ? -10.461 -66.188 -14.102 1 94.69 703 PRO B N 1
ATOM 14055 C CA . PRO B 1 703 ? -10.492 -65.688 -12.727 1 94.69 703 PRO B CA 1
ATOM 14056 C C . PRO B 1 703 ? -11.172 -64.312 -12.609 1 94.69 703 PRO B C 1
ATOM 14058 O O . PRO B 1 703 ? -11.766 -64 -11.57 1 94.69 703 PRO B O 1
ATOM 14061 N N . ASN B 1 704 ? -11.039 -63.531 -13.586 1 96 704 ASN B N 1
ATOM 14062 C CA . ASN B 1 704 ? -11.727 -62.25 -13.578 1 96 704 ASN B CA 1
ATOM 14063 C C . ASN B 1 704 ? -13.242 -62.438 -13.586 1 96 704 ASN B C 1
ATOM 14065 O O . ASN B 1 704 ? -13.953 -61.719 -12.875 1 96 704 ASN B O 1
ATOM 14069 N N . ALA B 1 705 ? -13.711 -63.344 -14.391 1 95.06 705 ALA B N 1
ATOM 14070 C CA . ALA B 1 705 ? -15.141 -63.656 -14.43 1 95.06 705 ALA B CA 1
ATOM 14071 C C . ALA B 1 705 ? -15.609 -64.25 -13.102 1 95.06 705 ALA B C 1
ATOM 14073 O O . ALA B 1 705 ? -16.734 -63.969 -12.656 1 95.06 705 ALA B O 1
ATOM 14074 N N . ALA B 1 706 ? -14.766 -65 -12.531 1 94.5 706 ALA B N 1
ATOM 14075 C CA . ALA B 1 706 ? -15.094 -65.625 -11.227 1 94.5 706 ALA B CA 1
ATOM 14076 C C . ALA B 1 706 ? -15.211 -64.562 -10.156 1 94.5 706 ALA B C 1
ATOM 14078 O O . ALA B 1 706 ? -16.062 -64.625 -9.273 1 94.5 706 ALA B O 1
ATOM 14079 N N . SER B 1 707 ? -14.312 -63.688 -10.219 1 95.19 707 SER B N 1
ATOM 14080 C CA . SER B 1 707 ? -14.375 -62.531 -9.312 1 95.19 707 SER B CA 1
ATOM 14081 C C . SER B 1 707 ? -15.711 -61.812 -9.438 1 95.19 707 SER B C 1
ATOM 14083 O O . SER B 1 707 ? -16.328 -61.438 -8.43 1 95.19 707 SER B O 1
ATOM 14085 N N . ARG B 1 708 ? -16.188 -61.5 -10.641 1 95.25 708 ARG B N 1
ATOM 14086 C CA . ARG B 1 708 ? -17.438 -60.812 -10.891 1 95.25 708 ARG B CA 1
ATOM 14087 C C . ARG B 1 708 ? -18.625 -61.594 -10.312 1 95.25 708 ARG B C 1
ATOM 14089 O O . ARG B 1 708 ? -19.5 -61 -9.672 1 95.25 708 ARG B O 1
ATOM 14096 N N . LYS B 1 709 ? -18.609 -62.875 -10.547 1 94.06 709 LYS B N 1
ATOM 14097 C CA . LYS B 1 709 ? -19.688 -63.719 -10.031 1 94.06 709 LYS B CA 1
ATOM 14098 C C . LYS B 1 709 ? -19.719 -63.719 -8.508 1 94.06 709 LYS B C 1
ATOM 14100 O O . LYS B 1 709 ? -20.781 -63.625 -7.898 1 94.06 709 LYS B O 1
ATOM 14105 N N . MET B 1 710 ? -18.578 -63.781 -7.973 1 94.19 710 MET B N 1
ATOM 14106 C CA . MET B 1 710 ? -18.453 -63.781 -6.52 1 94.19 710 MET B CA 1
ATOM 14107 C C . MET B 1 710 ? -18.953 -62.5 -5.914 1 94.19 710 MET B C 1
ATOM 14109 O O . MET B 1 710 ? -19.781 -62.5 -5 1 94.19 710 MET B O 1
ATOM 14113 N N . MET B 1 711 ? -18.484 -61.438 -6.441 1 93.12 711 MET B N 1
ATOM 14114 C CA . MET B 1 711 ? -18.875 -60.125 -5.93 1 93.12 711 MET B CA 1
ATOM 14115 C C . MET B 1 711 ? -20.359 -59.875 -6.172 1 93.12 711 MET B C 1
ATOM 14117 O O . MET B 1 711 ? -21.047 -59.281 -5.316 1 93.12 711 MET B O 1
ATOM 14121 N N . GLY B 1 712 ? -20.844 -60.188 -7.367 1 91.69 712 GLY B N 1
ATOM 14122 C CA . GLY B 1 712 ? -22.266 -60.031 -7.672 1 91.69 712 GLY B CA 1
ATOM 14123 C C . GLY B 1 712 ? -23.156 -60.812 -6.715 1 91.69 712 GLY B C 1
ATOM 14124 O O . GLY B 1 712 ? -24.172 -60.281 -6.262 1 91.69 712 GLY B O 1
ATOM 14125 N N . SER B 1 713 ? -22.75 -62.062 -6.391 1 90.19 713 SER B N 1
ATOM 14126 C CA . SER B 1 713 ? -23.531 -62.906 -5.484 1 90.19 713 SER B CA 1
ATOM 14127 C C . SER B 1 713 ? -23.531 -62.344 -4.07 1 90.19 713 SER B C 1
ATOM 14129 O O . SER B 1 713 ? -24.516 -62.469 -3.35 1 90.19 713 SER B O 1
ATOM 14131 N N . ALA B 1 714 ? -22.469 -61.719 -3.807 1 88.5 714 ALA B N 1
ATOM 14132 C CA . ALA B 1 714 ? -22.359 -61.156 -2.467 1 88.5 714 ALA B CA 1
ATOM 14133 C C . ALA B 1 714 ? -23.156 -59.875 -2.357 1 88.5 714 ALA B C 1
ATOM 14135 O O . ALA B 1 714 ? -23.688 -59.531 -1.295 1 88.5 714 ALA B O 1
ATOM 14136 N N . LEU B 1 715 ? -23.281 -59.094 -3.447 1 87.38 715 LEU B N 1
ATOM 14137 C CA . LEU B 1 715 ? -23.891 -57.781 -3.447 1 87.38 715 LEU B CA 1
ATOM 14138 C C . LEU B 1 715 ? -25.406 -57.875 -3.576 1 87.38 715 LEU B C 1
ATOM 14140 O O . LEU B 1 715 ? -26.141 -57.094 -2.928 1 87.38 715 LEU B O 1
ATOM 14144 N N . TYR B 1 716 ? -25.859 -58.75 -4.52 1 87.94 716 TYR B N 1
ATOM 14145 C CA . TYR B 1 716 ? -27.281 -58.812 -4.824 1 87.94 716 TYR B CA 1
ATOM 14146 C C . TYR B 1 716 ? -27.938 -59.938 -4.027 1 87.94 716 TYR B C 1
ATOM 14148 O O . TYR B 1 716 ? -27.797 -61.125 -4.367 1 87.94 716 TYR B O 1
ATOM 14156 N N . ARG B 1 717 ? -28.656 -59.594 -3.023 1 81.31 717 ARG B N 1
ATOM 14157 C CA . ARG B 1 717 ? -29.375 -60.531 -2.191 1 81.31 717 ARG B CA 1
ATOM 14158 C C . ARG B 1 717 ? -30.875 -60.344 -2.318 1 81.31 717 ARG B C 1
ATOM 14160 O O . ARG B 1 717 ? -31.344 -59.5 -3.088 1 81.31 717 ARG B O 1
ATOM 14167 N N . ASP B 1 718 ? -31.516 -61.188 -1.429 1 79.19 718 ASP B N 1
ATOM 14168 C CA . ASP B 1 718 ? -32.969 -61.094 -1.43 1 79.19 718 ASP B CA 1
ATOM 14169 C C . ASP B 1 718 ? -33.438 -59.719 -0.975 1 79.19 718 ASP B C 1
ATOM 14171 O O . ASP B 1 718 ? -32.844 -59.125 -0.063 1 79.19 718 ASP B O 1
ATOM 14175 N N . GLU B 1 719 ? -34.25 -58.938 -1.59 1 84.38 719 GLU B N 1
ATOM 14176 C CA . GLU B 1 719 ? -34.875 -57.656 -1.284 1 84.38 719 GLU B CA 1
ATOM 14177 C C . GLU B 1 719 ? -33.906 -56.5 -1.433 1 84.38 719 GLU B C 1
ATOM 14179 O O . GLU B 1 719 ? -34.031 -55.469 -0.752 1 84.38 719 GLU B O 1
ATOM 14184 N N . TRP B 1 720 ? -32.812 -56.688 -2.123 1 86.81 720 TRP B N 1
ATOM 14185 C CA . TRP B 1 720 ? -31.766 -55.656 -2.275 1 86.81 720 TRP B CA 1
ATOM 14186 C C . TRP B 1 720 ? -32.375 -54.344 -2.793 1 86.81 720 TRP B C 1
ATOM 14188 O O . TRP B 1 720 ? -31.938 -53.281 -2.389 1 86.81 720 TRP B O 1
ATOM 14198 N N . GLU B 1 721 ? -33.406 -54.375 -3.668 1 90.44 721 GLU B N 1
ATOM 14199 C CA . GLU B 1 721 ? -33.969 -53.188 -4.285 1 90.44 721 GLU B CA 1
ATOM 14200 C C . GLU B 1 721 ? -34.625 -52.281 -3.236 1 90.44 721 GLU B C 1
ATOM 14202 O O . GLU B 1 721 ? -34.406 -51.062 -3.234 1 90.44 721 GLU B O 1
ATOM 14207 N N . ALA B 1 722 ? -35.406 -52.875 -2.412 1 89.75 722 ALA B N 1
ATOM 14208 C CA . ALA B 1 722 ? -36.094 -52.125 -1.361 1 89.75 722 ALA B CA 1
ATOM 14209 C C . ALA B 1 722 ? -35.062 -51.531 -0.371 1 89.75 722 ALA B C 1
ATOM 14211 O O . ALA B 1 722 ? -35.25 -50.438 0.121 1 89.75 722 ALA B O 1
ATOM 14212 N N . GLU B 1 723 ? -34.094 -52.281 -0.096 1 88.69 723 GLU B N 1
ATOM 14213 C CA . GLU B 1 723 ? -33.062 -51.844 0.847 1 88.69 723 GLU B CA 1
ATOM 14214 C C . GLU B 1 723 ? -32.281 -50.656 0.287 1 88.69 723 GLU B C 1
ATOM 14216 O O . GLU B 1 723 ? -31.984 -49.688 1.008 1 88.69 723 GLU B O 1
ATOM 14221 N N . VAL B 1 724 ? -31.922 -50.688 -0.969 1 92.38 724 VAL B N 1
ATOM 14222 C CA . VAL B 1 724 ? -31.172 -49.625 -1.618 1 92.38 724 VAL B CA 1
ATOM 14223 C C . VAL B 1 724 ? -32.031 -48.375 -1.71 1 92.38 724 VAL B C 1
ATOM 14225 O O . VAL B 1 724 ? -31.547 -47.281 -1.455 1 92.38 724 VAL B O 1
ATOM 14228 N N . LYS B 1 725 ? -33.281 -48.562 -2.084 1 93.94 725 LYS B N 1
ATOM 14229 C CA . LYS B 1 725 ? -34.219 -47.438 -2.15 1 93.94 725 LYS B CA 1
ATOM 14230 C C . LYS B 1 725 ? -34.344 -46.75 -0.794 1 93.94 725 LYS B C 1
ATOM 14232 O O . LYS B 1 725 ? -34.25 -45.5 -0.704 1 93.94 725 LYS B O 1
ATOM 14237 N N . ASN B 1 726 ? -34.5 -47.531 0.207 1 91.38 726 ASN B N 1
ATOM 14238 C CA . ASN B 1 726 ? -34.656 -46.969 1.555 1 91.38 726 ASN B CA 1
ATOM 14239 C C . ASN B 1 726 ? -33.375 -46.281 2.012 1 91.38 726 ASN B C 1
ATOM 14241 O O . ASN B 1 726 ? -33.406 -45.25 2.658 1 91.38 726 ASN B O 1
ATOM 14245 N N . PHE B 1 727 ? -32.281 -46.906 1.748 1 92.31 727 PHE B N 1
ATOM 14246 C CA . PHE B 1 727 ? -31 -46.344 2.133 1 92.31 727 PHE B CA 1
ATOM 14247 C C . PHE B 1 727 ? -30.812 -44.969 1.5 1 92.31 727 PHE B C 1
ATOM 14249 O O . PHE B 1 727 ? -30.484 -44 2.193 1 92.31 727 PHE B O 1
ATOM 14256 N N . TYR B 1 728 ? -30.953 -44.844 0.206 1 95.62 728 TYR B N 1
ATOM 14257 C CA . TYR B 1 728 ? -30.688 -43.594 -0.504 1 95.62 728 TYR B CA 1
ATOM 14258 C C . TYR B 1 728 ? -31.719 -42.531 -0.165 1 95.62 728 TYR B C 1
ATOM 14260 O O . TYR B 1 728 ? -31.406 -41.344 -0.118 1 95.62 728 TYR B O 1
ATOM 14268 N N . GLU B 1 729 ? -32.969 -42.938 0.013 1 95 729 GLU B N 1
ATOM 14269 C CA . GLU B 1 729 ? -33.969 -41.969 0.427 1 95 729 GLU B CA 1
ATOM 14270 C C . GLU B 1 729 ? -33.625 -41.344 1.782 1 95 729 GLU B C 1
ATOM 14272 O O . GLU B 1 729 ? -33.625 -40.125 1.929 1 95 729 GLU B O 1
ATOM 14277 N N . GLN B 1 730 ? -33.281 -42.188 2.725 1 93.62 730 GLN B N 1
ATOM 14278 C CA . GLN B 1 730 ? -32.969 -41.719 4.078 1 93.62 730 GLN B CA 1
ATOM 14279 C C . GLN B 1 730 ? -31.656 -40.938 4.121 1 93.62 730 GLN B C 1
ATOM 14281 O O . GLN B 1 730 ? -31.562 -39.906 4.754 1 93.62 730 GLN B O 1
ATOM 14286 N N . THR B 1 731 ? -30.688 -41.531 3.502 1 95 731 THR B N 1
ATOM 14287 C CA . THR B 1 731 ? -29.375 -40.906 3.533 1 95 731 THR B CA 1
ATOM 14288 C C . THR B 1 731 ? -29.406 -39.531 2.854 1 95 731 THR B C 1
ATOM 14290 O O . THR B 1 731 ? -28.812 -38.562 3.352 1 95 731 THR B O 1
ATOM 14293 N N . THR B 1 732 ? -30.078 -39.406 1.688 1 97.19 732 THR B N 1
ATOM 14294 C CA . THR B 1 732 ? -30.188 -38.156 0.986 1 97.19 732 THR B CA 1
ATOM 14295 C C . THR B 1 732 ? -30.906 -37.094 1.848 1 97.19 732 THR B C 1
ATOM 14297 O O . THR B 1 732 ? -30.469 -35.969 1.939 1 97.19 732 THR B O 1
ATOM 14300 N N . LEU B 1 733 ? -31.938 -37.5 2.445 1 95.94 733 LEU B N 1
ATOM 14301 C CA . LEU B 1 733 ? -32.688 -36.594 3.303 1 95.94 733 LEU B CA 1
ATOM 14302 C C . LEU B 1 733 ? -31.875 -36.188 4.523 1 95.94 733 LEU B C 1
ATOM 14304 O O . LEU B 1 733 ? -31.906 -35 4.926 1 95.94 733 LEU B O 1
ATOM 14308 N N . LYS B 1 734 ? -31.172 -37.094 5.129 1 94.75 734 LYS B N 1
ATOM 14309 C CA . LYS B 1 734 ? -30.312 -36.812 6.273 1 94.75 734 LYS B CA 1
ATOM 14310 C C . LYS B 1 734 ? -29.234 -35.812 5.898 1 94.75 734 LYS B C 1
ATOM 14312 O O . LYS B 1 734 ? -28.938 -34.875 6.668 1 94.75 734 LYS B O 1
ATOM 14317 N N . LEU B 1 735 ? -28.641 -36 4.766 1 96.31 735 LEU B N 1
ATOM 14318 C CA . LEU B 1 735 ? -27.578 -35.125 4.312 1 96.31 735 LEU B CA 1
ATOM 14319 C C . LEU B 1 735 ? -28.141 -33.719 4.004 1 96.31 735 LEU B C 1
ATOM 14321 O O . LEU B 1 735 ? -27.469 -32.719 4.234 1 96.31 735 LEU B O 1
ATOM 14325 N N . LEU B 1 736 ? -29.328 -33.656 3.473 1 96.81 736 LEU B N 1
ATOM 14326 C CA . LEU B 1 736 ? -29.984 -32.375 3.242 1 96.81 736 LEU B CA 1
ATOM 14327 C C . LEU B 1 736 ? -30.234 -31.641 4.559 1 96.81 736 LEU B C 1
ATOM 14329 O O . LEU B 1 736 ? -29.984 -30.453 4.68 1 96.81 736 LEU B O 1
ATOM 14333 N N . HIS B 1 737 ? -30.75 -32.344 5.508 1 94.88 737 HIS B N 1
ATOM 14334 C CA . HIS B 1 737 ? -31.016 -31.719 6.805 1 94.88 737 HIS B CA 1
ATOM 14335 C C . HIS B 1 737 ? -29.734 -31.25 7.473 1 94.88 737 HIS B C 1
ATOM 14337 O O . HIS B 1 737 ? -29.703 -30.188 8.102 1 94.88 737 HIS B O 1
ATOM 14343 N N . LYS B 1 738 ? -28.719 -32.031 7.32 1 92.81 738 LYS B N 1
ATOM 14344 C CA . LYS B 1 738 ? -27.453 -31.766 7.984 1 92.81 738 LYS B CA 1
ATOM 14345 C C . LYS B 1 738 ? -26.734 -30.594 7.324 1 92.81 738 LYS B C 1
ATOM 14347 O O . LYS B 1 738 ? -26.094 -29.781 8.008 1 92.81 738 LYS B O 1
ATOM 14352 N N . ASN B 1 739 ? -26.797 -30.5 6.016 1 94 739 ASN B N 1
ATOM 14353 C CA . ASN B 1 739 ? -25.875 -29.625 5.309 1 94 739 ASN B CA 1
ATOM 14354 C C . ASN B 1 739 ? -26.578 -28.406 4.715 1 94 739 ASN B C 1
ATOM 14356 O O . ASN B 1 739 ? -25.938 -27.469 4.27 1 94 739 ASN B O 1
ATOM 14360 N N . SER B 1 740 ? -27.891 -28.375 4.703 1 94.94 740 SER B N 1
ATOM 14361 C CA . SER B 1 740 ? -28.609 -27.219 4.195 1 94.94 740 SER B CA 1
ATOM 14362 C C . SER B 1 740 ? -28.578 -26.078 5.203 1 94.94 740 SER B C 1
ATOM 14364 O O . SER B 1 740 ? -28.453 -26.297 6.406 1 94.94 740 SER B O 1
ATOM 14366 N N . TYR B 1 741 ? -28.625 -24.891 4.723 1 91.62 741 TYR B N 1
ATOM 14367 C CA . TYR B 1 741 ? -28.625 -23.688 5.543 1 91.62 741 TYR B CA 1
ATOM 14368 C C . TYR B 1 741 ? -29.422 -22.562 4.879 1 91.62 741 TYR B C 1
ATOM 14370 O O . TYR B 1 741 ? -29.797 -22.672 3.713 1 91.62 741 TYR B O 1
ATOM 14378 N N . LYS B 1 742 ? -29.734 -21.562 5.637 1 91.62 742 LYS B N 1
ATOM 14379 C CA . LYS B 1 742 ? -30.453 -20.406 5.109 1 91.62 742 LYS B CA 1
ATOM 14380 C C . LYS B 1 742 ? -29.531 -19.203 4.961 1 91.62 742 LYS B C 1
ATOM 14382 O O . LYS B 1 742 ? -28.781 -18.859 5.887 1 91.62 742 LYS B O 1
ATOM 14387 N N . LEU B 1 743 ? -29.516 -18.672 3.789 1 89.5 743 LEU B N 1
ATOM 14388 C CA . LEU B 1 743 ? -28.859 -17.406 3.521 1 89.5 743 LEU B CA 1
ATOM 14389 C C . LEU B 1 743 ? -29.875 -16.297 3.277 1 89.5 743 LEU B C 1
ATOM 14391 O O . LEU B 1 743 ? -30.625 -16.344 2.299 1 89.5 743 LEU B O 1
ATOM 14395 N N . ALA B 1 744 ? -29.875 -15.344 4.102 1 84.19 744 ALA B N 1
ATOM 14396 C CA . ALA B 1 744 ? -30.875 -14.281 4.023 1 84.19 744 ALA B CA 1
ATOM 14397 C C . ALA B 1 744 ? -32.281 -14.859 3.852 1 84.19 744 ALA B C 1
ATOM 14399 O O . ALA B 1 744 ? -33.031 -14.43 2.973 1 84.19 744 ALA B O 1
ATOM 14400 N N . GLY B 1 745 ? -32.531 -15.945 4.469 1 86.06 745 GLY B N 1
ATOM 14401 C CA . GLY B 1 745 ? -33.875 -16.547 4.5 1 86.06 745 GLY B CA 1
ATOM 14402 C C . GLY B 1 745 ? -34.094 -17.547 3.379 1 86.06 745 GLY B C 1
ATOM 14403 O O . GLY B 1 745 ? -35.125 -18.203 3.33 1 86.06 745 GLY B O 1
ATOM 14404 N N . VAL B 1 746 ? -33.156 -17.734 2.473 1 90.5 746 VAL B N 1
ATOM 14405 C CA . VAL B 1 746 ? -33.312 -18.656 1.344 1 90.5 746 VAL B CA 1
ATOM 14406 C C . VAL B 1 746 ? -32.531 -19.953 1.637 1 90.5 746 VAL B C 1
ATOM 14408 O O . VAL B 1 746 ? -31.375 -19.922 2.043 1 90.5 746 VAL B O 1
ATOM 14411 N N . ASN B 1 747 ? -33.281 -21.141 1.458 1 94.56 747 ASN B N 1
ATOM 14412 C CA . ASN B 1 747 ? -32.625 -22.422 1.661 1 94.56 747 ASN B CA 1
ATOM 14413 C C . ASN B 1 747 ? -31.547 -22.688 0.598 1 94.56 747 ASN B C 1
ATOM 14415 O O . ASN B 1 747 ? -31.781 -22.438 -0.588 1 94.56 747 ASN B O 1
ATOM 14419 N N . GLN B 1 748 ? -30.422 -23.062 1.007 1 94.56 748 GLN B N 1
ATOM 14420 C CA . GLN B 1 748 ? -29.328 -23.344 0.069 1 94.56 748 GLN B CA 1
ATOM 14421 C C . GLN B 1 748 ? -28.484 -24.516 0.54 1 94.56 748 GLN B C 1
ATOM 14423 O O . GLN B 1 748 ? -28.391 -24.781 1.74 1 94.56 748 GLN B O 1
ATOM 14428 N N . VAL B 1 749 ? -27.938 -25.344 -0.349 1 96.19 749 VAL B N 1
ATOM 14429 C CA . VAL B 1 749 ? -27 -26.422 -0.051 1 96.19 749 VAL B CA 1
ATOM 14430 C C . VAL B 1 749 ? -26.062 -26.625 -1.23 1 96.19 749 VAL B C 1
ATOM 14432 O O . VAL B 1 749 ? -26.406 -26.328 -2.375 1 96.19 749 VAL B O 1
ATOM 14435 N N . ASP B 1 750 ? -24.828 -26.938 -1.007 1 95.5 750 ASP B N 1
ATOM 14436 C CA . ASP B 1 750 ? -24 -27.469 -2.076 1 95.5 750 ASP B CA 1
ATOM 14437 C C . ASP B 1 750 ? -24.391 -28.906 -2.41 1 95.5 750 ASP B C 1
ATOM 14439 O O . ASP B 1 750 ? -23.922 -29.844 -1.761 1 95.5 750 ASP B O 1
ATOM 14443 N N . ILE B 1 751 ? -25.094 -29.062 -3.414 1 97.31 751 ILE B N 1
ATOM 14444 C CA . ILE B 1 751 ? -25.75 -30.328 -3.701 1 97.31 751 ILE B CA 1
ATOM 14445 C C . ILE B 1 751 ? -24.719 -31.3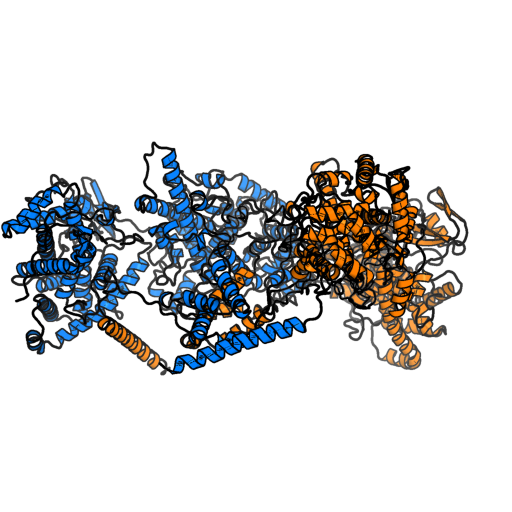59 -4.152 1 97.31 751 ILE B C 1
ATOM 14447 O O . ILE B 1 751 ? -24.891 -32.562 -3.928 1 97.31 751 ILE B O 1
ATOM 14451 N N . VAL B 1 752 ? -23.609 -30.938 -4.746 1 96.69 752 VAL B N 1
ATOM 14452 C CA . VAL B 1 752 ? -22.578 -31.844 -5.238 1 96.69 752 VAL B CA 1
ATOM 14453 C C . VAL B 1 752 ? -21.656 -32.25 -4.09 1 96.69 752 VAL B C 1
ATOM 14455 O O . VAL B 1 752 ? -21.594 -33.438 -3.734 1 96.69 752 VAL B O 1
ATOM 14458 N N . ARG B 1 753 ? -21.062 -31.281 -3.422 1 94.56 753 ARG B N 1
ATOM 14459 C CA . ARG B 1 753 ? -20.047 -31.516 -2.402 1 94.56 753 ARG B CA 1
ATOM 14460 C C . ARG B 1 753 ? -20.656 -32.156 -1.157 1 94.56 753 ARG B C 1
ATOM 14462 O O . ARG B 1 753 ? -20.047 -33.031 -0.558 1 94.56 753 ARG B O 1
ATOM 14469 N N . ASP B 1 754 ? -21.922 -31.734 -0.796 1 95.38 754 ASP B N 1
ATOM 14470 C CA . ASP B 1 754 ? -22.391 -32.031 0.552 1 95.38 754 ASP B CA 1
ATOM 14471 C C . ASP B 1 754 ? -23.5 -33.062 0.523 1 95.38 754 ASP B C 1
ATOM 14473 O O . ASP B 1 754 ? -23.969 -33.531 1.573 1 95.38 754 ASP B O 1
ATOM 14477 N N . VAL B 1 755 ? -23.953 -33.5 -0.65 1 97.31 755 VAL B N 1
ATOM 14478 C CA . VAL B 1 755 ? -25.047 -34.469 -0.688 1 97.31 755 VAL B CA 1
ATOM 14479 C C . VAL B 1 755 ? -24.719 -35.594 -1.687 1 97.31 755 VAL B C 1
ATOM 14481 O O . VAL B 1 755 ? -24.547 -36.75 -1.302 1 97.31 755 VAL B O 1
ATOM 14484 N N . ALA B 1 756 ? -24.562 -35.219 -2.938 1 97.31 756 ALA B N 1
ATOM 14485 C CA . ALA B 1 756 ? -24.344 -36.219 -3.98 1 97.31 756 ALA B CA 1
ATOM 14486 C C . ALA B 1 756 ? -23.094 -37.062 -3.697 1 97.31 756 ALA B C 1
ATOM 14488 O O . ALA B 1 756 ? -23.125 -38.281 -3.758 1 97.31 756 ALA B O 1
ATOM 14489 N N . ASN B 1 757 ? -21.969 -36.406 -3.443 1 96.19 757 ASN B N 1
ATOM 14490 C CA . ASN B 1 757 ? -20.719 -37.094 -3.154 1 96.19 757 ASN B CA 1
ATOM 14491 C C . ASN B 1 757 ? -20.828 -37.906 -1.879 1 96.19 757 ASN B C 1
ATOM 14493 O O . ASN B 1 757 ? -20.422 -39.094 -1.86 1 96.19 757 ASN B O 1
ATOM 14497 N N . LEU B 1 758 ? -21.422 -37.375 -0.891 1 96 758 LEU B N 1
ATOM 14498 C CA . LEU B 1 758 ? -21.406 -38 0.427 1 96 758 LEU B CA 1
ATOM 14499 C C . LEU B 1 758 ? -22.375 -39.156 0.483 1 96 758 LEU B C 1
ATOM 14501 O O . LEU B 1 758 ? -22.125 -40.156 1.189 1 96 758 LEU B O 1
ATOM 14505 N N . ALA B 1 759 ? -23.453 -39.062 -0.238 1 96.62 759 ALA B N 1
ATOM 14506 C CA . ALA B 1 759 ? -24.391 -40.219 -0.273 1 96.62 759 ALA B CA 1
ATOM 14507 C C . ALA B 1 759 ? -23.688 -41.469 -0.764 1 96.62 759 ALA B C 1
ATOM 14509 O O . ALA B 1 759 ? -23.906 -42.562 -0.222 1 96.62 759 ALA B O 1
ATOM 14510 N N . GLN B 1 760 ? -22.875 -41.312 -1.754 1 96.81 760 GLN B N 1
ATOM 14511 C CA . GLN B 1 760 ? -22.156 -42.469 -2.305 1 96.81 760 GLN B CA 1
ATOM 14512 C C . GLN B 1 760 ? -21.094 -42.969 -1.331 1 96.81 760 GLN B C 1
ATOM 14514 O O . GLN B 1 760 ? -20.844 -44.156 -1.243 1 96.81 760 GLN B O 1
ATOM 14519 N N . VAL B 1 761 ? -20.453 -42.062 -0.609 1 95.12 761 VAL B N 1
ATOM 14520 C CA . VAL B 1 761 ? -19.453 -42.406 0.389 1 95.12 761 VAL B CA 1
ATOM 14521 C C . VAL B 1 761 ? -20.094 -43.281 1.478 1 95.12 761 VAL B C 1
ATOM 14523 O O . VAL B 1 761 ? -19.531 -44.281 1.904 1 95.12 761 VAL B O 1
ATOM 14526 N N . HIS B 1 762 ? -21.266 -42.844 1.929 1 94.31 762 HIS B N 1
ATOM 14527 C CA . HIS B 1 762 ? -21.984 -43.594 2.963 1 94.31 762 HIS B CA 1
ATOM 14528 C C . HIS B 1 762 ? -22.359 -45 2.482 1 94.31 762 HIS B C 1
ATOM 14530 O O . HIS B 1 762 ? -22.266 -45.969 3.236 1 94.31 762 HIS B O 1
ATOM 14536 N N . PHE B 1 763 ? -22.844 -45.094 1.271 1 93.69 763 PHE B N 1
ATOM 14537 C CA . PHE B 1 763 ? -23.219 -46.406 0.731 1 93.69 763 PHE B CA 1
ATOM 14538 C C . PHE B 1 763 ? -22.016 -47.312 0.663 1 93.69 763 PHE B C 1
ATOM 14540 O O . PHE B 1 763 ? -22.078 -48.469 1.127 1 93.69 763 PHE B O 1
ATOM 14547 N N . CYS B 1 764 ? -20.906 -46.844 0.051 1 93.25 764 CYS B N 1
ATOM 14548 C CA . CYS B 1 764 ? -19.688 -47.594 -0.095 1 93.25 764 CYS B CA 1
ATOM 14549 C C . CYS B 1 764 ? -19.156 -48.062 1.262 1 93.25 764 CYS B C 1
ATOM 14551 O O . CYS B 1 764 ? -18.781 -49.219 1.427 1 93.25 764 CYS B O 1
ATOM 14553 N N . SER B 1 765 ? -19.156 -47.156 2.211 1 91.5 765 SER B N 1
ATOM 14554 C CA . SER B 1 765 ? -18.672 -47.469 3.553 1 91.5 765 SER B CA 1
ATOM 14555 C C . SER B 1 765 ? -19.531 -48.5 4.23 1 91.5 765 SER B C 1
ATOM 14557 O O . SER B 1 765 ? -19.031 -49.375 4.941 1 91.5 765 SER B O 1
ATOM 14559 N N . SER B 1 766 ? -20.828 -48.438 3.994 1 89.38 766 SER B N 1
ATOM 14560 C CA . SER B 1 766 ? -21.766 -49.375 4.59 1 89.38 766 SER B CA 1
ATOM 14561 C C . SER B 1 766 ? -21.609 -50.781 3.971 1 89.38 766 SER B C 1
ATOM 14563 O O . SER B 1 766 ? -21.672 -51.781 4.676 1 89.38 766 SER B O 1
ATOM 14565 N N . VAL B 1 767 ? -21.406 -50.781 2.689 1 88.44 767 VAL B N 1
ATOM 14566 C CA . VAL B 1 767 ? -21.344 -52.062 1.958 1 88.44 767 VAL B CA 1
ATOM 14567 C C . VAL B 1 767 ? -20.031 -52.781 2.299 1 88.44 767 VAL B C 1
ATOM 14569 O O . VAL B 1 767 ? -20.016 -54 2.453 1 88.44 767 VAL B O 1
ATOM 14572 N N . PHE B 1 768 ? -18.938 -52 2.5 1 89.44 768 PHE B N 1
ATOM 14573 C CA . PHE B 1 768 ? -17.641 -52.656 2.643 1 89.44 768 PHE B CA 1
ATOM 14574 C C . PHE B 1 768 ? -17.078 -52.438 4.043 1 89.44 768 PHE B C 1
ATOM 14576 O O . PHE B 1 768 ? -15.922 -52.75 4.309 1 89.44 768 PHE B O 1
ATOM 14583 N N . SER B 1 769 ? -17.859 -51.844 4.883 1 85.75 769 SER B N 1
ATOM 14584 C CA . SER B 1 769 ? -17.5 -51.594 6.277 1 85.75 769 SER B CA 1
ATOM 14585 C C . SER B 1 769 ? -16.219 -50.781 6.391 1 85.75 769 SER B C 1
ATOM 14587 O O . SER B 1 769 ? -15.289 -51.188 7.105 1 85.75 769 SER B O 1
ATOM 14589 N N . LEU B 1 770 ? -16.172 -49.75 5.656 1 88.5 770 LEU B N 1
ATOM 14590 C CA . LEU B 1 770 ? -15.031 -48.844 5.738 1 88.5 770 LEU B CA 1
ATOM 14591 C C . LEU B 1 770 ? -15.141 -47.938 6.965 1 88.5 770 LEU B C 1
ATOM 14593 O O . LEU B 1 770 ? -16.25 -47.656 7.438 1 88.5 770 LEU B O 1
ATOM 14597 N N . PRO B 1 771 ? -14.062 -47.5 7.484 1 86 771 PRO B N 1
ATOM 14598 C CA . PRO B 1 771 ? -14.062 -46.719 8.734 1 86 771 PRO B CA 1
ATOM 14599 C C . PRO B 1 771 ? -14.43 -45.25 8.539 1 86 771 PRO B C 1
ATOM 14601 O O . PRO B 1 771 ? -13.602 -44.375 8.789 1 86 771 PRO B O 1
ATOM 14604 N N . LEU B 1 772 ? -15.664 -45.031 8.25 1 90.12 772 LEU B N 1
ATOM 14605 C CA . LEU B 1 772 ? -16.188 -43.688 8.047 1 90.12 772 LEU B CA 1
ATOM 14606 C C . LEU B 1 772 ? -16.516 -43 9.375 1 90.12 772 LEU B C 1
ATOM 14608 O O . LEU B 1 772 ? -17.203 -43.594 10.211 1 90.12 772 LEU B O 1
ATOM 14612 N N . LYS B 1 773 ? -15.898 -41.812 9.602 1 89.06 773 LYS B N 1
ATOM 14613 C CA . LYS B 1 773 ? -16.172 -41 10.797 1 89.06 773 LYS B CA 1
ATOM 14614 C C . LYS B 1 773 ? -17.422 -40.156 10.609 1 89.06 773 LYS B C 1
ATOM 14616 O O . LYS B 1 773 ? -17.5 -39.375 9.664 1 89.06 773 LYS B O 1
ATOM 14621 N N . THR B 1 774 ? -18.469 -40.375 11.305 1 89.69 774 THR B N 1
ATOM 14622 C CA . THR B 1 774 ? -19.719 -39.625 11.305 1 89.69 774 THR B CA 1
ATOM 14623 C C . THR B 1 774 ? -20.188 -39.344 12.734 1 89.69 774 THR B C 1
ATOM 14625 O O . THR B 1 774 ? -19.547 -39.781 13.695 1 89.69 774 THR B O 1
ATOM 14628 N N . ASP B 1 775 ? -21.281 -38.625 12.859 1 82.19 775 ASP B N 1
ATOM 14629 C CA . ASP B 1 775 ? -21.844 -38.375 14.18 1 82.19 775 ASP B CA 1
ATOM 14630 C C . ASP B 1 775 ? -22.281 -39.656 14.859 1 82.19 775 ASP B C 1
ATOM 14632 O O . ASP B 1 775 ? -22.125 -39.812 16.078 1 82.19 775 ASP B O 1
ATOM 14636 N N . SER B 1 776 ? -22.812 -40.594 14.102 1 80.69 776 SER B N 1
ATOM 14637 C CA . SER B 1 776 ? -23.266 -41.875 14.633 1 80.69 776 SER B CA 1
ATOM 14638 C C . SER B 1 776 ? -22.109 -42.844 14.844 1 80.69 776 SER B C 1
ATOM 14640 O O . SER B 1 776 ? -22.234 -43.812 15.586 1 80.69 776 SER B O 1
ATOM 14642 N N . ASN B 1 777 ? -21.016 -42.562 14.125 1 84.88 777 ASN B N 1
ATOM 14643 C CA . ASN B 1 777 ? -19.781 -43.344 14.266 1 84.88 777 ASN B CA 1
ATOM 14644 C C . ASN B 1 777 ? -18.578 -42.438 14.492 1 84.88 777 ASN B C 1
ATOM 14646 O O . ASN B 1 777 ? -17.719 -42.312 13.617 1 84.88 777 ASN B O 1
ATOM 14650 N N . PRO B 1 778 ? -18.375 -41.875 15.641 1 84.81 778 PRO B N 1
ATOM 14651 C CA . PRO B 1 778 ? -17.344 -40.844 15.891 1 84.81 778 PRO B CA 1
ATOM 14652 C C . PRO B 1 778 ? -15.945 -41.438 15.945 1 84.81 778 PRO B C 1
ATOM 14654 O O . PRO B 1 778 ? -14.953 -40.719 15.875 1 84.81 778 PRO B O 1
ATOM 14657 N N . ARG B 1 779 ? -15.805 -42.719 16.047 1 81.25 779 ARG B N 1
ATOM 14658 C CA . ARG B 1 779 ? -14.492 -43.344 16.141 1 81.25 779 ARG B CA 1
ATOM 14659 C C . ARG B 1 779 ? -14 -43.781 14.766 1 81.25 779 ARG B C 1
ATOM 14661 O O . ARG B 1 779 ? -12.969 -44.469 14.664 1 81.25 779 ARG B O 1
ATOM 14668 N N . GLY B 1 780 ? -14.797 -43.531 13.758 1 85.38 780 GLY B N 1
ATOM 14669 C CA . GLY B 1 780 ? -14.289 -43.75 12.414 1 85.38 780 GLY B CA 1
ATOM 14670 C C . GLY B 1 780 ? -12.984 -43.031 12.141 1 85.38 780 GLY B C 1
ATOM 14671 O O . GLY B 1 780 ? -12.586 -42.125 12.906 1 85.38 780 GLY B O 1
ATOM 14672 N N . ILE B 1 781 ? -12.352 -43.312 11.164 1 85 781 ILE B N 1
ATOM 14673 C CA . ILE B 1 781 ? -11.016 -42.781 10.898 1 85 781 ILE B CA 1
ATOM 14674 C C . ILE B 1 781 ? -11.086 -41.625 9.906 1 85 781 ILE B C 1
ATOM 14676 O O . ILE B 1 781 ? -10.547 -40.562 10.148 1 85 781 ILE B O 1
ATOM 14680 N N . PHE B 1 782 ? -11.836 -41.844 8.781 1 90.62 782 PHE B N 1
ATOM 14681 C CA . PHE B 1 782 ? -11.883 -40.844 7.723 1 90.62 782 PHE B CA 1
ATOM 14682 C C . PHE B 1 782 ? -13.172 -40.031 7.805 1 90.62 782 PHE B C 1
ATOM 14684 O O . PHE B 1 782 ? -14.266 -40.594 7.914 1 90.62 782 PHE B O 1
ATOM 14691 N N . ALA B 1 783 ? -12.969 -38.75 7.789 1 90.25 783 ALA B N 1
ATOM 14692 C CA . ALA B 1 783 ? -14.148 -37.906 7.594 1 90.25 783 ALA B CA 1
ATOM 14693 C C . ALA B 1 783 ? -14.766 -38.156 6.219 1 90.25 783 ALA B C 1
ATOM 14695 O O . ALA B 1 783 ? -14.125 -38.719 5.328 1 90.25 783 ALA B O 1
ATOM 14696 N N . GLU B 1 784 ? -16 -37.781 6.008 1 93.19 784 GLU B N 1
ATOM 14697 C CA . GLU B 1 784 ? -16.719 -38 4.762 1 93.19 784 GLU B CA 1
ATOM 14698 C C . GLU B 1 784 ? -15.969 -37.406 3.574 1 93.19 784 GLU B C 1
ATOM 14700 O O . GLU B 1 784 ? -15.789 -38.062 2.555 1 93.19 784 GLU B O 1
ATOM 14705 N N . SER B 1 785 ? -15.516 -36.188 3.758 1 91.44 785 SER B N 1
ATOM 14706 C CA . SER B 1 785 ? -14.82 -35.5 2.666 1 91.44 785 SER B CA 1
ATOM 14707 C C . SER B 1 785 ? -13.477 -36.156 2.375 1 91.44 785 SER B C 1
ATOM 14709 O O . SER B 1 785 ? -13.055 -36.219 1.219 1 91.44 785 SER B O 1
ATOM 14711 N N . GLU B 1 786 ? -12.789 -36.625 3.398 1 90.69 786 GLU B N 1
ATOM 14712 C CA . GLU B 1 786 ? -11.5 -37.281 3.223 1 90.69 786 GLU B CA 1
ATOM 14713 C C . GLU B 1 786 ? -11.656 -38.594 2.457 1 90.69 786 GLU B C 1
ATOM 14715 O O . GLU B 1 786 ? -10.891 -38.875 1.53 1 90.69 786 GLU B O 1
ATOM 14720 N N . LEU B 1 787 ? -12.625 -39.375 2.918 1 92.38 787 LEU B N 1
ATOM 14721 C CA . LEU B 1 787 ? -12.836 -40.656 2.252 1 92.38 787 LEU B CA 1
ATOM 14722 C C . LEU B 1 787 ? -13.266 -40.438 0.803 1 92.38 787 LEU B C 1
ATOM 14724 O O . LEU B 1 787 ? -12.875 -41.219 -0.079 1 92.38 787 LEU B O 1
ATOM 14728 N N . TYR B 1 788 ? -14.094 -39.469 0.555 1 94.38 788 TYR B N 1
ATOM 14729 C CA . TYR B 1 788 ? -14.461 -39.156 -0.82 1 94.38 788 TYR B CA 1
ATOM 14730 C C . TYR B 1 788 ? -13.227 -38.844 -1.663 1 94.38 788 TYR B C 1
ATOM 14732 O O . TYR B 1 788 ? -13.094 -39.375 -2.781 1 94.38 788 TYR B O 1
ATOM 14740 N N . LYS B 1 789 ? -12.344 -38.031 -1.162 1 92.88 789 LYS B N 1
ATOM 14741 C CA . LYS B 1 789 ? -11.148 -37.625 -1.901 1 92.88 789 LYS B CA 1
ATOM 14742 C C . LYS B 1 789 ? -10.266 -38.844 -2.193 1 92.88 789 LYS B C 1
ATOM 14744 O O . LYS B 1 789 ? -9.664 -38.938 -3.268 1 92.88 789 LYS B O 1
ATOM 14749 N N . ILE B 1 790 ? -10.203 -39.688 -1.23 1 91.81 790 ILE B N 1
ATOM 14750 C CA . ILE B 1 790 ? -9.422 -40.906 -1.405 1 91.81 790 ILE B CA 1
ATOM 14751 C C . ILE B 1 790 ? -10.016 -41.75 -2.543 1 91.81 790 ILE B C 1
ATOM 14753 O O . ILE B 1 790 ? -9.297 -42.156 -3.461 1 91.81 790 ILE B O 1
ATOM 14757 N N . MET B 1 791 ? -11.305 -41.969 -2.494 1 94.75 791 MET B N 1
ATOM 14758 C CA . MET B 1 791 ? -11.977 -42.781 -3.504 1 94.75 791 MET B CA 1
ATOM 14759 C C . MET B 1 791 ? -11.898 -42.125 -4.875 1 94.75 791 MET B C 1
ATOM 14761 O O . MET B 1 791 ? -11.719 -42.812 -5.887 1 94.75 791 MET B O 1
ATOM 14765 N N . ALA B 1 792 ? -12.031 -40.844 -4.867 1 94.25 792 ALA B N 1
ATOM 14766 C CA . ALA B 1 792 ? -11.938 -40.094 -6.121 1 94.25 792 ALA B CA 1
ATOM 14767 C C . ALA B 1 792 ? -10.547 -40.219 -6.734 1 94.25 792 ALA B C 1
ATOM 14769 O O . ALA B 1 792 ? -10.406 -40.375 -7.949 1 94.25 792 ALA B O 1
ATOM 14770 N N . ALA B 1 793 ? -9.547 -40.125 -5.91 1 93.25 793 ALA B N 1
ATOM 14771 C CA . ALA B 1 793 ? -8.172 -40.25 -6.383 1 93.25 793 ALA B CA 1
ATOM 14772 C C . ALA B 1 793 ? -7.91 -41.656 -6.969 1 93.25 793 ALA B C 1
ATOM 14774 O O . ALA B 1 793 ? -7.266 -41.781 -8.016 1 93.25 793 ALA B O 1
ATOM 14775 N N . VAL B 1 794 ? -8.352 -42.656 -6.309 1 93.06 794 VAL B N 1
ATOM 14776 C CA . VAL B 1 794 ? -8.164 -44.031 -6.754 1 93.06 794 VAL B CA 1
ATOM 14777 C C . VAL B 1 794 ? -8.875 -44.219 -8.086 1 93.06 794 VAL B C 1
ATOM 14779 O O . VAL B 1 794 ? -8.297 -44.781 -9.023 1 93.06 794 VAL B O 1
ATOM 14782 N N . PHE B 1 795 ? -10.102 -43.781 -8.18 1 94.38 795 PHE B N 1
ATOM 14783 C CA . PHE B 1 795 ? -10.859 -43.906 -9.414 1 94.38 795 PHE B CA 1
ATOM 14784 C C . PHE B 1 795 ? -10.156 -43.188 -10.555 1 94.38 795 PHE B C 1
ATOM 14786 O O . PHE B 1 795 ? -10.062 -43.688 -11.664 1 94.38 795 PHE B O 1
ATOM 14793 N N . THR B 1 796 ? -9.703 -42.031 -10.297 1 93.94 796 THR B N 1
ATOM 14794 C CA . THR B 1 796 ? -9.047 -41.219 -11.312 1 93.94 796 THR B CA 1
ATOM 14795 C C . THR B 1 796 ? -7.785 -41.906 -11.828 1 93.94 796 THR B C 1
ATOM 14797 O O . THR B 1 796 ? -7.523 -41.906 -13.031 1 93.94 796 THR B O 1
ATOM 14800 N N . ALA B 1 797 ? -7.02 -42.406 -10.945 1 94.12 797 ALA B N 1
ATOM 14801 C CA . ALA B 1 797 ? -5.77 -43.062 -11.312 1 94.12 797 ALA B CA 1
ATOM 14802 C C . ALA B 1 797 ? -6.031 -44.281 -12.227 1 94.12 797 ALA B C 1
ATOM 14804 O O . ALA B 1 797 ? -5.258 -44.531 -13.148 1 94.12 797 ALA B O 1
ATOM 14805 N N . ILE B 1 798 ? -7.074 -44.938 -11.984 1 92.62 798 ILE B N 1
ATOM 14806 C CA . ILE B 1 798 ? -7.352 -46.156 -12.719 1 92.62 798 ILE B CA 1
ATOM 14807 C C . ILE B 1 798 ? -8.023 -45.844 -14.047 1 92.62 798 ILE B C 1
ATOM 14809 O O . ILE B 1 798 ? -7.645 -46.375 -15.094 1 92.62 798 ILE B O 1
ATOM 14813 N N . PHE B 1 799 ? -8.945 -44.875 -14.031 1 90.88 799 PHE B N 1
ATOM 14814 C CA . PHE B 1 799 ? -9.859 -44.781 -15.172 1 90.88 799 PHE B CA 1
ATOM 14815 C C . PHE B 1 799 ? -9.68 -43.469 -15.914 1 90.88 799 PHE B C 1
ATOM 14817 O O . PHE B 1 799 ? -10.117 -43.312 -17.062 1 90.88 799 PHE B O 1
ATOM 14824 N N . TYR B 1 800 ? -9.125 -42.469 -15.242 1 90.81 800 TYR B N 1
ATOM 14825 C CA . TYR B 1 800 ? -9.094 -41.125 -15.852 1 90.81 800 TYR B CA 1
ATOM 14826 C C . TYR B 1 800 ? -7.676 -40.594 -15.883 1 90.81 800 TYR B C 1
ATOM 14828 O O . TYR B 1 800 ? -7.477 -39.375 -15.852 1 90.81 800 TYR B O 1
ATOM 14836 N N . ASP B 1 801 ? -6.691 -41.406 -15.773 1 89.94 801 ASP B N 1
ATOM 14837 C CA . ASP B 1 801 ? -5.309 -40.938 -15.844 1 89.94 801 ASP B CA 1
ATOM 14838 C C . ASP B 1 801 ? -4.934 -40.531 -17.266 1 89.94 801 ASP B C 1
ATOM 14840 O O . ASP B 1 801 ? -4.191 -41.25 -17.938 1 89.94 801 ASP B O 1
ATOM 14844 N N . ALA B 1 802 ? -5.363 -39.344 -17.672 1 85.38 802 ALA B N 1
ATOM 14845 C CA . ALA B 1 802 ? -5.23 -38.969 -19.078 1 85.38 802 ALA B CA 1
ATOM 14846 C C . ALA B 1 802 ? -4.23 -37.812 -19.234 1 85.38 802 ALA B C 1
ATOM 14848 O O . ALA B 1 802 ? -3.746 -37.562 -20.344 1 85.38 802 ALA B O 1
ATOM 14849 N N . ASP B 1 803 ? -3.939 -37.125 -18.188 1 89.44 803 ASP B N 1
ATOM 14850 C CA . ASP B 1 803 ? -2.992 -36.031 -18.266 1 89.44 803 ASP B CA 1
ATOM 14851 C C . ASP B 1 803 ? -1.584 -36.469 -17.891 1 89.44 803 ASP B C 1
ATOM 14853 O O . ASP B 1 803 ? -1.261 -36.594 -16.703 1 89.44 803 ASP B O 1
ATOM 14857 N N . ILE B 1 804 ? -0.782 -36.594 -18.859 1 89.75 804 ILE B N 1
ATOM 14858 C CA . ILE B 1 804 ? 0.546 -37.156 -18.672 1 89.75 804 ILE B CA 1
ATOM 14859 C C . ILE B 1 804 ? 1.356 -36.281 -17.719 1 89.75 804 ILE B C 1
ATOM 14861 O O . ILE B 1 804 ? 2.188 -36.781 -16.953 1 89.75 804 ILE B O 1
ATOM 14865 N N . GLY B 1 805 ? 1.157 -34.969 -17.75 1 90 805 GLY B N 1
ATOM 14866 C CA . GLY B 1 805 ? 1.894 -34.062 -16.906 1 90 805 GLY B CA 1
ATOM 14867 C C . GLY B 1 805 ? 1.55 -34.188 -15.438 1 90 805 GLY B C 1
ATOM 14868 O O . GLY B 1 805 ? 2.299 -33.719 -14.578 1 90 805 GLY B O 1
ATOM 14869 N N . LYS B 1 806 ? 0.443 -34.812 -15.102 1 92.25 806 LYS B N 1
ATOM 14870 C CA . LYS B 1 806 ? -0.007 -34.938 -13.719 1 92.25 806 LYS B CA 1
ATOM 14871 C C . LYS B 1 806 ? -0.07 -36.406 -13.305 1 92.25 806 LYS B C 1
ATOM 14873 O O . LYS B 1 806 ? -0.394 -36.719 -12.156 1 92.25 806 LYS B O 1
ATOM 14878 N N . SER B 1 807 ? 0.277 -37.281 -14.164 1 92 807 SER B N 1
ATOM 14879 C CA . SER B 1 807 ? 0.097 -38.719 -13.984 1 92 807 SER B CA 1
ATOM 14880 C C . SER B 1 807 ? 0.952 -39.219 -12.836 1 92 807 SER B C 1
ATOM 14882 O O . SER B 1 807 ? 0.47 -40 -11.992 1 92 807 SER B O 1
ATOM 14884 N N . PHE B 1 808 ? 2.213 -38.812 -12.836 1 92.69 808 PHE B N 1
ATOM 14885 C CA . PHE B 1 808 ? 3.115 -39.312 -11.797 1 92.69 808 PHE B CA 1
ATOM 14886 C C . PHE B 1 808 ? 2.609 -38.938 -10.414 1 92.69 808 PHE B C 1
ATOM 14888 O O . PHE B 1 808 ? 2.537 -39.781 -9.516 1 92.69 808 PHE B O 1
ATOM 14895 N N . GLU B 1 809 ? 2.275 -37.688 -10.266 1 91.62 809 GLU B N 1
ATOM 14896 C CA . GLU B 1 809 ? 1.754 -37.188 -9 1 91.62 809 GLU B CA 1
ATOM 14897 C C . GLU B 1 809 ? 0.474 -37.906 -8.602 1 91.62 809 GLU B C 1
ATOM 14899 O O . GLU B 1 809 ? 0.322 -38.344 -7.449 1 91.62 809 GLU B O 1
ATOM 14904 N N . LEU B 1 810 ? -0.406 -38.031 -9.5 1 92.81 810 LEU B N 1
ATOM 14905 C CA . LEU B 1 810 ? -1.685 -38.688 -9.281 1 92.81 810 LEU B CA 1
ATOM 14906 C C . LEU B 1 810 ? -1.476 -40.125 -8.844 1 92.81 810 LEU B C 1
ATOM 14908 O O . LEU B 1 810 ? -2.055 -40.562 -7.844 1 92.81 810 LEU B O 1
ATOM 14912 N N . ASN B 1 811 ? -0.632 -40.906 -9.516 1 93.06 811 ASN B N 1
ATOM 14913 C CA . ASN B 1 811 ? -0.434 -42.312 -9.242 1 93.06 811 ASN B CA 1
ATOM 14914 C C . ASN B 1 811 ? 0.265 -42.531 -7.906 1 93.06 811 ASN B C 1
ATOM 14916 O O . ASN B 1 811 ? -0.099 -43.438 -7.152 1 93.06 811 ASN B O 1
ATOM 14920 N N . GLN B 1 812 ? 1.215 -41.688 -7.641 1 90.12 812 GLN B N 1
ATOM 14921 C CA . GLN B 1 812 ? 1.896 -41.812 -6.359 1 90.12 812 GLN B CA 1
ATOM 14922 C C . GLN B 1 812 ? 0.956 -41.469 -5.199 1 90.12 812 GLN B C 1
ATOM 14924 O O . GLN B 1 812 ? 0.966 -42.156 -4.176 1 90.12 812 GLN B O 1
ATOM 14929 N N . ALA B 1 813 ? 0.17 -40.5 -5.348 1 91.62 813 ALA B N 1
ATOM 14930 C CA . ALA B 1 813 ? -0.799 -40.125 -4.32 1 91.62 813 ALA B CA 1
ATOM 14931 C C . ALA B 1 813 ? -1.851 -41.219 -4.141 1 91.62 813 ALA B C 1
ATOM 14933 O O . ALA B 1 813 ? -2.191 -41.562 -3.012 1 91.62 813 ALA B O 1
ATOM 14934 N N . ALA B 1 814 ? -2.408 -41.719 -5.23 1 93.81 814 ALA B N 1
ATOM 14935 C CA . ALA B 1 814 ? -3.418 -42.781 -5.199 1 93.81 814 ALA B CA 1
ATOM 14936 C C . ALA B 1 814 ? -2.871 -44.031 -4.543 1 93.81 814 ALA B C 1
ATOM 14938 O O . ALA B 1 814 ? -3.574 -44.688 -3.773 1 93.81 814 ALA B O 1
ATOM 14939 N N . ARG B 1 815 ? -1.676 -44.406 -4.875 1 93.69 815 ARG B N 1
ATOM 14940 C CA . ARG B 1 815 ? -1.065 -45.562 -4.27 1 93.69 815 ARG B CA 1
ATOM 14941 C C . ARG B 1 815 ? -0.938 -45.406 -2.76 1 93.69 815 ARG B C 1
ATOM 14943 O O . ARG B 1 815 ? -1.288 -46.312 -2.002 1 93.69 815 ARG B O 1
ATOM 14950 N N . THR B 1 816 ? -0.483 -44.281 -2.344 1 90.62 816 THR B N 1
ATOM 14951 C CA . THR B 1 816 ? -0.275 -44.031 -0.923 1 90.62 816 THR B CA 1
ATOM 14952 C C . THR B 1 816 ? -1.585 -44.156 -0.151 1 90.62 816 THR B C 1
ATOM 14954 O O . THR B 1 816 ? -1.645 -44.844 0.868 1 90.62 816 THR B O 1
ATOM 14957 N N . VAL B 1 817 ? -2.611 -43.562 -0.645 1 92.06 817 VAL B N 1
ATOM 14958 C CA . VAL B 1 817 ? -3.877 -43.562 0.082 1 92.06 817 VAL B CA 1
ATOM 14959 C C . VAL B 1 817 ? -4.527 -44.938 -0.02 1 92.06 817 VAL B C 1
ATOM 14961 O O . VAL B 1 817 ? -5.219 -45.375 0.904 1 92.06 817 VAL B O 1
ATOM 14964 N N . THR B 1 818 ? -4.348 -45.656 -1.123 1 93.06 818 THR B N 1
ATOM 14965 C CA . THR B 1 818 ? -4.867 -47 -1.281 1 93.06 818 THR B CA 1
ATOM 14966 C C . THR B 1 818 ? -4.227 -47.938 -0.273 1 93.06 818 THR B C 1
ATOM 14968 O O . THR B 1 818 ? -4.914 -48.75 0.344 1 93.06 818 THR B O 1
ATOM 14971 N N . GLN B 1 819 ? -2.926 -47.812 -0.137 1 92.19 819 GLN B N 1
ATOM 14972 C CA . GLN B 1 819 ? -2.209 -48.656 0.814 1 92.19 819 GLN B CA 1
ATOM 14973 C C . GLN B 1 819 ? -2.682 -48.406 2.242 1 92.19 819 GLN B C 1
ATOM 14975 O O . GLN B 1 819 ? -2.855 -49.344 3.023 1 92.19 819 GLN B O 1
ATOM 14980 N N . GLN B 1 820 ? -2.965 -47.219 2.551 1 89.31 820 GLN B N 1
ATOM 14981 C CA . GLN B 1 820 ? -3.457 -46.844 3.877 1 89.31 820 GLN B CA 1
ATOM 14982 C C . GLN B 1 820 ? -4.863 -47.406 4.109 1 89.31 820 GLN B C 1
ATOM 14984 O O . GLN B 1 820 ? -5.133 -48 5.145 1 89.31 820 GLN B O 1
ATOM 14989 N N . LEU B 1 821 ? -5.723 -47.219 3.156 1 90.94 821 LEU B N 1
ATOM 14990 C CA . LEU B 1 821 ? -7.094 -47.688 3.248 1 90.94 821 LEU B CA 1
ATOM 14991 C C . LEU B 1 821 ? -7.121 -49.219 3.309 1 90.94 821 LEU B C 1
ATOM 14993 O O . LEU B 1 821 ? -7.918 -49.812 4.047 1 90.94 821 LEU B O 1
ATOM 14997 N N . GLY B 1 822 ? -6.246 -49.844 2.557 1 91.44 822 GLY B N 1
ATOM 14998 C CA . GLY B 1 822 ? -6.168 -51.281 2.529 1 91.44 822 GLY B CA 1
ATOM 14999 C C . GLY B 1 822 ? -5.766 -51.906 3.863 1 91.44 822 GLY B C 1
ATOM 15000 O O . GLY B 1 822 ? -6.324 -52.906 4.289 1 91.44 822 GLY B O 1
ATOM 15001 N N . GLN B 1 823 ? -4.875 -51.25 4.5 1 90.5 823 GLN B N 1
ATOM 15002 C CA . GLN B 1 823 ? -4.43 -51.75 5.801 1 90.5 823 GLN B CA 1
ATOM 15003 C C . GLN B 1 823 ? -5.551 -51.656 6.836 1 90.5 823 GLN B C 1
ATOM 15005 O O . GLN B 1 823 ? -5.719 -52.562 7.656 1 90.5 823 GLN B O 1
ATOM 15010 N N . LEU B 1 824 ? -6.277 -50.656 6.734 1 88.38 824 LEU B N 1
ATOM 15011 C CA . LEU B 1 824 ? -7.395 -50.469 7.664 1 88.38 824 LEU B CA 1
ATOM 15012 C C . LEU B 1 824 ? -8.516 -51.469 7.355 1 88.38 824 LEU B C 1
ATOM 15014 O O . LEU B 1 824 ? -9.133 -52 8.273 1 88.38 824 LEU B O 1
ATOM 15018 N N . THR B 1 825 ? -8.797 -51.688 6.09 1 89.81 825 THR B N 1
ATOM 15019 C CA . THR B 1 825 ? -9.805 -52.656 5.664 1 89.81 825 THR B CA 1
ATOM 15020 C C . THR B 1 825 ? -9.406 -54.062 6.062 1 89.81 825 THR B C 1
ATOM 15022 O O . THR B 1 825 ? -10.258 -54.875 6.457 1 89.81 825 THR B O 1
ATOM 15025 N N . MET B 1 826 ? -8.141 -54.312 5.953 1 89.44 826 MET B N 1
ATOM 15026 C CA . MET B 1 826 ? -7.609 -55.625 6.348 1 89.44 826 MET B CA 1
ATOM 15027 C C . MET B 1 826 ? -7.879 -55.906 7.82 1 89.44 826 MET B C 1
ATOM 15029 O O . MET B 1 826 ? -8.297 -57 8.188 1 89.44 826 MET B O 1
ATOM 15033 N N . ALA B 1 827 ? -7.652 -54.906 8.594 1 85.94 827 ALA B N 1
ATOM 15034 C CA . ALA B 1 827 ? -7.883 -55.031 10.023 1 85.94 827 ALA B CA 1
ATOM 15035 C C . ALA B 1 827 ? -9.352 -55.375 10.312 1 85.94 827 ALA B C 1
ATOM 15037 O O . ALA B 1 827 ? -9.648 -56.219 11.156 1 85.94 827 ALA B O 1
ATOM 15038 N N . ASN B 1 828 ? -10.203 -54.75 9.625 1 83.88 828 ASN B N 1
ATOM 15039 C CA . ASN B 1 828 ? -11.633 -54.969 9.812 1 83.88 828 ASN B CA 1
ATOM 15040 C C . ASN B 1 828 ? -12.055 -56.375 9.367 1 83.88 828 ASN B C 1
ATOM 15042 O O . ASN B 1 828 ? -12.844 -57.031 10.039 1 83.88 828 ASN B O 1
ATOM 15046 N N . VAL B 1 829 ? -11.625 -56.781 8.227 1 87 829 VAL B N 1
ATOM 15047 C CA . VAL B 1 829 ? -11.984 -58.094 7.664 1 87 829 VAL B CA 1
ATOM 15048 C C . VAL B 1 829 ? -11.445 -59.188 8.555 1 87 829 VAL B C 1
ATOM 15050 O O . VAL B 1 829 ? -12.109 -60.219 8.758 1 87 829 VAL B O 1
ATOM 15053 N N . GLU B 1 830 ? -10.289 -58.969 9.102 1 86.44 830 GLU B N 1
ATOM 15054 C CA . GLU B 1 830 ? -9.703 -59.969 10 1 86.44 830 GLU B CA 1
ATOM 15055 C C . GLU B 1 830 ? -10.5 -60.094 11.297 1 86.44 830 GLU B C 1
ATOM 15057 O O . GLU B 1 830 ? -10.656 -61.188 11.844 1 86.44 830 GLU B O 1
ATOM 15062 N N . ILE B 1 831 ? -10.938 -59 11.75 1 81.88 831 ILE B N 1
ATOM 15063 C CA . ILE B 1 831 ? -11.758 -59 12.953 1 81.88 831 ILE B CA 1
ATOM 15064 C C . ILE B 1 831 ? -13.055 -59.75 12.695 1 81.88 831 ILE B C 1
ATOM 15066 O O . ILE B 1 831 ? -13.484 -60.562 13.523 1 81.88 831 ILE B O 1
ATOM 15070 N N . ILE B 1 832 ? -13.656 -59.562 11.57 1 82.31 832 ILE B N 1
ATOM 15071 C CA . ILE B 1 832 ? -14.906 -60.25 11.203 1 82.31 832 ILE B CA 1
ATOM 15072 C C . ILE B 1 832 ? -14.648 -61.719 11 1 82.31 832 ILE B C 1
ATOM 15074 O O . ILE B 1 832 ? -15.469 -62.562 11.383 1 82.31 832 ILE B O 1
ATOM 15078 N N . ALA B 1 833 ? -13.531 -62.062 10.438 1 81.81 833 ALA B N 1
ATOM 15079 C CA . ALA B 1 833 ? -13.164 -63.469 10.203 1 81.81 833 ALA B CA 1
ATOM 15080 C C . ALA B 1 833 ? -12.969 -64.188 11.523 1 81.81 833 ALA B C 1
ATOM 15082 O O . ALA B 1 833 ? -13.328 -65.375 11.633 1 81.81 833 ALA B O 1
ATOM 15083 N N . LYS B 1 834 ? -12.305 -63.625 12.5 1 77.56 834 LYS B N 1
ATOM 15084 C CA . LYS B 1 834 ? -12.031 -64.25 13.789 1 77.56 834 LYS B CA 1
ATOM 15085 C C . LYS B 1 834 ? -13.297 -64.312 14.648 1 77.56 834 LYS B C 1
ATOM 15087 O O . LYS B 1 834 ? -13.508 -65.312 15.383 1 77.56 834 LYS B O 1
ATOM 15092 N N . THR B 1 835 ? -13.93 -63.25 14.734 1 64.31 835 THR B N 1
ATOM 15093 C CA . THR B 1 835 ? -15.102 -63.188 15.594 1 64.31 835 THR B CA 1
ATOM 15094 C C . THR B 1 835 ? -16.281 -63.875 14.945 1 64.31 835 THR B C 1
ATOM 15096 O O . THR B 1 835 ? -17.422 -63.781 15.414 1 64.31 835 THR B O 1
ATOM 15099 N N . GLY B 1 836 ? -16.172 -64.562 14.078 1 53.09 836 GLY B N 1
ATOM 15100 C CA . GLY B 1 836 ? -17.297 -65.25 13.477 1 53.09 836 GLY B CA 1
ATOM 15101 C C . GLY B 1 836 ? -18.391 -65.562 14.469 1 53.09 836 GLY B C 1
ATOM 15102 O O . GLY B 1 836 ? -19.578 -65.5 14.148 1 53.09 836 GLY B O 1
ATOM 15103 N N . LEU B 1 837 ? -18.016 -66.188 15.648 1 45.5 837 LEU B N 1
ATOM 15104 C CA . LEU B 1 837 ? -18.938 -66.688 16.672 1 45.5 837 LEU B CA 1
ATOM 15105 C C . LEU B 1 837 ? -19.609 -65.5 17.391 1 45.5 837 LEU B C 1
ATOM 15107 O O . LEU B 1 837 ? -20.781 -65.562 17.75 1 45.5 837 LEU B O 1
ATOM 15111 N N . ILE B 1 838 ? -18.922 -64.438 17.766 1 43.47 838 ILE B N 1
ATOM 15112 C CA . ILE B 1 838 ? -19.484 -63.281 18.469 1 43.47 838 ILE B CA 1
ATOM 15113 C C . ILE B 1 838 ? -20.266 -62.406 17.5 1 43.47 838 ILE B C 1
ATOM 15115 O O . ILE B 1 838 ? -20.984 -61.5 17.922 1 43.47 838 ILE B O 1
ATOM 15119 N N . ALA B 1 839 ? -20.094 -62.406 16.312 1 43.94 839 ALA B N 1
ATOM 15120 C CA . ALA B 1 839 ? -20.875 -61.719 15.289 1 43.94 839 ALA B CA 1
ATOM 15121 C C . ALA B 1 839 ? -22.359 -62.031 15.445 1 43.94 839 ALA B C 1
ATOM 15123 O O . ALA B 1 839 ? -23.219 -61.156 15.25 1 43.94 839 ALA B O 1
ATOM 15124 N N . ASN B 1 840 ? -22.672 -63.25 15.898 1 42.41 840 ASN B N 1
ATOM 15125 C CA . ASN B 1 840 ? -24.047 -63.5 16.312 1 42.41 840 ASN B CA 1
ATOM 15126 C C . ASN B 1 840 ? -24.438 -62.688 17.531 1 42.41 840 ASN B C 1
ATOM 15128 O O . ASN B 1 840 ? -25.578 -62.219 17.641 1 42.41 840 ASN B O 1
ATOM 15132 N N . LEU B 1 841 ? -23.578 -62.531 18.609 1 39.94 841 LEU B N 1
ATOM 15133 C CA . LEU B 1 841 ? -23.859 -61.781 19.828 1 39.94 841 LEU B CA 1
ATOM 15134 C C . LEU B 1 841 ? -23.844 -60.281 19.547 1 39.94 841 LEU B C 1
ATOM 15136 O O . LEU B 1 841 ? -24.703 -59.531 20.031 1 39.94 841 LEU B O 1
ATOM 15140 N N . VAL B 1 842 ? -22.844 -59.719 18.875 1 39.22 842 VAL B N 1
ATOM 15141 C CA . VAL B 1 842 ? -22.812 -58.312 18.516 1 39.22 842 VAL B CA 1
ATOM 15142 C C . VAL B 1 842 ? -23.953 -58 17.547 1 39.22 842 VAL B C 1
ATOM 15144 O O . VAL B 1 842 ? -24.469 -56.875 17.531 1 39.22 842 VAL B O 1
ATOM 15147 N N . ASN B 1 843 ? -24.266 -58.844 16.703 1 40.97 843 ASN B N 1
ATOM 15148 C CA . ASN B 1 843 ? -25.516 -58.688 15.961 1 40.97 843 ASN B CA 1
ATOM 15149 C C . ASN B 1 843 ? -26.688 -58.469 16.906 1 40.97 843 ASN B C 1
ATOM 15151 O O . ASN B 1 843 ? -27.672 -57.812 16.547 1 40.97 843 ASN B O 1
ATOM 15155 N N . ARG B 1 844 ? -26.797 -59.125 18.016 1 37.59 844 ARG B N 1
ATOM 15156 C CA . ARG B 1 844 ? -27.844 -58.938 19.016 1 37.59 844 ARG B CA 1
ATOM 15157 C C . ARG B 1 844 ? -27.703 -57.594 19.703 1 37.59 844 ARG B C 1
ATOM 15159 O O . ARG B 1 844 ? -28.672 -57.031 20.203 1 37.59 844 ARG B O 1
ATOM 15166 N N . LEU B 1 845 ? -26.516 -57.156 20.141 1 34.31 845 LEU B N 1
ATOM 15167 C CA . LEU B 1 845 ? -26.375 -55.906 20.859 1 34.31 845 LEU B CA 1
ATOM 15168 C C . LEU B 1 845 ? -26.344 -54.719 19.875 1 34.31 845 LEU B C 1
ATOM 15170 O O . LEU B 1 845 ? -26.516 -53.562 20.281 1 34.31 845 LEU B O 1
ATOM 15174 N N . HIS B 1 846 ? -25.359 -54.656 18.891 1 34.38 846 HIS B N 1
ATOM 15175 C CA . HIS B 1 846 ? -25.25 -53.438 18.078 1 34.38 846 HIS B CA 1
ATOM 15176 C C . HIS B 1 846 ? -26.516 -53.219 17.266 1 34.38 846 HIS B C 1
ATOM 15178 O O . HIS B 1 846 ? -27 -54.156 16.594 1 34.38 846 HIS B O 1
ATOM 15184 N N . ARG B 1 847 ? -27.172 -52.062 17.594 1 36.16 847 ARG B N 1
ATOM 15185 C CA . ARG B 1 847 ? -28.391 -51.406 17.125 1 36.16 847 ARG B CA 1
ATOM 15186 C C . ARG B 1 847 ? -28.516 -51.5 15.609 1 36.16 847 ARG B C 1
ATOM 15188 O O . ARG B 1 847 ? -27.547 -51.844 14.922 1 36.16 847 ARG B O 1
ATOM 15195 N N . ARG B 1 848 ? -29.5 -50.5 15.023 1 38.5 848 ARG B N 1
ATOM 15196 C CA . ARG B 1 848 ? -30.547 -50.125 14.086 1 38.5 848 ARG B CA 1
ATOM 15197 C C . ARG B 1 848 ? -29.953 -49.656 12.766 1 38.5 848 ARG B C 1
ATOM 15199 O O . ARG B 1 848 ? -30.656 -49.094 11.922 1 38.5 848 ARG B O 1
ATOM 15206 N N . ASP B 1 849 ? -28.703 -49.375 12.578 1 41.88 849 ASP B N 1
ATOM 15207 C CA . ASP B 1 849 ? -28.562 -48.844 11.227 1 41.88 849 ASP B CA 1
ATOM 15208 C C . ASP B 1 849 ? -28.531 -49.969 10.188 1 41.88 849 ASP B C 1
ATOM 15210 O O . ASP B 1 849 ? -27.828 -50.938 10.375 1 41.88 849 ASP B O 1
ATOM 15214 N N . VAL B 1 850 ? -29.469 -50.281 9.375 1 43.28 850 VAL B N 1
ATOM 15215 C CA . VAL B 1 850 ? -29.812 -51.281 8.367 1 43.28 850 VAL B CA 1
ATOM 15216 C C . VAL B 1 850 ? -28.547 -51.688 7.594 1 43.28 850 VAL B C 1
ATOM 15218 O O . VAL B 1 850 ? -28.281 -52.875 7.402 1 43.28 850 VAL B O 1
ATOM 15221 N N . LEU B 1 851 ? -27.703 -50.812 7.113 1 48.53 851 LEU B N 1
ATOM 15222 C CA . LEU B 1 851 ? -26.656 -51.156 6.152 1 48.53 851 LEU B CA 1
ATOM 15223 C C . LEU B 1 851 ? -25.375 -51.531 6.871 1 48.53 851 LEU B C 1
ATOM 15225 O O . LEU B 1 851 ? -24.469 -52.125 6.266 1 48.53 851 LEU B O 1
ATOM 15229 N N . SER B 1 852 ? -25.188 -51.281 8.109 1 54.72 852 SER B N 1
ATOM 15230 C CA . SER B 1 852 ? -24 -51.781 8.781 1 54.72 852 SER B CA 1
ATOM 15231 C C . SER B 1 852 ? -24 -53.312 8.852 1 54.72 852 SER B C 1
ATOM 15233 O O . SER B 1 852 ? -22.969 -53.938 8.672 1 54.72 852 SER B O 1
ATOM 15235 N N . GLU B 1 853 ? -25.156 -53.812 8.961 1 60.28 853 GLU B N 1
ATOM 15236 C CA . GLU B 1 853 ? -25.297 -55.25 8.969 1 60.28 853 GLU B CA 1
ATOM 15237 C C . GLU B 1 853 ? -25.062 -55.844 7.586 1 60.28 853 GLU B C 1
ATOM 15239 O O . GLU B 1 853 ? -24.484 -56.938 7.461 1 60.28 853 GLU B O 1
ATOM 15244 N N . TYR B 1 854 ? -25.359 -54.969 6.645 1 67.31 854 TYR B N 1
ATOM 15245 C CA . TYR B 1 854 ? -25.156 -55.375 5.262 1 67.31 854 TYR B CA 1
ATOM 15246 C C . TYR B 1 854 ? -23.672 -55.562 4.973 1 67.31 854 TYR B C 1
ATOM 15248 O O . TYR B 1 854 ? -23.266 -56.531 4.34 1 67.31 854 TYR B O 1
ATOM 15256 N N . GLY B 1 855 ? -22.844 -54.719 5.539 1 72.38 855 GLY B N 1
ATOM 15257 C CA . GLY B 1 855 ? -21.406 -54.781 5.285 1 72.38 855 GLY B CA 1
ATOM 15258 C C . GLY B 1 855 ? -20.75 -56 5.922 1 72.38 855 GLY B C 1
ATOM 15259 O O . GLY B 1 855 ? -19.922 -56.656 5.285 1 72.38 855 GLY B O 1
ATOM 15260 N N . ILE B 1 856 ? -21.219 -56.25 7.051 1 76.88 856 ILE B N 1
ATOM 15261 C CA . ILE B 1 856 ? -20.656 -57.375 7.766 1 76.88 856 ILE B CA 1
ATOM 15262 C C . ILE B 1 856 ? -21.062 -58.688 7.055 1 76.88 856 ILE B C 1
ATOM 15264 O O . ILE B 1 856 ? -20.219 -59.562 6.855 1 76.88 856 ILE B O 1
ATOM 15268 N N . HIS B 1 857 ? -22.266 -58.625 6.637 1 79.5 857 HIS B N 1
ATOM 15269 C CA . HIS B 1 857 ? -22.75 -59.812 5.953 1 79.5 857 HIS B CA 1
ATOM 15270 C C . HIS B 1 857 ? -22.094 -59.969 4.578 1 79.5 857 HIS B C 1
ATOM 15272 O O . HIS B 1 857 ? -21.828 -61.094 4.125 1 79.5 857 HIS B O 1
ATOM 15278 N N . MET B 1 858 ? -21.812 -58.844 3.953 1 85.44 858 MET B N 1
ATOM 15279 C CA . MET B 1 858 ? -21.109 -58.875 2.674 1 85.44 858 MET B CA 1
ATOM 15280 C C . MET B 1 858 ? -19.719 -59.469 2.83 1 85.44 858 MET B C 1
ATOM 15282 O O . MET B 1 858 ? -19.312 -60.344 2.057 1 85.44 858 MET B O 1
ATOM 15286 N N . ILE B 1 859 ? -19.047 -59.094 3.867 1 87.12 859 ILE B N 1
ATOM 15287 C CA . ILE B 1 859 ? -17.688 -59.562 4.117 1 87.12 859 ILE B CA 1
ATOM 15288 C C . ILE B 1 859 ? -17.703 -61.031 4.477 1 87.12 859 ILE B C 1
ATOM 15290 O O . ILE B 1 859 ? -16.859 -61.812 4.027 1 87.12 859 ILE B O 1
ATOM 15294 N N . GLN B 1 860 ? -18.719 -61.406 5.238 1 86.06 860 GLN B N 1
ATOM 15295 C CA . GLN B 1 860 ? -18.844 -62.812 5.629 1 86.06 860 GLN B CA 1
ATOM 15296 C C . GLN B 1 860 ? -19.078 -63.688 4.418 1 86.06 860 GLN B C 1
ATOM 15298 O O . GLN B 1 860 ? -18.516 -64.75 4.32 1 86.06 860 GLN B O 1
ATOM 15303 N N . ARG B 1 861 ? -19.875 -63.25 3.572 1 88.81 861 ARG B N 1
ATOM 15304 C CA . ARG B 1 861 ? -20.156 -64 2.361 1 88.81 861 ARG B CA 1
ATOM 15305 C C . ARG B 1 861 ? -18.906 -64.125 1.505 1 88.81 861 ARG B C 1
ATOM 15307 O O . ARG B 1 861 ? -18.703 -65.188 0.847 1 88.81 861 ARG B O 1
ATOM 15314 N N . LEU B 1 862 ? -18.094 -63.188 1.518 1 92.19 862 LEU B N 1
ATOM 15315 C CA . LEU B 1 862 ? -16.844 -63.25 0.763 1 92.19 862 LEU B CA 1
ATOM 15316 C C . LEU B 1 862 ? -15.852 -64.188 1.432 1 92.19 862 LEU B C 1
ATOM 15318 O O . LEU B 1 862 ? -15.141 -64.938 0.751 1 92.19 862 LEU B O 1
ATOM 15322 N N . LEU B 1 863 ? -15.945 -64.188 2.713 1 90.44 863 LEU B N 1
ATOM 15323 C CA . LEU B 1 863 ? -15.078 -65.062 3.461 1 90.44 863 LEU B CA 1
ATOM 15324 C C . LEU B 1 863 ? -15.5 -66.562 3.262 1 90.44 863 LEU B C 1
ATOM 15326 O O . LEU B 1 863 ? -14.664 -67.438 3.268 1 90.44 863 LEU B O 1
ATOM 15330 N N . ASP B 1 864 ? -16.734 -66.75 3.033 1 89 864 ASP B N 1
ATOM 15331 C CA . ASP B 1 864 ? -17.297 -68.062 2.846 1 89 864 ASP B CA 1
ATOM 15332 C C . ASP B 1 864 ? -16.859 -68.688 1.51 1 89 864 ASP B C 1
ATOM 15334 O O . ASP B 1 864 ? -16.969 -69.875 1.294 1 89 864 ASP B O 1
ATOM 15338 N N . SER B 1 865 ? -16.328 -67.875 0.674 1 90.62 865 SER B N 1
ATOM 15339 C CA . SER B 1 865 ? -15.82 -68.312 -0.608 1 90.62 865 SER B CA 1
ATOM 15340 C C . SER B 1 865 ? -14.57 -69.188 -0.427 1 90.62 865 SER B C 1
ATOM 15342 O O . SER B 1 865 ? -14.18 -69.938 -1.332 1 90.62 865 SER B O 1
ATOM 15344 N N . GLY B 1 866 ? -13.828 -69 0.699 1 89.19 866 GLY B N 1
ATOM 15345 C CA . GLY B 1 866 ? -12.633 -69.75 0.995 1 89.19 866 GLY B CA 1
ATOM 15346 C C . GLY B 1 866 ? -11.352 -69.062 0.656 1 89.19 866 GLY B C 1
ATOM 15347 O O . GLY B 1 866 ? -10.258 -69.562 0.953 1 89.19 866 GLY B O 1
ATOM 15348 N N . LEU B 1 867 ? -11.422 -67.938 0.082 1 92 867 LEU B N 1
ATOM 15349 C CA . LEU B 1 867 ? -10.242 -67.125 -0.236 1 92 867 LEU B CA 1
ATOM 15350 C C . LEU B 1 867 ? -9.641 -66.5 1.025 1 92 867 LEU B C 1
ATOM 15352 O O . LEU B 1 867 ? -10.367 -66.188 1.964 1 92 867 LEU B O 1
ATOM 15356 N N . PRO B 1 868 ? -8.32 -66.375 1.003 1 91.56 868 PRO B N 1
ATOM 15357 C CA . PRO B 1 868 ? -7.703 -65.688 2.137 1 91.56 868 PRO B CA 1
ATOM 15358 C C . PRO B 1 868 ? -8.156 -64.25 2.258 1 91.56 868 PRO B C 1
ATOM 15360 O O . PRO B 1 868 ? -8.438 -63.594 1.247 1 91.56 868 PRO B O 1
ATOM 15363 N N . ALA B 1 869 ? -8.133 -63.781 3.467 1 91.69 869 ALA B N 1
ATOM 15364 C CA . ALA B 1 869 ? -8.562 -62.406 3.76 1 91.69 869 ALA B CA 1
ATOM 15365 C C . ALA B 1 869 ? -7.77 -61.406 2.945 1 91.69 869 ALA B C 1
ATOM 15367 O O . ALA B 1 869 ? -8.312 -60.375 2.512 1 91.69 869 ALA B O 1
ATOM 15368 N N . THR B 1 870 ? -6.48 -61.594 2.746 1 93.5 870 THR B N 1
ATOM 15369 C CA . THR B 1 870 ? -5.625 -60.719 1.983 1 93.5 870 THR B CA 1
ATOM 15370 C C . THR B 1 870 ? -6.105 -60.594 0.539 1 93.5 870 THR B C 1
ATOM 15372 O O . THR B 1 870 ? -6.148 -59.5 -0.028 1 93.5 870 THR B O 1
ATOM 15375 N N . GLU B 1 871 ? -6.484 -61.688 0 1 94.06 871 GLU B N 1
ATOM 15376 C CA . GLU B 1 871 ? -6.992 -61.688 -1.368 1 94.06 871 GLU B CA 1
ATOM 15377 C C . GLU B 1 871 ? -8.344 -60.969 -1.458 1 94.06 871 GLU B C 1
ATOM 15379 O O . GLU B 1 871 ? -8.617 -60.281 -2.43 1 94.06 871 GLU B O 1
ATOM 15384 N N . ILE B 1 872 ? -9.188 -61.281 -0.49 1 93.5 872 ILE B N 1
ATOM 15385 C CA . ILE B 1 872 ? -10.523 -60.688 -0.461 1 93.5 872 ILE B CA 1
ATOM 15386 C C . ILE B 1 872 ? -10.406 -59.156 -0.417 1 93.5 872 ILE B C 1
ATOM 15388 O O . ILE B 1 872 ? -11.086 -58.469 -1.166 1 93.5 872 ILE B O 1
ATOM 15392 N N . VAL B 1 873 ? -9.516 -58.688 0.435 1 93.69 873 VAL B N 1
ATOM 15393 C CA . VAL B 1 873 ? -9.406 -57.25 0.657 1 93.69 873 VAL B CA 1
ATOM 15394 C C . VAL B 1 873 ? -8.703 -56.594 -0.53 1 93.69 873 VAL B C 1
ATOM 15396 O O . VAL B 1 873 ? -9.266 -55.719 -1.186 1 93.69 873 VAL B O 1
ATOM 15399 N N . TRP B 1 874 ? -7.5 -57.031 -0.912 1 95.12 874 TRP B N 1
ATOM 15400 C CA . TRP B 1 874 ? -6.625 -56.312 -1.852 1 95.12 874 TRP B CA 1
ATOM 15401 C C . TRP B 1 874 ? -7.055 -56.594 -3.291 1 95.12 874 TRP B C 1
ATOM 15403 O O . TRP B 1 874 ? -6.895 -55.719 -4.16 1 95.12 874 TRP B O 1
ATOM 15413 N N . THR B 1 875 ? -7.637 -57.719 -3.607 1 94.81 875 THR B N 1
ATOM 15414 C CA . THR B 1 875 ? -7.98 -58.062 -4.984 1 94.81 875 THR B CA 1
ATOM 15415 C C . THR B 1 875 ? -9.438 -57.719 -5.277 1 94.81 875 THR B C 1
ATOM 15417 O O . THR B 1 875 ? -9.789 -57.375 -6.406 1 94.81 875 THR B O 1
ATOM 15420 N N . HIS B 1 876 ? -10.273 -57.844 -4.266 1 94.25 876 HIS B N 1
ATOM 15421 C CA . HIS B 1 876 ? -11.688 -57.781 -4.613 1 94.25 876 HIS B CA 1
ATOM 15422 C C . HIS B 1 876 ? -12.383 -56.625 -3.949 1 94.25 876 HIS B C 1
ATOM 15424 O O . HIS B 1 876 ? -13.109 -55.875 -4.613 1 94.25 876 HIS B O 1
ATOM 15430 N N . ILE B 1 877 ? -12.188 -56.375 -2.75 1 92.75 877 ILE B N 1
ATOM 15431 C CA . ILE B 1 877 ? -12.945 -55.344 -2.033 1 92.75 877 ILE B CA 1
ATOM 15432 C C . ILE B 1 877 ? -12.445 -53.969 -2.432 1 92.75 877 ILE B C 1
ATOM 15434 O O . ILE B 1 877 ? -13.227 -53.094 -2.863 1 92.75 877 ILE B O 1
ATOM 15438 N N . LEU B 1 878 ? -11.156 -53.656 -2.338 1 93.12 878 LEU B N 1
ATOM 15439 C CA . LEU B 1 878 ? -10.602 -52.344 -2.512 1 93.12 878 LEU B CA 1
ATOM 15440 C C . LEU B 1 878 ? -10.797 -51.844 -3.941 1 93.12 878 LEU B C 1
ATOM 15442 O O . LEU B 1 878 ? -11.234 -50.719 -4.156 1 93.12 878 LEU B O 1
ATOM 15446 N N . PRO B 1 879 ? -10.516 -52.625 -4.918 1 93.38 879 PRO B N 1
ATOM 15447 C CA . PRO B 1 879 ? -10.766 -52.125 -6.277 1 93.38 879 PRO B CA 1
ATOM 15448 C C . PRO B 1 879 ? -12.25 -51.938 -6.57 1 93.38 879 PRO B C 1
ATOM 15450 O O . PRO B 1 879 ? -12.609 -51.031 -7.348 1 93.38 879 PRO B O 1
ATOM 15453 N N . THR B 1 880 ? -13.109 -52.719 -5.941 1 92.25 880 THR B N 1
ATOM 15454 C CA . THR B 1 880 ? -14.539 -52.531 -6.105 1 92.25 880 THR B CA 1
ATOM 15455 C C . THR B 1 880 ? -14.977 -51.219 -5.457 1 92.25 880 THR B C 1
ATOM 15457 O O . THR B 1 880 ? -15.727 -50.438 -6.059 1 92.25 880 THR B O 1
ATOM 15460 N N . ALA B 1 881 ? -14.5 -51.031 -4.285 1 90.31 881 ALA B N 1
ATOM 15461 C CA . ALA B 1 881 ? -14.805 -49.781 -3.574 1 90.31 881 ALA B CA 1
ATOM 15462 C C . ALA B 1 881 ? -14.289 -48.562 -4.344 1 90.31 881 ALA B C 1
ATOM 15464 O O . ALA B 1 881 ? -14.961 -47.531 -4.41 1 90.31 881 ALA B O 1
ATOM 15465 N N . GLY B 1 882 ? -13.148 -48.656 -4.871 1 87.62 882 GLY B N 1
ATOM 15466 C CA . GLY B 1 882 ? -12.555 -47.594 -5.652 1 87.62 882 GLY B CA 1
ATOM 15467 C C . GLY B 1 882 ? -13.297 -47.312 -6.941 1 87.62 882 GLY B C 1
ATOM 15468 O O . GLY B 1 882 ? -13.172 -46.219 -7.512 1 87.62 882 GLY B O 1
ATOM 15469 N N . GLY B 1 883 ? -14.195 -48.156 -7.348 1 87.88 883 GLY B N 1
ATOM 15470 C CA . GLY B 1 883 ? -14.891 -48.062 -8.617 1 87.88 883 GLY B CA 1
ATOM 15471 C C . GLY B 1 883 ? -16.312 -47.562 -8.484 1 87.88 883 GLY B C 1
ATOM 15472 O O . GLY B 1 883 ? -17.047 -47.469 -9.469 1 87.88 883 GLY B O 1
ATOM 15473 N N . MET B 1 884 ? -16.891 -47.094 -7.398 1 88.38 884 MET B N 1
ATOM 15474 C CA . MET B 1 884 ? -18.328 -46.844 -7.375 1 88.38 884 MET B CA 1
ATOM 15475 C C . MET B 1 884 ? -18.625 -45.469 -6.742 1 88.38 884 MET B C 1
ATOM 15477 O O . MET B 1 884 ? -19.766 -45.031 -6.75 1 88.38 884 MET B O 1
ATOM 15481 N N . VAL B 1 885 ? -17.703 -44.656 -6.082 1 91.69 885 VAL B N 1
ATOM 15482 C CA . VAL B 1 885 ? -18.047 -43.469 -5.297 1 91.69 885 VAL B CA 1
ATOM 15483 C C . VAL B 1 885 ? -18.078 -42.25 -6.203 1 91.69 885 VAL B C 1
ATOM 15485 O O . VAL B 1 885 ? -19.156 -41.75 -6.527 1 91.69 885 VAL B O 1
ATOM 15488 N N . ALA B 1 886 ? -17.031 -41.844 -6.75 1 92.81 886 ALA B N 1
ATOM 15489 C CA . ALA B 1 886 ? -16.891 -40.594 -7.465 1 92.81 886 ALA B CA 1
ATOM 15490 C C . ALA B 1 886 ? -17.688 -40.594 -8.766 1 92.81 886 ALA B C 1
ATOM 15492 O O . ALA B 1 886 ? -18.312 -39.594 -9.133 1 92.81 886 ALA B O 1
ATOM 15493 N N . ASN B 1 887 ? -17.734 -41.625 -9.414 1 92.69 887 ASN B N 1
ATOM 15494 C CA . ASN B 1 887 ? -18.406 -41.719 -10.703 1 92.69 887 ASN B CA 1
ATOM 15495 C C . ASN B 1 887 ? -19.938 -41.719 -10.547 1 92.69 887 ASN B C 1
ATOM 15497 O O . ASN B 1 887 ? -20.641 -41.188 -11.391 1 92.69 887 ASN B O 1
ATOM 15501 N N . GLN B 1 888 ? -20.453 -42.344 -9.484 1 94.44 888 GLN B N 1
ATOM 15502 C CA . GLN B 1 888 ? -21.891 -42.312 -9.227 1 94.44 888 GLN B CA 1
ATOM 15503 C C . GLN B 1 888 ? -22.359 -40.906 -8.859 1 94.44 888 GLN B C 1
ATOM 15505 O O . GLN B 1 888 ? -23.391 -40.469 -9.328 1 94.44 888 GLN B O 1
ATOM 15510 N N . ALA B 1 889 ? -21.547 -40.344 -7.992 1 95.56 889 ALA B N 1
ATOM 15511 C CA . ALA B 1 889 ? -21.844 -38.969 -7.652 1 95.56 889 ALA B CA 1
ATOM 15512 C C . ALA B 1 889 ? -21.812 -38.062 -8.898 1 95.56 889 ALA B C 1
ATOM 15514 O O . ALA B 1 889 ? -22.609 -37.156 -9.023 1 95.56 889 ALA B O 1
ATOM 15515 N N . GLN B 1 890 ? -20.844 -38.312 -9.758 1 95 890 GLN B N 1
ATOM 15516 C CA . GLN B 1 890 ? -20.719 -37.594 -11.016 1 95 890 GLN B CA 1
ATOM 15517 C C . GLN B 1 890 ? -21.969 -37.719 -11.867 1 95 890 GLN B C 1
ATOM 15519 O O . GLN B 1 890 ? -22.5 -36.719 -12.367 1 95 890 GLN B O 1
ATOM 15524 N N . LEU B 1 891 ? -22.469 -38.875 -11.969 1 94.5 891 LEU B N 1
ATOM 15525 C CA . LEU B 1 891 ? -23.625 -39.125 -12.797 1 94.5 891 LEU B CA 1
ATOM 15526 C C . LEU B 1 891 ? -24.859 -38.406 -12.266 1 94.5 891 LEU B C 1
ATOM 15528 O O . LEU B 1 891 ? -25.625 -37.812 -13.031 1 94.5 891 LEU B O 1
ATOM 15532 N N . PHE B 1 892 ? -25.078 -38.5 -10.969 1 96.31 892 PHE B N 1
ATOM 15533 C CA . PHE B 1 892 ? -26.203 -37.812 -10.352 1 96.31 892 PHE B CA 1
ATOM 15534 C C . PHE B 1 892 ? -26.109 -36.312 -10.562 1 96.31 892 PHE B C 1
ATOM 15536 O O . PHE B 1 892 ? -27.094 -35.656 -10.914 1 96.31 892 PHE B O 1
ATOM 15543 N N . SER B 1 893 ? -24.891 -35.75 -10.328 1 96.56 893 SER B N 1
ATOM 15544 C CA . SER B 1 893 ? -24.656 -34.312 -10.484 1 96.56 893 SER B CA 1
ATOM 15545 C C . SER B 1 893 ? -24.891 -33.875 -11.922 1 96.56 893 SER B C 1
ATOM 15547 O O . SER B 1 893 ? -25.438 -32.781 -12.156 1 96.56 893 SER B O 1
ATOM 15549 N N . GLN B 1 894 ? -24.484 -34.688 -12.859 1 94.81 894 GLN B N 1
ATOM 15550 C CA . GLN B 1 894 ? -24.688 -34.375 -14.273 1 94.81 894 GLN B CA 1
ATOM 15551 C C . GLN B 1 894 ? -26.172 -34.375 -14.625 1 94.81 894 GLN B C 1
ATOM 15553 O O . GLN B 1 894 ? -26.641 -33.531 -15.383 1 94.81 894 GLN B O 1
ATOM 15558 N N . CYS B 1 895 ? -26.859 -35.344 -14.102 1 95.75 895 CYS B N 1
ATOM 15559 C CA . CYS B 1 895 ? -28.312 -35.406 -14.305 1 95.75 895 CYS B CA 1
ATOM 15560 C C . CYS B 1 895 ? -28.984 -34.156 -13.773 1 95.75 895 CYS B C 1
ATOM 15562 O O . CYS B 1 895 ? -29.766 -33.5 -14.484 1 95.75 895 CYS B O 1
ATOM 15564 N N . LEU B 1 896 ? -28.641 -33.812 -12.586 1 96.31 896 LEU B N 1
ATOM 15565 C CA . LEU B 1 896 ? -29.219 -32.625 -11.969 1 96.31 896 LEU B CA 1
ATOM 15566 C C . LEU B 1 896 ? -28.844 -31.375 -12.734 1 96.31 896 LEU B C 1
ATOM 15568 O O . LEU B 1 896 ? -29.656 -30.469 -12.883 1 96.31 896 LEU B O 1
ATOM 15572 N N . ASP B 1 897 ? -27.578 -31.297 -13.148 1 95.75 897 ASP B N 1
ATOM 15573 C CA . ASP B 1 897 ? -27.109 -30.156 -13.938 1 95.75 897 ASP B CA 1
ATOM 15574 C C . ASP B 1 897 ? -27.984 -29.953 -15.172 1 95.75 897 ASP B C 1
ATOM 15576 O O . ASP B 1 897 ? -28.266 -28.812 -15.547 1 95.75 897 ASP B O 1
ATOM 15580 N N . TYR B 1 898 ? -28.391 -31.016 -15.828 1 95.69 898 TYR B N 1
ATOM 15581 C CA . TYR B 1 898 ? -29.25 -30.922 -17.016 1 95.69 898 TYR B CA 1
ATOM 15582 C C . TYR B 1 898 ? -30.609 -30.359 -16.656 1 95.69 898 TYR B C 1
ATOM 15584 O O . TYR B 1 898 ? -31.094 -29.422 -17.281 1 95.69 898 TYR B O 1
ATOM 15592 N N . TYR B 1 899 ? -31.25 -30.875 -15.633 1 96.88 899 TYR B N 1
ATOM 15593 C CA . TYR B 1 899 ? -32.625 -30.5 -15.328 1 96.88 899 TYR B CA 1
ATOM 15594 C C . TYR B 1 899 ? -32.688 -29.109 -14.719 1 96.88 899 TYR B C 1
ATOM 15596 O O . TYR B 1 899 ? -33.75 -28.5 -14.656 1 96.88 899 TYR B O 1
ATOM 15604 N N . LEU B 1 900 ? -31.531 -28.609 -14.25 1 96.19 900 LEU B N 1
ATOM 15605 C CA . LEU B 1 900 ? -31.484 -27.234 -13.734 1 96.19 900 LEU B CA 1
ATOM 15606 C C . LEU B 1 900 ? -31.078 -26.266 -14.828 1 96.19 900 LEU B C 1
ATOM 15608 O O . LEU B 1 900 ? -31.078 -25.047 -14.617 1 96.19 900 LEU B O 1
ATOM 15612 N N . SER B 1 901 ? -30.734 -26.828 -15.977 1 94.62 901 SER B N 1
ATOM 15613 C CA . SER B 1 901 ? -30.344 -25.984 -17.094 1 94.62 901 SER B CA 1
ATOM 15614 C C . SER B 1 901 ? -31.562 -25.344 -17.766 1 94.62 901 SER B C 1
ATOM 15616 O O . SER B 1 901 ? -32.719 -25.688 -17.438 1 94.62 901 SER B O 1
ATOM 15618 N N . GLU B 1 902 ? -31.312 -24.406 -18.703 1 90.81 902 GLU B N 1
ATOM 15619 C CA . GLU B 1 902 ? -32.375 -23.75 -19.422 1 90.81 902 GLU B CA 1
ATOM 15620 C C . GLU B 1 902 ? -33.188 -24.75 -20.266 1 90.81 902 GLU B C 1
ATOM 15622 O O . GLU B 1 902 ? -34.406 -24.688 -20.344 1 90.81 902 GLU B O 1
ATOM 15627 N N . GLU B 1 903 ? -32.5 -25.703 -20.797 1 91.12 903 GLU B N 1
ATOM 15628 C CA . GLU B 1 903 ? -33.125 -26.703 -21.672 1 91.12 903 GLU B CA 1
ATOM 15629 C C . GLU B 1 903 ? -33.906 -27.734 -20.859 1 91.12 903 GLU B C 1
ATOM 15631 O O . GLU B 1 903 ? -34.969 -28.172 -21.266 1 91.12 903 GLU B O 1
ATOM 15636 N N . GLY B 1 904 ? -33.406 -28.125 -19.75 1 94.19 904 GLY B N 1
ATOM 15637 C CA . GLY B 1 904 ? -33.969 -29.219 -18.984 1 94.19 904 GLY B CA 1
ATOM 15638 C C . GLY B 1 904 ? -34.938 -28.781 -17.922 1 94.19 904 GLY B C 1
ATOM 15639 O O . GLY B 1 904 ? -35.781 -29.562 -17.453 1 94.19 904 GLY B O 1
ATOM 15640 N N . SER B 1 905 ? -34.938 -27.453 -17.609 1 93.06 905 SER B N 1
ATOM 15641 C CA . SER B 1 905 ? -35.688 -26.953 -16.469 1 93.06 905 SER B CA 1
ATOM 15642 C C . SER B 1 905 ? -37.188 -27.078 -16.703 1 93.06 905 SER B C 1
ATOM 15644 O O . SER B 1 905 ? -37.969 -27.078 -15.75 1 93.06 905 SER B O 1
ATOM 15646 N N . GLY B 1 906 ? -37.562 -27.203 -17.938 1 93.81 906 GLY B N 1
ATOM 15647 C CA . GLY B 1 906 ? -38.969 -27.391 -18.266 1 93.81 906 GLY B CA 1
ATOM 15648 C C . GLY B 1 906 ? -39.562 -28.672 -17.703 1 93.81 906 GLY B C 1
ATOM 15649 O O . GLY B 1 906 ? -40.781 -28.797 -17.562 1 93.81 906 GLY B O 1
ATOM 15650 N N . HIS B 1 907 ? -38.781 -29.703 -17.328 1 96.56 907 HIS B N 1
ATOM 15651 C CA . HIS B 1 907 ? -39.219 -31 -16.828 1 96.56 907 HIS B CA 1
ATOM 15652 C C . HIS B 1 907 ? -39.344 -30.984 -15.312 1 96.56 907 HIS B C 1
ATOM 15654 O O . HIS B 1 907 ? -39.969 -31.891 -14.734 1 96.56 907 HIS B O 1
ATOM 15660 N N . LEU B 1 908 ? -38.875 -29.906 -14.617 1 96.06 908 LEU B N 1
ATOM 15661 C CA . LEU B 1 908 ? -38.781 -29.891 -13.164 1 96.06 908 LEU B CA 1
ATOM 15662 C C . LEU B 1 908 ? -40.156 -29.922 -12.523 1 96.06 908 LEU B C 1
ATOM 15664 O O . LEU B 1 908 ? -40.375 -30.609 -11.523 1 96.06 908 LEU B O 1
ATOM 15668 N N . PRO B 1 909 ? -41.125 -29.188 -13.117 1 95.69 909 PRO B N 1
ATOM 15669 C CA . PRO B 1 909 ? -42.469 -29.266 -12.5 1 95.69 909 PRO B CA 1
ATOM 15670 C C . PRO B 1 909 ? -43.062 -30.672 -12.547 1 95.69 909 PRO B C 1
ATOM 15672 O O . PRO B 1 909 ? -43.688 -31.125 -11.578 1 95.69 909 PRO B O 1
ATOM 15675 N N . GLU B 1 910 ? -42.875 -31.391 -13.656 1 96.56 910 GLU B N 1
ATOM 15676 C CA . GLU B 1 910 ? -43.344 -32.75 -13.766 1 96.56 910 GLU B CA 1
ATOM 15677 C C . GLU B 1 910 ? -42.594 -33.688 -12.836 1 96.56 910 GLU B C 1
ATOM 15679 O O . GLU B 1 910 ? -43.188 -34.594 -12.234 1 96.56 910 GLU B O 1
ATOM 15684 N N . ILE B 1 911 ? -41.344 -33.531 -12.734 1 97.25 911 ILE B N 1
ATOM 15685 C CA . ILE B 1 911 ? -40.531 -34.312 -11.805 1 97.25 911 ILE B CA 1
ATOM 15686 C C . ILE B 1 911 ? -41.031 -34.062 -10.375 1 97.25 911 ILE B C 1
ATOM 15688 O O . ILE B 1 911 ? -41.125 -35 -9.578 1 97.25 911 ILE B O 1
ATOM 15692 N N . ASN B 1 912 ? -41.281 -32.781 -10.062 1 96.75 912 ASN B N 1
ATOM 15693 C CA . ASN B 1 912 ? -41.781 -32.438 -8.75 1 96.75 912 ASN B CA 1
ATOM 15694 C C . ASN B 1 912 ? -43.125 -33.125 -8.453 1 96.75 912 ASN B C 1
ATOM 15696 O O . ASN B 1 912 ? -43.312 -33.656 -7.371 1 96.75 912 ASN B O 1
ATOM 15700 N N . ARG B 1 913 ? -44 -33.125 -9.422 1 96.75 913 ARG B N 1
ATOM 15701 C CA . ARG B 1 913 ? -45.312 -33.75 -9.266 1 96.75 913 ARG B CA 1
ATOM 15702 C C . ARG B 1 913 ? -45.156 -35.25 -9.047 1 96.75 913 ARG B C 1
ATOM 15704 O O . ARG B 1 913 ? -45.75 -35.812 -8.117 1 96.75 913 ARG B O 1
ATOM 15711 N N . LEU B 1 914 ? -44.375 -35.969 -9.859 1 97.38 914 LEU B N 1
ATOM 15712 C CA . LEU B 1 914 ? -44.156 -37.406 -9.789 1 97.38 914 LEU B CA 1
ATOM 15713 C C . LEU B 1 914 ? -43.531 -37.812 -8.461 1 97.38 914 LEU B C 1
ATOM 15715 O O . LEU B 1 914 ? -43.875 -38.844 -7.875 1 97.38 914 LEU B O 1
ATOM 15719 N N . ALA B 1 915 ? -42.562 -37.031 -8.008 1 96.56 915 ALA B N 1
ATOM 15720 C CA . ALA B 1 915 ? -41.875 -37.281 -6.758 1 96.56 915 ALA B CA 1
ATOM 15721 C C . ALA B 1 915 ? -42.812 -37.25 -5.57 1 96.56 915 ALA B C 1
ATOM 15723 O O . ALA B 1 915 ? -42.656 -38 -4.602 1 96.56 915 ALA B O 1
ATOM 15724 N N . LYS B 1 916 ? -43.844 -36.469 -5.652 1 95.06 916 LYS B N 1
ATOM 15725 C CA . LYS B 1 916 ? -44.781 -36.281 -4.562 1 95.06 916 LYS B CA 1
ATOM 15726 C C . LYS B 1 916 ? -45.875 -37.375 -4.621 1 95.06 916 LYS B C 1
ATOM 15728 O O . LYS B 1 916 ? -46.469 -37.719 -3.598 1 95.06 916 LYS B O 1
ATOM 15733 N N . GLU B 1 917 ? -46.125 -37.875 -5.781 1 95.5 917 GLU B N 1
ATOM 15734 C CA . GLU B 1 917 ? -47.156 -38.906 -5.957 1 95.5 917 GLU B CA 1
ATOM 15735 C C . GLU B 1 917 ? -46.812 -40.188 -5.195 1 95.5 917 GLU B C 1
ATOM 15737 O O . GLU B 1 917 ? -47.688 -40.844 -4.633 1 95.5 917 GLU B O 1
ATOM 15742 N N . ASN B 1 918 ? -45.562 -40.594 -5.133 1 90.38 918 ASN B N 1
ATOM 15743 C CA . ASN B 1 918 ? -45.031 -41.656 -4.324 1 90.38 918 ASN B CA 1
ATOM 15744 C C . ASN B 1 918 ? -45.688 -43 -4.656 1 90.38 918 ASN B C 1
ATOM 15746 O O . ASN B 1 918 ? -46.188 -43.688 -3.766 1 90.38 918 ASN B O 1
ATOM 15750 N N . THR B 1 919 ? -45.75 -43.438 -6.02 1 94.31 919 THR B N 1
ATOM 15751 C CA . THR B 1 919 ? -46.25 -44.719 -6.512 1 94.31 919 THR B CA 1
ATOM 15752 C C . THR B 1 919 ? -45.188 -45.438 -7.316 1 94.31 919 THR B C 1
ATOM 15754 O O . THR B 1 919 ? -44.219 -44.812 -7.805 1 94.31 919 THR B O 1
ATOM 15757 N N . PRO B 1 920 ? -45.281 -46.719 -7.359 1 93.25 920 PRO B N 1
ATOM 15758 C CA . PRO B 1 920 ? -44.344 -47.469 -8.164 1 93.25 920 PRO B CA 1
ATOM 15759 C C . PRO B 1 920 ? -44.281 -47 -9.617 1 93.25 920 PRO B C 1
ATOM 15761 O O . PRO B 1 920 ? -43.219 -47 -10.234 1 93.25 920 PRO B O 1
ATOM 15764 N N . GLU B 1 921 ? -45.469 -46.531 -10.102 1 94.38 921 GLU B N 1
ATOM 15765 C CA . GLU B 1 921 ? -45.531 -46.031 -11.477 1 94.38 921 GLU B CA 1
ATOM 15766 C C . GLU B 1 921 ? -44.75 -44.719 -11.609 1 94.38 921 GLU B C 1
ATOM 15768 O O . GLU B 1 921 ? -44.031 -44.531 -12.586 1 94.38 921 GLU B O 1
ATOM 15773 N N . ALA B 1 922 ? -44.969 -43.969 -10.609 1 96.75 922 ALA B N 1
ATOM 15774 C CA . ALA B 1 922 ? -44.25 -42.688 -10.594 1 96.75 922 ALA B CA 1
ATOM 15775 C C . ALA B 1 922 ? -42.75 -42.938 -10.461 1 96.75 922 ALA B C 1
ATOM 15777 O O . ALA B 1 922 ? -41.938 -42.219 -11.086 1 96.75 922 ALA B O 1
ATOM 15778 N N . ASP B 1 923 ? -42.438 -43.875 -9.68 1 96 923 ASP B N 1
ATOM 15779 C CA . ASP B 1 923 ? -41.031 -44.219 -9.469 1 96 923 ASP B CA 1
ATOM 15780 C C . ASP B 1 923 ? -40.375 -44.688 -10.766 1 96 923 ASP B C 1
ATOM 15782 O O . ASP B 1 923 ? -39.219 -44.406 -11.031 1 96 923 ASP B O 1
ATOM 15786 N N . GLU B 1 924 ? -41.062 -45.438 -11.5 1 95.44 924 GLU B N 1
ATOM 15787 C CA . GLU B 1 924 ? -40.562 -45.938 -12.781 1 95.44 924 GLU B CA 1
ATOM 15788 C C . GLU B 1 924 ? -40.312 -44.781 -13.742 1 95.44 924 GLU B C 1
ATOM 15790 O O . GLU B 1 924 ? -39.312 -44.75 -14.453 1 95.44 924 GLU B O 1
ATOM 15795 N N . LEU B 1 925 ? -41.219 -43.812 -13.727 1 96.75 925 LEU B N 1
ATOM 15796 C CA . LEU B 1 925 ? -41.031 -42.656 -14.586 1 96.75 925 LEU B CA 1
ATOM 15797 C C . LEU B 1 925 ? -39.844 -41.812 -14.133 1 96.75 925 LEU B C 1
ATOM 15799 O O . LEU B 1 925 ? -39.125 -41.25 -14.961 1 96.75 925 LEU B O 1
ATOM 15803 N N . LEU B 1 926 ? -39.719 -41.719 -12.836 1 97.31 926 LEU B N 1
ATOM 15804 C CA . LEU B 1 926 ? -38.562 -40.969 -12.297 1 97.31 926 LEU B CA 1
ATOM 15805 C C . LEU B 1 926 ? -37.25 -41.656 -12.68 1 97.31 926 LEU B C 1
ATOM 15807 O O . LEU B 1 926 ? -36.25 -40.969 -12.938 1 97.31 926 LEU B O 1
ATOM 15811 N N . THR B 1 927 ? -37.281 -42.969 -12.664 1 97.06 927 THR B N 1
ATOM 15812 C CA . THR B 1 927 ? -36.094 -43.688 -13.102 1 97.06 927 THR B CA 1
ATOM 15813 C C . THR B 1 927 ? -35.781 -43.375 -14.562 1 97.06 927 THR B C 1
ATOM 15815 O O . THR B 1 927 ? -34.625 -43.219 -14.93 1 97.06 927 THR B O 1
ATOM 15818 N N . ARG B 1 928 ? -36.781 -43.281 -15.383 1 97 928 ARG B N 1
ATOM 15819 C CA . ARG B 1 928 ? -36.594 -42.969 -16.797 1 97 928 ARG B CA 1
ATOM 15820 C C . ARG B 1 928 ? -36.094 -41.531 -16.969 1 97 928 ARG B C 1
ATOM 15822 O O . ARG B 1 928 ? -35.281 -41.25 -17.844 1 97 928 ARG B O 1
ATOM 15829 N N . TYR B 1 929 ? -36.656 -40.625 -16.125 1 97.31 929 TYR B N 1
ATOM 15830 C CA . TYR B 1 929 ? -36.125 -39.25 -16.125 1 97.31 929 TYR B CA 1
ATOM 15831 C C . TYR B 1 929 ? -34.656 -39.25 -15.773 1 97.31 929 TYR B C 1
ATOM 15833 O O . TYR B 1 929 ? -33.875 -38.531 -16.406 1 97.31 929 TYR B O 1
ATOM 15841 N N . PHE B 1 930 ? -34.312 -40 -14.75 1 96.62 930 PHE B N 1
ATOM 15842 C CA . PHE B 1 930 ? -32.938 -40.062 -14.344 1 96.62 930 PHE B CA 1
ATOM 15843 C C . PHE B 1 930 ? -32.062 -40.562 -15.484 1 96.62 930 PHE B C 1
ATOM 15845 O O . PHE B 1 930 ? -31.016 -40 -15.789 1 96.62 930 PHE B O 1
ATOM 15852 N N . MET B 1 931 ? -32.469 -41.656 -16.078 1 96.06 931 MET B N 1
ATOM 15853 C CA . MET B 1 931 ? -31.688 -42.281 -17.141 1 96.06 931 MET B CA 1
ATOM 15854 C C . MET B 1 931 ? -31.5 -41.312 -18.312 1 96.06 931 MET B C 1
ATOM 15856 O O . MET B 1 931 ? -30.406 -41.25 -18.891 1 96.06 931 MET B O 1
ATOM 15860 N N . GLU B 1 932 ? -32.5 -40.531 -18.641 1 96.44 932 GLU B N 1
ATOM 15861 C CA . GLU B 1 932 ? -32.406 -39.562 -19.719 1 96.44 932 GLU B CA 1
ATOM 15862 C C . GLU B 1 932 ? -31.469 -38.438 -19.359 1 96.44 932 GLU B C 1
ATOM 15864 O O . GLU B 1 932 ? -30.656 -38 -20.172 1 96.44 932 GLU B O 1
ATOM 15869 N N . GLY B 1 933 ? -31.641 -37.938 -18.156 1 95.62 933 GLY B N 1
ATOM 15870 C CA . GLY B 1 933 ? -30.75 -36.906 -17.719 1 95.62 933 GLY B CA 1
ATOM 15871 C C . GLY B 1 933 ? -29.281 -37.312 -17.719 1 95.62 933 GLY B C 1
ATOM 15872 O O . GLY B 1 933 ? -28.406 -36.562 -18.125 1 95.62 933 GLY B O 1
ATOM 15873 N N . ALA B 1 934 ? -29.031 -38.562 -17.219 1 93.69 934 ALA B N 1
ATOM 15874 C CA . ALA B 1 934 ? -27.688 -39.125 -17.172 1 93.69 934 ALA B CA 1
ATOM 15875 C C . ALA B 1 934 ? -27.141 -39.344 -18.594 1 93.69 934 ALA B C 1
ATOM 15877 O O . ALA B 1 934 ? -25.953 -39.094 -18.844 1 93.69 934 ALA B O 1
ATOM 15878 N N . ARG B 1 935 ? -27.984 -39.781 -19.5 1 94.31 935 ARG B N 1
ATOM 15879 C CA . ARG B 1 935 ? -27.578 -40 -20.875 1 94.31 935 ARG B CA 1
ATOM 15880 C C . ARG B 1 935 ? -27.172 -38.688 -21.547 1 94.31 935 ARG B C 1
ATOM 15882 O O . ARG B 1 935 ? -26.141 -38.625 -22.219 1 94.31 935 ARG B O 1
ATOM 15889 N N . LEU B 1 936 ? -27.891 -37.625 -21.359 1 94 936 LEU B N 1
ATOM 15890 C CA . LEU B 1 936 ? -27.734 -36.344 -22.031 1 94 936 LEU B CA 1
ATOM 15891 C C . LEU B 1 936 ? -26.453 -35.656 -21.562 1 94 936 LEU B C 1
ATOM 15893 O O . LEU B 1 936 ? -25.875 -34.844 -22.297 1 94 936 LEU B O 1
ATOM 15897 N N . ARG B 1 937 ? -25.984 -35.969 -20.359 1 91.62 937 ARG B N 1
ATOM 15898 C CA . ARG B 1 937 ? -24.781 -35.312 -19.844 1 91.62 937 ARG B CA 1
ATOM 15899 C C . ARG B 1 937 ? -23.703 -36.344 -19.531 1 91.62 937 ARG B C 1
ATOM 15901 O O . ARG B 1 937 ? -22.828 -36.094 -18.703 1 91.62 937 ARG B O 1
ATOM 15908 N N . SER B 1 938 ? -23.812 -37.469 -20.188 1 86.19 938 SER B N 1
ATOM 15909 C CA . SER B 1 938 ? -22.844 -38.531 -19.953 1 86.19 938 SER B CA 1
ATOM 15910 C C . SER B 1 938 ? -21.438 -38.062 -20.297 1 86.19 938 SER B C 1
ATOM 15912 O O . SER B 1 938 ? -21.234 -37.281 -21.203 1 86.19 938 SER B O 1
ATOM 15914 N N . SER B 1 939 ? -20.375 -38.531 -19.516 1 89.31 939 SER B N 1
ATOM 15915 C CA . SER B 1 939 ? -18.984 -38.188 -19.75 1 89.31 939 SER B CA 1
ATOM 15916 C C . SER B 1 939 ? -18.094 -39.438 -19.641 1 89.31 939 SER B C 1
ATOM 15918 O O . SER B 1 939 ? -17.016 -39.375 -19.016 1 89.31 939 SER B O 1
ATOM 15920 N N . VAL B 1 940 ? -18.5 -40.531 -20.312 1 90.62 940 VAL B N 1
ATOM 15921 C CA . VAL B 1 940 ? -17.766 -41.781 -20.141 1 90.62 940 VAL B CA 1
ATOM 15922 C C . VAL B 1 940 ? -17.188 -42.219 -21.484 1 90.62 940 VAL B C 1
ATOM 15924 O O . VAL B 1 940 ? -17.844 -42.125 -22.516 1 90.62 940 VAL B O 1
ATOM 15927 N N . ALA B 1 941 ? -15.93 -42.594 -21.484 1 92.25 941 ALA B N 1
ATOM 15928 C CA . ALA B 1 941 ? -15.266 -43.312 -22.578 1 92.25 941 ALA B CA 1
ATOM 15929 C C . ALA B 1 941 ? -14.508 -44.531 -22.062 1 92.25 941 ALA B C 1
ATOM 15931 O O . ALA B 1 941 ? -13.898 -44.5 -21 1 92.25 941 ALA B O 1
ATOM 15932 N N . LEU B 1 942 ? -14.617 -45.625 -22.734 1 94.31 942 LEU B N 1
ATOM 15933 C CA . LEU B 1 942 ? -14.047 -46.875 -22.266 1 94.31 942 LEU B CA 1
ATOM 15934 C C . LEU B 1 942 ? -12.953 -47.375 -23.219 1 94.31 942 LEU B C 1
ATOM 15936 O O . LEU B 1 942 ? -13.227 -47.688 -24.375 1 94.31 942 LEU B O 1
ATOM 15940 N N . PRO B 1 943 ? -11.766 -47.5 -22.75 1 94.12 943 PRO B N 1
ATOM 15941 C CA . PRO B 1 943 ? -10.672 -47.969 -23.594 1 94.12 943 PRO B CA 1
ATOM 15942 C C . PRO B 1 943 ? -10.656 -49.5 -23.719 1 94.12 943 PRO B C 1
ATOM 15944 O O . PRO B 1 943 ? -11.008 -50.219 -22.766 1 94.12 943 PRO B O 1
ATOM 15947 N N . ARG B 1 944 ? -10.289 -50.062 -24.859 1 96.25 944 ARG B N 1
ATOM 15948 C CA . ARG B 1 944 ? -9.977 -51.469 -25.125 1 96.25 944 ARG B CA 1
ATOM 15949 C C . ARG B 1 944 ? -8.711 -51.594 -25.953 1 96.25 944 ARG B C 1
ATOM 15951 O O . ARG B 1 944 ? -8.328 -50.656 -26.672 1 96.25 944 ARG B O 1
ATOM 15958 N N . VAL B 1 945 ? -8.023 -52.688 -25.797 1 95.94 945 VAL B N 1
ATOM 15959 C CA . VAL B 1 945 ? -6.863 -52.969 -26.641 1 95.94 945 VAL B CA 1
ATOM 15960 C C . VAL B 1 945 ? -7.152 -54.156 -27.531 1 95.94 945 VAL B C 1
ATOM 15962 O O . VAL B 1 945 ? -7.672 -55.188 -27.078 1 95.94 945 VAL B O 1
ATOM 15965 N N . ALA B 1 946 ? -6.824 -54 -28.812 1 96 946 ALA B N 1
ATOM 15966 C CA . ALA B 1 946 ? -7.051 -55.094 -29.766 1 96 946 ALA B CA 1
ATOM 15967 C C . ALA B 1 946 ? -6.02 -56.219 -29.594 1 96 946 ALA B C 1
ATOM 15969 O O . ALA B 1 946 ? -4.816 -55.969 -29.75 1 96 946 ALA B O 1
ATOM 15970 N N . ALA B 1 947 ? -6.445 -57.406 -29.281 1 95.06 947 ALA B N 1
ATOM 15971 C CA . ALA B 1 947 ? -5.551 -58.531 -29.109 1 95.06 947 ALA B CA 1
ATOM 15972 C C . ALA B 1 947 ? -5.102 -59.094 -30.469 1 95.06 947 ALA B C 1
ATOM 15974 O O . ALA B 1 947 ? -4.066 -59.75 -30.562 1 95.06 947 ALA B O 1
ATOM 15975 N N . GLN B 1 948 ? -5.922 -58.875 -31.531 1 94.88 948 GLN B N 1
ATOM 15976 C CA . GLN B 1 948 ? -5.629 -59.25 -32.906 1 94.88 948 GLN B CA 1
ATOM 15977 C C . GLN B 1 948 ? -6.066 -58.188 -33.906 1 94.88 948 GLN B C 1
ATOM 15979 O O . GLN B 1 948 ? -6.938 -57.375 -33.594 1 94.88 948 GLN B O 1
ATOM 15984 N N . PRO B 1 949 ? -5.402 -58.188 -35.062 1 95.19 949 PRO B N 1
ATOM 15985 C CA . PRO B 1 949 ? -5.859 -57.219 -36.094 1 95.19 949 PRO B CA 1
ATOM 15986 C C . PRO B 1 949 ? -7.328 -57.406 -36.438 1 95.19 949 PRO B C 1
ATOM 15988 O O . PRO B 1 949 ? -7.797 -58.531 -36.562 1 95.19 949 PRO B O 1
ATOM 15991 N N . THR B 1 950 ? -8.016 -56.344 -36.5 1 95.19 950 THR B N 1
ATOM 15992 C CA . THR B 1 950 ? -9.438 -56.438 -36.812 1 95.19 950 THR B CA 1
ATOM 15993 C C . THR B 1 950 ? -9.906 -55.156 -37.531 1 95.19 950 THR B C 1
ATOM 15995 O O . THR B 1 950 ? -9.164 -54.188 -37.625 1 95.19 950 THR B O 1
ATOM 15998 N N . VAL B 1 951 ? -11.039 -55.219 -38.156 1 95.62 951 VAL B N 1
ATOM 15999 C CA . VAL B 1 951 ? -11.672 -54.094 -38.812 1 95.62 951 VAL B CA 1
ATOM 16000 C C . VAL B 1 951 ? -13.008 -53.781 -38.156 1 95.62 951 VAL B C 1
ATOM 16002 O O . VAL B 1 951 ? -13.805 -54.688 -37.875 1 95.62 951 VAL B O 1
ATOM 16005 N N . VAL B 1 952 ? -13.172 -52.531 -37.75 1 94.81 952 VAL B N 1
ATOM 16006 C CA . VAL B 1 952 ? -14.398 -52.094 -37.094 1 94.81 952 VAL B CA 1
ATOM 16007 C C . VAL B 1 952 ? -15.102 -51.062 -37.969 1 94.81 952 VAL B C 1
ATOM 16009 O O . VAL B 1 952 ? -14.461 -50.156 -38.531 1 94.81 952 VAL B O 1
ATOM 16012 N N . GLU B 1 953 ? -16.391 -51.219 -38.219 1 93.75 953 GLU B N 1
ATOM 16013 C CA . GLU B 1 953 ? -17.188 -50.219 -38.938 1 93.75 953 GLU B CA 1
ATOM 16014 C C . GLU B 1 953 ? -17.797 -49.219 -37.969 1 93.75 953 GLU B C 1
ATOM 16016 O O . GLU B 1 953 ? -18.547 -49.594 -37.062 1 93.75 953 GLU B O 1
ATOM 16021 N N . ASP B 1 954 ? -17.422 -47.938 -38.062 1 95 954 ASP B N 1
ATOM 16022 C CA . ASP B 1 954 ? -17.906 -46.844 -37.219 1 95 954 ASP B CA 1
ATOM 16023 C C . ASP B 1 954 ? -18.5 -45.719 -38.062 1 95 954 ASP B C 1
ATOM 16025 O O . ASP B 1 954 ? -17.781 -45.031 -38.781 1 95 954 ASP B O 1
ATOM 16029 N N . ASN B 1 955 ? -19.766 -45.5 -37.969 1 92.44 955 ASN B N 1
ATOM 16030 C CA . ASN B 1 955 ? -20.5 -44.469 -38.719 1 92.44 955 ASN B CA 1
ATOM 16031 C C . ASN B 1 955 ? -20.25 -44.625 -40.219 1 92.44 955 ASN B C 1
ATOM 16033 O O . ASN B 1 955 ? -19.969 -43.625 -40.906 1 92.44 955 ASN B O 1
ATOM 16037 N N . GLY B 1 956 ? -20.141 -45.781 -40.75 1 88.38 956 GLY B N 1
ATOM 16038 C CA . GLY B 1 956 ? -20.016 -46.031 -42.188 1 88.38 956 GLY B CA 1
ATOM 16039 C C . GLY B 1 956 ? -18.562 -46.094 -42.625 1 88.38 956 GLY B C 1
ATOM 16040 O O . GLY B 1 956 ? -18.297 -46.406 -43.781 1 88.38 956 GLY B O 1
ATOM 16041 N N . GLU B 1 957 ? -17.688 -45.844 -41.781 1 93.12 957 GLU B N 1
ATOM 16042 C CA . GLU B 1 957 ? -16.266 -45.875 -42.125 1 93.12 957 GLU B CA 1
ATOM 16043 C C . GLU B 1 957 ? -15.602 -47.125 -41.562 1 93.12 957 GLU B C 1
ATOM 16045 O O . GLU B 1 957 ? -15.852 -47.5 -40.406 1 93.12 957 GLU B O 1
ATOM 16050 N N . LYS B 1 958 ? -14.812 -47.781 -42.344 1 94.5 958 LYS B N 1
ATOM 16051 C CA . LYS B 1 958 ? -14.07 -48.969 -41.906 1 94.5 958 LYS B CA 1
ATOM 16052 C C . LYS B 1 958 ? -12.711 -48.562 -41.344 1 94.5 958 LYS B C 1
ATOM 16054 O O . LYS B 1 958 ? -11.891 -47.969 -42.031 1 94.5 958 LYS B O 1
ATOM 16059 N N . LEU B 1 959 ? -12.531 -48.844 -40.094 1 95 959 LEU B N 1
ATOM 16060 C CA . LEU B 1 959 ? -11.281 -48.531 -39.406 1 95 959 LEU B CA 1
ATOM 16061 C C . LEU B 1 959 ? -10.453 -49.812 -39.219 1 95 959 LEU B C 1
ATOM 16063 O O . LEU B 1 959 ? -10.93 -50.781 -38.625 1 95 959 LEU B O 1
ATOM 16067 N N . THR B 1 960 ? -9.242 -49.781 -39.719 1 94.88 960 THR B N 1
ATOM 16068 C CA . THR B 1 960 ? -8.328 -50.906 -39.469 1 94.88 960 THR B CA 1
ATOM 16069 C C . THR B 1 960 ? -7.559 -50.719 -38.156 1 94.88 960 THR B C 1
ATOM 16071 O O . THR B 1 960 ? -6.871 -49.719 -38 1 94.88 960 THR B O 1
ATOM 16074 N N . ILE B 1 961 ? -7.777 -51.656 -37.25 1 95.25 961 ILE B N 1
ATOM 16075 C CA . ILE B 1 961 ? -7.133 -51.594 -35.938 1 95.25 961 ILE B CA 1
ATOM 16076 C C . ILE B 1 961 ? -6.051 -52.688 -35.875 1 95.25 961 ILE B C 1
ATOM 16078 O O . ILE B 1 961 ? -6.32 -53.875 -36.125 1 95.25 961 ILE B O 1
ATOM 16082 N N . LYS B 1 962 ? -4.84 -52.344 -35.531 1 93.94 962 LYS B N 1
ATOM 16083 C CA . LYS B 1 962 ? -3.729 -53.281 -35.406 1 93.94 962 LYS B CA 1
ATOM 16084 C C . LYS B 1 962 ? -3.715 -53.906 -34.031 1 93.94 962 LYS B C 1
ATOM 16086 O O . LYS B 1 962 ? -4.32 -53.406 -33.094 1 93.94 962 LYS B O 1
ATOM 16091 N N . ALA B 1 963 ? -3.016 -55.125 -34.031 1 93.12 963 ALA B N 1
ATOM 16092 C CA . ALA B 1 963 ? -2.832 -55.75 -32.719 1 93.12 963 ALA B CA 1
ATOM 16093 C C . ALA B 1 963 ? -2.066 -54.844 -31.766 1 93.12 963 ALA B C 1
ATOM 16095 O O . ALA B 1 963 ? -1.075 -54.219 -32.156 1 93.12 963 ALA B O 1
ATOM 16096 N N . GLY B 1 964 ? -2.646 -54.719 -30.625 1 91.62 964 GLY B N 1
ATOM 16097 C CA . GLY B 1 964 ? -1.986 -53.875 -29.625 1 91.62 964 GLY B CA 1
ATOM 16098 C C . GLY B 1 964 ? -2.453 -52.438 -29.625 1 91.62 964 GLY B C 1
ATOM 16099 O O . GLY B 1 964 ? -2.16 -51.688 -28.688 1 91.62 964 GLY B O 1
ATOM 16100 N N . GLN B 1 965 ? -3.242 -52.156 -30.531 1 93.56 965 GLN B N 1
ATOM 16101 C CA . GLN B 1 965 ? -3.738 -50.781 -30.625 1 93.56 965 GLN B CA 1
ATOM 16102 C C . GLN B 1 965 ? -4.914 -50.562 -29.672 1 93.56 965 GLN B C 1
ATOM 16104 O O . GLN B 1 965 ? -5.77 -51.438 -29.516 1 93.56 965 GLN B O 1
ATOM 16109 N N . VAL B 1 966 ? -4.906 -49.375 -29.047 1 93.44 966 VAL B N 1
ATOM 16110 C CA . VAL B 1 966 ? -5.961 -49.031 -28.109 1 93.44 966 VAL B CA 1
ATOM 16111 C C . VAL B 1 966 ? -7.102 -48.312 -28.828 1 93.44 966 VAL B C 1
ATOM 16113 O O . VAL B 1 966 ? -6.859 -47.469 -29.688 1 93.44 966 VAL B O 1
ATOM 16116 N N . VAL B 1 967 ? -8.312 -48.75 -28.641 1 95.19 967 VAL B N 1
ATOM 16117 C CA . VAL B 1 967 ? -9.516 -48.062 -29.109 1 95.19 967 VAL B CA 1
ATOM 16118 C C . VAL B 1 967 ? -10.281 -47.469 -27.922 1 95.19 967 VAL B C 1
ATOM 16120 O O . VAL B 1 967 ? -10.305 -48.062 -26.844 1 95.19 967 VAL B O 1
ATOM 16123 N N . MET B 1 968 ? -10.812 -46.25 -28.094 1 94.88 968 MET B N 1
ATOM 16124 C CA . MET B 1 968 ? -11.617 -45.625 -27.062 1 94.88 968 MET B CA 1
ATOM 16125 C C . MET B 1 968 ? -13.086 -45.562 -27.484 1 94.88 968 MET B C 1
ATOM 16127 O O . MET B 1 968 ? -13.469 -44.75 -28.312 1 94.88 968 MET B O 1
ATOM 16131 N N . CYS B 1 969 ? -13.891 -46.375 -26.891 1 95.69 969 CYS B N 1
ATOM 16132 C CA . CYS B 1 969 ? -15.328 -46.281 -27.141 1 95.69 969 CYS B CA 1
ATOM 16133 C C . CYS B 1 969 ? -15.93 -45.062 -26.484 1 95.69 969 CYS B C 1
ATOM 16135 O O . CYS B 1 969 ? -16.156 -45.031 -25.281 1 95.69 969 CYS B O 1
ATOM 16137 N N . ASN B 1 970 ? -16.266 -44.094 -27.281 1 95.06 970 ASN B N 1
ATOM 16138 C CA . ASN B 1 970 ? -16.828 -42.844 -26.828 1 95.06 970 ASN B CA 1
ATOM 16139 C C . ASN B 1 970 ? -18.328 -42.938 -26.562 1 95.06 970 ASN B C 1
ATOM 16141 O O . ASN B 1 970 ? -19.141 -42.719 -27.469 1 95.06 970 ASN B O 1
ATOM 16145 N N . LEU B 1 971 ? -18.672 -43.125 -25.359 1 94.25 971 LEU B N 1
ATOM 16146 C CA . LEU B 1 971 ? -20.062 -43.344 -25 1 94.25 971 LEU B CA 1
ATOM 16147 C C . LEU B 1 971 ? -20.828 -42 -24.969 1 94.25 971 LEU B C 1
ATOM 16149 O O . LEU B 1 971 ? -22.062 -42 -25 1 94.25 971 LEU B O 1
ATOM 16153 N N . VAL B 1 972 ? -20.109 -40.875 -24.922 1 92.81 972 VAL B N 1
ATOM 16154 C CA . VAL B 1 972 ? -20.766 -39.562 -25.031 1 92.81 972 VAL B CA 1
ATOM 16155 C C . VAL B 1 972 ? -21.453 -39.438 -26.391 1 92.81 972 VAL B C 1
ATOM 16157 O O . VAL B 1 972 ? -22.625 -39.094 -26.469 1 92.81 972 VAL B O 1
ATOM 16160 N N . SER B 1 973 ? -20.656 -39.75 -27.406 1 93 973 SER B N 1
ATOM 16161 C CA . SER B 1 973 ? -21.188 -39.688 -28.766 1 93 973 SER B CA 1
ATOM 16162 C C . SER B 1 973 ? -22.188 -40.812 -29.016 1 93 973 SER B C 1
ATOM 16164 O O . SER B 1 973 ? -23.203 -40.625 -29.672 1 93 973 SER B O 1
ATOM 16166 N N . ALA B 1 974 ? -21.906 -41.938 -28.469 1 94.12 974 ALA B N 1
ATOM 16167 C CA . ALA B 1 974 ? -22.766 -43.094 -28.672 1 94.12 974 ALA B CA 1
ATOM 16168 C C . ALA B 1 974 ? -24.156 -42.875 -28.078 1 94.12 974 ALA B C 1
ATOM 16170 O O . ALA B 1 974 ? -25.172 -43.25 -28.672 1 94.12 974 ALA B O 1
ATOM 16171 N N . CYS B 1 975 ? -24.203 -42.219 -26.953 1 93.31 975 CYS B N 1
ATOM 16172 C CA . CYS B 1 975 ? -25.453 -41.938 -26.25 1 93.31 975 CYS B CA 1
ATOM 16173 C C . CYS B 1 975 ? -26.266 -40.875 -26.953 1 93.31 975 CYS B C 1
ATOM 16175 O O . CYS B 1 975 ? -27.453 -40.688 -26.688 1 93.31 975 CYS B O 1
ATOM 16177 N N . MET B 1 976 ? -25.641 -40.188 -27.844 1 93.56 976 MET B N 1
ATOM 16178 C CA . MET B 1 976 ? -26.312 -39.125 -28.609 1 93.56 976 MET B CA 1
ATOM 16179 C C . MET B 1 976 ? -26.516 -39.531 -30.062 1 93.56 976 MET B C 1
ATOM 16181 O O . MET B 1 976 ? -26.891 -38.719 -30.891 1 93.56 976 MET B O 1
ATOM 16185 N N . ASP B 1 977 ? -26.188 -40.812 -30.391 1 94.56 977 ASP B N 1
ATOM 16186 C CA . ASP B 1 977 ? -26.312 -41.344 -31.734 1 94.56 977 ASP B CA 1
ATOM 16187 C C . ASP B 1 977 ? -27.781 -41.438 -32.156 1 94.56 977 ASP B C 1
ATOM 16189 O O . ASP B 1 977 ? -28.547 -42.188 -31.562 1 94.56 977 ASP B O 1
ATOM 16193 N N . PRO B 1 978 ? -28.219 -40.719 -33.125 1 94.69 978 PRO B N 1
ATOM 16194 C CA . PRO B 1 978 ? -29.625 -40.688 -33.5 1 94.69 978 PRO B CA 1
ATOM 16195 C C . PRO B 1 978 ? -30.109 -42.031 -34.031 1 94.69 978 PRO B C 1
ATOM 16197 O O . PRO B 1 978 ? -31.312 -42.312 -34.031 1 94.69 978 PRO B O 1
ATOM 16200 N N . THR B 1 979 ? -29.25 -42.875 -34.5 1 94 979 THR B N 1
ATOM 16201 C CA . THR B 1 979 ? -29.641 -44.188 -34.969 1 94 979 THR B CA 1
ATOM 16202 C C . THR B 1 979 ? -30.141 -45.062 -33.812 1 94 979 THR B C 1
ATOM 16204 O O . THR B 1 979 ? -31.094 -45.812 -33.969 1 94 979 THR B O 1
ATOM 16207 N N . ALA B 1 980 ? -29.516 -44.938 -32.75 1 94.19 980 ALA B N 1
ATOM 16208 C CA . ALA B 1 980 ? -29.906 -45.688 -31.562 1 94.19 980 ALA B CA 1
ATOM 16209 C C . ALA B 1 980 ? -30.953 -44.938 -30.734 1 94.19 980 ALA B C 1
ATOM 16211 O O . ALA B 1 980 ? -31.859 -45.531 -30.172 1 94.19 980 ALA B O 1
ATOM 16212 N N . PHE B 1 981 ? -30.75 -43.625 -30.703 1 95.44 981 PHE B N 1
ATOM 16213 C CA . PHE B 1 981 ? -31.641 -42.75 -29.938 1 95.44 981 PHE B CA 1
ATOM 16214 C C . PHE B 1 981 ? -32.281 -41.688 -30.844 1 95.44 981 PHE B C 1
ATOM 16216 O O . PHE B 1 981 ? -31.75 -40.594 -30.953 1 95.44 981 PHE B O 1
ATOM 16223 N N . PRO B 1 982 ? -33.438 -42.031 -31.391 1 94.38 982 PRO B N 1
ATOM 16224 C CA . PRO B 1 982 ? -34.094 -40.969 -32.156 1 94.38 982 PRO B CA 1
ATOM 16225 C C . PRO B 1 982 ? -34.375 -39.719 -31.344 1 94.38 982 PRO B C 1
ATOM 16227 O O . PRO B 1 982 ? -34.844 -39.812 -30.203 1 94.38 982 PRO B O 1
ATOM 16230 N N . ASP B 1 983 ? -34.094 -38.531 -31.812 1 94.44 983 ASP B N 1
ATOM 16231 C CA . ASP B 1 983 ? -34.156 -37.25 -31.109 1 94.44 983 ASP B CA 1
ATOM 16232 C C . ASP B 1 983 ? -33.312 -37.281 -29.828 1 94.44 983 ASP B C 1
ATOM 16234 O O . ASP B 1 983 ? -33.812 -37.031 -28.734 1 94.44 983 ASP B O 1
ATOM 16238 N N . PRO B 1 984 ? -32.062 -37.469 -30.04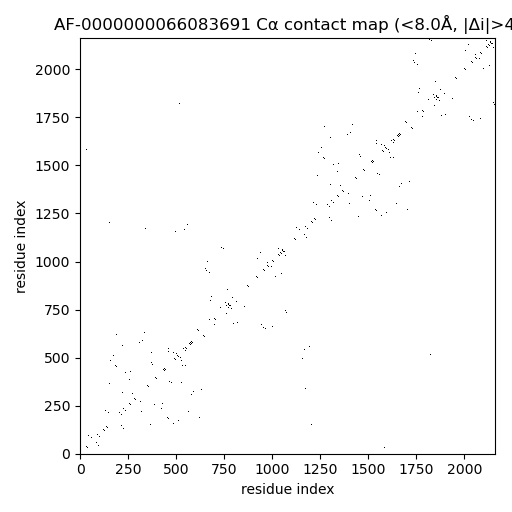7 1 94.62 984 PRO B N 1
ATOM 16239 C CA . PRO B 1 984 ? -31.203 -37.719 -28.891 1 94.62 984 PRO B CA 1
ATOM 16240 C C . PRO B 1 984 ? -31.141 -36.562 -27.938 1 94.62 984 PRO B C 1
ATOM 16242 O O . PRO B 1 984 ? -30.797 -36.719 -26.766 1 94.62 984 PRO B O 1
ATOM 16245 N N . GLU B 1 985 ? -31.516 -35.281 -28.312 1 94.06 985 GLU B N 1
ATOM 16246 C CA . GLU B 1 985 ? -31.406 -34.094 -27.453 1 94.06 985 GLU B CA 1
ATOM 16247 C C . GLU B 1 985 ? -32.656 -33.938 -26.578 1 94.06 985 GLU B C 1
ATOM 16249 O O . GLU B 1 985 ? -32.625 -33.188 -25.625 1 94.06 985 GLU B O 1
ATOM 16254 N N . LYS B 1 986 ? -33.594 -34.688 -26.859 1 95.12 986 LYS B N 1
ATOM 16255 C CA . LYS B 1 986 ? -34.844 -34.562 -26.125 1 95.12 986 LYS B CA 1
ATOM 16256 C C . LYS B 1 986 ? -35 -35.688 -25.109 1 95.12 986 LYS B C 1
ATOM 16258 O O . LYS B 1 986 ? -34.5 -36.812 -25.312 1 95.12 986 LYS B O 1
ATOM 16263 N N . VAL B 1 987 ? -35.688 -35.375 -24 1 96.44 987 VAL B N 1
ATOM 16264 C CA . VAL B 1 987 ? -36.031 -36.344 -23 1 96.44 987 VAL B CA 1
ATOM 16265 C C . VAL B 1 987 ? -37.25 -37.156 -23.469 1 96.44 987 VAL B C 1
ATOM 16267 O O . VAL B 1 987 ? -38.312 -36.594 -23.75 1 96.44 987 VAL B O 1
ATOM 16270 N N . LYS B 1 988 ? -37.031 -38.469 -23.672 1 96.19 988 LYS B N 1
ATOM 16271 C CA . LYS B 1 988 ? -38.125 -39.406 -24.016 1 96.19 988 LYS B CA 1
ATOM 16272 C C . LYS B 1 988 ? -38.188 -40.562 -23.016 1 96.19 988 LYS B C 1
ATOM 16274 O O . LYS B 1 988 ? -37.188 -41.281 -22.812 1 96.19 988 LYS B O 1
ATOM 16279 N N . LEU B 1 989 ? -39.344 -40.781 -22.406 1 96.31 989 LEU B N 1
ATOM 16280 C CA . LEU B 1 989 ? -39.469 -41.688 -21.266 1 96.31 989 LEU B CA 1
ATOM 16281 C C . LEU B 1 989 ? -39.844 -43.094 -21.719 1 96.31 989 LEU B C 1
ATOM 16283 O O . LEU B 1 989 ? -39.938 -44 -20.906 1 96.31 989 LEU B O 1
ATOM 16287 N N . ASP B 1 990 ? -40.031 -43.312 -22.984 1 94.44 990 ASP B N 1
ATOM 16288 C CA . ASP B 1 990 ? -40.5 -44.594 -23.469 1 94.44 990 ASP B CA 1
ATOM 16289 C C . ASP B 1 990 ? -39.406 -45.344 -24.234 1 94.44 990 ASP B C 1
ATOM 16291 O O . ASP B 1 990 ? -39.688 -46.281 -24.953 1 94.44 990 ASP B O 1
ATOM 16295 N N . ARG B 1 991 ? -38.188 -44.938 -24.109 1 95.44 991 ARG B N 1
ATOM 16296 C CA . ARG B 1 991 ? -37.094 -45.594 -24.828 1 95.44 991 ARG B CA 1
ATOM 16297 C C . ARG B 1 991 ? -36.812 -46.969 -24.266 1 95.44 991 ARG B C 1
ATOM 16299 O O . ARG B 1 991 ? -37.094 -47.25 -23.109 1 95.44 991 ARG B O 1
ATOM 16306 N N . ASP B 1 992 ? -36.219 -47.812 -25.109 1 94.06 992 ASP B N 1
ATOM 16307 C CA . ASP B 1 992 ? -35.75 -49.125 -24.672 1 94.06 992 ASP B CA 1
ATOM 16308 C C . ASP B 1 992 ? -34.594 -49 -23.688 1 94.06 992 ASP B C 1
ATOM 16310 O O . ASP B 1 992 ? -33.531 -48.438 -24.031 1 94.06 992 ASP B O 1
ATOM 16314 N N . MET B 1 993 ? -34.719 -49.531 -22.531 1 92.44 993 MET B N 1
ATOM 16315 C CA . MET B 1 993 ? -33.75 -49.406 -21.438 1 92.44 993 MET B CA 1
ATOM 16316 C C . MET B 1 993 ? -32.469 -50.125 -21.766 1 92.44 993 MET B C 1
ATOM 16318 O O . MET B 1 993 ? -31.422 -49.844 -21.172 1 92.44 993 MET B O 1
ATOM 16322 N N . ASN B 1 994 ? -32.5 -51.031 -22.688 1 89.94 994 ASN B N 1
ATOM 16323 C CA . ASN B 1 994 ? -31.312 -51.812 -23.016 1 89.94 994 ASN B CA 1
ATOM 16324 C C . ASN B 1 994 ? -30.328 -51.031 -23.891 1 89.94 994 ASN B C 1
ATOM 16326 O O . ASN B 1 994 ? -29.188 -51.438 -24.062 1 89.94 994 ASN B O 1
ATOM 16330 N N . LEU B 1 995 ? -30.734 -49.938 -24.328 1 91.56 995 LEU B N 1
ATOM 16331 C CA . LEU B 1 995 ? -29.906 -49.125 -25.219 1 91.56 995 LEU B CA 1
ATOM 16332 C C . LEU B 1 995 ? -28.938 -48.25 -24.438 1 91.56 995 LEU B C 1
ATOM 16334 O O . LEU B 1 995 ? -27.922 -47.781 -24.984 1 91.56 995 LEU B O 1
ATOM 16338 N N . TYR B 1 996 ? -29.297 -48 -23.219 1 92.94 996 TYR B N 1
ATOM 16339 C CA . TYR B 1 996 ? -28.484 -47.094 -22.406 1 92.94 996 TYR B CA 1
ATOM 16340 C C . TYR B 1 996 ? -27.141 -47.719 -22.078 1 92.94 996 TYR B C 1
ATOM 16342 O O . TYR B 1 996 ? -27.078 -48.781 -21.453 1 92.94 996 TYR B O 1
ATOM 16350 N N . ALA B 1 997 ? -26.016 -47.094 -22.531 1 90 997 ALA B N 1
ATOM 16351 C CA . ALA B 1 997 ? -24.688 -47.688 -22.453 1 90 997 ALA B CA 1
ATOM 16352 C C . ALA B 1 997 ? -23.781 -46.938 -21.484 1 90 997 ALA B C 1
ATOM 16354 O O . ALA B 1 997 ? -22.641 -47.344 -21.266 1 90 997 ALA B O 1
ATOM 16355 N N . HIS B 1 998 ? -24.25 -45.875 -20.859 1 87.31 998 HIS B N 1
ATOM 16356 C CA . HIS B 1 998 ? -23.375 -45.031 -20.047 1 87.31 998 HIS B CA 1
ATOM 16357 C C . HIS B 1 998 ? -22.953 -45.781 -18.781 1 87.31 998 HIS B C 1
ATOM 16359 O O . HIS B 1 998 ? -22.078 -45.281 -18.047 1 87.31 998 HIS B O 1
ATOM 16365 N N . PHE B 1 999 ? -23.438 -46.969 -18.453 1 89.44 999 PHE B N 1
ATOM 16366 C CA . PHE B 1 999 ? -22.969 -47.844 -17.375 1 89.44 999 PHE B CA 1
ATOM 16367 C C . PHE B 1 999 ? -22.094 -48.969 -17.906 1 89.44 999 PHE B C 1
ATOM 16369 O O . PHE B 1 999 ? -21.812 -49.938 -17.203 1 89.44 999 PHE B O 1
ATOM 16376 N N . GLY B 1 1000 ? -21.719 -48.906 -19.125 1 88.75 1000 GLY B N 1
ATOM 16377 C CA . GLY B 1 1000 ? -20.953 -49.938 -19.766 1 88.75 1000 GLY B CA 1
ATOM 16378 C C . GLY B 1 1000 ? -21.828 -50.969 -20.484 1 88.75 1000 GLY B C 1
ATOM 16379 O O . GLY B 1 1000 ? -23.047 -50.906 -20.406 1 88.75 1000 GLY B O 1
ATOM 16380 N N . PHE B 1 1001 ? -21.141 -51.844 -21.125 1 90.94 1001 PHE B N 1
ATOM 16381 C CA . PHE B 1 1001 ? -21.828 -52.875 -21.922 1 90.94 1001 PHE B CA 1
ATOM 16382 C C . PHE B 1 1001 ? -21 -54.156 -22 1 90.94 1001 PHE B C 1
ATOM 16384 O O . PHE B 1 1001 ? -19.766 -54.094 -21.859 1 90.94 1001 PHE B O 1
ATOM 16391 N N . GLY B 1 1002 ? -21.719 -55.281 -22.172 1 90.75 1002 GLY B N 1
ATOM 16392 C CA . GLY B 1 1002 ? -21.031 -56.531 -22.344 1 90.75 1002 GLY B CA 1
ATOM 16393 C C . GLY B 1 1002 ? -20.547 -57.125 -21.031 1 90.75 1002 GLY B C 1
ATOM 16394 O O . GLY B 1 1002 ? -21.172 -56.938 -19.984 1 90.75 1002 GLY B O 1
ATOM 16395 N N . PRO B 1 1003 ? -19.5 -57.844 -21.109 1 91.81 1003 PRO B N 1
ATOM 16396 C CA . PRO B 1 1003 ? -19.016 -58.562 -19.922 1 91.81 1003 PRO B CA 1
ATOM 16397 C C . PRO B 1 1003 ? -18.562 -57.656 -18.812 1 91.81 1003 PRO B C 1
ATOM 16399 O O . PRO B 1 1003 ? -18.5 -58.062 -17.641 1 91.81 1003 PRO B O 1
ATOM 16402 N N . HIS B 1 1004 ? -18.219 -56.469 -19.172 1 93.12 1004 HIS B N 1
ATOM 16403 C CA . HIS B 1 1004 ? -17.703 -55.531 -18.156 1 93.12 1004 HIS B CA 1
ATOM 16404 C C . HIS B 1 1004 ? -18.703 -54.438 -17.859 1 93.12 1004 HIS B C 1
ATOM 16406 O O . HIS B 1 1004 ? -18.328 -53.344 -17.438 1 93.12 1004 HIS B O 1
ATOM 16412 N N . LYS B 1 1005 ? -19.953 -54.719 -18.203 1 92.88 1005 LYS B N 1
ATOM 16413 C CA . LYS B 1 1005 ? -21.031 -53.812 -17.766 1 92.88 1005 LYS B CA 1
ATOM 16414 C C . LYS B 1 1005 ? -20.984 -53.594 -16.25 1 92.88 1005 LYS B C 1
ATOM 16416 O O . LYS B 1 1005 ? -20.641 -54.531 -15.508 1 92.88 1005 LYS B O 1
ATOM 16421 N N . CYS B 1 1006 ? -21.312 -52.438 -15.812 1 91.81 1006 CYS B N 1
ATOM 16422 C CA . CYS B 1 1006 ? -21.234 -52.094 -14.391 1 91.81 1006 CYS B CA 1
ATOM 16423 C C . CYS B 1 1006 ? -21.984 -53.156 -13.562 1 91.81 1006 CYS B C 1
ATOM 16425 O O . CYS B 1 1006 ? -23.172 -53.375 -13.781 1 91.81 1006 CYS B O 1
ATOM 16427 N N . LEU B 1 1007 ? -21.297 -53.688 -12.625 1 90.88 1007 LEU B N 1
ATOM 16428 C CA . LEU B 1 1007 ? -21.891 -54.688 -11.742 1 90.88 1007 LEU B CA 1
ATOM 16429 C C . LEU B 1 1007 ? -23.016 -54.094 -10.93 1 90.88 1007 LEU B C 1
ATOM 16431 O O . LEU B 1 1007 ? -24.016 -54.781 -10.648 1 90.88 1007 LEU B O 1
ATOM 16435 N N . GLY B 1 1008 ? -22.875 -52.844 -10.578 1 90.44 1008 GLY B N 1
ATOM 16436 C CA . GLY B 1 1008 ? -23.844 -52.188 -9.719 1 90.44 1008 GLY B CA 1
ATOM 16437 C C . GLY B 1 1008 ? -24.891 -51.406 -10.5 1 90.44 1008 GLY B C 1
ATOM 16438 O O . GLY B 1 1008 ? -25.516 -50.5 -9.969 1 90.44 1008 GLY B O 1
ATOM 16439 N N . LEU B 1 1009 ? -25.109 -51.688 -11.758 1 92.88 1009 LEU B N 1
ATOM 16440 C CA . LEU B 1 1009 ? -26 -50.906 -12.617 1 92.88 1009 LEU B CA 1
ATOM 16441 C C . LEU B 1 1009 ? -27.391 -50.812 -11.984 1 92.88 1009 LEU B C 1
ATOM 16443 O O . LEU B 1 1009 ? -27.938 -49.719 -11.867 1 92.88 1009 LEU B O 1
ATOM 16447 N N . ASP B 1 1010 ? -27.984 -51.938 -11.523 1 91.94 1010 ASP B N 1
ATOM 16448 C CA . ASP B 1 1010 ? -29.344 -51.938 -10.969 1 91.94 1010 ASP B CA 1
ATOM 16449 C C . ASP B 1 1010 ? -29.375 -51.219 -9.625 1 91.94 1010 ASP B C 1
ATOM 16451 O O . ASP B 1 1010 ? -30.359 -50.531 -9.297 1 91.94 1010 ASP B O 1
ATOM 16455 N N . LEU B 1 1011 ? -28.312 -51.375 -8.867 1 92.19 1011 LEU B N 1
ATOM 16456 C CA . LEU B 1 1011 ? -28.203 -50.625 -7.621 1 92.19 1011 LEU B CA 1
ATOM 16457 C C . LEU B 1 1011 ? -28.156 -49.125 -7.883 1 92.19 1011 LEU B C 1
ATOM 16459 O O . LEU B 1 1011 ? -28.812 -48.344 -7.188 1 92.19 1011 LEU B O 1
ATOM 16463 N N . CYS B 1 1012 ? -27.391 -48.719 -8.93 1 93.44 1012 CYS B N 1
ATOM 16464 C CA . CYS B 1 1012 ? -27.234 -47.312 -9.281 1 93.44 1012 CYS B CA 1
ATOM 16465 C C . CYS B 1 1012 ? -28.531 -46.719 -9.812 1 93.44 1012 CYS B C 1
ATOM 16467 O O . CYS B 1 1012 ? -28.922 -45.625 -9.438 1 93.44 1012 CYS B O 1
ATOM 16469 N N . LYS B 1 1013 ? -29.156 -47.469 -10.656 1 94.44 1013 LYS B N 1
ATOM 16470 C CA . LYS B 1 1013 ? -30.438 -47 -11.203 1 94.44 1013 LYS B CA 1
ATOM 16471 C C . LYS B 1 1013 ? -31.453 -46.75 -10.086 1 94.44 1013 LYS B C 1
ATOM 16473 O O . LYS B 1 1013 ? -32.094 -45.688 -10.078 1 94.44 1013 LYS B O 1
ATOM 16478 N N . THR B 1 1014 ? -31.5 -47.688 -9.148 1 94.62 1014 THR B N 1
ATOM 16479 C CA . THR B 1 1014 ? -32.438 -47.594 -8.039 1 94.62 1014 THR B CA 1
ATOM 16480 C C . THR B 1 1014 ? -32.031 -46.438 -7.098 1 94.62 1014 THR B C 1
ATOM 16482 O O . THR B 1 1014 ? -32.844 -45.594 -6.746 1 94.62 1014 THR B O 1
ATOM 16485 N N . GLY B 1 1015 ? -30.797 -46.469 -6.734 1 95.94 1015 GLY B N 1
ATOM 16486 C CA . GLY B 1 1015 ? -30.312 -45.5 -5.766 1 95.94 1015 GLY B CA 1
ATOM 16487 C C . GLY B 1 1015 ? -30.359 -44.062 -6.277 1 95.94 1015 GLY B C 1
ATOM 16488 O O . GLY B 1 1015 ? -30.891 -43.188 -5.609 1 95.94 1015 GLY B O 1
ATOM 16489 N N . LEU B 1 1016 ? -29.844 -43.75 -7.445 1 97.12 1016 LEU B N 1
ATOM 16490 C CA . LEU B 1 1016 ? -29.719 -42.406 -7.969 1 97.12 1016 LEU B CA 1
ATOM 16491 C C . LEU B 1 1016 ? -31.078 -41.844 -8.375 1 97.12 1016 LEU B C 1
ATOM 16493 O O . LEU B 1 1016 ? -31.312 -40.625 -8.234 1 97.12 1016 LEU B O 1
ATOM 16497 N N . SER B 1 1017 ? -31.984 -42.688 -8.906 1 97.19 1017 SER B N 1
ATOM 16498 C CA . SER B 1 1017 ? -33.344 -42.219 -9.18 1 97.19 1017 SER B CA 1
ATOM 16499 C C . SER B 1 1017 ? -34.094 -41.875 -7.891 1 97.19 1017 SER B C 1
ATOM 16501 O O . SER B 1 1017 ? -34.906 -40.969 -7.867 1 97.19 1017 SER B O 1
ATOM 16503 N N . THR B 1 1018 ? -33.781 -42.625 -6.82 1 97.12 1018 THR B N 1
ATOM 16504 C CA . THR B 1 1018 ? -34.375 -42.312 -5.52 1 97.12 1018 THR B CA 1
ATOM 16505 C C . THR B 1 1018 ? -33.875 -40.938 -5.023 1 97.12 1018 THR B C 1
ATOM 16507 O O . THR B 1 1018 ? -34.625 -40.188 -4.438 1 97.12 1018 THR B O 1
ATOM 16510 N N . MET B 1 1019 ? -32.594 -40.656 -5.223 1 98.06 1019 MET B N 1
ATOM 16511 C CA . MET B 1 1019 ? -32.062 -39.344 -4.871 1 98.06 1019 MET B CA 1
ATOM 16512 C C . MET B 1 1019 ? -32.781 -38.25 -5.648 1 98.06 1019 MET B C 1
ATOM 16514 O O . MET B 1 1019 ? -33.125 -37.188 -5.09 1 98.06 1019 MET B O 1
ATOM 16518 N N . LEU B 1 1020 ? -33 -38.5 -6.961 1 97.75 1020 LEU B N 1
ATOM 16519 C CA . LEU B 1 1020 ? -33.75 -37.531 -7.777 1 97.75 1020 LEU B CA 1
ATOM 16520 C C . LEU B 1 1020 ? -35.156 -37.344 -7.238 1 97.75 1020 LEU B C 1
ATOM 16522 O O . LEU B 1 1020 ? -35.688 -36.219 -7.266 1 97.75 1020 LEU B O 1
ATOM 16526 N N . LYS B 1 1021 ? -35.812 -38.406 -6.781 1 97.44 1021 LYS B N 1
ATOM 16527 C CA . LYS B 1 1021 ? -37.125 -38.312 -6.188 1 97.44 1021 LYS B CA 1
ATOM 16528 C C . LYS B 1 1021 ? -37.125 -37.406 -4.957 1 97.44 1021 LYS B C 1
ATOM 16530 O O . LYS B 1 1021 ? -38.031 -36.562 -4.805 1 97.44 1021 LYS B O 1
ATOM 16535 N N . VAL B 1 1022 ? -36.125 -37.594 -4.094 1 97.12 1022 VAL B N 1
ATOM 16536 C CA . VAL B 1 1022 ? -36.031 -36.812 -2.877 1 97.12 1022 VAL B CA 1
ATOM 16537 C C . VAL B 1 1022 ? -35.875 -35.312 -3.236 1 97.12 1022 VAL B C 1
ATOM 16539 O O . VAL B 1 1022 ? -36.562 -34.469 -2.674 1 97.12 1022 VAL B O 1
ATOM 16542 N N . LEU B 1 1023 ? -35 -34.969 -4.16 1 97 1023 LEU B N 1
ATOM 16543 C CA . LEU B 1 1023 ? -34.781 -33.562 -4.57 1 97 1023 LEU B CA 1
ATOM 16544 C C . LEU B 1 1023 ? -36 -33.031 -5.324 1 97 1023 LEU B C 1
ATOM 16546 O O . LEU B 1 1023 ? -36.312 -31.844 -5.23 1 97 1023 LEU B O 1
ATOM 16550 N N . GLY B 1 1024 ? -36.594 -33.938 -6.117 1 96.06 1024 GLY B N 1
ATOM 16551 C CA . GLY B 1 1024 ? -37.781 -33.531 -6.887 1 96.06 1024 GLY B CA 1
ATOM 16552 C C . GLY B 1 1024 ? -38.938 -33.094 -6.02 1 96.06 1024 GLY B C 1
ATOM 16553 O O . GLY B 1 1024 ? -39.812 -32.406 -6.484 1 96.06 1024 GLY B O 1
ATOM 16554 N N . ARG B 1 1025 ? -38.938 -33.469 -4.762 1 95.75 1025 ARG B N 1
ATOM 16555 C CA . ARG B 1 1025 ? -40.031 -33.094 -3.836 1 95.75 1025 ARG B CA 1
ATOM 16556 C C . ARG B 1 1025 ? -39.875 -31.641 -3.395 1 95.75 1025 ARG B C 1
ATOM 16558 O O . ARG B 1 1025 ? -40.844 -31.047 -2.877 1 95.75 1025 ARG B O 1
ATOM 16565 N N . LEU B 1 1026 ? -38.688 -31.094 -3.555 1 96.06 1026 LEU B N 1
ATOM 16566 C CA . LEU B 1 1026 ? -38.438 -29.719 -3.119 1 96.06 1026 LEU B CA 1
ATOM 16567 C C . LEU B 1 1026 ? -39.125 -28.734 -4.059 1 96.06 1026 LEU B C 1
ATOM 16569 O O . LEU B 1 1026 ? -39.062 -28.891 -5.281 1 96.06 1026 LEU B O 1
ATOM 16573 N N . ASP B 1 1027 ? -39.688 -27.688 -3.535 1 95.44 1027 ASP B N 1
ATOM 16574 C CA . ASP B 1 1027 ? -40.438 -26.734 -4.332 1 95.44 1027 ASP B CA 1
ATOM 16575 C C . ASP B 1 1027 ? -39.531 -25.641 -4.887 1 95.44 1027 ASP B C 1
ATOM 16577 O O . ASP B 1 1027 ? -38.625 -25.141 -4.184 1 95.44 1027 ASP B O 1
ATOM 16581 N N . ASN B 1 1028 ? -39.781 -25.281 -6.121 1 95 1028 ASN B N 1
ATOM 16582 C CA . ASN B 1 1028 ? -39.031 -24.219 -6.816 1 95 1028 ASN B CA 1
ATOM 16583 C C . ASN B 1 1028 ? -37.531 -24.438 -6.758 1 95 1028 ASN B C 1
ATOM 16585 O O . ASN B 1 1028 ? -36.781 -23.547 -6.363 1 95 1028 ASN B O 1
ATOM 16589 N N . LEU B 1 1029 ? -37.188 -25.703 -7.035 1 96.12 1029 LEU B N 1
ATOM 16590 C CA . LEU B 1 1029 ? -35.781 -26.062 -7.102 1 96.12 1029 LEU B CA 1
ATOM 16591 C C . LEU B 1 1029 ? -35.062 -25.266 -8.188 1 96.12 1029 LEU B C 1
ATOM 16593 O O . LEU B 1 1029 ? -35.531 -25.203 -9.328 1 96.12 1029 LEU B O 1
ATOM 16597 N N . ARG B 1 1030 ? -33.938 -24.5 -7.828 1 96 1030 ARG B N 1
ATOM 16598 C CA . ARG B 1 1030 ? -33.219 -23.672 -8.773 1 96 1030 ARG B CA 1
ATOM 16599 C C . ARG B 1 1030 ? -31.75 -23.547 -8.391 1 96 1030 ARG B C 1
ATOM 16601 O O . ARG B 1 1030 ? -31.359 -23.906 -7.27 1 96 1030 ARG B O 1
ATOM 16608 N N . ARG B 1 1031 ? -30.938 -23.109 -9.32 1 95.56 1031 ARG B N 1
ATOM 16609 C CA . ARG B 1 1031 ? -29.531 -22.828 -9.062 1 95.56 1031 ARG B CA 1
ATOM 16610 C C . ARG B 1 1031 ? -29.359 -21.625 -8.141 1 95.56 1031 ARG B C 1
ATOM 16612 O O . ARG B 1 1031 ? -30.141 -20.672 -8.203 1 95.56 1031 ARG B O 1
ATOM 16619 N N . ALA B 1 1032 ? -28.312 -21.656 -7.238 1 93.56 1032 ALA B N 1
ATOM 16620 C CA . ALA B 1 1032 ? -27.922 -20.438 -6.535 1 93.56 1032 ALA B CA 1
ATOM 16621 C C . ALA B 1 1032 ? -27.469 -19.359 -7.52 1 93.56 1032 ALA B C 1
ATOM 16623 O O . ALA B 1 1032 ? -26.906 -19.672 -8.57 1 93.56 1032 ALA B O 1
ATOM 16624 N N . PRO B 1 1033 ? -27.688 -18.125 -7.188 1 90.5 1033 PRO B N 1
ATOM 16625 C CA . PRO B 1 1033 ? -27.281 -17.062 -8.109 1 90.5 1033 PRO B CA 1
ATOM 16626 C C . PRO B 1 1033 ? -25.766 -16.984 -8.281 1 90.5 1033 PRO B C 1
ATOM 16628 O O . PRO B 1 1033 ? -25.016 -17.266 -7.344 1 90.5 1033 PRO B O 1
ATOM 16631 N N . GLY B 1 1034 ? -25.391 -16.594 -9.5 1 86.56 1034 GLY B N 1
ATOM 16632 C CA . GLY B 1 1034 ? -23.969 -16.375 -9.773 1 86.56 1034 GLY B CA 1
ATOM 16633 C C . GLY B 1 1034 ? -23.234 -17.656 -10.109 1 86.56 1034 GLY B C 1
ATOM 16634 O O . GLY B 1 1034 ? -23.859 -18.688 -10.398 1 86.56 1034 GLY B O 1
ATOM 16635 N N . ALA B 1 1035 ? -21.922 -17.594 -10.008 1 88.5 1035 ALA B N 1
ATOM 16636 C CA . ALA B 1 1035 ? -21.047 -18.688 -10.422 1 88.5 1035 ALA B CA 1
ATOM 16637 C C . ALA B 1 1035 ? -21.141 -19.859 -9.445 1 88.5 1035 ALA B C 1
ATOM 16639 O O . ALA B 1 1035 ? -20.844 -21 -9.812 1 88.5 1035 ALA B O 1
ATOM 16640 N N . GLN B 1 1036 ? -21.609 -19.594 -8.227 1 90.94 1036 GLN B N 1
ATOM 16641 C CA . GLN B 1 1036 ? -21.688 -20.656 -7.234 1 90.94 1036 GLN B CA 1
ATOM 16642 C C . GLN B 1 1036 ? -22.766 -21.672 -7.59 1 90.94 1036 GLN B C 1
ATOM 16644 O O . GLN B 1 1036 ? -22.75 -22.812 -7.105 1 90.94 1036 GLN B O 1
ATOM 16649 N N . GLY B 1 1037 ? -23.734 -21.266 -8.422 1 93.12 1037 GLY B N 1
ATOM 16650 C CA . GLY B 1 1037 ? -24.797 -22.172 -8.828 1 93.12 1037 GLY B CA 1
ATOM 16651 C C . GLY B 1 1037 ? -24.469 -22.938 -10.109 1 93.12 1037 GLY B C 1
ATOM 16652 O O . GLY B 1 1037 ? -25.312 -23.703 -10.609 1 93.12 1037 GLY B O 1
ATOM 16653 N N . GLN B 1 1038 ? -23.281 -22.797 -10.602 1 92.38 1038 GLN B N 1
ATOM 16654 C CA . GLN B 1 1038 ? -22.891 -23.406 -11.867 1 92.38 1038 GLN B CA 1
ATOM 16655 C C . GLN B 1 1038 ? -21.703 -24.359 -11.695 1 92.38 1038 GLN B C 1
ATOM 16657 O O . GLN B 1 1038 ? -20.828 -24.109 -10.867 1 92.38 1038 GLN B O 1
ATOM 16662 N N . LEU B 1 1039 ? -21.766 -25.453 -12.453 1 93 1039 LEU B N 1
ATOM 16663 C CA . LEU B 1 1039 ? -20.578 -26.297 -12.539 1 93 1039 LEU B CA 1
ATOM 16664 C C . LEU B 1 1039 ? -19.531 -25.672 -13.477 1 93 1039 LEU B C 1
ATOM 16666 O O . LEU B 1 1039 ? -19.875 -25.188 -14.547 1 93 1039 LEU B O 1
ATOM 16670 N N . LYS B 1 1040 ? -18.359 -25.562 -12.992 1 92.88 1040 LYS B N 1
ATOM 16671 C CA . LYS B 1 1040 ? -17.281 -25.188 -13.906 1 92.88 1040 LYS B CA 1
ATOM 16672 C C . LYS B 1 1040 ? -16.875 -26.359 -14.781 1 92.88 1040 LYS B C 1
ATOM 16674 O O . LYS B 1 1040 ? -16.062 -27.203 -14.367 1 92.88 1040 LYS B O 1
ATOM 16679 N N . LYS B 1 1041 ? -17.391 -26.359 -15.961 1 92.06 1041 LYS B N 1
ATOM 16680 C CA . LYS B 1 1041 ? -17.25 -27.484 -16.891 1 92.06 1041 LYS B CA 1
ATOM 16681 C C . LYS B 1 1041 ? -16.578 -27.047 -18.172 1 92.06 1041 LYS B C 1
ATOM 16683 O O . LYS B 1 1041 ? -16.859 -25.969 -18.703 1 92.06 1041 LYS B O 1
ATOM 16688 N N . LEU B 1 1042 ? -15.617 -27.844 -18.609 1 92 1042 LEU B N 1
ATOM 16689 C CA . LEU B 1 1042 ? -14.953 -27.656 -19.891 1 92 1042 LEU B CA 1
ATOM 16690 C C . LEU B 1 1042 ? -15.125 -28.875 -20.781 1 92 1042 LEU B C 1
ATOM 16692 O O . LEU B 1 1042 ? -15.367 -29.984 -20.281 1 92 1042 LEU B O 1
ATOM 16696 N N . SER B 1 1043 ? -15.023 -28.703 -22.031 1 88.44 1043 SER B N 1
ATOM 16697 C CA . SER B 1 1043 ? -15.109 -29.812 -22.969 1 88.44 1043 SER B CA 1
ATOM 16698 C C . SER B 1 1043 ? -13.742 -30.453 -23.188 1 88.44 1043 SER B C 1
ATOM 16700 O O . SER B 1 1043 ? -12.781 -29.766 -23.547 1 88.44 1043 SER B O 1
ATOM 16702 N N . GLY B 1 1044 ? -13.711 -31.719 -22.891 1 85.81 1044 GLY B N 1
ATOM 16703 C CA . GLY B 1 1044 ? -12.492 -32.469 -23.188 1 85.81 1044 GLY B CA 1
ATOM 16704 C C . GLY B 1 1044 ? -12.523 -33.156 -24.531 1 85.81 1044 GLY B C 1
ATOM 16705 O O . GLY B 1 1044 ? -13.461 -32.969 -25.312 1 85.81 1044 GLY B O 1
ATOM 16706 N N . PRO B 1 1045 ? -11.492 -33.906 -24.812 1 83.25 1045 PRO B N 1
ATOM 16707 C CA . PRO B 1 1045 ? -11.477 -34.688 -26.062 1 83.25 1045 PRO B CA 1
ATOM 16708 C C . PRO B 1 1045 ? -12.672 -35.625 -26.188 1 83.25 1045 PRO B C 1
ATOM 16710 O O . PRO B 1 1045 ? -13.078 -36.25 -25.219 1 83.25 1045 PRO B O 1
ATOM 16713 N N . GLY B 1 1046 ? -13.266 -35.656 -27.359 1 84.62 1046 GLY B N 1
ATOM 16714 C CA . GLY B 1 1046 ? -14.406 -36.531 -27.625 1 84.62 1046 GLY B CA 1
ATOM 16715 C C . GLY B 1 1046 ? -15.695 -36.031 -27 1 84.62 1046 GLY B C 1
ATOM 16716 O O . GLY B 1 1046 ? -16.719 -36.719 -27.031 1 84.62 1046 GLY B O 1
ATOM 16717 N N . GLY B 1 1047 ? -15.586 -34.844 -26.406 1 86.62 1047 GLY B N 1
ATOM 16718 C CA . GLY B 1 1047 ? -16.766 -34.281 -25.766 1 86.62 1047 GLY B CA 1
ATOM 16719 C C . GLY B 1 1047 ? -16.906 -34.719 -24.312 1 86.62 1047 GLY B C 1
ATOM 16720 O O . GLY B 1 1047 ? -17.922 -34.438 -23.672 1 86.62 1047 GLY B O 1
ATOM 16721 N N . ILE B 1 1048 ? -15.938 -35.375 -23.828 1 88.81 1048 ILE B N 1
ATOM 16722 C CA . ILE B 1 1048 ? -15.945 -35.812 -22.438 1 88.81 1048 ILE B CA 1
ATOM 16723 C C . ILE B 1 1048 ? -15.742 -34.594 -21.516 1 88.81 1048 ILE B C 1
ATOM 16725 O O . ILE B 1 1048 ? -14.758 -33.875 -21.641 1 88.81 1048 ILE B O 1
ATOM 16729 N N . ALA B 1 1049 ? -16.641 -34.469 -20.656 1 89.81 1049 ALA B N 1
ATOM 16730 C CA . ALA B 1 1049 ? -16.625 -33.281 -19.797 1 89.81 1049 ALA B CA 1
ATOM 16731 C C . ALA B 1 1049 ? -15.453 -33.312 -18.812 1 89.81 1049 ALA B C 1
ATOM 16733 O O . ALA B 1 1049 ? -15.125 -34.375 -18.281 1 89.81 1049 ALA B O 1
ATOM 16734 N N . LYS B 1 1050 ? -14.781 -32.219 -18.672 1 91.62 1050 LYS B N 1
ATOM 16735 C CA . LYS B 1 1050 ? -13.789 -31.969 -17.641 1 91.62 1050 LYS B CA 1
ATOM 16736 C C . LYS B 1 1050 ? -14.258 -30.875 -16.672 1 91.62 1050 LYS B C 1
ATOM 16738 O O . LYS B 1 1050 ? -14.859 -29.891 -17.094 1 91.62 1050 LYS B O 1
ATOM 16743 N N . TYR B 1 1051 ? -14.109 -31.125 -15.422 1 94.44 1051 TYR B N 1
ATOM 16744 C CA . TYR B 1 1051 ? -14.5 -30.156 -14.406 1 94.44 1051 TYR B CA 1
ATOM 16745 C C . TYR B 1 1051 ? -13.266 -29.562 -13.719 1 94.44 1051 TYR B C 1
ATOM 16747 O O . TYR B 1 1051 ? -12.133 -29.922 -14.047 1 94.44 1051 TYR B O 1
ATOM 16755 N N . MET B 1 1052 ? -13.453 -28.578 -12.93 1 93.56 1052 MET B N 1
ATOM 16756 C CA . MET B 1 1052 ? -12.367 -28 -12.141 1 93.56 1052 MET B CA 1
ATOM 16757 C C . MET B 1 1052 ? -12.648 -28.125 -10.648 1 93.56 1052 MET B C 1
ATOM 16759 O O . MET B 1 1052 ? -13.797 -28.297 -10.242 1 93.56 1052 MET B O 1
ATOM 16763 N N . ASN B 1 1053 ? -11.57 -28.109 -9.891 1 91.44 1053 ASN B N 1
ATOM 16764 C CA . ASN B 1 1053 ? -11.742 -28.109 -8.438 1 91.44 1053 ASN B CA 1
ATOM 16765 C C . ASN B 1 1053 ? -12.398 -26.812 -7.957 1 91.44 1053 ASN B C 1
ATOM 16767 O O . ASN B 1 1053 ? -12.633 -25.891 -8.75 1 91.44 1053 ASN B O 1
ATOM 16771 N N . GLU B 1 1054 ? -12.711 -26.75 -6.711 1 88.5 1054 GLU B N 1
ATOM 16772 C CA . GLU B 1 1054 ? -13.508 -25.656 -6.137 1 88.5 1054 GLU B CA 1
ATOM 16773 C C . GLU B 1 1054 ? -12.828 -24.312 -6.348 1 88.5 1054 GLU B C 1
ATOM 16775 O O . GLU B 1 1054 ? -13.492 -23.312 -6.641 1 88.5 1054 GLU B O 1
ATOM 16780 N N . ASP B 1 1055 ? -11.516 -24.266 -6.215 1 88.56 1055 ASP B N 1
ATOM 16781 C CA . ASP B 1 1055 ? -10.789 -23 -6.367 1 88.56 1055 ASP B CA 1
ATOM 16782 C C . ASP B 1 1055 ? -10.312 -22.812 -7.805 1 88.56 1055 ASP B C 1
ATOM 16784 O O . ASP B 1 1055 ? -9.602 -21.859 -8.109 1 88.56 1055 ASP B O 1
ATOM 16788 N N . GLN B 1 1056 ? -10.641 -23.828 -8.664 1 91.69 1056 GLN B N 1
ATOM 16789 C CA . GLN B 1 1056 ? -10.352 -23.781 -10.094 1 91.69 1056 GLN B CA 1
ATOM 16790 C C . GLN B 1 1056 ? -8.852 -23.734 -10.352 1 91.69 1056 GLN B C 1
ATOM 16792 O O . GLN B 1 1056 ? -8.391 -23.062 -11.273 1 91.69 1056 GLN B O 1
ATOM 16797 N N . SER B 1 1057 ? -8.148 -24.312 -9.461 1 91.5 1057 SER B N 1
ATOM 16798 C CA . SER B 1 1057 ? -6.699 -24.359 -9.594 1 91.5 1057 SER B CA 1
ATOM 16799 C C . SER B 1 1057 ? -6.258 -25.547 -10.43 1 91.5 1057 SER B C 1
ATOM 16801 O O . SER B 1 1057 ? -5.105 -25.625 -10.867 1 91.5 1057 SER B O 1
ATOM 16803 N N . GLY B 1 1058 ? -7.164 -26.453 -10.672 1 92.31 1058 GLY B N 1
ATOM 16804 C CA . GLY B 1 1058 ? -6.824 -27.641 -11.43 1 92.31 1058 GLY B CA 1
ATOM 16805 C C . GLY B 1 1058 ? -8.039 -28.359 -11.992 1 92.31 1058 GLY B C 1
ATOM 16806 O O . GLY B 1 1058 ? -9.172 -28.062 -11.609 1 92.31 1058 GLY B O 1
ATOM 16807 N N . PHE B 1 1059 ? -7.82 -29.281 -12.859 1 92.25 1059 PHE B N 1
ATOM 16808 C CA . PHE B 1 1059 ? -8.891 -30.047 -13.5 1 92.25 1059 PHE B CA 1
ATOM 16809 C C . PHE B 1 1059 ? -9.203 -31.312 -12.703 1 92.25 1059 PHE B C 1
ATOM 16811 O O . PHE B 1 1059 ? -8.312 -31.875 -12.07 1 92.25 1059 PHE B O 1
ATOM 16818 N N . THR B 1 1060 ? -10.43 -31.719 -12.688 1 91.75 1060 THR B N 1
ATOM 16819 C CA . THR B 1 1060 ? -10.93 -32.969 -12.117 1 91.75 1060 THR B CA 1
ATOM 16820 C C . THR B 1 1060 ? -11.977 -33.594 -13.023 1 91.75 1060 THR B C 1
ATOM 16822 O O . THR B 1 1060 ? -12.688 -32.906 -13.75 1 91.75 1060 THR B O 1
ATOM 16825 N N . PRO B 1 1061 ? -11.992 -34.906 -13.023 1 92.12 1061 PRO B N 1
ATOM 16826 C CA . PRO B 1 1061 ? -13.023 -35.562 -13.836 1 92.12 1061 PRO B CA 1
ATOM 16827 C C . PRO B 1 1061 ? -14.422 -35.406 -13.242 1 92.12 1061 PRO B C 1
ATOM 16829 O O . PRO B 1 1061 ? -15.422 -35.625 -13.93 1 92.12 1061 PRO B O 1
ATOM 16832 N N . PHE B 1 1062 ? -14.5 -34.938 -11.961 1 94.81 1062 PHE B N 1
ATOM 16833 C CA . PHE B 1 1062 ? -15.773 -34.938 -11.258 1 94.81 1062 PHE B CA 1
ATOM 16834 C C . PHE B 1 1062 ? -16.188 -33.531 -10.898 1 94.81 1062 PHE B C 1
ATOM 16836 O O . PHE B 1 1062 ? -15.336 -32.688 -10.625 1 94.81 1062 PHE B O 1
ATOM 16843 N N . PRO B 1 1063 ? -17.547 -33.312 -10.945 1 94 1063 PRO B N 1
ATOM 16844 C CA . PRO B 1 1063 ? -18 -32.031 -10.414 1 94 1063 PRO B CA 1
ATOM 16845 C C . PRO B 1 1063 ? -17.578 -31.797 -8.961 1 94 1063 PRO B C 1
ATOM 16847 O O . PRO B 1 1063 ? -17.578 -32.75 -8.164 1 94 1063 PRO B O 1
ATOM 16850 N N . SER B 1 1064 ? -17.25 -30.578 -8.68 1 92.19 1064 SER B N 1
ATOM 16851 C CA . SER B 1 1064 ? -16.719 -30.312 -7.352 1 92.19 1064 SER B CA 1
ATOM 16852 C C . SER B 1 1064 ? -17.719 -29.562 -6.492 1 92.19 1064 SER B C 1
ATOM 16854 O O . SER B 1 1064 ? -17.812 -29.781 -5.281 1 92.19 1064 SER B O 1
ATOM 16856 N N . THR B 1 1065 ? -18.438 -28.641 -7.055 1 93.12 1065 THR B N 1
ATOM 16857 C CA . THR B 1 1065 ? -19.359 -27.812 -6.273 1 93.12 1065 THR B CA 1
ATOM 16858 C C . THR B 1 1065 ? -20.469 -27.25 -7.156 1 93.12 1065 THR B C 1
ATOM 16860 O O . THR B 1 1065 ? -20.234 -26.922 -8.32 1 93.12 1065 THR B O 1
ATOM 16863 N N . MET B 1 1066 ? -21.625 -27.172 -6.648 1 95.69 1066 MET B N 1
ATOM 16864 C CA . MET B 1 1066 ? -22.797 -26.516 -7.219 1 95.69 1066 MET B CA 1
ATOM 16865 C C . MET B 1 1066 ? -23.859 -26.266 -6.148 1 95.69 1066 MET B C 1
ATOM 16867 O O . MET B 1 1066 ? -24.359 -27.203 -5.535 1 95.69 1066 MET B O 1
ATOM 16871 N N . LYS B 1 1067 ? -24.125 -25.031 -5.906 1 95.38 1067 LYS B N 1
ATOM 16872 C CA . LYS B 1 1067 ? -25.094 -24.688 -4.883 1 95.38 1067 LYS B CA 1
ATOM 16873 C C . LYS B 1 1067 ? -26.484 -24.5 -5.492 1 95.38 1067 LYS B C 1
ATOM 16875 O O . LYS B 1 1067 ? -26.609 -23.938 -6.582 1 95.38 1067 LYS B O 1
ATOM 16880 N N . ILE B 1 1068 ? -27.547 -25.031 -4.859 1 96.75 1068 ILE B N 1
ATOM 16881 C CA . ILE B 1 1068 ? -28.922 -24.906 -5.32 1 96.75 1068 ILE B CA 1
ATOM 16882 C C . ILE B 1 1068 ? -29.797 -24.344 -4.203 1 96.75 1068 ILE B C 1
ATOM 16884 O O . ILE B 1 1068 ? -29.391 -24.328 -3.037 1 96.75 1068 ILE B O 1
ATOM 16888 N N . GLN B 1 1069 ? -30.922 -23.844 -4.566 1 96.31 1069 GLN B N 1
ATOM 16889 C CA . GLN B 1 1069 ? -31.875 -23.219 -3.65 1 96.31 1069 GLN B CA 1
ATOM 16890 C C . GLN B 1 1069 ? -33.281 -23.781 -3.848 1 96.31 1069 GLN B C 1
ATOM 16892 O O . GLN B 1 1069 ? -33.562 -24.391 -4.887 1 96.31 1069 GLN B O 1
ATOM 16897 N N . TRP B 1 1070 ? -34.188 -23.766 -2.869 1 96.69 1070 TRP B N 1
ATOM 16898 C CA . TRP B 1 1070 ? -35.562 -24.188 -2.955 1 96.69 1070 TRP B CA 1
ATOM 16899 C C . TRP B 1 1070 ? -36.438 -23.438 -1.933 1 96.69 1070 TRP B C 1
ATOM 16901 O O . TRP B 1 1070 ? -35.906 -22.719 -1.078 1 96.69 1070 TRP B O 1
ATOM 16911 N N . ASP B 1 1071 ? -37.688 -23.547 -2.061 1 95.25 1071 ASP B N 1
ATOM 16912 C CA . ASP B 1 1071 ? -38.625 -22.922 -1.143 1 95.25 1071 ASP B CA 1
ATOM 16913 C C . ASP B 1 1071 ? -39.25 -23.953 -0.208 1 95.25 1071 ASP B C 1
ATOM 16915 O O . ASP B 1 1071 ? -39.344 -25.125 -0.542 1 95.25 1071 ASP B O 1
ATOM 16919 N N . GLY B 1 1072 ? -39.562 -23.547 0.995 1 92.12 1072 GLY B N 1
ATOM 16920 C CA . GLY B 1 1072 ? -40.281 -24.406 1.933 1 92.12 1072 GLY B CA 1
ATOM 16921 C C . GLY B 1 1072 ? -39.344 -25.188 2.84 1 92.12 1072 GLY B C 1
ATOM 16922 O O . GLY B 1 1072 ? -38.125 -24.969 2.842 1 92.12 1072 GLY B O 1
ATOM 16923 N N . GLU B 1 1073 ? -39.906 -26.156 3.654 1 92.62 1073 GLU B N 1
ATOM 16924 C CA . GLU B 1 1073 ? -39.125 -26.938 4.609 1 92.62 1073 GLU B CA 1
ATOM 16925 C C . GLU B 1 1073 ? -38.812 -28.328 4.043 1 92.62 1073 GLU B C 1
ATOM 16927 O O . GLU B 1 1073 ? -39.469 -28.812 3.139 1 92.62 1073 GLU B O 1
ATOM 16932 N N . LEU B 1 1074 ? -37.812 -28.875 4.488 1 93.69 1074 LEU B N 1
ATOM 16933 C CA . LEU B 1 1074 ? -37.438 -30.234 4.105 1 93.69 1074 LEU B CA 1
ATOM 16934 C C . LEU B 1 1074 ? -38.406 -31.25 4.676 1 93.69 1074 LEU B C 1
ATOM 16936 O O . LEU B 1 1074 ? -38.938 -31.062 5.77 1 93.69 1074 LEU B O 1
ATOM 16940 N N . PRO B 1 1075 ? -38.656 -32.281 3.92 1 88.88 1075 PRO B N 1
ATOM 16941 C CA . PRO B 1 1075 ? -39.469 -33.344 4.488 1 88.88 1075 PRO B CA 1
ATOM 16942 C C . PRO B 1 1075 ? -38.875 -33.906 5.785 1 88.88 1075 PRO B C 1
ATOM 16944 O O . PRO B 1 1075 ? -37.656 -33.938 5.949 1 88.88 1075 PRO B O 1
ATOM 16947 N N . GLN B 1 1076 ? -39.688 -34.344 6.703 1 87.06 1076 GLN B N 1
ATOM 16948 C CA . GLN B 1 1076 ? -39.281 -34.812 8.016 1 87.06 1076 GLN B CA 1
ATOM 16949 C C . GLN B 1 1076 ? -38.562 -36.156 7.895 1 87.06 1076 GLN B C 1
ATOM 16951 O O . GLN B 1 1076 ? -38.906 -37 7.047 1 87.06 1076 GLN B O 1
ATOM 16956 N N . LEU B 1 1077 ? -37.469 -36.312 8.695 1 86.38 1077 LEU B N 1
ATOM 16957 C CA . LEU B 1 1077 ? -36.75 -37.562 8.766 1 86.38 1077 LEU B CA 1
ATOM 16958 C C . LEU B 1 1077 ? -37.562 -38.656 9.484 1 86.38 1077 LEU B C 1
ATOM 16960 O O . LEU B 1 1077 ? -38.219 -38.375 10.492 1 86.38 1077 LEU B O 1
ATOM 16964 N N . LYS B 1 1078 ? -37.812 -39.781 8.977 1 66.12 1078 LYS B N 1
ATOM 16965 C CA . LYS B 1 1078 ? -38.469 -40.875 9.688 1 66.12 1078 LYS B CA 1
ATOM 16966 C C . LYS B 1 1078 ? -37.562 -41.406 10.797 1 66.12 1078 LYS B C 1
ATOM 16968 O O . LYS B 1 1078 ? -36.375 -41.594 10.602 1 66.12 1078 LYS B O 1
ATOM 16973 N N . GLU B 1 1079 ? -37.812 -41.125 12.094 1 52.75 1079 GLU B N 1
ATOM 16974 C CA . GLU B 1 1079 ? -37.094 -41.688 13.219 1 52.75 1079 GLU B CA 1
ATOM 16975 C C . GLU B 1 1079 ? -36.75 -43.156 12.977 1 52.75 1079 GLU B C 1
ATOM 16977 O O . GLU B 1 1079 ? -37.531 -43.875 12.352 1 52.75 1079 GLU B O 1
ATOM 16982 N N . ASP B 1 1080 ? -35.5 -43.469 12.836 1 43 1080 ASP B N 1
ATOM 16983 C CA . ASP B 1 1080 ? -35.156 -44.875 12.898 1 43 1080 ASP B CA 1
ATOM 16984 C C . ASP B 1 1080 ? -36 -45.594 13.938 1 43 1080 ASP B C 1
ATOM 16986 O O . ASP B 1 1080 ? -36.031 -45.219 15.109 1 43 1080 ASP B O 1
ATOM 16990 N N . PHE B 1 1081 ? -37.281 -46 13.695 1 31 1081 PHE B N 1
ATOM 16991 C CA . PHE B 1 1081 ? -37.688 -47.094 14.555 1 31 1081 PHE B CA 1
ATOM 16992 C C . PHE B 1 1081 ? -36.875 -48.375 14.219 1 31 1081 PHE B C 1
ATOM 16994 O O . PHE B 1 1081 ? -36.562 -48.594 13.055 1 31 1081 PHE B O 1
#

Foldseek 3Di:
DPVVVVVVVVVVVVVVVVVVVVVVCVVPDDFQPVDPVRDHDDDLDADEPVVQVVQADPVNVVLVVVVVVCQFPVDDDPCVVVSVVSLVVSLVRGDPSYPVSVVSVVVVVVVVVVVADVVHFADDDPVRLFQALQRFCLGVVGRCFQGFFAFFDFQFDFPDDFDPPFDQLLVLCVQWAAAPDFDFAPLQFFLLLVLLLVQQLLQQADADPVHRRGGRAGNFLLSCQAQNNHPVLNVLQPPLALLAGQQLFGRDPVCLLFQQSSSLLSNLLRLQLRVQSVVCCQLCVVVVQPQDDVVPPVVSSVSNVSSNRLSSLLSSLLSLLQCFQFNVCLQQQQLLDLALDTDDLQDDDCAHPVGHDDAFSQGDGHHPLVNLLSPQLLFAFPVRLVVNLVSQCVLDPPDDLLPDDLVNSVVSVVVVSVPADNRRLRGDGPNFDADPSSYTDPVVSLVSLLVRLQTGTGYAAINRRHSSCSSVLSVSQVSLVVVVHHALQSLCVSLPHHGDQALCQQPVPPSNRVVQCVRQVGSRNHHNNSSQRHGQFADCDNRGGNNRGHDSSSSVVVVSSSCNQRNRCSNHVSLDCVSSPLQSSLLSFFDCVASSRNQQLSSVCSSPVFWAFLQACCRRRSRRRLVSVCVSVVVVVNNVLHDPDRTGGHDDAAEFFALVLLQVQQACQPFWKADLQVLLQLLLDDPNDGAQCLDLRNIDDPSNLVLLVLLLVLQDDDPNLVVLLVLLLQQQLVQLVVAWDDDVRFIKGFCLQRHLQLSLVVLLCLQQVFQEDDPVRPPGDDHSNRSSVLLQLLLCLRAPQDRSNCNSVSSVVNSVSLVVRLVRSLVVLVVLVVVVVCCVVCVVVPDQDVRNVNNSSSSVSSVVVVDDSSNCRSHRSSVLSSHGRQVLSQLLVQLVQQCQDPLNVVCLLVLQVLLVVPDPVSLLQLLLSSLLSSLQRQQDKGKIFGQAWDWTQHPNDIDTHHHGHIHIHQSNSNSQNCVQPPVSNDRDSPHDPVSRASQHHHSPRNSCVSSSSSSSSSSSSQQSNFAPKHFDPDPQQDWSWGADPSRRIWGAEPSRNDIGSGTHTHMMTGDDDHDDNDPSD/DPVVVVVVVVVVVVVVVVVVVVVVCVVPDDFQPVDPVRDHDDDQDADEPVVQVVQADPVLVVLVVLVVVCQFPVDDDPCVVVSVVSLVVSLVSGDPSYPVSVVSVVVVVVVVVVVQDVVDFADDDPVRLFAALQRACLGVVRRCFQGFFAFFDFLFDFPDDFDPDADQLLVLCVQWAAAPDFDFAPLQFFLLLVLLLVQQLLQQADADPVHRRGGRAGNFLLSCQAQNNHPVLNVLQAPLALLAGQQLFGRDPVCLLAQQSSSLLSNLLNLQLRVQSVVCCQLCVVVQQPQDDVVPPVVSSVNNVSSNRLSSLLSSLLSLLLCWQFNVCLQQQVLLDLALDTDDLQDDDCAHPVGHDDAFSQGDGHHPLVNLLSPFQLFAFPVRLVVSLVSQCVLPPPDRLLPDDLVNSVVSVVVVSVPADNRRLRGDGPNFDADPSSYTDPVVSLVSLLVRLQTGTGYAAINRRHSSCSSVLSVSVVSLVVVVHHALQSLCVSLPHHGDQALCQQPVPPSNSVVQCVRRVGSRNHHNNSSQRHGQFADDDNRGGNNRGHDSSSSVVVVSSSCNQRNRCSNHVSLDCVSSPLQSSLLSFFDCVASSGNQQLSSVCSSNVFWDFLQACCRRRSRRRLVSVCVSVVVVVRNVLHDPDRTGGHDDAAEFFALVLLQVQQACQPFWKADLQVLLQLLLDDPNDRAQCLDLRNIDDPSNLVLLVLLLVLQDDDPNLVVLLVLLLQLQLVQLVVAWDDDVRFIKGFCLARHLLLSLLVLLCLQAVFQEDDPVRNPGDDHSNRSSVLLQLLLCLRAVLPRSNCNSVSSVVNSVSLVVRLVRSLVVLVVLVVVVVCCVVCVVVVDFDSRNNNNSSSSVSSVVVVDDSSNCRSHRSSVLSSNGRQVLSQLLVQLVQQCQDPNNVVCLLVLQVLLVVPDPVSLLQLLLSSLLSSLQRQQDKGKIFGQAWDWTQHPNDIDTHHHGHMHIHQSNSNSQNCVQPPVSNDRDSPHDPVSRASQHHHSPRNSCVSSSSSSSSSSSSQQSNFAPKHFDPDPQQDWSWGADPSRRIWGAAPSRNGIGSGTHTHMITGDDDHDDNDPSD

Solvent-accessible surface area (backbone atoms only — not comparable to full-atom values): 113341 Å² total; per-residue (Å²): 130,73,74,67,58,60,63,51,51,55,53,49,49,50,50,46,50,51,47,48,50,47,49,50,51,56,66,68,44,73,80,36,72,75,23,52,80,54,49,74,84,82,76,85,73,70,42,58,70,78,69,48,50,79,62,52,52,73,66,48,52,52,50,51,47,50,52,49,46,32,53,58,67,58,55,86,79,66,61,91,68,44,52,69,60,46,52,51,48,49,43,68,60,35,57,92,47,26,49,62,30,49,49,49,49,50,51,51,49,51,52,61,56,66,72,49,66,88,73,72,86,80,73,81,57,76,79,59,72,45,83,45,52,25,37,38,55,54,14,79,90,46,34,63,48,22,11,34,66,33,56,25,25,46,85,62,67,30,65,71,77,54,41,74,52,49,70,40,46,62,59,49,34,64,56,43,33,38,39,79,62,96,45,68,21,92,72,39,35,8,36,41,45,56,29,52,45,50,52,55,50,54,15,44,48,36,67,30,89,89,45,72,37,23,22,50,24,16,28,45,82,67,51,26,42,44,48,13,38,30,62,69,44,28,56,61,37,43,62,82,54,71,25,25,58,42,50,66,37,44,42,51,69,69,52,72,78,44,62,57,56,39,46,48,54,47,28,29,51,38,41,40,29,40,52,44,20,52,50,48,47,70,66,22,67,95,58,74,42,60,80,57,59,79,84,41,57,69,59,35,50,51,46,17,48,53,34,28,48,44,22,48,53,49,44,34,47,35,51,51,41,26,42,43,41,39,50,47,28,42,36,28,19,38,76,74,50,94,42,67,65,68,84,58,56,65,62,87,68,68,60,41,83,88,40,79,42,66,79,66,31,69,28,36,64,51,34,53,66,54,65,54,67,69,64,64,58,21,33,52,21,72,68,49,48,51,51,50,54,52,49,50,41,65,66,37,70,93,53,59,71,85,71,54,48,57,67,57,49,55,52,36,54,50,53,53,60,69,66,52,59,86,54,44,86,71,44,81,54,88,85,59,65,64,44,97,81,48,30,62,54,64,70,61,51,50,49,48,46,53,53,30,23,63,31,51,12,22,27,55,30,52,27,24,25,54,63,80,44,48,52,62,50,25,49,49,45,52,47,44,57,73,68,50,59,37,24,34,30,52,50,29,43,64,71,40,28,53,57,54,84,41,43,53,66,38,20,75,51,65,67,57,20,50,50,49,41,73,62,44,71,44,49,70,53,30,44,33,59,67,35,64,46,36,24,43,44,44,68,80,35,84,41,34,26,28,63,27,40,20,64,66,56,59,56,50,52,53,25,50,52,31,36,47,46,20,12,32,27,70,66,41,85,54,53,44,42,87,69,61,30,44,32,57,43,50,71,49,50,63,43,57,90,39,79,46,23,38,44,50,28,50,50,45,33,58,47,40,64,50,31,54,61,57,42,21,44,72,37,61,49,32,44,32,17,61,76,57,48,50,56,46,30,49,75,71,72,52,46,81,74,44,40,86,67,78,72,48,82,54,85,75,64,45,77,36,46,31,44,68,40,36,50,54,48,47,50,33,61,82,46,32,33,60,70,37,19,64,50,42,23,61,42,34,40,51,96,94,37,79,30,17,57,49,16,47,69,24,36,87,48,69,57,8,53,49,37,43,52,51,52,46,59,47,68,58,52,91,66,41,67,62,50,41,34,50,47,32,40,49,47,47,51,50,32,45,66,69,60,41,47,70,55,97,82,38,41,35,32,44,47,36,55,54,31,40,42,42,47,33,43,53,50,50,26,26,49,65,57,45,58,55,27,41,92,93,35,56,69,16,51,33,44,62,58,53,48,44,51,49,30,37,40,39,32,35,49,51,74,60,68,73,51,54,72,50,34,45,59,44,44,53,52,26,29,54,51,43,49,54,51,48,54,54,46,44,53,50,53,51,49,55,65,70,39,58,77,49,50,64,53,46,59,70,65,54,76,84,60,73,49,58,56,46,8,53,51,29,51,49,51,52,48,69,70,67,55,55,69,65,51,47,38,40,22,47,45,48,58,51,57,29,66,52,29,47,64,49,23,34,42,50,47,32,18,50,52,39,40,64,30,86,84,33,37,78,50,45,65,58,44,25,51,36,34,63,65,71,40,75,69,34,50,52,50,41,34,33,49,41,52,41,28,29,48,73,48,38,58,49,65,49,62,29,27,23,69,46,68,46,74,46,60,42,84,87,39,78,44,81,44,50,55,68,39,43,36,28,29,30,40,36,42,21,52,48,24,49,89,83,30,72,62,39,91,54,87,63,76,82,62,69,76,85,69,67,49,87,58,43,43,56,87,70,28,46,86,54,47,69,57,46,49,44,23,51,23,30,39,50,33,60,58,23,55,44,38,74,66,40,60,32,80,69,72,58,28,39,70,62,70,44,78,39,82,85,60,29,53,32,18,29,41,86,78,43,41,44,78,32,82,42,78,44,50,26,26,33,30,39,52,86,80,77,82,81,77,78,72,82,122,127,70,72,63,55,57,60,52,52,53,49,50,48,47,48,46,46,49,48,46,49,50,47,50,49,42,21,68,45,73,80,40,74,89,35,96,77,50,48,74,82,84,78,86,72,68,41,56,66,76,69,46,50,79,61,53,53,72,67,50,52,53,50,51,49,52,53,48,48,34,61,62,69,61,50,52,42,65,64,90,72,43,52,69,31,49,51,46,35,51,41,40,57,38,60,91,44,28,50,64,33,50,51,51,50,50,53,51,49,35,51,32,41,65,61,48,64,86,71,65,87,41,55,44,46,72,79,57,72,46,83,46,52,25,36,38,53,52,13,79,89,46,33,63,46,23,11,32,65,33,66,51,37,79,84,64,81,56,75,74,90,63,74,90,80,62,71,57,47,62,59,48,34,69,70,41,33,36,38,80,61,95,43,67,21,91,70,38,34,8,37,43,46,56,29,53,46,48,53,55,49,53,15,44,49,37,67,29,89,90,46,72,59,23,21,48,24,16,30,44,82,65,50,25,42,44,48,13,37,30,60,68,44,27,56,62,36,41,62,81,52,71,24,27,57,42,51,64,35,44,44,50,69,68,50,71,78,43,62,57,55,39,47,48,55,46,27,28,52,37,41,39,28,39,52,45,19,52,49,48,47,68,66,21,68,86,57,75,41,58,80,56,60,78,84,42,58,67,57,34,51,50,44,19,47,52,35,28,49,45,21,48,51,48,43,34,46,34,53,51,40,28,42,45,41,39,53,48,28,41,39,27,20,38,76,76,50,93,59,66,80,70,83,59,58,64,62,91,71,66,64,43,92,87,43,75,43,84,78,65,34,72,31,37,64,50,32,54,65,55,65,56,68,68,65,65,57,20,34,53,21,71,70,49,48,50,52,50,54,53,49,49,38,66,65,36,69,93,49,59,71,85,70,56,49,59,68,56,49,53,50,34,52,49,52,54,59,69,67,51,58,85,54,45,87,69,45,82,55,89,86,58,65,64,43,95,82,49,32,62,54,63,68,61,52,49,50,49,46,53,54,30,23,64,32,49,11,22,28,55,30,52,28,25,25,53,62,76,43,49,52,60,51,25,51,49,47,50,48,44,57,73,69,58,62,39,25,35,32,52,52,30,44,70,72,73,40,83,57,55,83,34,40,54,65,38,20,74,53,64,67,57,20,51,50,48,29,71,63,43,26,40,49,70,54,31,47,33,59,67,35,64,47,36,25,44,46,43,66,81,35,84,62,63,25,30,64,28,41,22,64,65,57,58,56,50,52,55,57,51,52,36,42,46,45,22,12,30,27,71,65,42,74,56,52,28,26,70,71,60,32,40,30,53,42,49,70,49,49,65,44,59,90,39,78,47,23,38,44,48,27,48,50,44,32,58,46,40,63,48,31,53,59,56,40,20,44,72,38,62,48,32,47,32,16,62,77,57,46,49,54,47,29,49,74,72,70,52,46,82,73,43,38,87,67,78,73,48,82,51,84,74,62,44,78,33,44,31,44,67,39,34,51,54,47,45,51,33,63,82,45,32,34,59,70,38,18,65,49,43,22,62,43,34,40,51,94,94,37,79,30,17,56,48,15,46,69,23,36,87,48,70,54,8,54,49,38,42,52,51,51,48,59,46,68,60,53,90,65,44,66,62,51,40,35,51,48,30,41,50,46,46,51,50,31,45,67,71,56,42,46,66,57,74,82,39,41,33,32,42,48,34,56,52,32,39,41,43,47,32,42,53,51,51,26,24,50,65,56,47,57,54,30,41,90,93,35,71,82,29,74,33,43,63,69,55,46,42,52,49,31,36,38,39,31,34,48,52,74,58,68,75,51,51,68,48,34,46,59,44,44,55,52,26,30,54,51,42,50,54,51,48,55,55,47,45,54,52,54,50,50,54,64,69,36,54,74,50,51,61,54,46,59,69,66,57,80,84,61,75,47,57,56,45,7,52,50,29,50,49,51,53,49,69,70,68,56,54,68,66,52,48,38,41,21,46,46,49,58,52,55,29,65,52,29,48,64,50,23,33,41,50,47,31,20,50,54,40,39,64,29,87,83,32,37,77,49,45,65,58,44,25,53,36,36,62,66,72,42,74,69,34,48,52,50,42,34,35,52,39,52,41,28,30,45,74,50,38,58,47,66,48,63,29,28,22,70,44,69,46,74,47,61,40,83,88,40,80,44,81,44,50,57,69,38,43,35,28,30,30,41,35,44,20,53,48,23,51,88,82,29,72,62,40,91,54,85,65,76,81,64,69,76,85,70,65,49,86,55,42,45,54,87,68,29,47,88,56,47,70,59,47,52,45,24,50,22,33,40,50,32,59,58,23,55,46,40,75,68,39,61,32,70,61,54,39,27,38,70,63,70,44,80,36,82,82,59,28,51,32,19,26,40,73,44,43,39,44,77,30,83,39,77,41,49,26,26,32,29,38,52,85,79,77,82,79,80,77,71,86,124

Secondary structure (DSSP, 8-state):
-TTHHHHHHHHHHHHHHHHHHHHHHHHHSPP--SSSSSPPP-----B-HHHHHTT--HHHHHHHHHHHHHHHH-PPP-GGG-HHHHHHHHHHHS-TTBHHHHHHHHHHHHHHHHTS-SS-S---SHHHHS--TTSTTSSSSSTTTT-TTEEPEE-S---S---SSPPPHHHHIIIIIB-SS--B-TT-BBHHHHHHHHHHHHHH--B-SS-TTEESS-SS-S-HHHH-SSHHHHHHHB-SSTTPBPTT--S-SGGGGS-HHHHHHHHHHHHHHHHHHHHHHHH-GGGTTPPPPTT-HHHHHHHHHHHHHHHHHHHHHHHHHHIIIIIHHHHTTGGGSS------TT-----BTTBPPPPSS-----BHHHHHHT--GGG--HHHHHHHHHHHHHHSTTS-GGG--HHHHHHHHHHHHHHS-SSGGG---TT--B-TTSPBPHHHHHHHHHHHHT-BPBPPSTT-B-GGGHHHHHHHHHHHHHTT--BHHHHHHHTTBPPP-SHHHH---HHHHHHHHHHHSSGGG-BHHHHHHHSPBPPPBTTTBSS--BHHHHHHHHHHHHHHHHT-GGGTTT-SHHHH-HHHHHHH---TTTGGG--HHHHHHHH-TTTS-TTBHHHH-TTB-HHHHHHHHHHHT-GGGSB-PPP-PPPPPEEE--HHHHHHHHH-TTTEE--THHHHHHHH-BTTB--STTSTTT-SSHHHHHHHHHHHHHH--TTHHHHHHHHHHHHHHHHHHHH-EEETTEEEEETIIIIIHHHHHHHHHHHHT--B--SS-TT-SB-HHHHHHHHHHHHHHHH----HHHHHHHHHHHHHHHHHHHHHHHHHHHHHHHGGGTHHHHHHHS-S-HHHHHHHHHHHHHHTTT--HHHIIIIIIHHHHHTTHHHHHHHHHHHHHHHTSTTTGGGHHHHHHHHHH--HHHHHHHHHHHHHHHHHT---EEEEEESS-EEEEETTEEEEE-TT-EEEEEHHHHTT-TTTSSSTTS--TTS-GGG--TT--GGGS-TTHHHHHHHHHHHHHHHHTSEEEEEPSSGGGS--EEE-GGG-EEEE-TTSSSEESS----EEEEESPPPPP----/--THHHHHHHHHHHHHHHHHHHHHHHHHSPP--SSSSS--------B-HHHHHTT--HHHHHHHHHHHHHHHH-PPB-GGG-HHHHHHHHHHHS-TTBHHHHHHHHHHHHHHHHTS-SS-SEE-SHHHHS--TT-TTSSSSSTTTT-TTPBPB--S---S---SSPPPHHHHIIIIIB-SS--B-TT-BBHHHHHHHHHHHHHH--B-SS-TTBBSS-SS-S-HHHH-SSHHHHHHHB-SSTTPBPTT--S-SGGGGS-HHHHHHHHHHHHHHHHHHHHHHHH-GGGTTPPPPTT-HHHHHHHHHHHHHHHHHHHHHHHHHHIIIIIHHHHTTGGGSS------TT-----BTTBPPPPSS-----BHHHHHHT--GGG--HHHHHHHHHHHHHHSTTS-GGG--HHHHHHHHHHHHHHS-SSGGG--BTTB-B-TTSPBPHHHHHHHHHHHHT-BPBPPSTT-B-GGGHHHHHHHHHHHHHTT--BHHHHHHHTTPPPP-SHHHH---HHHHHHHHHHHSSGGG-BHHHHHHHSPBPPPBTTTBSS--BHHHHHHHHHHHHHHHHT-GGGTTT-SHHHH-HHHHHHT---TTTGGG--HHHHHHHH-TTTS-TTBHHHH-TTB-HHHHHHHHHHHT-GGGSB-PPP-PPPPPEEE-SHHHHHHHHH-TTTEE-S-HHHHHHHH-BTTB--STTSTTT-SSHHHHHHHHHHHHHH--TTHHHHHHHHHHHHHHHHHHHH-EEETTEEEEETIIIIIHHHHHHHHHHHHT--B--SS-TT-SB-HHHHHHHHHHHHHHHH----HHHHHHHHHHHHHHHHHHHHHHHHHHHHHHHGGGTHHHHHHHS---HHHHHHHHHHHHHHTTT--HHHIIIIIIHHHHHTTSHHHHHHHHHHHHHHTSTTTGGGHHHHHHHHHH--HHHHHHHHHHHHHHHHHT---EEEEEESS-EEEEETTEEEEE-TT-EEEEEHHHHTT-TTTSSSTTS--TTS-GGG--TT--GGGS-TTHHHHHHHHHHHHHHHHTSEEEEEPSSGGGS--EEE-GGG-EEEE-TTSSSEESS----EEEEESPPPPP----

Radius of gyration: 48.31 Å; Cα contacts (8 Å, |Δi|>4): 3701; chains: 2; bounding box: 117×150×109 Å

Sequence (2162 aa):
MGEDKETNILAGLGNTISQVENVVAASLRPLPTATGDGTYVAESTQTGLAKDLSHVDLKDVRTLAEVVKSAATGEPVDDKQYIMERVIQLAAGLPSTSRNAAELTKSFLNMLWNDLEHPPVSYLGADSMHRKADGSGNNRFWPQLGAAGSAYARSVRPKTMQSPSLPDPETIFDCLLRRKEYREHPNKISSVLFYLASIIIHDLFQTDPKDNSVSKTSSYLDLSPLYGNNQDEQNLVRTFKDGKLKPDCFATKRVLGFPPGVGVLLIMFNRFHNYVVDQLAAINECGRFTKPDESNVDEYAKYDNNLFQTGRLVTCGLYANIILKDYVRTILNINRTDSTWSLDPRMEMKDGLLGEAAAMATGNQVSAEFNVVYRWHACISKRDEKWTEDFHREIMPGVDPSTLSMQDFVAGLGRWQAGLPQEPLERPFSGLQRKPDGAFNDDDLVNLFEKSVEDCAGAFGASHVPAIFKSVEALGIMQARRWNLGTLNEFRQYFNLAPHKTFEDINSDPYIADQLKRLYDHPDLVEIYPGVVVEEAKDSMVPGSGLCTNFTISRAILSDAVALVRGDRFYTVDYTPKHLTNWAYNEIQPNNAVDQGQVFYKLVLRAFPNHFDGNSIYAHFPLVVPSENEKILKSLGVAEKYSWEKPSRISHPIFISSHAACMSILENQETFKVTWGRKIEFLMQRDKHQYGKDFMLSGDRPPNAASRKMMGSALYRDEWEAEVKNFYEQTTLKLLHKNSYKLAGVNQVDIVRDVANLAQVHFCSSVFSLPLKTDSNPRGIFAESELYKIMAAVFTAIFYDADIGKSFELNQAARTVTQQLGQLTMANVEIIAKTGLIANLVNRLHRRDVLSEYGIHMIQRLLDSGLPATEIVWTHILPTAGGMVANQAQLFSQCLDYYLSEEGSGHLPEINRLAKENTPEADELLTRYFMEGARLRSSVALPRVAAQPTVVEDNGEKLTIKAGQVVMCNLVSACMDPTAFPDPEKVKLDRDMNLYAHFGFGPHKCLGLDLCKTGLSTMLKVLGRLDNLRRAPGAQGQLKKLSGPGGIAKYMNEDQSGFTPFPSTMKIQWDGELPQLKEDFMGEDKETNILAGLGNTISQVENVVAASLRPLPTATGDGTYVAESTQTGLAKDLSHVDLKDVRTLAEVVKSAATGEPVDDKQYIMERVIQLAAGLPSTSRNAAELTKSFLNMLWNDLEHPPVSYLGADSMHRKADGSGNNRFWPQLGAAGSAYARSVRPKTMQSPSLPDPETIFDCLLRRKEYREHPNKISSVLFYLASIIIHDLFQTDPKDNSVSKTSSYLDLSPLYGNNQDEQNLVRTFKDGKLKPDCFATKRVLGFPPGVGVLLIMFNRFHNYVVDQLAAINECGRFTKPDESNVDEYAKYDNNLFQTGRLVTCGLYANIILKDYVRTILNINRTDSTWSLDPRMEMKDGLLGEAAAMATGNQVSAEFNVVYRWHACISKRDEKWTEDFHREIMPGVDPSTLSMQDFVAGLGRWQAGLPQEPLERPFSGLQRKPDGAFNDDDLVNLFEKSVEDCAGAFGASHVPAIFKSVEALGIMQARRWNLGTLNEFRQYFNLAPHKTFEDINSDPYIADQLKRLYDHPDLVEIYPGVVVEEAKDSMVPGSGLCTNFTISRAILSDAVALVRGDRFYTVDYTPKHLTNWAYNEIQPNNAVDQGQVFYKLVLRAFPNHFDGNSIYAHFPLVVPSENEKILKSLGVAEKYSWEKPSRISHPIFISSHAACMSILENQETFKVTWGRKIEFLMQRDKHQYGKDFMLSGDRPPNAASRKMMGSALYRDEWEAEVKNFYEQTTLKLLHKNSYKLAGVNQVDIVRDVANLAQVHFCSSVFSLPLKTDSNPRGIFAESELYKIMAAVFTAIFYDADIGKSFELNQAARTVTQQLGQLTMANVEIIAKTGLIANLVNRLHRRDVLSEYGIHMIQRLLDSGLPATEIVWTHILPTAGGMVANQAQLFSQCLDYYLSEEGSGHLPEINRLAKENTPEADELLTRYFMEGARLRSSVALPRVAAQPTVVEDNGEKLTIKAGQVVMCNLVSACMDPTAFPDPEKVKLDRDMNLYAHFGFGPHKCLGLDLCKTGLSTMLKVLGRLDNLRRAPGAQGQLKKLSGPGGIAKYMNEDQSGFTPFPSTMKIQWDGELPQLKEDF

Nearest PDB structures (foldseek):
  3tzi-assembly1_B  TM=7.495E-01  e=8.632E-17  Mus musculus
  5f19-assembly1_A  TM=7.274E-01  e=4.589E-17  Homo sapiens
  6ofy-assembly1_B  TM=7.375E-01  e=1.082E-16  Mus musculus
  5fdq-assembly1_B  TM=7.235E-01  e=2.227E-16  Mus musculus
  4rrx-assembly1_B  TM=6.965E-01  e=2.227E-16  Mus musculus

InterPro domains:
  IPR001128 Cytochrome P450 [PF00067] (925-1020)
  IPR010255 Haem peroxidase superfamily [SSF48113] (75-610)
  IPR017972 Cytochrome P450, conserved site [PS00086] (999-1008)
  IPR019791 Haem peroxidase, animal-type [PF03098] (131-211)
  IPR019791 Haem peroxidase, animal-type [PF03098] (260-589)
  IPR019791 Haem peroxidase, animal-type [PS50292] (119-648)
  IPR034812 Psi-factor producing oxygenase-like, N-terminal heme peroxidase domain [cd09817] (98-647)
  IPR036396 Cytochrome P450 superfamily [G3DSA:1.10.630.10] (638-1045)
  IPR036396 Cytochrome P450 superfamily [SSF48264] (653-1041)
  IPR037120 Haem peroxidase domain superfamily, animal type [G3DSA:1.10.640.10] (55-613)
  IPR050783 Oxylipin biosynthesis and metabolism [PTHR11903] (65-942)